Protein 1UFW (pdb70)

CATH classification: 3.30.70.330

Foldseek 3Di:
DDDVCVVDVPDFDQQAKKKKAWDDDDDCLLQWDDPVVCVVVQCVLCVLFHFPDWDTDRGIIITGGRDRVSSVVCQVVLCDADPNTGMHIGDPDDD

Sequence (95 aa):
GSSGSSGSSFQGPLDATVVVNLQSPTLEEKNEFPEDLRTELMQTLGSYGTIVLVRINQGQMLVTFADSHSALSVLDVDGMKVKGRAVKISGPSSGGSSGSSGSSFQGPLDATVVVNLQSPTLEEKNEFPEDLRTELMQTLGSYGTIVLVRINQGQMLVTFADSHSALSVLDVDGMKVKGRAVKISGPSSGGSSGSSGSSFQGPLDATVVVNLQSPTLEEKNEFPEDLRTELMQTLGSYGTIVLVRINQGQMLVTFADSHSALSVLDVDGMKVKGRAVKISGPSSGGSSGSSGSSFQGPLDATVVVNLQSPTLEEKNEFPEDLRTELMQTLGSYGTIVLVRINQGQMLVTFADSHSALSVLDVDGMKVKGRAVKISGPSSGGSSGSSGSSFQGPLDATVVVNLQSPTLEEKNEFPEDLRTELMQTLGSYGTIVLVRINQGQMLVTFADSHSALSVLDVDGMKVKGRAVKISGPSSGGSSGSSGSSFQGPLDATVVVNLQSPTLEEKNEFPEDLRTELMQTLGSYGTIVLVRINQGQMLVTFADSHSALSVLDVDGMKVKGRAVKISGPSSGGSSGSSGSSFQGPLDATVVVNLQSPTLEEKNEFPEDLRTELMQTLGSYGTIVLVRINQGQMLVTFADSHSALSVLDVDGMKVKGRAVKISGPSSGGSSGSSGSSFQGPLDATVVVNLQSPTLEEKNEFPEDLRTELMQTLGSYGTIVLVRINQGQMLVTFADSHSALSVLDVDGMKVKGRAVKISGPSSGGSSGSSGSSFQGPLDATVVVNLQSPTLEEKNEFPEDLRTELMQTLGSYGTIVLVRINQGQMLVTFADSHSALSVLDVDGMKVKGRAVKISGPSSGGSSGSSGSSFQGPLDATVVVNLQSPTLEEKNEFPEDLRTELMQTLGSYGTIVLVRINQGQMLVTFADSHSALSVLDVDGMKVKGRAVKISGPSSGGSSGSSGSSFQGPLDATVVVNLQSPTLEEKNEFPEDLRTELMQTLGSYGTIVLVRINQGQMLVTFADSHSALSVLDVDGMKVKGRAVKISGPSSGGSSGSSGSSFQGPLDATVVVNLQSPTLEEKNEFPEDLRTELMQTLGSYGTIVLVRINQGQMLVTFADSHSALSVLDVDGMKVKGRAVKISGPSSGGSSGSSGSSFQGPLDATVVVNLQSPTLEEKNEFPEDLRTELMQTLGSYGTIVLVRINQGQMLVTFADSHSALSVLDVDGMKVKGRAVKISGPSSGGSSGSSGSSFQGPLDATVVVNLQSPTLEEKNEFPEDLRTELMQTLGSYGTIVLVRINQGQMLVTFADSHSALSVLDVDGMKVKGRAVKISGPSSGGSSGSSGSSFQGPLDATVVVNLQSPTLEEKNEFPEDLRTELMQTLGSYGTIVLVRINQGQMLVTFADSHSALSVLDVDGMKVKGRAVKISGPSSGGSSGSSGSSFQGPLDATVVVNLQSPTLEEKNEFPEDLRTELMQTLGSYGTIVLVRINQGQMLVTFADSHSALSVLDVDGMKVKGRAVKISGPSSGGSSGSSGSSFQGPLDATVVVNLQSPTLEEKNEFPEDLRTELMQTLGSYGTIVLVRINQGQMLVTFADSHSALSVLDVDGMKVKGRAVKISGPSSGGSSGSSGSSFQGPLDATVVVNLQSPTLEEKNEFPEDLRTELMQTLGSYGTIVLVRINQGQMLVTFADSHSALSVLDVDGMKVKGRAVKISGPSSGGSSGSSGSSFQGPLDATVVVNLQSPTLEEKNEFPEDLRTELMQTLGSYGTIVLVRINQGQMLVTFADSHSALSVLDVDGMKVKGRAVKISGPSSGGSSGSSGSSFQGPLDATVVVNLQSPTLEEKNEFPEDLRTELMQTLGSYGTIVLVRINQGQMLVTFADSHSALSVLDVDGMKVKGRAVKISGPSSG

GO terms:
  GO:0032587 ruffle membrane (C, IDA)
  GO:0034485 phosphatidylinositol-3,4,5-trisphosphate 5-phosphatase activity (F, IDA)
  GO:0004439 phosphatidylinositol-4,5-bisphosphate 5-phosphatase activity (F, IDA)
  GO:0046488 phosphatidylinositol metabolic process (P, IDA)
  GO:0048268 clathrin coat assembly (P, IDA)
  GO:0045121 membrane raft (C, EXP)
  GO:0005737 cytoplasm (C, EXP)
  GO:0005886 plasma membrane (C, EXP)
  GO:0005515 protein binding (F, IPI)
  GO:0052629 phosphatidylinositol-3,5-bisphosphate 3-phosphatase activity (F, TAS)
  GO:0005829 cytosol (C, TAS)
  GO:0034596 phosphatidylinositol phosphate 4-phosphatase activity (F, TAS)
  GO:0043813 phosphatidylinositol-3,5-bisphosphate 5-phosphatase activity (F, TAS)
  GO:0004438 phosphatidylinositol-3-phosphate phosphatase activity (F, TAS)
  GO:0004439 phosphatidylinositol-4,5-bisphosphate 5-phosphatase activity (F, TAS)
  GO:0061024 membrane organization (P, TAS)
  GO:0006661 phosphatidylinositol biosynthetic process (P, TAS)
  GO:0048488 synaptic vesicle endocytosis (P, IDA)
  GO:0048488 synaptic vesicle endocytosis (P, IMP)

Radius of gyration: 14.05 Å; Cα contacts (8 Å, |Δi|>4): 144; chains: 1; bounding box: 30×34×41 Å

Solvent-accessible surface area: 6296 Å² total; per-residue (Å²): 137,76,101,54,91,64,66,95,82,203,172,48,76,179,85,2,33,4,13,0,53,24,104,71,34,66,153,109,14,145,120,98,19,20,130,108,12,61,75,44,0,30,108,49,0,7,92,89,25,73,57,68,118,55,171,37,57,151,44,82,0,31,0,16,2,55,73,35,108,1,9,106,41,0,67,116,57,15,46,39,134,13,131,70,98,19,1,127,16,64,51,64,81,123,132

Structure (mmCIF, N/CA/C/O backbone):
data_1UFW
#
_entry.id   1UFW
#
_cell.length_a   1.000
_cell.length_b   1.000
_cell.length_c   1.000
_cell.angle_alpha   90.00
_cell.angle_beta   90.00
_cell.angle_gamma   90.00
#
_symmetry.space_group_name_H-M   'P 1'
#
loop_
_atom_site.group_PDB
_atom_site.id
_atom_site.type_symbol
_atom_site.label_atom_id
_atom_site.label_alt_id
_atom_site.label_comp_id
_atom_site.label_asym_id
_atom_site.label_entity_id
_atom_site.label_seq_id
_atom_site.pdbx_PDB_ins_code
_atom_site.Cartn_x
_atom_site.Cartn_y
_atom_site.Cartn_z
_atom_site.occupancy
_atom_site.B_iso_or_equiv
_atom_site.auth_seq_id
_atom_site.auth_comp_id
_atom_site.auth_asym_id
_atom_site.auth_atom_id
_atom_site.pdbx_PDB_model_num
ATOM 1 N N . GLY A 1 1 ? -12.441 11.544 -28.494 1.00 0.00 1 GLY A N 1
ATOM 2 C CA . GLY A 1 1 ? -11.836 11.139 -27.237 1.00 0.00 1 GLY A CA 1
ATOM 3 C C . GLY A 1 1 ? -12.140 12.152 -26.131 1.00 0.00 1 GLY A C 1
ATOM 4 O O . GLY A 1 1 ? -12.969 13.043 -26.311 1.00 0.00 1 GLY A O 1
ATOM 8 N N . SER A 1 2 ? -11.452 11.981 -25.011 1.00 0.00 2 SER A N 1
ATOM 9 C CA . SER A 1 2 ? -11.638 12.869 -23.876 1.00 0.00 2 SER A CA 1
ATOM 10 C C . SER A 1 2 ? -10.282 13.235 -23.270 1.00 0.00 2 SER A C 1
ATOM 11 O O . SER A 1 2 ? -9.868 12.652 -22.269 1.00 0.00 2 SER A O 1
ATOM 19 N N . SER A 1 3 ? -9.628 14.198 -23.902 1.00 0.00 3 SER A N 1
ATOM 20 C CA . SER A 1 3 ? -8.327 14.648 -23.437 1.00 0.00 3 SER A CA 1
ATOM 21 C C . SER A 1 3 ? -8.493 15.826 -22.475 1.00 0.00 3 SER A C 1
ATOM 22 O O . SER A 1 3 ? -8.068 15.756 -21.323 1.00 0.00 3 SER A O 1
ATOM 30 N N . GLY A 1 4 ? -9.114 16.880 -22.983 1.00 0.00 4 GLY A N 1
ATOM 31 C CA . GLY A 1 4 ? -9.342 18.072 -22.183 1.00 0.00 4 GLY A CA 1
ATOM 32 C C . GLY A 1 4 ? -10.059 17.726 -20.876 1.00 0.00 4 GLY A C 1
ATOM 33 O O . GLY A 1 4 ? -9.483 17.847 -19.797 1.00 0.00 4 GLY A O 1
ATOM 37 N N . SER A 1 5 ? -11.306 17.301 -21.017 1.00 0.00 5 SER A N 1
ATOM 38 C CA . SER A 1 5 ? -12.108 16.937 -19.862 1.00 0.00 5 SER A CA 1
ATOM 39 C C . SER A 1 5 ? -11.259 16.146 -18.864 1.00 0.00 5 SER A C 1
ATOM 40 O O . SER A 1 5 ? -11.128 16.540 -17.706 1.00 0.00 5 SER A O 1
ATOM 48 N N . SER A 1 6 ? -10.704 15.046 -19.349 1.00 0.00 6 SER A N 1
ATOM 49 C CA . SER A 1 6 ? -9.871 14.197 -18.515 1.00 0.00 6 SER A CA 1
ATOM 50 C C . SER A 1 6 ? -8.829 15.044 -17.781 1.00 0.00 6 SER A C 1
ATOM 51 O O . SER A 1 6 ? -8.800 15.071 -16.552 1.00 0.00 6 SER A O 1
ATOM 59 N N . GLY A 1 7 ? -8.000 15.715 -18.567 1.00 0.00 7 GLY A N 1
ATOM 60 C CA . GLY A 1 7 ? -6.960 16.561 -18.008 1.00 0.00 7 GLY A CA 1
ATOM 61 C C . GLY A 1 7 ? -7.461 17.297 -16.763 1.00 0.00 7 GLY A C 1
ATOM 62 O O . GLY A 1 7 ? -6.949 17.085 -15.665 1.00 0.00 7 GLY A O 1
ATOM 66 N N . SER A 1 8 ? -8.455 18.146 -16.977 1.00 0.00 8 SER A N 1
ATOM 67 C CA . SER A 1 8 ? -9.031 18.914 -15.886 1.00 0.00 8 SER A CA 1
ATOM 68 C C . SER A 1 8 ? -10.037 18.056 -15.116 1.00 0.00 8 SER A C 1
ATOM 69 O O . SER A 1 8 ? -11.246 18.211 -15.283 1.00 0.00 8 SER A O 1
ATOM 77 N N . SER A 1 9 ? -9.502 17.169 -14.290 1.00 0.00 9 SER A N 1
ATOM 78 C CA . SER A 1 9 ? -10.338 16.287 -13.494 1.00 0.00 9 SER A CA 1
ATOM 79 C C . SER A 1 9 ? -10.533 16.872 -12.094 1.00 0.00 9 SER A C 1
ATOM 80 O O . SER A 1 9 ? -11.663 17.085 -11.658 1.00 0.00 9 SER A O 1
ATOM 88 N N . PHE A 1 10 ? -9.413 17.115 -11.428 1.00 0.00 10 PHE A N 1
ATOM 89 C CA . PHE A 1 10 ? -9.447 17.671 -10.087 1.00 0.00 10 PHE A CA 1
ATOM 90 C C . PHE A 1 10 ? -10.480 16.950 -9.219 1.00 0.00 10 PHE A C 1
ATOM 91 O O . PHE A 1 10 ? -11.661 17.294 -9.239 1.00 0.00 10 PHE A O 1
ATOM 108 N N . GLN A 1 11 ? -9.998 15.962 -8.479 1.00 0.00 11 GLN A N 1
ATOM 109 C CA . GLN A 1 11 ? -10.866 15.189 -7.606 1.00 0.00 11 GLN A CA 1
ATOM 110 C C . G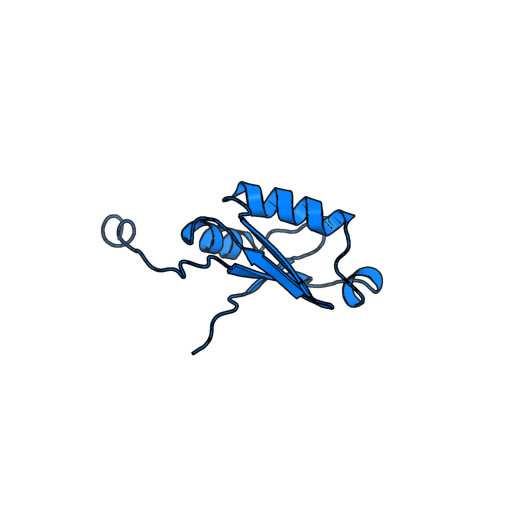LN A 1 11 ? -10.035 14.257 -6.722 1.00 0.00 11 GLN A C 1
ATOM 111 O O . GLN A 1 11 ? -9.487 13.265 -7.202 1.00 0.00 11 GLN A O 1
ATOM 125 N N . GLY A 1 12 ? -9.967 14.608 -5.447 1.00 0.00 12 GLY A N 1
ATOM 126 C CA . GLY A 1 12 ? -9.212 13.815 -4.492 1.00 0.00 12 GLY A CA 1
ATOM 127 C C . GLY A 1 12 ? -9.114 14.529 -3.142 1.00 0.00 12 GLY A C 1
ATOM 128 O O . GLY A 1 12 ? -9.120 15.758 -3.083 1.00 0.00 12 GLY A O 1
ATOM 132 N N . PRO A 1 13 ? -9.025 13.707 -2.062 1.00 0.00 13 PRO A N 1
ATOM 133 C CA . PRO A 1 13 ? -8.926 14.247 -0.717 1.00 0.00 13 PRO A CA 1
ATOM 134 C C . PRO A 1 13 ? -7.527 14.805 -0.451 1.00 0.00 13 PRO A C 1
ATOM 135 O O . PRO A 1 13 ? -6.527 14.149 -0.740 1.00 0.00 13 PRO A O 1
ATOM 146 N N . LEU A 1 14 ? -7.500 16.011 0.097 1.00 0.00 14 LEU A N 1
ATOM 147 C CA . LEU A 1 14 ? -6.239 16.665 0.404 1.00 0.00 14 LEU A CA 1
ATOM 148 C C . LEU A 1 14 ? -5.378 15.729 1.254 1.00 0.00 14 LEU A C 1
ATOM 149 O O . LEU A 1 14 ? -4.153 15.847 1.267 1.00 0.00 14 LEU A O 1
ATOM 165 N N . ASP A 1 15 ? -6.051 14.818 1.941 1.00 0.00 15 ASP A N 1
ATOM 166 C CA . ASP A 1 15 ? -5.362 13.862 2.791 1.00 0.00 15 ASP A CA 1
ATOM 167 C C . ASP A 1 15 ? -4.436 12.998 1.933 1.00 0.00 15 ASP A C 1
ATOM 168 O O . ASP A 1 15 ? -3.236 12.920 2.194 1.00 0.00 15 ASP A O 1
ATOM 177 N N . ALA A 1 16 ? -5.027 12.372 0.926 1.00 0.00 16 ALA A N 1
ATOM 178 C CA . ALA A 1 16 ? -4.270 11.517 0.028 1.00 0.00 16 ALA A CA 1
ATOM 179 C C . ALA A 1 16 ? -3.866 10.239 0.766 1.00 0.00 16 ALA A C 1
ATOM 180 O O . ALA A 1 16 ? -2.729 9.783 0.649 1.00 0.00 16 ALA A O 1
ATOM 187 N N . THR A 1 17 ? -4.819 9.698 1.510 1.00 0.00 17 THR A N 1
ATOM 188 C CA . THR A 1 17 ? -4.577 8.482 2.268 1.00 0.00 17 THR A CA 1
ATOM 189 C C . THR A 1 17 ? -5.286 7.295 1.612 1.00 0.00 17 THR A C 1
ATOM 190 O O . THR A 1 17 ? -6.342 7.458 1.002 1.00 0.00 17 THR A O 1
ATOM 201 N N . VAL A 1 18 ? -4.676 6.128 1.759 1.00 0.00 18 VAL A N 1
ATOM 202 C CA . VAL A 1 18 ? -5.236 4.914 1.188 1.00 0.00 18 VAL A CA 1
ATOM 203 C C . VAL A 1 18 ? -4.902 3.728 2.095 1.00 0.00 18 VAL A C 1
ATOM 204 O O . VAL A 1 18 ? -3.864 3.720 2.755 1.00 0.00 18 VAL A O 1
ATOM 217 N N . VAL A 1 19 ? -5.801 2.755 2.099 1.00 0.00 19 VAL A N 1
ATOM 218 C CA . VAL A 1 19 ? -5.615 1.567 2.914 1.00 0.00 19 VAL A CA 1
ATOM 219 C C . VAL A 1 19 ? -5.039 0.445 2.048 1.00 0.00 19 VAL A C 1
ATOM 220 O O . VAL A 1 19 ? -5.552 0.167 0.965 1.00 0.00 19 VAL A O 1
ATOM 233 N N . VAL A 1 20 ? -3.981 -0.169 2.558 1.00 0.00 20 VAL A N 1
ATOM 234 C CA . VAL A 1 20 ? -3.331 -1.255 1.844 1.00 0.00 20 VAL A CA 1
ATOM 235 C C . VAL A 1 20 ? -3.536 -2.561 2.615 1.00 0.00 20 VAL A C 1
ATOM 236 O O . VAL A 1 20 ? -3.397 -2.593 3.837 1.00 0.00 20 VAL A O 1
ATOM 249 N N . ASN A 1 21 ? -3.862 -3.606 1.869 1.00 0.00 21 ASN A N 1
ATOM 250 C CA . ASN A 1 21 ? -4.087 -4.911 2.467 1.00 0.00 21 ASN A CA 1
ATOM 251 C C . ASN A 1 21 ? -3.463 -5.989 1.578 1.00 0.00 21 ASN A C 1
ATOM 252 O O . ASN A 1 21 ? -3.229 -5.761 0.392 1.00 0.00 21 ASN A O 1
ATOM 263 N N . LEU A 1 22 ? -3.212 -7.139 2.185 1.00 0.00 22 LEU A N 1
ATOM 264 C CA . LEU A 1 22 ? -2.620 -8.253 1.464 1.00 0.00 22 LEU A CA 1
ATOM 265 C C . LEU A 1 22 ? -3.725 -9.213 1.020 1.00 0.00 22 LEU A C 1
ATOM 266 O O . LEU A 1 22 ? -4.727 -9.375 1.715 1.00 0.00 22 LEU A O 1
ATOM 282 N N . GLN A 1 23 ? -3.504 -9.826 -0.134 1.00 0.00 23 GLN A N 1
ATOM 283 C CA . GLN A 1 23 ? -4.469 -10.766 -0.678 1.00 0.00 23 GLN A CA 1
ATOM 284 C C . GLN A 1 23 ? -4.362 -12.113 0.041 1.00 0.00 23 GLN A C 1
ATOM 285 O O . GLN A 1 23 ? -5.364 -12.653 0.506 1.00 0.00 23 GLN A O 1
ATOM 299 N N . SER A 1 24 ? -3.138 -12.615 0.110 1.00 0.00 24 SER A N 1
ATOM 300 C CA . SER A 1 24 ? -2.887 -13.888 0.764 1.00 0.00 24 SER A CA 1
ATOM 301 C C . SER A 1 24 ? -1.755 -13.738 1.783 1.00 0.00 24 SER A C 1
ATOM 302 O O . SER A 1 24 ? -0.659 -14.257 1.579 1.00 0.00 24 SER A O 1
ATOM 310 N N . PRO A 1 25 ? -2.068 -13.008 2.887 1.00 0.00 25 PRO A N 1
ATOM 311 C CA . PRO A 1 25 ? -1.090 -12.783 3.937 1.00 0.00 25 PRO A CA 1
ATOM 312 C C . PRO A 1 25 ? -0.896 -14.043 4.784 1.00 0.00 25 PRO A C 1
ATOM 313 O O . PRO A 1 25 ? -1.764 -14.913 4.816 1.00 0.00 25 PRO A O 1
ATOM 324 N N . THR A 1 26 ? 0.249 -14.100 5.449 1.00 0.00 26 THR A N 1
ATOM 325 C CA . THR A 1 26 ? 0.568 -15.239 6.293 1.00 0.00 26 THR A CA 1
ATOM 326 C C . THR A 1 26 ? 0.289 -14.909 7.761 1.00 0.00 26 THR A C 1
ATOM 327 O O . THR A 1 26 ? -0.301 -13.874 8.067 1.00 0.00 26 THR A O 1
ATOM 338 N N . LEU A 1 27 ? 0.728 -15.808 8.630 1.00 0.00 27 LEU A N 1
ATOM 339 C CA . LEU A 1 27 ? 0.533 -15.625 10.058 1.00 0.00 27 LEU A CA 1
ATOM 340 C C . LEU A 1 27 ? 1.249 -14.350 10.507 1.00 0.00 27 LEU A C 1
ATOM 341 O O . LEU A 1 27 ? 0.708 -13.573 11.292 1.00 0.00 27 LEU A O 1
ATOM 357 N N . GLU A 1 28 ? 2.456 -14.174 9.990 1.00 0.00 28 GLU A N 1
ATOM 358 C CA . GLU A 1 28 ? 3.253 -13.007 10.328 1.00 0.00 28 GLU A CA 1
ATOM 359 C C . GLU A 1 28 ? 2.502 -11.726 9.955 1.00 0.00 28 GLU A C 1
ATOM 360 O O . GLU A 1 28 ? 2.485 -10.767 10.724 1.00 0.00 28 GLU A O 1
ATOM 372 N N . GLU A 1 29 ? 1.900 -11.754 8.775 1.00 0.00 29 GLU A N 1
ATOM 373 C CA . GLU A 1 29 ? 1.150 -10.607 8.290 1.00 0.00 29 GLU A CA 1
ATOM 374 C C . GLU A 1 29 ? -0.184 -10.495 9.030 1.00 0.00 29 GLU A C 1
ATOM 375 O O . GLU A 1 29 ? -0.524 -9.433 9.548 1.00 0.00 29 GLU A O 1
ATOM 387 N N . LYS A 1 30 ? -0.905 -11.607 9.056 1.00 0.00 30 LYS A N 1
ATOM 388 C CA . LYS A 1 30 ? -2.195 -11.647 9.724 1.00 0.00 30 LYS A CA 1
ATOM 389 C C . LYS A 1 30 ? -2.058 -11.045 11.124 1.00 0.00 30 LYS A C 1
ATOM 390 O O . LYS A 1 30 ? -3.021 -10.507 11.669 1.00 0.00 30 LYS A O 1
ATOM 409 N N . ASN A 1 31 ? -0.855 -11.156 11.666 1.00 0.00 31 ASN A N 1
ATOM 410 C CA . ASN A 1 31 ? -0.580 -10.630 12.992 1.00 0.00 31 ASN A CA 1
ATOM 411 C C . ASN A 1 31 ? -0.304 -9.128 12.893 1.00 0.00 31 ASN A C 1
ATOM 412 O O . ASN A 1 31 ? -0.893 -8.336 13.628 1.00 0.00 31 ASN A O 1
ATOM 423 N N . GLU A 1 32 ? 0.590 -8.782 11.980 1.00 0.00 32 GLU A N 1
ATOM 424 C CA . GLU A 1 32 ? 0.951 -7.389 11.775 1.00 0.00 32 GLU A CA 1
ATOM 425 C C . GLU A 1 32 ? 1.891 -7.255 10.576 1.00 0.00 32 GLU A C 1
ATOM 426 O O . GLU A 1 32 ? 2.868 -7.994 10.462 1.00 0.00 32 GLU A O 1
ATOM 438 N N . PHE A 1 33 ? 1.563 -6.306 9.711 1.00 0.00 33 PHE A N 1
ATOM 439 C CA . PHE A 1 33 ? 2.365 -6.066 8.524 1.00 0.00 33 PHE A CA 1
ATOM 440 C C . PHE A 1 33 ? 3.858 -6.202 8.834 1.00 0.00 33 PHE A C 1
ATOM 441 O O . PHE A 1 33 ? 4.343 -5.648 9.819 1.00 0.00 33 PHE A O 1
ATOM 458 N N . PRO A 1 34 ? 4.561 -6.962 7.952 1.00 0.00 34 PRO A N 1
ATOM 459 C CA . PRO A 1 34 ? 5.988 -7.178 8.122 1.00 0.00 34 PRO A CA 1
ATOM 460 C C . PRO A 1 34 ? 6.782 -5.929 7.733 1.00 0.00 34 PRO A C 1
ATOM 461 O O . PRO A 1 34 ? 6.309 -5.109 6.948 1.00 0.00 34 PRO A O 1
ATOM 472 N N . GLU A 1 35 ? 7.975 -5.825 8.299 1.00 0.00 35 GLU A N 1
ATOM 473 C CA . GLU A 1 35 ? 8.839 -4.691 8.021 1.00 0.00 35 GLU A CA 1
ATOM 474 C C . GLU A 1 35 ? 9.510 -4.857 6.656 1.00 0.00 35 GLU A C 1
ATOM 475 O O . GLU A 1 35 ? 9.710 -3.880 5.936 1.00 0.00 35 GLU A O 1
ATOM 487 N N . ASP A 1 36 ? 9.838 -6.101 6.341 1.00 0.00 36 ASP A N 1
ATOM 488 C CA . ASP A 1 36 ? 10.483 -6.408 5.075 1.00 0.00 36 ASP A CA 1
ATOM 489 C C . ASP A 1 36 ? 9.557 -6.005 3.926 1.00 0.00 36 ASP A C 1
ATOM 490 O O . ASP A 1 36 ? 10.017 -5.747 2.815 1.00 0.00 36 ASP A O 1
ATOM 499 N N . LEU A 1 37 ? 8.268 -5.963 4.233 1.00 0.00 37 LEU A N 1
ATOM 500 C CA . LEU A 1 37 ? 7.274 -5.596 3.240 1.00 0.00 37 LEU A CA 1
ATOM 501 C C . LEU A 1 37 ? 6.984 -4.097 3.345 1.00 0.00 37 LEU A C 1
ATOM 502 O O . LEU A 1 37 ? 7.057 -3.376 2.351 1.00 0.00 37 LEU A O 1
ATOM 518 N N . ARG A 1 38 ? 6.661 -3.673 4.558 1.00 0.00 38 ARG A N 1
ATOM 519 C CA . ARG A 1 38 ? 6.359 -2.273 4.805 1.00 0.00 38 ARG A CA 1
ATOM 520 C C . ARG A 1 38 ? 7.288 -1.377 3.984 1.00 0.00 38 ARG A C 1
ATOM 521 O O . ARG A 1 38 ? 6.873 -0.800 2.980 1.00 0.00 38 ARG A O 1
ATOM 542 N N . THR A 1 39 ? 8.528 -1.287 4.442 1.00 0.00 39 THR A N 1
ATOM 543 C CA . THR A 1 39 ? 9.520 -0.471 3.762 1.00 0.00 39 THR A CA 1
ATOM 544 C C . THR A 1 39 ? 9.372 -0.605 2.245 1.00 0.00 39 THR A C 1
ATOM 545 O O . THR A 1 39 ? 9.148 0.385 1.550 1.00 0.00 39 THR A O 1
ATOM 556 N N . GLU A 1 40 ? 9.503 -1.837 1.777 1.00 0.00 40 GLU A N 1
ATOM 557 C CA . GLU A 1 40 ? 9.387 -2.114 0.355 1.00 0.00 40 GLU A CA 1
ATOM 558 C C . GLU A 1 40 ? 8.159 -1.408 -0.224 1.00 0.00 40 GLU A C 1
ATOM 559 O O . GLU A 1 40 ? 8.213 -0.868 -1.329 1.00 0.00 40 GLU A O 1
ATOM 571 N N . LEU A 1 41 ? 7.082 -1.434 0.547 1.00 0.00 41 LEU A N 1
ATOM 572 C CA . LEU A 1 41 ? 5.843 -0.803 0.124 1.00 0.00 41 LEU A CA 1
ATOM 573 C C . LEU A 1 41 ? 5.980 0.716 0.251 1.00 0.00 41 LEU A C 1
ATOM 574 O O . LEU A 1 41 ? 5.768 1.445 -0.717 1.00 0.00 41 LEU A O 1
ATOM 590 N N . MET A 1 42 ? 6.333 1.147 1.453 1.00 0.00 42 MET A N 1
ATOM 591 C CA . MET A 1 42 ? 6.501 2.566 1.719 1.00 0.00 42 MET A CA 1
ATOM 592 C C . MET A 1 42 ? 7.435 3.210 0.693 1.00 0.00 42 MET A C 1
ATOM 593 O O . MET A 1 42 ? 7.191 4.329 0.243 1.00 0.00 42 MET A O 1
ATOM 607 N N . GLN A 1 43 ? 8.483 2.476 0.351 1.00 0.00 43 GLN A N 1
ATOM 608 C CA . GLN A 1 43 ? 9.455 2.962 -0.614 1.00 0.00 43 GLN A CA 1
ATOM 609 C C . GLN A 1 43 ? 8.913 2.805 -2.036 1.00 0.00 43 GLN A C 1
ATOM 610 O O . GLN A 1 43 ? 9.210 3.618 -2.910 1.00 0.00 43 GLN A O 1
ATOM 624 N N . THR A 1 44 ? 8.130 1.753 -2.225 1.00 0.00 44 THR A N 1
ATOM 625 C CA . THR A 1 44 ? 7.545 1.479 -3.526 1.00 0.00 44 THR A CA 1
ATOM 626 C C . THR A 1 44 ? 6.402 2.455 -3.813 1.00 0.00 44 THR A C 1
ATOM 627 O O . THR A 1 44 ? 6.518 3.312 -4.688 1.00 0.00 44 THR A O 1
ATOM 638 N N . LEU A 1 45 ? 5.324 2.292 -3.060 1.00 0.00 45 LEU A N 1
ATOM 639 C CA . LEU A 1 45 ? 4.161 3.148 -3.223 1.00 0.00 45 LEU A CA 1
ATOM 640 C C . LEU A 1 45 ? 4.607 4.612 -3.224 1.00 0.00 45 LEU A C 1
ATOM 641 O O . LEU A 1 45 ? 4.123 5.412 -4.023 1.00 0.00 45 LEU A O 1
ATOM 657 N N . GLY A 1 46 ? 5.526 4.918 -2.319 1.00 0.00 46 GLY A N 1
ATOM 658 C CA . GLY A 1 46 ? 6.042 6.272 -2.206 1.00 0.00 46 GLY A CA 1
ATOM 659 C C . GLY A 1 46 ? 6.537 6.785 -3.560 1.00 0.00 46 GLY A C 1
ATOM 660 O O . GLY A 1 46 ? 6.205 7.897 -3.965 1.00 0.00 46 GLY A O 1
ATOM 664 N N . SER A 1 47 ? 7.324 5.949 -4.222 1.00 0.00 47 SER A N 1
ATOM 665 C CA . SER A 1 47 ? 7.868 6.304 -5.521 1.00 0.00 47 SER A CA 1
ATOM 666 C C . SER A 1 47 ? 6.819 7.059 -6.340 1.00 0.00 47 SER A C 1
ATOM 667 O O . SER A 1 47 ? 7.012 8.226 -6.678 1.00 0.00 47 SER A O 1
ATOM 675 N N . TYR A 1 48 ? 5.730 6.363 -6.633 1.00 0.00 48 TYR A N 1
ATOM 676 C CA . TYR A 1 48 ? 4.650 6.954 -7.405 1.00 0.00 48 TYR A CA 1
ATOM 677 C C . TYR A 1 48 ? 4.439 8.420 -7.021 1.00 0.00 48 TYR A C 1
ATOM 678 O O . TYR A 1 48 ? 4.371 9.289 -7.889 1.00 0.00 48 TYR A O 1
ATOM 696 N N . GLY A 1 49 ? 4.342 8.649 -5.720 1.00 0.00 49 GLY A N 1
ATOM 697 C CA . GLY A 1 49 ? 4.141 9.995 -5.210 1.00 0.00 49 GLY A CA 1
ATOM 698 C C . GLY A 1 49 ? 5.189 10.343 -4.152 1.00 0.00 49 GLY A C 1
ATOM 699 O O . GLY A 1 49 ? 6.388 10.296 -4.421 1.00 0.00 49 GLY A O 1
ATOM 703 N N . THR A 1 50 ? 4.699 10.685 -2.969 1.00 0.00 50 THR A N 1
ATOM 704 C CA . THR A 1 50 ? 5.578 11.041 -1.869 1.00 0.00 50 THR A CA 1
ATOM 705 C C . THR A 1 50 ? 4.914 10.717 -0.529 1.00 0.00 50 THR A C 1
ATOM 706 O O . THR A 1 50 ? 3.827 11.213 -0.235 1.00 0.00 50 THR A O 1
ATOM 717 N N . ILE A 1 51 ? 5.595 9.887 0.247 1.00 0.00 51 ILE A N 1
ATOM 718 C CA . ILE A 1 51 ? 5.084 9.492 1.549 1.00 0.00 51 ILE A CA 1
ATOM 719 C C . ILE A 1 51 ? 5.202 10.670 2.518 1.00 0.00 51 ILE A C 1
ATOM 720 O O . ILE A 1 51 ? 6.303 11.142 2.797 1.00 0.00 51 ILE A O 1
ATOM 736 N N . VAL A 1 52 ? 4.051 11.112 3.005 1.00 0.00 52 VAL A N 1
ATOM 737 C CA . VAL A 1 52 ? 4.011 12.226 3.936 1.00 0.00 52 VAL A CA 1
ATOM 738 C C . VAL A 1 52 ? 3.538 11.726 5.303 1.00 0.00 52 VAL A C 1
ATOM 739 O O . VAL A 1 52 ? 3.619 12.449 6.294 1.00 0.00 52 VAL A O 1
ATOM 752 N N . LEU A 1 53 ? 3.056 10.492 5.311 1.00 0.00 53 LEU A N 1
ATOM 753 C CA . LEU A 1 53 ? 2.570 9.887 6.539 1.00 0.00 53 LEU A CA 1
ATOM 754 C C . LEU A 1 53 ? 2.128 8.450 6.255 1.00 0.00 53 LEU A C 1
ATOM 755 O O . LEU A 1 53 ? 1.699 8.137 5.145 1.00 0.00 53 LEU A O 1
ATOM 771 N N . VAL A 1 54 ? 2.248 7.614 7.276 1.00 0.00 54 VAL A N 1
ATOM 772 C CA . VAL A 1 54 ? 1.866 6.218 7.149 1.00 0.00 54 VAL A CA 1
ATOM 773 C C . VAL A 1 54 ? 1.409 5.693 8.512 1.00 0.00 54 VAL A C 1
ATOM 774 O O . VAL A 1 54 ? 1.954 6.080 9.545 1.00 0.00 54 VAL A O 1
ATOM 787 N N . ARG A 1 55 ? 0.413 4.820 8.471 1.00 0.00 55 ARG A N 1
ATOM 788 C CA . ARG A 1 55 ? -0.123 4.239 9.690 1.00 0.00 55 ARG A CA 1
ATOM 789 C C . ARG A 1 55 ? -0.539 2.787 9.446 1.00 0.00 55 ARG A C 1
ATOM 790 O O . ARG A 1 55 ? -1.513 2.526 8.742 1.00 0.00 55 ARG A O 1
ATOM 811 N N . ILE A 1 56 ? 0.220 1.879 10.043 1.00 0.00 56 ILE A N 1
ATOM 812 C CA . ILE A 1 56 ? -0.058 0.460 9.899 1.00 0.00 56 ILE A CA 1
ATOM 813 C C . ILE A 1 56 ? -0.985 0.010 11.030 1.00 0.00 56 ILE A C 1
ATOM 814 O O . ILE A 1 56 ? -0.717 0.276 12.200 1.00 0.00 56 ILE A O 1
ATOM 830 N N . ASN A 1 57 ? -2.056 -0.666 10.640 1.00 0.00 57 ASN A N 1
ATOM 831 C CA . ASN A 1 57 ? -3.024 -1.156 11.606 1.00 0.00 57 ASN A CA 1
ATOM 832 C C . ASN A 1 57 ? -2.814 -2.657 11.816 1.00 0.00 57 ASN A C 1
ATOM 833 O O . ASN A 1 57 ? -2.325 -3.350 10.925 1.00 0.00 57 ASN A O 1
ATOM 844 N N . GLN A 1 58 ? -3.194 -3.115 13.000 1.00 0.00 58 GLN A N 1
ATOM 845 C CA . GLN A 1 58 ? -3.053 -4.522 13.338 1.00 0.00 58 GLN A CA 1
ATOM 846 C C . GLN A 1 58 ? -3.193 -5.386 12.083 1.00 0.00 58 GLN A C 1
ATOM 847 O O . GLN A 1 58 ? -2.456 -6.355 11.907 1.00 0.00 58 GLN A O 1
ATOM 861 N N . GLY A 1 59 ? -4.145 -5.004 11.244 1.00 0.00 59 GLY A N 1
ATOM 862 C CA . GLY A 1 59 ? -4.391 -5.732 10.011 1.00 0.00 59 GLY A CA 1
ATOM 863 C C . GLY A 1 59 ? -4.752 -4.776 8.872 1.00 0.00 59 GLY A C 1
ATOM 864 O O . GLY A 1 59 ? -5.701 -5.019 8.129 1.00 0.00 59 GLY A O 1
ATOM 868 N N . GLN A 1 60 ? -3.975 -3.707 8.771 1.00 0.00 60 GLN A N 1
ATOM 869 C CA . GLN A 1 60 ? -4.200 -2.713 7.735 1.00 0.00 60 GLN A CA 1
ATOM 870 C C . GLN A 1 60 ? -2.945 -1.863 7.534 1.00 0.00 60 GLN A C 1
ATOM 871 O O . GLN A 1 60 ? -1.981 -1.983 8.289 1.00 0.00 60 GLN A O 1
ATOM 885 N N . MET A 1 61 ? -2.996 -1.022 6.511 1.00 0.00 61 MET A N 1
ATOM 886 C CA . MET A 1 61 ? -1.875 -0.152 6.200 1.00 0.00 61 MET A CA 1
ATOM 887 C C . MET A 1 61 ? -2.350 1.131 5.515 1.00 0.00 61 MET A C 1
ATOM 888 O O . MET A 1 61 ? -2.442 1.188 4.290 1.00 0.00 61 MET A O 1
ATOM 902 N N . LEU A 1 62 ? -2.639 2.130 6.336 1.00 0.00 62 LEU A N 1
ATOM 903 C CA . LEU A 1 62 ? -3.103 3.409 5.825 1.00 0.00 62 LEU A CA 1
ATOM 904 C C . LEU A 1 62 ? -1.896 4.271 5.450 1.00 0.00 62 LEU A C 1
ATOM 905 O O . LEU A 1 62 ? -1.227 4.822 6.323 1.00 0.00 62 LEU A O 1
ATOM 921 N N . VAL A 1 63 ? -1.654 4.361 4.150 1.00 0.00 63 VAL A N 1
ATOM 922 C CA . VAL A 1 63 ? -0.539 5.147 3.649 1.00 0.00 63 VAL A CA 1
ATOM 923 C C . VAL A 1 63 ? -1.057 6.495 3.145 1.00 0.00 63 VAL A C 1
ATOM 924 O O . VAL A 1 63 ? -2.133 6.569 2.553 1.00 0.00 63 VAL A O 1
ATOM 937 N N . THR A 1 64 ? -0.267 7.529 3.399 1.00 0.00 64 THR A N 1
ATOM 938 C CA . THR A 1 64 ? -0.633 8.870 2.978 1.00 0.00 64 THR A CA 1
ATOM 939 C C . THR A 1 64 ? 0.401 9.421 1.994 1.00 0.00 64 THR A C 1
ATOM 940 O O . THR A 1 64 ? 1.593 9.142 2.119 1.00 0.00 64 THR A O 1
ATOM 951 N N . PHE A 1 65 ? -0.092 10.193 1.037 1.00 0.00 65 PHE A N 1
ATOM 952 C CA . PHE A 1 65 ? 0.774 10.785 0.032 1.00 0.00 65 PHE A CA 1
ATOM 953 C C . PHE A 1 65 ? 0.640 12.309 0.021 1.00 0.00 65 PHE A C 1
ATOM 954 O O . PHE A 1 65 ? -0.087 12.877 0.834 1.00 0.00 65 PHE A O 1
ATOM 971 N N . ALA A 1 66 ? 1.351 12.927 -0.910 1.00 0.00 66 ALA A N 1
ATOM 972 C CA . ALA A 1 66 ? 1.320 14.374 -1.038 1.00 0.00 66 ALA A CA 1
ATOM 973 C C . ALA A 1 66 ? 0.185 14.774 -1.983 1.00 0.00 66 ALA A C 1
ATOM 974 O O . ALA A 1 66 ? -0.622 15.643 -1.656 1.00 0.00 66 ALA A O 1
ATOM 981 N N . ASP A 1 67 ? 0.160 14.121 -3.136 1.00 0.00 67 ASP A N 1
ATOM 982 C CA . ASP A 1 67 ? -0.863 14.398 -4.130 1.00 0.00 67 ASP A CA 1
ATOM 983 C C . ASP A 1 67 ? -1.941 13.314 -4.062 1.00 0.00 67 ASP A C 1
ATOM 984 O O . ASP A 1 67 ? -1.747 12.281 -3.424 1.00 0.00 67 ASP A O 1
ATOM 993 N N . SER A 1 68 ? -3.053 13.587 -4.729 1.00 0.00 68 SER A N 1
ATOM 994 C CA . SER A 1 68 ? -4.161 12.649 -4.752 1.00 0.00 68 SER A CA 1
ATOM 995 C C . SER A 1 68 ? -4.041 11.727 -5.967 1.00 0.00 68 SER A C 1
ATOM 996 O O . SER A 1 68 ? -4.156 10.509 -5.840 1.00 0.00 68 SER A O 1
ATOM 1004 N N . HIS A 1 69 ? -3.811 12.343 -7.117 1.00 0.00 69 HIS A N 1
ATOM 1005 C CA . HIS A 1 69 ? -3.674 11.593 -8.354 1.00 0.00 69 HIS A CA 1
ATOM 1006 C C . HIS A 1 69 ? -2.839 10.337 -8.102 1.00 0.00 69 HIS A C 1
ATOM 1007 O O . HIS A 1 69 ? -3.236 9.236 -8.482 1.00 0.00 69 HIS A O 1
ATOM 1021 N N . SER A 1 70 ? -1.697 10.542 -7.463 1.00 0.00 70 SER A N 1
ATOM 1022 C CA . SER A 1 70 ? -0.802 9.440 -7.156 1.00 0.00 70 SER A CA 1
ATOM 1023 C C . SER A 1 70 ? -1.604 8.243 -6.639 1.00 0.00 70 SER A C 1
ATOM 1024 O O . SER A 1 70 ? -1.458 7.130 -7.142 1.00 0.00 70 SER A O 1
ATOM 1032 N N . ALA A 1 71 ? -2.432 8.514 -5.641 1.00 0.00 71 ALA A N 1
ATOM 1033 C CA . ALA A 1 71 ? -3.257 7.473 -5.051 1.00 0.00 71 ALA A CA 1
ATOM 1034 C C . ALA A 1 71 ? -3.951 6.686 -6.164 1.00 0.00 71 ALA A C 1
ATOM 1035 O O . ALA A 1 71 ? -3.886 5.458 -6.193 1.00 0.00 71 ALA A O 1
ATOM 1042 N N . LEU A 1 72 ? -4.599 7.424 -7.052 1.00 0.00 72 LEU A N 1
ATOM 1043 C CA . LEU A 1 72 ? -5.304 6.810 -8.165 1.00 0.00 72 LEU A CA 1
ATOM 1044 C C . LEU A 1 72 ? -4.399 5.767 -8.823 1.00 0.00 72 LEU A C 1
ATOM 1045 O O . LEU A 1 72 ? -4.753 4.591 -8.896 1.00 0.00 72 LEU A O 1
ATOM 1061 N N . SER A 1 73 ? -3.250 6.235 -9.286 1.00 0.00 73 SER A N 1
ATOM 1062 C CA . SER A 1 73 ? -2.291 5.357 -9.936 1.00 0.00 73 SER A CA 1
ATOM 1063 C C . SER A 1 73 ? -2.003 4.146 -9.046 1.00 0.00 73 SER A C 1
ATOM 1064 O O . SER A 1 73 ? -2.139 3.005 -9.482 1.00 0.00 73 SER A O 1
ATOM 1072 N N . VAL A 1 74 ? -1.611 4.438 -7.814 1.00 0.00 74 VAL A N 1
ATOM 1073 C CA . VAL A 1 74 ? -1.303 3.387 -6.859 1.00 0.00 74 VAL A CA 1
ATOM 1074 C C . VAL A 1 74 ? -2.523 2.479 -6.695 1.00 0.00 74 VAL A C 1
ATOM 1075 O O . VAL A 1 74 ? -2.387 1.306 -6.350 1.00 0.00 74 VAL A O 1
ATOM 1088 N N . LEU A 1 75 ? -3.689 3.056 -6.949 1.00 0.00 75 LEU A N 1
ATOM 1089 C CA . LEU A 1 75 ? -4.932 2.313 -6.834 1.00 0.00 75 LEU A CA 1
ATOM 1090 C C . LEU A 1 75 ? -5.150 1.490 -8.105 1.00 0.00 75 LEU A C 1
ATOM 1091 O O . LEU A 1 75 ? -5.829 0.465 -8.077 1.00 0.00 75 LEU A O 1
ATOM 1107 N N . ASP A 1 76 ? -4.560 1.970 -9.190 1.00 0.00 76 ASP A N 1
ATOM 1108 C CA . ASP A 1 76 ? -4.681 1.291 -10.469 1.00 0.00 76 ASP A CA 1
ATOM 1109 C C . ASP A 1 76 ? -3.601 0.212 -10.573 1.00 0.00 76 ASP A C 1
ATOM 1110 O O . ASP A 1 76 ? -3.900 -0.942 -10.876 1.00 0.00 76 ASP A O 1
ATOM 1119 N N . VAL A 1 77 ? -2.369 0.626 -10.317 1.00 0.00 77 VAL A N 1
ATOM 1120 C CA . VAL A 1 77 ? -1.244 -0.291 -10.378 1.00 0.00 77 VAL A CA 1
ATOM 1121 C C . VAL A 1 77 ? -1.299 -1.239 -9.179 1.00 0.00 77 VAL A C 1
ATOM 1122 O O . VAL A 1 77 ? -0.551 -2.214 -9.119 1.00 0.00 77 VAL A O 1
ATOM 1135 N N . ASP A 1 78 ? -2.192 -0.921 -8.254 1.00 0.00 78 ASP A N 1
ATOM 1136 C CA . ASP A 1 78 ? -2.355 -1.733 -7.060 1.00 0.00 78 ASP A CA 1
ATOM 1137 C C . ASP A 1 78 ? -2.238 -3.212 -7.434 1.00 0.00 78 ASP A C 1
ATOM 1138 O O . ASP A 1 78 ? -1.563 -3.978 -6.749 1.00 0.00 78 ASP A O 1
ATOM 1147 N N . GLY A 1 79 ? -2.907 -3.568 -8.521 1.00 0.00 79 GLY A N 1
ATOM 1148 C CA . GLY A 1 79 ? -2.888 -4.942 -8.995 1.00 0.00 79 GLY A CA 1
ATOM 1149 C C . GLY A 1 79 ? -1.498 -5.560 -8.826 1.00 0.00 79 GLY A C 1
ATOM 1150 O O . GLY A 1 79 ? -1.371 -6.770 -8.644 1.00 0.00 79 GLY A O 1
ATOM 1154 N N . MET A 1 80 ? -0.492 -4.701 -8.892 1.00 0.00 80 MET A N 1
ATOM 1155 C CA . MET A 1 80 ? 0.884 -5.148 -8.749 1.00 0.00 80 MET A CA 1
ATOM 1156 C C . MET A 1 80 ? 1.025 -6.122 -7.578 1.00 0.00 80 MET A C 1
ATOM 1157 O O . MET A 1 80 ? 0.096 -6.289 -6.789 1.00 0.00 80 MET A O 1
ATOM 1171 N N . LYS A 1 81 ? 2.194 -6.740 -7.501 1.00 0.00 81 LYS A N 1
ATOM 1172 C CA . LYS A 1 81 ? 2.469 -7.693 -6.439 1.00 0.00 81 LYS A CA 1
ATOM 1173 C C . LYS A 1 81 ? 3.787 -7.323 -5.756 1.00 0.00 81 LYS A C 1
ATOM 1174 O O . LYS A 1 81 ? 4.744 -6.926 -6.420 1.00 0.00 81 LYS A O 1
ATOM 1193 N N . VAL A 1 82 ? 3.795 -7.467 -4.439 1.00 0.00 82 VAL A N 1
ATOM 1194 C CA . VAL A 1 82 ? 4.980 -7.153 -3.659 1.00 0.00 82 VAL A CA 1
ATOM 1195 C C . VAL A 1 82 ? 5.482 -8.422 -2.969 1.00 0.00 82 VAL A C 1
ATOM 1196 O O . VAL A 1 82 ? 4.732 -9.080 -2.249 1.00 0.00 82 VAL A O 1
ATOM 1209 N N . LYS A 1 83 ? 6.748 -8.729 -3.213 1.00 0.00 83 LYS A N 1
ATOM 1210 C CA . LYS A 1 83 ? 7.359 -9.908 -2.624 1.00 0.00 83 LYS A CA 1
ATOM 1211 C C . LYS A 1 83 ? 6.586 -11.153 -3.066 1.00 0.00 83 LYS A C 1
ATOM 1212 O O . LYS A 1 83 ? 6.490 -12.126 -2.319 1.00 0.00 83 LYS A O 1
ATOM 1231 N N . GLY A 1 84 ? 6.054 -11.081 -4.277 1.00 0.00 84 GLY A N 1
ATOM 1232 C CA . GLY A 1 84 ? 5.292 -12.189 -4.827 1.00 0.00 84 GLY A CA 1
ATOM 1233 C C . GLY A 1 84 ? 3.916 -12.290 -4.166 1.00 0.00 84 GLY A C 1
ATOM 1234 O O . GLY A 1 84 ? 3.189 -13.258 -4.383 1.00 0.00 84 GLY A O 1
ATOM 1238 N N . ARG A 1 85 ? 3.600 -11.277 -3.373 1.00 0.00 85 ARG A N 1
ATOM 1239 C CA . ARG A 1 85 ? 2.324 -11.239 -2.679 1.00 0.00 85 ARG A CA 1
ATOM 1240 C C . ARG A 1 85 ? 1.395 -10.213 -3.332 1.00 0.00 85 ARG A C 1
ATOM 1241 O O . ARG A 1 85 ? 1.804 -9.085 -3.602 1.00 0.00 85 ARG A O 1
ATOM 1262 N N . ALA A 1 86 ? 0.164 -10.642 -3.565 1.00 0.00 86 ALA A N 1
ATOM 1263 C CA . ALA A 1 86 ? -0.826 -9.774 -4.180 1.00 0.00 86 ALA A CA 1
ATOM 1264 C C . ALA A 1 86 ? -1.293 -8.735 -3.159 1.00 0.00 86 ALA A C 1
ATOM 1265 O O . ALA A 1 86 ? -1.733 -9.088 -2.066 1.00 0.00 86 ALA A O 1
ATOM 1272 N N . VAL A 1 87 ? -1.182 -7.475 -3.552 1.00 0.00 87 VAL A N 1
ATOM 1273 C CA . VAL A 1 87 ? -1.587 -6.382 -2.684 1.00 0.00 87 VAL A CA 1
ATOM 1274 C C . VAL A 1 87 ? -2.945 -5.847 -3.145 1.00 0.00 87 VAL A C 1
ATOM 1275 O O . VAL A 1 87 ? -3.323 -6.019 -4.302 1.00 0.00 87 VAL A O 1
ATOM 1288 N N . LYS A 1 88 ? -3.640 -5.210 -2.214 1.00 0.00 88 LYS A N 1
ATOM 1289 C CA . LYS A 1 88 ? -4.948 -4.649 -2.510 1.00 0.00 88 LYS A CA 1
ATOM 1290 C C . LYS A 1 88 ? -5.120 -3.336 -1.743 1.00 0.00 88 LYS A C 1
ATOM 1291 O O . LYS A 1 88 ? -5.094 -3.324 -0.514 1.00 0.00 88 LYS A O 1
ATOM 1310 N N . ILE A 1 89 ? -5.292 -2.263 -2.502 1.00 0.00 89 ILE A N 1
ATOM 1311 C CA . ILE A 1 89 ? -5.469 -0.949 -1.908 1.00 0.00 89 ILE A CA 1
ATOM 1312 C C . ILE A 1 89 ? -6.932 -0.523 -2.050 1.00 0.00 89 ILE A C 1
ATOM 1313 O O . ILE A 1 89 ? -7.554 -0.759 -3.084 1.00 0.00 89 ILE A O 1
ATOM 1329 N N . SER A 1 90 ? -7.439 0.098 -0.995 1.00 0.00 90 SER A N 1
ATOM 1330 C CA . SER A 1 90 ? -8.816 0.559 -0.988 1.00 0.00 90 SER A CA 1
ATOM 1331 C C . SER A 1 90 ? -8.866 2.054 -0.668 1.00 0.00 90 SER A C 1
ATOM 1332 O O . SER A 1 90 ? -7.833 2.676 -0.425 1.00 0.00 90 SER A O 1
ATOM 1340 N N . GLY A 1 91 ? -10.079 2.589 -0.679 1.00 0.00 91 GLY A N 1
ATOM 1341 C CA . GLY A 1 91 ? -10.277 4.000 -0.394 1.00 0.00 91 GLY A CA 1
ATOM 1342 C C . GLY A 1 91 ? -10.941 4.195 0.971 1.00 0.00 91 GLY A C 1
ATOM 1343 O O . GLY A 1 91 ? -12.139 3.961 1.121 1.00 0.00 91 GLY A O 1
ATOM 1347 N N . PRO A 1 92 ? -10.112 4.633 1.956 1.00 0.00 92 PRO A N 1
ATOM 1348 C CA . PRO A 1 92 ? -10.606 4.863 3.303 1.00 0.00 92 PRO A CA 1
ATOM 1349 C C . PRO A 1 92 ? -11.427 6.151 3.374 1.00 0.00 92 PRO A C 1
ATOM 1350 O O . PRO A 1 92 ? -11.089 7.067 4.122 1.00 0.00 92 PRO A O 1
ATOM 1361 N N . SER A 1 93 ? -12.491 6.182 2.584 1.00 0.00 93 SER A N 1
ATOM 1362 C CA . SER A 1 93 ? -13.363 7.343 2.548 1.00 0.00 93 SER A CA 1
ATOM 1363 C C . SER A 1 93 ? -14.821 6.898 2.419 1.00 0.00 93 SER A C 1
ATOM 1364 O O . SER A 1 93 ? -15.153 6.088 1.555 1.00 0.00 93 SER A O 1
ATOM 1372 N N . SER A 1 94 ? -15.654 7.449 3.291 1.00 0.00 94 SER A N 1
ATOM 1373 C CA . SER A 1 94 ? -17.069 7.119 3.285 1.00 0.00 94 SER A CA 1
ATOM 1374 C C . SER A 1 94 ? -17.837 8.093 4.181 1.00 0.00 94 SER A C 1
ATOM 1375 O O . SER A 1 94 ? -17.616 8.136 5.390 1.00 0.00 94 SER A O 1
ATOM 1383 N N . GLY A 1 95 ? -18.723 8.851 3.552 1.00 0.00 95 GLY A N 1
ATOM 1384 C CA . GLY A 1 95 ? -19.525 9.822 4.277 1.00 0.00 95 GLY A CA 1
ATOM 1385 C C . GLY A 1 95 ? -20.903 9.251 4.618 1.00 0.00 95 GLY A C 1
ATOM 1386 O O . GLY A 1 95 ? -21.367 8.312 3.971 1.00 0.00 95 GLY A O 1
ATOM 1390 N N . GLY A 1 1 ? -16.995 34.422 -16.717 1.00 0.00 1 GLY A N 2
ATOM 1391 C CA . GLY A 1 1 ? -17.192 34.087 -15.317 1.00 0.00 1 GLY A CA 2
ATOM 1392 C C . GLY A 1 1 ? -16.362 32.864 -14.923 1.00 0.00 1 GLY A C 2
ATOM 1393 O O . GLY A 1 1 ? -15.221 32.717 -15.359 1.00 0.00 1 GLY A O 2
ATOM 1397 N N . SER A 1 2 ? -16.967 32.016 -14.104 1.00 0.00 2 SER A N 2
ATOM 1398 C CA . SER A 1 2 ? -16.299 30.810 -13.647 1.00 0.00 2 SER A CA 2
ATOM 1399 C C . SER A 1 2 ? -17.229 29.606 -13.801 1.00 0.00 2 SER A C 2
ATOM 1400 O O . SER A 1 2 ? -18.102 29.380 -12.963 1.00 0.00 2 SER A O 2
ATOM 1408 N N . SER A 1 3 ? -17.012 28.863 -14.876 1.00 0.00 3 SER A N 2
ATOM 1409 C CA . SER A 1 3 ? -17.821 27.688 -15.150 1.00 0.00 3 SER A CA 2
ATOM 1410 C C . SER A 1 3 ? -17.619 26.646 -14.048 1.00 0.00 3 SER A C 2
ATOM 1411 O O . SER A 1 3 ? -18.576 26.241 -13.389 1.00 0.00 3 SER A O 2
ATOM 1419 N N . GLY A 1 4 ? -16.369 26.241 -13.881 1.00 0.00 4 GLY A N 2
ATOM 1420 C CA . GLY A 1 4 ? -16.030 25.254 -12.870 1.00 0.00 4 GLY A CA 2
ATOM 1421 C C . GLY A 1 4 ? -16.718 25.573 -11.541 1.00 0.00 4 GLY A C 2
ATOM 1422 O O . GLY A 1 4 ? -17.492 24.765 -11.030 1.00 0.00 4 GLY A O 2
ATOM 1426 N N . SER A 1 5 ? -16.410 26.751 -11.019 1.00 0.00 5 SER A N 2
ATOM 1427 C CA . SER A 1 5 ? -16.989 27.186 -9.760 1.00 0.00 5 SER A CA 2
ATOM 1428 C C . SER A 1 5 ? -18.499 26.939 -9.765 1.00 0.00 5 SER A C 2
ATOM 1429 O O . SER A 1 5 ? -19.017 26.220 -8.913 1.00 0.00 5 SER A O 2
ATOM 1437 N N . SER A 1 6 ? -19.163 27.550 -10.736 1.00 0.00 6 SER A N 2
ATOM 1438 C CA . SER A 1 6 ? -20.603 27.406 -10.863 1.00 0.00 6 SER A CA 2
ATOM 1439 C C . SER A 1 6 ? -20.994 25.931 -10.748 1.00 0.00 6 SER A C 2
ATOM 1440 O O . SER A 1 6 ? -21.795 25.563 -9.891 1.00 0.00 6 SER A O 2
ATOM 1448 N N . GLY A 1 7 ? -20.409 25.127 -11.624 1.00 0.00 7 GLY A N 2
ATOM 1449 C CA . GLY A 1 7 ? -20.685 23.700 -11.631 1.00 0.00 7 GLY A CA 2
ATOM 1450 C C . GLY A 1 7 ? -20.433 23.086 -10.253 1.00 0.00 7 GLY A C 2
ATOM 1451 O O . GLY A 1 7 ? -21.318 22.452 -9.680 1.00 0.00 7 GLY A O 2
ATOM 1455 N N . SER A 1 8 ? -19.221 23.295 -9.760 1.00 0.00 8 SER A N 2
ATOM 1456 C CA . SER A 1 8 ? -18.841 22.769 -8.460 1.00 0.00 8 SER A CA 2
ATOM 1457 C C . SER A 1 8 ? -18.900 21.240 -8.475 1.00 0.00 8 SER A C 2
ATOM 1458 O O . SER A 1 8 ? -19.920 20.651 -8.120 1.00 0.00 8 SER A O 2
ATOM 1466 N N . SER A 1 9 ? -17.794 20.642 -8.891 1.00 0.00 9 SER A N 2
ATOM 1467 C CA . SER A 1 9 ? -17.707 19.193 -8.958 1.00 0.00 9 SER A CA 2
ATOM 1468 C C . SER A 1 9 ? -17.209 18.636 -7.623 1.00 0.00 9 SER A C 2
ATOM 1469 O O . SER A 1 9 ? -17.905 17.859 -6.972 1.00 0.00 9 SER A O 2
ATOM 1477 N N . PHE A 1 10 ? -16.008 19.056 -7.254 1.00 0.00 10 PHE A N 2
ATOM 1478 C CA . PHE A 1 10 ? -15.409 18.609 -6.008 1.00 0.00 10 PHE A CA 2
ATOM 1479 C C . PHE A 1 10 ? -15.467 17.085 -5.887 1.00 0.00 10 PHE A C 2
ATOM 1480 O O . PHE A 1 10 ? -16.506 16.526 -5.539 1.00 0.00 10 PHE A O 2
ATOM 1497 N N . GLN A 1 11 ? -14.339 16.456 -6.181 1.00 0.00 11 GLN A N 2
ATOM 1498 C CA . GLN A 1 11 ? -14.249 15.008 -6.109 1.00 0.00 11 GLN A CA 2
ATOM 1499 C C . GLN A 1 11 ? -12.897 14.588 -5.528 1.00 0.00 11 GLN A C 2
ATOM 1500 O O . GLN A 1 11 ? -12.841 13.821 -4.569 1.00 0.00 11 GLN A O 2
ATOM 1514 N N . GLY A 1 12 ? -11.840 15.110 -6.134 1.00 0.00 12 GLY A N 2
ATOM 1515 C CA . GLY A 1 12 ? -10.493 14.799 -5.689 1.00 0.00 12 GLY A CA 2
ATOM 1516 C C . GLY A 1 12 ? -10.301 15.174 -4.218 1.00 0.00 12 GLY A C 2
ATOM 1517 O O . GLY A 1 12 ? -10.483 16.330 -3.840 1.00 0.00 12 GLY A O 2
ATOM 1521 N N . PRO A 1 13 ? -9.926 14.149 -3.408 1.00 0.00 13 PRO A N 2
ATOM 1522 C CA . PRO A 1 13 ? -9.708 14.359 -1.987 1.00 0.00 13 PRO A CA 2
ATOM 1523 C C . PRO A 1 13 ? -8.384 15.085 -1.737 1.00 0.00 13 PRO A C 2
ATOM 1524 O O . PRO A 1 13 ? -7.458 14.990 -2.541 1.00 0.00 13 PRO A O 2
ATOM 1535 N N . LEU A 1 14 ? -8.338 15.795 -0.619 1.00 0.00 14 LEU A N 2
ATOM 1536 C CA . LEU A 1 14 ? -7.143 16.538 -0.254 1.00 0.00 14 LEU A CA 2
ATOM 1537 C C . LEU A 1 14 ? -6.244 15.654 0.613 1.00 0.00 14 LEU A C 2
ATOM 1538 O O . LEU A 1 14 ? -5.030 15.615 0.416 1.00 0.00 14 LEU A O 2
ATOM 1554 N N . ASP A 1 15 ? -6.874 14.966 1.554 1.00 0.00 15 ASP A N 2
ATOM 1555 C CA . ASP A 1 15 ? -6.146 14.085 2.451 1.00 0.00 15 ASP A CA 2
ATOM 1556 C C . ASP A 1 15 ? -5.085 13.320 1.658 1.00 0.00 15 ASP A C 2
ATOM 1557 O O . ASP A 1 15 ? -3.890 13.476 1.902 1.00 0.00 15 ASP A O 2
ATOM 1566 N N . ALA A 1 16 ? -5.561 12.509 0.724 1.00 0.00 16 ALA A N 2
ATOM 1567 C CA . ALA A 1 16 ? -4.668 11.719 -0.107 1.00 0.00 16 ALA A CA 2
ATOM 1568 C C . ALA A 1 16 ? -4.248 10.461 0.656 1.00 0.00 16 ALA A C 2
ATOM 1569 O O . ALA A 1 16 ? -3.109 10.011 0.540 1.00 0.00 16 ALA A O 2
ATOM 1576 N N . THR A 1 17 ? -5.191 9.929 1.421 1.00 0.00 17 THR A N 2
ATOM 1577 C CA . THR A 1 17 ? -4.933 8.732 2.203 1.00 0.00 17 THR A CA 2
ATOM 1578 C C . THR A 1 17 ? -5.540 7.506 1.517 1.00 0.00 17 THR A C 2
ATOM 1579 O O . THR A 1 17 ? -6.591 7.601 0.886 1.00 0.00 17 THR A O 2
ATOM 1590 N N . VAL A 1 18 ? -4.852 6.384 1.665 1.00 0.00 18 VAL A N 2
ATOM 1591 C CA . VAL A 1 18 ? -5.311 5.141 1.069 1.00 0.00 18 VAL A CA 2
ATOM 1592 C C . VAL A 1 18 ? -4.990 3.979 2.011 1.00 0.00 18 VAL A C 2
ATOM 1593 O O . VAL A 1 18 ? -3.981 4.006 2.715 1.00 0.00 18 VAL A O 2
ATOM 1606 N N . VAL A 1 19 ? -5.867 2.986 1.994 1.00 0.00 19 VAL A N 2
ATOM 1607 C CA . VAL A 1 19 ? -5.689 1.817 2.838 1.00 0.00 19 VAL A CA 2
ATOM 1608 C C . VAL A 1 19 ? -5.119 0.670 2.001 1.00 0.00 19 VAL A C 2
ATOM 1609 O O . VAL A 1 19 ? -5.604 0.397 0.904 1.00 0.00 19 VAL A O 2
ATOM 1622 N N . VAL A 1 20 ? -4.098 0.029 2.550 1.00 0.00 20 VAL A N 2
ATOM 1623 C CA . VAL A 1 20 ? -3.457 -1.082 1.868 1.00 0.00 20 VAL A CA 2
ATOM 1624 C C . VAL A 1 20 ? -3.688 -2.367 2.666 1.00 0.00 20 VAL A C 2
ATOM 1625 O O . VAL A 1 20 ? -3.774 -2.333 3.892 1.00 0.00 20 VAL A O 2
ATOM 1638 N N . ASN A 1 21 ? -3.781 -3.470 1.937 1.00 0.00 21 ASN A N 2
ATOM 1639 C CA . ASN A 1 21 ? -3.999 -4.763 2.562 1.00 0.00 21 ASN A CA 2
ATOM 1640 C C . ASN A 1 21 ? -3.430 -5.862 1.662 1.00 0.00 21 ASN A C 2
ATOM 1641 O O . ASN A 1 21 ? -3.148 -5.624 0.489 1.00 0.00 21 ASN A O 2
ATOM 1652 N N . LEU A 1 22 ? -3.278 -7.041 2.247 1.00 0.00 22 LEU A N 2
ATOM 1653 C CA . LEU A 1 22 ? -2.747 -8.177 1.513 1.00 0.00 22 LEU A CA 2
ATOM 1654 C C . LEU A 1 22 ? -3.891 -9.133 1.164 1.00 0.00 22 LEU A C 2
ATOM 1655 O O . LEU A 1 22 ? -4.649 -9.545 2.041 1.00 0.00 22 LEU A O 2
ATOM 1671 N N . GLN A 1 23 ? -3.978 -9.458 -0.117 1.00 0.00 23 GLN A N 2
ATOM 1672 C CA . GLN A 1 23 ? -5.016 -10.357 -0.592 1.00 0.00 23 GLN A CA 2
ATOM 1673 C C . GLN A 1 23 ? -4.878 -11.727 0.077 1.00 0.00 23 GLN A C 2
ATOM 1674 O O . GLN A 1 23 ? -5.799 -12.188 0.749 1.00 0.00 23 GLN A O 2
ATOM 1688 N N . SER A 1 24 ? -3.721 -12.337 -0.131 1.00 0.00 24 SER A N 2
ATOM 1689 C CA . SER A 1 24 ? -3.451 -13.645 0.443 1.00 0.00 24 SER A CA 2
ATOM 1690 C C . SER A 1 24 ? -2.126 -13.617 1.208 1.00 0.00 24 SER A C 2
ATOM 1691 O O . SER A 1 24 ? -1.137 -14.198 0.765 1.00 0.00 24 SER A O 2
ATOM 1699 N N . PRO A 1 25 ? -2.150 -12.917 2.374 1.00 0.00 25 PRO A N 2
ATOM 1700 C CA . PRO A 1 25 ? -0.963 -12.806 3.205 1.00 0.00 25 PRO A CA 2
ATOM 1701 C C . PRO A 1 25 ? -0.694 -14.112 3.954 1.00 0.00 25 PRO A C 2
ATOM 1702 O O . PRO A 1 25 ? -1.513 -15.030 3.924 1.00 0.00 25 PRO A O 2
ATOM 1713 N N . THR A 1 26 ? 0.457 -14.155 4.609 1.00 0.00 26 THR A N 2
ATOM 1714 C CA . THR A 1 26 ? 0.844 -15.334 5.365 1.00 0.00 26 THR A CA 2
ATOM 1715 C C . THR A 1 26 ? 0.576 -15.123 6.857 1.00 0.00 26 THR A C 2
ATOM 1716 O O . THR A 1 26 ? 0.301 -14.005 7.290 1.00 0.00 26 THR A O 2
ATOM 1727 N N . LEU A 1 27 ? 0.667 -16.215 7.602 1.00 0.00 27 LEU A N 2
ATOM 1728 C CA . LEU A 1 27 ? 0.439 -16.163 9.036 1.00 0.00 27 LEU A CA 2
ATOM 1729 C C . LEU A 1 27 ? 1.235 -15.001 9.634 1.00 0.00 27 LEU A C 2
ATOM 1730 O O . LEU A 1 27 ? 0.706 -14.226 10.429 1.00 0.00 27 LEU A O 2
ATOM 1746 N N . GLU A 1 28 ? 2.493 -14.918 9.228 1.00 0.00 28 GLU A N 2
ATOM 1747 C CA . GLU A 1 28 ? 3.367 -13.864 9.714 1.00 0.00 28 GLU A CA 2
ATOM 1748 C C . GLU A 1 28 ? 2.759 -12.491 9.417 1.00 0.00 28 GLU A C 2
ATOM 1749 O O . GLU A 1 28 ? 3.024 -11.524 10.130 1.00 0.00 28 GLU A O 2
ATOM 1761 N N . GLU A 1 29 ? 1.956 -12.450 8.365 1.00 0.00 29 GLU A N 2
ATOM 1762 C CA . GLU A 1 29 ? 1.308 -11.212 7.965 1.00 0.00 29 GLU A CA 2
ATOM 1763 C C . GLU A 1 29 ? -0.068 -11.097 8.624 1.00 0.00 29 GLU A C 2
ATOM 1764 O O . GLU A 1 29 ? -0.457 -10.020 9.073 1.00 0.00 29 GLU A O 2
ATOM 1776 N N . LYS A 1 30 ? -0.767 -12.222 8.660 1.00 0.00 30 LYS A N 2
ATOM 1777 C CA . LYS A 1 30 ? -2.092 -12.261 9.256 1.00 0.00 30 LYS A CA 2
ATOM 1778 C C . LYS A 1 30 ? -2.018 -11.727 10.688 1.00 0.00 30 LYS A C 2
ATOM 1779 O O . LYS A 1 30 ? -3.027 -11.303 11.250 1.00 0.00 30 LYS A O 2
ATOM 1798 N N . ASN A 1 31 ? -0.813 -11.766 11.239 1.00 0.00 31 ASN A N 2
ATOM 1799 C CA . ASN A 1 31 ? -0.594 -11.291 12.594 1.00 0.00 31 ASN A CA 2
ATOM 1800 C C . ASN A 1 31 ? -0.337 -9.783 12.567 1.00 0.00 31 ASN A C 2
ATOM 1801 O O . ASN A 1 31 ? -1.001 -9.024 13.272 1.00 0.00 31 ASN A O 2
ATOM 1812 N N . GLU A 1 32 ? 0.627 -9.394 11.747 1.00 0.00 32 GLU A N 2
ATOM 1813 C CA . GLU A 1 32 ? 0.980 -7.990 11.619 1.00 0.00 32 GLU A CA 2
ATOM 1814 C C . GLU A 1 32 ? 1.878 -7.778 10.398 1.00 0.00 32 GLU A C 2
ATOM 1815 O O . GLU A 1 32 ? 2.760 -8.590 10.123 1.00 0.00 32 GLU A O 2
ATOM 1827 N N . PHE A 1 33 ? 1.623 -6.682 9.699 1.00 0.00 33 PHE A N 2
ATOM 1828 C CA . PHE A 1 33 ? 2.397 -6.352 8.515 1.00 0.00 33 PHE A CA 2
ATOM 1829 C C . PHE A 1 33 ? 3.898 -6.443 8.798 1.00 0.00 33 PHE A C 2
ATOM 1830 O O . PHE A 1 33 ? 4.377 -5.913 9.799 1.00 0.00 33 PHE A O 2
ATOM 1847 N N . PRO A 1 34 ? 4.616 -7.136 7.874 1.00 0.00 34 PRO A N 2
ATOM 1848 C CA . PRO A 1 34 ? 6.053 -7.302 8.015 1.00 0.00 34 PRO A CA 2
ATOM 1849 C C . PRO A 1 34 ? 6.791 -6.008 7.669 1.00 0.00 34 PRO A C 2
ATOM 1850 O O . PRO A 1 34 ? 6.310 -5.210 6.865 1.00 0.00 34 PRO A O 2
ATOM 1861 N N . GLU A 1 35 ? 7.948 -5.839 8.292 1.00 0.00 35 GLU A N 2
ATOM 1862 C CA . GLU A 1 35 ? 8.758 -4.655 8.060 1.00 0.00 35 GLU A CA 2
ATOM 1863 C C . GLU A 1 35 ? 9.493 -4.769 6.724 1.00 0.00 35 GLU A C 2
ATOM 1864 O O . GLU A 1 35 ? 9.786 -3.760 6.084 1.00 0.00 35 GLU A O 2
ATOM 1876 N N . ASP A 1 36 ? 9.771 -6.006 6.341 1.00 0.00 36 ASP A N 2
ATOM 1877 C CA . ASP A 1 36 ? 10.467 -6.265 5.091 1.00 0.00 36 ASP A CA 2
ATOM 1878 C C . ASP A 1 36 ? 9.560 -5.884 3.919 1.00 0.00 36 ASP A C 2
ATOM 1879 O O . ASP A 1 36 ? 10.040 -5.636 2.814 1.00 0.00 36 ASP A O 2
ATOM 1888 N N . LEU A 1 37 ? 8.266 -5.849 4.201 1.00 0.00 37 LEU A N 2
ATOM 1889 C CA . LEU A 1 37 ? 7.288 -5.502 3.183 1.00 0.00 37 LEU A CA 2
ATOM 1890 C C . LEU A 1 37 ? 6.981 -4.006 3.267 1.00 0.00 37 LEU A C 2
ATOM 1891 O O . LEU A 1 37 ? 6.985 -3.310 2.252 1.00 0.00 37 LEU A O 2
ATOM 1907 N N . ARG A 1 38 ? 6.722 -3.554 4.485 1.00 0.00 38 ARG A N 2
ATOM 1908 C CA . ARG A 1 38 ? 6.413 -2.153 4.714 1.00 0.00 38 ARG A CA 2
ATOM 1909 C C . ARG A 1 38 ? 7.293 -1.265 3.833 1.00 0.00 38 ARG A C 2
ATOM 1910 O O . ARG A 1 38 ? 6.827 -0.716 2.836 1.00 0.00 38 ARG A O 2
ATOM 1931 N N . THR A 1 39 ? 8.551 -1.150 4.233 1.00 0.00 39 THR A N 2
ATOM 1932 C CA . THR A 1 39 ? 9.501 -0.338 3.492 1.00 0.00 39 THR A CA 2
ATOM 1933 C C . THR A 1 39 ? 9.314 -0.538 1.987 1.00 0.00 39 THR A C 2
ATOM 1934 O O . THR A 1 39 ? 9.149 0.428 1.244 1.00 0.00 39 THR A O 2
ATOM 1945 N N . GLU A 1 40 ? 9.347 -1.799 1.581 1.00 0.00 40 GLU A N 2
ATOM 1946 C CA . GLU A 1 40 ? 9.183 -2.139 0.178 1.00 0.00 40 GLU A CA 2
ATOM 1947 C C . GLU A 1 40 ? 7.966 -1.417 -0.404 1.00 0.00 40 GLU A C 2
ATOM 1948 O O . GLU A 1 40 ? 8.028 -0.880 -1.509 1.00 0.00 40 GLU A O 2
ATOM 1960 N N . LEU A 1 41 ? 6.887 -1.429 0.365 1.00 0.00 41 LEU A N 2
ATOM 1961 C CA . LEU A 1 41 ? 5.658 -0.783 -0.060 1.00 0.00 41 LEU A CA 2
ATOM 1962 C C . LEU A 1 41 ? 5.798 0.732 0.108 1.00 0.00 41 LEU A C 2
ATOM 1963 O O . LEU A 1 41 ? 5.645 1.484 -0.853 1.00 0.00 41 LEU A O 2
ATOM 1979 N N . MET A 1 42 ? 6.087 1.134 1.337 1.00 0.00 42 MET A N 2
ATOM 1980 C CA . MET A 1 42 ? 6.249 2.545 1.644 1.00 0.00 42 MET A CA 2
ATOM 1981 C C . MET A 1 42 ? 7.094 3.244 0.578 1.00 0.00 42 MET A C 2
ATOM 1982 O O . MET A 1 42 ? 6.796 4.371 0.184 1.00 0.00 42 MET A O 2
ATOM 1996 N N . GLN A 1 43 ? 8.132 2.547 0.140 1.00 0.00 43 GLN A N 2
ATOM 1997 C CA . GLN A 1 43 ? 9.022 3.087 -0.874 1.00 0.00 43 GLN A CA 2
ATOM 1998 C C . GLN A 1 43 ? 8.389 2.957 -2.260 1.00 0.00 43 GLN A C 2
ATOM 1999 O O . GLN A 1 43 ? 8.314 3.932 -3.006 1.00 0.00 43 GLN A O 2
ATOM 2013 N N . THR A 1 44 ? 7.949 1.744 -2.564 1.00 0.00 44 THR A N 2
ATOM 2014 C CA . THR A 1 44 ? 7.325 1.474 -3.847 1.00 0.00 44 THR A CA 2
ATOM 2015 C C . THR A 1 44 ? 6.207 2.483 -4.120 1.00 0.00 44 THR A C 2
ATOM 2016 O O . THR A 1 44 ? 6.292 3.270 -5.062 1.00 0.00 44 THR A O 2
ATOM 2027 N N . LEU A 1 45 ? 5.186 2.428 -3.278 1.00 0.00 45 LEU A N 2
ATOM 2028 C CA . LEU A 1 45 ? 4.053 3.327 -3.416 1.00 0.00 45 LEU A CA 2
ATOM 2029 C C . LEU A 1 45 ? 4.538 4.774 -3.302 1.00 0.00 45 LEU A C 2
ATOM 2030 O O . LEU A 1 45 ? 4.195 5.615 -4.131 1.00 0.00 45 LEU A O 2
ATOM 2046 N N . GLY A 1 46 ? 5.328 5.019 -2.267 1.00 0.00 46 GLY A N 2
ATOM 2047 C CA . GLY A 1 46 ? 5.864 6.349 -2.033 1.00 0.00 46 GLY A CA 2
ATOM 2048 C C . GLY A 1 46 ? 6.543 6.895 -3.291 1.00 0.00 46 GLY A C 2
ATOM 2049 O O . GLY A 1 46 ? 6.402 8.073 -3.615 1.00 0.00 46 GLY A O 2
ATOM 2053 N N . SER A 1 47 ? 7.266 6.013 -3.966 1.00 0.00 47 SER A N 2
ATOM 2054 C CA . SER A 1 47 ? 7.967 6.391 -5.180 1.00 0.00 47 SER A CA 2
ATOM 2055 C C . SER A 1 47 ? 7.017 7.133 -6.123 1.00 0.00 47 SER A C 2
ATOM 2056 O O . SER A 1 47 ? 7.216 8.313 -6.409 1.00 0.00 47 SER A O 2
ATOM 2064 N N . TYR A 1 48 ? 6.005 6.411 -6.581 1.00 0.00 48 TYR A N 2
ATOM 2065 C CA . TYR A 1 48 ? 5.024 6.985 -7.485 1.00 0.00 48 TYR A CA 2
ATOM 2066 C C . TYR A 1 48 ? 4.724 8.440 -7.117 1.00 0.00 48 TYR A C 2
ATOM 2067 O O . TYR A 1 48 ? 4.794 9.326 -7.966 1.00 0.00 48 TYR A O 2
ATOM 2085 N N . GLY A 1 49 ? 4.396 8.640 -5.849 1.00 0.00 49 GLY A N 2
ATOM 2086 C CA . GLY A 1 49 ? 4.085 9.971 -5.357 1.00 0.00 49 GLY A CA 2
ATOM 2087 C C . GLY A 1 49 ? 5.073 10.399 -4.270 1.00 0.00 49 GLY A C 2
ATOM 2088 O O . GLY A 1 49 ? 6.286 10.316 -4.461 1.00 0.00 49 GLY A O 2
ATOM 2092 N N . THR A 1 50 ? 4.519 10.848 -3.154 1.00 0.00 50 THR A N 2
ATOM 2093 C CA . THR A 1 50 ? 5.336 11.290 -2.037 1.00 0.00 50 THR A CA 2
ATOM 2094 C C . THR A 1 50 ? 4.677 10.907 -0.710 1.00 0.00 50 THR A C 2
ATOM 2095 O O . THR A 1 50 ? 3.483 11.131 -0.519 1.00 0.00 50 THR A O 2
ATOM 2106 N N . ILE A 1 51 ? 5.485 10.336 0.172 1.00 0.00 51 ILE A N 2
ATOM 2107 C CA . ILE A 1 51 ? 4.995 9.920 1.475 1.00 0.00 51 ILE A CA 2
ATOM 2108 C C . ILE A 1 51 ? 4.948 11.132 2.408 1.00 0.00 51 ILE A C 2
ATOM 2109 O O . ILE A 1 51 ? 5.986 11.620 2.852 1.00 0.00 51 ILE A O 2
ATOM 2125 N N . VAL A 1 52 ? 3.732 11.584 2.677 1.00 0.00 52 VAL A N 2
ATOM 2126 C CA . VAL A 1 52 ? 3.535 12.730 3.549 1.00 0.00 52 VAL A CA 2
ATOM 2127 C C . VAL A 1 52 ? 3.203 12.241 4.960 1.00 0.00 52 VAL A C 2
ATOM 2128 O O . VAL A 1 52 ? 3.292 13.002 5.922 1.00 0.00 52 VAL A O 2
ATOM 2141 N N . LEU A 1 53 ? 2.827 10.973 5.039 1.00 0.00 53 LEU A N 2
ATOM 2142 C CA . LEU A 1 53 ? 2.480 10.373 6.316 1.00 0.00 53 LEU A CA 2
ATOM 2143 C C . LEU A 1 53 ? 1.952 8.956 6.083 1.00 0.00 53 LEU A C 2
ATOM 2144 O O . LEU A 1 53 ? 1.351 8.677 5.047 1.00 0.00 53 LEU A O 2
ATOM 2160 N N . VAL A 1 54 ? 2.196 8.099 7.063 1.00 0.00 54 VAL A N 2
ATOM 2161 C CA . VAL A 1 54 ? 1.752 6.718 6.978 1.00 0.00 54 VAL A CA 2
ATOM 2162 C C . VAL A 1 54 ? 1.364 6.224 8.373 1.00 0.00 54 VAL A C 2
ATOM 2163 O O . VAL A 1 54 ? 1.893 6.703 9.375 1.00 0.00 54 VAL A O 2
ATOM 2176 N N . ARG A 1 55 ? 0.442 5.273 8.394 1.00 0.00 55 ARG A N 2
ATOM 2177 C CA . ARG A 1 55 ? -0.024 4.709 9.649 1.00 0.00 55 ARG A CA 2
ATOM 2178 C C . ARG A 1 55 ? -0.592 3.306 9.423 1.00 0.00 55 ARG A C 2
ATOM 2179 O O . ARG A 1 55 ? -1.614 3.147 8.758 1.00 0.00 55 ARG A O 2
ATOM 2200 N N . ILE A 1 56 ? 0.096 2.326 9.990 1.00 0.00 56 ILE A N 2
ATOM 2201 C CA . ILE A 1 56 ? -0.327 0.942 9.859 1.00 0.00 56 ILE A CA 2
ATOM 2202 C C . ILE A 1 56 ? -1.123 0.537 11.101 1.00 0.00 56 ILE A C 2
ATOM 2203 O O . ILE A 1 56 ? -0.817 0.974 12.209 1.00 0.00 56 ILE A O 2
ATOM 2219 N N . ASN A 1 57 ? -2.130 -0.295 10.874 1.00 0.00 57 ASN A N 2
ATOM 2220 C CA . ASN A 1 57 ? -2.972 -0.764 11.961 1.00 0.00 57 ASN A CA 2
ATOM 2221 C C . ASN A 1 57 ? -2.766 -2.269 12.147 1.00 0.00 57 ASN A C 2
ATOM 2222 O O . ASN A 1 57 ? -2.290 -2.951 11.241 1.00 0.00 57 ASN A O 2
ATOM 2233 N N . GLN A 1 58 ? -3.134 -2.742 13.329 1.00 0.00 58 GLN A N 2
ATOM 2234 C CA . GLN A 1 58 ? -2.995 -4.154 13.645 1.00 0.00 58 GLN A CA 2
ATOM 2235 C C . GLN A 1 58 ? -3.033 -4.991 12.365 1.00 0.00 58 GLN A C 2
ATOM 2236 O O . GLN A 1 58 ? -2.197 -5.872 12.171 1.00 0.00 58 GLN A O 2
ATOM 2250 N N . GLY A 1 59 ? -4.012 -4.687 11.526 1.00 0.00 59 GLY A N 2
ATOM 2251 C CA . GLY A 1 59 ? -4.170 -5.400 10.270 1.00 0.00 59 GLY A CA 2
ATOM 2252 C C . GLY A 1 59 ? -4.605 -4.452 9.151 1.00 0.00 59 GLY A C 2
ATOM 2253 O O . GLY A 1 59 ? -5.546 -4.745 8.415 1.00 0.00 59 GLY A O 2
ATOM 2257 N N . GLN A 1 60 ? -3.900 -3.334 9.059 1.00 0.00 60 GLN A N 2
ATOM 2258 C CA . GLN A 1 60 ? -4.202 -2.341 8.042 1.00 0.00 60 GLN A CA 2
ATOM 2259 C C . GLN A 1 60 ? -2.961 -1.501 7.735 1.00 0.00 60 GLN A C 2
ATOM 2260 O O . GLN A 1 60 ? -1.979 -1.544 8.475 1.00 0.00 60 GLN A O 2
ATOM 2274 N N . MET A 1 61 ? -3.045 -0.755 6.643 1.00 0.00 61 MET A N 2
ATOM 2275 C CA . MET A 1 61 ? -1.940 0.093 6.230 1.00 0.00 61 MET A CA 2
ATOM 2276 C C . MET A 1 61 ? -2.451 1.373 5.564 1.00 0.00 61 MET A C 2
ATOM 2277 O O . MET A 1 61 ? -2.657 1.407 4.352 1.00 0.00 61 MET A O 2
ATOM 2291 N N . LEU A 1 62 ? -2.642 2.394 6.387 1.00 0.00 62 LEU A N 2
ATOM 2292 C CA . LEU A 1 62 ? -3.125 3.672 5.893 1.00 0.00 62 LEU A CA 2
ATOM 2293 C C . LEU A 1 62 ? -1.935 4.525 5.448 1.00 0.00 62 LEU A C 2
ATOM 2294 O O . LEU A 1 62 ? -1.216 5.076 6.279 1.00 0.00 62 LEU A O 2
ATOM 2310 N N . VAL A 1 63 ? -1.765 4.607 4.136 1.00 0.00 63 VAL A N 2
ATOM 2311 C CA . VAL A 1 63 ? -0.675 5.383 3.570 1.00 0.00 63 VAL A CA 2
ATOM 2312 C C . VAL A 1 63 ? -1.226 6.696 3.011 1.00 0.00 63 VAL A C 2
ATOM 2313 O O . VAL A 1 63 ? -2.246 6.703 2.324 1.00 0.00 63 VAL A O 2
ATOM 2326 N N . THR A 1 64 ? -0.526 7.776 3.326 1.00 0.00 64 THR A N 2
ATOM 2327 C CA . THR A 1 64 ? -0.933 9.092 2.864 1.00 0.00 64 THR A CA 2
ATOM 2328 C C . THR A 1 64 ? 0.063 9.626 1.833 1.00 0.00 64 THR A C 2
ATOM 2329 O O . THR A 1 64 ? 1.257 9.342 1.912 1.00 0.00 64 THR A O 2
ATOM 2340 N N . PHE A 1 65 ? -0.464 10.392 0.889 1.00 0.00 65 PHE A N 2
ATOM 2341 C CA . PHE A 1 65 ? 0.364 10.968 -0.157 1.00 0.00 65 PHE A CA 2
ATOM 2342 C C . PHE A 1 65 ? 0.224 12.492 -0.189 1.00 0.00 65 PHE A C 2
ATOM 2343 O O . PHE A 1 65 ? -0.575 13.061 0.553 1.00 0.00 65 PHE A O 2
ATOM 2360 N N . ALA A 1 66 ? 1.014 13.108 -1.056 1.00 0.00 66 ALA A N 2
ATOM 2361 C CA . ALA A 1 66 ? 0.989 14.554 -1.195 1.00 0.00 66 ALA A CA 2
ATOM 2362 C C . ALA A 1 66 ? -0.018 14.941 -2.280 1.00 0.00 66 ALA A C 2
ATOM 2363 O O . ALA A 1 66 ? -0.636 16.002 -2.208 1.00 0.00 66 ALA A O 2
ATOM 2370 N N . ASP A 1 67 ? -0.152 14.059 -3.260 1.00 0.00 67 ASP A N 2
ATOM 2371 C CA . ASP A 1 67 ? -1.073 14.295 -4.358 1.00 0.00 67 ASP A CA 2
ATOM 2372 C C . ASP A 1 67 ? -2.102 13.164 -4.406 1.00 0.00 67 ASP A C 2
ATOM 2373 O O . ASP A 1 67 ? -1.933 12.137 -3.751 1.00 0.00 67 ASP A O 2
ATOM 2382 N N . SER A 1 68 ? -3.147 13.391 -5.189 1.00 0.00 68 SER A N 2
ATOM 2383 C CA . SER A 1 68 ? -4.204 12.404 -5.331 1.00 0.00 68 SER A CA 2
ATOM 2384 C C . SER A 1 68 ? -3.923 11.507 -6.538 1.00 0.00 68 SER A C 2
ATOM 2385 O O . SER A 1 68 ? -4.047 10.286 -6.451 1.00 0.00 68 SER A O 2
ATOM 2393 N N . HIS A 1 69 ? -3.549 12.146 -7.637 1.00 0.00 69 HIS A N 2
ATOM 2394 C CA . HIS A 1 69 ? -3.249 11.421 -8.860 1.00 0.00 69 HIS A CA 2
ATOM 2395 C C . HIS A 1 69 ? -2.367 10.214 -8.537 1.00 0.00 69 HIS A C 2
ATOM 2396 O O . HIS A 1 69 ? -2.466 9.176 -9.190 1.00 0.00 69 HIS A O 2
ATOM 2410 N N . SER A 1 70 ? -1.523 10.390 -7.531 1.00 0.00 70 SER A N 2
ATOM 2411 C CA . SER A 1 70 ? -0.623 9.327 -7.114 1.00 0.00 70 SER A CA 2
ATOM 2412 C C . SER A 1 70 ? -1.428 8.130 -6.606 1.00 0.00 70 SER A C 2
ATOM 2413 O O . SER A 1 70 ? -1.301 7.024 -7.130 1.00 0.00 70 SER A O 2
ATOM 2421 N N . ALA A 1 71 ? -2.239 8.391 -5.591 1.00 0.00 71 ALA A N 2
ATOM 2422 C CA . ALA A 1 71 ? -3.064 7.348 -5.006 1.00 0.00 71 ALA A CA 2
ATOM 2423 C C . ALA A 1 71 ? -3.924 6.710 -6.099 1.00 0.00 71 ALA A C 2
ATOM 2424 O O . ALA A 1 71 ? -4.202 5.513 -6.056 1.00 0.00 71 ALA A O 2
ATOM 2431 N N . LEU A 1 72 ? -4.322 7.539 -7.053 1.00 0.00 72 LEU A N 2
ATOM 2432 C CA . LEU A 1 72 ? -5.145 7.071 -8.156 1.00 0.00 72 LEU A CA 2
ATOM 2433 C C . LEU A 1 72 ? -4.466 5.871 -8.819 1.00 0.00 72 LEU A C 2
ATOM 2434 O O . LEU A 1 72 ? -5.031 4.779 -8.863 1.00 0.00 72 LEU A O 2
ATOM 2450 N N . SER A 1 73 ? -3.263 6.113 -9.319 1.00 0.00 73 SER A N 2
ATOM 2451 C CA . SER A 1 73 ? -2.501 5.066 -9.978 1.00 0.00 73 SER A CA 2
ATOM 2452 C C . SER A 1 73 ? -2.072 4.010 -8.957 1.00 0.00 73 SER A C 2
ATOM 2453 O O . SER A 1 73 ? -2.272 2.816 -9.172 1.00 0.00 73 SER A O 2
ATOM 2461 N N . VAL A 1 74 ? -1.489 4.489 -7.868 1.00 0.00 74 VAL A N 2
ATOM 2462 C CA . VAL A 1 74 ? -1.029 3.602 -6.813 1.00 0.00 74 VAL A CA 2
ATOM 2463 C C . VAL A 1 74 ? -2.172 2.673 -6.399 1.00 0.00 74 VAL A C 2
ATOM 2464 O O . VAL A 1 74 ? -1.937 1.539 -5.987 1.00 0.00 74 VAL A O 2
ATOM 2477 N N . LEU A 1 75 ? -3.386 3.190 -6.524 1.00 0.00 75 LEU A N 2
ATOM 2478 C CA . LEU A 1 75 ? -4.567 2.422 -6.168 1.00 0.00 75 LEU A CA 2
ATOM 2479 C C . LEU A 1 75 ? -4.708 1.238 -7.127 1.00 0.00 75 LEU A C 2
ATOM 2480 O O . LEU A 1 75 ? -4.928 0.107 -6.695 1.00 0.00 75 LEU A O 2
ATOM 2496 N N . ASP A 1 76 ? -4.575 1.538 -8.411 1.00 0.00 76 ASP A N 2
ATOM 2497 C CA . ASP A 1 76 ? -4.685 0.513 -9.434 1.00 0.00 76 ASP A CA 2
ATOM 2498 C C . ASP A 1 76 ? -3.431 -0.363 -9.410 1.00 0.00 76 ASP A C 2
ATOM 2499 O O . ASP A 1 76 ? -3.521 -1.585 -9.515 1.00 0.00 76 ASP A O 2
ATOM 2508 N N . VAL A 1 77 ? -2.290 0.297 -9.272 1.00 0.00 77 VAL A N 2
ATOM 2509 C CA . VAL A 1 77 ? -1.019 -0.406 -9.232 1.00 0.00 77 VAL A CA 2
ATOM 2510 C C . VAL A 1 77 ? -1.069 -1.479 -8.143 1.00 0.00 77 VAL A C 2
ATOM 2511 O O . VAL A 1 77 ? -0.305 -2.443 -8.182 1.00 0.00 77 VAL A O 2
ATOM 2524 N N . ASP A 1 78 ? -1.974 -1.277 -7.198 1.00 0.00 78 ASP A N 2
ATOM 2525 C CA . ASP A 1 78 ? -2.133 -2.215 -6.100 1.00 0.00 78 ASP A CA 2
ATOM 2526 C C . ASP A 1 78 ? -2.098 -3.644 -6.647 1.00 0.00 78 ASP A C 2
ATOM 2527 O O . ASP A 1 78 ? -1.656 -4.564 -5.961 1.00 0.00 78 ASP A O 2
ATOM 2536 N N . GLY A 1 79 ? -2.569 -3.784 -7.877 1.00 0.00 79 GLY A N 2
ATOM 2537 C CA . GLY A 1 79 ? -2.597 -5.085 -8.524 1.00 0.00 79 GLY A CA 2
ATOM 2538 C C . GLY A 1 79 ? -1.225 -5.759 -8.460 1.00 0.00 79 GLY A C 2
ATOM 2539 O O . GLY A 1 79 ? -1.120 -6.976 -8.606 1.00 0.00 79 GLY A O 2
ATOM 2543 N N . MET A 1 80 ? -0.208 -4.938 -8.242 1.00 0.00 80 MET A N 2
ATOM 2544 C CA . MET A 1 80 ? 1.153 -5.439 -8.157 1.00 0.00 80 MET A CA 2
ATOM 2545 C C . MET A 1 80 ? 1.251 -6.593 -7.157 1.00 0.00 80 MET A C 2
ATOM 2546 O O . MET A 1 80 ? 0.307 -6.858 -6.415 1.00 0.00 80 MET A O 2
ATOM 2560 N N . LYS A 1 81 ? 2.402 -7.249 -7.170 1.00 0.00 81 LYS A N 2
ATOM 2561 C CA . LYS A 1 81 ? 2.635 -8.369 -6.274 1.00 0.00 81 LYS A CA 2
ATOM 2562 C C . LYS A 1 81 ? 3.947 -8.146 -5.518 1.00 0.00 81 LYS A C 2
ATOM 2563 O O . LYS A 1 81 ? 4.978 -7.863 -6.126 1.00 0.00 81 LYS A O 2
ATOM 2582 N N . VAL A 1 82 ? 3.865 -8.283 -4.203 1.00 0.00 82 VAL A N 2
ATOM 2583 C CA . VAL A 1 82 ? 5.033 -8.100 -3.358 1.00 0.00 82 VAL A CA 2
ATOM 2584 C C . VAL A 1 82 ? 5.373 -9.425 -2.671 1.00 0.00 82 VAL A C 2
ATOM 2585 O O . VAL A 1 82 ? 4.537 -9.998 -1.974 1.00 0.00 82 VAL A O 2
ATOM 2598 N N . LYS A 1 83 ? 6.600 -9.872 -2.892 1.00 0.00 83 LYS A N 2
ATOM 2599 C CA . LYS A 1 83 ? 7.060 -11.118 -2.304 1.00 0.00 83 LYS A CA 2
ATOM 2600 C C . LYS A 1 83 ? 6.148 -12.259 -2.758 1.00 0.00 83 LYS A C 2
ATOM 2601 O O . LYS A 1 83 ? 5.867 -13.177 -1.990 1.00 0.00 83 LYS A O 2
ATOM 2620 N N . GLY A 1 84 ? 5.711 -12.164 -4.005 1.00 0.00 84 GLY A N 2
ATOM 2621 C CA . GLY A 1 84 ? 4.837 -13.177 -4.572 1.00 0.00 84 GLY A CA 2
ATOM 2622 C C . GLY A 1 84 ? 3.442 -13.108 -3.947 1.00 0.00 84 GLY A C 2
ATOM 2623 O O . GLY A 1 84 ? 2.592 -13.953 -4.223 1.00 0.00 84 GLY A O 2
ATOM 2627 N N . ARG A 1 85 ? 3.250 -12.094 -3.116 1.00 0.00 85 ARG A N 2
ATOM 2628 C CA . ARG A 1 85 ? 1.972 -11.904 -2.450 1.00 0.00 85 ARG A CA 2
ATOM 2629 C C . ARG A 1 85 ? 1.177 -10.791 -3.135 1.00 0.00 85 ARG A C 2
ATOM 2630 O O . ARG A 1 85 ? 1.719 -9.727 -3.429 1.00 0.00 85 ARG A O 2
ATOM 2651 N N . ALA A 1 86 ? -0.096 -11.075 -3.369 1.00 0.00 86 ALA A N 2
ATOM 2652 C CA . ALA A 1 86 ? -0.972 -10.111 -4.013 1.00 0.00 86 ALA A CA 2
ATOM 2653 C C . ALA A 1 86 ? -1.436 -9.081 -2.982 1.00 0.00 86 ALA A C 2
ATOM 2654 O O . ALA A 1 86 ? -1.984 -9.442 -1.942 1.00 0.00 86 ALA A O 2
ATOM 2661 N N . VAL A 1 87 ? -1.199 -7.818 -3.306 1.00 0.00 87 VAL A N 2
ATOM 2662 C CA . VAL A 1 87 ? -1.585 -6.733 -2.421 1.00 0.00 87 VAL A CA 2
ATOM 2663 C C . VAL A 1 87 ? -2.836 -6.049 -2.976 1.00 0.00 87 VAL A C 2
ATOM 2664 O O . VAL A 1 87 ? -3.230 -6.297 -4.115 1.00 0.00 87 VAL A O 2
ATOM 2677 N N . LYS A 1 88 ? -3.426 -5.202 -2.146 1.00 0.00 88 LYS A N 2
ATOM 2678 C CA . LYS A 1 88 ? -4.624 -4.480 -2.540 1.00 0.00 88 LYS A CA 2
ATOM 2679 C C . LYS A 1 88 ? -4.643 -3.115 -1.848 1.00 0.00 88 LYS A C 2
ATOM 2680 O O . LYS A 1 88 ? -4.250 -2.997 -0.689 1.00 0.00 88 LYS A O 2
ATOM 2699 N N . ILE A 1 89 ? -5.104 -2.118 -2.590 1.00 0.00 89 ILE A N 2
ATOM 2700 C CA . ILE A 1 89 ? -5.178 -0.766 -2.063 1.00 0.00 89 ILE A CA 2
ATOM 2701 C C . ILE A 1 89 ? -6.575 -0.199 -2.323 1.00 0.00 89 ILE A C 2
ATOM 2702 O O . ILE A 1 89 ? -7.005 -0.101 -3.471 1.00 0.00 89 ILE A O 2
ATOM 2718 N N . SER A 1 90 ? -7.244 0.162 -1.238 1.00 0.00 90 SER A N 2
ATOM 2719 C CA . SER A 1 90 ? -8.583 0.717 -1.334 1.00 0.00 90 SER A CA 2
ATOM 2720 C C . SER A 1 90 ? -8.555 2.211 -1.008 1.00 0.00 90 SER A C 2
ATOM 2721 O O . SER A 1 90 ? -7.541 2.730 -0.543 1.00 0.00 90 SER A O 2
ATOM 2729 N N . GLY A 1 91 ? -9.680 2.862 -1.264 1.00 0.00 91 GLY A N 2
ATOM 2730 C CA . GLY A 1 91 ? -9.797 4.287 -1.003 1.00 0.00 91 GLY A CA 2
ATOM 2731 C C . GLY A 1 91 ? -10.896 4.568 0.024 1.00 0.00 91 GLY A C 2
ATOM 2732 O O . GLY A 1 91 ? -12.076 4.358 -0.252 1.00 0.00 91 GLY A O 2
ATOM 2736 N N . PRO A 1 92 ? -10.458 5.052 1.217 1.00 0.00 92 PRO A N 2
ATOM 2737 C CA . PRO A 1 92 ? -11.391 5.364 2.286 1.00 0.00 92 PRO A CA 2
ATOM 2738 C C . PRO A 1 92 ? -12.143 6.665 1.995 1.00 0.00 92 PRO A C 2
ATOM 2739 O O . PRO A 1 92 ? -13.371 6.702 2.052 1.00 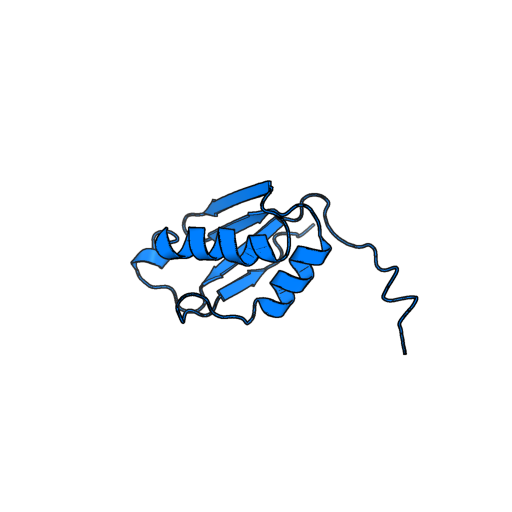0.00 92 PRO A O 2
ATOM 2750 N N . SER A 1 93 ? -11.374 7.699 1.690 1.00 0.00 93 SER A N 2
ATOM 2751 C CA . SER A 1 93 ? -11.951 8.999 1.391 1.00 0.00 93 SER A CA 2
ATOM 2752 C C . SER A 1 93 ? -12.481 9.644 2.672 1.00 0.00 93 SER A C 2
ATOM 2753 O O . SER A 1 93 ? -12.807 8.948 3.633 1.00 0.00 93 SER A O 2
ATOM 2761 N N . SER A 1 94 ? -12.552 10.967 2.646 1.00 0.00 94 SER A N 2
ATOM 2762 C CA . SER A 1 94 ? -13.037 11.714 3.794 1.00 0.00 94 SER A CA 2
ATOM 2763 C C . SER A 1 94 ? -14.459 12.213 3.531 1.00 0.00 94 SER A C 2
ATOM 2764 O O . SER A 1 94 ? -15.384 11.880 4.270 1.00 0.00 94 SER A O 2
ATOM 2772 N N . GLY A 1 95 ? -14.589 13.003 2.475 1.00 0.00 95 GLY A N 2
ATOM 2773 C CA . GLY A 1 95 ? -15.883 13.551 2.105 1.00 0.00 95 GLY A CA 2
ATOM 2774 C C . GLY A 1 95 ? -15.829 15.077 2.024 1.00 0.00 95 GLY A C 2
ATOM 2775 O O . GLY A 1 95 ? -16.349 15.671 1.080 1.00 0.00 95 GLY A O 2
ATOM 2779 N N . GLY A 1 1 ? -9.645 7.467 -29.726 1.00 0.00 1 GLY A N 3
ATOM 2780 C CA . GLY A 1 1 ? -8.935 7.624 -28.469 1.00 0.00 1 GLY A CA 3
ATOM 2781 C C . GLY A 1 1 ? -9.913 7.768 -27.301 1.00 0.00 1 GLY A C 3
ATOM 2782 O O . GLY A 1 1 ? -11.088 8.071 -27.504 1.00 0.00 1 GLY A O 3
ATOM 2786 N N . SER A 1 2 ? -9.393 7.542 -26.104 1.00 0.00 2 SER A N 3
ATOM 2787 C CA . SER A 1 2 ? -10.205 7.642 -24.903 1.00 0.00 2 SER A CA 3
ATOM 2788 C C . SER A 1 2 ? -9.641 8.722 -23.977 1.00 0.00 2 SER A C 3
ATOM 2789 O O . SER A 1 2 ? -9.015 8.411 -22.965 1.00 0.00 2 SER A O 3
ATOM 2797 N N . SER A 1 3 ? -9.881 9.968 -24.358 1.00 0.00 3 SER A N 3
ATOM 2798 C CA . SER A 1 3 ? -9.405 11.095 -23.574 1.00 0.00 3 SER A CA 3
ATOM 2799 C C . SER A 1 3 ? -10.515 11.597 -22.650 1.00 0.00 3 SER A C 3
ATOM 2800 O O . SER A 1 3 ? -10.369 11.576 -21.429 1.00 0.00 3 SER A O 3
ATOM 2808 N N . GLY A 1 4 ? -11.602 12.036 -23.267 1.00 0.00 4 GLY A N 3
ATOM 2809 C CA . GLY A 1 4 ? -12.737 12.543 -22.515 1.00 0.00 4 GLY A CA 3
ATOM 2810 C C . GLY A 1 4 ? -12.973 11.711 -21.253 1.00 0.00 4 GLY A C 3
ATOM 2811 O O . GLY A 1 4 ? -13.355 12.248 -20.214 1.00 0.00 4 GLY A O 3
ATOM 2815 N N . SER A 1 5 ? -12.737 10.414 -21.384 1.00 0.00 5 SER A N 3
ATOM 2816 C CA . SER A 1 5 ? -12.919 9.503 -20.267 1.00 0.00 5 SER A CA 3
ATOM 2817 C C . SER A 1 5 ? -12.033 9.930 -19.094 1.00 0.00 5 SER A C 3
ATOM 2818 O O . SER A 1 5 ? -12.535 10.255 -18.019 1.00 0.00 5 SER A O 3
ATOM 2826 N N . SER A 1 6 ? -10.732 9.915 -19.341 1.00 0.00 6 SER A N 3
ATOM 2827 C CA . SER A 1 6 ? -9.772 10.296 -18.319 1.00 0.00 6 SER A CA 3
ATOM 2828 C C . SER A 1 6 ? -9.886 11.794 -18.026 1.00 0.00 6 SER A C 3
ATOM 2829 O O . SER A 1 6 ? -9.633 12.231 -16.905 1.00 0.00 6 SER A O 3
ATOM 2837 N N . GLY A 1 7 ? -10.267 12.538 -19.054 1.00 0.00 7 GLY A N 3
ATOM 2838 C CA . GLY A 1 7 ? -10.418 13.977 -18.921 1.00 0.00 7 GLY A CA 3
ATOM 2839 C C . GLY A 1 7 ? -11.461 14.322 -17.856 1.00 0.00 7 GLY A C 3
ATOM 2840 O O . GLY A 1 7 ? -11.135 14.926 -16.835 1.00 0.00 7 GLY A O 3
ATOM 2844 N N . SER A 1 8 ? -12.695 13.924 -18.130 1.00 0.00 8 SER A N 3
ATOM 2845 C CA . SER A 1 8 ? -13.787 14.184 -17.208 1.00 0.00 8 SER A CA 3
ATOM 2846 C C . SER A 1 8 ? -13.665 13.278 -15.982 1.00 0.00 8 SER A C 3
ATOM 2847 O O . SER A 1 8 ? -14.438 12.335 -15.823 1.00 0.00 8 SER A O 3
ATOM 2855 N N . SER A 1 9 ? -12.687 13.595 -15.147 1.00 0.00 9 SER A N 3
ATOM 2856 C CA . SER A 1 9 ? -12.453 12.821 -13.939 1.00 0.00 9 SER A CA 3
ATOM 2857 C C . SER A 1 9 ? -13.157 13.478 -12.751 1.00 0.00 9 SER A C 3
ATOM 2858 O O . SER A 1 9 ? -14.007 12.862 -12.110 1.00 0.00 9 SER A O 3
ATOM 2866 N N . PHE A 1 10 ? -12.778 14.721 -12.493 1.00 0.00 10 PHE A N 3
ATOM 2867 C CA . PHE A 1 10 ? -13.363 15.469 -11.393 1.00 0.00 10 PHE A CA 3
ATOM 2868 C C . PHE A 1 10 ? -13.290 14.673 -10.089 1.00 0.00 10 PHE A C 3
ATOM 2869 O O . PHE A 1 10 ? -12.865 13.519 -10.085 1.00 0.00 10 PHE A O 3
ATOM 2886 N N . GLN A 1 11 ? -13.711 15.321 -9.013 1.00 0.00 11 GLN A N 3
ATOM 2887 C CA . GLN A 1 11 ? -13.699 14.688 -7.705 1.00 0.00 11 GLN A CA 3
ATOM 2888 C C . GLN A 1 11 ? -12.275 14.273 -7.330 1.00 0.00 11 GLN A C 3
ATOM 2889 O O . GLN A 1 11 ? -11.870 13.137 -7.575 1.00 0.00 11 GLN A O 3
ATOM 2903 N N . GLY A 1 12 ? -11.554 15.216 -6.741 1.00 0.00 12 GLY A N 3
ATOM 2904 C CA . GLY A 1 12 ? -10.183 14.962 -6.330 1.00 0.00 12 GLY A CA 3
ATOM 2905 C C . GLY A 1 12 ? -10.029 15.111 -4.815 1.00 0.00 12 GLY A C 3
ATOM 2906 O O . GLY A 1 12 ? -10.305 16.174 -4.260 1.00 0.00 12 GLY A O 3
ATOM 2910 N N . PRO A 1 13 ? -9.579 14.001 -4.171 1.00 0.00 13 PRO A N 3
ATOM 2911 C CA . PRO A 1 13 ? -9.385 13.997 -2.731 1.00 0.00 13 PRO A CA 3
ATOM 2912 C C . PRO A 1 13 ? -8.125 14.775 -2.346 1.00 0.00 13 PRO A C 3
ATOM 2913 O O . PRO A 1 13 ? -7.091 14.653 -3.001 1.00 0.00 13 PRO A O 3
ATOM 2924 N N . LEU A 1 14 ? -8.252 15.556 -1.284 1.00 0.00 14 LEU A N 3
ATOM 2925 C CA . LEU A 1 14 ? -7.137 16.354 -0.803 1.00 0.00 14 LEU A CA 3
ATOM 2926 C C . LEU A 1 14 ? -6.302 15.520 0.171 1.00 0.00 14 LEU A C 3
ATOM 2927 O O . LEU A 1 14 ? -5.073 15.541 0.117 1.00 0.00 14 LEU A O 3
ATOM 2943 N N . ASP A 1 15 ? -7.003 14.806 1.040 1.00 0.00 15 ASP A N 3
ATOM 2944 C CA . ASP A 1 15 ? -6.342 13.967 2.025 1.00 0.00 15 ASP A CA 3
ATOM 2945 C C . ASP A 1 15 ? -5.224 13.174 1.345 1.00 0.00 15 ASP A C 3
ATOM 2946 O O . ASP A 1 15 ? -4.050 13.349 1.666 1.00 0.00 15 ASP A O 3
ATOM 2955 N N . ALA A 1 16 ? -5.629 12.318 0.418 1.00 0.00 16 ALA A N 3
ATOM 2956 C CA . ALA A 1 16 ? -4.676 11.497 -0.310 1.00 0.00 16 ALA A CA 3
ATOM 2957 C C . ALA A 1 16 ? -4.291 10.289 0.546 1.00 0.00 16 ALA A C 3
ATOM 2958 O O . ALA A 1 16 ? -3.132 9.877 0.559 1.00 0.00 16 ALA A O 3
ATOM 2965 N N . THR A 1 17 ? -5.284 9.756 1.241 1.00 0.00 17 THR A N 3
ATOM 2966 C CA . THR A 1 17 ? -5.064 8.604 2.098 1.00 0.00 17 THR A CA 3
ATOM 2967 C C . THR A 1 17 ? -5.620 7.338 1.443 1.00 0.00 17 THR A C 3
ATOM 2968 O O . THR A 1 17 ? -6.710 7.357 0.873 1.00 0.00 17 THR A O 3
ATOM 2979 N N . VAL A 1 18 ? -4.846 6.267 1.547 1.00 0.00 18 VAL A N 3
ATOM 2980 C CA . VAL A 1 18 ? -5.248 4.995 0.971 1.00 0.00 18 VAL A CA 3
ATOM 2981 C C . VAL A 1 18 ? -5.000 3.879 1.989 1.00 0.00 18 VAL A C 3
ATOM 2982 O O . VAL A 1 18 ? -4.142 4.009 2.860 1.00 0.00 18 VAL A O 3
ATOM 2995 N N . VAL A 1 19 ? -5.768 2.809 1.844 1.00 0.00 19 VAL A N 3
ATOM 2996 C CA . VAL A 1 19 ? -5.643 1.672 2.740 1.00 0.00 19 VAL A CA 3
ATOM 2997 C C . VAL A 1 19 ? -4.869 0.556 2.035 1.00 0.00 19 VAL A C 3
ATOM 2998 O O . VAL A 1 19 ? -5.169 0.214 0.892 1.00 0.00 19 VAL A O 3
ATOM 3011 N N . VAL A 1 20 ? -3.888 0.019 2.746 1.00 0.00 20 VAL A N 3
ATOM 3012 C CA . VAL A 1 20 ? -3.070 -1.051 2.202 1.00 0.00 20 VAL A CA 3
ATOM 3013 C C . VAL A 1 20 ? -3.379 -2.352 2.947 1.00 0.00 20 VAL A C 3
ATOM 3014 O O . VAL A 1 20 ? -3.408 -2.376 4.176 1.00 0.00 20 VAL A O 3
ATOM 3027 N N . ASN A 1 21 ? -3.601 -3.402 2.170 1.00 0.00 21 ASN A N 3
ATOM 3028 C CA . ASN A 1 21 ? -3.906 -4.703 2.741 1.00 0.00 21 ASN A CA 3
ATOM 3029 C C . ASN A 1 21 ? -3.277 -5.796 1.874 1.00 0.00 21 ASN A C 3
ATOM 3030 O O . ASN A 1 21 ? -2.816 -5.526 0.766 1.00 0.00 21 ASN A O 3
ATOM 3041 N N . LEU A 1 22 ? -3.277 -7.007 2.412 1.00 0.00 22 LEU A N 3
ATOM 3042 C CA . LEU A 1 22 ? -2.712 -8.141 1.701 1.00 0.00 22 LEU A CA 3
ATOM 3043 C C . LEU A 1 22 ? -3.834 -9.107 1.316 1.00 0.00 22 LEU A C 3
ATOM 3044 O O . LEU A 1 22 ? -4.649 -9.485 2.157 1.00 0.00 22 LEU A O 3
ATOM 3060 N N . GLN A 1 23 ? -3.841 -9.479 0.044 1.00 0.00 23 GLN A N 3
ATOM 3061 C CA . GLN A 1 23 ? -4.850 -10.394 -0.462 1.00 0.00 23 GLN A CA 3
ATOM 3062 C C . GLN A 1 23 ? -4.786 -11.725 0.290 1.00 0.00 23 GLN A C 3
ATOM 3063 O O . GLN A 1 23 ? -5.754 -12.125 0.935 1.00 0.00 23 GLN A O 3
ATOM 3077 N N . SER A 1 24 ? -3.636 -12.374 0.182 1.00 0.00 24 SER A N 3
ATOM 3078 C CA . SER A 1 24 ? -3.433 -13.651 0.843 1.00 0.00 24 SER A CA 3
ATOM 3079 C C . SER A 1 24 ? -2.180 -13.593 1.720 1.00 0.00 24 SER A C 3
ATOM 3080 O O . SER A 1 24 ? -1.132 -14.118 1.348 1.00 0.00 24 SER A O 3
ATOM 3088 N N . PRO A 1 25 ? -2.335 -12.934 2.900 1.00 0.00 25 PRO A N 3
ATOM 3089 C CA . PRO A 1 25 ? -1.229 -12.800 3.833 1.00 0.00 25 PRO A CA 3
ATOM 3090 C C . PRO A 1 25 ? -0.966 -14.118 4.565 1.00 0.00 25 PRO A C 3
ATOM 3091 O O . PRO A 1 25 ? -1.856 -14.960 4.672 1.00 0.00 25 PRO A O 3
ATOM 3102 N N . THR A 1 26 ? 0.259 -14.255 5.049 1.00 0.00 26 THR A N 3
ATOM 3103 C CA . THR A 1 26 ? 0.650 -15.456 5.767 1.00 0.00 26 THR A CA 3
ATOM 3104 C C . THR A 1 26 ? 0.414 -15.280 7.268 1.00 0.00 26 THR A C 3
ATOM 3105 O O . THR A 1 26 ? -0.274 -14.351 7.687 1.00 0.00 26 THR A O 3
ATOM 3116 N N . LEU A 1 27 ? 0.999 -16.187 8.037 1.00 0.00 27 LEU A N 3
ATOM 3117 C CA . LEU A 1 27 ? 0.861 -16.144 9.483 1.00 0.00 27 LEU A CA 3
ATOM 3118 C C . LEU A 1 27 ? 1.576 -14.903 10.022 1.00 0.00 27 LEU A C 3
ATOM 3119 O O . LEU A 1 27 ? 1.103 -14.270 10.965 1.00 0.00 27 LEU A O 3
ATOM 3135 N N . GLU A 1 28 ? 2.704 -14.592 9.400 1.00 0.00 28 GLU A N 3
ATOM 3136 C CA . GLU A 1 28 ? 3.488 -13.439 9.806 1.00 0.00 28 GLU A CA 3
ATOM 3137 C C . GLU A 1 28 ? 2.740 -12.145 9.477 1.00 0.00 28 GLU A C 3
ATOM 3138 O O . GLU A 1 28 ? 2.979 -11.110 10.097 1.00 0.00 28 GLU A O 3
ATOM 3150 N N . GLU A 1 29 ? 1.848 -12.247 8.503 1.00 0.00 29 GLU A N 3
ATOM 3151 C CA . GLU A 1 29 ? 1.063 -11.098 8.084 1.00 0.00 29 GLU A CA 3
ATOM 3152 C C . GLU A 1 29 ? -0.281 -11.079 8.814 1.00 0.00 29 GLU A C 3
ATOM 3153 O O . GLU A 1 29 ? -0.741 -10.025 9.249 1.00 0.00 29 GLU A O 3
ATOM 3165 N N . LYS A 1 30 ? -0.874 -12.259 8.926 1.00 0.00 30 LYS A N 3
ATOM 3166 C CA . LYS A 1 30 ? -2.157 -12.392 9.596 1.00 0.00 30 LYS A CA 3
ATOM 3167 C C . LYS A 1 30 ? -2.036 -11.865 11.028 1.00 0.00 30 LYS A C 3
ATOM 3168 O O . LYS A 1 30 ? -3.034 -11.488 11.640 1.00 0.00 30 LYS A O 3
ATOM 3187 N N . ASN A 1 31 ? -0.806 -11.857 11.519 1.00 0.00 31 ASN A N 3
ATOM 3188 C CA . ASN A 1 31 ? -0.542 -11.383 12.867 1.00 0.00 31 ASN A CA 3
ATOM 3189 C C . ASN A 1 31 ? -0.262 -9.879 12.829 1.00 0.00 31 ASN A C 3
ATOM 3190 O O . ASN A 1 31 ? -0.756 -9.131 13.671 1.00 0.00 31 ASN A O 3
ATOM 3201 N N . GLU A 1 32 ? 0.530 -9.482 11.844 1.00 0.00 32 GLU A N 3
ATOM 3202 C CA . GLU A 1 32 ? 0.881 -8.081 11.685 1.00 0.00 32 GLU A CA 3
ATOM 3203 C C . GLU A 1 32 ? 1.688 -7.879 10.401 1.00 0.00 32 GLU A C 3
ATOM 3204 O O . GLU A 1 32 ? 2.379 -8.790 9.948 1.00 0.00 32 GLU A O 3
ATOM 3216 N N . PHE A 1 33 ? 1.573 -6.679 9.850 1.00 0.00 33 PHE A N 3
ATOM 3217 C CA . PHE A 1 33 ? 2.283 -6.346 8.627 1.00 0.00 33 PHE A CA 3
ATOM 3218 C C . PHE A 1 33 ? 3.797 -6.391 8.843 1.00 0.00 33 PHE A C 3
ATOM 3219 O O . PHE A 1 33 ? 4.316 -5.764 9.766 1.00 0.00 33 PHE A O 3
ATOM 3236 N N . PRO A 1 34 ? 4.482 -7.158 7.952 1.00 0.00 34 PRO A N 3
ATOM 3237 C CA . PRO A 1 34 ? 5.926 -7.293 8.036 1.00 0.00 34 PRO A CA 3
ATOM 3238 C C . PRO A 1 34 ? 6.625 -6.027 7.536 1.00 0.00 34 PRO A C 3
ATOM 3239 O O . PRO A 1 34 ? 6.068 -5.283 6.730 1.00 0.00 34 PRO A O 3
ATOM 3250 N N . GLU A 1 35 ? 7.835 -5.821 8.034 1.00 0.00 35 GLU A N 3
ATOM 3251 C CA . GLU A 1 35 ? 8.616 -4.658 7.648 1.00 0.00 35 GLU A CA 3
ATOM 3252 C C . GLU A 1 35 ? 9.181 -4.842 6.238 1.00 0.00 35 GLU A C 3
ATOM 3253 O O . GLU A 1 35 ? 9.077 -3.946 5.402 1.00 0.00 35 GLU A O 3
ATOM 3265 N N . ASP A 1 36 ? 9.766 -6.010 6.017 1.00 0.00 36 ASP A N 3
ATOM 3266 C CA . ASP A 1 36 ? 10.347 -6.323 4.723 1.00 0.00 36 ASP A CA 3
ATOM 3267 C C . ASP A 1 36 ? 9.338 -5.990 3.622 1.00 0.00 36 ASP A C 3
ATOM 3268 O O . ASP A 1 36 ? 9.720 -5.739 2.480 1.00 0.00 36 ASP A O 3
ATOM 3277 N N . LEU A 1 37 ? 8.069 -5.998 4.003 1.00 0.00 37 LEU A N 3
ATOM 3278 C CA . LEU A 1 37 ? 7.003 -5.699 3.063 1.00 0.00 37 LEU A CA 3
ATOM 3279 C C . LEU A 1 37 ? 6.696 -4.201 3.104 1.00 0.00 37 LEU A C 3
ATOM 3280 O O . LEU A 1 37 ? 6.748 -3.524 2.078 1.00 0.00 37 LEU A O 3
ATOM 3296 N N . ARG A 1 38 ? 6.384 -3.726 4.301 1.00 0.00 38 ARG A N 3
ATOM 3297 C CA . ARG A 1 38 ? 6.070 -2.320 4.490 1.00 0.00 38 ARG A CA 3
ATOM 3298 C C . ARG A 1 38 ? 7.024 -1.448 3.671 1.00 0.00 38 ARG A C 3
ATOM 3299 O O . ARG A 1 38 ? 6.630 -0.877 2.655 1.00 0.00 38 ARG A O 3
ATOM 3320 N N . THR A 1 39 ? 8.259 -1.373 4.144 1.00 0.00 39 THR A N 3
ATOM 3321 C CA . THR A 1 39 ? 9.272 -0.581 3.468 1.00 0.00 39 THR A CA 3
ATOM 3322 C C . THR A 1 39 ? 9.139 -0.726 1.950 1.00 0.00 39 THR A C 3
ATOM 3323 O O . THR A 1 39 ? 9.142 0.267 1.225 1.00 0.00 39 THR A O 3
ATOM 3334 N N . GLU A 1 40 ? 9.025 -1.973 1.516 1.00 0.00 40 GLU A N 3
ATOM 3335 C CA . GLU A 1 40 ? 8.891 -2.262 0.098 1.00 0.00 40 GLU A CA 3
ATOM 3336 C C . GLU A 1 40 ? 7.692 -1.511 -0.485 1.00 0.00 40 GLU A C 3
ATOM 3337 O O . GLU A 1 40 ? 7.786 -0.925 -1.562 1.00 0.00 40 GLU A O 3
ATOM 3349 N N . LEU A 1 41 ? 6.591 -1.555 0.252 1.00 0.00 41 LEU A N 3
ATOM 3350 C CA . LEU A 1 41 ? 5.375 -0.886 -0.179 1.00 0.00 41 LEU A CA 3
ATOM 3351 C C . LEU A 1 41 ? 5.534 0.624 0.011 1.00 0.00 41 LEU A C 3
ATOM 3352 O O . LEU A 1 41 ? 5.439 1.387 -0.949 1.00 0.00 41 LEU A O 3
ATOM 3368 N N . MET A 1 42 ? 5.772 1.009 1.256 1.00 0.00 42 MET A N 3
ATOM 3369 C CA . MET A 1 42 ? 5.945 2.414 1.585 1.00 0.00 42 MET A CA 3
ATOM 3370 C C . MET A 1 42 ? 6.770 3.130 0.513 1.00 0.00 42 MET A C 3
ATOM 3371 O O . MET A 1 42 ? 6.348 4.158 -0.016 1.00 0.00 42 MET A O 3
ATOM 3385 N N . GLN A 1 43 ? 7.930 2.560 0.226 1.00 0.00 43 GLN A N 3
ATOM 3386 C CA . GLN A 1 43 ? 8.818 3.131 -0.772 1.00 0.00 43 GLN A CA 3
ATOM 3387 C C . GLN A 1 43 ? 8.206 2.993 -2.168 1.00 0.00 43 GLN A C 3
ATOM 3388 O O . GLN A 1 43 ? 8.225 3.939 -2.954 1.00 0.00 43 GLN A O 3
ATOM 3402 N N . THR A 1 44 ? 7.679 1.807 -2.433 1.00 0.00 44 THR A N 3
ATOM 3403 C CA . THR A 1 44 ? 7.063 1.533 -3.720 1.00 0.00 44 THR A CA 3
ATOM 3404 C C . THR A 1 44 ? 5.923 2.519 -3.987 1.00 0.00 44 THR A C 3
ATOM 3405 O O . THR A 1 44 ? 6.016 3.350 -4.889 1.00 0.00 44 THR A O 3
ATOM 3416 N N . LEU A 1 45 ? 4.876 2.394 -3.185 1.00 0.00 45 LEU A N 3
ATOM 3417 C CA . LEU A 1 45 ? 3.720 3.264 -3.324 1.00 0.00 45 LEU A CA 3
ATOM 3418 C C . LEU A 1 45 ? 4.167 4.722 -3.200 1.00 0.00 45 LEU A C 3
ATOM 3419 O O . LEU A 1 45 ? 3.748 5.571 -3.985 1.00 0.00 45 LEU A O 3
ATOM 3435 N N . GLY A 1 46 ? 5.011 4.966 -2.209 1.00 0.00 46 GLY A N 3
ATOM 3436 C CA . GLY A 1 46 ? 5.519 6.307 -1.973 1.00 0.00 46 GLY A CA 3
ATOM 3437 C C . GLY A 1 46 ? 6.130 6.894 -3.247 1.00 0.00 46 GLY A C 3
ATOM 3438 O O . GLY A 1 46 ? 5.922 8.066 -3.557 1.00 0.00 46 GLY A O 3
ATOM 3442 N N . SER A 1 47 ? 6.873 6.053 -3.951 1.00 0.00 47 SER A N 3
ATOM 3443 C CA . SER A 1 47 ? 7.515 6.474 -5.185 1.00 0.00 47 SER A CA 3
ATOM 3444 C C . SER A 1 47 ? 6.511 7.211 -6.073 1.00 0.00 47 SER A C 3
ATOM 3445 O O . SER A 1 47 ? 6.676 8.398 -6.348 1.00 0.00 47 SER A O 3
ATOM 3453 N N . TYR A 1 48 ? 5.493 6.477 -6.496 1.00 0.00 48 TYR A N 3
ATOM 3454 C CA . TYR A 1 48 ? 4.462 7.046 -7.347 1.00 0.00 48 TYR A CA 3
ATOM 3455 C C . TYR A 1 48 ? 4.145 8.485 -6.936 1.00 0.00 48 TYR A C 3
ATOM 3456 O O . TYR A 1 48 ? 3.920 9.343 -7.789 1.00 0.00 48 TYR A O 3
ATOM 3474 N N . GLY A 1 49 ? 4.139 8.706 -5.630 1.00 0.00 49 GLY A N 3
ATOM 3475 C CA . GLY A 1 49 ? 3.853 10.027 -5.096 1.00 0.00 49 GLY A CA 3
ATOM 3476 C C . GLY A 1 49 ? 4.878 10.421 -4.031 1.00 0.00 49 GLY A C 3
ATOM 3477 O O . GLY A 1 49 ? 6.083 10.348 -4.266 1.00 0.00 49 GLY A O 3
ATOM 3481 N N . THR A 1 50 ? 4.362 10.830 -2.881 1.00 0.00 50 THR A N 3
ATOM 3482 C CA . THR A 1 50 ? 5.218 11.236 -1.779 1.00 0.00 50 THR A CA 3
ATOM 3483 C C . THR A 1 50 ? 4.577 10.861 -0.441 1.00 0.00 50 THR A C 3
ATOM 3484 O O . THR A 1 50 ? 3.460 11.282 -0.143 1.00 0.00 50 THR A O 3
ATOM 3495 N N . ILE A 1 51 ? 5.312 10.073 0.331 1.00 0.00 51 ILE A N 3
ATOM 3496 C CA . ILE A 1 51 ? 4.830 9.637 1.630 1.00 0.00 51 ILE A CA 3
ATOM 3497 C C . ILE A 1 51 ? 4.881 10.811 2.609 1.00 0.00 51 ILE A C 3
ATOM 3498 O O . ILE A 1 51 ? 5.941 11.130 3.146 1.00 0.00 51 ILE A O 3
ATOM 3514 N N . VAL A 1 52 ? 3.723 11.423 2.811 1.00 0.00 52 VAL A N 3
ATOM 3515 C CA . VAL A 1 52 ? 3.623 12.555 3.716 1.00 0.00 52 VAL A CA 3
ATOM 3516 C C . VAL A 1 52 ? 3.295 12.050 5.123 1.00 0.00 52 VAL A C 3
ATOM 3517 O O . VAL A 1 52 ? 3.433 12.787 6.098 1.00 0.00 52 VAL A O 3
ATOM 3530 N N . LEU A 1 53 ? 2.868 10.798 5.183 1.00 0.00 53 LEU A N 3
ATOM 3531 C CA . LEU A 1 53 ? 2.519 10.186 6.454 1.00 0.00 53 LEU A CA 3
ATOM 3532 C C . LEU A 1 53 ? 1.910 8.805 6.201 1.00 0.00 53 LEU A C 3
ATOM 3533 O O . LEU A 1 53 ? 1.259 8.588 5.180 1.00 0.00 53 LEU A O 3
ATOM 3549 N N . VAL A 1 54 ? 2.144 7.908 7.148 1.00 0.00 54 VAL A N 3
ATOM 3550 C CA . VAL A 1 54 ? 1.627 6.555 7.040 1.00 0.00 54 VAL A CA 3
ATOM 3551 C C . VAL A 1 54 ? 1.319 6.018 8.440 1.00 0.00 54 VAL A C 3
ATOM 3552 O O . VAL A 1 54 ? 2.005 6.356 9.403 1.00 0.00 54 VAL A O 3
ATOM 3565 N N . ARG A 1 55 ? 0.286 5.191 8.507 1.00 0.00 55 ARG A N 3
ATOM 3566 C CA . ARG A 1 55 ? -0.122 4.605 9.773 1.00 0.00 55 ARG A CA 3
ATOM 3567 C C . ARG A 1 55 ? -0.480 3.129 9.583 1.00 0.00 55 ARG A C 3
ATOM 3568 O O . ARG A 1 55 ? -1.505 2.808 8.984 1.00 0.00 55 ARG A O 3
ATOM 3589 N N . ILE A 1 56 ? 0.385 2.272 10.104 1.00 0.00 56 ILE A N 3
ATOM 3590 C CA . ILE A 1 56 ? 0.172 0.838 10.000 1.00 0.00 56 ILE A CA 3
ATOM 3591 C C . ILE A 1 56 ? -0.799 0.390 11.093 1.00 0.00 56 ILE A C 3
ATOM 3592 O O . ILE A 1 56 ? -0.594 0.684 12.270 1.00 0.00 56 ILE A O 3
ATOM 3608 N N . ASN A 1 57 ? -1.837 -0.314 10.666 1.00 0.00 57 ASN A N 3
ATOM 3609 C CA . ASN A 1 57 ? -2.842 -0.805 11.594 1.00 0.00 57 ASN A CA 3
ATOM 3610 C C . ASN A 1 57 ? -2.641 -2.307 11.808 1.00 0.00 57 ASN A C 3
ATOM 3611 O O . ASN A 1 57 ? -2.261 -3.024 10.884 1.00 0.00 57 ASN A O 3
ATOM 3622 N N . GLN A 1 58 ? -2.904 -2.738 13.033 1.00 0.00 58 GLN A N 3
ATOM 3623 C CA . GLN A 1 58 ? -2.757 -4.141 13.380 1.00 0.00 58 GLN A CA 3
ATOM 3624 C C . GLN A 1 58 ? -3.138 -5.025 12.190 1.00 0.00 58 GLN A C 3
ATOM 3625 O O . GLN A 1 58 ? -2.483 -6.032 11.926 1.00 0.00 58 GLN A O 3
ATOM 3639 N N . GLY A 1 59 ? -4.195 -4.616 11.505 1.00 0.00 59 GLY A N 3
ATOM 3640 C CA . GLY A 1 59 ? -4.671 -5.358 10.350 1.00 0.00 59 GLY A CA 3
ATOM 3641 C C . GLY A 1 59 ? -5.004 -4.416 9.191 1.00 0.00 59 GLY A C 3
ATOM 3642 O O . GLY A 1 59 ? -6.068 -4.525 8.583 1.00 0.00 59 GLY A O 3
ATOM 3646 N N . GLN A 1 60 ? -4.074 -3.512 8.920 1.00 0.00 60 GLN A N 3
ATOM 3647 C CA . GLN A 1 60 ? -4.254 -2.551 7.846 1.00 0.00 60 GLN A CA 3
ATOM 3648 C C . GLN A 1 60 ? -3.041 -1.624 7.753 1.00 0.00 60 GLN A C 3
ATOM 3649 O O . GLN A 1 60 ? -2.043 -1.830 8.442 1.00 0.00 60 GLN A O 3
ATOM 3663 N N . MET A 1 61 ? -3.166 -0.622 6.894 1.00 0.00 61 MET A N 3
ATOM 3664 C CA . MET A 1 61 ? -2.091 0.337 6.702 1.00 0.00 61 MET A CA 3
ATOM 3665 C C . MET A 1 61 ? -2.576 1.551 5.908 1.00 0.00 61 MET A C 3
ATOM 3666 O O . MET A 1 61 ? -2.735 1.478 4.690 1.00 0.00 61 MET A O 3
ATOM 3680 N N . LEU A 1 62 ? -2.798 2.640 6.629 1.00 0.00 62 LEU A N 3
ATOM 3681 C CA . LEU A 1 62 ? -3.262 3.869 6.006 1.00 0.00 62 LEU A CA 3
ATOM 3682 C C . LEU A 1 62 ? -2.057 4.670 5.509 1.00 0.00 62 LEU A C 3
ATOM 3683 O O . LEU A 1 62 ? -1.320 5.249 6.306 1.00 0.00 62 LEU A O 3
ATOM 3699 N N . VAL A 1 63 ? -1.893 4.677 4.195 1.00 0.00 63 VAL A N 3
ATOM 3700 C CA . VAL A 1 63 ? -0.790 5.397 3.582 1.00 0.00 63 VAL A CA 3
ATOM 3701 C C . VAL A 1 63 ? -1.302 6.726 3.022 1.00 0.00 63 VAL A C 3
ATOM 3702 O O . VAL A 1 63 ? -2.267 6.751 2.261 1.00 0.00 63 VAL A O 3
ATOM 3715 N N . THR A 1 64 ? -0.632 7.797 3.422 1.00 0.00 64 THR A N 3
ATOM 3716 C CA . THR A 1 64 ? -1.008 9.126 2.969 1.00 0.00 64 THR A CA 3
ATOM 3717 C C . THR A 1 64 ? 0.001 9.644 1.942 1.00 0.00 64 THR A C 3
ATOM 3718 O O . THR A 1 64 ? 1.197 9.383 2.055 1.00 0.00 64 THR A O 3
ATOM 3729 N N . PHE A 1 65 ? -0.520 10.371 0.964 1.00 0.00 65 PHE A N 3
ATOM 3730 C CA . PHE A 1 65 ? 0.320 10.928 -0.082 1.00 0.00 65 PHE A CA 3
ATOM 3731 C C . PHE A 1 65 ? 0.165 12.449 -0.157 1.00 0.00 65 PHE A C 3
ATOM 3732 O O . PHE A 1 65 ? -0.656 13.028 0.551 1.00 0.00 65 PHE A O 3
ATOM 3749 N N . ALA A 1 66 ? 0.968 13.051 -1.022 1.00 0.00 66 ALA A N 3
ATOM 3750 C CA . ALA A 1 66 ? 0.931 14.493 -1.199 1.00 0.00 66 ALA A CA 3
ATOM 3751 C C . ALA A 1 66 ? -0.065 14.841 -2.307 1.00 0.00 66 ALA A C 3
ATOM 3752 O O . ALA A 1 66 ? -0.758 15.854 -2.228 1.00 0.00 66 ALA A O 3
ATOM 3759 N N . ASP A 1 67 ? -0.106 13.981 -3.314 1.00 0.00 67 ASP A N 3
ATOM 3760 C CA . ASP A 1 67 ? -1.006 14.184 -4.437 1.00 0.00 67 ASP A CA 3
ATOM 3761 C C . ASP A 1 67 ? -2.013 13.034 -4.493 1.00 0.00 67 ASP A C 3
ATOM 3762 O O . ASP A 1 67 ? -1.840 12.019 -3.819 1.00 0.00 67 ASP A O 3
ATOM 3771 N N . SER A 1 68 ? -3.042 13.230 -5.303 1.00 0.00 68 SER A N 3
ATOM 3772 C CA . SER A 1 68 ? -4.077 12.221 -5.456 1.00 0.00 68 SER A CA 3
ATOM 3773 C C . SER A 1 68 ? -3.758 11.323 -6.653 1.00 0.00 68 SER A C 3
ATOM 3774 O O . SER A 1 68 ? -3.876 10.101 -6.566 1.00 0.00 68 SER A O 3
ATOM 3782 N N . HIS A 1 69 ? -3.361 11.962 -7.743 1.00 0.00 69 HIS A N 3
ATOM 3783 C CA . HIS A 1 69 ? -3.025 11.236 -8.956 1.00 0.00 69 HIS A CA 3
ATOM 3784 C C . HIS A 1 69 ? -2.050 10.105 -8.624 1.00 0.00 69 HIS A C 3
ATOM 3785 O O . HIS A 1 69 ? -2.053 9.065 -9.281 1.00 0.00 69 HIS A O 3
ATOM 3799 N N . SER A 1 70 ? -1.240 10.346 -7.603 1.00 0.00 70 SER A N 3
ATOM 3800 C CA . SER A 1 70 ? -0.262 9.360 -7.175 1.00 0.00 70 SER A CA 3
ATOM 3801 C C . SER A 1 70 ? -0.968 8.179 -6.507 1.00 0.00 70 SER A C 3
ATOM 3802 O O . SER A 1 70 ? -0.739 7.026 -6.872 1.00 0.00 70 SER A O 3
ATOM 3810 N N . ALA A 1 71 ? -1.812 8.505 -5.539 1.00 0.00 71 ALA A N 3
ATOM 3811 C CA . ALA A 1 71 ? -2.552 7.485 -4.816 1.00 0.00 71 ALA A CA 3
ATOM 3812 C C . ALA A 1 71 ? -3.511 6.779 -5.778 1.00 0.00 71 ALA A C 3
ATOM 3813 O O . ALA A 1 71 ? -3.847 5.613 -5.580 1.00 0.00 71 ALA A O 3
ATOM 3820 N N . LEU A 1 72 ? -3.925 7.517 -6.798 1.00 0.00 72 LEU A N 3
ATOM 3821 C CA . LEU A 1 72 ? -4.838 6.976 -7.790 1.00 0.00 72 LEU A CA 3
ATOM 3822 C C . LEU A 1 72 ? -4.096 5.959 -8.659 1.00 0.00 72 LEU A C 3
ATOM 3823 O O . LEU A 1 72 ? -4.605 4.870 -8.919 1.00 0.00 72 LEU A O 3
ATOM 3839 N N . SER A 1 73 ? -2.904 6.351 -9.086 1.00 0.00 73 SER A N 3
ATOM 3840 C CA . SER A 1 73 ? -2.087 5.487 -9.920 1.00 0.00 73 SER A CA 3
ATOM 3841 C C . SER A 1 73 ? -1.773 4.186 -9.178 1.00 0.00 73 SER A C 3
ATOM 3842 O O . SER A 1 73 ? -2.072 3.099 -9.669 1.00 0.00 73 SER A O 3
ATOM 3850 N N . VAL A 1 74 ? -1.174 4.341 -8.006 1.00 0.00 74 VAL A N 3
ATOM 3851 C CA . VAL A 1 74 ? -0.816 3.193 -7.191 1.00 0.00 74 VAL A CA 3
ATOM 3852 C C . VAL A 1 74 ? -2.073 2.374 -6.892 1.00 0.00 74 VAL A C 3
ATOM 3853 O O . VAL A 1 74 ? -2.005 1.153 -6.758 1.00 0.00 74 VAL A O 3
ATOM 3866 N N . LEU A 1 75 ? -3.191 3.078 -6.795 1.00 0.00 75 LEU A N 3
ATOM 3867 C CA . LEU A 1 75 ? -4.461 2.432 -6.514 1.00 0.00 75 LEU A CA 3
ATOM 3868 C C . LEU A 1 75 ? -4.775 1.429 -7.626 1.00 0.00 75 LEU A C 3
ATOM 3869 O O . LEU A 1 75 ? -5.297 0.347 -7.362 1.00 0.00 75 LEU A O 3
ATOM 3885 N N . ASP A 1 76 ? -4.444 1.825 -8.847 1.00 0.00 76 ASP A N 3
ATOM 3886 C CA . ASP A 1 76 ? -4.684 0.974 -10.000 1.00 0.00 76 ASP A CA 3
ATOM 3887 C C . ASP A 1 76 ? -3.613 -0.117 -10.055 1.00 0.00 76 ASP A C 3
ATOM 3888 O O . ASP A 1 76 ? -3.932 -1.303 -10.119 1.00 0.00 76 ASP A O 3
ATOM 3897 N N . VAL A 1 77 ? -2.364 0.323 -10.029 1.00 0.00 77 VAL A N 3
ATOM 3898 C CA . VAL A 1 77 ? -1.243 -0.601 -10.076 1.00 0.00 77 VAL A CA 3
ATOM 3899 C C . VAL A 1 77 ? -1.248 -1.465 -8.813 1.00 0.00 77 VAL A C 3
ATOM 3900 O O . VAL A 1 77 ? -0.520 -2.453 -8.730 1.00 0.00 77 VAL A O 3
ATOM 3913 N N . ASP A 1 78 ? -2.075 -1.060 -7.861 1.00 0.00 78 ASP A N 3
ATOM 3914 C CA . ASP A 1 78 ? -2.184 -1.785 -6.606 1.00 0.00 78 ASP A CA 3
ATOM 3915 C C . ASP A 1 78 ? -2.262 -3.286 -6.894 1.00 0.00 78 ASP A C 3
ATOM 3916 O O . ASP A 1 78 ? -1.699 -4.093 -6.157 1.00 0.00 78 ASP A O 3
ATOM 3925 N N . GLY A 1 79 ? -2.966 -3.614 -7.968 1.00 0.00 79 GLY A N 3
ATOM 3926 C CA . GLY A 1 79 ? -3.125 -5.003 -8.362 1.00 0.00 79 GLY A CA 3
ATOM 3927 C C . GLY A 1 79 ? -1.776 -5.724 -8.390 1.00 0.00 79 GLY A C 3
ATOM 3928 O O . GLY A 1 79 ? -1.720 -6.949 -8.299 1.00 0.00 79 GLY A O 3
ATOM 3932 N N . MET A 1 80 ? -0.721 -4.932 -8.516 1.00 0.00 80 MET A N 3
ATOM 3933 C CA . MET A 1 80 ? 0.624 -5.479 -8.557 1.00 0.00 80 MET A CA 3
ATOM 3934 C C . MET A 1 80 ? 0.867 -6.426 -7.380 1.00 0.00 80 MET A C 3
ATOM 3935 O O . MET A 1 80 ? 0.090 -6.450 -6.427 1.00 0.00 80 MET A O 3
ATOM 3949 N N . LYS A 1 81 ? 1.950 -7.183 -7.484 1.00 0.00 81 LYS A N 3
ATOM 3950 C CA . LYS A 1 81 ? 2.305 -8.129 -6.440 1.00 0.00 81 LYS A CA 3
ATOM 3951 C C . LYS A 1 81 ? 3.646 -7.723 -5.825 1.00 0.00 81 LYS A C 3
ATOM 3952 O O . LYS A 1 81 ? 4.570 -7.338 -6.539 1.00 0.00 81 LYS A O 3
ATOM 3971 N N . VAL A 1 82 ? 3.709 -7.822 -4.505 1.00 0.00 82 VAL A N 3
ATOM 3972 C CA . VAL A 1 82 ? 4.920 -7.470 -3.785 1.00 0.00 82 VAL A CA 3
ATOM 3973 C C . VAL A 1 82 ? 5.439 -8.699 -3.037 1.00 0.00 82 VAL A C 3
ATOM 3974 O O . VAL A 1 82 ? 4.710 -9.309 -2.256 1.00 0.00 82 VAL A O 3
ATOM 3987 N N . LYS A 1 83 ? 6.696 -9.027 -3.301 1.00 0.00 83 LYS A N 3
ATOM 3988 C CA . LYS A 1 83 ? 7.321 -10.172 -2.662 1.00 0.00 83 LYS A CA 3
ATOM 3989 C C . LYS A 1 83 ? 6.509 -11.431 -2.975 1.00 0.00 83 LYS A C 3
ATOM 3990 O O . LYS A 1 83 ? 6.354 -12.302 -2.121 1.00 0.00 83 LYS A O 3
ATOM 4009 N N . GLY A 1 84 ? 6.013 -11.487 -4.203 1.00 0.00 84 GLY A N 3
ATOM 4010 C CA . GLY A 1 84 ? 5.222 -12.624 -4.639 1.00 0.00 84 GLY A CA 3
ATOM 4011 C C . GLY A 1 84 ? 3.887 -12.682 -3.893 1.00 0.00 84 GLY A C 3
ATOM 4012 O O . GLY A 1 84 ? 3.159 -13.668 -3.993 1.00 0.00 84 GLY A O 3
ATOM 4016 N N . ARG A 1 85 ? 3.608 -11.614 -3.161 1.00 0.00 85 ARG A N 3
ATOM 4017 C CA . ARG A 1 85 ? 2.374 -11.531 -2.398 1.00 0.00 85 ARG A CA 3
ATOM 4018 C C . ARG A 1 85 ? 1.415 -10.532 -3.047 1.00 0.00 85 ARG A C 3
ATOM 4019 O O . ARG A 1 85 ? 1.825 -9.444 -3.451 1.00 0.00 85 ARG A O 3
ATOM 4040 N N . ALA A 1 86 ? 0.155 -10.935 -3.127 1.00 0.00 86 ALA A N 3
ATOM 4041 C CA . ALA A 1 86 ? -0.866 -10.089 -3.720 1.00 0.00 86 ALA A CA 3
ATOM 4042 C C . ALA A 1 86 ? -1.233 -8.976 -2.737 1.00 0.00 86 ALA A C 3
ATOM 4043 O O . ALA A 1 86 ? -1.712 -9.247 -1.637 1.00 0.00 86 ALA A O 3
ATOM 4050 N N . VAL A 1 87 ? -0.996 -7.746 -3.169 1.00 0.00 87 VAL A N 3
ATOM 4051 C CA . VAL A 1 87 ? -1.296 -6.590 -2.341 1.00 0.00 87 VAL A CA 3
ATOM 4052 C C . VAL A 1 87 ? -2.623 -5.976 -2.792 1.00 0.00 87 VAL A C 3
ATOM 4053 O O . VAL A 1 87 ? -3.059 -6.193 -3.921 1.00 0.00 87 VAL A O 3
ATOM 4066 N N . LYS A 1 88 ? -3.227 -5.221 -1.886 1.00 0.00 88 LYS A N 3
ATOM 4067 C CA . LYS A 1 88 ? -4.494 -4.573 -2.177 1.00 0.00 88 LYS A CA 3
ATOM 4068 C C . LYS A 1 88 ? -4.495 -3.168 -1.571 1.00 0.00 88 LYS A C 3
ATOM 4069 O O . LYS A 1 88 ? -4.479 -3.014 -0.351 1.00 0.00 88 LYS A O 3
ATOM 4088 N N . ILE A 1 89 ? -4.514 -2.179 -2.452 1.00 0.00 89 ILE A N 3
ATOM 4089 C CA . ILE A 1 89 ? -4.517 -0.791 -2.019 1.00 0.00 89 ILE A CA 3
ATOM 4090 C C . ILE A 1 89 ? -5.850 -0.145 -2.402 1.00 0.00 89 ILE A C 3
ATOM 4091 O O . ILE A 1 89 ? -6.140 0.034 -3.584 1.00 0.00 89 ILE A O 3
ATOM 4107 N N . SER A 1 90 ? -6.625 0.187 -1.380 1.00 0.00 90 SER A N 3
ATOM 4108 C CA . SER A 1 90 ? -7.920 0.809 -1.595 1.00 0.00 90 SER A CA 3
ATOM 4109 C C . SER A 1 90 ? -7.941 2.205 -0.968 1.00 0.00 90 SER A C 3
ATOM 4110 O O . SER A 1 90 ? -6.934 2.661 -0.427 1.00 0.00 90 SER A O 3
ATOM 4118 N N . GLY A 1 91 ? -9.098 2.843 -1.061 1.00 0.00 91 GLY A N 3
ATOM 4119 C CA . GLY A 1 91 ? -9.263 4.177 -0.509 1.00 0.00 91 GLY A CA 3
ATOM 4120 C C . GLY A 1 91 ? -10.296 4.180 0.620 1.00 0.00 91 GLY A C 3
ATOM 4121 O O . GLY A 1 91 ? -11.474 3.914 0.388 1.00 0.00 91 GLY A O 3
ATOM 4125 N N . PRO A 1 92 ? -9.804 4.492 1.848 1.00 0.00 92 PRO A N 3
ATOM 4126 C CA . PRO A 1 92 ? -10.671 4.533 3.013 1.00 0.00 92 PRO A CA 3
ATOM 4127 C C . PRO A 1 92 ? -11.542 5.791 3.005 1.00 0.00 92 PRO A C 3
ATOM 4128 O O . PRO A 1 92 ? -11.328 6.705 3.800 1.00 0.00 92 PRO A O 3
ATOM 4139 N N . SER A 1 93 ? -12.506 5.798 2.096 1.00 0.00 93 SER A N 3
ATOM 4140 C CA . SER A 1 93 ? -13.411 6.929 1.973 1.00 0.00 93 SER A CA 3
ATOM 4141 C C . SER A 1 93 ? -14.527 6.822 3.013 1.00 0.00 93 SER A C 3
ATOM 4142 O O . SER A 1 93 ? -15.399 5.960 2.907 1.00 0.00 93 SER A O 3
ATOM 4150 N N . SER A 1 94 ? -14.465 7.709 3.995 1.00 0.00 94 SER A N 3
ATOM 4151 C CA . SER A 1 94 ? -15.460 7.725 5.054 1.00 0.00 94 SER A CA 3
ATOM 4152 C C . SER A 1 94 ? -15.337 6.461 5.906 1.00 0.00 94 SER A C 3
ATOM 4153 O O . SER A 1 94 ? -16.028 5.473 5.661 1.00 0.00 94 SER A O 3
ATOM 4161 N N . GLY A 1 95 ? -14.453 6.533 6.890 1.00 0.00 95 GLY A N 3
ATOM 4162 C CA . GLY A 1 95 ? -14.231 5.406 7.781 1.00 0.00 95 GLY A CA 3
ATOM 4163 C C . GLY A 1 95 ? -12.744 5.058 7.864 1.00 0.00 95 GLY A C 3
ATOM 4164 O O . GLY A 1 95 ? -12.111 4.772 6.849 1.00 0.00 95 GLY A O 3
ATOM 4168 N N . GLY A 1 1 ? -10.058 -5.234 -8.904 1.00 0.00 1 GLY A N 4
ATOM 4169 C CA . GLY A 1 1 ? -9.781 -4.034 -9.674 1.00 0.00 1 GLY A CA 4
ATOM 4170 C C . GLY A 1 1 ? -10.989 -3.095 -9.679 1.00 0.00 1 GLY A C 4
ATOM 4171 O O . GLY A 1 1 ? -12.128 -3.542 -9.554 1.00 0.00 1 GLY A O 4
ATOM 4175 N N . SER A 1 2 ? -10.699 -1.810 -9.825 1.00 0.00 2 SER A N 4
ATOM 4176 C CA . SER A 1 2 ? -11.747 -0.804 -9.848 1.00 0.00 2 SER A CA 4
ATOM 4177 C C . SER A 1 2 ? -11.830 -0.166 -11.236 1.00 0.00 2 SER A C 4
ATOM 4178 O O . SER A 1 2 ? -11.122 0.797 -11.523 1.00 0.00 2 SER A O 4
ATOM 4186 N N . SER A 1 3 ? -12.701 -0.730 -12.060 1.00 0.00 3 SER A N 4
ATOM 4187 C CA . SER A 1 3 ? -12.886 -0.228 -13.411 1.00 0.00 3 SER A CA 4
ATOM 4188 C C . SER A 1 3 ? -14.099 0.703 -13.463 1.00 0.00 3 SER A C 4
ATOM 4189 O O . SER A 1 3 ? -13.976 1.869 -13.835 1.00 0.00 3 SER A O 4
ATOM 4197 N N . GLY A 1 4 ? -15.243 0.153 -13.083 1.00 0.00 4 GLY A N 4
ATOM 4198 C CA . GLY A 1 4 ? -16.478 0.919 -13.082 1.00 0.00 4 GLY A CA 4
ATOM 4199 C C . GLY A 1 4 ? -16.336 2.185 -12.234 1.00 0.00 4 GLY A C 4
ATOM 4200 O O . GLY A 1 4 ? -16.302 3.293 -12.766 1.00 0.00 4 GLY A O 4
ATOM 4204 N N . SER A 1 5 ? -16.257 1.977 -10.927 1.00 0.00 5 SER A N 4
ATOM 4205 C CA . SER A 1 5 ? -16.120 3.088 -10.000 1.00 0.00 5 SER A CA 4
ATOM 4206 C C . SER A 1 5 ? -15.070 4.074 -10.516 1.00 0.00 5 SER A C 4
ATOM 4207 O O . SER A 1 5 ? -15.369 5.248 -10.731 1.00 0.00 5 SER A O 4
ATOM 4215 N N . SER A 1 6 ? -13.863 3.561 -10.700 1.00 0.00 6 SER A N 4
ATOM 4216 C CA . SER A 1 6 ? -12.767 4.382 -11.187 1.00 0.00 6 SER A CA 4
ATOM 4217 C C . SER A 1 6 ? -13.223 5.199 -12.397 1.00 0.00 6 SER A C 4
ATOM 4218 O O . SER A 1 6 ? -13.133 6.426 -12.392 1.00 0.00 6 SER A O 4
ATOM 4226 N N . GLY A 1 7 ? -13.704 4.486 -13.406 1.00 0.00 7 GLY A N 4
ATOM 4227 C CA . GLY A 1 7 ? -14.174 5.130 -14.620 1.00 0.00 7 GLY A CA 4
ATOM 4228 C C . GLY A 1 7 ? -14.898 6.440 -14.301 1.00 0.00 7 GLY A C 4
ATOM 4229 O O . GLY A 1 7 ? -14.385 7.522 -14.583 1.00 0.00 7 GLY A O 4
ATOM 4233 N N . SER A 1 8 ? -16.079 6.299 -13.717 1.00 0.00 8 SER A N 4
ATOM 4234 C CA . SER A 1 8 ? -16.879 7.457 -13.357 1.00 0.00 8 SER A CA 4
ATOM 4235 C C . SER A 1 8 ? -16.675 7.794 -11.878 1.00 0.00 8 SER A C 4
ATOM 4236 O O . SER A 1 8 ? -17.614 7.727 -11.087 1.00 0.00 8 SER A O 4
ATOM 4244 N N . SER A 1 9 ? -15.442 8.150 -11.550 1.00 0.00 9 SER A N 4
ATOM 4245 C CA . SER A 1 9 ? -15.102 8.498 -10.181 1.00 0.00 9 SER A CA 4
ATOM 4246 C C . SER A 1 9 ? -15.143 10.017 -10.001 1.00 0.00 9 SER A C 4
ATOM 4247 O O . SER A 1 9 ? -15.936 10.531 -9.214 1.00 0.00 9 SER A O 4
ATOM 4255 N N . PHE A 1 10 ? -14.278 10.692 -10.744 1.00 0.00 10 PHE A N 4
ATOM 4256 C CA . PHE A 1 10 ? -14.205 12.141 -10.676 1.00 0.00 10 PHE A CA 4
ATOM 4257 C C . PHE A 1 10 ? -14.343 12.631 -9.233 1.00 0.00 10 PHE A C 4
ATOM 4258 O O . PHE A 1 10 ? -15.388 13.153 -8.848 1.00 0.00 10 PHE A O 4
ATOM 4275 N N . GLN A 1 11 ? -13.273 12.445 -8.474 1.00 0.00 11 GLN A N 4
ATOM 4276 C CA . GLN A 1 11 ? -13.262 12.861 -7.082 1.00 0.00 11 GLN A CA 4
ATOM 4277 C C . GLN A 1 11 ? -11.866 12.673 -6.483 1.00 0.00 11 GLN A C 4
ATOM 4278 O O . GLN A 1 11 ? -11.208 11.667 -6.739 1.00 0.00 11 GLN A O 4
ATOM 4292 N N . GLY A 1 12 ? -11.457 13.658 -5.697 1.00 0.00 12 GLY A N 4
ATOM 4293 C CA . GLY A 1 12 ? -10.152 13.614 -5.060 1.00 0.00 12 GLY A CA 4
ATOM 4294 C C . GLY A 1 12 ? -10.235 14.087 -3.607 1.00 0.00 12 GLY A C 4
ATOM 4295 O O . GLY A 1 12 ? -10.660 15.210 -3.340 1.00 0.00 12 GLY A O 4
ATOM 4299 N N . PRO A 1 13 ? -9.810 13.184 -2.683 1.00 0.00 13 PRO A N 4
ATOM 4300 C CA . PRO A 1 13 ? -9.832 13.498 -1.265 1.00 0.00 13 PRO A CA 4
ATOM 4301 C C . PRO A 1 13 ? -8.699 14.458 -0.898 1.00 0.00 13 PRO A C 4
ATOM 4302 O O . PRO A 1 13 ? -7.664 14.485 -1.563 1.00 0.00 13 PRO A O 4
ATOM 4313 N N . LEU A 1 14 ? -8.932 15.223 0.158 1.00 0.00 14 LEU A N 4
ATOM 4314 C CA . LEU A 1 14 ? -7.944 16.182 0.621 1.00 0.00 14 LEU A CA 4
ATOM 4315 C C . LEU A 1 14 ? -6.985 15.490 1.594 1.00 0.00 14 LEU A C 4
ATOM 4316 O O . LEU A 1 14 ? -5.929 16.031 1.919 1.00 0.00 14 LEU A O 4
ATOM 4332 N N . ASP A 1 15 ? -7.388 14.306 2.030 1.00 0.00 15 ASP A N 4
ATOM 4333 C CA . ASP A 1 15 ? -6.578 13.535 2.958 1.00 0.00 15 ASP A CA 4
ATOM 4334 C C . ASP A 1 15 ? -5.380 12.943 2.213 1.00 0.00 15 ASP A C 4
ATOM 4335 O O . ASP A 1 15 ? -4.234 13.166 2.598 1.00 0.00 15 ASP A O 4
ATOM 4344 N N . ALA A 1 16 ? -5.687 12.200 1.160 1.00 0.00 16 ALA A N 4
ATOM 4345 C CA . ALA A 1 16 ? -4.650 11.574 0.358 1.00 0.00 16 ALA A CA 4
ATOM 4346 C C . ALA A 1 16 ? -4.161 10.307 1.063 1.00 0.00 16 ALA A C 4
ATOM 4347 O O . ALA A 1 16 ? -2.970 9.999 1.037 1.00 0.00 16 ALA A O 4
ATOM 4354 N N . THR A 1 17 ? -5.104 9.608 1.676 1.00 0.00 17 THR A N 4
ATOM 4355 C CA . THR A 1 17 ? -4.784 8.382 2.387 1.00 0.00 17 THR A CA 4
ATOM 4356 C C . THR A 1 17 ? -5.332 7.169 1.632 1.00 0.00 17 THR A C 4
ATOM 4357 O O . THR A 1 17 ? -6.415 7.231 1.053 1.00 0.00 17 THR A O 4
ATOM 4368 N N . VAL A 1 18 ? -4.557 6.094 1.662 1.00 0.00 18 VAL A N 4
ATOM 4369 C CA . VAL A 1 18 ? -4.951 4.869 0.988 1.00 0.00 18 VAL A CA 4
ATOM 4370 C C . VAL A 1 18 ? -4.738 3.682 1.929 1.00 0.00 18 VAL A C 4
ATOM 4371 O O . VAL A 1 18 ? -3.844 3.708 2.774 1.00 0.00 18 VAL A O 4
ATOM 4384 N N . VAL A 1 19 ? -5.574 2.669 1.753 1.00 0.00 19 VAL A N 4
ATOM 4385 C CA . VAL A 1 19 ? -5.488 1.475 2.576 1.00 0.00 19 VAL A CA 4
ATOM 4386 C C . VAL A 1 19 ? -4.784 0.368 1.789 1.00 0.00 19 VAL A C 4
ATOM 4387 O O . VAL A 1 19 ? -5.052 0.177 0.604 1.00 0.00 19 VAL A O 4
ATOM 4400 N N . VAL A 1 20 ? -3.897 -0.333 2.481 1.00 0.00 20 VAL A N 4
ATOM 4401 C CA . VAL A 1 20 ? -3.152 -1.416 1.861 1.00 0.00 20 VAL A CA 4
ATOM 4402 C C . VAL A 1 20 ? -3.469 -2.726 2.586 1.00 0.00 20 VAL A C 4
ATOM 4403 O O . VAL A 1 20 ? -3.535 -2.760 3.814 1.00 0.00 20 VAL A O 4
ATOM 4416 N N . ASN A 1 21 ? -3.656 -3.772 1.795 1.00 0.00 21 ASN A N 4
ATOM 4417 C CA . ASN A 1 21 ? -3.964 -5.081 2.345 1.00 0.00 21 ASN A CA 4
ATOM 4418 C C . ASN A 1 21 ? -3.349 -6.162 1.454 1.00 0.00 21 ASN A C 4
ATOM 4419 O O . ASN A 1 21 ? -3.020 -5.905 0.297 1.00 0.00 21 ASN A O 4
ATOM 4430 N N . LEU A 1 22 ? -3.212 -7.349 2.027 1.00 0.00 22 LEU A N 4
ATOM 4431 C CA . LEU A 1 22 ? -2.642 -8.470 1.299 1.00 0.00 22 LEU A CA 4
ATOM 4432 C C . LEU A 1 22 ? -3.769 -9.385 0.817 1.00 0.00 22 LEU A C 4
ATOM 4433 O O . LEU A 1 22 ? -4.817 -9.475 1.455 1.00 0.00 22 LEU A O 4
ATOM 4449 N N . GLN A 1 23 ? -3.515 -10.042 -0.305 1.00 0.00 23 GLN A N 4
ATOM 4450 C CA . GLN A 1 23 ? -4.495 -10.948 -0.880 1.00 0.00 23 GLN A CA 4
ATOM 4451 C C . GLN A 1 23 ? -4.403 -12.322 -0.214 1.00 0.00 23 GLN A C 4
ATOM 4452 O O . GLN A 1 23 ? -5.399 -12.840 0.289 1.00 0.00 23 GLN A O 4
ATOM 4466 N N . SER A 1 24 ? -3.199 -12.874 -0.232 1.00 0.00 24 SER A N 4
ATOM 4467 C CA . SER A 1 24 ? -2.964 -14.178 0.364 1.00 0.00 24 SER A CA 4
ATOM 4468 C C . SER A 1 24 ? -1.783 -14.105 1.333 1.00 0.00 24 SER A C 4
ATOM 4469 O O . SER A 1 24 ? -0.709 -14.633 1.049 1.00 0.00 24 SER A O 4
ATOM 4477 N N . PRO A 1 25 ? -2.028 -13.429 2.488 1.00 0.00 25 PRO A N 4
ATOM 4478 C CA . PRO A 1 25 ? -0.997 -13.281 3.501 1.00 0.00 25 PRO A CA 4
ATOM 4479 C C . PRO A 1 25 ? -0.790 -14.588 4.269 1.00 0.00 25 PRO A C 4
ATOM 4480 O O . PRO A 1 25 ? -1.461 -15.583 4.000 1.00 0.00 25 PRO A O 4
ATOM 4491 N N . THR A 1 26 ? 0.141 -14.543 5.210 1.00 0.00 26 THR A N 4
ATOM 4492 C CA . THR A 1 26 ? 0.445 -15.712 6.019 1.00 0.00 26 THR A CA 4
ATOM 4493 C C . THR A 1 26 ? 0.185 -15.419 7.498 1.00 0.00 26 THR A C 4
ATOM 4494 O O . THR A 1 26 ? -0.392 -14.387 7.838 1.00 0.00 26 THR A O 4
ATOM 4505 N N . LEU A 1 27 ? 0.624 -16.345 8.338 1.00 0.00 27 LEU A N 4
ATOM 4506 C CA . LEU A 1 27 ? 0.446 -16.199 9.773 1.00 0.00 27 LEU A CA 4
ATOM 4507 C C . LEU A 1 27 ? 1.167 -14.935 10.245 1.00 0.00 27 LEU A C 4
ATOM 4508 O O . LEU A 1 27 ? 0.565 -14.076 10.888 1.00 0.00 27 LEU A O 4
ATOM 4524 N N . GLU A 1 28 ? 2.447 -14.861 9.909 1.00 0.00 28 GLU A N 4
ATOM 4525 C CA . GLU A 1 28 ? 3.256 -13.716 10.291 1.00 0.00 28 GLU A CA 4
ATOM 4526 C C . GLU A 1 28 ? 2.480 -12.417 10.062 1.00 0.00 28 GLU A C 4
ATOM 4527 O O . GLU A 1 28 ? 2.379 -11.584 10.961 1.00 0.00 28 GLU A O 4
ATOM 4539 N N . GLU A 1 29 ? 1.953 -12.286 8.854 1.00 0.00 29 GLU A N 4
ATOM 4540 C CA . GLU A 1 29 ? 1.189 -11.103 8.495 1.00 0.00 29 GLU A CA 4
ATOM 4541 C C . GLU A 1 29 ? -0.112 -11.047 9.298 1.00 0.00 29 GLU A C 4
ATOM 4542 O O . GLU A 1 29 ? -0.409 -10.038 9.936 1.00 0.00 29 GLU A O 4
ATOM 4554 N N . LYS A 1 30 ? -0.853 -12.144 9.240 1.00 0.00 30 LYS A N 4
ATOM 4555 C CA . LYS A 1 30 ? -2.115 -12.232 9.954 1.00 0.00 30 LYS A CA 4
ATOM 4556 C C . LYS A 1 30 ? -1.943 -11.653 11.360 1.00 0.00 30 LYS A C 4
ATOM 4557 O O . LYS A 1 30 ? -2.873 -11.065 11.911 1.00 0.00 30 LYS A O 4
ATOM 4576 N N . ASN A 1 31 ? -0.748 -11.838 11.899 1.00 0.00 31 ASN A N 4
ATOM 4577 C CA . ASN A 1 31 ? -0.442 -11.340 13.230 1.00 0.00 31 ASN A CA 4
ATOM 4578 C C . ASN A 1 31 ? -0.072 -9.858 13.143 1.00 0.00 31 ASN A C 4
ATOM 4579 O O . ASN A 1 31 ? -0.484 -9.062 13.985 1.00 0.00 31 ASN A O 4
ATOM 4590 N N . GLU A 1 32 ? 0.701 -9.533 12.117 1.00 0.00 32 GLU A N 4
ATOM 4591 C CA . GLU A 1 32 ? 1.131 -8.161 11.909 1.00 0.00 32 GLU A CA 4
ATOM 4592 C C . GLU A 1 32 ? 1.915 -8.042 10.601 1.00 0.00 32 GLU A C 4
ATOM 4593 O O . GLU A 1 32 ? 2.715 -8.917 10.272 1.00 0.00 32 GLU A O 4
ATOM 4605 N N . PHE A 1 33 ? 1.659 -6.954 9.891 1.00 0.00 33 PHE A N 4
ATOM 4606 C CA . PHE A 1 33 ? 2.331 -6.710 8.626 1.00 0.00 33 PHE A CA 4
ATOM 4607 C C . PHE A 1 33 ? 3.850 -6.797 8.787 1.00 0.00 33 PHE A C 4
ATOM 4608 O O . PHE A 1 33 ? 4.407 -6.273 9.750 1.00 0.00 33 PHE A O 4
ATOM 4625 N N . PRO A 1 34 ? 4.493 -7.481 7.803 1.00 0.00 34 PRO A N 4
ATOM 4626 C CA . PRO A 1 34 ? 5.937 -7.644 7.826 1.00 0.00 34 PRO A CA 4
ATOM 4627 C C . PRO A 1 34 ? 6.642 -6.345 7.431 1.00 0.00 34 PRO A C 4
ATOM 4628 O O . PRO A 1 34 ? 6.297 -5.729 6.424 1.00 0.00 34 PRO A O 4
ATOM 4639 N N . GLU A 1 35 ? 7.617 -5.967 8.245 1.00 0.00 35 GLU A N 4
ATOM 4640 C CA . GLU A 1 35 ? 8.373 -4.752 7.993 1.00 0.00 35 GLU A CA 4
ATOM 4641 C C . GLU A 1 35 ? 9.182 -4.889 6.701 1.00 0.00 35 GLU A C 4
ATOM 4642 O O . GLU A 1 35 ? 9.689 -3.899 6.175 1.00 0.00 35 GLU A O 4
ATOM 4654 N N . ASP A 1 36 ? 9.277 -6.122 6.228 1.00 0.00 36 ASP A N 4
ATOM 4655 C CA . ASP A 1 36 ? 10.015 -6.401 5.008 1.00 0.00 36 ASP A CA 4
ATOM 4656 C C . ASP A 1 36 ? 9.134 -6.081 3.799 1.00 0.00 36 ASP A C 4
ATOM 4657 O O . ASP A 1 36 ? 9.641 -5.771 2.722 1.00 0.00 36 ASP A O 4
ATOM 4666 N N . LEU A 1 37 ? 7.830 -6.167 4.018 1.00 0.00 37 LEU A N 4
ATOM 4667 C CA . LEU A 1 37 ? 6.874 -5.890 2.960 1.00 0.00 37 LEU A CA 4
ATOM 4668 C C . LEU A 1 37 ? 6.457 -4.420 3.027 1.00 0.00 37 LEU A C 4
ATOM 4669 O O . LEU A 1 37 ? 6.054 -3.839 2.021 1.00 0.00 37 LEU A O 4
ATOM 4685 N N . ARG A 1 38 ? 6.567 -3.861 4.223 1.00 0.00 38 ARG A N 4
ATOM 4686 C CA . ARG A 1 38 ? 6.206 -2.469 4.435 1.00 0.00 38 ARG A CA 4
ATOM 4687 C C . ARG A 1 38 ? 7.168 -1.551 3.678 1.00 0.00 38 ARG A C 4
ATOM 4688 O O . ARG A 1 38 ? 6.814 -0.996 2.639 1.00 0.00 38 ARG A O 4
ATOM 4709 N N . THR A 1 39 ? 8.365 -1.418 4.230 1.00 0.00 39 THR A N 4
ATOM 4710 C CA . THR A 1 39 ? 9.381 -0.576 3.620 1.00 0.00 39 THR A CA 4
ATOM 4711 C C . THR A 1 39 ? 9.332 -0.700 2.096 1.00 0.00 39 THR A C 4
ATOM 4712 O O . THR A 1 39 ? 9.432 0.298 1.385 1.00 0.00 39 THR A O 4
ATOM 4723 N N . GLU A 1 40 ? 9.179 -1.935 1.640 1.00 0.00 40 GLU A N 4
ATOM 4724 C CA . GLU A 1 40 ? 9.116 -2.203 0.213 1.00 0.00 40 GLU A CA 4
ATOM 4725 C C . GLU A 1 40 ? 7.979 -1.404 -0.427 1.00 0.00 40 GLU A C 4
ATOM 4726 O O . GLU A 1 40 ? 8.173 -0.754 -1.453 1.00 0.00 40 GLU A O 4
ATOM 4738 N N . LEU A 1 41 ? 6.817 -1.479 0.205 1.00 0.00 41 LEU A N 4
ATOM 4739 C CA . LEU A 1 41 ? 5.648 -0.772 -0.291 1.00 0.00 41 LEU A CA 4
ATOM 4740 C C . LEU A 1 41 ? 5.830 0.730 -0.059 1.00 0.00 41 LEU A C 4
ATOM 4741 O O . LEU A 1 41 ? 5.585 1.534 -0.956 1.00 0.00 41 LEU A O 4
ATOM 4757 N N . MET A 1 42 ? 6.259 1.061 1.150 1.00 0.00 42 MET A N 4
ATOM 4758 C CA . MET A 1 42 ? 6.477 2.452 1.512 1.00 0.00 42 MET A CA 4
ATOM 4759 C C . MET A 1 42 ? 7.485 3.112 0.569 1.00 0.00 42 MET A C 4
ATOM 4760 O O . MET A 1 42 ? 7.269 4.231 0.108 1.00 0.00 42 MET A O 4
ATOM 4774 N N . GLN A 1 43 ? 8.566 2.390 0.311 1.00 0.00 43 GLN A N 4
ATOM 4775 C CA . GLN A 1 43 ? 9.608 2.891 -0.568 1.00 0.00 43 GLN A CA 4
ATOM 4776 C C . GLN A 1 43 ? 9.145 2.838 -2.025 1.00 0.00 43 GLN A C 4
ATOM 4777 O O . GLN A 1 43 ? 9.498 3.703 -2.825 1.00 0.00 43 GLN A O 4
ATOM 4791 N N . THR A 1 44 ? 8.361 1.813 -2.327 1.00 0.00 44 THR A N 4
ATOM 4792 C CA . THR A 1 44 ? 7.846 1.635 -3.674 1.00 0.00 44 THR A CA 4
ATOM 4793 C C . THR A 1 44 ? 6.859 2.753 -4.018 1.00 0.00 44 THR A C 4
ATOM 4794 O O . THR A 1 44 ? 7.165 3.628 -4.826 1.00 0.00 44 THR A O 4
ATOM 4805 N N . LEU A 1 45 ? 5.695 2.686 -3.389 1.00 0.00 45 LEU A N 4
ATOM 4806 C CA . LEU A 1 45 ? 4.662 3.681 -3.619 1.00 0.00 45 LEU A CA 4
ATOM 4807 C C . LEU A 1 45 ? 5.233 5.074 -3.352 1.00 0.00 45 LEU A C 4
ATOM 4808 O O . LEU A 1 45 ? 4.697 6.072 -3.833 1.00 0.00 45 LEU A O 4
ATOM 4824 N N . GLY A 1 46 ? 6.314 5.099 -2.585 1.00 0.00 46 GLY A N 4
ATOM 4825 C CA . GLY A 1 46 ? 6.964 6.355 -2.249 1.00 0.00 46 GLY A CA 4
ATOM 4826 C C . GLY A 1 46 ? 7.511 7.042 -3.501 1.00 0.00 46 GLY A C 4
ATOM 4827 O O . GLY A 1 46 ? 7.854 8.223 -3.466 1.00 0.00 46 GLY A O 4
ATOM 4831 N N . SER A 1 47 ? 7.575 6.273 -4.579 1.00 0.00 47 SER A N 4
ATOM 4832 C CA . SER A 1 47 ? 8.075 6.793 -5.840 1.00 0.00 47 SER A CA 4
ATOM 4833 C C . SER A 1 47 ? 6.946 7.487 -6.605 1.00 0.00 47 SER A C 4
ATOM 4834 O O . SER A 1 47 ? 7.096 8.627 -7.041 1.00 0.00 47 SER A O 4
ATOM 4842 N N . TYR A 1 48 ? 5.841 6.769 -6.743 1.00 0.00 48 TYR A N 4
ATOM 4843 C CA . TYR A 1 48 ? 4.686 7.301 -7.447 1.00 0.00 48 TYR A CA 4
ATOM 4844 C C . TYR A 1 48 ? 4.400 8.742 -7.021 1.00 0.00 48 TYR A C 4
ATOM 4845 O O . TYR A 1 48 ? 4.206 9.616 -7.865 1.00 0.00 48 TYR A O 4
ATOM 4863 N N . GLY A 1 49 ? 4.384 8.946 -5.712 1.00 0.00 49 GLY A N 4
ATOM 4864 C CA . GLY A 1 49 ? 4.125 10.267 -5.164 1.00 0.00 49 GLY A CA 4
ATOM 4865 C C . GLY A 1 49 ? 5.142 10.618 -4.077 1.00 0.00 49 GLY A C 4
ATOM 4866 O O . GLY A 1 49 ? 6.349 10.540 -4.302 1.00 0.00 49 GLY A O 4
ATOM 4870 N N . THR A 1 50 ? 4.618 10.997 -2.920 1.00 0.00 50 THR A N 4
ATOM 4871 C CA . THR A 1 50 ? 5.465 11.361 -1.798 1.00 0.00 50 THR A CA 4
ATOM 4872 C C . THR A 1 50 ? 4.785 10.998 -0.476 1.00 0.00 50 THR A C 4
ATOM 4873 O O . THR A 1 50 ? 3.732 11.542 -0.146 1.00 0.00 50 THR A O 4
ATOM 4884 N N . ILE A 1 51 ? 5.414 10.082 0.245 1.00 0.00 51 ILE A N 4
ATOM 4885 C CA . ILE A 1 51 ? 4.883 9.640 1.523 1.00 0.00 51 ILE A CA 4
ATOM 4886 C C . ILE A 1 51 ? 4.862 10.820 2.497 1.00 0.00 51 ILE A C 4
ATOM 4887 O O . ILE A 1 51 ? 5.860 11.100 3.159 1.00 0.00 51 ILE A O 4
ATOM 4903 N N . VAL A 1 52 ? 3.714 11.480 2.553 1.00 0.00 52 VAL A N 4
ATOM 4904 C CA . VAL A 1 52 ? 3.550 12.623 3.435 1.00 0.00 52 VAL A CA 4
ATOM 4905 C C . VAL A 1 52 ? 3.444 12.134 4.881 1.00 0.00 52 VAL A C 4
ATOM 4906 O O . VAL A 1 52 ? 3.781 12.864 5.812 1.00 0.00 52 VAL A O 4
ATOM 4919 N N . LEU A 1 53 ? 2.975 10.903 5.023 1.00 0.00 53 LEU A N 4
ATOM 4920 C CA . LEU A 1 53 ? 2.821 10.309 6.340 1.00 0.00 53 LEU A CA 4
ATOM 4921 C C . LEU A 1 53 ? 2.269 8.890 6.193 1.00 0.00 53 LEU A C 4
ATOM 4922 O O . LEU A 1 53 ? 1.667 8.556 5.173 1.00 0.00 53 LEU A O 4
ATOM 4938 N N . VAL A 1 54 ? 2.495 8.091 7.226 1.00 0.00 54 VAL A N 4
ATOM 4939 C CA . VAL A 1 54 ? 2.028 6.715 7.224 1.00 0.00 54 VAL A CA 4
ATOM 4940 C C . VAL A 1 54 ? 1.320 6.420 8.548 1.00 0.00 54 VAL A C 4
ATOM 4941 O O . VAL A 1 54 ? 1.650 7.008 9.577 1.00 0.00 54 VAL A O 4
ATOM 4954 N N . ARG A 1 55 ? 0.360 5.509 8.479 1.00 0.00 55 ARG A N 4
ATOM 4955 C CA . ARG A 1 55 ? -0.396 5.128 9.660 1.00 0.00 55 ARG A CA 4
ATOM 4956 C C . ARG A 1 55 ? -0.892 3.687 9.531 1.00 0.00 55 ARG A C 4
ATOM 4957 O O . ARG A 1 55 ? -1.815 3.410 8.766 1.00 0.00 55 ARG A O 4
ATOM 4978 N N . ILE A 1 56 ? -0.257 2.806 10.290 1.00 0.00 56 ILE A N 4
ATOM 4979 C CA . ILE A 1 56 ? -0.622 1.400 10.270 1.00 0.00 56 ILE A CA 4
ATOM 4980 C C . ILE A 1 56 ? -1.709 1.144 11.316 1.00 0.00 56 ILE A C 4
ATOM 4981 O O . ILE A 1 56 ? -1.627 1.645 12.437 1.00 0.00 56 ILE A O 4
ATOM 4997 N N . ASN A 1 57 ? -2.702 0.366 10.913 1.00 0.00 57 ASN A N 4
ATOM 4998 C CA . ASN A 1 57 ? -3.804 0.038 11.801 1.00 0.00 57 ASN A CA 4
ATOM 4999 C C . ASN A 1 57 ? -3.604 -1.373 12.356 1.00 0.00 57 ASN A C 4
ATOM 5000 O O . ASN A 1 57 ? -3.012 -2.225 11.696 1.00 0.00 57 ASN A O 4
ATOM 5011 N N . GLN A 1 58 ? -4.109 -1.577 13.564 1.00 0.00 58 GLN A N 4
ATOM 5012 C CA . GLN A 1 58 ? -3.993 -2.871 14.215 1.00 0.00 58 GLN A CA 4
ATOM 5013 C C . GLN A 1 58 ? -3.864 -3.981 13.170 1.00 0.00 58 GLN A C 4
ATOM 5014 O O . GLN A 1 58 ? -2.952 -4.804 13.243 1.00 0.00 58 GLN A O 4
ATOM 5028 N N . GLY A 1 59 ? -4.791 -3.969 12.223 1.00 0.00 59 GLY A N 4
ATOM 5029 C CA . GLY A 1 59 ? -4.793 -4.965 11.165 1.00 0.00 59 GLY A CA 4
ATOM 5030 C C . GLY A 1 59 ? -5.024 -4.314 9.800 1.00 0.00 59 GLY A C 4
ATOM 5031 O O . GLY A 1 59 ? -5.912 -4.726 9.055 1.00 0.00 59 GLY A O 4
ATOM 5035 N N . GLN A 1 60 ? -4.210 -3.309 9.514 1.00 0.00 60 GLN A N 4
ATOM 5036 C CA . GLN A 1 60 ? -4.315 -2.597 8.251 1.00 0.00 60 GLN A CA 4
ATOM 5037 C C . GLN A 1 60 ? -3.134 -1.640 8.082 1.00 0.00 60 GLN A C 4
ATOM 5038 O O . GLN A 1 60 ? -2.330 -1.473 8.997 1.00 0.00 60 GLN A O 4
ATOM 5052 N N . MET A 1 61 ? -3.067 -1.036 6.904 1.00 0.00 61 MET A N 4
ATOM 5053 C CA . MET A 1 61 ? -1.997 -0.100 6.603 1.00 0.00 61 MET A CA 4
ATOM 5054 C C . MET A 1 61 ? -2.520 1.087 5.791 1.00 0.00 61 MET A C 4
ATOM 5055 O O . MET A 1 61 ? -2.898 0.932 4.631 1.00 0.00 61 MET A O 4
ATOM 5069 N N . LEU A 1 62 ? -2.525 2.246 6.433 1.00 0.00 62 LEU A N 4
ATOM 5070 C CA . LEU A 1 62 ? -2.995 3.458 5.785 1.00 0.00 62 LEU A CA 4
ATOM 5071 C C . LEU A 1 62 ? -1.794 4.330 5.412 1.00 0.00 62 LEU A C 4
ATOM 5072 O O . LEU A 1 62 ? -1.064 4.796 6.286 1.00 0.00 62 LEU A O 4
ATOM 5088 N N . VAL A 1 63 ? -1.626 4.524 4.112 1.00 0.00 63 VAL A N 4
ATOM 5089 C CA . VAL A 1 63 ? -0.527 5.332 3.612 1.00 0.00 63 VAL A CA 4
ATOM 5090 C C . VAL A 1 63 ? -1.061 6.696 3.171 1.00 0.00 63 VAL A C 4
ATOM 5091 O O . VAL A 1 63 ? -2.068 6.775 2.468 1.00 0.00 63 VAL A O 4
ATOM 5104 N N . THR A 1 64 ? -0.363 7.737 3.601 1.00 0.00 64 THR A N 4
ATOM 5105 C CA . THR A 1 64 ? -0.754 9.094 3.260 1.00 0.00 64 THR A CA 4
ATOM 5106 C C . THR A 1 64 ? 0.217 9.688 2.238 1.00 0.00 64 THR A C 4
ATOM 5107 O O . THR A 1 64 ? 1.417 9.424 2.291 1.00 0.00 64 THR A O 4
ATOM 5118 N N . PHE A 1 65 ? -0.338 10.479 1.332 1.00 0.00 65 PHE A N 4
ATOM 5119 C CA . PHE A 1 65 ? 0.464 11.113 0.300 1.00 0.00 65 PHE A CA 4
ATOM 5120 C C . PHE A 1 65 ? 0.176 12.614 0.225 1.00 0.00 65 PHE A C 4
ATOM 5121 O O . PHE A 1 65 ? -0.636 13.132 0.990 1.00 0.00 65 PHE A O 4
ATOM 5138 N N . ALA A 1 66 ? 0.856 13.269 -0.703 1.00 0.00 66 ALA A N 4
ATOM 5139 C CA . ALA A 1 66 ? 0.683 14.700 -0.888 1.00 0.00 66 ALA A CA 4
ATOM 5140 C C . ALA A 1 66 ? -0.318 14.947 -2.018 1.00 0.00 66 ALA A C 4
ATOM 5141 O O . ALA A 1 66 ? -1.218 15.776 -1.886 1.00 0.00 66 ALA A O 4
ATOM 5148 N N . ASP A 1 67 ? -0.129 14.212 -3.105 1.00 0.00 67 ASP A N 4
ATOM 5149 C CA . ASP A 1 67 ? -1.004 14.341 -4.257 1.00 0.00 67 ASP A CA 4
ATOM 5150 C C . ASP A 1 67 ? -2.093 13.268 -4.188 1.00 0.00 67 ASP A C 4
ATOM 5151 O O . ASP A 1 67 ? -1.916 12.240 -3.535 1.00 0.00 67 ASP A O 4
ATOM 5160 N N . SER A 1 68 ? -3.195 13.544 -4.869 1.00 0.00 68 SER A N 4
ATOM 5161 C CA . SER A 1 68 ? -4.313 12.615 -4.892 1.00 0.00 68 SER A CA 4
ATOM 5162 C C . SER A 1 68 ? -4.199 11.691 -6.106 1.00 0.00 68 SER A C 4
ATOM 5163 O O . SER A 1 68 ? -4.351 10.476 -5.982 1.00 0.00 68 SER A O 4
ATOM 5171 N N . HIS A 1 69 ? -3.933 12.300 -7.252 1.00 0.00 69 HIS A N 4
ATOM 5172 C CA . HIS A 1 69 ? -3.797 11.547 -8.486 1.00 0.00 69 HIS A CA 4
ATOM 5173 C C . HIS A 1 69 ? -2.957 10.293 -8.233 1.00 0.00 69 HIS A C 4
ATOM 5174 O O . HIS A 1 69 ? -3.286 9.212 -8.720 1.00 0.00 69 HIS A O 4
ATOM 5188 N N . SER A 1 70 ? -1.889 10.479 -7.472 1.00 0.00 70 SER A N 4
ATOM 5189 C CA . SER A 1 70 ? -0.999 9.377 -7.147 1.00 0.00 70 SER A CA 4
ATOM 5190 C C . SER A 1 70 ? -1.806 8.197 -6.602 1.00 0.00 70 SER A C 4
ATOM 5191 O O . SER A 1 70 ? -1.835 7.127 -7.208 1.00 0.00 70 SER A O 4
ATOM 5199 N N . ALA A 1 71 ? -2.441 8.431 -5.463 1.00 0.00 71 ALA A N 4
ATOM 5200 C CA . ALA A 1 71 ? -3.245 7.401 -4.829 1.00 0.00 71 ALA A CA 4
ATOM 5201 C C . ALA A 1 71 ? -4.092 6.696 -5.890 1.00 0.00 71 ALA A C 4
ATOM 5202 O O . ALA A 1 71 ? -4.228 5.474 -5.870 1.00 0.00 71 ALA A O 4
ATOM 5209 N N . LEU A 1 72 ? -4.641 7.498 -6.792 1.00 0.00 72 LEU A N 4
ATOM 5210 C CA . LEU A 1 72 ? -5.471 6.966 -7.859 1.00 0.00 72 LEU A CA 4
ATOM 5211 C C . LEU A 1 72 ? -4.680 5.913 -8.638 1.00 0.00 72 LEU A C 4
ATOM 5212 O O . LEU A 1 72 ? -5.129 4.777 -8.785 1.00 0.00 72 LEU A O 4
ATOM 5228 N N . SER A 1 73 ? -3.516 6.328 -9.117 1.00 0.00 73 SER A N 4
ATOM 5229 C CA . SER A 1 73 ? -2.659 5.435 -9.877 1.00 0.00 73 SER A CA 4
ATOM 5230 C C . SER A 1 73 ? -2.190 4.279 -8.991 1.00 0.00 73 SER A C 4
ATOM 5231 O O . SER A 1 73 ? -2.103 3.139 -9.446 1.00 0.00 73 SER A O 4
ATOM 5239 N N . VAL A 1 74 ? -1.901 4.613 -7.742 1.00 0.00 74 VAL A N 4
ATOM 5240 C CA . VAL A 1 74 ? -1.443 3.617 -6.788 1.00 0.00 74 VAL A CA 4
ATOM 5241 C C . VAL A 1 74 ? -2.593 2.661 -6.464 1.00 0.00 74 VAL A C 4
ATOM 5242 O O . VAL A 1 74 ? -2.365 1.536 -6.023 1.00 0.00 74 VAL A O 4
ATOM 5255 N N . LEU A 1 75 ? -3.805 3.144 -6.697 1.00 0.00 75 LEU A N 4
ATOM 5256 C CA . LEU A 1 75 ? -4.991 2.347 -6.435 1.00 0.00 75 LEU A CA 4
ATOM 5257 C C . LEU A 1 75 ? -5.246 1.415 -7.622 1.00 0.00 75 LEU A C 4
ATOM 5258 O O . LEU A 1 75 ? -5.918 0.394 -7.481 1.00 0.00 75 LEU A O 4
ATOM 5274 N N . ASP A 1 76 ? -4.696 1.799 -8.764 1.00 0.00 76 ASP A N 4
ATOM 5275 C CA . ASP A 1 76 ? -4.855 1.011 -9.974 1.00 0.00 76 ASP A CA 4
ATOM 5276 C C . ASP A 1 76 ? -3.712 -0.001 -10.072 1.00 0.00 76 ASP A C 4
ATOM 5277 O O . ASP A 1 76 ? -3.949 -1.196 -10.241 1.00 0.00 76 ASP A O 4
ATOM 5286 N N . VAL A 1 77 ? -2.497 0.515 -9.962 1.00 0.00 77 VAL A N 4
ATOM 5287 C CA . VAL A 1 77 ? -1.316 -0.329 -10.037 1.00 0.00 77 VAL A CA 4
ATOM 5288 C C . VAL A 1 77 ? -1.304 -1.289 -8.845 1.00 0.00 77 VAL A C 4
ATOM 5289 O O . VAL A 1 77 ? -0.578 -2.281 -8.850 1.00 0.00 77 VAL A O 4
ATOM 5302 N N . ASP A 1 78 ? -2.117 -0.958 -7.852 1.00 0.00 78 ASP A N 4
ATOM 5303 C CA . ASP A 1 78 ? -2.210 -1.779 -6.657 1.00 0.00 78 ASP A CA 4
ATOM 5304 C C . ASP A 1 78 ? -2.253 -3.254 -7.058 1.00 0.00 78 ASP A C 4
ATOM 5305 O O . ASP A 1 78 ? -1.677 -4.103 -6.379 1.00 0.00 78 ASP A O 4
ATOM 5314 N N . GLY A 1 79 ? -2.942 -3.516 -8.159 1.00 0.00 79 GLY A N 4
ATOM 5315 C CA . GLY A 1 79 ? -3.068 -4.874 -8.658 1.00 0.00 79 GLY A CA 4
ATOM 5316 C C . GLY A 1 79 ? -1.715 -5.588 -8.652 1.00 0.00 79 GLY A C 4
ATOM 5317 O O . GLY A 1 79 ? -1.656 -6.813 -8.556 1.00 0.00 79 GLY A O 4
ATOM 5321 N N . MET A 1 80 ? -0.661 -4.792 -8.755 1.00 0.00 80 MET A N 4
ATOM 5322 C CA . MET A 1 80 ? 0.688 -5.333 -8.762 1.00 0.00 80 MET A CA 4
ATOM 5323 C C . MET A 1 80 ? 0.897 -6.300 -7.596 1.00 0.00 80 MET A C 4
ATOM 5324 O O . MET A 1 80 ? 0.029 -6.436 -6.734 1.00 0.00 80 MET A O 4
ATOM 5338 N N . LYS A 1 81 ? 2.052 -6.948 -7.606 1.00 0.00 81 LYS A N 4
ATOM 5339 C CA . LYS A 1 81 ? 2.386 -7.899 -6.559 1.00 0.00 81 LYS A CA 4
ATOM 5340 C C . LYS A 1 81 ? 3.718 -7.500 -5.919 1.00 0.00 81 LYS A C 4
ATOM 5341 O O . LYS A 1 81 ? 4.614 -7.005 -6.601 1.00 0.00 81 LYS A O 4
ATOM 5360 N N . VAL A 1 82 ? 3.805 -7.730 -4.617 1.00 0.00 82 VAL A N 4
ATOM 5361 C CA . VAL A 1 82 ? 5.011 -7.401 -3.878 1.00 0.00 82 VAL A CA 4
ATOM 5362 C C . VAL A 1 82 ? 5.643 -8.687 -3.342 1.00 0.00 82 VAL A C 4
ATOM 5363 O O . VAL A 1 82 ? 4.995 -9.450 -2.627 1.00 0.00 82 VAL A O 4
ATOM 5376 N N . LYS A 1 83 ? 6.900 -8.888 -3.708 1.00 0.00 83 LYS A N 4
ATOM 5377 C CA . LYS A 1 83 ? 7.627 -10.069 -3.273 1.00 0.00 83 LYS A CA 4
ATOM 5378 C C . LYS A 1 83 ? 6.913 -11.320 -3.789 1.00 0.00 83 LYS A C 4
ATOM 5379 O O . LYS A 1 83 ? 7.153 -12.422 -3.299 1.00 0.00 83 LYS A O 4
ATOM 5398 N N . GLY A 1 84 ? 6.051 -11.107 -4.772 1.00 0.00 84 GLY A N 4
ATOM 5399 C CA . GLY A 1 84 ? 5.301 -12.204 -5.360 1.00 0.00 84 GLY A CA 4
ATOM 5400 C C . GLY A 1 84 ? 3.905 -12.307 -4.742 1.00 0.00 84 GLY A C 4
ATOM 5401 O O . GLY A 1 84 ? 3.032 -12.987 -5.281 1.00 0.00 84 GLY A O 4
ATOM 5405 N N . ARG A 1 85 ? 3.737 -11.622 -3.621 1.00 0.00 85 ARG A N 4
ATOM 5406 C CA . ARG A 1 85 ? 2.461 -11.628 -2.924 1.00 0.00 85 ARG A CA 4
ATOM 5407 C C . ARG A 1 85 ? 1.511 -10.605 -3.549 1.00 0.00 85 ARG A C 4
ATOM 5408 O O . ARG A 1 85 ? 1.897 -9.464 -3.797 1.00 0.00 85 ARG A O 4
ATOM 5429 N N . ALA A 1 86 ? 0.285 -11.050 -3.785 1.00 0.00 86 ALA A N 4
ATOM 5430 C CA . ALA A 1 86 ? -0.723 -10.187 -4.376 1.00 0.00 86 ALA A CA 4
ATOM 5431 C C . ALA A 1 86 ? -1.190 -9.168 -3.335 1.00 0.00 86 ALA A C 4
ATOM 5432 O O . ALA A 1 86 ? -1.764 -9.539 -2.312 1.00 0.00 86 ALA A O 4
ATOM 5439 N N . VAL A 1 87 ? -0.926 -7.904 -3.631 1.00 0.00 87 VAL A N 4
ATOM 5440 C CA . VAL A 1 87 ? -1.312 -6.829 -2.733 1.00 0.00 87 VAL A CA 4
ATOM 5441 C C . VAL A 1 87 ? -2.604 -6.185 -3.241 1.00 0.00 87 VAL A C 4
ATOM 5442 O O . VAL A 1 87 ? -2.974 -6.359 -4.401 1.00 0.00 87 VAL A O 4
ATOM 5455 N N . LYS A 1 88 ? -3.254 -5.454 -2.347 1.00 0.00 88 LYS A N 4
ATOM 5456 C CA . LYS A 1 88 ? -4.497 -4.783 -2.690 1.00 0.00 88 LYS A CA 4
ATOM 5457 C C . LYS A 1 88 ? -4.558 -3.434 -1.972 1.00 0.00 88 LYS A C 4
ATOM 5458 O O . LYS A 1 88 ? -4.464 -3.374 -0.747 1.00 0.00 88 LYS A O 4
ATOM 5477 N N . ILE A 1 89 ? -4.715 -2.384 -2.765 1.00 0.00 89 ILE A N 4
ATOM 5478 C CA . ILE A 1 89 ? -4.789 -1.039 -2.220 1.00 0.00 89 ILE A CA 4
ATOM 5479 C C . ILE A 1 89 ? -6.184 -0.465 -2.480 1.00 0.00 89 ILE A C 4
ATOM 5480 O O . ILE A 1 89 ? -6.626 -0.396 -3.626 1.00 0.00 89 ILE A O 4
ATOM 5496 N N . SER A 1 90 ? -6.837 -0.068 -1.398 1.00 0.00 90 SER A N 4
ATOM 5497 C CA . SER A 1 90 ? -8.171 0.498 -1.495 1.00 0.00 90 SER A CA 4
ATOM 5498 C C . SER A 1 90 ? -8.260 1.775 -0.657 1.00 0.00 90 SER A C 4
ATOM 5499 O O . SER A 1 90 ? -7.239 2.330 -0.253 1.00 0.00 90 SER A O 4
ATOM 5507 N N . GLY A 1 91 ? -9.491 2.205 -0.419 1.00 0.00 91 GLY A N 4
ATOM 5508 C CA . GLY A 1 91 ? -9.727 3.406 0.364 1.00 0.00 91 GLY A CA 4
ATOM 5509 C C . GLY A 1 91 ? -10.098 3.056 1.806 1.00 0.00 91 GLY A C 4
ATOM 5510 O O . GLY A 1 91 ? -9.779 1.970 2.287 1.00 0.00 91 GLY A O 4
ATOM 5514 N N . PRO A 1 92 ? -10.784 4.022 2.474 1.00 0.00 92 PRO A N 4
ATOM 5515 C CA . PRO A 1 92 ? -11.202 3.827 3.852 1.00 0.00 92 PRO A CA 4
ATOM 5516 C C . PRO A 1 92 ? -12.396 2.874 3.933 1.00 0.00 92 PRO A C 4
ATOM 5517 O O . PRO A 1 92 ? -12.711 2.184 2.964 1.00 0.00 92 PRO A O 4
ATOM 5528 N N . SER A 1 93 ? -13.028 2.867 5.097 1.00 0.00 93 SER A N 4
ATOM 5529 C CA . SER A 1 93 ? -14.181 2.011 5.317 1.00 0.00 93 SER A CA 4
ATOM 5530 C C . SER A 1 93 ? -15.301 2.380 4.342 1.00 0.00 93 SER A C 4
ATOM 5531 O O . SER A 1 93 ? -15.322 3.486 3.806 1.00 0.00 93 SER A O 4
ATOM 5539 N N . SER A 1 94 ? -16.205 1.432 4.143 1.00 0.00 94 SER A N 4
ATOM 5540 C CA . SER A 1 94 ? -17.326 1.643 3.242 1.00 0.00 94 SER A CA 4
ATOM 5541 C C . SER A 1 94 ? -16.814 2.009 1.848 1.00 0.00 94 SER A C 4
ATOM 5542 O O . SER A 1 94 ? -15.657 2.396 1.689 1.00 0.00 94 SER A O 4
ATOM 5550 N N . GLY A 1 95 ? -17.701 1.874 0.873 1.00 0.00 95 GLY A N 4
ATOM 5551 C CA . GLY A 1 95 ? -17.353 2.185 -0.503 1.00 0.00 95 GLY A CA 4
ATOM 5552 C C . GLY A 1 95 ? -17.196 3.694 -0.701 1.00 0.00 95 GLY A C 4
ATOM 5553 O O . GLY A 1 95 ? -16.536 4.362 0.093 1.00 0.00 95 GLY A O 4
ATOM 5557 N N . GLY A 1 1 ? -19.436 21.744 -22.671 1.00 0.00 1 GLY A N 5
ATOM 5558 C CA . GLY A 1 1 ? -18.714 20.716 -21.941 1.00 0.00 1 GLY A CA 5
ATOM 5559 C C . GLY A 1 1 ? -18.422 21.164 -20.507 1.00 0.00 1 GLY A C 5
ATOM 5560 O O . GLY A 1 1 ? -18.452 22.357 -20.207 1.00 0.00 1 GLY A O 5
ATOM 5564 N N . SER A 1 2 ? -18.146 20.184 -19.660 1.00 0.00 2 SER A N 5
ATOM 5565 C CA . SER A 1 2 ? -17.849 20.462 -18.265 1.00 0.00 2 SER A CA 5
ATOM 5566 C C . SER A 1 2 ? -16.469 19.909 -17.903 1.00 0.00 2 SER A C 5
ATOM 5567 O O . SER A 1 2 ? -16.337 18.734 -17.564 1.00 0.00 2 SER A O 5
ATOM 5575 N N . SER A 1 3 ? -15.476 20.782 -17.988 1.00 0.00 3 SER A N 5
ATOM 5576 C CA . SER A 1 3 ? -14.111 20.395 -17.673 1.00 0.00 3 SER A CA 5
ATOM 5577 C C . SER A 1 3 ? -13.797 20.725 -16.213 1.00 0.00 3 SER A C 5
ATOM 5578 O O . SER A 1 3 ? -13.457 19.838 -15.432 1.00 0.00 3 SER A O 5
ATOM 5586 N N . GLY A 1 4 ? -13.922 22.003 -15.888 1.00 0.00 4 GLY A N 5
ATOM 5587 C CA . GLY A 1 4 ? -13.655 22.461 -14.535 1.00 0.00 4 GLY A CA 5
ATOM 5588 C C . GLY A 1 4 ? -14.267 21.511 -13.504 1.00 0.00 4 GLY A C 5
ATOM 5589 O O . GLY A 1 4 ? -13.547 20.796 -12.809 1.00 0.00 4 GLY A O 5
ATOM 5593 N N . SER A 1 5 ? -15.590 21.534 -13.437 1.00 0.00 5 SER A N 5
ATOM 5594 C CA . SER A 1 5 ? -16.307 20.684 -12.503 1.00 0.00 5 SER A CA 5
ATOM 5595 C C . SER A 1 5 ? -15.784 19.249 -12.593 1.00 0.00 5 SER A C 5
ATOM 5596 O O . SER A 1 5 ? -15.314 18.692 -11.603 1.00 0.00 5 SER A O 5
ATOM 5604 N N . SER A 1 6 ? -15.883 18.691 -13.791 1.00 0.00 6 SER A N 5
ATOM 5605 C CA . SER A 1 6 ? -15.426 17.332 -14.024 1.00 0.00 6 SER A CA 5
ATOM 5606 C C . SER A 1 6 ? -14.089 17.101 -13.318 1.00 0.00 6 SER A C 5
ATOM 5607 O O . SER A 1 6 ? -13.974 16.216 -12.472 1.00 0.00 6 SER A O 5
ATOM 5615 N N . GLY A 1 7 ? -13.111 17.914 -13.691 1.00 0.00 7 GLY A N 5
ATOM 5616 C CA . GLY A 1 7 ? -11.786 17.810 -13.104 1.00 0.00 7 GLY A CA 5
ATOM 5617 C C . GLY A 1 7 ? -11.866 17.753 -11.577 1.00 0.00 7 GLY A C 5
ATOM 5618 O O . GLY A 1 7 ? -11.457 16.767 -10.966 1.00 0.00 7 GLY A O 5
ATOM 5622 N N . SER A 1 8 ? -12.395 18.825 -11.004 1.00 0.00 8 SER A N 5
ATOM 5623 C CA . SER A 1 8 ? -12.534 18.910 -9.560 1.00 0.00 8 SER A CA 5
ATOM 5624 C C . SER A 1 8 ? -13.393 20.120 -9.188 1.00 0.00 8 SER A C 5
ATOM 5625 O O . SER A 1 8 ? -12.886 21.235 -9.078 1.00 0.00 8 SER A O 5
ATOM 5633 N N . SER A 1 9 ? -14.679 19.859 -9.004 1.00 0.00 9 S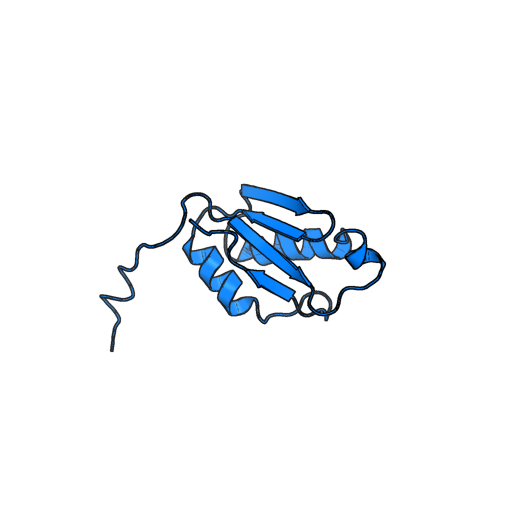ER A N 5
ATOM 5634 C CA . SER A 1 9 ? -15.613 20.913 -8.646 1.00 0.00 9 SER A CA 5
ATOM 5635 C C . SER A 1 9 ? -15.338 21.393 -7.220 1.00 0.00 9 SER A C 5
ATOM 5636 O O . SER A 1 9 ? -15.315 22.595 -6.959 1.00 0.00 9 SER A O 5
ATOM 5644 N N . PHE A 1 10 ? -15.136 20.430 -6.333 1.00 0.00 10 PHE A N 5
ATOM 5645 C CA . PHE A 1 10 ? -14.863 20.739 -4.940 1.00 0.00 10 PHE A CA 5
ATOM 5646 C C . PHE A 1 10 ? -14.382 19.498 -4.186 1.00 0.00 10 PHE A C 5
ATOM 5647 O O . PHE A 1 10 ? -13.445 19.573 -3.392 1.00 0.00 10 PHE A O 5
ATOM 5664 N N . GLN A 1 11 ? -15.045 18.384 -4.461 1.00 0.00 11 GLN A N 5
ATOM 5665 C CA . GLN A 1 11 ? -14.697 17.128 -3.819 1.00 0.00 11 GLN A CA 5
ATOM 5666 C C . GLN A 1 11 ? -13.284 16.700 -4.222 1.00 0.00 11 GLN A C 5
ATOM 5667 O O . GLN A 1 11 ? -13.047 16.332 -5.371 1.00 0.00 11 GLN A O 5
ATOM 5681 N N . GLY A 1 12 ? -12.383 16.762 -3.253 1.00 0.00 12 GLY A N 5
ATOM 5682 C CA . GLY A 1 12 ? -11.000 16.385 -3.492 1.00 0.00 12 GLY A CA 5
ATOM 5683 C C . GLY A 1 12 ? -10.339 15.880 -2.207 1.00 0.00 12 GLY A C 5
ATOM 5684 O O . GLY A 1 12 ? -10.277 16.601 -1.213 1.00 0.00 12 GLY A O 5
ATOM 5688 N N . PRO A 1 13 ? -9.850 14.613 -2.272 1.00 0.00 13 PRO A N 5
ATOM 5689 C CA . PRO A 1 13 ? -9.196 14.004 -1.127 1.00 0.00 13 PRO A CA 5
ATOM 5690 C C . PRO A 1 13 ? -7.790 14.574 -0.931 1.00 0.00 13 PRO A C 5
ATOM 5691 O O . PRO A 1 13 ? -6.799 13.864 -1.097 1.00 0.00 13 PRO A O 5
ATOM 5702 N N . LEU A 1 14 ? -7.747 15.851 -0.579 1.00 0.00 14 LEU A N 5
ATOM 5703 C CA . LEU A 1 14 ? -6.479 16.524 -0.359 1.00 0.00 14 LEU A CA 5
ATOM 5704 C C . LEU A 1 14 ? -5.551 15.606 0.439 1.00 0.00 14 LEU A C 5
ATOM 5705 O O . LEU A 1 14 ? -4.415 15.362 0.035 1.00 0.00 14 LEU A O 5
ATOM 5721 N N . ASP A 1 15 ? -6.069 15.123 1.559 1.00 0.00 15 ASP A N 5
ATOM 5722 C CA . ASP A 1 15 ? -5.301 14.238 2.418 1.00 0.00 15 ASP A CA 5
ATOM 5723 C C . ASP A 1 15 ? -4.511 13.253 1.552 1.00 0.00 15 ASP A C 5
ATOM 5724 O O . ASP A 1 15 ? -3.295 13.135 1.692 1.00 0.00 15 ASP A O 5
ATOM 5733 N N . ALA A 1 16 ? -5.235 12.572 0.676 1.00 0.00 16 ALA A N 5
ATOM 5734 C CA . ALA A 1 16 ? -4.618 11.602 -0.212 1.00 0.00 16 ALA A CA 5
ATOM 5735 C C . ALA A 1 16 ? -4.192 10.375 0.597 1.00 0.00 16 ALA A C 5
ATOM 5736 O O . ALA A 1 16 ? -3.020 10.003 0.596 1.00 0.00 16 ALA A O 5
ATOM 5743 N N . THR A 1 17 ? -5.168 9.781 1.268 1.00 0.00 17 THR A N 5
ATOM 5744 C CA . THR A 1 17 ? -4.909 8.603 2.079 1.00 0.00 17 THR A CA 5
ATOM 5745 C C . THR A 1 17 ? -5.457 7.351 1.392 1.00 0.00 17 THR A C 5
ATOM 5746 O O . THR A 1 17 ? -6.510 7.397 0.759 1.00 0.00 17 THR A O 5
ATOM 5757 N N . VAL A 1 18 ? -4.717 6.262 1.540 1.00 0.00 18 VAL A N 5
ATOM 5758 C CA . VAL A 1 18 ? -5.115 4.999 0.941 1.00 0.00 18 VAL A CA 5
ATOM 5759 C C . VAL A 1 18 ? -4.819 3.861 1.919 1.00 0.00 18 VAL A C 5
ATOM 5760 O O . VAL A 1 18 ? -3.803 3.880 2.612 1.00 0.00 18 VAL A O 5
ATOM 5773 N N . VAL A 1 19 ? -5.726 2.895 1.945 1.00 0.00 19 VAL A N 5
ATOM 5774 C CA . VAL A 1 19 ? -5.575 1.750 2.826 1.00 0.00 19 VAL A CA 5
ATOM 5775 C C . VAL A 1 19 ? -4.833 0.635 2.085 1.00 0.00 19 VAL A C 5
ATOM 5776 O O . VAL A 1 19 ? -5.257 0.210 1.012 1.00 0.00 19 VAL A O 5
ATOM 5789 N N . VAL A 1 20 ? -3.738 0.194 2.688 1.00 0.00 20 VAL A N 5
ATOM 5790 C CA . VAL A 1 20 ? -2.934 -0.862 2.098 1.00 0.00 20 VAL A CA 5
ATOM 5791 C C . VAL A 1 20 ? -3.151 -2.159 2.881 1.00 0.00 20 VAL A C 5
ATOM 5792 O O . VAL A 1 20 ? -3.198 -2.146 4.110 1.00 0.00 20 VAL A O 5
ATOM 5805 N N . ASN A 1 21 ? -3.276 -3.248 2.136 1.00 0.00 21 ASN A N 5
ATOM 5806 C CA . ASN A 1 21 ? -3.487 -4.550 2.745 1.00 0.00 21 ASN A CA 5
ATOM 5807 C C . ASN A 1 21 ? -2.962 -5.638 1.806 1.00 0.00 21 ASN A C 5
ATOM 5808 O O . ASN A 1 21 ? -2.566 -5.351 0.677 1.00 0.00 21 ASN A O 5
ATOM 5819 N N . LEU A 1 22 ? -2.974 -6.865 2.307 1.00 0.00 22 LEU A N 5
ATOM 5820 C CA . LEU A 1 22 ? -2.504 -7.997 1.527 1.00 0.00 22 LEU A CA 5
ATOM 5821 C C . LEU A 1 22 ? -3.706 -8.782 1.001 1.00 0.00 22 LEU A C 5
ATOM 5822 O O . LEU A 1 22 ? -4.621 -9.106 1.757 1.00 0.00 22 LEU A O 5
ATOM 5838 N N . GLN A 1 23 ? -3.666 -9.067 -0.293 1.00 0.00 23 GLN A N 5
ATOM 5839 C CA . GLN A 1 23 ? -4.741 -9.809 -0.930 1.00 0.00 23 GLN A CA 5
ATOM 5840 C C . GLN A 1 23 ? -4.856 -11.207 -0.318 1.00 0.00 23 GLN A C 5
ATOM 5841 O O . GLN A 1 23 ? -5.935 -11.615 0.108 1.00 0.00 23 GLN A O 5
ATOM 5855 N N . SER A 1 24 ? -3.729 -11.902 -0.295 1.00 0.00 24 SER A N 5
ATOM 5856 C CA . SER A 1 24 ? -3.689 -13.246 0.257 1.00 0.00 24 SER A CA 5
ATOM 5857 C C . SER A 1 24 ? -2.511 -13.380 1.223 1.00 0.00 24 SER A C 5
ATOM 5858 O O . SER A 1 24 ? -1.520 -14.038 0.912 1.00 0.00 24 SER A O 5
ATOM 5866 N N . PRO A 1 25 ? -2.662 -12.728 2.407 1.00 0.00 25 PRO A N 5
ATOM 5867 C CA . PRO A 1 25 ? -1.622 -12.768 3.422 1.00 0.00 25 PRO A CA 5
ATOM 5868 C C . PRO A 1 25 ? -1.600 -14.124 4.131 1.00 0.00 25 PRO A C 5
ATOM 5869 O O . PRO A 1 25 ? -2.593 -14.850 4.120 1.00 0.00 25 PRO A O 5
ATOM 5880 N N . THR A 1 26 ? -0.458 -14.424 4.731 1.00 0.00 26 THR A N 5
ATOM 5881 C CA . THR A 1 26 ? -0.293 -15.679 5.444 1.00 0.00 26 THR A CA 5
ATOM 5882 C C . THR A 1 26 ? -0.409 -15.454 6.953 1.00 0.00 26 THR A C 5
ATOM 5883 O O . THR A 1 26 ? -0.552 -14.320 7.406 1.00 0.00 26 THR A O 5
ATOM 5894 N N . LEU A 1 27 ? -0.342 -16.554 7.689 1.00 0.00 27 LEU A N 5
ATOM 5895 C CA . LEU A 1 27 ? -0.437 -16.491 9.138 1.00 0.00 27 LEU A CA 5
ATOM 5896 C C . LEU A 1 27 ? 0.543 -15.441 9.664 1.00 0.00 27 LEU A C 5
ATOM 5897 O O . LEU A 1 27 ? 0.172 -14.588 10.469 1.00 0.00 27 LEU A O 5
ATOM 5913 N N . GLU A 1 28 ? 1.776 -15.538 9.188 1.00 0.00 28 GLU A N 5
ATOM 5914 C CA . GLU A 1 28 ? 2.813 -14.607 9.600 1.00 0.00 28 GLU A CA 5
ATOM 5915 C C . GLU A 1 28 ? 2.328 -13.165 9.435 1.00 0.00 28 GLU A C 5
ATOM 5916 O O . GLU A 1 28 ? 2.512 -12.339 10.327 1.00 0.00 28 GLU A O 5
ATOM 5928 N N . GLU A 1 29 ? 1.717 -12.908 8.288 1.00 0.00 29 GLU A N 5
ATOM 5929 C CA . GLU A 1 29 ? 1.204 -11.580 7.995 1.00 0.00 29 GLU A CA 5
ATOM 5930 C C . GLU A 1 29 ? -0.049 -11.299 8.827 1.00 0.00 29 GLU A C 5
ATOM 5931 O O . GLU A 1 29 ? -0.190 -10.219 9.398 1.00 0.00 29 GLU A O 5
ATOM 5943 N N . LYS A 1 30 ? -0.927 -12.291 8.869 1.00 0.00 30 LYS A N 5
ATOM 5944 C CA . LYS A 1 30 ? -2.163 -12.164 9.622 1.00 0.00 30 LYS A CA 5
ATOM 5945 C C . LYS A 1 30 ? -1.836 -11.819 11.076 1.00 0.00 30 LYS A C 5
ATOM 5946 O O . LYS A 1 30 ? -2.690 -11.316 11.805 1.00 0.00 30 LYS A O 5
ATOM 5965 N N . ASN A 1 31 ? -0.599 -12.103 11.455 1.00 0.00 31 ASN A N 5
ATOM 5966 C CA . ASN A 1 31 ? -0.149 -11.829 12.809 1.00 0.00 31 ASN A CA 5
ATOM 5967 C C . ASN A 1 31 ? 0.305 -10.371 12.905 1.00 0.00 31 ASN A C 5
ATOM 5968 O O . ASN A 1 31 ? -0.101 -9.649 13.815 1.00 0.00 31 ASN A O 5
ATOM 5979 N N . GLU A 1 32 ? 1.143 -9.981 11.955 1.00 0.00 32 GLU A N 5
ATOM 5980 C CA . GLU A 1 32 ? 1.657 -8.623 11.922 1.00 0.00 32 GLU A CA 5
ATOM 5981 C C . GLU A 1 32 ? 2.372 -8.358 10.595 1.00 0.00 32 GLU A C 5
ATOM 5982 O O . GLU A 1 32 ? 3.102 -9.215 10.098 1.00 0.00 32 GLU A O 5
ATOM 5994 N N . PHE A 1 33 ? 2.138 -7.169 10.060 1.00 0.00 33 PHE A N 5
ATOM 5995 C CA . PHE A 1 33 ? 2.751 -6.781 8.801 1.00 0.00 33 PHE A CA 5
ATOM 5996 C C . PHE A 1 33 ? 4.276 -6.871 8.884 1.00 0.00 33 PHE A C 5
ATOM 5997 O O . PHE A 1 33 ? 4.889 -6.282 9.773 1.00 0.00 33 PHE A O 5
ATOM 6014 N N . PRO A 1 34 ? 4.860 -7.631 7.919 1.00 0.00 34 PRO A N 5
ATOM 6015 C CA . PRO A 1 34 ? 6.302 -7.805 7.874 1.00 0.00 34 PRO A CA 5
ATOM 6016 C C . PRO A 1 34 ? 6.990 -6.545 7.346 1.00 0.00 34 PRO A C 5
ATOM 6017 O O . PRO A 1 34 ? 6.567 -5.978 6.339 1.00 0.00 34 PRO A O 5
ATOM 6028 N N . GLU A 1 35 ? 8.040 -6.144 8.047 1.00 0.00 35 GLU A N 5
ATOM 6029 C CA . GLU A 1 35 ? 8.791 -4.962 7.661 1.00 0.00 35 GLU A CA 5
ATOM 6030 C C . GLU A 1 35 ? 9.355 -5.129 6.249 1.00 0.00 35 GLU A C 5
ATOM 6031 O O . GLU A 1 35 ? 9.327 -4.193 5.451 1.00 0.00 35 GLU A O 5
ATOM 6043 N N . ASP A 1 36 ? 9.853 -6.327 5.983 1.00 0.00 36 ASP A N 5
ATOM 6044 C CA . ASP A 1 36 ? 10.423 -6.629 4.681 1.00 0.00 36 ASP A CA 5
ATOM 6045 C C . ASP A 1 36 ? 9.472 -6.137 3.587 1.00 0.00 36 ASP A C 5
ATOM 6046 O O . ASP A 1 36 ? 9.902 -5.846 2.472 1.00 0.00 36 ASP A O 5
ATOM 6055 N N . LEU A 1 37 ? 8.199 -6.060 3.945 1.00 0.00 37 LEU A N 5
ATOM 6056 C CA . LEU A 1 37 ? 7.184 -5.609 3.008 1.00 0.00 37 LEU A CA 5
ATOM 6057 C C . LEU A 1 37 ? 6.988 -4.100 3.163 1.00 0.00 37 LEU A C 5
ATOM 6058 O O . LEU A 1 37 ? 7.116 -3.350 2.196 1.00 0.00 37 LEU A O 5
ATOM 6074 N N . ARG A 1 38 ? 6.680 -3.698 4.388 1.00 0.00 38 ARG A N 5
ATOM 6075 C CA . ARG A 1 38 ? 6.465 -2.292 4.683 1.00 0.00 38 ARG A CA 5
ATOM 6076 C C . ARG A 1 38 ? 7.440 -1.426 3.882 1.00 0.00 38 ARG A C 5
ATOM 6077 O O . ARG A 1 38 ? 7.054 -0.797 2.898 1.00 0.00 38 ARG A O 5
ATOM 6098 N N . THR A 1 39 ? 8.686 -1.423 4.334 1.00 0.00 39 THR A N 5
ATOM 6099 C CA . THR A 1 39 ? 9.719 -0.645 3.672 1.00 0.00 39 THR A CA 5
ATOM 6100 C C . THR A 1 39 ? 9.547 -0.712 2.153 1.00 0.00 39 THR A C 5
ATOM 6101 O O . THR A 1 39 ? 9.441 0.318 1.490 1.00 0.00 39 THR A O 5
ATOM 6112 N N . GLU A 1 40 ? 9.525 -1.936 1.646 1.00 0.00 40 GLU A N 5
ATOM 6113 C CA . GLU A 1 40 ? 9.368 -2.152 0.218 1.00 0.00 40 GLU A CA 5
ATOM 6114 C C . GLU A 1 40 ? 8.151 -1.386 -0.304 1.00 0.00 40 GLU A C 5
ATOM 6115 O O . GLU A 1 40 ? 8.195 -0.806 -1.388 1.00 0.00 40 GLU A O 5
ATOM 6127 N N . LEU A 1 41 ? 7.091 -1.409 0.492 1.00 0.00 41 LEU A N 5
ATOM 6128 C CA . LEU A 1 41 ? 5.864 -0.724 0.124 1.00 0.00 41 LEU A CA 5
ATOM 6129 C C . LEU A 1 41 ? 6.054 0.784 0.302 1.00 0.00 41 LEU A C 5
ATOM 6130 O O . LEU A 1 41 ? 5.904 1.549 -0.650 1.00 0.00 41 LEU A O 5
ATOM 6146 N N . MET A 1 42 ? 6.380 1.166 1.528 1.00 0.00 42 MET A N 5
ATOM 6147 C CA . MET A 1 42 ? 6.592 2.569 1.843 1.00 0.00 42 MET A CA 5
ATOM 6148 C C . MET A 1 42 ? 7.347 3.276 0.716 1.00 0.00 42 MET A C 5
ATOM 6149 O O . MET A 1 42 ? 7.024 4.409 0.362 1.00 0.00 42 MET A O 5
ATOM 6163 N N . GLN A 1 43 ? 8.341 2.579 0.184 1.00 0.00 43 GLN A N 5
ATOM 6164 C CA . GLN A 1 43 ? 9.145 3.125 -0.895 1.00 0.00 43 GLN A CA 5
ATOM 6165 C C . GLN A 1 43 ? 8.427 2.949 -2.234 1.00 0.00 43 GLN A C 5
ATOM 6166 O O . GLN A 1 43 ? 8.218 3.918 -2.963 1.00 0.00 43 GLN A O 5
ATOM 6180 N N . THR A 1 44 ? 8.068 1.706 -2.518 1.00 0.00 44 THR A N 5
ATOM 6181 C CA . THR A 1 44 ? 7.377 1.390 -3.757 1.00 0.00 44 THR A CA 5
ATOM 6182 C C . THR A 1 44 ? 6.247 2.391 -4.007 1.00 0.00 44 THR A C 5
ATOM 6183 O O . THR A 1 44 ? 6.260 3.110 -5.006 1.00 0.00 44 THR A O 5
ATOM 6194 N N . LEU A 1 45 ? 5.297 2.406 -3.084 1.00 0.00 45 LEU A N 5
ATOM 6195 C CA . LEU A 1 45 ? 4.163 3.307 -3.192 1.00 0.00 45 LEU A CA 5
ATOM 6196 C C . LEU A 1 45 ? 4.649 4.752 -3.062 1.00 0.00 45 LEU A C 5
ATOM 6197 O O . LEU A 1 45 ? 4.279 5.610 -3.861 1.00 0.00 45 LEU A O 5
ATOM 6213 N N . GLY A 1 46 ? 5.473 4.975 -2.048 1.00 0.00 46 GLY A N 5
ATOM 6214 C CA . GLY A 1 46 ? 6.015 6.301 -1.802 1.00 0.00 46 GLY A CA 5
ATOM 6215 C C . GLY A 1 46 ? 6.661 6.873 -3.066 1.00 0.00 46 GLY A C 5
ATOM 6216 O O . GLY A 1 46 ? 6.725 8.089 -3.240 1.00 0.00 46 GLY A O 5
ATOM 6220 N N . SER A 1 47 ? 7.122 5.968 -3.917 1.00 0.00 47 SER A N 5
ATOM 6221 C CA . SER A 1 47 ? 7.761 6.366 -5.160 1.00 0.00 47 SER A CA 5
ATOM 6222 C C . SER A 1 47 ? 6.752 7.081 -6.061 1.00 0.00 47 SER A C 5
ATOM 6223 O O . SER A 1 47 ? 6.932 8.250 -6.397 1.00 0.00 47 SER A O 5
ATOM 6231 N N . TYR A 1 48 ? 5.711 6.347 -6.427 1.00 0.00 48 TYR A N 5
ATOM 6232 C CA . TYR A 1 48 ? 4.673 6.896 -7.283 1.00 0.00 48 TYR A CA 5
ATOM 6233 C C . TYR A 1 48 ? 4.380 8.354 -6.924 1.00 0.00 48 TYR A C 5
ATOM 6234 O O . TYR A 1 48 ? 4.239 9.198 -7.807 1.00 0.00 48 TYR A O 5
ATOM 6252 N N . GLY A 1 49 ? 4.297 8.605 -5.626 1.00 0.00 49 GLY A N 5
ATOM 6253 C CA . GLY A 1 49 ? 4.024 9.947 -5.139 1.00 0.00 49 GLY A CA 5
ATOM 6254 C C . GLY A 1 49 ? 5.049 10.366 -4.083 1.00 0.00 49 GLY A C 5
ATOM 6255 O O . GLY A 1 49 ? 6.251 10.197 -4.279 1.00 0.00 49 GLY A O 5
ATOM 6259 N N . THR A 1 50 ? 4.535 10.907 -2.988 1.00 0.00 50 THR A N 5
ATOM 6260 C CA . THR A 1 50 ? 5.391 11.352 -1.901 1.00 0.00 50 THR A CA 5
ATOM 6261 C C . THR A 1 50 ? 4.749 11.029 -0.551 1.00 0.00 50 THR A C 5
ATOM 6262 O O . THR A 1 50 ? 3.663 11.516 -0.243 1.00 0.00 50 THR A O 5
ATOM 6273 N N . ILE A 1 51 ? 5.449 10.209 0.220 1.00 0.00 51 ILE A N 5
ATOM 6274 C CA . ILE A 1 51 ? 4.961 9.815 1.531 1.00 0.00 51 ILE A CA 5
ATOM 6275 C C . ILE A 1 51 ? 4.829 11.056 2.415 1.00 0.00 51 ILE A C 5
ATOM 6276 O O . ILE A 1 51 ? 5.808 11.510 3.005 1.00 0.00 51 ILE A O 5
ATOM 6292 N N . VAL A 1 52 ? 3.610 11.571 2.479 1.00 0.00 52 VAL A N 5
ATOM 6293 C CA . VAL A 1 52 ? 3.337 12.751 3.281 1.00 0.00 52 VAL A CA 5
ATOM 6294 C C . VAL A 1 52 ? 3.055 12.327 4.724 1.00 0.00 52 VAL A C 5
ATOM 6295 O O . VAL A 1 52 ? 3.162 13.136 5.645 1.00 0.00 52 VAL A O 5
ATOM 6308 N N . LEU A 1 53 ? 2.700 11.060 4.877 1.00 0.00 53 LEU A N 5
ATOM 6309 C CA . LEU A 1 53 ? 2.403 10.519 6.192 1.00 0.00 53 LEU A CA 5
ATOM 6310 C C . LEU A 1 53 ? 1.885 9.086 6.044 1.00 0.00 53 LEU A C 5
ATOM 6311 O O . LEU A 1 53 ? 1.314 8.732 5.014 1.00 0.00 53 LEU A O 5
ATOM 6327 N N . VAL A 1 54 ? 2.104 8.302 7.089 1.00 0.00 54 VAL A N 5
ATOM 6328 C CA . VAL A 1 54 ? 1.667 6.916 7.089 1.00 0.00 54 VAL A CA 5
ATOM 6329 C C . VAL A 1 54 ? 1.111 6.561 8.469 1.00 0.00 54 VAL A C 5
ATOM 6330 O O . VAL A 1 54 ? 1.569 7.088 9.482 1.00 0.00 54 VAL A O 5
ATOM 6343 N N . ARG A 1 55 ? 0.130 5.670 8.466 1.00 0.00 55 ARG A N 5
ATOM 6344 C CA . ARG A 1 55 ? -0.494 5.238 9.705 1.00 0.00 55 ARG A CA 5
ATOM 6345 C C . ARG A 1 55 ? -0.932 3.776 9.597 1.00 0.00 55 ARG A C 5
ATOM 6346 O O . ARG A 1 55 ? -1.890 3.461 8.894 1.00 0.00 55 ARG A O 5
ATOM 6367 N N . ILE A 1 56 ? -0.208 2.921 10.306 1.00 0.00 56 ILE A N 5
ATOM 6368 C CA . ILE A 1 56 ? -0.510 1.500 10.299 1.00 0.00 56 ILE A CA 5
ATOM 6369 C C . ILE A 1 56 ? -1.526 1.193 11.400 1.00 0.00 56 ILE A C 5
ATOM 6370 O O . ILE A 1 56 ? -1.416 1.708 12.512 1.00 0.00 56 ILE A O 5
ATOM 6386 N N . ASN A 1 57 ? -2.493 0.356 11.053 1.00 0.00 57 ASN A N 5
ATOM 6387 C CA . ASN A 1 57 ? -3.528 -0.025 11.999 1.00 0.00 57 ASN A CA 5
ATOM 6388 C C . ASN A 1 57 ? -3.320 -1.482 12.417 1.00 0.00 57 ASN A C 5
ATOM 6389 O O . ASN A 1 57 ? -2.639 -2.238 11.726 1.00 0.00 57 ASN A O 5
ATOM 6400 N N . GLN A 1 58 ? -3.919 -1.832 13.546 1.00 0.00 58 GLN A N 5
ATOM 6401 C CA . GLN A 1 58 ? -3.807 -3.185 14.064 1.00 0.00 58 GLN A CA 5
ATOM 6402 C C . GLN A 1 58 ? -3.464 -4.159 12.935 1.00 0.00 58 GLN A C 5
ATOM 6403 O O . GLN A 1 58 ? -2.511 -4.929 13.043 1.00 0.00 58 GLN A O 5
ATOM 6417 N N . GLY A 1 59 ? -4.260 -4.093 11.878 1.00 0.00 59 GLY A N 5
ATOM 6418 C CA . GLY A 1 59 ? -4.052 -4.960 10.730 1.00 0.00 59 GLY A CA 5
ATOM 6419 C C . GLY A 1 59 ? -4.324 -4.213 9.423 1.00 0.00 59 GLY A C 5
ATOM 6420 O O . GLY A 1 59 ? -4.973 -4.745 8.523 1.00 0.00 59 GLY A O 5
ATOM 6424 N N . GLN A 1 60 ? -3.815 -2.992 9.359 1.00 0.00 60 GLN A N 5
ATOM 6425 C CA . GLN A 1 60 ? -3.994 -2.167 8.177 1.00 0.00 60 GLN A CA 5
ATOM 6426 C C . GLN A 1 60 ? -2.792 -1.239 7.989 1.00 0.00 60 GLN A C 5
ATOM 6427 O O . GLN A 1 60 ? -1.937 -1.140 8.868 1.00 0.00 60 GLN A O 5
ATOM 6441 N N . MET A 1 61 ? -2.765 -0.584 6.838 1.00 0.00 61 MET A N 5
ATOM 6442 C CA . MET A 1 61 ? -1.681 0.332 6.523 1.00 0.00 61 MET A CA 5
ATOM 6443 C C . MET A 1 61 ? -2.193 1.535 5.729 1.00 0.00 61 MET A C 5
ATOM 6444 O O . MET A 1 61 ? -2.216 1.507 4.499 1.00 0.00 61 MET A O 5
ATOM 6458 N N . LEU A 1 62 ? -2.591 2.563 6.464 1.00 0.00 62 LEU A N 5
ATOM 6459 C CA . LEU A 1 62 ? -3.102 3.773 5.843 1.00 0.00 62 LEU A CA 5
ATOM 6460 C C . LEU A 1 62 ? -1.927 4.641 5.385 1.00 0.00 62 LEU A C 5
ATOM 6461 O O . LEU A 1 62 ? -1.295 5.314 6.197 1.00 0.00 62 LEU A O 5
ATOM 6477 N N . VAL A 1 63 ? -1.671 4.596 4.085 1.00 0.00 63 VAL A N 5
ATOM 6478 C CA . VAL A 1 63 ? -0.584 5.369 3.510 1.00 0.00 63 VAL A CA 5
ATOM 6479 C C . VAL A 1 63 ? -1.145 6.658 2.907 1.00 0.00 63 VAL A C 5
ATOM 6480 O O . VAL A 1 63 ? -2.109 6.623 2.144 1.00 0.00 63 VAL A O 5
ATOM 6493 N N . THR A 1 64 ? -0.517 7.766 3.271 1.00 0.00 64 THR A N 5
ATOM 6494 C CA . THR A 1 64 ? -0.941 9.065 2.776 1.00 0.00 64 THR A CA 5
ATOM 6495 C C . THR A 1 64 ? 0.106 9.638 1.819 1.00 0.00 64 THR A C 5
ATOM 6496 O O . THR A 1 64 ? 1.296 9.357 1.953 1.00 0.00 64 THR A O 5
ATOM 6507 N N . PHE A 1 65 ? -0.375 10.432 0.873 1.00 0.00 65 PHE A N 5
ATOM 6508 C CA . PHE A 1 65 ? 0.505 11.047 -0.106 1.00 0.00 65 PHE A CA 5
ATOM 6509 C C . PHE A 1 65 ? 0.246 12.552 -0.207 1.00 0.00 65 PHE A C 5
ATOM 6510 O O . PHE A 1 65 ? -0.625 13.083 0.481 1.00 0.00 65 PHE A O 5
ATOM 6527 N N . ALA A 1 66 ? 1.017 13.196 -1.070 1.00 0.00 66 ALA A N 5
ATOM 6528 C CA . ALA A 1 66 ? 0.882 14.629 -1.270 1.00 0.00 66 ALA A CA 5
ATOM 6529 C C . ALA A 1 66 ? -0.213 14.895 -2.305 1.00 0.00 66 ALA A C 5
ATOM 6530 O O . ALA A 1 66 ? -1.049 15.777 -2.117 1.00 0.00 66 ALA A O 5
ATOM 6537 N N . ASP A 1 67 ? -0.171 14.115 -3.376 1.00 0.00 67 ASP A N 5
ATOM 6538 C CA . ASP A 1 67 ? -1.149 14.255 -4.442 1.00 0.00 67 ASP A CA 5
ATOM 6539 C C . ASP A 1 67 ? -2.277 13.244 -4.229 1.00 0.00 67 ASP A C 5
ATOM 6540 O O . ASP A 1 67 ? -2.064 12.187 -3.637 1.00 0.00 67 ASP A O 5
ATOM 6549 N N . SER A 1 68 ? -3.452 13.604 -4.723 1.00 0.00 68 SER A N 5
ATOM 6550 C CA . SER A 1 68 ? -4.614 12.741 -4.594 1.00 0.00 68 SER A CA 5
ATOM 6551 C C . SER A 1 68 ? -4.659 11.747 -5.756 1.00 0.00 68 SER A C 5
ATOM 6552 O O . SER A 1 68 ? -5.242 10.671 -5.634 1.00 0.00 68 SER A O 5
ATOM 6560 N N . HIS A 1 69 ? -4.036 12.143 -6.856 1.00 0.00 69 HIS A N 5
ATOM 6561 C CA . HIS A 1 69 ? -3.998 11.300 -8.039 1.00 0.00 69 HIS A CA 5
ATOM 6562 C C . HIS A 1 69 ? -2.962 10.191 -7.845 1.00 0.00 69 HIS A C 5
ATOM 6563 O O . HIS A 1 69 ? -3.183 9.052 -8.253 1.00 0.00 69 HIS A O 5
ATOM 6577 N N . SER A 1 70 ? -1.853 10.563 -7.222 1.00 0.00 70 SER A N 5
ATOM 6578 C CA . SER A 1 70 ? -0.783 9.614 -6.969 1.00 0.00 70 SER A CA 5
ATOM 6579 C C . SER A 1 70 ? -1.364 8.291 -6.465 1.00 0.00 70 SER A C 5
ATOM 6580 O O . SER A 1 70 ? -0.895 7.219 -6.844 1.00 0.00 70 SER A O 5
ATOM 6588 N N . ALA A 1 71 ? -2.376 8.411 -5.618 1.00 0.00 71 ALA A N 5
ATOM 6589 C CA . ALA A 1 71 ? -3.026 7.238 -5.059 1.00 0.00 71 ALA A CA 5
ATOM 6590 C C . ALA A 1 71 ? -3.785 6.504 -6.166 1.00 0.00 71 ALA A C 5
ATOM 6591 O O . ALA A 1 71 ? -3.586 5.308 -6.372 1.00 0.00 71 ALA A O 5
ATOM 6598 N N . LEU A 1 72 ? -4.639 7.251 -6.850 1.00 0.00 72 LEU A N 5
ATOM 6599 C CA . LEU A 1 72 ? -5.429 6.686 -7.931 1.00 0.00 72 LEU A CA 5
ATOM 6600 C C . LEU A 1 72 ? -4.530 5.820 -8.815 1.00 0.00 72 LEU A C 5
ATOM 6601 O O . LEU A 1 72 ? -4.912 4.718 -9.204 1.00 0.00 72 LEU A O 5
ATOM 6617 N N . SER A 1 73 ? -3.352 6.352 -9.107 1.00 0.00 73 SER A N 5
ATOM 6618 C CA . SER A 1 73 ? -2.395 5.642 -9.938 1.00 0.00 73 SER A CA 5
ATOM 6619 C C . SER A 1 73 ? -2.023 4.309 -9.286 1.00 0.00 73 SER A C 5
ATOM 6620 O O . SER A 1 73 ? -1.829 3.309 -9.976 1.00 0.00 73 SER A O 5
ATOM 6628 N N . VAL A 1 74 ? -1.936 4.337 -7.964 1.00 0.00 74 VAL A N 5
ATOM 6629 C CA . VAL A 1 74 ? -1.591 3.143 -7.211 1.00 0.00 74 VAL A CA 5
ATOM 6630 C C . VAL A 1 74 ? -2.819 2.236 -7.112 1.00 0.00 74 VAL A C 5
ATOM 6631 O O . VAL A 1 74 ? -2.691 1.013 -7.089 1.00 0.00 74 VAL A O 5
ATOM 6644 N N . LEU A 1 75 ? -3.981 2.870 -7.056 1.00 0.00 75 LEU A N 5
ATOM 6645 C CA . LEU A 1 75 ? -5.230 2.135 -6.960 1.00 0.00 75 LEU A CA 5
ATOM 6646 C C . LEU A 1 75 ? -5.276 1.070 -8.058 1.00 0.00 75 LEU A C 5
ATOM 6647 O O . LEU A 1 75 ? -5.836 -0.007 -7.859 1.00 0.00 75 LEU A O 5
ATOM 6663 N N . ASP A 1 76 ? -4.680 1.408 -9.191 1.00 0.00 76 ASP A N 5
ATOM 6664 C CA . ASP A 1 76 ? -4.645 0.494 -10.320 1.00 0.00 76 ASP A CA 5
ATOM 6665 C C . ASP A 1 76 ? -3.434 -0.431 -10.186 1.00 0.00 76 ASP A C 5
ATOM 6666 O O . ASP A 1 76 ? -3.522 -1.621 -10.484 1.00 0.00 76 ASP A O 5
ATOM 6675 N N . VAL A 1 77 ? -2.333 0.151 -9.736 1.00 0.00 77 VAL A N 5
ATOM 6676 C CA . VAL A 1 77 ? -1.105 -0.607 -9.558 1.00 0.00 77 VAL A CA 5
ATOM 6677 C C . VAL A 1 77 ? -1.346 -1.728 -8.545 1.00 0.00 77 VAL A C 5
ATOM 6678 O O . VAL A 1 77 ? -0.550 -2.661 -8.446 1.00 0.00 77 VAL A O 5
ATOM 6691 N N . ASP A 1 78 ? -2.447 -1.601 -7.819 1.00 0.00 78 ASP A N 5
ATOM 6692 C CA . ASP A 1 78 ? -2.802 -2.592 -6.818 1.00 0.00 78 ASP A CA 5
ATOM 6693 C C . ASP A 1 78 ? -2.455 -3.987 -7.343 1.00 0.00 78 ASP A C 5
ATOM 6694 O O . ASP A 1 78 ? -1.753 -4.748 -6.679 1.00 0.00 78 ASP A O 5
ATOM 6703 N N . GLY A 1 79 ? -2.965 -4.281 -8.530 1.00 0.00 79 GLY A N 5
ATOM 6704 C CA . GLY A 1 79 ? -2.718 -5.571 -9.152 1.00 0.00 79 GLY A CA 5
ATOM 6705 C C . GLY A 1 79 ? -1.296 -6.056 -8.864 1.00 0.00 79 GLY A C 5
ATOM 6706 O O . GLY A 1 79 ? -1.083 -7.233 -8.580 1.00 0.00 79 GLY A O 5
ATOM 6710 N N . MET A 1 80 ? -0.359 -5.122 -8.947 1.00 0.00 80 MET A N 5
ATOM 6711 C CA . MET A 1 80 ? 1.037 -5.439 -8.700 1.00 0.00 80 MET A CA 5
ATOM 6712 C C . MET A 1 80 ? 1.180 -6.402 -7.519 1.00 0.00 80 MET A C 5
ATOM 6713 O O . MET A 1 80 ? 0.272 -6.521 -6.697 1.00 0.00 80 MET A O 5
ATOM 6727 N N . LYS A 1 81 ? 2.326 -7.064 -7.472 1.00 0.00 81 LYS A N 5
ATOM 6728 C CA . LYS A 1 81 ? 2.600 -8.012 -6.405 1.00 0.00 81 LYS A CA 5
ATOM 6729 C C . LYS A 1 81 ? 3.917 -7.640 -5.723 1.00 0.00 81 LYS A C 5
ATOM 6730 O O . LYS A 1 81 ? 4.912 -7.368 -6.393 1.00 0.00 81 LYS A O 5
ATOM 6749 N N . VAL A 1 82 ? 3.882 -7.640 -4.398 1.00 0.00 82 VAL A N 5
ATOM 6750 C CA . VAL A 1 82 ? 5.061 -7.306 -3.618 1.00 0.00 82 VAL A CA 5
ATOM 6751 C C . VAL A 1 82 ? 5.594 -8.570 -2.940 1.00 0.00 82 VAL A C 5
ATOM 6752 O O . VAL A 1 82 ? 4.883 -9.212 -2.169 1.00 0.00 82 VAL A O 5
ATOM 6765 N N . LYS A 1 83 ? 6.841 -8.889 -3.253 1.00 0.00 83 LYS A N 5
ATOM 6766 C CA . LYS A 1 83 ? 7.477 -10.065 -2.684 1.00 0.00 83 LYS A CA 5
ATOM 6767 C C . LYS A 1 83 ? 6.657 -11.306 -3.040 1.00 0.00 83 LYS A C 5
ATOM 6768 O O . LYS A 1 83 ? 6.527 -12.222 -2.229 1.00 0.00 83 LYS A O 5
ATOM 6787 N N . GLY A 1 84 ? 6.124 -11.296 -4.253 1.00 0.00 84 GLY A N 5
ATOM 6788 C CA . GLY A 1 84 ? 5.320 -12.410 -4.726 1.00 0.00 84 GLY A CA 5
ATOM 6789 C C . GLY A 1 84 ? 3.977 -12.466 -3.994 1.00 0.00 84 GLY A C 5
ATOM 6790 O O . GLY A 1 84 ? 3.214 -13.417 -4.162 1.00 0.00 84 GLY A O 5
ATOM 6794 N N . ARG A 1 85 ? 3.729 -11.436 -3.199 1.00 0.00 85 ARG A N 5
ATOM 6795 C CA . ARG A 1 85 ? 2.492 -11.356 -2.441 1.00 0.00 85 ARG A CA 5
ATOM 6796 C C . ARG A 1 85 ? 1.567 -10.297 -3.045 1.00 0.00 85 ARG A C 5
ATOM 6797 O O . ARG A 1 85 ? 1.973 -9.153 -3.241 1.00 0.00 85 ARG A O 5
ATOM 6818 N N . ALA A 1 86 ? 0.342 -10.717 -3.323 1.00 0.00 86 ALA A N 5
ATOM 6819 C CA . ALA A 1 86 ? -0.644 -9.819 -3.900 1.00 0.00 86 ALA A CA 5
ATOM 6820 C C . ALA A 1 86 ? -0.990 -8.728 -2.885 1.00 0.00 86 ALA A C 5
ATOM 6821 O O . ALA A 1 86 ? -1.370 -9.025 -1.753 1.00 0.00 86 ALA A O 5
ATOM 6828 N N . VAL A 1 87 ? -0.846 -7.486 -3.326 1.00 0.00 87 VAL A N 5
ATOM 6829 C CA . VAL A 1 87 ? -1.139 -6.349 -2.470 1.00 0.00 87 VAL A CA 5
ATOM 6830 C C . VAL A 1 87 ? -2.483 -5.743 -2.877 1.00 0.00 87 VAL A C 5
ATOM 6831 O O . VAL A 1 87 ? -2.955 -5.962 -3.991 1.00 0.00 87 VAL A O 5
ATOM 6844 N N . LYS A 1 88 ? -3.062 -4.992 -1.951 1.00 0.00 88 LYS A N 5
ATOM 6845 C CA . LYS A 1 88 ? -4.343 -4.352 -2.199 1.00 0.00 88 LYS A CA 5
ATOM 6846 C C . LYS A 1 88 ? -4.335 -2.951 -1.585 1.00 0.00 88 LYS A C 5
ATOM 6847 O O . LYS A 1 88 ? -4.067 -2.792 -0.395 1.00 0.00 88 LYS A O 5
ATOM 6866 N N . ILE A 1 89 ? -4.633 -1.970 -2.425 1.00 0.00 89 ILE A N 5
ATOM 6867 C CA . ILE A 1 89 ? -4.664 -0.588 -1.979 1.00 0.00 89 ILE A CA 5
ATOM 6868 C C . ILE A 1 89 ? -6.036 0.013 -2.291 1.00 0.00 89 ILE A C 5
ATOM 6869 O O . ILE A 1 89 ? -6.386 0.200 -3.456 1.00 0.00 89 ILE A O 5
ATOM 6885 N N . SER A 1 90 ? -6.777 0.300 -1.230 1.00 0.00 90 SER A N 5
ATOM 6886 C CA . SER A 1 90 ? -8.103 0.876 -1.376 1.00 0.00 90 SER A CA 5
ATOM 6887 C C . SER A 1 90 ? -8.140 2.269 -0.747 1.00 0.00 90 SER A C 5
ATOM 6888 O O . SER A 1 90 ? -7.205 2.666 -0.053 1.00 0.00 90 SER A O 5
ATOM 6896 N N . GLY A 1 91 ? -9.230 2.975 -1.011 1.00 0.00 91 GLY A N 5
ATOM 6897 C CA . GLY A 1 91 ? -9.401 4.316 -0.479 1.00 0.00 91 GLY A CA 5
ATOM 6898 C C . GLY A 1 91 ? -10.389 4.320 0.689 1.00 0.00 91 GLY A C 5
ATOM 6899 O O . GLY A 1 91 ? -11.565 4.003 0.513 1.00 0.00 91 GLY A O 5
ATOM 6903 N N . PRO A 1 92 ? -9.863 4.693 1.886 1.00 0.00 92 PRO A N 5
ATOM 6904 C CA . PRO A 1 92 ? -10.685 4.743 3.082 1.00 0.00 92 PRO A CA 5
ATOM 6905 C C . PRO A 1 92 ? -11.603 5.967 3.066 1.00 0.00 92 PRO A C 5
ATOM 6906 O O . PRO A 1 92 ? -11.457 6.868 3.891 1.00 0.00 92 PRO A O 5
ATOM 6917 N N . SER A 1 93 ? -12.529 5.960 2.118 1.00 0.00 93 SER A N 5
ATOM 6918 C CA . SER A 1 93 ? -13.470 7.059 1.984 1.00 0.00 93 SER A CA 5
ATOM 6919 C C . SER A 1 93 ? -14.899 6.551 2.185 1.00 0.00 93 SER A C 5
ATOM 6920 O O . SER A 1 93 ? -15.602 6.265 1.217 1.00 0.00 93 SER A O 5
ATOM 6928 N N . SER A 1 94 ? -15.287 6.454 3.448 1.00 0.00 94 SER A N 5
ATOM 6929 C CA . SER A 1 94 ? -16.619 5.986 3.789 1.00 0.00 94 SER A CA 5
ATOM 6930 C C . SER A 1 94 ? -17.650 7.074 3.484 1.00 0.00 94 SER A C 5
ATOM 6931 O O . SER A 1 94 ? -17.957 7.901 4.341 1.00 0.00 94 SER A O 5
ATOM 6939 N N . GLY A 1 95 ? -18.157 7.039 2.260 1.00 0.00 95 GLY A N 5
ATOM 6940 C CA . GLY A 1 95 ? -19.147 8.012 1.832 1.00 0.00 95 GLY A CA 5
ATOM 6941 C C . GLY A 1 95 ? -20.530 7.369 1.708 1.00 0.00 95 GLY A C 5
ATOM 6942 O O . GLY A 1 95 ? -21.547 8.054 1.798 1.00 0.00 95 GLY A O 5
ATOM 6946 N N . GLY A 1 1 ? -20.953 12.262 -21.366 1.00 0.00 1 GLY A N 6
ATOM 6947 C CA . GLY A 1 1 ? -19.717 11.995 -20.650 1.00 0.00 1 GLY A CA 6
ATOM 6948 C C . GLY A 1 1 ? -18.653 13.042 -20.983 1.00 0.00 1 GLY A C 6
ATOM 6949 O O . GLY A 1 1 ? -17.895 12.880 -21.938 1.00 0.00 1 GLY A O 6
ATOM 6953 N N . SER A 1 2 ? -18.630 14.093 -20.177 1.00 0.00 2 SER A N 6
ATOM 6954 C CA . SER A 1 2 ? -17.672 15.167 -20.374 1.00 0.00 2 SER A CA 6
ATOM 6955 C C . SER A 1 2 ? -17.893 16.264 -19.331 1.00 0.00 2 SER A C 6
ATOM 6956 O O . SER A 1 2 ? -16.984 16.595 -18.571 1.00 0.00 2 SER A O 6
ATOM 6964 N N . SER A 1 3 ? -19.105 16.798 -19.328 1.00 0.00 3 SER A N 6
ATOM 6965 C CA . SER A 1 3 ? -19.457 17.851 -18.390 1.00 0.00 3 SER A CA 6
ATOM 6966 C C . SER A 1 3 ? -18.957 17.493 -16.989 1.00 0.00 3 SER A C 6
ATOM 6967 O O . SER A 1 3 ? -18.176 18.236 -16.396 1.00 0.00 3 SER A O 6
ATOM 6975 N N . GLY A 1 4 ? -19.427 16.355 -16.501 1.00 0.00 4 GLY A N 6
ATOM 6976 C CA . GLY A 1 4 ? -19.037 15.889 -15.181 1.00 0.00 4 GLY A CA 6
ATOM 6977 C C . GLY A 1 4 ? -17.565 16.198 -14.903 1.00 0.00 4 GLY A C 6
ATOM 6978 O O . GLY A 1 4 ? -17.247 16.954 -13.987 1.00 0.00 4 GLY A O 6
ATOM 6982 N N . SER A 1 5 ? -16.705 15.595 -15.711 1.00 0.00 5 SER A N 6
ATOM 6983 C CA . SER A 1 5 ? -15.273 15.796 -15.564 1.00 0.00 5 SER A CA 6
ATOM 6984 C C . SER A 1 5 ? -14.973 17.280 -15.342 1.00 0.00 5 SER A C 6
ATOM 6985 O O . SER A 1 5 ? -14.386 17.653 -14.327 1.00 0.00 5 SER A O 6
ATOM 6993 N N . SER A 1 6 ? -15.389 18.086 -16.307 1.00 0.00 6 SER A N 6
ATOM 6994 C CA . SER A 1 6 ? -15.173 19.521 -16.229 1.00 0.00 6 SER A CA 6
ATOM 6995 C C . SER A 1 6 ? -15.698 20.058 -14.897 1.00 0.00 6 SER A C 6
ATOM 6996 O O . SER A 1 6 ? -14.951 20.663 -14.129 1.00 0.00 6 SER A O 6
ATOM 7004 N N . GLY A 1 7 ? -16.980 19.818 -14.662 1.00 0.00 7 GLY A N 6
ATOM 7005 C CA . GLY A 1 7 ? -17.614 20.270 -13.436 1.00 0.00 7 GLY A CA 6
ATOM 7006 C C . GLY A 1 7 ? -16.715 20.009 -12.225 1.00 0.00 7 GLY A C 6
ATOM 7007 O O . GLY A 1 7 ? -16.249 20.947 -11.580 1.00 0.00 7 GLY A O 6
ATOM 7011 N N . SER A 1 8 ? -16.497 18.731 -11.954 1.00 0.00 8 SER A N 6
ATOM 7012 C CA . SER A 1 8 ? -15.662 18.335 -10.833 1.00 0.00 8 SER A CA 6
ATOM 7013 C C . SER A 1 8 ? -15.554 16.810 -10.773 1.00 0.00 8 SER A C 6
ATOM 7014 O O . SER A 1 8 ? -16.551 16.122 -10.562 1.00 0.00 8 SER A O 6
ATOM 7022 N N . SER A 1 9 ? -14.335 16.327 -10.963 1.00 0.00 9 SER A N 6
ATOM 7023 C CA . SER A 1 9 ? -14.084 14.896 -10.933 1.00 0.00 9 SER A CA 6
ATOM 7024 C C . SER A 1 9 ? -14.193 14.376 -9.498 1.00 0.00 9 SER A C 6
ATOM 7025 O O . SER A 1 9 ? -14.964 13.457 -9.225 1.00 0.00 9 SER A O 6
ATOM 7033 N N . PHE A 1 10 ? -13.411 14.986 -8.620 1.00 0.00 10 PHE A N 6
ATOM 7034 C CA . PHE A 1 10 ? -13.410 14.595 -7.221 1.00 0.00 10 PHE A CA 6
ATOM 7035 C C . PHE A 1 10 ? -12.582 15.570 -6.380 1.00 0.00 10 PHE A C 6
ATOM 7036 O O . PHE A 1 10 ? -11.558 16.074 -6.837 1.00 0.00 10 PHE A O 6
ATOM 7053 N N . GLN A 1 11 ? -13.057 15.805 -5.166 1.00 0.00 11 GLN A N 6
ATOM 7054 C CA . GLN A 1 11 ? -12.374 16.710 -4.257 1.00 0.00 11 GLN A CA 6
ATOM 7055 C C . GLN A 1 11 ? -12.414 16.159 -2.830 1.00 0.00 11 GLN A C 6
ATOM 7056 O O . GLN A 1 11 ? -13.420 15.591 -2.408 1.00 0.00 11 GLN A O 6
ATOM 7070 N N . GLY A 1 12 ? -11.307 16.347 -2.127 1.00 0.00 12 GLY A N 6
ATOM 7071 C CA . GLY A 1 12 ? -11.202 15.876 -0.756 1.00 0.00 12 GLY A CA 6
ATOM 7072 C C . GLY A 1 12 ? -9.938 15.037 -0.560 1.00 0.00 12 GLY A C 6
ATOM 7073 O O . GLY A 1 12 ? -9.536 14.295 -1.455 1.00 0.00 12 GLY A O 6
ATOM 7077 N N . PRO A 1 13 ? -9.331 15.187 0.648 1.00 0.00 13 PRO A N 6
ATOM 7078 C CA . PRO A 1 13 ? -8.121 14.451 0.973 1.00 0.00 13 PRO A CA 6
ATOM 7079 C C . PRO A 1 13 ? -8.435 12.984 1.274 1.00 0.00 13 PRO A C 6
ATOM 7080 O O . PRO A 1 13 ? -8.072 12.472 2.332 1.00 0.00 13 PRO A O 6
ATOM 7091 N N . LEU A 1 14 ? -9.106 12.349 0.324 1.00 0.00 14 LEU A N 6
ATOM 7092 C CA . LEU A 1 14 ? -9.472 10.951 0.474 1.00 0.00 14 LEU A CA 6
ATOM 7093 C C . LEU A 1 14 ? -8.399 10.074 -0.174 1.00 0.00 14 LEU A C 6
ATOM 7094 O O . LEU A 1 14 ? -7.729 9.301 0.508 1.00 0.00 14 LEU A O 6
ATOM 7110 N N . ASP A 1 15 ? -8.270 10.224 -1.484 1.00 0.00 15 ASP A N 6
ATOM 7111 C CA . ASP A 1 15 ? -7.290 9.456 -2.232 1.00 0.00 15 ASP A CA 6
ATOM 7112 C C . ASP A 1 15 ? -5.919 9.604 -1.570 1.00 0.00 15 ASP A C 6
ATOM 7113 O O . ASP A 1 15 ? -5.163 8.638 -1.476 1.00 0.00 15 ASP A O 6
ATOM 7122 N N . ALA A 1 16 ? -5.639 10.821 -1.128 1.00 0.00 16 ALA A N 6
ATOM 7123 C CA . ALA A 1 16 ? -4.372 11.108 -0.477 1.00 0.00 16 ALA A CA 6
ATOM 7124 C C . ALA A 1 16 ? -4.035 9.975 0.494 1.00 0.00 16 ALA A C 6
ATOM 7125 O O . ALA A 1 16 ? -2.898 9.506 0.536 1.00 0.00 16 ALA A O 6
ATOM 7132 N N . THR A 1 17 ? -5.043 9.567 1.251 1.00 0.00 17 THR A N 6
ATOM 7133 C CA . THR A 1 17 ? -4.867 8.498 2.220 1.00 0.00 17 THR A CA 6
ATOM 7134 C C . THR A 1 17 ? -5.504 7.205 1.707 1.00 0.00 17 THR A C 6
ATOM 7135 O O . THR A 1 17 ? -6.708 7.157 1.459 1.00 0.00 17 THR A O 6
ATOM 7146 N N . VAL A 1 18 ? -4.667 6.187 1.564 1.00 0.00 18 VAL A N 6
ATOM 7147 C CA . VAL A 1 18 ? -5.134 4.897 1.085 1.00 0.00 18 VAL A CA 6
ATOM 7148 C C . VAL A 1 18 ? -4.793 3.821 2.119 1.00 0.00 18 VAL A C 6
ATOM 7149 O O . VAL A 1 18 ? -3.932 4.027 2.973 1.00 0.00 18 VAL A O 6
ATOM 7162 N N . VAL A 1 19 ? -5.487 2.698 2.007 1.00 0.00 19 VAL A N 6
ATOM 7163 C CA . VAL A 1 19 ? -5.269 1.590 2.921 1.00 0.00 19 VAL A CA 6
ATOM 7164 C C . VAL A 1 19 ? -4.653 0.417 2.156 1.00 0.00 19 VAL A C 6
ATOM 7165 O O . VAL A 1 19 ? -5.196 -0.023 1.144 1.00 0.00 19 VAL A O 6
ATOM 7178 N N . VAL A 1 20 ? -3.526 -0.056 2.669 1.00 0.00 20 VAL A N 6
ATOM 7179 C CA . VAL A 1 20 ? -2.830 -1.169 2.046 1.00 0.00 20 VAL A CA 6
ATOM 7180 C C . VAL A 1 20 ? -3.353 -2.483 2.631 1.00 0.00 20 VAL A C 6
ATOM 7181 O O . VAL A 1 20 ? -3.702 -2.547 3.809 1.00 0.00 20 VAL A O 6
ATOM 7194 N N . ASN A 1 21 ? -3.391 -3.499 1.780 1.00 0.00 21 ASN A N 6
ATOM 7195 C CA . ASN A 1 21 ? -3.866 -4.807 2.198 1.00 0.00 21 ASN A CA 6
ATOM 7196 C C . ASN A 1 21 ? -3.288 -5.875 1.267 1.00 0.00 21 ASN A C 6
ATOM 7197 O O . ASN A 1 21 ? -3.209 -5.671 0.056 1.00 0.00 21 ASN A O 6
ATOM 7208 N N . LEU A 1 22 ? -2.900 -6.991 1.867 1.00 0.00 22 LEU A N 6
ATOM 7209 C CA . LEU A 1 22 ? -2.333 -8.091 1.107 1.00 0.00 22 LEU A CA 6
ATOM 7210 C C . LEU A 1 22 ? -3.463 -8.975 0.576 1.00 0.00 22 LEU A C 6
ATOM 7211 O O . LEU A 1 22 ? -4.524 -9.069 1.192 1.00 0.00 22 LEU A O 6
ATOM 7227 N N . GLN A 1 23 ? -3.198 -9.601 -0.561 1.00 0.00 23 GLN A N 6
ATOM 7228 C CA . GLN A 1 23 ? -4.180 -10.474 -1.181 1.00 0.00 23 GLN A CA 6
ATOM 7229 C C . GLN A 1 23 ? -4.073 -11.887 -0.604 1.00 0.00 23 GLN A C 6
ATOM 7230 O O . GLN A 1 23 ? -5.087 -12.535 -0.349 1.00 0.00 23 GLN A O 6
ATOM 7244 N N . SER A 1 24 ? -2.836 -12.323 -0.414 1.00 0.00 24 SER A N 6
ATOM 7245 C CA . SER A 1 24 ? -2.585 -13.647 0.128 1.00 0.00 24 SER A CA 6
ATOM 7246 C C . SER A 1 24 ? -1.480 -13.578 1.185 1.00 0.00 24 SER A C 6
ATOM 7247 O O . SER A 1 24 ? -0.388 -14.107 0.983 1.00 0.00 24 SER A O 6
ATOM 7255 N N . PRO A 1 25 ? -1.812 -12.905 2.319 1.00 0.00 25 PRO A N 6
ATOM 7256 C CA . PRO A 1 25 ? -0.861 -12.760 3.408 1.00 0.00 25 PRO A CA 6
ATOM 7257 C C . PRO A 1 25 ? -0.715 -14.069 4.187 1.00 0.00 25 PRO A C 6
ATOM 7258 O O . PRO A 1 25 ? -1.470 -15.015 3.966 1.00 0.00 25 PRO A O 6
ATOM 7269 N N . THR A 1 26 ? 0.262 -14.082 5.082 1.00 0.00 26 THR A N 6
ATOM 7270 C CA . THR A 1 26 ? 0.516 -15.260 5.895 1.00 0.00 26 THR A CA 6
ATOM 7271 C C . THR A 1 26 ? 0.140 -14.992 7.354 1.00 0.00 26 THR A C 6
ATOM 7272 O O . THR A 1 26 ? -0.284 -13.890 7.697 1.00 0.00 26 THR A O 6
ATOM 7283 N N . LEU A 1 27 ? 0.310 -16.020 8.173 1.00 0.00 27 LEU A N 6
ATOM 7284 C CA . LEU A 1 27 ? -0.006 -15.910 9.587 1.00 0.00 27 LEU A CA 6
ATOM 7285 C C . LEU A 1 27 ? 0.852 -14.808 10.213 1.00 0.00 27 LEU A C 6
ATOM 7286 O O . LEU A 1 27 ? 0.365 -14.022 11.024 1.00 0.00 27 LEU A O 6
ATOM 7302 N N . GLU A 1 28 ? 2.115 -14.787 9.812 1.00 0.00 28 GLU A N 6
ATOM 7303 C CA . GLU A 1 28 ? 3.046 -13.795 10.323 1.00 0.00 28 GLU A CA 6
ATOM 7304 C C . GLU A 1 28 ? 2.535 -12.384 10.025 1.00 0.00 28 GLU A C 6
ATOM 7305 O O . GLU A 1 28 ? 2.731 -11.468 10.821 1.00 0.00 28 GLU A O 6
ATOM 7317 N N . GLU A 1 29 ? 1.889 -12.254 8.875 1.00 0.00 29 GLU A N 6
ATOM 7318 C CA . GLU A 1 29 ? 1.349 -10.971 8.461 1.00 0.00 29 GLU A CA 6
ATOM 7319 C C . GLU A 1 29 ? -0.040 -10.759 9.068 1.00 0.00 29 GLU A C 6
ATOM 7320 O O . GLU A 1 29 ? -0.342 -9.679 9.573 1.00 0.00 29 GLU A O 6
ATOM 7332 N N . LYS A 1 30 ? -0.848 -11.807 8.998 1.00 0.00 30 LYS A N 6
ATOM 7333 C CA . LYS A 1 30 ? -2.197 -11.749 9.534 1.00 0.00 30 LYS A CA 6
ATOM 7334 C C . LYS A 1 30 ? -2.155 -11.170 10.949 1.00 0.00 30 LYS A C 6
ATOM 7335 O O . LYS A 1 30 ? -3.135 -10.594 11.417 1.00 0.00 30 LYS A O 6
ATOM 7354 N N . ASN A 1 31 ? -1.008 -11.341 11.590 1.00 0.00 31 ASN A N 6
ATOM 7355 C CA . ASN A 1 31 ? -0.825 -10.842 12.943 1.00 0.00 31 ASN A CA 6
ATOM 7356 C C . ASN A 1 31 ? -0.462 -9.357 12.889 1.00 0.00 31 ASN A C 6
ATOM 7357 O O . ASN A 1 31 ? -0.896 -8.577 13.735 1.00 0.00 31 ASN A O 6
ATOM 7368 N N . GLU A 1 32 ? 0.332 -9.011 11.886 1.00 0.00 32 GLU A N 6
ATOM 7369 C CA . GLU A 1 32 ? 0.759 -7.633 11.710 1.00 0.00 32 GLU A CA 6
ATOM 7370 C C . GLU A 1 32 ? 1.694 -7.517 10.505 1.00 0.00 32 GLU A C 6
ATOM 7371 O O . GLU A 1 32 ? 2.594 -8.338 10.331 1.00 0.00 32 GLU A O 6
ATOM 7383 N N . PHE A 1 33 ? 1.450 -6.490 9.704 1.00 0.00 33 PHE A N 6
ATOM 7384 C CA . PHE A 1 33 ? 2.260 -6.255 8.520 1.00 0.00 33 PHE A CA 6
ATOM 7385 C C . PHE A 1 33 ? 3.745 -6.461 8.823 1.00 0.00 33 PHE A C 6
ATOM 7386 O O . PHE A 1 33 ? 4.250 -5.976 9.835 1.00 0.00 33 PHE A O 6
ATOM 7403 N N . PRO A 1 34 ? 4.423 -7.199 7.902 1.00 0.00 34 PRO A N 6
ATOM 7404 C CA . PRO A 1 34 ? 5.840 -7.474 8.060 1.00 0.00 34 PRO A CA 6
ATOM 7405 C C . PRO A 1 34 ? 6.679 -6.236 7.736 1.00 0.00 34 PRO A C 6
ATOM 7406 O O . PRO A 1 34 ? 6.224 -5.344 7.022 1.00 0.00 34 PRO A O 6
ATOM 7417 N N . GLU A 1 35 ? 7.889 -6.222 8.275 1.00 0.00 35 GLU A N 6
ATOM 7418 C CA . GLU A 1 35 ? 8.795 -5.109 8.052 1.00 0.00 35 GLU A CA 6
ATOM 7419 C C . GLU A 1 35 ? 9.543 -5.291 6.730 1.00 0.00 35 GLU A C 6
ATOM 7420 O O . GLU A 1 35 ? 10.168 -4.355 6.232 1.00 0.00 35 GLU A O 6
ATOM 7432 N N . ASP A 1 36 ? 9.456 -6.501 6.198 1.00 0.00 36 ASP A N 6
ATOM 7433 C CA . ASP A 1 36 ? 10.117 -6.817 4.944 1.00 0.00 36 ASP A CA 6
ATOM 7434 C C . ASP A 1 36 ? 9.227 -6.378 3.779 1.00 0.00 36 ASP A C 6
ATOM 7435 O O . ASP A 1 36 ? 9.716 -6.141 2.675 1.00 0.00 36 ASP A O 6
ATOM 7444 N N . LEU A 1 37 ? 7.937 -6.282 4.065 1.00 0.00 37 LEU A N 6
ATOM 7445 C CA . LEU A 1 37 ? 6.975 -5.875 3.054 1.00 0.00 37 LEU A CA 6
ATOM 7446 C C . LEU A 1 37 ? 6.734 -4.368 3.164 1.00 0.00 37 LEU A C 6
ATOM 7447 O O . LEU A 1 37 ? 6.759 -3.657 2.161 1.00 0.00 37 LEU A O 6
ATOM 7463 N N . ARG A 1 38 ? 6.504 -3.926 4.392 1.00 0.00 38 ARG A N 6
ATOM 7464 C CA . ARG A 1 38 ? 6.258 -2.517 4.645 1.00 0.00 38 ARG A CA 6
ATOM 7465 C C . ARG A 1 38 ? 7.141 -1.653 3.743 1.00 0.00 38 ARG A C 6
ATOM 7466 O O . ARG A 1 38 ? 6.663 -1.080 2.765 1.00 0.00 38 ARG A O 6
ATOM 7487 N N . THR A 1 39 ? 8.414 -1.586 4.103 1.00 0.00 39 THR A N 6
ATOM 7488 C CA . THR A 1 39 ? 9.368 -0.802 3.338 1.00 0.00 39 THR A CA 6
ATOM 7489 C C . THR A 1 39 ? 9.118 -0.972 1.838 1.00 0.00 39 THR A C 6
ATOM 7490 O O . THR A 1 39 ? 8.907 0.007 1.125 1.00 0.00 39 THR A O 6
ATOM 7501 N N . GLU A 1 40 ? 9.150 -2.224 1.404 1.00 0.00 40 GLU A N 6
ATOM 7502 C CA . GLU A 1 40 ? 8.929 -2.535 0.002 1.00 0.00 40 GLU A CA 6
ATOM 7503 C C . GLU A 1 40 ? 7.799 -1.673 -0.562 1.00 0.00 40 GLU A C 6
ATOM 7504 O O . GLU A 1 40 ? 7.870 -1.219 -1.703 1.00 0.00 40 GLU A O 6
ATOM 7516 N N . LEU A 1 41 ? 6.782 -1.472 0.264 1.00 0.00 41 LEU A N 6
ATOM 7517 C CA . LEU A 1 41 ? 5.638 -0.672 -0.138 1.00 0.00 41 LEU A CA 6
ATOM 7518 C C . LEU A 1 41 ? 5.963 0.810 0.061 1.00 0.00 41 LEU A C 6
ATOM 7519 O O . LEU A 1 41 ? 5.840 1.606 -0.869 1.00 0.00 41 LEU A O 6
ATOM 7535 N N . MET A 1 42 ? 6.370 1.136 1.279 1.00 0.00 42 MET A N 6
ATOM 7536 C CA . MET A 1 42 ? 6.713 2.508 1.611 1.00 0.00 42 MET A CA 6
ATOM 7537 C C . MET A 1 42 ? 7.659 3.105 0.568 1.00 0.00 42 MET A C 6
ATOM 7538 O O . MET A 1 42 ? 7.556 4.284 0.234 1.00 0.00 42 MET A O 6
ATOM 7552 N N . GLN A 1 43 ? 8.559 2.263 0.081 1.00 0.00 43 GLN A N 6
ATOM 7553 C CA . GLN A 1 43 ? 9.523 2.693 -0.918 1.00 0.00 43 GLN A CA 6
ATOM 7554 C C . GLN A 1 43 ? 8.903 2.629 -2.315 1.00 0.00 43 GLN A C 6
ATOM 7555 O O . GLN A 1 43 ? 9.232 3.438 -3.181 1.00 0.00 43 GLN A O 6
ATOM 7569 N N . THR A 1 44 ? 8.017 1.660 -2.491 1.00 0.00 44 THR A N 6
ATOM 7570 C CA . THR A 1 44 ? 7.348 1.480 -3.769 1.00 0.00 44 THR A CA 6
ATOM 7571 C C . THR A 1 44 ? 6.259 2.538 -3.954 1.00 0.00 44 THR A C 6
ATOM 7572 O O . THR A 1 44 ? 6.425 3.476 -4.732 1.00 0.00 44 THR A O 6
ATOM 7583 N N . LEU A 1 45 ? 5.167 2.351 -3.226 1.00 0.00 45 LEU A N 6
ATOM 7584 C CA . LEU A 1 45 ? 4.051 3.277 -3.300 1.00 0.00 45 LEU A CA 6
ATOM 7585 C C . LEU A 1 45 ? 4.570 4.708 -3.147 1.00 0.00 45 LEU A C 6
ATOM 7586 O O . LEU A 1 45 ? 4.274 5.571 -3.973 1.00 0.00 45 LEU A O 6
ATOM 7602 N N . GLY A 1 46 ? 5.334 4.916 -2.086 1.00 0.00 46 GLY A N 6
ATOM 7603 C CA . GLY A 1 46 ? 5.897 6.228 -1.814 1.00 0.00 46 GLY A CA 6
ATOM 7604 C C . GLY A 1 46 ? 6.550 6.815 -3.068 1.00 0.00 46 GLY A C 6
ATOM 7605 O O . GLY A 1 46 ? 6.636 8.033 -3.215 1.00 0.00 46 GLY A O 6
ATOM 7609 N N . SER A 1 47 ? 6.992 5.920 -3.940 1.00 0.00 47 SER A N 6
ATOM 7610 C CA . SER A 1 47 ? 7.634 6.334 -5.176 1.00 0.00 47 SER A CA 6
ATOM 7611 C C . SER A 1 47 ? 6.620 7.033 -6.083 1.00 0.00 47 SER A C 6
ATOM 7612 O O . SER A 1 47 ? 6.821 8.181 -6.477 1.00 0.00 47 SER A O 6
ATOM 7620 N N . TYR A 1 48 ? 5.551 6.312 -6.390 1.00 0.00 48 TYR A N 6
ATOM 7621 C CA . TYR A 1 48 ? 4.505 6.848 -7.244 1.00 0.00 48 TYR A CA 6
ATOM 7622 C C . TYR A 1 48 ? 4.151 8.281 -6.842 1.00 0.00 48 TYR A C 6
ATOM 7623 O O . TYR A 1 48 ? 3.843 9.111 -7.696 1.00 0.00 48 TYR A O 6
ATOM 7641 N N . GLY A 1 49 ? 4.207 8.528 -5.541 1.00 0.00 49 GLY A N 6
ATOM 7642 C CA . GLY A 1 49 ? 3.896 9.847 -5.016 1.00 0.00 49 GLY A CA 6
ATOM 7643 C C . GLY A 1 49 ? 4.913 10.268 -3.954 1.00 0.00 49 GLY A C 6
ATOM 7644 O O . GLY A 1 49 ? 6.120 10.172 -4.172 1.00 0.00 49 GLY A O 6
ATOM 7648 N N . THR A 1 50 ? 4.389 10.725 -2.826 1.00 0.00 50 THR A N 6
ATOM 7649 C CA . THR A 1 50 ? 5.237 11.162 -1.730 1.00 0.00 50 THR A CA 6
ATOM 7650 C C . THR A 1 50 ? 4.595 10.809 -0.386 1.00 0.00 50 THR A C 6
ATOM 7651 O O . THR A 1 50 ? 3.502 11.280 -0.073 1.00 0.00 50 THR A O 6
ATOM 7662 N N . ILE A 1 51 ? 5.301 9.983 0.372 1.00 0.00 51 ILE A N 6
ATOM 7663 C CA . ILE A 1 51 ? 4.813 9.561 1.674 1.00 0.00 51 ILE A CA 6
ATOM 7664 C C . ILE A 1 51 ? 4.719 10.778 2.597 1.00 0.00 51 ILE A C 6
ATOM 7665 O O . ILE A 1 51 ? 5.717 11.195 3.183 1.00 0.00 51 ILE A O 6
ATOM 7681 N N . VAL A 1 52 ? 3.511 11.312 2.698 1.00 0.00 52 VAL A N 6
ATOM 7682 C CA . VAL A 1 52 ? 3.274 12.473 3.539 1.00 0.00 52 VAL A CA 6
ATOM 7683 C C . VAL A 1 52 ? 3.129 12.021 4.994 1.00 0.00 52 VAL A C 6
ATOM 7684 O O . VAL A 1 52 ? 3.379 12.796 5.916 1.00 0.00 52 VAL A O 6
ATOM 7697 N N . LEU A 1 53 ? 2.726 10.769 5.154 1.00 0.00 53 LEU A N 6
ATOM 7698 C CA . LEU A 1 53 ? 2.545 10.205 6.481 1.00 0.00 53 LEU A CA 6
ATOM 7699 C C . LEU A 1 53 ? 2.079 8.753 6.354 1.00 0.00 53 LEU A C 6
ATOM 7700 O O . LEU A 1 53 ? 1.533 8.361 5.325 1.00 0.00 53 LEU A O 6
ATOM 7716 N N . VAL A 1 54 ? 2.313 7.996 7.416 1.00 0.00 54 VAL A N 6
ATOM 7717 C CA . VAL A 1 54 ? 1.924 6.596 7.436 1.00 0.00 54 VAL A CA 6
ATOM 7718 C C . VAL A 1 54 ? 1.391 6.239 8.825 1.00 0.00 54 VAL A C 6
ATOM 7719 O O . VAL A 1 54 ? 1.904 6.721 9.834 1.00 0.00 54 VAL A O 6
ATOM 7732 N N . ARG A 1 55 ? 0.367 5.398 8.833 1.00 0.00 55 ARG A N 6
ATOM 7733 C CA . ARG A 1 55 ? -0.241 4.972 10.082 1.00 0.00 55 ARG A CA 6
ATOM 7734 C C . ARG A 1 55 ? -0.782 3.547 9.949 1.00 0.00 55 ARG A C 6
ATOM 7735 O O . ARG A 1 55 ? -1.805 3.325 9.303 1.00 0.00 55 ARG A O 6
ATOM 7756 N N . ILE A 1 56 ? -0.071 2.617 10.572 1.00 0.00 56 ILE A N 6
ATOM 7757 C CA . ILE A 1 56 ? -0.468 1.220 10.531 1.00 0.00 56 ILE A CA 6
ATOM 7758 C C . ILE A 1 56 ? -1.434 0.935 11.682 1.00 0.00 56 ILE A C 6
ATOM 7759 O O . ILE A 1 56 ? -1.243 1.425 12.794 1.00 0.00 56 ILE A O 6
ATOM 7775 N N . ASN A 1 57 ? -2.451 0.143 11.376 1.00 0.00 57 ASN A N 6
ATOM 7776 C CA . ASN A 1 57 ? -3.448 -0.213 12.371 1.00 0.00 57 ASN A CA 6
ATOM 7777 C C . ASN A 1 57 ? -3.241 -1.668 12.796 1.00 0.00 57 ASN A C 6
ATOM 7778 O O . ASN A 1 57 ? -2.605 -2.442 12.083 1.00 0.00 57 ASN A O 6
ATOM 7789 N N . GLN A 1 58 ? -3.791 -1.997 13.956 1.00 0.00 58 GLN A N 6
ATOM 7790 C CA . GLN A 1 58 ? -3.675 -3.345 14.484 1.00 0.00 58 GLN A CA 6
ATOM 7791 C C . GLN A 1 58 ? -3.351 -4.330 13.359 1.00 0.00 58 GLN A C 6
ATOM 7792 O O . GLN A 1 58 ? -2.370 -5.067 13.437 1.00 0.00 58 GLN A O 6
ATOM 7806 N N . GLY A 1 59 ? -4.196 -4.311 12.338 1.00 0.00 59 GLY A N 6
ATOM 7807 C CA . GLY A 1 59 ? -4.012 -5.193 11.198 1.00 0.00 59 GLY A CA 6
ATOM 7808 C C . GLY A 1 59 ? -4.350 -4.475 9.889 1.00 0.00 59 GLY A C 6
ATOM 7809 O O . GLY A 1 59 ? -5.052 -5.022 9.041 1.00 0.00 59 GLY A O 6
ATOM 7813 N N . GLN A 1 60 ? -3.833 -3.261 9.767 1.00 0.00 60 GLN A N 6
ATOM 7814 C CA . GLN A 1 60 ? -4.071 -2.463 8.577 1.00 0.00 60 GLN A CA 6
ATOM 7815 C C . GLN A 1 60 ? -2.905 -1.501 8.341 1.00 0.00 60 GLN A C 6
ATOM 7816 O O . GLN A 1 60 ? -2.024 -1.369 9.189 1.00 0.00 60 GLN A O 6
ATOM 7830 N N . MET A 1 61 ? -2.938 -0.854 7.185 1.00 0.00 61 MET A N 6
ATOM 7831 C CA . MET A 1 61 ? -1.895 0.092 6.828 1.00 0.00 61 MET A CA 6
ATOM 7832 C C . MET A 1 61 ? -2.483 1.317 6.123 1.00 0.00 61 MET A C 6
ATOM 7833 O O . MET A 1 61 ? -2.963 1.217 4.995 1.00 0.00 61 MET A O 6
ATOM 7847 N N . LEU A 1 62 ? -2.426 2.444 6.817 1.00 0.00 62 LEU A N 6
ATOM 7848 C CA . LEU A 1 62 ? -2.947 3.686 6.272 1.00 0.00 62 LEU A CA 6
ATOM 7849 C C . LEU A 1 62 ? -1.788 4.529 5.737 1.00 0.00 62 LEU A C 6
ATOM 7850 O O . LEU A 1 62 ? -1.017 5.093 6.512 1.00 0.00 62 LEU A O 6
ATOM 7866 N N . VAL A 1 63 ? -1.701 4.589 4.417 1.00 0.00 63 VAL A N 6
ATOM 7867 C CA . VAL A 1 63 ? -0.649 5.354 3.769 1.00 0.00 63 VAL A CA 6
ATOM 7868 C C . VAL A 1 63 ? -1.209 6.705 3.320 1.00 0.00 63 VAL A C 6
ATOM 7869 O O . VAL A 1 63 ? -2.295 6.771 2.747 1.00 0.00 63 VAL A O 6
ATOM 7882 N N . THR A 1 64 ? -0.443 7.749 3.598 1.00 0.00 64 THR A N 6
ATOM 7883 C CA . THR A 1 64 ? -0.849 9.095 3.230 1.00 0.00 64 THR A CA 6
ATOM 7884 C C . THR A 1 64 ? 0.123 9.684 2.206 1.00 0.00 64 THR A C 6
ATOM 7885 O O . THR A 1 64 ? 1.337 9.538 2.342 1.00 0.00 64 THR A O 6
ATOM 7896 N N . PHE A 1 65 ? -0.447 10.337 1.204 1.00 0.00 65 PHE A N 6
ATOM 7897 C CA . PHE A 1 65 ? 0.354 10.948 0.158 1.00 0.00 65 PHE A CA 6
ATOM 7898 C C . PHE A 1 65 ? 0.077 12.450 0.062 1.00 0.00 65 PHE A C 6
ATOM 7899 O O . PHE A 1 65 ? -0.808 12.966 0.743 1.00 0.00 65 PHE A O 6
ATOM 7916 N N . ALA A 1 66 ? 0.850 13.109 -0.789 1.00 0.00 66 ALA A N 6
ATOM 7917 C CA . ALA A 1 66 ? 0.699 14.541 -0.982 1.00 0.00 66 ALA A CA 6
ATOM 7918 C C . ALA A 1 66 ? -0.225 14.796 -2.175 1.00 0.00 66 ALA A C 6
ATOM 7919 O O . ALA A 1 66 ? -0.959 15.782 -2.197 1.00 0.00 66 ALA A O 6
ATOM 7926 N N . ASP A 1 67 ? -0.158 13.889 -3.139 1.00 0.00 67 ASP A N 6
ATOM 7927 C CA . ASP A 1 67 ? -0.979 14.002 -4.332 1.00 0.00 67 ASP A CA 6
ATOM 7928 C C . ASP A 1 67 ? -2.106 12.970 -4.271 1.00 0.00 67 ASP A C 6
ATOM 7929 O O . ASP A 1 67 ? -1.914 11.865 -3.765 1.00 0.00 67 ASP A O 6
ATOM 7938 N N . SER A 1 68 ? -3.258 13.366 -4.793 1.00 0.00 68 SER A N 6
ATOM 7939 C CA . SER A 1 68 ? -4.416 12.489 -4.804 1.00 0.00 68 SER A CA 6
ATOM 7940 C C . SER A 1 68 ? -4.398 11.614 -6.059 1.00 0.00 68 SER A C 6
ATOM 7941 O O . SER A 1 68 ? -4.861 10.474 -6.033 1.00 0.00 68 SER A O 6
ATOM 7949 N N . HIS A 1 69 ? -3.858 12.179 -7.129 1.00 0.00 69 HIS A N 6
ATOM 7950 C CA . HIS A 1 69 ? -3.773 11.465 -8.391 1.00 0.00 69 HIS A CA 6
ATOM 7951 C C . HIS A 1 69 ? -2.912 10.213 -8.215 1.00 0.00 69 HIS A C 6
ATOM 7952 O O . HIS A 1 69 ? -3.335 9.110 -8.561 1.00 0.00 69 HIS A O 6
ATOM 7966 N N . SER A 1 70 ? -1.720 10.424 -7.677 1.00 0.00 70 SER A N 6
ATOM 7967 C CA . SER A 1 70 ? -0.795 9.326 -7.452 1.00 0.00 70 SER A CA 6
ATOM 7968 C C . SER A 1 70 ? -1.557 8.094 -6.958 1.00 0.00 70 SER A C 6
ATOM 7969 O O . SER A 1 70 ? -1.427 7.011 -7.527 1.00 0.00 70 SER A O 6
ATOM 7977 N N . ALA A 1 71 ? -2.335 8.301 -5.906 1.00 0.00 71 ALA A N 6
ATOM 7978 C CA . ALA A 1 71 ? -3.117 7.220 -5.330 1.00 0.00 71 ALA A CA 6
ATOM 7979 C C . ALA A 1 71 ? -4.000 6.601 -6.415 1.00 0.00 71 ALA A C 6
ATOM 7980 O O . ALA A 1 71 ? -4.028 5.382 -6.576 1.00 0.00 71 ALA A O 6
ATOM 7987 N N . LEU A 1 72 ? -4.699 7.469 -7.131 1.00 0.00 72 LEU A N 6
ATOM 7988 C CA . LEU A 1 72 ? -5.581 7.023 -8.196 1.00 0.00 72 LEU A CA 6
ATOM 7989 C C . LEU A 1 72 ? -4.844 6.007 -9.070 1.00 0.00 72 LEU A C 6
ATOM 7990 O O . LEU A 1 72 ? -5.434 5.026 -9.521 1.00 0.00 72 LEU A O 6
ATOM 8006 N N . SER A 1 73 ? -3.564 6.275 -9.283 1.00 0.00 73 SER A N 6
ATOM 8007 C CA . SER A 1 73 ? -2.740 5.396 -10.095 1.00 0.00 73 SER A CA 6
ATOM 8008 C C . SER A 1 73 ? -2.337 4.161 -9.287 1.00 0.00 73 SER A C 6
ATOM 8009 O O . SER A 1 73 ? -2.542 3.032 -9.729 1.00 0.00 73 SER A O 6
ATOM 8017 N N . VAL A 1 74 ? -1.772 4.418 -8.116 1.00 0.00 74 VAL A N 6
ATOM 8018 C CA . VAL A 1 74 ? -1.339 3.341 -7.242 1.00 0.00 74 VAL A CA 6
ATOM 8019 C C . VAL A 1 74 ? -2.514 2.395 -6.984 1.00 0.00 74 VAL A C 6
ATOM 8020 O O . VAL A 1 74 ? -2.315 1.216 -6.698 1.00 0.00 74 VAL A O 6
ATOM 8033 N N . LEU A 1 75 ? -3.713 2.949 -7.096 1.00 0.00 75 LEU A N 6
ATOM 8034 C CA . LEU A 1 75 ? -4.920 2.169 -6.879 1.00 0.00 75 LEU A CA 6
ATOM 8035 C C . LEU A 1 75 ? -5.108 1.194 -8.043 1.00 0.00 75 LEU A C 6
ATOM 8036 O O . LEU A 1 75 ? -5.424 0.024 -7.832 1.00 0.00 75 LEU A O 6
ATOM 8052 N N . ASP A 1 76 ? -4.906 1.711 -9.246 1.00 0.00 76 ASP A N 6
ATOM 8053 C CA . ASP A 1 76 ? -5.049 0.900 -10.443 1.00 0.00 76 ASP A CA 6
ATOM 8054 C C . ASP A 1 76 ? -3.814 0.011 -10.602 1.00 0.00 76 ASP A C 6
ATOM 8055 O O . ASP A 1 76 ? -3.861 -1.004 -11.295 1.00 0.00 76 ASP A O 6
ATOM 8064 N N . VAL A 1 77 ? -2.738 0.425 -9.950 1.00 0.00 77 VAL A N 6
ATOM 8065 C CA . VAL A 1 77 ? -1.493 -0.321 -10.010 1.00 0.00 77 VAL A CA 6
ATOM 8066 C C . VAL A 1 77 ? -1.507 -1.416 -8.942 1.00 0.00 77 VAL A C 6
ATOM 8067 O O . VAL A 1 77 ? -0.632 -2.280 -8.922 1.00 0.00 77 VAL A O 6
ATOM 8080 N N . ASP A 1 78 ? -2.510 -1.344 -8.080 1.00 0.00 78 ASP A N 6
ATOM 8081 C CA . ASP A 1 78 ? -2.650 -2.319 -7.011 1.00 0.00 78 ASP A CA 6
ATOM 8082 C C . ASP A 1 78 ? -2.306 -3.710 -7.547 1.00 0.00 78 ASP A C 6
ATOM 8083 O O . ASP A 1 78 ? -1.624 -4.486 -6.879 1.00 0.00 78 ASP A O 6
ATOM 8092 N N . GLY A 1 79 ? -2.793 -3.983 -8.749 1.00 0.00 79 GLY A N 6
ATOM 8093 C CA . GLY A 1 79 ? -2.546 -5.267 -9.382 1.00 0.00 79 GLY A CA 6
ATOM 8094 C C . GLY A 1 79 ? -1.097 -5.712 -9.173 1.00 0.00 79 GLY A C 6
ATOM 8095 O O . GLY A 1 79 ? -0.807 -6.907 -9.153 1.00 0.00 79 GLY A O 6
ATOM 8099 N N . MET A 1 80 ? -0.225 -4.726 -9.022 1.00 0.00 80 MET A N 6
ATOM 8100 C CA . MET A 1 80 ? 1.187 -5.000 -8.815 1.00 0.00 80 MET A CA 6
ATOM 8101 C C . MET A 1 80 ? 1.388 -6.030 -7.701 1.00 0.00 80 MET A C 6
ATOM 8102 O O . MET A 1 80 ? 0.472 -6.296 -6.924 1.00 0.00 80 MET A O 6
ATOM 8116 N N . LYS A 1 81 ? 2.592 -6.582 -7.659 1.00 0.00 81 LYS A N 6
ATOM 8117 C CA . LYS A 1 81 ? 2.924 -7.576 -6.654 1.00 0.00 81 LYS A CA 6
ATOM 8118 C C . LYS A 1 81 ? 4.294 -7.251 -6.054 1.00 0.00 81 LYS A C 6
ATOM 8119 O O . LYS A 1 81 ? 5.203 -6.830 -6.767 1.00 0.00 81 LYS A O 6
ATOM 8138 N N . VAL A 1 82 ? 4.397 -7.459 -4.749 1.00 0.00 82 VAL A N 6
ATOM 8139 C CA . VAL A 1 82 ? 5.640 -7.193 -4.046 1.00 0.00 82 VAL A CA 6
ATOM 8140 C C . VAL A 1 82 ? 6.132 -8.481 -3.383 1.00 0.00 82 VAL A C 6
ATOM 8141 O O . VAL A 1 82 ? 5.381 -9.139 -2.664 1.00 0.00 82 VAL A O 6
ATOM 8154 N N . LYS A 1 83 ? 7.389 -8.803 -3.649 1.00 0.00 83 LYS A N 6
ATOM 8155 C CA . LYS A 1 83 ? 7.990 -10.001 -3.087 1.00 0.00 83 LYS A CA 6
ATOM 8156 C C . LYS A 1 83 ? 7.213 -11.229 -3.566 1.00 0.00 83 LYS A C 6
ATOM 8157 O O . LYS A 1 83 ? 7.318 -12.304 -2.977 1.00 0.00 83 LYS A O 6
ATOM 8176 N N . GLY A 1 84 ? 6.450 -11.028 -4.630 1.00 0.00 84 GLY A N 6
ATOM 8177 C CA . GLY A 1 84 ? 5.655 -12.106 -5.196 1.00 0.00 84 GLY A CA 6
ATOM 8178 C C . GLY A 1 84 ? 4.241 -12.108 -4.613 1.00 0.00 84 GLY A C 6
ATOM 8179 O O . GLY A 1 84 ? 3.359 -12.803 -5.115 1.00 0.00 84 GLY A O 6
ATOM 8183 N N . ARG A 1 85 ? 4.068 -11.321 -3.560 1.00 0.00 85 ARG A N 6
ATOM 8184 C CA . ARG A 1 85 ? 2.775 -11.223 -2.904 1.00 0.00 85 ARG A CA 6
ATOM 8185 C C . ARG A 1 85 ? 1.913 -10.158 -3.584 1.00 0.00 85 ARG A C 6
ATOM 8186 O O . ARG A 1 85 ? 2.404 -9.082 -3.925 1.00 0.00 85 ARG A O 6
ATOM 8207 N N . ALA A 1 86 ? 0.644 -10.494 -3.762 1.00 0.00 86 ALA A N 6
ATOM 8208 C CA . ALA A 1 86 ? -0.291 -9.579 -4.395 1.00 0.00 86 ALA A CA 6
ATOM 8209 C C . ALA A 1 86 ? -0.713 -8.509 -3.387 1.00 0.00 86 ALA A C 6
ATOM 8210 O O . ALA A 1 86 ? -1.368 -8.812 -2.391 1.00 0.00 86 ALA A O 6
ATOM 8217 N N . VAL A 1 87 ? -0.320 -7.278 -3.680 1.00 0.00 87 VAL A N 6
ATOM 8218 C CA . VAL A 1 87 ? -0.649 -6.160 -2.812 1.00 0.00 87 VAL A CA 6
ATOM 8219 C C . VAL A 1 87 ? -1.867 -5.424 -3.374 1.00 0.00 87 VAL A C 6
ATOM 8220 O O . VAL A 1 87 ? -2.039 -5.340 -4.589 1.00 0.00 87 VAL A O 6
ATOM 8233 N N . LYS A 1 88 ? -2.681 -4.911 -2.464 1.00 0.00 88 LYS A N 6
ATOM 8234 C CA . LYS A 1 88 ? -3.878 -4.185 -2.854 1.00 0.00 88 LYS A CA 6
ATOM 8235 C C . LYS A 1 88 ? -4.012 -2.930 -1.989 1.00 0.00 88 LYS A C 6
ATOM 8236 O O . LYS A 1 88 ? -3.559 -2.908 -0.845 1.00 0.00 88 LYS A O 6
ATOM 8255 N N . ILE A 1 89 ? -4.637 -1.915 -2.568 1.00 0.00 89 ILE A N 6
ATOM 8256 C CA . ILE A 1 89 ? -4.836 -0.659 -1.865 1.00 0.00 89 ILE A CA 6
ATOM 8257 C C . ILE A 1 89 ? -6.293 -0.218 -2.021 1.00 0.00 89 ILE A C 6
ATOM 8258 O O . ILE A 1 89 ? -6.764 -0.005 -3.137 1.00 0.00 89 ILE A O 6
ATOM 8274 N N . SER A 1 90 ? -6.966 -0.095 -0.887 1.00 0.00 90 SER A N 6
ATOM 8275 C CA . SER A 1 90 ? -8.359 0.317 -0.884 1.00 0.00 90 SER A CA 6
ATOM 8276 C C . SER A 1 90 ? -8.472 1.778 -0.443 1.00 0.00 90 SER A C 6
ATOM 8277 O O . SER A 1 90 ? -7.464 2.425 -0.161 1.00 0.00 90 SER A O 6
ATOM 8285 N N . GLY A 1 91 ? -9.707 2.256 -0.399 1.00 0.00 91 GLY A N 6
ATOM 8286 C CA . GLY A 1 91 ? -9.965 3.628 0.002 1.00 0.00 91 GLY A CA 6
ATOM 8287 C C . GLY A 1 91 ? -10.622 3.682 1.383 1.00 0.00 91 GLY A C 6
ATOM 8288 O O . GLY A 1 91 ? -11.799 3.357 1.527 1.00 0.00 91 GLY A O 6
ATOM 8292 N N . PRO A 1 92 ? -9.811 4.105 2.389 1.00 0.00 92 PRO A N 6
ATOM 8293 C CA . PRO A 1 92 ? -10.301 4.206 3.753 1.00 0.00 92 PRO A CA 6
ATOM 8294 C C . PRO A 1 92 ? -11.206 5.428 3.922 1.00 0.00 92 PRO A C 6
ATOM 8295 O O . PRO A 1 92 ? -12.428 5.316 3.839 1.00 0.00 92 PRO A O 6
ATOM 8306 N N . SER A 1 93 ? -10.571 6.567 4.157 1.00 0.00 93 SER A N 6
ATOM 8307 C CA . SER A 1 93 ? -11.303 7.808 4.338 1.00 0.00 93 SER A CA 6
ATOM 8308 C C . SER A 1 93 ? -10.356 9.001 4.193 1.00 0.00 93 SER A C 6
ATOM 8309 O O . SER A 1 93 ? -9.198 8.835 3.813 1.00 0.00 93 SER A O 6
ATOM 8317 N N . SER A 1 94 ? -10.884 10.176 4.502 1.00 0.00 94 SER A N 6
ATOM 8318 C CA . SER A 1 94 ? -10.100 11.396 4.410 1.00 0.00 94 SER A CA 6
ATOM 8319 C C . SER A 1 94 ? -9.193 11.529 5.635 1.00 0.00 94 SER A C 6
ATOM 8320 O O . SER A 1 94 ? -9.433 10.893 6.661 1.00 0.00 94 SER A O 6
ATOM 8328 N N . GLY A 1 95 ? -8.171 12.359 5.488 1.00 0.00 95 GLY A N 6
ATOM 8329 C CA . GLY A 1 95 ? -7.228 12.583 6.571 1.00 0.00 95 GLY A CA 6
ATOM 8330 C C . GLY A 1 95 ? -6.567 11.273 7.002 1.00 0.00 95 GLY A C 6
ATOM 8331 O O . GLY A 1 95 ? -7.224 10.397 7.563 1.00 0.00 95 GLY A O 6
ATOM 8335 N N . GLY A 1 1 ? -14.959 16.961 -28.581 1.00 0.00 1 GLY A N 7
ATOM 8336 C CA . GLY A 1 1 ? -14.490 17.763 -27.465 1.00 0.00 1 GLY A CA 7
ATOM 8337 C C . GLY A 1 1 ? -14.980 17.191 -26.134 1.00 0.00 1 GLY A C 7
ATOM 8338 O O . GLY A 1 1 ? -16.183 17.056 -25.917 1.00 0.00 1 GLY A O 7
ATOM 8342 N N . SER A 1 2 ? -14.023 16.869 -25.276 1.00 0.00 2 SER A N 7
ATOM 8343 C CA . SER A 1 2 ? -14.342 16.314 -23.971 1.00 0.00 2 SER A CA 7
ATOM 8344 C C . SER A 1 2 ? -13.057 16.070 -23.178 1.00 0.00 2 SER A C 7
ATOM 8345 O O . SER A 1 2 ? -12.456 15.001 -23.277 1.00 0.00 2 SER A O 7
ATOM 8353 N N . SER A 1 3 ? -12.674 17.078 -22.409 1.00 0.00 3 SER A N 7
ATOM 8354 C CA . SER A 1 3 ? -11.471 16.986 -21.599 1.00 0.00 3 SER A CA 7
ATOM 8355 C C . SER A 1 3 ? -11.835 16.598 -20.164 1.00 0.00 3 SER A C 7
ATOM 8356 O O . SER A 1 3 ? -11.369 15.580 -19.655 1.00 0.00 3 SER A O 7
ATOM 8364 N N . GLY A 1 4 ? -12.663 17.431 -19.552 1.00 0.00 4 GLY A N 7
ATOM 8365 C CA . GLY A 1 4 ? -13.095 17.189 -18.186 1.00 0.00 4 GLY A CA 7
ATOM 8366 C C . GLY A 1 4 ? -13.890 15.886 -18.085 1.00 0.00 4 GLY A C 7
ATOM 8367 O O . GLY A 1 4 ? -13.484 14.958 -17.387 1.00 0.00 4 GLY A O 7
ATOM 8371 N N . SER A 1 5 ? -15.010 15.857 -18.794 1.00 0.00 5 SER A N 7
ATOM 8372 C CA . SER A 1 5 ? -15.866 14.683 -18.793 1.00 0.00 5 SER A CA 7
ATOM 8373 C C . SER A 1 5 ? -15.012 13.413 -18.816 1.00 0.00 5 SER A C 7
ATOM 8374 O O . SER A 1 5 ? -15.111 12.578 -17.919 1.00 0.00 5 SER A O 7
ATOM 8382 N N . SER A 1 6 ? -14.193 13.308 -19.852 1.00 0.00 6 SER A N 7
ATOM 8383 C CA . SER A 1 6 ? -13.323 12.154 -20.004 1.00 0.00 6 SER A CA 7
ATOM 8384 C C . SER A 1 6 ? -12.730 11.764 -18.649 1.00 0.00 6 SER A C 7
ATOM 8385 O O . SER A 1 6 ? -12.901 10.633 -18.195 1.00 0.00 6 SER A O 7
ATOM 8393 N N . GLY A 1 7 ? -12.045 12.721 -18.041 1.00 0.00 7 GLY A N 7
ATOM 8394 C CA . GLY A 1 7 ? -11.426 12.491 -16.747 1.00 0.00 7 GLY A CA 7
ATOM 8395 C C . GLY A 1 7 ? -12.485 12.290 -15.660 1.00 0.00 7 GLY A C 7
ATOM 8396 O O . GLY A 1 7 ? -12.558 11.224 -15.051 1.00 0.00 7 GLY A O 7
ATOM 8400 N N . SER A 1 8 ? -13.278 13.330 -15.451 1.00 0.00 8 SER A N 7
ATOM 8401 C CA . SER A 1 8 ? -14.329 13.280 -14.449 1.00 0.00 8 SER A CA 7
ATOM 8402 C C . SER A 1 8 ? -13.729 12.973 -13.076 1.00 0.00 8 SER A C 7
ATOM 8403 O O . SER A 1 8 ? -13.692 11.818 -12.655 1.00 0.00 8 SER A O 7
ATOM 8411 N N . SER A 1 9 ? -13.273 14.027 -12.415 1.00 0.00 9 SER A N 7
ATOM 8412 C CA . SER A 1 9 ? -12.676 13.884 -11.098 1.00 0.00 9 SER A CA 7
ATOM 8413 C C . SER A 1 9 ? -13.761 13.949 -10.022 1.00 0.00 9 SER A C 7
ATOM 8414 O O . SER A 1 9 ? -13.953 12.995 -9.270 1.00 0.00 9 SER A O 7
ATOM 8422 N N . PHE A 1 10 ? -14.444 15.084 -9.983 1.00 0.00 10 PHE A N 7
ATOM 8423 C CA . PHE A 1 10 ? -15.505 15.286 -9.011 1.00 0.00 10 PHE A CA 7
ATOM 8424 C C . PHE A 1 10 ? -14.976 15.139 -7.583 1.00 0.00 10 PHE A C 7
ATOM 8425 O O . PHE A 1 10 ? -14.650 14.036 -7.148 1.00 0.00 10 PHE A O 7
ATOM 8442 N N . GLN A 1 11 ? -14.907 16.268 -6.893 1.00 0.00 11 GLN A N 7
ATOM 8443 C CA . GLN A 1 11 ? -14.423 16.279 -5.523 1.00 0.00 11 GLN A CA 7
ATOM 8444 C C . GLN A 1 11 ? -12.966 15.813 -5.470 1.00 0.00 11 GLN A C 7
ATOM 8445 O O . GLN A 1 11 ? -12.610 14.809 -6.084 1.00 0.00 11 GLN A O 7
ATOM 8459 N N . GLY A 1 12 ? -12.164 16.565 -4.732 1.00 0.00 12 GLY A N 7
ATOM 8460 C CA . GLY A 1 12 ? -10.755 16.242 -4.591 1.00 0.00 12 GLY A CA 7
ATOM 8461 C C . GLY A 1 12 ? -10.398 15.966 -3.129 1.00 0.00 12 GLY A C 7
ATOM 8462 O O . GLY A 1 12 ? -10.584 16.825 -2.268 1.00 0.00 12 GLY A O 7
ATOM 8466 N N . PRO A 1 13 ? -9.879 14.733 -2.887 1.00 0.00 13 PRO A N 7
ATOM 8467 C CA . PRO A 1 13 ? -9.495 14.333 -1.544 1.00 0.00 13 PRO A CA 7
ATOM 8468 C C . PRO A 1 13 ? -8.186 15.004 -1.125 1.00 0.00 13 PRO A C 7
ATOM 8469 O O . PRO A 1 13 ? -7.210 14.991 -1.874 1.00 0.00 13 PRO A O 7
ATOM 8480 N N . LEU A 1 14 ? -8.206 15.575 0.070 1.00 0.00 14 LEU A N 7
ATOM 8481 C CA . LEU A 1 14 ? -7.033 16.250 0.597 1.00 0.00 14 LEU A CA 7
ATOM 8482 C C . LEU A 1 14 ? -6.181 15.248 1.379 1.00 0.00 14 LEU A C 7
ATOM 8483 O O . LEU A 1 14 ? -4.966 15.184 1.195 1.00 0.00 14 LEU A O 7
ATOM 8499 N N . ASP A 1 15 ? -6.851 14.490 2.234 1.00 0.00 15 ASP A N 7
ATOM 8500 C CA . ASP A 1 15 ? -6.171 13.494 3.044 1.00 0.00 15 ASP A CA 7
ATOM 8501 C C . ASP A 1 15 ? -5.148 12.754 2.181 1.00 0.00 15 ASP A C 7
ATOM 8502 O O . ASP A 1 15 ? -3.949 12.808 2.449 1.00 0.00 15 ASP A O 7
ATOM 8511 N N . ALA A 1 16 ? -5.659 12.078 1.162 1.00 0.00 16 ALA A N 7
ATOM 8512 C CA . ALA A 1 16 ? -4.804 11.327 0.258 1.00 0.00 16 ALA A CA 7
ATOM 8513 C C . ALA A 1 16 ? -4.258 10.096 0.984 1.00 0.00 16 ALA A C 7
ATOM 8514 O O . ALA A 1 16 ? -3.058 9.828 0.942 1.00 0.00 16 ALA A O 7
ATOM 8521 N N . THR A 1 17 ? -5.165 9.380 1.633 1.00 0.00 17 THR A N 7
ATOM 8522 C CA . THR A 1 17 ? -4.788 8.184 2.367 1.00 0.00 17 THR A CA 7
ATOM 8523 C C . THR A 1 17 ? -5.340 6.937 1.673 1.00 0.00 17 THR A C 7
ATOM 8524 O O . THR A 1 17 ? -6.457 6.952 1.157 1.00 0.00 17 THR A O 7
ATOM 8535 N N . VAL A 1 18 ? -4.533 5.887 1.683 1.00 0.00 18 VAL A N 7
ATOM 8536 C CA . VAL A 1 18 ? -4.926 4.634 1.061 1.00 0.00 18 VAL A CA 7
ATOM 8537 C C . VAL A 1 18 ? -4.581 3.474 1.998 1.00 0.00 18 VAL A C 7
ATOM 8538 O O . VAL A 1 18 ? -3.562 3.509 2.686 1.00 0.00 18 VAL A O 7
ATOM 8551 N N . VAL A 1 19 ? -5.451 2.475 1.994 1.00 0.00 19 VAL A N 7
ATOM 8552 C CA . VAL A 1 19 ? -5.251 1.307 2.835 1.00 0.00 19 VAL A CA 7
ATOM 8553 C C . VAL A 1 19 ? -4.633 0.183 2.001 1.00 0.00 19 VAL A C 7
ATOM 8554 O O . VAL A 1 19 ? -5.059 -0.066 0.875 1.00 0.00 19 VAL A O 7
ATOM 8567 N N . VAL A 1 20 ? -3.638 -0.467 2.587 1.00 0.00 20 VAL A N 7
ATOM 8568 C CA . VAL A 1 20 ? -2.957 -1.559 1.912 1.00 0.00 20 VAL A CA 7
ATOM 8569 C C . VAL A 1 20 ? -3.347 -2.883 2.572 1.00 0.00 20 VAL A C 7
ATOM 8570 O O . VAL A 1 20 ? -3.501 -2.952 3.790 1.00 0.00 20 VAL A O 7
ATOM 8583 N N . ASN A 1 21 ? -3.495 -3.902 1.738 1.00 0.00 21 ASN A N 7
ATOM 8584 C CA . ASN A 1 21 ? -3.864 -5.220 2.225 1.00 0.00 21 ASN A CA 7
ATOM 8585 C C . ASN A 1 21 ? -3.300 -6.284 1.281 1.00 0.00 21 ASN A C 7
ATOM 8586 O O . ASN A 1 21 ? -3.143 -6.038 0.086 1.00 0.00 21 ASN A O 7
ATOM 8597 N N . LEU A 1 22 ? -3.011 -7.444 1.853 1.00 0.00 22 LEU A N 7
ATOM 8598 C CA . LEU A 1 22 ? -2.468 -8.546 1.077 1.00 0.00 22 LEU A CA 7
ATOM 8599 C C . LEU A 1 22 ? -3.613 -9.446 0.608 1.00 0.00 22 LEU A C 7
ATOM 8600 O O . LEU A 1 22 ? -4.642 -9.547 1.275 1.00 0.00 22 LEU A O 7
ATOM 8616 N N . GLN A 1 23 ? -3.396 -10.077 -0.537 1.00 0.00 23 GLN A N 7
ATOM 8617 C CA . GLN A 1 23 ? -4.397 -10.966 -1.103 1.00 0.00 23 GLN A CA 7
ATOM 8618 C C . GLN A 1 23 ? -4.210 -12.386 -0.567 1.00 0.00 23 GLN A C 7
ATOM 8619 O O . GLN A 1 23 ? -5.184 -13.105 -0.349 1.00 0.00 23 GLN A O 7
ATOM 8633 N N . SER A 1 24 ? -2.951 -12.749 -0.370 1.00 0.00 24 SER A N 7
ATOM 8634 C CA . SER A 1 24 ? -2.624 -14.071 0.137 1.00 0.00 24 SER A CA 7
ATOM 8635 C C . SER A 1 24 ? -1.557 -13.964 1.229 1.00 0.00 24 SER A C 7
ATOM 8636 O O . SER A 1 24 ? -0.447 -14.469 1.069 1.00 0.00 24 SER A O 7
ATOM 8644 N N . PRO A 1 25 ? -1.941 -13.285 2.343 1.00 0.00 25 PRO A N 7
ATOM 8645 C CA . PRO A 1 25 ? -1.031 -13.105 3.461 1.00 0.00 25 PRO A CA 7
ATOM 8646 C C . PRO A 1 25 ? -0.881 -14.401 4.260 1.00 0.00 25 PRO A C 7
ATOM 8647 O O . PRO A 1 25 ? -1.626 -15.356 4.046 1.00 0.00 25 PRO A O 7
ATOM 8658 N N . THR A 1 26 ? 0.088 -14.393 5.164 1.00 0.00 26 THR A N 7
ATOM 8659 C CA . THR A 1 26 ? 0.345 -15.556 5.996 1.00 0.00 26 THR A CA 7
ATOM 8660 C C . THR A 1 26 ? 0.030 -15.244 7.460 1.00 0.00 26 THR A C 7
ATOM 8661 O O . THR A 1 26 ? -0.692 -14.293 7.755 1.00 0.00 26 THR A O 7
ATOM 8672 N N . LEU A 1 27 ? 0.587 -16.064 8.340 1.00 0.00 27 LEU A N 7
ATOM 8673 C CA . LEU A 1 27 ? 0.374 -15.887 9.766 1.00 0.00 27 LEU A CA 7
ATOM 8674 C C . LEU A 1 27 ? 0.977 -14.552 10.206 1.00 0.00 27 LEU A C 7
ATOM 8675 O O . LEU A 1 27 ? 0.282 -13.709 10.772 1.00 0.00 27 LEU A O 7
ATOM 8691 N N . GLU A 1 28 ? 2.264 -14.400 9.929 1.00 0.00 28 GLU A N 7
ATOM 8692 C CA . GLU A 1 28 ? 2.968 -13.181 10.289 1.00 0.00 28 GLU A CA 7
ATOM 8693 C C . GLU A 1 28 ? 2.088 -11.959 10.015 1.00 0.00 28 GLU A C 7
ATOM 8694 O O . GLU A 1 28 ? 1.784 -11.192 10.927 1.00 0.00 28 GLU A O 7
ATOM 8706 N N . GLU A 1 29 ? 1.705 -11.816 8.755 1.00 0.00 29 GLU A N 7
ATOM 8707 C CA . GLU A 1 29 ? 0.866 -10.701 8.349 1.00 0.00 29 GLU A CA 7
ATOM 8708 C C . GLU A 1 29 ? -0.436 -10.697 9.153 1.00 0.00 29 GLU A C 7
ATOM 8709 O O . GLU A 1 29 ? -0.879 -9.648 9.618 1.00 0.00 29 GLU A O 7
ATOM 8721 N N . LYS A 1 30 ? -1.013 -11.882 9.291 1.00 0.00 30 LYS A N 7
ATOM 8722 C CA . LYS A 1 30 ? -2.255 -12.027 10.030 1.00 0.00 30 LYS A CA 7
ATOM 8723 C C . LYS A 1 30 ? -2.098 -11.396 11.414 1.00 0.00 30 LYS A C 7
ATOM 8724 O O . LYS A 1 30 ? -3.069 -10.915 11.996 1.00 0.00 30 LYS A O 7
ATOM 8743 N N . ASN A 1 31 ? -0.866 -11.417 11.903 1.00 0.00 31 ASN A N 7
ATOM 8744 C CA . ASN A 1 31 ? -0.568 -10.853 13.208 1.00 0.00 31 ASN A CA 7
ATOM 8745 C C . ASN A 1 31 ? -0.376 -9.341 13.073 1.00 0.00 31 ASN A C 7
ATOM 8746 O O . ASN A 1 31 ? -0.890 -8.572 13.884 1.00 0.00 31 ASN A O 7
ATOM 8757 N N . GLU A 1 32 ? 0.365 -8.960 12.043 1.00 0.00 32 GLU A N 7
ATOM 8758 C CA . GLU A 1 32 ? 0.631 -7.554 11.792 1.00 0.00 32 GLU A CA 7
ATOM 8759 C C . GLU A 1 32 ? 1.552 -7.397 10.580 1.00 0.00 32 GLU A C 7
ATOM 8760 O O . GLU A 1 32 ? 2.516 -8.145 10.426 1.00 0.00 32 GLU A O 7
ATOM 8772 N N . PHE A 1 33 ? 1.222 -6.418 9.749 1.00 0.00 33 PHE A N 7
ATOM 8773 C CA . PHE A 1 33 ? 2.007 -6.153 8.556 1.00 0.00 33 PHE A CA 7
ATOM 8774 C C . PHE A 1 33 ? 3.505 -6.243 8.854 1.00 0.00 33 PHE A C 7
ATOM 8775 O O . PHE A 1 33 ? 3.993 -5.618 9.794 1.00 0.00 33 PHE A O 7
ATOM 8792 N N . PRO A 1 34 ? 4.211 -7.046 8.013 1.00 0.00 34 PRO A N 7
ATOM 8793 C CA . PRO A 1 34 ? 5.644 -7.225 8.177 1.00 0.00 34 PRO A CA 7
ATOM 8794 C C . PRO A 1 34 ? 6.409 -5.990 7.697 1.00 0.00 34 PRO A C 7
ATOM 8795 O O . PRO A 1 34 ? 6.091 -5.425 6.652 1.00 0.00 34 PRO A O 7
ATOM 8806 N N . GLU A 1 35 ? 7.405 -5.608 8.484 1.00 0.00 35 GLU A N 7
ATOM 8807 C CA . GLU A 1 35 ? 8.219 -4.451 8.152 1.00 0.00 35 GLU A CA 7
ATOM 8808 C C . GLU A 1 35 ? 9.050 -4.728 6.898 1.00 0.00 35 GLU A C 7
ATOM 8809 O O . GLU A 1 35 ? 9.417 -3.803 6.175 1.00 0.00 35 GLU A O 7
ATOM 8821 N N . ASP A 1 36 ? 9.321 -6.006 6.677 1.00 0.00 36 ASP A N 7
ATOM 8822 C CA . ASP A 1 36 ? 10.102 -6.417 5.523 1.00 0.00 36 ASP A CA 7
ATOM 8823 C C . ASP A 1 36 ? 9.345 -6.053 4.245 1.00 0.00 36 ASP A C 7
ATOM 8824 O O . ASP A 1 36 ? 9.955 -5.822 3.202 1.00 0.00 36 ASP A O 7
ATOM 8833 N N . LEU A 1 37 ? 8.026 -6.014 4.367 1.00 0.00 37 LEU A N 7
ATOM 8834 C CA . LEU A 1 37 ? 7.179 -5.682 3.234 1.00 0.00 37 LEU A CA 7
ATOM 8835 C C . LEU A 1 37 ? 6.962 -4.168 3.191 1.00 0.00 37 LEU A C 7
ATOM 8836 O O . LEU A 1 37 ? 7.134 -3.542 2.146 1.00 0.00 37 LEU A O 7
ATOM 8852 N N . ARG A 1 38 ? 6.588 -3.623 4.339 1.00 0.00 38 ARG A N 7
ATOM 8853 C CA . ARG A 1 38 ? 6.346 -2.194 4.446 1.00 0.00 38 ARG A CA 7
ATOM 8854 C C . ARG A 1 38 ? 7.408 -1.416 3.665 1.00 0.00 38 ARG A C 7
ATOM 8855 O O . ARG A 1 38 ? 7.085 -0.694 2.723 1.00 0.00 38 ARG A O 7
ATOM 8876 N N . THR A 1 39 ? 8.652 -1.591 4.086 1.00 0.00 39 THR A N 7
ATOM 8877 C CA . THR A 1 39 ? 9.763 -0.914 3.437 1.00 0.00 39 THR A CA 7
ATOM 8878 C C . THR A 1 39 ? 9.621 -0.994 1.916 1.00 0.00 39 THR A C 7
ATOM 8879 O O . THR A 1 39 ? 9.913 -0.030 1.210 1.00 0.00 39 THR A O 7
ATOM 8890 N N . GLU A 1 40 ? 9.174 -2.153 1.456 1.00 0.00 40 GLU A N 7
ATOM 8891 C CA . GLU A 1 40 ? 8.990 -2.371 0.031 1.00 0.00 40 GLU A CA 7
ATOM 8892 C C . GLU A 1 40 ? 7.751 -1.623 -0.466 1.00 0.00 40 GLU A C 7
ATOM 8893 O O . GLU A 1 40 ? 7.716 -1.162 -1.605 1.00 0.00 40 GLU A O 7
ATOM 8905 N N . LEU A 1 41 ? 6.766 -1.526 0.415 1.00 0.00 41 LEU A N 7
ATOM 8906 C CA . LEU A 1 41 ? 5.528 -0.841 0.080 1.00 0.00 41 LEU A CA 7
ATOM 8907 C C . LEU A 1 41 ? 5.764 0.670 0.105 1.00 0.00 41 LEU A C 7
ATOM 8908 O O . LEU A 1 41 ? 5.586 1.347 -0.906 1.00 0.00 41 LEU A O 7
ATOM 8924 N N . MET A 1 42 ? 6.160 1.156 1.273 1.00 0.00 42 MET A N 7
ATOM 8925 C CA . MET A 1 42 ? 6.422 2.575 1.443 1.00 0.00 42 MET A CA 7
ATOM 8926 C C . MET A 1 42 ? 7.245 3.124 0.277 1.00 0.00 42 MET A C 7
ATOM 8927 O O . MET A 1 42 ? 6.798 4.022 -0.435 1.00 0.00 42 MET A O 7
ATOM 8941 N N . GLN A 1 43 ? 8.435 2.562 0.117 1.00 0.00 43 GLN A N 7
ATOM 8942 C CA . GLN A 1 43 ? 9.325 2.985 -0.951 1.00 0.00 43 GLN A CA 7
ATOM 8943 C C . GLN A 1 43 ? 8.603 2.926 -2.298 1.00 0.00 43 GLN A C 7
ATOM 8944 O O . GLN A 1 43 ? 8.592 3.904 -3.044 1.00 0.00 43 GLN A O 7
ATOM 8958 N N . THR A 1 44 ? 8.017 1.769 -2.570 1.00 0.00 44 THR A N 7
ATOM 8959 C CA . THR A 1 44 ? 7.294 1.569 -3.814 1.00 0.00 44 THR A CA 7
ATOM 8960 C C . THR A 1 44 ? 6.145 2.573 -3.930 1.00 0.00 44 THR A C 7
ATOM 8961 O O . THR A 1 44 ? 6.208 3.504 -4.731 1.00 0.00 44 THR A O 7
ATOM 8972 N N . LEU A 1 45 ? 5.122 2.348 -3.119 1.00 0.00 45 LEU A N 7
ATOM 8973 C CA . LEU A 1 45 ? 3.961 3.221 -3.121 1.00 0.00 45 LEU A CA 7
ATOM 8974 C C . LEU A 1 45 ? 4.424 4.679 -3.131 1.00 0.00 45 LEU A C 7
ATOM 8975 O O . LEU A 1 45 ? 3.911 5.492 -3.899 1.00 0.00 45 LEU A O 7
ATOM 8991 N N . GLY A 1 46 ? 5.388 4.967 -2.269 1.00 0.00 46 GLY A N 7
ATOM 8992 C CA . GLY A 1 46 ? 5.926 6.313 -2.170 1.00 0.00 46 GLY A CA 7
ATOM 8993 C C . GLY A 1 46 ? 6.546 6.755 -3.497 1.00 0.00 46 GLY A C 7
ATOM 8994 O O . GLY A 1 46 ? 6.306 7.871 -3.956 1.00 0.00 46 GLY A O 7
ATOM 8998 N N . SER A 1 47 ? 7.331 5.858 -4.075 1.00 0.00 47 SER A N 7
ATOM 8999 C CA . SER A 1 47 ? 7.987 6.142 -5.340 1.00 0.00 47 SER A CA 7
ATOM 9000 C C . SER A 1 47 ? 7.024 6.876 -6.275 1.00 0.00 47 SER A C 7
ATOM 9001 O O . SER A 1 47 ? 7.325 7.971 -6.747 1.00 0.00 47 SER A O 7
ATOM 9009 N N . TYR A 1 48 ? 5.886 6.242 -6.516 1.00 0.00 48 TYR A N 7
ATOM 9010 C CA . TYR A 1 48 ? 4.877 6.821 -7.387 1.00 0.00 48 TYR A CA 7
ATOM 9011 C C . TYR A 1 48 ? 4.685 8.310 -7.089 1.00 0.00 48 TYR A C 7
ATOM 9012 O O . TYR A 1 48 ? 4.638 9.129 -8.006 1.00 0.00 48 TYR A O 7
ATOM 9030 N N . GLY A 1 49 ? 4.578 8.614 -5.804 1.00 0.00 49 GLY A N 7
ATOM 9031 C CA . GLY A 1 49 ? 4.391 9.989 -5.374 1.00 0.00 49 GLY A CA 7
ATOM 9032 C C . GLY A 1 49 ? 5.339 10.338 -4.225 1.00 0.00 49 GLY A C 7
ATOM 9033 O O . GLY A 1 49 ? 6.557 10.243 -4.369 1.00 0.00 49 GLY A O 7
ATOM 9037 N N . THR A 1 50 ? 4.744 10.734 -3.109 1.00 0.00 50 THR A N 7
ATOM 9038 C CA . THR A 1 50 ? 5.520 11.097 -1.935 1.00 0.00 50 THR A CA 7
ATOM 9039 C C . THR A 1 50 ? 4.793 10.663 -0.661 1.00 0.00 50 THR A C 7
ATOM 9040 O O . THR A 1 50 ? 3.564 10.649 -0.616 1.00 0.00 50 THR A O 7
ATOM 9051 N N . ILE A 1 51 ? 5.584 10.320 0.345 1.00 0.00 51 ILE A N 7
ATOM 9052 C CA . ILE A 1 51 ? 5.032 9.887 1.618 1.00 0.00 51 ILE A CA 7
ATOM 9053 C C . ILE A 1 51 ? 4.963 11.081 2.571 1.00 0.00 51 ILE A C 7
ATOM 9054 O O . ILE A 1 51 ? 5.984 11.521 3.097 1.00 0.00 51 ILE A O 7
ATOM 9070 N N . VAL A 1 52 ? 3.748 11.572 2.766 1.00 0.00 52 VAL A N 7
ATOM 9071 C CA . VAL A 1 52 ? 3.531 12.707 3.647 1.00 0.00 52 VAL A CA 7
ATOM 9072 C C . VAL A 1 52 ? 3.337 12.206 5.080 1.00 0.00 52 VAL A C 7
ATOM 9073 O O . VAL A 1 52 ? 3.570 12.943 6.036 1.00 0.00 52 VAL A O 7
ATOM 9086 N N . LEU A 1 53 ? 2.913 10.955 5.182 1.00 0.00 53 LEU A N 7
ATOM 9087 C CA . LEU A 1 53 ? 2.685 10.346 6.482 1.00 0.00 53 LEU A CA 7
ATOM 9088 C C . LEU A 1 53 ? 2.156 8.923 6.288 1.00 0.00 53 LEU A C 7
ATOM 9089 O O . LEU A 1 53 ? 1.473 8.640 5.305 1.00 0.00 53 LEU A O 7
ATOM 9105 N N . VAL A 1 54 ? 2.492 8.066 7.241 1.00 0.00 54 VAL A N 7
ATOM 9106 C CA . VAL A 1 54 ? 2.058 6.680 7.187 1.00 0.00 54 VAL A CA 7
ATOM 9107 C C . VAL A 1 54 ? 1.473 6.281 8.543 1.00 0.00 54 VAL A C 7
ATOM 9108 O O . VAL A 1 54 ? 1.974 6.696 9.586 1.00 0.00 54 VAL A O 7
ATOM 9121 N N . ARG A 1 55 ? 0.420 5.479 8.484 1.00 0.00 55 ARG A N 7
ATOM 9122 C CA . ARG A 1 55 ? -0.240 5.019 9.694 1.00 0.00 55 ARG A CA 7
ATOM 9123 C C . ARG A 1 55 ? -0.700 3.569 9.529 1.00 0.00 55 ARG A C 7
ATOM 9124 O O . ARG A 1 55 ? -1.602 3.286 8.743 1.00 0.00 55 ARG A O 7
ATOM 9145 N N . ILE A 1 56 ? -0.058 2.688 10.283 1.00 0.00 56 ILE A N 7
ATOM 9146 C CA . ILE A 1 56 ? -0.390 1.275 10.231 1.00 0.00 56 ILE A CA 7
ATOM 9147 C C . ILE A 1 56 ? -1.528 0.986 11.211 1.00 0.00 56 ILE A C 7
ATOM 9148 O O . ILE A 1 56 ? -1.540 1.507 12.325 1.00 0.00 56 ILE A O 7
ATOM 9164 N N . ASN A 1 57 ? -2.458 0.157 10.761 1.00 0.00 57 ASN A N 7
ATOM 9165 C CA . ASN A 1 57 ? -3.598 -0.208 11.584 1.00 0.00 57 ASN A CA 7
ATOM 9166 C C . ASN A 1 57 ? -3.348 -1.578 12.218 1.00 0.00 57 ASN A C 7
ATOM 9167 O O . ASN A 1 57 ? -2.626 -2.401 11.658 1.00 0.00 57 ASN A O 7
ATOM 9178 N N . GLN A 1 58 ? -3.958 -1.779 13.376 1.00 0.00 58 GLN A N 7
ATOM 9179 C CA . GLN A 1 58 ? -3.810 -3.035 14.092 1.00 0.00 58 GLN A CA 7
ATOM 9180 C C . GLN A 1 58 ? -3.571 -4.182 13.107 1.00 0.00 58 GLN A C 7
ATOM 9181 O O . GLN A 1 58 ? -2.730 -5.047 13.349 1.00 0.00 58 GLN A O 7
ATOM 9195 N N . GLY A 1 59 ? -4.325 -4.151 12.019 1.00 0.00 59 GLY A N 7
ATOM 9196 C CA . GLY A 1 59 ? -4.206 -5.177 10.997 1.00 0.00 59 GLY A CA 7
ATOM 9197 C C . GLY A 1 59 ? -4.387 -4.583 9.599 1.00 0.00 59 GLY A C 7
ATOM 9198 O O . GLY A 1 59 ? -5.110 -5.138 8.773 1.00 0.00 59 GLY A O 7
ATOM 9202 N N . GLN A 1 60 ? -3.718 -3.461 9.377 1.00 0.00 60 GLN A N 7
ATOM 9203 C CA . GLN A 1 60 ? -3.796 -2.785 8.093 1.00 0.00 60 GLN A CA 7
ATOM 9204 C C . GLN A 1 60 ? -2.655 -1.774 7.955 1.00 0.00 60 GLN A C 7
ATOM 9205 O O . GLN A 1 60 ? -1.830 -1.638 8.857 1.00 0.00 60 GLN A O 7
ATOM 9219 N N . MET A 1 61 ? -2.645 -1.093 6.819 1.00 0.00 61 MET A N 7
ATOM 9220 C CA . MET A 1 61 ? -1.619 -0.099 6.552 1.00 0.00 61 MET A CA 7
ATOM 9221 C C . MET A 1 61 ? -2.181 1.063 5.731 1.00 0.00 61 MET A C 7
ATOM 9222 O O . MET A 1 61 ? -2.401 0.928 4.528 1.00 0.00 61 MET A O 7
ATOM 9236 N N . LEU A 1 62 ? -2.398 2.178 6.413 1.00 0.00 62 LEU A N 7
ATOM 9237 C CA . LEU A 1 62 ? -2.931 3.362 5.762 1.00 0.00 62 LEU A CA 7
ATOM 9238 C C . LEU A 1 62 ? -1.784 4.323 5.444 1.00 0.00 62 LEU A C 7
ATOM 9239 O O . LEU A 1 62 ? -1.192 4.911 6.348 1.00 0.00 62 LEU A O 7
ATOM 9255 N N . VAL A 1 63 ? -1.505 4.454 4.155 1.00 0.00 63 VAL A N 7
ATOM 9256 C CA . VAL A 1 63 ? -0.439 5.334 3.706 1.00 0.00 63 VAL A CA 7
ATOM 9257 C C . VAL A 1 63 ? -1.044 6.650 3.213 1.00 0.00 63 VAL A C 7
ATOM 9258 O O . VAL A 1 63 ? -2.065 6.650 2.528 1.00 0.00 63 VAL A O 7
ATOM 9271 N N . THR A 1 64 ? -0.387 7.741 3.581 1.00 0.00 64 THR A N 7
ATOM 9272 C CA . THR A 1 64 ? -0.848 9.061 3.184 1.00 0.00 64 THR A CA 7
ATOM 9273 C C . THR A 1 64 ? 0.126 9.687 2.184 1.00 0.00 64 THR A C 7
ATOM 9274 O O . THR A 1 64 ? 1.338 9.505 2.296 1.00 0.00 64 THR A O 7
ATOM 9285 N N . PHE A 1 65 ? -0.440 10.411 1.230 1.00 0.00 65 PHE A N 7
ATOM 9286 C CA . PHE A 1 65 ? 0.364 11.066 0.211 1.00 0.00 65 PHE A CA 7
ATOM 9287 C C . PHE A 1 65 ? 0.130 12.578 0.217 1.00 0.00 65 PHE A C 7
ATOM 9288 O O . PHE A 1 65 ? -0.644 13.087 1.025 1.00 0.00 65 PHE A O 7
ATOM 9305 N N . ALA A 1 66 ? 0.814 13.253 -0.695 1.00 0.00 66 ALA A N 7
ATOM 9306 C CA . ALA A 1 66 ? 0.692 14.696 -0.806 1.00 0.00 66 ALA A CA 7
ATOM 9307 C C . ALA A 1 66 ? -0.401 15.034 -1.822 1.00 0.00 66 ALA A C 7
ATOM 9308 O O . ALA A 1 66 ? -1.174 15.969 -1.620 1.00 0.00 66 ALA A O 7
ATOM 9315 N N . ASP A 1 67 ? -0.430 14.255 -2.894 1.00 0.00 67 ASP A N 7
ATOM 9316 C CA . ASP A 1 67 ? -1.415 14.460 -3.942 1.00 0.00 67 ASP A CA 7
ATOM 9317 C C . ASP A 1 67 ? -2.402 13.292 -3.944 1.00 0.00 67 ASP A C 7
ATOM 9318 O O . ASP A 1 67 ? -2.140 12.252 -3.341 1.00 0.00 67 ASP A O 7
ATOM 9327 N N . SER A 1 68 ? -3.517 13.501 -4.628 1.00 0.00 68 SER A N 7
ATOM 9328 C CA . SER A 1 68 ? -4.545 12.478 -4.716 1.00 0.00 68 SER A CA 7
ATOM 9329 C C . SER A 1 68 ? -4.302 11.597 -5.943 1.00 0.00 68 SER A C 7
ATOM 9330 O O . SER A 1 68 ? -4.296 10.371 -5.840 1.00 0.00 68 SER A O 7
ATOM 9338 N N . HIS A 1 69 ? -4.109 12.256 -7.076 1.00 0.00 69 HIS A N 7
ATOM 9339 C CA . HIS A 1 69 ? -3.866 11.547 -8.322 1.00 0.00 69 HIS A CA 7
ATOM 9340 C C . HIS A 1 69 ? -2.904 10.384 -8.071 1.00 0.00 69 HIS A C 7
ATOM 9341 O O . HIS A 1 69 ? -3.112 9.282 -8.576 1.00 0.00 69 HIS A O 7
ATOM 9355 N N . SER A 1 70 ? -1.870 10.670 -7.293 1.00 0.00 70 SER A N 7
ATOM 9356 C CA . SER A 1 70 ? -0.875 9.662 -6.969 1.00 0.00 70 SER A CA 7
ATOM 9357 C C . SER A 1 70 ? -1.564 8.382 -6.493 1.00 0.00 70 SER A C 7
ATOM 9358 O O . SER A 1 70 ? -1.423 7.329 -7.113 1.00 0.00 70 SER A O 7
ATOM 9366 N N . ALA A 1 71 ? -2.293 8.513 -5.395 1.00 0.00 71 ALA A N 7
ATOM 9367 C CA . ALA A 1 71 ? -3.004 7.380 -4.827 1.00 0.00 71 ALA A CA 7
ATOM 9368 C C . ALA A 1 71 ? -3.788 6.671 -5.933 1.00 0.00 71 ALA A C 7
ATOM 9369 O O . ALA A 1 71 ? -3.717 5.450 -6.064 1.00 0.00 71 ALA A O 7
ATOM 9376 N N . LEU A 1 72 ? -4.519 7.466 -6.700 1.00 0.00 72 LEU A N 7
ATOM 9377 C CA . LEU A 1 72 ? -5.317 6.930 -7.789 1.00 0.00 72 LEU A CA 7
ATOM 9378 C C . LEU A 1 72 ? -4.508 5.863 -8.530 1.00 0.00 72 LEU A C 7
ATOM 9379 O O . LEU A 1 72 ? -4.930 4.711 -8.622 1.00 0.00 72 LEU A O 7
ATOM 9395 N N . SER A 1 73 ? -3.360 6.284 -9.039 1.00 0.00 73 SER A N 7
ATOM 9396 C CA . SER A 1 73 ? -2.488 5.378 -9.769 1.00 0.00 73 SER A CA 7
ATOM 9397 C C . SER A 1 73 ? -2.170 4.153 -8.910 1.00 0.00 73 SER A C 7
ATOM 9398 O O . SER A 1 73 ? -2.292 3.019 -9.371 1.00 0.00 73 SER A O 7
ATOM 9406 N N . VAL A 1 74 ? -1.768 4.422 -7.677 1.00 0.00 74 VAL A N 7
ATOM 9407 C CA . VAL A 1 74 ? -1.432 3.355 -6.750 1.00 0.00 74 VAL A CA 7
ATOM 9408 C C . VAL A 1 74 ? -2.661 2.471 -6.529 1.00 0.00 74 VAL A C 7
ATOM 9409 O O . VAL A 1 74 ? -2.532 1.304 -6.162 1.00 0.00 74 VAL A O 7
ATOM 9422 N N . LEU A 1 75 ? -3.824 3.060 -6.761 1.00 0.00 75 LEU A N 7
ATOM 9423 C CA . LEU A 1 75 ? -5.075 2.341 -6.593 1.00 0.00 75 LEU A CA 7
ATOM 9424 C C . LEU A 1 75 ? -5.364 1.526 -7.855 1.00 0.00 75 LEU A C 7
ATOM 9425 O O . LEU A 1 75 ? -6.121 0.557 -7.813 1.00 0.00 75 LEU A O 7
ATOM 9441 N N . ASP A 1 76 ? -4.746 1.949 -8.948 1.00 0.00 76 ASP A N 7
ATOM 9442 C CA . ASP A 1 76 ? -4.928 1.271 -10.220 1.00 0.00 76 ASP A CA 7
ATOM 9443 C C . ASP A 1 76 ? -3.840 0.208 -10.387 1.00 0.00 76 ASP A C 7
ATOM 9444 O O . ASP A 1 76 ? -4.137 -0.949 -10.679 1.00 0.00 76 ASP A O 7
ATOM 9453 N N . VAL A 1 77 ? -2.602 0.640 -10.193 1.00 0.00 77 VAL A N 7
ATOM 9454 C CA . VAL A 1 77 ? -1.468 -0.260 -10.318 1.00 0.00 77 VAL A CA 7
ATOM 9455 C C . VAL A 1 77 ? -1.430 -1.197 -9.110 1.00 0.00 77 VAL A C 7
ATOM 9456 O O . VAL A 1 77 ? -0.666 -2.161 -9.091 1.00 0.00 77 VAL A O 7
ATOM 9469 N N . ASP A 1 78 ? -2.264 -0.881 -8.130 1.00 0.00 78 ASP A N 7
ATOM 9470 C CA . ASP A 1 78 ? -2.335 -1.683 -6.920 1.00 0.00 78 ASP A CA 7
ATOM 9471 C C . ASP A 1 78 ? -2.228 -3.164 -7.288 1.00 0.00 78 ASP A C 7
ATOM 9472 O O . ASP A 1 78 ? -1.505 -3.918 -6.638 1.00 0.00 78 ASP A O 7
ATOM 9481 N N . GLY A 1 79 ? -2.958 -3.536 -8.329 1.00 0.00 79 GLY A N 7
ATOM 9482 C CA . GLY A 1 79 ? -2.955 -4.914 -8.791 1.00 0.00 79 GLY A CA 7
ATOM 9483 C C . GLY A 1 79 ? -1.552 -5.519 -8.699 1.00 0.00 79 GLY A C 7
ATOM 9484 O O . GLY A 1 79 ? -1.402 -6.707 -8.419 1.00 0.00 79 GLY A O 7
ATOM 9488 N N . MET A 1 80 ? -0.561 -4.674 -8.942 1.00 0.00 80 MET A N 7
ATOM 9489 C CA . MET A 1 80 ? 0.824 -5.111 -8.890 1.00 0.00 80 MET A CA 7
ATOM 9490 C C . MET A 1 80 ? 1.050 -6.080 -7.728 1.00 0.00 80 MET A C 7
ATOM 9491 O O . MET A 1 80 ? 0.261 -6.120 -6.786 1.00 0.00 80 MET A O 7
ATOM 9505 N N . LYS A 1 81 ? 2.132 -6.837 -7.833 1.00 0.00 81 LYS A N 7
ATOM 9506 C CA . LYS A 1 81 ? 2.473 -7.804 -6.803 1.00 0.00 81 LYS A CA 7
ATOM 9507 C C . LYS A 1 81 ? 3.816 -7.423 -6.177 1.00 0.00 81 LYS A C 7
ATOM 9508 O O . LYS A 1 81 ? 4.705 -6.923 -6.863 1.00 0.00 81 LYS A O 7
ATOM 9527 N N . VAL A 1 82 ? 3.921 -7.675 -4.880 1.00 0.00 82 VAL A N 7
ATOM 9528 C CA . VAL A 1 82 ? 5.141 -7.366 -4.154 1.00 0.00 82 VAL A CA 7
ATOM 9529 C C . VAL A 1 82 ? 5.666 -8.636 -3.483 1.00 0.00 82 VAL A C 7
ATOM 9530 O O . VAL A 1 82 ? 4.925 -9.326 -2.785 1.00 0.00 82 VAL A O 7
ATOM 9543 N N . LYS A 1 83 ? 6.942 -8.907 -3.718 1.00 0.00 83 LYS A N 7
ATOM 9544 C CA . LYS A 1 83 ? 7.575 -10.083 -3.145 1.00 0.00 83 LYS A CA 7
ATOM 9545 C C . LYS A 1 83 ? 6.837 -11.337 -3.620 1.00 0.00 83 LYS A C 7
ATOM 9546 O O . LYS A 1 83 ? 6.817 -12.350 -2.924 1.00 0.00 83 LYS A O 7
ATOM 9565 N N . GLY A 1 84 ? 6.250 -11.226 -4.802 1.00 0.00 84 GLY A N 7
ATOM 9566 C CA . GLY A 1 84 ? 5.513 -12.339 -5.378 1.00 0.00 84 GLY A CA 7
ATOM 9567 C C . GLY A 1 84 ? 4.153 -12.507 -4.697 1.00 0.00 84 GLY A C 7
ATOM 9568 O O . GLY A 1 84 ? 3.498 -13.536 -4.857 1.00 0.00 84 GLY A O 7
ATOM 9572 N N . ARG A 1 85 ? 3.769 -11.481 -3.952 1.00 0.00 85 ARG A N 7
ATOM 9573 C CA . ARG A 1 85 ? 2.500 -11.503 -3.246 1.00 0.00 85 ARG A CA 7
ATOM 9574 C C . ARG A 1 85 ? 1.536 -10.482 -3.854 1.00 0.00 85 ARG A C 7
ATOM 9575 O O . ARG A 1 85 ? 1.935 -9.365 -4.181 1.00 0.00 85 ARG A O 7
ATOM 9596 N N . ALA A 1 86 ? 0.287 -10.901 -3.988 1.00 0.00 86 ALA A N 7
ATOM 9597 C CA . ALA A 1 86 ? -0.736 -10.037 -4.552 1.00 0.00 86 ALA A CA 7
ATOM 9598 C C . ALA A 1 86 ? -1.118 -8.969 -3.525 1.00 0.00 86 ALA A C 7
ATOM 9599 O O . ALA A 1 86 ? -1.721 -9.278 -2.498 1.00 0.00 86 ALA A O 7
ATOM 9606 N N . VAL A 1 87 ? -0.751 -7.735 -3.838 1.00 0.00 87 VAL A N 7
ATOM 9607 C CA . VAL A 1 87 ? -1.048 -6.620 -2.955 1.00 0.00 87 VAL A CA 7
ATOM 9608 C C . VAL A 1 87 ? -2.300 -5.897 -3.456 1.00 0.00 87 VAL A C 7
ATOM 9609 O O . VAL A 1 87 ? -2.573 -5.879 -4.656 1.00 0.00 87 VAL A O 7
ATOM 9622 N N . LYS A 1 88 ? -3.029 -5.319 -2.512 1.00 0.00 88 LYS A N 7
ATOM 9623 C CA . LYS A 1 88 ? -4.246 -4.598 -2.843 1.00 0.00 88 LYS A CA 7
ATOM 9624 C C . LYS A 1 88 ? -4.297 -3.298 -2.037 1.00 0.00 88 LYS A C 7
ATOM 9625 O O . LYS A 1 88 ? -4.003 -3.292 -0.843 1.00 0.00 88 LYS A O 7
ATOM 9644 N N . ILE A 1 89 ? -4.674 -2.229 -2.723 1.00 0.00 89 ILE A N 7
ATOM 9645 C CA . ILE A 1 89 ? -4.769 -0.926 -2.086 1.00 0.00 89 ILE A CA 7
ATOM 9646 C C . ILE A 1 89 ? -6.183 -0.373 -2.272 1.00 0.00 89 ILE A C 7
ATOM 9647 O O . ILE A 1 89 ? -6.637 -0.187 -3.400 1.00 0.00 89 ILE A O 7
ATOM 9663 N N . SER A 1 90 ? -6.840 -0.127 -1.148 1.00 0.00 90 SER A N 7
ATOM 9664 C CA . SER A 1 90 ? -8.194 0.401 -1.174 1.00 0.00 90 SER A CA 7
ATOM 9665 C C . SER A 1 90 ? -8.207 1.834 -0.640 1.00 0.00 90 SER A C 7
ATOM 9666 O O . SER A 1 90 ? -7.162 2.376 -0.281 1.00 0.00 90 SER A O 7
ATOM 9674 N N . GLY A 1 91 ? -9.400 2.408 -0.604 1.00 0.00 91 GLY A N 7
ATOM 9675 C CA . GLY A 1 91 ? -9.563 3.768 -0.120 1.00 0.00 91 GLY A CA 7
ATOM 9676 C C . GLY A 1 91 ? -10.378 3.796 1.174 1.00 0.00 91 GLY A C 7
ATOM 9677 O O . GLY A 1 91 ? -11.548 3.418 1.184 1.00 0.00 91 GLY A O 7
ATOM 9681 N N . PRO A 1 92 ? -9.710 4.261 2.264 1.00 0.00 92 PRO A N 7
ATOM 9682 C CA . PRO A 1 92 ? -10.359 4.343 3.561 1.00 0.00 92 PRO A CA 7
ATOM 9683 C C . PRO A 1 92 ? -11.333 5.522 3.613 1.00 0.00 92 PRO A C 7
ATOM 9684 O O . PRO A 1 92 ? -11.120 6.475 4.361 1.00 0.00 92 PRO A O 7
ATOM 9695 N N . SER A 1 93 ? -12.381 5.418 2.809 1.00 0.00 93 SER A N 7
ATOM 9696 C CA . SER A 1 93 ? -13.388 6.464 2.753 1.00 0.00 93 SER A CA 7
ATOM 9697 C C . SER A 1 93 ? -14.712 5.946 3.319 1.00 0.00 93 SER A C 7
ATOM 9698 O O . SER A 1 93 ? -15.081 4.795 3.090 1.00 0.00 93 SER A O 7
ATOM 9706 N N . SER A 1 94 ? -15.390 6.821 4.046 1.00 0.00 94 SER A N 7
ATOM 9707 C CA . SER A 1 94 ? -16.665 6.466 4.647 1.00 0.00 94 SER A CA 7
ATOM 9708 C C . SER A 1 94 ? -17.776 7.350 4.076 1.00 0.00 94 SER A C 7
ATOM 9709 O O . SER A 1 94 ? -17.703 8.575 4.157 1.00 0.00 94 SER A O 7
ATOM 9717 N N . GLY A 1 95 ? -18.779 6.694 3.511 1.00 0.00 95 GLY A N 7
ATOM 9718 C CA . GLY A 1 95 ? -19.904 7.405 2.927 1.00 0.00 95 GLY A CA 7
ATOM 9719 C C . GLY A 1 95 ? -20.705 6.493 1.995 1.00 0.00 95 GLY A C 7
ATOM 9720 O O . GLY A 1 95 ? -20.689 5.273 2.150 1.00 0.00 95 GLY A O 7
ATOM 9724 N N . GLY A 1 1 ? -16.269 13.233 -27.775 1.00 0.00 1 GLY A N 8
ATOM 9725 C CA . GLY A 1 1 ? -16.565 12.285 -26.714 1.00 0.00 1 GLY A CA 8
ATOM 9726 C C . GLY A 1 1 ? -15.928 12.723 -25.394 1.00 0.00 1 GLY A C 8
ATOM 9727 O O . GLY A 1 1 ? -14.822 13.261 -25.382 1.00 0.00 1 GLY A O 8
ATOM 9731 N N . SER A 1 2 ? -16.654 12.477 -24.313 1.00 0.00 2 SER A N 8
ATOM 9732 C CA . SER A 1 2 ? -16.174 12.840 -22.990 1.00 0.00 2 SER A CA 8
ATOM 9733 C C . SER A 1 2 ? -16.333 11.657 -22.033 1.00 0.00 2 SER A C 8
ATOM 9734 O O . SER A 1 2 ? -17.198 11.673 -21.159 1.00 0.00 2 SER A O 8
ATOM 9742 N N . SER A 1 3 ? -15.484 10.659 -22.231 1.00 0.00 3 SER A N 8
ATOM 9743 C CA . SER A 1 3 ? -15.519 9.470 -21.396 1.00 0.00 3 SER A CA 8
ATOM 9744 C C . SER A 1 3 ? -14.619 9.661 -20.175 1.00 0.00 3 SER A C 8
ATOM 9745 O O . SER A 1 3 ? -15.087 9.602 -19.039 1.00 0.00 3 SER A O 8
ATOM 9753 N N . GLY A 1 4 ? -13.342 9.886 -20.449 1.00 0.00 4 GLY A N 8
ATOM 9754 C CA . GLY A 1 4 ? -12.372 10.086 -19.386 1.00 0.00 4 GLY A CA 8
ATOM 9755 C C . GLY A 1 4 ? -12.911 11.048 -18.326 1.00 0.00 4 GLY A C 8
ATOM 9756 O O . GLY A 1 4 ? -13.189 10.643 -17.198 1.00 0.00 4 GLY A O 8
ATOM 9760 N N . SER A 1 5 ? -13.044 12.305 -18.725 1.00 0.00 5 SER A N 8
ATOM 9761 C CA . SER A 1 5 ? -13.545 13.328 -17.823 1.00 0.00 5 SER A CA 8
ATOM 9762 C C . SER A 1 5 ? -14.708 12.774 -16.998 1.00 0.00 5 SER A C 8
ATOM 9763 O O . SER A 1 5 ? -14.673 12.807 -15.769 1.00 0.00 5 SER A O 8
ATOM 9771 N N . SER A 1 6 ? -15.711 12.277 -17.707 1.00 0.00 6 SER A N 8
ATOM 9772 C CA . SER A 1 6 ? -16.883 11.716 -17.055 1.00 0.00 6 SER A CA 8
ATOM 9773 C C . SER A 1 6 ? -16.460 10.890 -15.839 1.00 0.00 6 SER A C 8
ATOM 9774 O O . SER A 1 6 ? -16.859 11.187 -14.714 1.00 0.00 6 SER A O 8
ATOM 9782 N N . GLY A 1 7 ? -15.657 9.870 -16.106 1.00 0.00 7 GLY A N 8
ATOM 9783 C CA . GLY A 1 7 ? -15.176 8.999 -15.047 1.00 0.00 7 GLY A CA 8
ATOM 9784 C C . GLY A 1 7 ? -14.792 9.807 -13.805 1.00 0.00 7 GLY A C 8
ATOM 9785 O O . GLY A 1 7 ? -15.371 9.622 -12.736 1.00 0.00 7 GLY A O 8
ATOM 9789 N N . SER A 1 8 ? -13.817 10.685 -13.988 1.00 0.00 8 SER A N 8
ATOM 9790 C CA . SER A 1 8 ? -13.349 11.521 -12.896 1.00 0.00 8 SER A CA 8
ATOM 9791 C C . SER A 1 8 ? -12.918 12.888 -13.432 1.00 0.00 8 SER A C 8
ATOM 9792 O O . SER A 1 8 ? -11.847 13.018 -14.024 1.00 0.00 8 SER A O 8
ATOM 9800 N N . SER A 1 9 ? -13.773 13.874 -13.204 1.00 0.00 9 SER A N 8
ATOM 9801 C CA . SER A 1 9 ? -13.494 15.227 -13.656 1.00 0.00 9 SER A CA 8
ATOM 9802 C C . SER A 1 9 ? -12.715 15.988 -12.581 1.00 0.00 9 SER A C 8
ATOM 9803 O O . SER A 1 9 ? -11.607 16.459 -12.829 1.00 0.00 9 SER A O 8
ATOM 9811 N N . PHE A 1 10 ? -13.327 16.084 -11.409 1.00 0.00 10 PHE A N 8
ATOM 9812 C CA . PHE A 1 10 ? -12.704 16.779 -10.296 1.00 0.00 10 PHE A CA 8
ATOM 9813 C C . PHE A 1 10 ? -13.162 16.193 -8.959 1.00 0.00 10 PHE A C 8
ATOM 9814 O O . PHE A 1 10 ? -14.203 16.580 -8.430 1.00 0.00 10 PHE A O 8
ATOM 9831 N N . GLN A 1 11 ? -12.361 15.268 -8.450 1.00 0.00 11 GLN A N 8
ATOM 9832 C CA . GLN A 1 11 ? -12.670 14.624 -7.184 1.00 0.00 11 GLN A CA 8
ATOM 9833 C C . GLN A 1 11 ? -11.427 13.931 -6.624 1.00 0.00 11 GLN A C 8
ATOM 9834 O O . GLN A 1 11 ? -10.918 12.984 -7.221 1.00 0.00 11 GLN A O 8
ATOM 9848 N N . GLY A 1 12 ? -10.975 14.430 -5.483 1.00 0.00 12 GLY A N 8
ATOM 9849 C CA . GLY A 1 12 ? -9.801 13.870 -4.835 1.00 0.00 12 GLY A CA 8
ATOM 9850 C C . GLY A 1 12 ? -9.627 14.442 -3.426 1.00 0.00 12 GLY A C 8
ATOM 9851 O O . GLY A 1 12 ? -9.749 15.649 -3.223 1.00 0.00 12 GLY A O 8
ATOM 9855 N N . PRO A 1 13 ? -9.337 13.524 -2.465 1.00 0.00 13 PRO A N 8
ATOM 9856 C CA . PRO A 1 13 ? -9.145 13.924 -1.082 1.00 0.00 13 PRO A CA 8
ATOM 9857 C C . PRO A 1 13 ? -7.788 14.604 -0.891 1.00 0.00 13 PRO A C 8
ATOM 9858 O O . PRO A 1 13 ? -6.746 13.963 -1.014 1.00 0.00 13 PRO A O 8
ATOM 9869 N N . LEU A 1 14 ? -7.845 15.894 -0.593 1.00 0.00 14 LEU A N 8
ATOM 9870 C CA . LEU A 1 14 ? -6.633 16.668 -0.384 1.00 0.00 14 LEU A CA 8
ATOM 9871 C C . LEU A 1 14 ? -5.701 15.903 0.559 1.00 0.00 14 LEU A C 8
ATOM 9872 O O . LEU A 1 14 ? -4.507 15.780 0.292 1.00 0.00 14 LEU A O 8
ATOM 9888 N N . ASP A 1 15 ? -6.283 15.411 1.643 1.00 0.00 15 ASP A N 8
ATOM 9889 C CA . ASP A 1 15 ? -5.520 14.662 2.627 1.00 0.00 15 ASP A CA 8
ATOM 9890 C C . ASP A 1 15 ? -4.548 13.724 1.907 1.00 0.00 15 ASP A C 8
ATOM 9891 O O . ASP A 1 15 ? -3.351 13.728 2.190 1.00 0.00 15 ASP A O 8
ATOM 9900 N N . ALA A 1 16 ? -5.100 12.943 0.989 1.00 0.00 16 ALA A N 8
ATOM 9901 C CA . ALA A 1 16 ? -4.297 12.003 0.227 1.00 0.00 16 ALA A CA 8
ATOM 9902 C C . ALA A 1 16 ? -3.941 10.807 1.113 1.00 0.00 16 ALA A C 8
ATOM 9903 O O . ALA A 1 16 ? -2.794 10.662 1.534 1.00 0.00 16 ALA A O 8
ATOM 9910 N N . THR A 1 17 ? -4.945 9.981 1.369 1.00 0.00 17 THR A N 8
ATOM 9911 C CA . THR A 1 17 ? -4.752 8.803 2.197 1.00 0.00 17 THR A CA 8
ATOM 9912 C C . THR A 1 17 ? -5.373 7.575 1.530 1.00 0.00 17 THR A C 8
ATOM 9913 O O . THR A 1 17 ? -6.414 7.676 0.882 1.00 0.00 17 THR A O 8
ATOM 9924 N N . VAL A 1 18 ? -4.709 6.443 1.711 1.00 0.00 18 VAL A N 8
ATOM 9925 C CA . VAL A 1 18 ? -5.183 5.196 1.135 1.00 0.00 18 VAL A CA 8
ATOM 9926 C C . VAL A 1 18 ? -4.882 4.047 2.099 1.00 0.00 18 VAL A C 8
ATOM 9927 O O . VAL A 1 18 ? -3.962 4.137 2.910 1.00 0.00 18 VAL A O 8
ATOM 9940 N N . VAL A 1 19 ? -5.676 2.992 1.978 1.00 0.00 19 VAL A N 8
ATOM 9941 C CA . VAL A 1 19 ? -5.506 1.827 2.828 1.00 0.00 19 VAL A CA 8
ATOM 9942 C C . VAL A 1 19 ? -4.941 0.673 1.997 1.00 0.00 19 VAL A C 8
ATOM 9943 O O . VAL A 1 19 ? -5.511 0.305 0.971 1.00 0.00 19 VAL A O 8
ATOM 9956 N N . VAL A 1 20 ? -3.828 0.134 2.472 1.00 0.00 20 VAL A N 8
ATOM 9957 C CA . VAL A 1 20 ? -3.179 -0.971 1.786 1.00 0.00 20 VAL A CA 8
ATOM 9958 C C . VAL A 1 20 ? -3.391 -2.258 2.587 1.00 0.00 20 VAL A C 8
ATOM 9959 O O . VAL A 1 20 ? -3.309 -2.249 3.814 1.00 0.00 20 VAL A O 8
ATOM 9972 N N . ASN A 1 21 ? -3.658 -3.332 1.860 1.00 0.00 21 ASN A N 8
ATOM 9973 C CA . ASN A 1 21 ? -3.882 -4.624 2.487 1.00 0.00 21 ASN A CA 8
ATOM 9974 C C . ASN A 1 21 ? -3.275 -5.723 1.612 1.00 0.00 21 ASN A C 8
ATOM 9975 O O . ASN A 1 21 ? -2.880 -5.469 0.475 1.00 0.00 21 ASN A O 8
ATOM 9986 N N . LEU A 1 22 ? -3.219 -6.920 2.176 1.00 0.00 22 LEU A N 8
ATOM 9987 C CA . LEU A 1 22 ? -2.667 -8.059 1.462 1.00 0.00 22 LEU A CA 8
ATOM 9988 C C . LEU A 1 22 ? -3.799 -9.016 1.084 1.00 0.00 22 LEU A C 8
ATOM 9989 O O . LEU A 1 22 ? -4.590 -9.415 1.937 1.00 0.00 22 LEU A O 8
ATOM 10005 N N . GLN A 1 23 ? -3.840 -9.357 -0.196 1.00 0.00 23 GLN A N 8
ATOM 10006 C CA . GLN A 1 23 ? -4.862 -10.259 -0.698 1.00 0.00 23 GLN A CA 8
ATOM 10007 C C . GLN A 1 23 ? -4.709 -11.642 -0.061 1.00 0.00 23 GLN A C 8
ATOM 10008 O O . GLN A 1 23 ? -5.670 -12.195 0.471 1.00 0.00 23 GLN A O 8
ATOM 10022 N N . SER A 1 24 ? -3.492 -12.160 -0.135 1.00 0.00 24 SER A N 8
ATOM 10023 C CA . SER A 1 24 ? -3.200 -13.468 0.428 1.00 0.00 24 SER A CA 8
ATOM 10024 C C . SER A 1 24 ? -1.992 -13.377 1.363 1.00 0.00 24 SER A C 8
ATOM 10025 O O . SER A 1 24 ? -0.911 -13.865 1.036 1.00 0.00 24 SER A O 8
ATOM 10033 N N . PRO A 1 25 ? -2.222 -12.733 2.539 1.00 0.00 25 PRO A N 8
ATOM 10034 C CA . PRO A 1 25 ? -1.166 -12.572 3.523 1.00 0.00 25 PRO A CA 8
ATOM 10035 C C . PRO A 1 25 ? -0.895 -13.887 4.257 1.00 0.00 25 PRO A C 8
ATOM 10036 O O . PRO A 1 25 ? -1.798 -14.706 4.423 1.00 0.00 25 PRO A O 8
ATOM 10047 N N . THR A 1 26 ? 0.351 -14.047 4.677 1.00 0.00 26 THR A N 8
ATOM 10048 C CA . THR A 1 26 ? 0.751 -15.249 5.389 1.00 0.00 26 THR A CA 8
ATOM 10049 C C . THR A 1 26 ? 0.444 -15.111 6.882 1.00 0.00 26 THR A C 8
ATOM 10050 O O . THR A 1 26 ? 0.007 -14.054 7.334 1.00 0.00 26 THR A O 8
ATOM 10061 N N . LEU A 1 27 ? 0.686 -16.194 7.605 1.00 0.00 27 LEU A N 8
ATOM 10062 C CA . LEU A 1 27 ? 0.440 -16.208 9.038 1.00 0.00 27 LEU A CA 8
ATOM 10063 C C . LEU A 1 27 ? 1.172 -15.031 9.687 1.00 0.00 27 LEU A C 8
ATOM 10064 O O . LEU A 1 27 ? 0.681 -14.445 10.650 1.00 0.00 27 LEU A O 8
ATOM 10080 N N . GLU A 1 28 ? 2.335 -14.721 9.133 1.00 0.00 28 GLU A N 8
ATOM 10081 C CA . GLU A 1 28 ? 3.140 -13.625 9.646 1.00 0.00 28 GLU A CA 8
ATOM 10082 C C . GLU A 1 28 ? 2.453 -12.287 9.367 1.00 0.00 28 GLU A C 8
ATOM 10083 O O . GLU A 1 28 ? 2.670 -11.312 10.085 1.00 0.00 28 GLU A O 8
ATOM 10095 N N . GLU A 1 29 ? 1.639 -12.282 8.321 1.00 0.00 29 GLU A N 8
ATOM 10096 C CA . GLU A 1 29 ? 0.920 -11.080 7.938 1.00 0.00 29 GLU A CA 8
ATOM 10097 C C . GLU A 1 29 ? -0.457 -11.050 8.604 1.00 0.00 29 GLU A C 8
ATOM 10098 O O . GLU A 1 29 ? -0.941 -9.986 8.990 1.00 0.00 29 GLU A O 8
ATOM 10110 N N . LYS A 1 30 ? -1.049 -12.229 8.719 1.00 0.00 30 LYS A N 8
ATOM 10111 C CA . LYS A 1 30 ? -2.361 -12.351 9.332 1.00 0.00 30 LYS A CA 8
ATOM 10112 C C . LYS A 1 30 ? -2.293 -11.850 10.776 1.00 0.00 30 LYS A C 8
ATOM 10113 O O . LYS A 1 30 ? -3.323 -11.579 11.392 1.00 0.00 30 LYS A O 8
ATOM 10132 N N . ASN A 1 31 ? -1.070 -11.741 11.274 1.00 0.00 31 ASN A N 8
ATOM 10133 C CA . ASN A 1 31 ? -0.855 -11.276 12.634 1.00 0.00 31 ASN A CA 8
ATOM 10134 C C . ASN A 1 31 ? -0.596 -9.769 12.618 1.00 0.00 31 ASN A C 8
ATOM 10135 O O . ASN A 1 31 ? -1.238 -9.017 13.350 1.00 0.00 31 ASN A O 8
ATOM 10146 N N . GLU A 1 32 ? 0.346 -9.371 11.776 1.00 0.00 32 GLU A N 8
ATOM 10147 C CA . GLU A 1 32 ? 0.697 -7.966 11.655 1.00 0.00 32 GLU A CA 8
ATOM 10148 C C . GLU A 1 32 ? 1.599 -7.747 10.438 1.00 0.00 32 GLU A C 8
ATOM 10149 O O . GLU A 1 32 ? 2.485 -8.555 10.164 1.00 0.00 32 GLU A O 8
ATOM 10161 N N . PHE A 1 33 ? 1.341 -6.650 9.741 1.00 0.00 33 PHE A N 8
ATOM 10162 C CA . PHE A 1 33 ? 2.118 -6.315 8.560 1.00 0.00 33 PHE A CA 8
ATOM 10163 C C . PHE A 1 33 ? 3.618 -6.371 8.856 1.00 0.00 33 PHE A C 8
ATOM 10164 O O . PHE A 1 33 ? 4.084 -5.791 9.835 1.00 0.00 33 PHE A O 8
ATOM 10181 N N . PRO A 1 34 ? 4.352 -7.095 7.969 1.00 0.00 34 PRO A N 8
ATOM 10182 C CA . PRO A 1 34 ? 5.790 -7.235 8.125 1.00 0.00 34 PRO A CA 8
ATOM 10183 C C . PRO A 1 34 ? 6.513 -5.947 7.726 1.00 0.00 34 PRO A C 8
ATOM 10184 O O . PRO A 1 34 ? 6.179 -5.331 6.715 1.00 0.00 34 PRO A O 8
ATOM 10195 N N . GLU A 1 35 ? 7.490 -5.578 8.541 1.00 0.00 35 GLU A N 8
ATOM 10196 C CA . GLU A 1 35 ? 8.264 -4.375 8.286 1.00 0.00 35 GLU A CA 8
ATOM 10197 C C . GLU A 1 35 ? 9.093 -4.537 7.010 1.00 0.00 35 GLU A C 8
ATOM 10198 O O . GLU A 1 35 ? 9.336 -3.566 6.295 1.00 0.00 35 GLU A O 8
ATOM 10210 N N . ASP A 1 36 ? 9.505 -5.772 6.764 1.00 0.00 36 ASP A N 8
ATOM 10211 C CA . ASP A 1 36 ? 10.302 -6.074 5.587 1.00 0.00 36 ASP A CA 8
ATOM 10212 C C . ASP A 1 36 ? 9.480 -5.778 4.330 1.00 0.00 36 ASP A C 8
ATOM 10213 O O . ASP A 1 36 ? 10.038 -5.576 3.253 1.00 0.00 36 ASP A O 8
ATOM 10222 N N . LEU A 1 37 ? 8.168 -5.763 4.510 1.00 0.00 37 LEU A N 8
ATOM 10223 C CA . LEU A 1 37 ? 7.264 -5.495 3.404 1.00 0.00 37 LEU A CA 8
ATOM 10224 C C . LEU A 1 37 ? 6.926 -4.003 3.377 1.00 0.00 37 LEU A C 8
ATOM 10225 O O . LEU A 1 37 ? 6.979 -3.370 2.324 1.00 0.00 37 LEU A O 8
ATOM 10241 N N . ARG A 1 38 ? 6.586 -3.485 4.548 1.00 0.00 38 ARG A N 8
ATOM 10242 C CA . ARG A 1 38 ? 6.239 -2.079 4.671 1.00 0.00 38 ARG A CA 8
ATOM 10243 C C . ARG A 1 38 ? 7.207 -1.220 3.855 1.00 0.00 38 ARG A C 8
ATOM 10244 O O . ARG A 1 38 ? 6.849 -0.715 2.792 1.00 0.00 38 ARG A O 8
ATOM 10265 N N . THR A 1 39 ? 8.414 -1.081 4.383 1.00 0.00 39 THR A N 8
ATOM 10266 C CA . THR A 1 39 ? 9.435 -0.291 3.716 1.00 0.00 39 THR A CA 8
ATOM 10267 C C . THR A 1 39 ? 9.439 -0.582 2.214 1.00 0.00 39 THR A C 8
ATOM 10268 O O . THR A 1 39 ? 9.604 0.327 1.403 1.00 0.00 39 THR A O 8
ATOM 10279 N N . GLU A 1 40 ? 9.255 -1.854 1.890 1.00 0.00 40 GLU A N 8
ATOM 10280 C CA . GLU A 1 40 ? 9.235 -2.277 0.500 1.00 0.00 40 GLU A CA 8
ATOM 10281 C C . GLU A 1 40 ? 8.127 -1.546 -0.261 1.00 0.00 40 GLU A C 8
ATOM 10282 O O . GLU A 1 40 ? 8.329 -1.111 -1.393 1.00 0.00 40 GLU A O 8
ATOM 10294 N N . LEU A 1 41 ? 6.979 -1.435 0.393 1.00 0.00 41 LEU A N 8
ATOM 10295 C CA . LEU A 1 41 ? 5.838 -0.765 -0.208 1.00 0.00 41 LEU A CA 8
ATOM 10296 C C . LEU A 1 41 ? 6.060 0.749 -0.164 1.00 0.00 41 LEU A C 8
ATOM 10297 O O . LEU A 1 41 ? 6.096 1.405 -1.204 1.00 0.00 41 LEU A O 8
ATOM 10313 N N . MET A 1 42 ? 6.202 1.259 1.051 1.00 0.00 42 MET A N 8
ATOM 10314 C CA . MET A 1 42 ? 6.419 2.682 1.244 1.00 0.00 42 MET A CA 8
ATOM 10315 C C . MET A 1 42 ? 7.310 3.256 0.141 1.00 0.00 42 MET A C 8
ATOM 10316 O O . MET A 1 42 ? 6.897 4.152 -0.593 1.00 0.00 42 MET A O 8
ATOM 10330 N N . GLN A 1 43 ? 8.517 2.715 0.058 1.00 0.00 43 GLN A N 8
ATOM 10331 C CA . GLN A 1 43 ? 9.470 3.162 -0.943 1.00 0.00 43 GLN A CA 8
ATOM 10332 C C . GLN A 1 43 ? 8.895 2.968 -2.348 1.00 0.00 43 GLN A C 8
ATOM 10333 O O . GLN A 1 43 ? 9.033 3.839 -3.205 1.00 0.00 43 GLN A O 8
ATOM 10347 N N . THR A 1 44 ? 8.262 1.820 -2.540 1.00 0.00 44 THR A N 8
ATOM 10348 C CA . THR A 1 44 ? 7.666 1.500 -3.825 1.00 0.00 44 THR A CA 8
ATOM 10349 C C . THR A 1 44 ? 6.550 2.493 -4.157 1.00 0.00 44 THR A C 8
ATOM 10350 O O . THR A 1 44 ? 6.693 3.315 -5.061 1.00 0.00 44 THR A O 8
ATOM 10361 N N . LEU A 1 45 ? 5.462 2.383 -3.408 1.00 0.00 45 LEU A N 8
ATOM 10362 C CA . LEU A 1 45 ? 4.322 3.261 -3.611 1.00 0.00 45 LEU A CA 8
ATOM 10363 C C . LEU A 1 45 ? 4.790 4.717 -3.561 1.00 0.00 45 LEU A C 8
ATOM 10364 O O . LEU A 1 45 ? 4.348 5.542 -4.360 1.00 0.00 45 LEU A O 8
ATOM 10380 N N . GLY A 1 46 ? 5.678 4.988 -2.616 1.00 0.00 46 GLY A N 8
ATOM 10381 C CA . GLY A 1 46 ? 6.210 6.330 -2.452 1.00 0.00 46 GLY A CA 8
ATOM 10382 C C . GLY A 1 46 ? 6.659 6.910 -3.795 1.00 0.00 46 GLY A C 8
ATOM 10383 O O . GLY A 1 46 ? 6.393 8.073 -4.094 1.00 0.00 46 GLY A O 8
ATOM 10387 N N . SER A 1 47 ? 7.334 6.072 -4.569 1.00 0.00 47 SER A N 8
ATOM 10388 C CA . SER A 1 47 ? 7.823 6.486 -5.873 1.00 0.00 47 SER A CA 8
ATOM 10389 C C . SER A 1 47 ? 6.724 7.234 -6.630 1.00 0.00 47 SER A C 8
ATOM 10390 O O . SER A 1 47 ? 6.852 8.427 -6.899 1.00 0.00 47 SER A O 8
ATOM 10398 N N . TYR A 1 48 ? 5.668 6.501 -6.953 1.00 0.00 48 TYR A N 8
ATOM 10399 C CA . TYR A 1 48 ? 4.547 7.080 -7.675 1.00 0.00 48 TYR A CA 8
ATOM 10400 C C . TYR A 1 48 ? 4.266 8.506 -7.198 1.00 0.00 48 TYR A C 8
ATOM 10401 O O . TYR A 1 48 ? 4.196 9.432 -8.005 1.00 0.00 48 TYR A O 8
ATOM 10419 N N . GLY A 1 49 ? 4.113 8.638 -5.888 1.00 0.00 49 GLY A N 8
ATOM 10420 C CA . GLY A 1 49 ? 3.841 9.936 -5.294 1.00 0.00 49 GLY A CA 8
ATOM 10421 C C . GLY A 1 49 ? 4.924 10.314 -4.282 1.00 0.00 49 GLY A C 8
ATOM 10422 O O . GLY A 1 49 ? 6.102 10.395 -4.629 1.00 0.00 49 GLY A O 8
ATOM 10426 N N . THR A 1 50 ? 4.488 10.534 -3.051 1.00 0.00 50 THR A N 8
ATOM 10427 C CA . THR A 1 50 ? 5.406 10.902 -1.986 1.00 0.00 50 THR A CA 8
ATOM 10428 C C . THR A 1 50 ? 4.789 10.596 -0.620 1.00 0.00 50 THR A C 8
ATOM 10429 O O . THR A 1 50 ? 3.746 11.145 -0.270 1.00 0.00 50 THR A O 8
ATOM 10440 N N . ILE A 1 51 ? 5.460 9.720 0.114 1.00 0.00 51 ILE A N 8
ATOM 10441 C CA . ILE A 1 51 ? 4.990 9.335 1.434 1.00 0.00 51 ILE A CA 8
ATOM 10442 C C . ILE A 1 51 ? 5.085 10.537 2.375 1.00 0.00 51 ILE A C 8
ATOM 10443 O O . ILE A 1 51 ? 6.179 10.930 2.777 1.00 0.00 51 ILE A O 8
ATOM 10459 N N . VAL A 1 52 ? 3.924 11.087 2.700 1.00 0.00 52 VAL A N 8
ATOM 10460 C CA . VAL A 1 52 ? 3.862 12.236 3.587 1.00 0.00 52 VAL A CA 8
ATOM 10461 C C . VAL A 1 52 ? 3.646 11.756 5.023 1.00 0.00 52 VAL A C 8
ATOM 10462 O O . VAL A 1 52 ? 3.927 12.483 5.974 1.00 0.00 52 VAL A O 8
ATOM 10475 N N . LEU A 1 53 ? 3.147 10.533 5.136 1.00 0.00 53 LEU A N 8
ATOM 10476 C CA . LEU A 1 53 ? 2.890 9.947 6.440 1.00 0.00 53 LEU A CA 8
ATOM 10477 C C . LEU A 1 53 ? 2.276 8.557 6.258 1.00 0.00 53 LEU A C 8
ATOM 10478 O O . LEU A 1 53 ? 1.581 8.306 5.274 1.00 0.00 53 LEU A O 8
ATOM 10494 N N . VAL A 1 54 ? 2.555 7.691 7.221 1.00 0.00 54 VAL A N 8
ATOM 10495 C CA . VAL A 1 54 ? 2.038 6.334 7.179 1.00 0.00 54 VAL A CA 8
ATOM 10496 C C . VAL A 1 54 ? 1.589 5.920 8.582 1.00 0.00 54 VAL A C 8
ATOM 10497 O O . VAL A 1 54 ? 2.168 6.355 9.576 1.00 0.00 54 VAL A O 8
ATOM 10510 N N . ARG A 1 55 ? 0.562 5.085 8.617 1.00 0.00 55 ARG A N 8
ATOM 10511 C CA . ARG A 1 55 ? 0.028 4.607 9.881 1.00 0.00 55 ARG A CA 8
ATOM 10512 C C . ARG A 1 55 ? -0.429 3.153 9.750 1.00 0.00 55 ARG A C 8
ATOM 10513 O O . ARG A 1 55 ? -1.388 2.862 9.037 1.00 0.00 55 ARG A O 8
ATOM 10534 N N . ILE A 1 56 ? 0.281 2.278 10.447 1.00 0.00 56 ILE A N 8
ATOM 10535 C CA . ILE A 1 56 ? -0.040 0.861 10.417 1.00 0.00 56 ILE A CA 8
ATOM 10536 C C . ILE A 1 56 ? -1.268 0.602 11.292 1.00 0.00 56 ILE A C 8
ATOM 10537 O O . ILE A 1 56 ? -1.263 0.913 12.482 1.00 0.00 56 ILE A O 8
ATOM 10553 N N . ASN A 1 57 ? -2.290 0.035 10.669 1.00 0.00 57 ASN A N 8
ATOM 10554 C CA . ASN A 1 57 ? -3.522 -0.270 11.376 1.00 0.00 57 ASN A CA 8
ATOM 10555 C C . ASN A 1 57 ? -3.482 -1.721 11.861 1.00 0.00 57 ASN A C 8
ATOM 10556 O O . ASN A 1 57 ? -2.980 -2.599 11.161 1.00 0.00 57 ASN A O 8
ATOM 10567 N N . GLN A 1 58 ? -4.017 -1.927 13.055 1.00 0.00 58 GLN A N 8
ATOM 10568 C CA . GLN A 1 58 ? -4.048 -3.256 13.642 1.00 0.00 58 GLN A CA 8
ATOM 10569 C C . GLN A 1 58 ? -4.123 -4.319 12.544 1.00 0.00 58 GLN A C 8
ATOM 10570 O O . GLN A 1 58 ? -3.440 -5.339 12.615 1.00 0.00 58 GLN A O 8
ATOM 10584 N N . GLY A 1 59 ? -4.959 -4.044 11.554 1.00 0.00 59 GLY A N 8
ATOM 10585 C CA . GLY A 1 59 ? -5.132 -4.964 10.442 1.00 0.00 59 GLY A CA 8
ATOM 10586 C C . GLY A 1 59 ? -5.287 -4.206 9.122 1.00 0.00 59 GLY A C 8
ATOM 10587 O O . GLY A 1 59 ? -6.194 -4.491 8.342 1.00 0.00 59 GLY A O 8
ATOM 10591 N N . GLN A 1 60 ? -4.387 -3.256 8.913 1.00 0.00 60 GLN A N 8
ATOM 10592 C CA . GLN A 1 60 ? -4.413 -2.456 7.701 1.00 0.00 60 GLN A CA 8
ATOM 10593 C C . GLN A 1 60 ? -3.175 -1.559 7.631 1.00 0.00 60 GLN A C 8
ATOM 10594 O O . GLN A 1 60 ? -2.335 -1.583 8.530 1.00 0.00 60 GLN A O 8
ATOM 10608 N N . MET A 1 61 ? -3.100 -0.790 6.554 1.00 0.00 61 MET A N 8
ATOM 10609 C CA . MET A 1 61 ? -1.979 0.112 6.355 1.00 0.00 61 MET A CA 8
ATOM 10610 C C . MET A 1 61 ? -2.443 1.439 5.752 1.00 0.00 61 MET A C 8
ATOM 10611 O O . MET A 1 61 ? -2.718 1.519 4.555 1.00 0.00 61 MET A O 8
ATOM 10625 N N . LEU A 1 62 ? -2.517 2.448 6.608 1.00 0.00 62 LEU A N 8
ATOM 10626 C CA . LEU A 1 62 ? -2.944 3.767 6.174 1.00 0.00 62 LEU A CA 8
ATOM 10627 C C . LEU A 1 62 ? -1.743 4.525 5.606 1.00 0.00 62 LEU A C 8
ATOM 10628 O O . LEU A 1 62 ? -0.923 5.051 6.358 1.00 0.00 62 LEU A O 8
ATOM 10644 N N . VAL A 1 63 ? -1.676 4.558 4.283 1.00 0.00 63 VAL A N 8
ATOM 10645 C CA . VAL A 1 63 ? -0.589 5.243 3.605 1.00 0.00 63 VAL A CA 8
ATOM 10646 C C . VAL A 1 63 ? -1.075 6.612 3.125 1.00 0.00 63 VAL A C 8
ATOM 10647 O O . VAL A 1 63 ? -2.112 6.712 2.471 1.00 0.00 63 VAL A O 8
ATOM 10660 N N . THR A 1 64 ? -0.302 7.632 3.467 1.00 0.00 64 THR A N 8
ATOM 10661 C CA . THR A 1 64 ? -0.641 8.991 3.079 1.00 0.00 64 THR A CA 8
ATOM 10662 C C . THR A 1 64 ? 0.360 9.516 2.048 1.00 0.00 64 THR A C 8
ATOM 10663 O O . THR A 1 64 ? 1.566 9.331 2.198 1.00 0.00 64 THR A O 8
ATOM 10674 N N . PHE A 1 65 ? -0.178 10.162 1.024 1.00 0.00 65 PHE A N 8
ATOM 10675 C CA . PHE A 1 65 ? 0.652 10.716 -0.032 1.00 0.00 65 PHE A CA 8
ATOM 10676 C C . PHE A 1 65 ? 0.548 12.241 -0.069 1.00 0.00 65 PHE A C 8
ATOM 10677 O O . PHE A 1 65 ? -0.087 12.845 0.795 1.00 0.00 65 PHE A O 8
ATOM 10694 N N . ALA A 1 66 ? 1.180 12.822 -1.078 1.00 0.00 66 ALA A N 8
ATOM 10695 C CA . ALA A 1 66 ? 1.166 14.266 -1.238 1.00 0.00 66 ALA A CA 8
ATOM 10696 C C . ALA A 1 66 ? -0.026 14.666 -2.109 1.00 0.00 66 ALA A C 8
ATOM 10697 O O . ALA A 1 66 ? -0.802 15.546 -1.739 1.00 0.00 66 ALA A O 8
ATOM 10704 N N . ASP A 1 67 ? -0.135 14.001 -3.250 1.00 0.00 67 ASP A N 8
ATOM 10705 C CA . ASP A 1 67 ? -1.220 14.277 -4.176 1.00 0.00 67 ASP A CA 8
ATOM 10706 C C . ASP A 1 67 ? -2.306 13.212 -4.015 1.00 0.00 67 ASP A C 8
ATOM 10707 O O . ASP A 1 67 ? -2.075 12.173 -3.397 1.00 0.00 67 ASP A O 8
ATOM 10716 N N . SER A 1 68 ? -3.468 13.506 -4.580 1.00 0.00 68 SER A N 8
ATOM 10717 C CA . SER A 1 68 ? -4.590 12.586 -4.506 1.00 0.00 68 SER A CA 8
ATOM 10718 C C . SER A 1 68 ? -4.520 11.581 -5.657 1.00 0.00 68 SER A C 8
ATOM 10719 O O . SER A 1 68 ? -4.664 10.378 -5.445 1.00 0.00 68 SER A O 8
ATOM 10727 N N . HIS A 1 69 ? -4.299 12.111 -6.851 1.00 0.00 69 HIS A N 8
ATOM 10728 C CA . HIS A 1 69 ? -4.208 11.276 -8.036 1.00 0.00 69 HIS A CA 8
ATOM 10729 C C . HIS A 1 69 ? -3.154 10.188 -7.818 1.00 0.00 69 HIS A C 8
ATOM 10730 O O . HIS A 1 69 ? -3.337 9.048 -8.240 1.00 0.00 69 HIS A O 8
ATOM 10744 N N . SER A 1 70 ? -2.073 10.580 -7.158 1.00 0.00 70 SER A N 8
ATOM 10745 C CA . SER A 1 70 ? -0.990 9.654 -6.879 1.00 0.00 70 SER A CA 8
ATOM 10746 C C . SER A 1 70 ? -1.553 8.338 -6.338 1.00 0.00 70 SER A C 8
ATOM 10747 O O . SER A 1 70 ? -1.225 7.265 -6.841 1.00 0.00 70 SER A O 8
ATOM 10755 N N . ALA A 1 71 ? -2.392 8.464 -5.320 1.00 0.00 71 ALA A N 8
ATOM 10756 C CA . ALA A 1 71 ? -3.004 7.299 -4.706 1.00 0.00 71 ALA A CA 8
ATOM 10757 C C . ALA A 1 71 ? -3.839 6.556 -5.751 1.00 0.00 71 ALA A C 8
ATOM 10758 O O . ALA A 1 71 ? -3.629 5.368 -5.989 1.00 0.00 71 ALA A O 8
ATOM 10765 N N . LEU A 1 72 ? -4.770 7.287 -6.346 1.00 0.00 72 LEU A N 8
ATOM 10766 C CA . LEU A 1 72 ? -5.638 6.712 -7.360 1.00 0.00 72 LEU A CA 8
ATOM 10767 C C . LEU A 1 72 ? -4.793 5.920 -8.359 1.00 0.00 72 LEU A C 8
ATOM 10768 O O . LEU A 1 72 ? -5.166 4.817 -8.757 1.00 0.00 72 LEU A O 8
ATOM 10784 N N . SER A 1 73 ? -3.669 6.512 -8.735 1.00 0.00 73 SER A N 8
ATOM 10785 C CA . SER A 1 73 ? -2.767 5.875 -9.680 1.00 0.00 73 SER A CA 8
ATOM 10786 C C . SER A 1 73 ? -2.230 4.568 -9.092 1.00 0.00 73 SER A C 8
ATOM 10787 O O . SER A 1 73 ? -1.953 3.621 -9.826 1.00 0.00 73 SER A O 8
ATOM 10795 N N . VAL A 1 74 ? -2.100 4.560 -7.773 1.00 0.00 74 VAL A N 8
ATOM 10796 C CA . VAL A 1 74 ? -1.602 3.385 -7.078 1.00 0.00 74 VAL A CA 8
ATOM 10797 C C . VAL A 1 74 ? -2.739 2.376 -6.910 1.00 0.00 74 VAL A C 8
ATOM 10798 O O . VAL A 1 74 ? -2.504 1.169 -6.879 1.00 0.00 74 VAL A O 8
ATOM 10811 N N . LEU A 1 75 ? -3.949 2.908 -6.807 1.00 0.00 75 LEU A N 8
ATOM 10812 C CA . LEU A 1 75 ? -5.123 2.069 -6.642 1.00 0.00 75 LEU A CA 8
ATOM 10813 C C . LEU A 1 75 ? -5.162 1.028 -7.763 1.00 0.00 75 LEU A C 8
ATOM 10814 O O . LEU A 1 75 ? -5.786 -0.023 -7.618 1.00 0.00 75 LEU A O 8
ATOM 10830 N N . ASP A 1 76 ? -4.487 1.356 -8.855 1.00 0.00 76 ASP A N 8
ATOM 10831 C CA . ASP A 1 76 ? -4.437 0.462 -10.000 1.00 0.00 76 ASP A CA 8
ATOM 10832 C C . ASP A 1 76 ? -3.205 -0.438 -9.885 1.00 0.00 76 ASP A C 8
ATOM 10833 O O . ASP A 1 76 ? -3.176 -1.531 -10.448 1.00 0.00 76 ASP A O 8
ATOM 10842 N N . VAL A 1 77 ? -2.218 0.055 -9.152 1.00 0.00 77 VAL A N 8
ATOM 10843 C CA . VAL A 1 77 ? -0.986 -0.691 -8.956 1.00 0.00 77 VAL A CA 8
ATOM 10844 C C . VAL A 1 77 ? -1.269 -1.911 -8.077 1.00 0.00 77 VAL A C 8
ATOM 10845 O O . VAL A 1 77 ? -0.405 -2.770 -7.905 1.00 0.00 77 VAL A O 8
ATOM 10858 N N . ASP A 1 78 ? -2.482 -1.949 -7.545 1.00 0.00 78 ASP A N 8
ATOM 10859 C CA . ASP A 1 78 ? -2.889 -3.050 -6.688 1.00 0.00 78 ASP A CA 8
ATOM 10860 C C . ASP A 1 78 ? -2.307 -4.356 -7.233 1.00 0.00 78 ASP A C 8
ATOM 10861 O O . ASP A 1 78 ? -1.621 -5.081 -6.514 1.00 0.00 78 ASP A O 8
ATOM 10870 N N . GLY A 1 79 ? -2.603 -4.617 -8.498 1.00 0.00 79 GLY A N 8
ATOM 10871 C CA . GLY A 1 79 ? -2.117 -5.823 -9.147 1.00 0.00 79 GLY A CA 8
ATOM 10872 C C . GLY A 1 79 ? -0.707 -6.174 -8.667 1.00 0.00 79 GLY A C 8
ATOM 10873 O O . GLY A 1 79 ? -0.358 -7.348 -8.562 1.00 0.00 79 GLY A O 8
ATOM 10877 N N . MET A 1 80 ? 0.065 -5.133 -8.390 1.00 0.00 80 MET A N 8
ATOM 10878 C CA . MET A 1 80 ? 1.429 -5.317 -7.924 1.00 0.00 80 MET A CA 8
ATOM 10879 C C . MET A 1 80 ? 1.524 -6.498 -6.956 1.00 0.00 80 MET A C 8
ATOM 10880 O O . MET A 1 80 ? 0.640 -6.695 -6.123 1.00 0.00 80 MET A O 8
ATOM 10894 N N . LYS A 1 81 ? 2.603 -7.253 -7.098 1.00 0.00 81 LYS A N 8
ATOM 10895 C CA . LYS A 1 81 ? 2.825 -8.409 -6.246 1.00 0.00 81 LYS A CA 8
ATOM 10896 C C . LYS A 1 81 ? 4.169 -8.260 -5.531 1.00 0.00 81 LYS A C 8
ATOM 10897 O O . LYS A 1 81 ? 5.198 -8.055 -6.173 1.00 0.00 81 LYS A O 8
ATOM 10916 N N . VAL A 1 82 ? 4.116 -8.370 -4.212 1.00 0.00 82 VAL A N 8
ATOM 10917 C CA . VAL A 1 82 ? 5.317 -8.250 -3.402 1.00 0.00 82 VAL A CA 8
ATOM 10918 C C . VAL A 1 82 ? 5.672 -9.619 -2.817 1.00 0.00 82 VAL A C 8
ATOM 10919 O O . VAL A 1 82 ? 4.890 -10.197 -2.064 1.00 0.00 82 VAL A O 8
ATOM 10932 N N . LYS A 1 83 ? 6.851 -10.097 -3.187 1.00 0.00 83 LYS A N 8
ATOM 10933 C CA . LYS A 1 83 ? 7.318 -11.387 -2.708 1.00 0.00 83 LYS A CA 8
ATOM 10934 C C . LYS A 1 83 ? 6.324 -12.472 -3.127 1.00 0.00 83 LYS A C 8
ATOM 10935 O O . LYS A 1 83 ? 6.169 -13.477 -2.435 1.00 0.00 83 LYS A O 8
ATOM 10954 N N . GLY A 1 84 ? 5.676 -12.232 -4.257 1.00 0.00 84 GLY A N 8
ATOM 10955 C CA . GLY A 1 84 ? 4.701 -13.177 -4.776 1.00 0.00 84 GLY A CA 8
ATOM 10956 C C . GLY A 1 84 ? 3.330 -12.957 -4.135 1.00 0.00 84 GLY A C 8
ATOM 10957 O O . GLY A 1 84 ? 2.332 -13.514 -4.589 1.00 0.00 84 GLY A O 8
ATOM 10961 N N . ARG A 1 85 ? 3.324 -12.143 -3.089 1.00 0.00 85 ARG A N 8
ATOM 10962 C CA . ARG A 1 85 ? 2.092 -11.842 -2.381 1.00 0.00 85 ARG A CA 8
ATOM 10963 C C . ARG A 1 85 ? 1.342 -10.706 -3.079 1.00 0.00 85 ARG A C 8
ATOM 10964 O O . ARG A 1 85 ? 1.904 -9.636 -3.310 1.00 0.00 85 ARG A O 8
ATOM 10985 N N . ALA A 1 86 ? 0.084 -10.977 -3.396 1.00 0.00 86 ALA A N 8
ATOM 10986 C CA . ALA A 1 86 ? -0.749 -9.991 -4.064 1.00 0.00 86 ALA A CA 8
ATOM 10987 C C . ALA A 1 86 ? -1.233 -8.962 -3.040 1.00 0.00 86 ALA A C 8
ATOM 10988 O O . ALA A 1 86 ? -1.859 -9.320 -2.043 1.00 0.00 86 ALA A O 8
ATOM 10995 N N . VAL A 1 87 ? -0.925 -7.704 -3.322 1.00 0.00 87 VAL A N 8
ATOM 10996 C CA . VAL A 1 87 ? -1.321 -6.621 -2.438 1.00 0.00 87 VAL A CA 8
ATOM 10997 C C . VAL A 1 87 ? -2.590 -5.963 -2.982 1.00 0.00 87 VAL A C 8
ATOM 10998 O O . VAL A 1 87 ? -3.006 -6.243 -4.105 1.00 0.00 87 VAL A O 8
ATOM 11011 N N . LYS A 1 88 ? -3.170 -5.100 -2.160 1.00 0.00 88 LYS A N 8
ATOM 11012 C CA . LYS A 1 88 ? -4.384 -4.400 -2.545 1.00 0.00 88 LYS A CA 8
ATOM 11013 C C . LYS A 1 88 ? -4.354 -2.983 -1.969 1.00 0.00 88 LYS A C 8
ATOM 11014 O O . LYS A 1 88 ? -4.155 -2.801 -0.769 1.00 0.00 88 LYS A O 8
ATOM 11033 N N . ILE A 1 89 ? -4.555 -2.015 -2.852 1.00 0.00 89 ILE A N 8
ATOM 11034 C CA . ILE A 1 89 ? -4.554 -0.620 -2.446 1.00 0.00 89 ILE A CA 8
ATOM 11035 C C . ILE A 1 89 ? -5.957 -0.038 -2.634 1.00 0.00 89 ILE A C 8
ATOM 11036 O O . ILE A 1 89 ? -6.547 -0.165 -3.705 1.00 0.00 89 ILE A O 8
ATOM 11052 N N . SER A 1 90 ? -6.449 0.588 -1.575 1.00 0.00 90 SER A N 8
ATOM 11053 C CA . SER A 1 90 ? -7.771 1.191 -1.610 1.00 0.00 90 SER A CA 8
ATOM 11054 C C . SER A 1 90 ? -7.788 2.465 -0.763 1.00 0.00 90 SER A C 8
ATOM 11055 O O . SER A 1 90 ? -6.752 2.888 -0.251 1.00 0.00 90 SER A O 8
ATOM 11063 N N . GLY A 1 91 ? -8.975 3.041 -0.641 1.00 0.00 91 GLY A N 8
ATOM 11064 C CA . GLY A 1 91 ? -9.140 4.258 0.135 1.00 0.00 91 GLY A CA 8
ATOM 11065 C C . GLY A 1 91 ? -9.564 3.940 1.570 1.00 0.00 91 GLY A C 8
ATOM 11066 O O . GLY A 1 91 ? -9.359 2.825 2.049 1.00 0.00 91 GLY A O 8
ATOM 11070 N N . PRO A 1 92 ? -10.162 4.965 2.233 1.00 0.00 92 PRO A N 8
ATOM 11071 C CA . PRO A 1 92 ? -10.617 4.806 3.604 1.00 0.00 92 PRO A CA 8
ATOM 11072 C C . PRO A 1 92 ? -11.899 3.974 3.664 1.00 0.00 92 PRO A C 8
ATOM 11073 O O . PRO A 1 92 ? -12.971 4.499 3.961 1.00 0.00 92 PRO A O 8
ATOM 11084 N N . SER A 1 93 ? -11.747 2.689 3.376 1.00 0.00 93 SER A N 8
ATOM 11085 C CA . SER A 1 93 ? -12.880 1.779 3.393 1.00 0.00 93 SER A CA 8
ATOM 11086 C C . SER A 1 93 ? -12.713 0.758 4.520 1.00 0.00 93 SER A C 8
ATOM 11087 O O . SER A 1 93 ? -11.665 0.127 4.641 1.00 0.00 93 SER A O 8
ATOM 11095 N N . SER A 1 94 ? -13.764 0.627 5.316 1.00 0.00 94 SER A N 8
ATOM 11096 C CA . SER A 1 94 ? -13.748 -0.307 6.429 1.00 0.00 94 SER A CA 8
ATOM 11097 C C . SER A 1 94 ? -14.678 -1.486 6.136 1.00 0.00 94 SER A C 8
ATOM 11098 O O . SER A 1 94 ? -14.240 -2.635 6.106 1.00 0.00 94 SER A O 8
ATOM 11106 N N . GLY A 1 95 ? -15.946 -1.161 5.928 1.00 0.00 95 GLY A N 8
ATOM 11107 C CA . GLY A 1 95 ? -16.942 -2.178 5.639 1.00 0.00 95 GLY A CA 8
ATOM 11108 C C . GLY A 1 95 ? -18.357 -1.629 5.826 1.00 0.00 95 GLY A C 8
ATOM 11109 O O . GLY A 1 95 ? -19.188 -2.253 6.485 1.00 0.00 95 GLY A O 8
ATOM 11113 N N . GLY A 1 1 ? -5.351 13.895 -27.692 1.00 0.00 1 GLY A N 9
ATOM 11114 C CA . GLY A 1 1 ? -5.702 15.201 -27.161 1.00 0.00 1 GLY A CA 9
ATOM 11115 C C . GLY A 1 1 ? -5.963 15.128 -25.655 1.00 0.00 1 GLY A C 9
ATOM 11116 O O . GLY A 1 1 ? -6.505 14.140 -25.163 1.00 0.00 1 GLY A O 9
ATOM 11120 N N . SER A 1 2 ? -5.566 16.188 -24.966 1.00 0.00 2 SER A N 9
ATOM 11121 C CA . SER A 1 2 ? -5.750 16.256 -23.527 1.00 0.00 2 SER A CA 9
ATOM 11122 C C . SER A 1 2 ? -6.611 17.469 -23.166 1.00 0.00 2 SER A C 9
ATOM 11123 O O . SER A 1 2 ? -6.089 18.557 -22.930 1.00 0.00 2 SER A O 9
ATOM 11131 N N . SER A 1 3 ? -7.916 17.240 -23.136 1.00 0.00 3 SER A N 9
ATOM 11132 C CA . SER A 1 3 ? -8.854 18.300 -22.809 1.00 0.00 3 SER A CA 9
ATOM 11133 C C . SER A 1 3 ? -9.228 18.229 -21.327 1.00 0.00 3 SER A C 9
ATOM 11134 O O . SER A 1 3 ? -9.035 19.192 -20.587 1.00 0.00 3 SER A O 9
ATOM 11142 N N . GLY A 1 4 ? -9.756 17.078 -20.937 1.00 0.00 4 GLY A N 9
ATOM 11143 C CA . GLY A 1 4 ? -10.159 16.868 -19.557 1.00 0.00 4 GLY A CA 9
ATOM 11144 C C . GLY A 1 4 ? -8.957 16.495 -18.686 1.00 0.00 4 GLY A C 9
ATOM 11145 O O . GLY A 1 4 ? -8.643 17.194 -17.724 1.00 0.00 4 GLY A O 9
ATOM 11149 N N . SER A 1 5 ? -8.319 15.394 -19.055 1.00 0.00 5 SER A N 9
ATOM 11150 C CA . SER A 1 5 ? -7.159 14.920 -18.319 1.00 0.00 5 SER A CA 9
ATOM 11151 C C . SER A 1 5 ? -6.278 16.103 -17.911 1.00 0.00 5 SER A C 9
ATOM 11152 O O . SER A 1 5 ? -6.062 16.339 -16.723 1.00 0.00 5 SER A O 9
ATOM 11160 N N . SER A 1 6 ? -5.794 16.814 -18.918 1.00 0.00 6 SER A N 9
ATOM 11161 C CA . SER A 1 6 ? -4.942 17.967 -18.679 1.00 0.00 6 SER A CA 9
ATOM 11162 C C . SER A 1 6 ? -5.666 18.976 -17.786 1.00 0.00 6 SER A C 9
ATOM 11163 O O . SER A 1 6 ? -5.178 19.322 -16.711 1.00 0.00 6 SER A O 9
ATOM 11171 N N . GLY A 1 7 ? -6.818 19.422 -18.265 1.00 0.00 7 GLY A N 9
ATOM 11172 C CA . GLY A 1 7 ? -7.615 20.385 -17.523 1.00 0.00 7 GLY A CA 9
ATOM 11173 C C . GLY A 1 7 ? -7.596 20.074 -16.025 1.00 0.00 7 GLY A C 9
ATOM 11174 O O . GLY A 1 7 ? -7.044 20.839 -15.236 1.00 0.00 7 GLY A O 9
ATOM 11178 N N . SER A 1 8 ? -8.206 18.950 -15.679 1.00 0.00 8 SER A N 9
ATOM 11179 C CA . SER A 1 8 ? -8.266 18.529 -14.290 1.00 0.00 8 SER A CA 9
ATOM 11180 C C . SER A 1 8 ? -8.756 19.684 -13.414 1.00 0.00 8 SER A C 9
ATOM 11181 O O . SER A 1 8 ? -7.961 20.510 -12.968 1.00 0.00 8 SER A O 9
ATOM 11189 N N . SER A 1 9 ? -10.062 19.705 -13.193 1.00 0.00 9 SER A N 9
ATOM 11190 C CA . SER A 1 9 ? -10.667 20.745 -12.378 1.00 0.00 9 SER A CA 9
ATOM 11191 C C . SER A 1 9 ? -10.566 20.374 -10.897 1.00 0.00 9 SER A C 9
ATOM 11192 O O . SER A 1 9 ? -10.026 21.137 -10.097 1.00 0.00 9 SER A O 9
ATOM 11200 N N . PHE A 1 10 ? -11.094 19.202 -10.576 1.00 0.00 10 PHE A N 9
ATOM 11201 C CA . PHE A 1 10 ? -11.071 18.721 -9.205 1.00 0.00 10 PHE A CA 9
ATOM 11202 C C . PHE A 1 10 ? -11.679 17.321 -9.105 1.00 0.00 10 PHE A C 9
ATOM 11203 O O . PHE A 1 10 ? -12.841 17.118 -9.455 1.00 0.00 10 PHE A O 9
ATOM 11220 N N . GLN A 1 11 ? -10.867 16.390 -8.625 1.00 0.00 11 GLN A N 9
ATOM 11221 C CA . GLN A 1 11 ? -11.311 15.015 -8.474 1.00 0.00 11 GLN A CA 9
ATOM 11222 C C . GLN A 1 11 ? -10.295 14.216 -7.655 1.00 0.00 11 GLN A C 9
ATOM 11223 O O . GLN A 1 11 ? -9.097 14.263 -7.928 1.00 0.00 11 GLN A O 9
ATOM 11237 N N . GLY A 1 12 ? -10.812 13.501 -6.666 1.00 0.00 12 GLY A N 9
ATOM 11238 C CA . GLY A 1 12 ? -9.965 12.694 -5.805 1.00 0.00 12 GLY A CA 9
ATOM 11239 C C . GLY A 1 12 ? -10.152 13.077 -4.336 1.00 0.00 12 GLY A C 9
ATOM 11240 O O . GLY A 1 12 ? -10.574 14.191 -4.030 1.00 0.00 12 GLY A O 9
ATOM 11244 N N . PRO A 1 13 ? -9.821 12.107 -3.442 1.00 0.00 13 PRO A N 9
ATOM 11245 C CA . PRO A 1 13 ? -9.948 12.332 -2.012 1.00 0.00 13 PRO A CA 9
ATOM 11246 C C . PRO A 1 13 ? -8.828 13.237 -1.497 1.00 0.00 13 PRO A C 9
ATOM 11247 O O . PRO A 1 13 ? -7.665 12.837 -1.470 1.00 0.00 13 PRO A O 9
ATOM 11258 N N . LEU A 1 14 ? -9.217 14.440 -1.101 1.00 0.00 14 LEU A N 9
ATOM 11259 C CA . LEU A 1 14 ? -8.260 15.406 -0.589 1.00 0.00 14 LEU A CA 9
ATOM 11260 C C . LEU A 1 14 ? -7.342 14.719 0.424 1.00 0.00 14 LEU A C 9
ATOM 11261 O O . LEU A 1 14 ? -6.130 14.925 0.409 1.00 0.00 14 LEU A O 9
ATOM 11277 N N . ASP A 1 15 ? -7.956 13.916 1.282 1.00 0.00 15 ASP A N 9
ATOM 11278 C CA . ASP A 1 15 ? -7.209 13.198 2.300 1.00 0.00 15 ASP A CA 9
ATOM 11279 C C . ASP A 1 15 ? -5.941 12.610 1.678 1.00 0.00 15 ASP A C 9
ATOM 11280 O O . ASP A 1 15 ? -4.859 12.708 2.255 1.00 0.00 15 ASP A O 9
ATOM 11289 N N . ALA A 1 16 ? -6.117 12.013 0.508 1.00 0.00 16 ALA A N 9
ATOM 11290 C CA . ALA A 1 16 ? -5.000 11.409 -0.199 1.00 0.00 16 ALA A CA 9
ATOM 11291 C C . ALA A 1 16 ? -4.481 10.213 0.602 1.00 0.00 16 ALA A C 9
ATOM 11292 O O . ALA A 1 16 ? -3.272 10.029 0.736 1.00 0.00 16 ALA A O 9
ATOM 11299 N N . THR A 1 17 ? -5.421 9.432 1.114 1.00 0.00 17 THR A N 9
ATOM 11300 C CA . THR A 1 17 ? -5.073 8.259 1.898 1.00 0.00 17 THR A CA 9
ATOM 11301 C C . THR A 1 17 ? -5.497 6.983 1.166 1.00 0.00 17 THR A C 9
ATOM 11302 O O . THR A 1 17 ? -6.482 6.984 0.429 1.00 0.00 17 THR A O 9
ATOM 11313 N N . VAL A 1 18 ? -4.732 5.926 1.396 1.00 0.00 18 VAL A N 9
ATOM 11314 C CA . VAL A 1 18 ? -5.016 4.647 0.768 1.00 0.00 18 VAL A CA 9
ATOM 11315 C C . VAL A 1 18 ? -4.846 3.529 1.798 1.00 0.00 18 VAL A C 9
ATOM 11316 O O . VAL A 1 18 ? -3.852 3.492 2.522 1.00 0.00 18 VAL A O 9
ATOM 11329 N N . VAL A 1 19 ? -5.832 2.644 1.832 1.00 0.00 19 VAL A N 9
ATOM 11330 C CA . VAL A 1 19 ? -5.804 1.528 2.762 1.00 0.00 19 VAL A CA 9
ATOM 11331 C C . VAL A 1 19 ? -5.204 0.305 2.066 1.00 0.00 19 VAL A C 9
ATOM 11332 O O . VAL A 1 19 ? -5.849 -0.309 1.217 1.00 0.00 19 VAL A O 9
ATOM 11345 N N . VAL A 1 20 ? -3.977 -0.013 2.451 1.00 0.00 20 VAL A N 9
ATOM 11346 C CA . VAL A 1 20 ? -3.283 -1.152 1.875 1.00 0.00 20 VAL A CA 9
ATOM 11347 C C . VAL A 1 20 ? -3.630 -2.411 2.671 1.00 0.00 20 VAL A C 9
ATOM 11348 O O . VAL A 1 20 ? -3.827 -2.349 3.883 1.00 0.00 20 VAL A O 9
ATOM 11361 N N . ASN A 1 21 ? -3.693 -3.525 1.956 1.00 0.00 21 ASN A N 9
ATOM 11362 C CA . ASN A 1 21 ? -4.013 -4.798 2.581 1.00 0.00 21 ASN A CA 9
ATOM 11363 C C . ASN A 1 21 ? -3.518 -5.938 1.688 1.00 0.00 21 ASN A C 9
ATOM 11364 O O . ASN A 1 21 ? -3.644 -5.873 0.467 1.00 0.00 21 ASN A O 9
ATOM 11375 N N . LEU A 1 22 ? -2.967 -6.955 2.334 1.00 0.00 22 LEU A N 9
ATOM 11376 C CA . LEU A 1 22 ? -2.453 -8.108 1.614 1.00 0.00 22 LEU A CA 9
ATOM 11377 C C . LEU A 1 22 ? -3.613 -9.038 1.255 1.00 0.00 22 LEU A C 9
ATOM 11378 O O . LEU A 1 22 ? -4.450 -9.348 2.101 1.00 0.00 22 LEU A O 9
ATOM 11394 N N . GLN A 1 23 ? -3.626 -9.458 -0.002 1.00 0.00 23 GLN A N 9
ATOM 11395 C CA . GLN A 1 23 ? -4.670 -10.347 -0.483 1.00 0.00 23 GLN A CA 9
ATOM 11396 C C . GLN A 1 23 ? -4.630 -11.673 0.278 1.00 0.00 23 GLN A C 9
ATOM 11397 O O . GLN A 1 23 ? -5.647 -12.120 0.808 1.00 0.00 23 GLN A O 9
ATOM 11411 N N . SER A 1 24 ? -3.446 -12.266 0.308 1.00 0.00 24 SER A N 9
ATOM 11412 C CA . SER A 1 24 ? -3.261 -13.533 0.996 1.00 0.00 24 SER A CA 9
ATOM 11413 C C . SER A 1 24 ? -2.035 -13.458 1.909 1.00 0.00 24 SER A C 9
ATOM 11414 O O . SER A 1 24 ? -0.998 -14.047 1.611 1.00 0.00 24 SER A O 9
ATOM 11422 N N . PRO A 1 25 ? -2.201 -12.709 3.033 1.00 0.00 25 PRO A N 9
ATOM 11423 C CA . PRO A 1 25 ? -1.121 -12.550 3.991 1.00 0.00 25 PRO A CA 9
ATOM 11424 C C . PRO A 1 25 ? -0.934 -13.820 4.824 1.00 0.00 25 PRO A C 9
ATOM 11425 O O . PRO A 1 25 ? -1.905 -14.505 5.143 1.00 0.00 25 PRO A O 9
ATOM 11436 N N . THR A 1 26 ? 0.319 -14.096 5.152 1.00 0.00 26 THR A N 9
ATOM 11437 C CA . THR A 1 26 ? 0.645 -15.271 5.941 1.00 0.00 26 THR A CA 9
ATOM 11438 C C . THR A 1 26 ? 0.311 -15.034 7.415 1.00 0.00 26 THR A C 9
ATOM 11439 O O . THR A 1 26 ? -0.269 -14.007 7.766 1.00 0.00 26 THR A O 9
ATOM 11450 N N . LEU A 1 27 ? 0.691 -16.000 8.238 1.00 0.00 27 LEU A N 9
ATOM 11451 C CA . LEU A 1 27 ? 0.439 -15.909 9.666 1.00 0.00 27 LEU A CA 9
ATOM 11452 C C . LEU A 1 27 ? 1.067 -14.624 10.209 1.00 0.00 27 LEU A C 9
ATOM 11453 O O . LEU A 1 27 ? 0.482 -13.954 11.060 1.00 0.00 27 LEU A O 9
ATOM 11469 N N . GLU A 1 28 ? 2.249 -14.318 9.696 1.00 0.00 28 GLU A N 9
ATOM 11470 C CA . GLU A 1 28 ? 2.963 -13.125 10.119 1.00 0.00 28 GLU A CA 9
ATOM 11471 C C . GLU A 1 28 ? 2.227 -11.870 9.644 1.00 0.00 28 GLU A C 9
ATOM 11472 O O . GLU A 1 28 ? 2.045 -10.925 10.411 1.00 0.00 28 GLU A O 9
ATOM 11484 N N . GLU A 1 29 ? 1.824 -11.901 8.383 1.00 0.00 29 GLU A N 9
ATOM 11485 C CA . GLU A 1 29 ? 1.112 -10.777 7.797 1.00 0.00 29 GLU A CA 9
ATOM 11486 C C . GLU A 1 29 ? -0.336 -10.751 8.290 1.00 0.00 29 GLU A C 9
ATOM 11487 O O . GLU A 1 29 ? -1.047 -9.768 8.088 1.00 0.00 29 GLU A O 9
ATOM 11499 N N . LYS A 1 30 ? -0.731 -11.844 8.927 1.00 0.00 30 LYS A N 9
ATOM 11500 C CA . LYS A 1 30 ? -2.081 -11.959 9.450 1.00 0.00 30 LYS A CA 9
ATOM 11501 C C . LYS A 1 30 ? -2.134 -11.351 10.853 1.00 0.00 30 LYS A C 9
ATOM 11502 O O . LYS A 1 30 ? -3.181 -10.875 11.288 1.00 0.00 30 LYS A O 9
ATOM 11521 N N . ASN A 1 31 ? -0.990 -11.386 11.521 1.00 0.00 31 ASN A N 9
ATOM 11522 C CA . ASN A 1 31 ? -0.893 -10.844 12.866 1.00 0.00 31 ASN A CA 9
ATOM 11523 C C . ASN A 1 31 ? -0.570 -9.350 12.787 1.00 0.00 31 ASN A C 9
ATOM 11524 O O . ASN A 1 31 ? -1.108 -8.554 13.555 1.00 0.00 31 ASN A O 9
ATOM 11535 N N . GLU A 1 32 ? 0.306 -9.015 11.851 1.00 0.00 32 GLU A N 9
ATOM 11536 C CA . GLU A 1 32 ? 0.706 -7.631 11.662 1.00 0.00 32 GLU A CA 9
ATOM 11537 C C . GLU A 1 32 ? 1.596 -7.501 10.425 1.00 0.00 32 GLU A C 9
ATOM 11538 O O . GLU A 1 32 ? 2.392 -8.391 10.131 1.00 0.00 32 GLU A O 9
ATOM 11550 N N . PHE A 1 33 ? 1.432 -6.383 9.732 1.00 0.00 33 PHE A N 9
ATOM 11551 C CA . PHE A 1 33 ? 2.211 -6.124 8.533 1.00 0.00 33 PHE A CA 9
ATOM 11552 C C . PHE A 1 33 ? 3.711 -6.155 8.837 1.00 0.00 33 PHE A C 9
ATOM 11553 O O . PHE A 1 33 ? 4.168 -5.528 9.791 1.00 0.00 33 PHE A O 9
ATOM 11570 N N . PRO A 1 34 ? 4.454 -6.911 7.984 1.00 0.00 34 PRO A N 9
ATOM 11571 C CA . PRO A 1 34 ? 5.893 -7.031 8.152 1.00 0.00 34 PRO A CA 9
ATOM 11572 C C . PRO A 1 34 ? 6.606 -5.756 7.699 1.00 0.00 34 PRO A C 9
ATOM 11573 O O . PRO A 1 34 ? 6.327 -5.233 6.621 1.00 0.00 34 PRO A O 9
ATOM 11584 N N . GLU A 1 35 ? 7.514 -5.291 8.545 1.00 0.00 35 GLU A N 9
ATOM 11585 C CA . GLU A 1 35 ? 8.270 -4.087 8.245 1.00 0.00 35 GLU A CA 9
ATOM 11586 C C . GLU A 1 35 ? 9.187 -4.322 7.043 1.00 0.00 35 GLU A C 9
ATOM 11587 O O . GLU A 1 35 ? 9.697 -3.371 6.452 1.00 0.00 35 GLU A O 9
ATOM 11599 N N . ASP A 1 36 ? 9.369 -5.593 6.718 1.00 0.00 36 ASP A N 9
ATOM 11600 C CA . ASP A 1 36 ? 10.216 -5.965 5.597 1.00 0.00 36 ASP A CA 9
ATOM 11601 C C . ASP A 1 36 ? 9.446 -5.759 4.291 1.00 0.00 36 ASP A C 9
ATOM 11602 O O . ASP A 1 36 ? 10.042 -5.478 3.252 1.00 0.00 36 ASP A O 9
ATOM 11611 N N . LEU A 1 37 ? 8.133 -5.907 4.386 1.00 0.00 37 LEU A N 9
ATOM 11612 C CA . LEU A 1 37 ? 7.275 -5.742 3.225 1.00 0.00 37 LEU A CA 9
ATOM 11613 C C . LEU A 1 37 ? 6.847 -4.277 3.118 1.00 0.00 37 LEU A C 9
ATOM 11614 O O . LEU A 1 37 ? 6.611 -3.774 2.020 1.00 0.00 37 LEU A O 9
ATOM 11630 N N . ARG A 1 38 ? 6.759 -3.633 4.273 1.00 0.00 38 ARG A N 9
ATOM 11631 C CA . ARG A 1 38 ? 6.363 -2.236 4.322 1.00 0.00 38 ARG A CA 9
ATOM 11632 C C . ARG A 1 38 ? 7.323 -1.382 3.491 1.00 0.00 38 ARG A C 9
ATOM 11633 O O . ARG A 1 38 ? 6.983 -0.952 2.390 1.00 0.00 38 ARG A O 9
ATOM 11654 N N . THR A 1 39 ? 8.504 -1.163 4.050 1.00 0.00 39 THR A N 9
ATOM 11655 C CA . THR A 1 39 ? 9.516 -0.368 3.374 1.00 0.00 39 THR A CA 9
ATOM 11656 C C . THR A 1 39 ? 9.501 -0.653 1.871 1.00 0.00 39 THR A C 9
ATOM 11657 O O . THR A 1 39 ? 9.491 0.273 1.061 1.00 0.00 39 THR A O 9
ATOM 11668 N N . GLU A 1 40 ? 9.500 -1.937 1.544 1.00 0.00 40 GLU A N 9
ATOM 11669 C CA . GLU A 1 40 ? 9.487 -2.354 0.152 1.00 0.00 40 GLU A CA 9
ATOM 11670 C C . GLU A 1 40 ? 8.336 -1.676 -0.594 1.00 0.00 40 GLU A C 9
ATOM 11671 O O . GLU A 1 40 ? 8.534 -1.120 -1.673 1.00 0.00 40 GLU A O 9
ATOM 11683 N N . LEU A 1 41 ? 7.159 -1.744 0.010 1.00 0.00 41 LEU A N 9
ATOM 11684 C CA . LEU A 1 41 ? 5.977 -1.144 -0.584 1.00 0.00 41 LEU A CA 9
ATOM 11685 C C . LEU A 1 41 ? 6.030 0.373 -0.393 1.00 0.00 41 LEU A C 9
ATOM 11686 O O . LEU A 1 41 ? 6.058 1.125 -1.366 1.00 0.00 41 LEU A O 9
ATOM 11702 N N . MET A 1 42 ? 6.043 0.779 0.869 1.00 0.00 42 MET A N 9
ATOM 11703 C CA . MET A 1 42 ? 6.092 2.192 1.200 1.00 0.00 42 MET A CA 9
ATOM 11704 C C . MET A 1 42 ? 6.965 2.959 0.204 1.00 0.00 42 MET A C 9
ATOM 11705 O O . MET A 1 42 ? 6.497 3.894 -0.445 1.00 0.00 42 MET A O 9
ATOM 11719 N N . GLN A 1 43 ? 8.217 2.535 0.114 1.00 0.00 43 GLN A N 9
ATOM 11720 C CA . GLN A 1 43 ? 9.159 3.170 -0.792 1.00 0.00 43 GLN A CA 9
ATOM 11721 C C . GLN A 1 43 ? 8.679 3.033 -2.238 1.00 0.00 43 GLN A C 9
ATOM 11722 O O . GLN A 1 43 ? 8.690 4.003 -2.995 1.00 0.00 43 GLN A O 9
ATOM 11736 N N . THR A 1 44 ? 8.268 1.820 -2.580 1.00 0.00 44 THR A N 9
ATOM 11737 C CA . THR A 1 44 ? 7.784 1.544 -3.922 1.00 0.00 44 THR A CA 9
ATOM 11738 C C . THR A 1 44 ? 6.680 2.531 -4.304 1.00 0.00 44 THR A C 9
ATOM 11739 O O . THR A 1 44 ? 6.794 3.239 -5.304 1.00 0.00 44 THR A O 9
ATOM 11750 N N . LEU A 1 45 ? 5.636 2.547 -3.489 1.00 0.00 45 LEU A N 9
ATOM 11751 C CA . LEU A 1 45 ? 4.511 3.435 -3.729 1.00 0.00 45 LEU A CA 9
ATOM 11752 C C . LEU A 1 45 ? 4.975 4.887 -3.590 1.00 0.00 45 LEU A C 9
ATOM 11753 O O . LEU A 1 45 ? 4.313 5.803 -4.076 1.00 0.00 45 LEU A O 9
ATOM 11769 N N . GLY A 1 46 ? 6.108 5.051 -2.924 1.00 0.00 46 GLY A N 9
ATOM 11770 C CA . GLY A 1 46 ? 6.668 6.375 -2.715 1.00 0.00 46 GLY A CA 9
ATOM 11771 C C . GLY A 1 46 ? 7.221 6.950 -4.021 1.00 0.00 46 GLY A C 9
ATOM 11772 O O . GLY A 1 46 ? 7.498 8.145 -4.109 1.00 0.00 46 GLY A O 9
ATOM 11776 N N . SER A 1 47 ? 7.365 6.071 -5.002 1.00 0.00 47 SER A N 9
ATOM 11777 C CA . SER A 1 47 ? 7.879 6.476 -6.299 1.00 0.00 47 SER A CA 9
ATOM 11778 C C . SER A 1 47 ? 6.806 7.247 -7.071 1.00 0.00 47 SER A C 9
ATOM 11779 O O . SER A 1 47 ? 7.058 8.347 -7.560 1.00 0.00 47 SER A O 9
ATOM 11787 N N . TYR A 1 48 ? 5.632 6.639 -7.155 1.00 0.00 48 TYR A N 9
ATOM 11788 C CA . TYR A 1 48 ? 4.519 7.255 -7.858 1.00 0.00 48 TYR A CA 9
ATOM 11789 C C . TYR A 1 48 ? 4.242 8.661 -7.322 1.00 0.00 48 TYR A C 9
ATOM 11790 O O . TYR A 1 48 ? 4.211 9.625 -8.085 1.00 0.00 48 TYR A O 9
ATOM 11808 N N . GLY A 1 49 ? 4.047 8.732 -6.013 1.00 0.00 49 GLY A N 9
ATOM 11809 C CA . GLY A 1 49 ? 3.773 10.004 -5.366 1.00 0.00 49 GLY A CA 9
ATOM 11810 C C . GLY A 1 49 ? 4.827 10.316 -4.301 1.00 0.00 49 GLY A C 9
ATOM 11811 O O . GLY A 1 49 ? 6.026 10.238 -4.568 1.00 0.00 49 GLY A O 9
ATOM 11815 N N . THR A 1 50 ? 4.343 10.662 -3.118 1.00 0.00 50 THR A N 9
ATOM 11816 C CA . THR A 1 50 ? 5.228 10.985 -2.012 1.00 0.00 50 THR A CA 9
ATOM 11817 C C . THR A 1 50 ? 4.575 10.612 -0.680 1.00 0.00 50 THR A C 9
ATOM 11818 O O . THR A 1 50 ? 3.480 11.078 -0.369 1.00 0.00 50 THR A O 9
ATOM 11829 N N . ILE A 1 51 ? 5.276 9.775 0.072 1.00 0.00 51 ILE A N 9
ATOM 11830 C CA . ILE A 1 51 ? 4.778 9.334 1.364 1.00 0.00 51 ILE A CA 9
ATOM 11831 C C . ILE A 1 51 ? 4.928 10.470 2.378 1.00 0.00 51 ILE A C 9
ATOM 11832 O O . ILE A 1 51 ? 6.036 10.766 2.824 1.00 0.00 51 ILE A O 9
ATOM 11848 N N . VAL A 1 52 ? 3.798 11.074 2.713 1.00 0.00 52 VAL A N 9
ATOM 11849 C CA . VAL A 1 52 ? 3.790 12.170 3.667 1.00 0.00 52 VAL A CA 9
ATOM 11850 C C . VAL A 1 52 ? 3.513 11.620 5.067 1.00 0.00 52 VAL A C 9
ATOM 11851 O O . VAL A 1 52 ? 3.786 12.287 6.065 1.00 0.00 52 VAL A O 9
ATOM 11864 N N . LEU A 1 53 ? 2.976 10.410 5.098 1.00 0.00 53 LEU A N 9
ATOM 11865 C CA . LEU A 1 53 ? 2.660 9.763 6.360 1.00 0.00 53 LEU A CA 9
ATOM 11866 C C . LEU A 1 53 ? 2.058 8.383 6.084 1.00 0.00 53 LEU A C 9
ATOM 11867 O O . LEU A 1 53 ? 1.518 8.142 5.005 1.00 0.00 53 LEU A O 9
ATOM 11883 N N . VAL A 1 54 ? 2.172 7.514 7.077 1.00 0.00 54 VAL A N 9
ATOM 11884 C CA . VAL A 1 54 ? 1.646 6.165 6.955 1.00 0.00 54 VAL A CA 9
ATOM 11885 C C . VAL A 1 54 ? 1.247 5.651 8.340 1.00 0.00 54 VAL A C 9
ATOM 11886 O O . VAL A 1 54 ? 2.026 5.738 9.287 1.00 0.00 54 VAL A O 9
ATOM 11899 N N . ARG A 1 55 ? 0.032 5.126 8.413 1.00 0.00 55 ARG A N 9
ATOM 11900 C CA . ARG A 1 55 ? -0.480 4.598 9.666 1.00 0.00 55 ARG A CA 9
ATOM 11901 C C . ARG A 1 55 ? -0.890 3.133 9.497 1.00 0.00 55 ARG A C 9
ATOM 11902 O O . ARG A 1 55 ? -1.632 2.795 8.575 1.00 0.00 55 ARG A O 9
ATOM 11923 N N . ILE A 1 56 ? -0.390 2.304 10.400 1.00 0.00 56 ILE A N 9
ATOM 11924 C CA . ILE A 1 56 ? -0.695 0.884 10.362 1.00 0.00 56 ILE A CA 9
ATOM 11925 C C . ILE A 1 56 ? -1.745 0.563 11.428 1.00 0.00 56 ILE A C 9
ATOM 11926 O O . ILE A 1 56 ? -1.699 1.103 12.532 1.00 0.00 56 ILE A O 9
ATOM 11942 N N . ASN A 1 57 ? -2.668 -0.314 11.060 1.00 0.00 57 ASN A N 9
ATOM 11943 C CA . ASN A 1 57 ? -3.727 -0.713 11.971 1.00 0.00 57 ASN A CA 9
ATOM 11944 C C . ASN A 1 57 ? -3.520 -2.172 12.379 1.00 0.00 57 ASN A C 9
ATOM 11945 O O . ASN A 1 57 ? -2.805 -2.914 11.707 1.00 0.00 57 ASN A O 9
ATOM 11956 N N . GLN A 1 58 ? -4.160 -2.542 13.479 1.00 0.00 58 GLN A N 9
ATOM 11957 C CA . GLN A 1 58 ? -4.055 -3.900 13.985 1.00 0.00 58 GLN A CA 9
ATOM 11958 C C . GLN A 1 58 ? -3.566 -4.841 12.882 1.00 0.00 58 GLN A C 9
ATOM 11959 O O . GLN A 1 58 ? -2.553 -5.520 13.044 1.00 0.00 58 GLN A O 9
ATOM 11973 N N . GLY A 1 59 ? -4.309 -4.852 11.785 1.00 0.00 59 GLY A N 9
ATOM 11974 C CA . GLY A 1 59 ? -3.964 -5.698 10.656 1.00 0.00 59 GLY A CA 9
ATOM 11975 C C . GLY A 1 59 ? -4.216 -4.975 9.331 1.00 0.00 59 GLY A C 9
ATOM 11976 O O . GLY A 1 59 ? -4.865 -5.516 8.438 1.00 0.00 59 GLY A O 9
ATOM 11980 N N . GLN A 1 60 ? -3.689 -3.762 9.247 1.00 0.00 60 GLN A N 9
ATOM 11981 C CA . GLN A 1 60 ? -3.849 -2.959 8.046 1.00 0.00 60 GLN A CA 9
ATOM 11982 C C . GLN A 1 60 ? -2.714 -1.939 7.935 1.00 0.00 60 GLN A C 9
ATOM 11983 O O . GLN A 1 60 ? -1.949 -1.751 8.880 1.00 0.00 60 GLN A O 9
ATOM 11997 N N . MET A 1 61 ? -2.642 -1.306 6.773 1.00 0.00 61 MET A N 9
ATOM 11998 C CA . MET A 1 61 ? -1.613 -0.310 6.527 1.00 0.00 61 MET A CA 9
ATOM 11999 C C . MET A 1 61 ? -2.124 0.785 5.589 1.00 0.00 61 MET A C 9
ATOM 12000 O O . MET A 1 61 ? -2.163 0.599 4.373 1.00 0.00 61 MET A O 9
ATOM 12014 N N . LEU A 1 62 ? -2.504 1.904 6.188 1.00 0.00 62 LEU A N 9
ATOM 12015 C CA . LEU A 1 62 ? -3.012 3.029 5.421 1.00 0.00 62 LEU A CA 9
ATOM 12016 C C . LEU A 1 62 ? -1.868 4.007 5.142 1.00 0.00 62 LEU A C 9
AT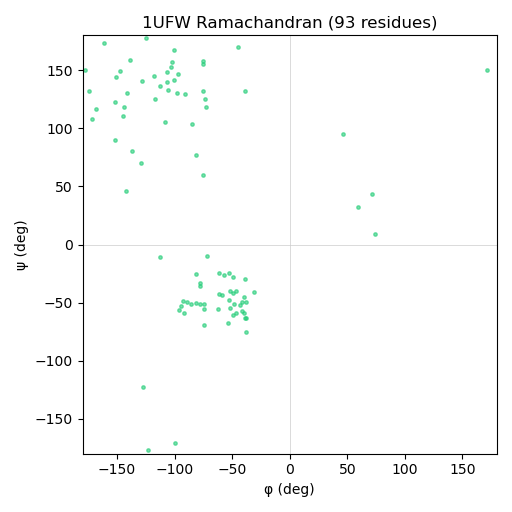OM 12017 O O . LEU A 1 62 ? -1.221 4.492 6.068 1.00 0.00 62 LEU A O 9
ATOM 12033 N N . VAL A 1 63 ? -1.655 4.267 3.860 1.00 0.00 63 VAL A N 9
ATOM 12034 C CA . VAL A 1 63 ? -0.601 5.178 3.447 1.00 0.00 63 VAL A CA 9
ATOM 12035 C C . VAL A 1 63 ? -1.221 6.514 3.034 1.00 0.00 63 VAL A C 9
ATOM 12036 O O . VAL A 1 63 ? -2.339 6.552 2.524 1.00 0.00 63 VAL A O 9
ATOM 12049 N N . THR A 1 64 ? -0.468 7.578 3.272 1.00 0.00 64 THR A N 9
ATOM 12050 C CA . THR A 1 64 ? -0.929 8.913 2.931 1.00 0.00 64 THR A CA 9
ATOM 12051 C C . THR A 1 64 ? -0.016 9.541 1.877 1.00 0.00 64 THR A C 9
ATOM 12052 O O . THR A 1 64 ? 1.183 9.265 1.845 1.00 0.00 64 THR A O 9
ATOM 12063 N N . PHE A 1 65 ? -0.616 10.372 1.038 1.00 0.00 65 PHE A N 9
ATOM 12064 C CA . PHE A 1 65 ? 0.128 11.041 -0.015 1.00 0.00 65 PHE A CA 9
ATOM 12065 C C . PHE A 1 65 ? -0.163 12.543 -0.023 1.00 0.00 65 PHE A C 9
ATOM 12066 O O . PHE A 1 65 ? -1.140 12.993 0.573 1.00 0.00 65 PHE A O 9
ATOM 12083 N N . ALA A 1 66 ? 0.704 13.278 -0.705 1.00 0.00 66 ALA A N 9
ATOM 12084 C CA . ALA A 1 66 ? 0.552 14.720 -0.799 1.00 0.00 66 ALA A CA 9
ATOM 12085 C C . ALA A 1 66 ? -0.457 15.052 -1.900 1.00 0.00 66 ALA A C 9
ATOM 12086 O O . ALA A 1 66 ? -1.272 15.960 -1.748 1.00 0.00 66 ALA A O 9
ATOM 12093 N N . ASP A 1 67 ? -0.369 14.297 -2.986 1.00 0.00 67 ASP A N 9
ATOM 12094 C CA . ASP A 1 67 ? -1.264 14.500 -4.113 1.00 0.00 67 ASP A CA 9
ATOM 12095 C C . ASP A 1 67 ? -2.258 13.339 -4.184 1.00 0.00 67 ASP A C 9
ATOM 12096 O O . ASP A 1 67 ? -1.917 12.204 -3.852 1.00 0.00 67 ASP A O 9
ATOM 12105 N N . SER A 1 68 ? -3.467 13.663 -4.619 1.00 0.00 68 SER A N 9
ATOM 12106 C CA . SER A 1 68 ? -4.512 12.661 -4.739 1.00 0.00 68 SER A CA 9
ATOM 12107 C C . SER A 1 68 ? -4.361 11.901 -6.058 1.00 0.00 68 SER A C 9
ATOM 12108 O O . SER A 1 68 ? -4.988 10.861 -6.255 1.00 0.00 68 SER A O 9
ATOM 12116 N N . HIS A 1 69 ? -3.524 12.449 -6.927 1.00 0.00 69 HIS A N 9
ATOM 12117 C CA . HIS A 1 69 ? -3.283 11.835 -8.222 1.00 0.00 69 HIS A CA 9
ATOM 12118 C C . HIS A 1 69 ? -2.468 10.554 -8.038 1.00 0.00 69 HIS A C 9
ATOM 12119 O O . HIS A 1 69 ? -2.917 9.470 -8.407 1.00 0.00 69 HIS A O 9
ATOM 12133 N N . SER A 1 70 ? -1.283 10.720 -7.468 1.00 0.00 70 SER A N 9
ATOM 12134 C CA . SER A 1 70 ? -0.401 9.590 -7.231 1.00 0.00 70 SER A CA 9
ATOM 12135 C C . SER A 1 70 ? -1.183 8.441 -6.592 1.00 0.00 70 SER A C 9
ATOM 12136 O O . SER A 1 70 ? -1.070 7.294 -7.021 1.00 0.00 70 SER A O 9
ATOM 12144 N N . ALA A 1 71 ? -1.959 8.789 -5.576 1.00 0.00 71 ALA A N 9
ATOM 12145 C CA . ALA A 1 71 ? -2.760 7.801 -4.873 1.00 0.00 71 ALA A CA 9
ATOM 12146 C C . ALA A 1 71 ? -3.656 7.071 -5.875 1.00 0.00 71 ALA A C 9
ATOM 12147 O O . ALA A 1 71 ? -3.661 5.842 -5.928 1.00 0.00 71 ALA A O 9
ATOM 12154 N N . LEU A 1 72 ? -4.393 7.858 -6.644 1.00 0.00 72 LEU A N 9
ATOM 12155 C CA . LEU A 1 72 ? -5.292 7.302 -7.642 1.00 0.00 72 LEU A CA 9
ATOM 12156 C C . LEU A 1 72 ? -4.587 6.159 -8.375 1.00 0.00 72 LEU A C 9
ATOM 12157 O O . LEU A 1 72 ? -5.114 5.050 -8.456 1.00 0.00 72 LEU A O 9
ATOM 12173 N N . SER A 1 73 ? -3.407 6.468 -8.891 1.00 0.00 73 SER A N 9
ATOM 12174 C CA . SER A 1 73 ? -2.625 5.480 -9.615 1.00 0.00 73 SER A CA 9
ATOM 12175 C C . SER A 1 73 ? -2.214 4.346 -8.674 1.00 0.00 73 SER A C 9
ATOM 12176 O O . SER A 1 73 ? -2.368 3.172 -9.008 1.00 0.00 73 SER A O 9
ATOM 12184 N N . VAL A 1 74 ? -1.700 4.736 -7.518 1.00 0.00 74 VAL A N 9
ATOM 12185 C CA . VAL A 1 74 ? -1.266 3.766 -6.526 1.00 0.00 74 VAL A CA 9
ATOM 12186 C C . VAL A 1 74 ? -2.431 2.835 -6.186 1.00 0.00 74 VAL A C 9
ATOM 12187 O O . VAL A 1 74 ? -2.220 1.684 -5.805 1.00 0.00 74 VAL A O 9
ATOM 12200 N N . LEU A 1 75 ? -3.635 3.366 -6.337 1.00 0.00 75 LEU A N 9
ATOM 12201 C CA . LEU A 1 75 ? -4.834 2.597 -6.051 1.00 0.00 75 LEU A CA 9
ATOM 12202 C C . LEU A 1 75 ? -5.027 1.538 -7.138 1.00 0.00 75 LEU A C 9
ATOM 12203 O O . LEU A 1 75 ? -5.599 0.479 -6.884 1.00 0.00 75 LEU A O 9
ATOM 12219 N N . ASP A 1 76 ? -4.538 1.860 -8.327 1.00 0.00 76 ASP A N 9
ATOM 12220 C CA . ASP A 1 76 ? -4.650 0.950 -9.454 1.00 0.00 76 ASP A CA 9
ATOM 12221 C C . ASP A 1 76 ? -3.402 0.067 -9.516 1.00 0.00 76 ASP A C 9
ATOM 12222 O O . ASP A 1 76 ? -3.462 -1.066 -9.990 1.00 0.00 76 ASP A O 9
ATOM 12231 N N . VAL A 1 77 ? -2.300 0.620 -9.030 1.00 0.00 77 VAL A N 9
ATOM 12232 C CA . VAL A 1 77 ? -1.039 -0.102 -9.025 1.00 0.00 77 VAL A CA 9
ATOM 12233 C C . VAL A 1 77 ? -1.129 -1.268 -8.038 1.00 0.00 77 VAL A C 9
ATOM 12234 O O . VAL A 1 77 ? -0.374 -2.234 -8.142 1.00 0.00 77 VAL A O 9
ATOM 12247 N N . ASP A 1 78 ? -2.059 -1.140 -7.103 1.00 0.00 78 ASP A N 9
ATOM 12248 C CA . ASP A 1 78 ? -2.258 -2.171 -6.099 1.00 0.00 78 ASP A CA 9
ATOM 12249 C C . ASP A 1 78 ? -2.144 -3.547 -6.758 1.00 0.00 78 ASP A C 9
ATOM 12250 O O . ASP A 1 78 ? -1.669 -4.498 -6.139 1.00 0.00 78 ASP A O 9
ATOM 12259 N N . GLY A 1 79 ? -2.590 -3.610 -8.004 1.00 0.00 79 GLY A N 9
ATOM 12260 C CA . GLY A 1 79 ? -2.544 -4.854 -8.753 1.00 0.00 79 GLY A CA 9
ATOM 12261 C C . GLY A 1 79 ? -1.181 -5.533 -8.607 1.00 0.00 79 GLY A C 9
ATOM 12262 O O . GLY A 1 79 ? -1.075 -6.753 -8.722 1.00 0.00 79 GLY A O 9
ATOM 12266 N N . MET A 1 80 ? -0.171 -4.713 -8.355 1.00 0.00 80 MET A N 9
ATOM 12267 C CA . MET A 1 80 ? 1.181 -5.218 -8.191 1.00 0.00 80 MET A CA 9
ATOM 12268 C C . MET A 1 80 ? 1.226 -6.336 -7.147 1.00 0.00 80 MET A C 9
ATOM 12269 O O . MET A 1 80 ? 0.228 -6.611 -6.483 1.00 0.00 80 MET A O 9
ATOM 12283 N N . LYS A 1 81 ? 2.395 -6.951 -7.035 1.00 0.00 81 LYS A N 9
ATOM 12284 C CA . LYS A 1 81 ? 2.583 -8.032 -6.084 1.00 0.00 81 LYS A CA 9
ATOM 12285 C C . LYS A 1 81 ? 3.917 -7.842 -5.359 1.00 0.00 81 LYS A C 9
ATOM 12286 O O . LYS A 1 81 ? 4.929 -7.533 -5.985 1.00 0.00 81 LYS A O 9
ATOM 12305 N N . VAL A 1 82 ? 3.874 -8.034 -4.049 1.00 0.00 82 VAL A N 9
ATOM 12306 C CA . VAL A 1 82 ? 5.067 -7.887 -3.232 1.00 0.00 82 VAL A CA 9
ATOM 12307 C C . VAL A 1 82 ? 5.602 -9.272 -2.864 1.00 0.00 82 VAL A C 9
ATOM 12308 O O . VAL A 1 82 ? 4.960 -10.012 -2.120 1.00 0.00 82 VAL A O 9
ATOM 12321 N N . LYS A 1 83 ? 6.773 -9.581 -3.402 1.00 0.00 83 LYS A N 9
ATOM 12322 C CA . LYS A 1 83 ? 7.401 -10.865 -3.139 1.00 0.00 83 LYS A CA 9
ATOM 12323 C C . LYS A 1 83 ? 6.467 -11.988 -3.593 1.00 0.00 83 LYS A C 9
ATOM 12324 O O . LYS A 1 83 ? 6.440 -13.059 -2.990 1.00 0.00 83 LYS A O 9
ATOM 12343 N N . GLY A 1 84 ? 5.723 -11.704 -4.652 1.00 0.00 84 GLY A N 9
ATOM 12344 C CA . GLY A 1 84 ? 4.789 -12.676 -5.193 1.00 0.00 84 GLY A CA 9
ATOM 12345 C C . GLY A 1 84 ? 3.444 -12.607 -4.468 1.00 0.00 84 GLY A C 9
ATOM 12346 O O . GLY A 1 84 ? 2.464 -13.205 -4.912 1.00 0.00 84 GLY A O 9
ATOM 12350 N N . ARG A 1 85 ? 3.439 -11.873 -3.365 1.00 0.00 85 ARG A N 9
ATOM 12351 C CA . ARG A 1 85 ? 2.230 -11.719 -2.574 1.00 0.00 85 ARG A CA 9
ATOM 12352 C C . ARG A 1 85 ? 1.325 -10.650 -3.192 1.00 0.00 85 ARG A C 9
ATOM 12353 O O . ARG A 1 85 ? 1.729 -9.497 -3.334 1.00 0.00 85 ARG A O 9
ATOM 12374 N N . ALA A 1 86 ? 0.119 -11.072 -3.542 1.00 0.00 86 ALA A N 9
ATOM 12375 C CA . ALA A 1 86 ? -0.846 -10.165 -4.140 1.00 0.00 86 ALA A CA 9
ATOM 12376 C C . ALA A 1 86 ? -1.301 -9.147 -3.093 1.00 0.00 86 ALA A C 9
ATOM 12377 O O . ALA A 1 86 ? -1.856 -9.519 -2.060 1.00 0.00 86 ALA A O 9
ATOM 12384 N N . VAL A 1 87 ? -1.049 -7.882 -3.395 1.00 0.00 87 VAL A N 9
ATOM 12385 C CA . VAL A 1 87 ? -1.425 -6.807 -2.493 1.00 0.00 87 VAL A CA 9
ATOM 12386 C C . VAL A 1 87 ? -2.647 -6.079 -3.055 1.00 0.00 87 VAL A C 9
ATOM 12387 O O . VAL A 1 87 ? -2.916 -6.144 -4.254 1.00 0.00 87 VAL A O 9
ATOM 12400 N N . LYS A 1 88 ? -3.356 -5.402 -2.163 1.00 0.00 88 LYS A N 9
ATOM 12401 C CA . LYS A 1 88 ? -4.543 -4.663 -2.556 1.00 0.00 88 LYS A CA 9
ATOM 12402 C C . LYS A 1 88 ? -4.560 -3.313 -1.835 1.00 0.00 88 LYS A C 9
ATOM 12403 O O . LYS A 1 88 ? -4.113 -3.210 -0.693 1.00 0.00 88 LYS A O 9
ATOM 12422 N N . ILE A 1 89 ? -5.080 -2.313 -2.530 1.00 0.00 89 ILE A N 9
ATOM 12423 C CA . ILE A 1 89 ? -5.161 -0.975 -1.971 1.00 0.00 89 ILE A CA 9
ATOM 12424 C C . ILE A 1 89 ? -6.574 -0.425 -2.177 1.00 0.00 89 ILE A C 9
ATOM 12425 O O . ILE A 1 89 ? -6.969 -0.124 -3.302 1.00 0.00 89 ILE A O 9
ATOM 12441 N N . SER A 1 90 ? -7.297 -0.310 -1.072 1.00 0.00 90 SER A N 9
ATOM 12442 C CA . SER A 1 90 ? -8.657 0.198 -1.117 1.00 0.00 90 SER A CA 9
ATOM 12443 C C . SER A 1 90 ? -8.737 1.545 -0.396 1.00 0.00 90 SER A C 9
ATOM 12444 O O . SER A 1 90 ? -7.715 2.100 0.005 1.00 0.00 90 SER A O 9
ATOM 12452 N N . GLY A 1 91 ? -9.961 2.031 -0.252 1.00 0.00 91 GLY A N 9
ATOM 12453 C CA . GLY A 1 91 ? -10.187 3.302 0.415 1.00 0.00 91 GLY A CA 9
ATOM 12454 C C . GLY A 1 91 ? -10.488 3.096 1.901 1.00 0.00 91 GLY A C 9
ATOM 12455 O O . GLY A 1 91 ? -10.147 2.060 2.469 1.00 0.00 91 GLY A O 9
ATOM 12459 N N . PRO A 1 92 ? -11.140 4.127 2.503 1.00 0.00 92 PRO A N 9
ATOM 12460 C CA . PRO A 1 92 ? -11.491 4.069 3.912 1.00 0.00 92 PRO A CA 9
ATOM 12461 C C . PRO A 1 92 ? -12.680 3.135 4.144 1.00 0.00 92 PRO A C 9
ATOM 12462 O O . PRO A 1 92 ? -12.751 2.456 5.167 1.00 0.00 92 PRO A O 9
ATOM 12473 N N . SER A 1 93 ? -13.585 3.130 3.176 1.00 0.00 93 SER A N 9
ATOM 12474 C CA . SER A 1 93 ? -14.768 2.291 3.261 1.00 0.00 93 SER A CA 9
ATOM 12475 C C . SER A 1 93 ? -14.865 1.396 2.024 1.00 0.00 93 SER A C 9
ATOM 12476 O O . SER A 1 93 ? -14.721 0.178 2.121 1.00 0.00 93 SER A O 9
ATOM 12484 N N . SER A 1 94 ? -15.108 2.034 0.888 1.00 0.00 94 SER A N 9
ATOM 12485 C CA . SER A 1 94 ? -15.226 1.311 -0.366 1.00 0.00 94 SER A CA 9
ATOM 12486 C C . SER A 1 94 ? -14.676 2.161 -1.514 1.00 0.00 94 SER A C 9
ATOM 12487 O O . SER A 1 94 ? -14.537 3.376 -1.379 1.00 0.00 94 SER A O 9
ATOM 12495 N N . GLY A 1 95 ? -14.379 1.489 -2.616 1.00 0.00 95 GLY A N 9
ATOM 12496 C CA . GLY A 1 95 ? -13.848 2.168 -3.786 1.00 0.00 95 GLY A CA 9
ATOM 12497 C C . GLY A 1 95 ? -14.976 2.638 -4.706 1.00 0.00 95 GLY A C 9
ATOM 12498 O O . GLY A 1 95 ? -14.723 3.101 -5.817 1.00 0.00 95 GLY A O 9
ATOM 12502 N N . GLY A 1 1 ? -21.211 9.996 -29.807 1.00 0.00 1 GLY A N 10
ATOM 12503 C CA . GLY A 1 1 ? -20.317 10.943 -29.164 1.00 0.00 1 GLY A CA 10
ATOM 12504 C C . GLY A 1 1 ? -20.392 10.821 -27.640 1.00 0.00 1 GLY A C 10
ATOM 12505 O O . GLY A 1 1 ? -21.332 11.316 -27.020 1.00 0.00 1 GLY A O 10
ATOM 12509 N N . SER A 1 2 ? -19.390 10.158 -27.081 1.00 0.00 2 SER A N 10
ATOM 12510 C CA . SER A 1 2 ? -19.332 9.965 -25.642 1.00 0.00 2 SER A CA 10
ATOM 12511 C C . SER A 1 2 ? -19.347 11.319 -24.931 1.00 0.00 2 SER A C 10
ATOM 12512 O O . SER A 1 2 ? -18.402 12.098 -25.050 1.00 0.00 2 SER A O 10
ATOM 12520 N N . SER A 1 3 ? -20.431 11.559 -24.208 1.00 0.00 3 SER A N 10
ATOM 12521 C CA . SER A 1 3 ? -20.582 12.806 -23.477 1.00 0.00 3 SER A CA 10
ATOM 12522 C C . SER A 1 3 ? -20.089 12.634 -22.039 1.00 0.00 3 SER A C 10
ATOM 12523 O O . SER A 1 3 ? -19.183 13.342 -21.601 1.00 0.00 3 SER A O 10
ATOM 12531 N N . GLY A 1 4 ? -20.706 11.689 -21.345 1.00 0.00 4 GLY A N 10
ATOM 12532 C CA . GLY A 1 4 ? -20.341 11.415 -19.966 1.00 0.00 4 GLY A CA 10
ATOM 12533 C C . GLY A 1 4 ? -18.821 11.412 -19.791 1.00 0.00 4 GLY A C 10
ATOM 12534 O O . GLY A 1 4 ? -18.276 12.226 -19.048 1.00 0.00 4 GLY A O 10
ATOM 12538 N N . SER A 1 5 ? -18.179 10.486 -20.489 1.00 0.00 5 SER A N 10
ATOM 12539 C CA . SER A 1 5 ? -16.733 10.366 -20.421 1.00 0.00 5 SER A CA 10
ATOM 12540 C C . SER A 1 5 ? -16.091 11.754 -20.447 1.00 0.00 5 SER A C 10
ATOM 12541 O O . SER A 1 5 ? -15.363 12.123 -19.527 1.00 0.00 5 SER A O 10
ATOM 12549 N N . SER A 1 6 ? -16.382 12.486 -21.513 1.00 0.00 6 SER A N 10
ATOM 12550 C CA . SER A 1 6 ? -15.842 13.825 -21.672 1.00 0.00 6 SER A CA 10
ATOM 12551 C C . SER A 1 6 ? -15.903 14.575 -20.339 1.00 0.00 6 SER A C 10
ATOM 12552 O O . SER A 1 6 ? -14.876 15.013 -19.823 1.00 0.00 6 SER A O 10
ATOM 12560 N N . GLY A 1 7 ? -17.116 14.700 -19.821 1.00 0.00 7 GLY A N 10
ATOM 12561 C CA . GLY A 1 7 ? -17.323 15.389 -18.559 1.00 0.00 7 GLY A CA 10
ATOM 12562 C C . GLY A 1 7 ? -16.313 14.924 -17.508 1.00 0.00 7 GLY A C 10
ATOM 12563 O O . GLY A 1 7 ? -15.475 15.704 -17.059 1.00 0.00 7 GLY A O 10
ATOM 12567 N N . SER A 1 8 ? -16.427 13.655 -17.146 1.00 0.00 8 SER A N 10
ATOM 12568 C CA . SER A 1 8 ? -15.534 13.076 -16.156 1.00 0.00 8 SER A CA 10
ATOM 12569 C C . SER A 1 8 ? -15.435 13.998 -14.939 1.00 0.00 8 SER A C 10
ATOM 12570 O O . SER A 1 8 ? -14.466 14.743 -14.796 1.00 0.00 8 SER A O 10
ATOM 12578 N N . SER A 1 9 ? -16.451 13.918 -14.091 1.00 0.00 9 SER A N 10
ATOM 12579 C CA . SER A 1 9 ? -16.490 14.736 -12.891 1.00 0.00 9 SER A CA 10
ATOM 12580 C C . SER A 1 9 ? -15.259 14.456 -12.026 1.00 0.00 9 SER A C 10
ATOM 12581 O O . SER A 1 9 ? -14.488 15.366 -11.725 1.00 0.00 9 SER A O 10
ATOM 12589 N N . PHE A 1 10 ? -15.114 13.194 -11.651 1.00 0.00 10 PHE A N 10
ATOM 12590 C CA . PHE A 1 10 ? -13.990 12.782 -10.827 1.00 0.00 10 PHE A CA 10
ATOM 12591 C C . PHE A 1 10 ? -13.892 13.642 -9.565 1.00 0.00 10 PHE A C 10
ATOM 12592 O O . PHE A 1 10 ? -14.626 14.618 -9.416 1.00 0.00 10 PHE A O 10
ATOM 12609 N N . GLN A 1 11 ? -12.979 13.248 -8.689 1.00 0.00 11 GLN A N 10
ATOM 12610 C CA . GLN A 1 11 ? -12.776 13.970 -7.445 1.00 0.00 11 GLN A CA 10
ATOM 12611 C C . GLN A 1 11 ? -11.494 13.495 -6.759 1.00 0.00 11 GLN A C 10
ATOM 12612 O O . GLN A 1 11 ? -11.344 12.309 -6.467 1.00 0.00 11 GLN A O 10
ATOM 12626 N N . GLY A 1 12 ? -10.601 14.444 -6.521 1.00 0.00 12 GLY A N 10
ATOM 12627 C CA . GLY A 1 12 ? -9.336 14.137 -5.875 1.00 0.00 12 GLY A CA 10
ATOM 12628 C C . GLY A 1 12 ? -9.268 14.761 -4.479 1.00 0.00 12 GLY A C 10
ATOM 12629 O O . GLY A 1 12 ? -9.401 15.974 -4.330 1.00 0.00 12 GLY A O 10
ATOM 12633 N N . PRO A 1 13 ? -9.056 13.879 -3.466 1.00 0.00 13 PRO A N 10
ATOM 12634 C CA . PRO A 1 13 ? -8.969 14.330 -2.087 1.00 0.00 13 PRO A CA 10
ATOM 12635 C C . PRO A 1 13 ? -7.627 15.015 -1.818 1.00 0.00 13 PRO A C 10
ATOM 12636 O O . PRO A 1 13 ? -6.667 14.820 -2.562 1.00 0.00 13 PRO A O 10
ATOM 12647 N N . LEU A 1 14 ? -7.604 15.803 -0.753 1.00 0.00 14 LEU A N 10
ATOM 12648 C CA . LEU A 1 14 ? -6.397 16.518 -0.377 1.00 0.00 14 LEU A CA 10
ATOM 12649 C C . LEU A 1 14 ? -5.502 15.596 0.454 1.00 0.00 14 LEU A C 10
ATOM 12650 O O . LEU A 1 14 ? -4.320 15.434 0.152 1.00 0.00 14 LEU A O 10
ATOM 12666 N N . ASP A 1 15 ? -6.099 15.016 1.485 1.00 0.00 15 ASP A N 10
ATOM 12667 C CA . ASP A 1 15 ? -5.370 14.116 2.362 1.00 0.00 15 ASP A CA 10
ATOM 12668 C C . ASP A 1 15 ? -4.448 13.229 1.523 1.00 0.00 15 ASP A C 10
ATOM 12669 O O . ASP A 1 15 ? -3.238 13.207 1.738 1.00 0.00 15 ASP A O 10
ATOM 12678 N N . ALA A 1 16 ? -5.057 12.519 0.584 1.00 0.00 16 ALA A N 10
ATOM 12679 C CA . ALA A 1 16 ? -4.306 11.632 -0.288 1.00 0.00 16 ALA A CA 10
ATOM 12680 C C . ALA A 1 16 ? -3.907 10.376 0.489 1.00 0.00 16 ALA A C 10
ATOM 12681 O O . ALA A 1 16 ? -2.771 9.914 0.389 1.00 0.00 16 ALA A O 10
ATOM 12688 N N . THR A 1 17 ? -4.863 9.859 1.246 1.00 0.00 17 THR A N 10
ATOM 12689 C CA . THR A 1 17 ? -4.626 8.665 2.040 1.00 0.00 17 THR A CA 10
ATOM 12690 C C . THR A 1 17 ? -5.333 7.460 1.415 1.00 0.00 17 THR A C 10
ATOM 12691 O O . THR A 1 17 ? -6.397 7.603 0.816 1.00 0.00 17 THR A O 10
ATOM 12702 N N . VAL A 1 18 ? -4.712 6.301 1.578 1.00 0.00 18 VAL A N 10
ATOM 12703 C CA . VAL A 1 18 ? -5.268 5.072 1.037 1.00 0.00 18 VAL A CA 10
ATOM 12704 C C . VAL A 1 18 ? -4.926 3.909 1.971 1.00 0.00 18 VAL A C 10
ATOM 12705 O O . VAL A 1 18 ? -3.926 3.956 2.686 1.00 0.00 18 VAL A O 10
ATOM 12718 N N . VAL A 1 19 ? -5.775 2.893 1.934 1.00 0.00 19 VAL A N 10
ATOM 12719 C CA . VAL A 1 19 ? -5.575 1.720 2.767 1.00 0.00 19 VAL A CA 10
ATOM 12720 C C . VAL A 1 19 ? -4.903 0.621 1.942 1.00 0.00 19 VAL A C 10
ATOM 12721 O O . VAL A 1 19 ? -5.171 0.485 0.749 1.00 0.00 19 VAL A O 10
ATOM 12734 N N . VAL A 1 20 ? -4.042 -0.133 2.609 1.00 0.00 20 VAL A N 10
ATOM 12735 C CA . VAL A 1 20 ? -3.330 -1.216 1.951 1.00 0.00 20 VAL A CA 10
ATOM 12736 C C . VAL A 1 20 ? -3.571 -2.519 2.716 1.00 0.00 20 VAL A C 10
ATOM 12737 O O . VAL A 1 20 ? -3.526 -2.539 3.945 1.00 0.00 20 VAL A O 10
ATOM 12750 N N . ASN A 1 21 ? -3.824 -3.575 1.957 1.00 0.00 21 ASN A N 10
ATOM 12751 C CA . ASN A 1 21 ? -4.073 -4.879 2.548 1.00 0.00 21 ASN A CA 10
ATOM 12752 C C . ASN A 1 21 ? -3.412 -5.958 1.688 1.00 0.00 21 ASN A C 10
ATOM 12753 O O . ASN A 1 21 ? -2.992 -5.690 0.564 1.00 0.00 21 ASN A O 10
ATOM 12764 N N . LEU A 1 22 ? -3.341 -7.156 2.251 1.00 0.00 22 LEU A N 10
ATOM 12765 C CA . LEU A 1 22 ? -2.738 -8.277 1.550 1.00 0.00 22 LEU A CA 10
ATOM 12766 C C . LEU A 1 22 ? -3.818 -9.314 1.232 1.00 0.00 22 LEU A C 10
ATOM 12767 O O . LEU A 1 22 ? -4.511 -9.788 2.130 1.00 0.00 22 LEU A O 10
ATOM 12783 N N . GLN A 1 23 ? -3.926 -9.634 -0.049 1.00 0.00 23 GLN A N 10
ATOM 12784 C CA . GLN A 1 23 ? -4.910 -10.606 -0.496 1.00 0.00 23 GLN A CA 10
ATOM 12785 C C . GLN A 1 23 ? -4.700 -11.942 0.220 1.00 0.00 23 GLN A C 10
ATOM 12786 O O . GLN A 1 23 ? -5.568 -12.394 0.965 1.00 0.00 23 GLN A O 10
ATOM 12800 N N . SER A 1 24 ? -3.542 -12.536 -0.031 1.00 0.00 24 SER A N 10
ATOM 12801 C CA . SER A 1 24 ? -3.208 -13.811 0.581 1.00 0.00 24 SER A CA 10
ATOM 12802 C C . SER A 1 24 ? -1.895 -13.689 1.358 1.00 0.00 24 SER A C 10
ATOM 12803 O O . SER A 1 24 ? -0.856 -14.167 0.907 1.00 0.00 24 SER A O 10
ATOM 12811 N N . PRO A 1 25 ? -1.989 -13.031 2.544 1.00 0.00 25 PRO A N 10
ATOM 12812 C CA . PRO A 1 25 ? -0.822 -12.841 3.389 1.00 0.00 25 PRO A CA 10
ATOM 12813 C C . PRO A 1 25 ? -0.443 -14.141 4.101 1.00 0.00 25 PRO A C 10
ATOM 12814 O O . PRO A 1 25 ? -1.266 -15.046 4.227 1.00 0.00 25 PRO A O 10
ATOM 12825 N N . THR A 1 26 ? 0.803 -14.191 4.548 1.00 0.00 26 THR A N 10
ATOM 12826 C CA . THR A 1 26 ? 1.301 -15.365 5.245 1.00 0.00 26 THR A CA 10
ATOM 12827 C C . THR A 1 26 ? 0.990 -15.271 6.740 1.00 0.00 26 THR A C 10
ATOM 12828 O O . THR A 1 26 ? 0.566 -14.223 7.224 1.00 0.00 26 THR A O 10
ATOM 12839 N N . LEU A 1 27 ? 1.212 -16.380 7.429 1.00 0.00 27 LEU A N 10
ATOM 12840 C CA . LEU A 1 27 ? 0.960 -16.436 8.859 1.00 0.00 27 LEU A CA 10
ATOM 12841 C C . LEU A 1 27 ? 1.575 -15.205 9.529 1.00 0.00 27 LEU A C 10
ATOM 12842 O O . LEU A 1 27 ? 0.936 -14.563 10.361 1.00 0.00 27 LEU A O 10
ATOM 12858 N N . GLU A 1 28 ? 2.807 -14.913 9.141 1.00 0.00 28 GLU A N 10
ATOM 12859 C CA . GLU A 1 28 ? 3.515 -13.771 9.693 1.00 0.00 28 GLU A CA 10
ATOM 12860 C C . GLU A 1 28 ? 2.755 -12.478 9.391 1.00 0.00 28 GLU A C 10
ATOM 12861 O O . GLU A 1 28 ? 2.659 -11.597 10.243 1.00 0.00 28 GLU A O 10
ATOM 12873 N N . GLU A 1 29 ? 2.233 -12.407 8.175 1.00 0.00 29 GLU A N 10
ATOM 12874 C CA . GLU A 1 29 ? 1.483 -11.237 7.751 1.00 0.00 29 GLU A CA 10
ATOM 12875 C C . GLU A 1 29 ? 0.116 -11.204 8.436 1.00 0.00 29 GLU A C 10
ATOM 12876 O O . GLU A 1 29 ? -0.274 -10.184 9.003 1.00 0.00 29 GLU A O 10
ATOM 12888 N N . LYS A 1 30 ? -0.574 -12.333 8.363 1.00 0.00 30 LYS A N 10
ATOM 12889 C CA . LYS A 1 30 ? -1.890 -12.446 8.969 1.00 0.00 30 LYS A CA 10
ATOM 12890 C C . LYS A 1 30 ? -1.816 -11.987 10.427 1.00 0.00 30 LYS A C 10
ATOM 12891 O O . LYS A 1 30 ? -2.741 -11.351 10.929 1.00 0.00 30 LYS A O 10
ATOM 12910 N N . ASN A 1 31 ? -0.706 -12.328 11.066 1.00 0.00 31 ASN A N 10
ATOM 12911 C CA . ASN A 1 31 ? -0.499 -11.959 12.456 1.00 0.00 31 ASN A CA 10
ATOM 12912 C C . ASN A 1 31 ? -0.223 -10.457 12.544 1.00 0.00 31 ASN A C 10
ATOM 12913 O O . ASN A 1 31 ? -0.757 -9.774 13.418 1.00 0.00 31 ASN A O 10
ATOM 12924 N N . GLU A 1 32 ? 0.610 -9.986 11.629 1.00 0.00 32 GLU A N 10
ATOM 12925 C CA . GLU A 1 32 ? 0.964 -8.577 11.592 1.00 0.00 32 GLU A CA 10
ATOM 12926 C C . GLU A 1 32 ? 1.897 -8.294 10.413 1.00 0.00 32 GLU A C 10
ATOM 12927 O O . GLU A 1 32 ? 2.839 -9.046 10.168 1.00 0.00 32 GLU A O 10
ATOM 12939 N N . PHE A 1 33 ? 1.604 -7.207 9.715 1.00 0.00 33 PHE A N 10
ATOM 12940 C CA . PHE A 1 33 ? 2.405 -6.816 8.568 1.00 0.00 33 PHE A CA 10
ATOM 12941 C C . PHE A 1 33 ? 3.899 -6.911 8.884 1.00 0.00 33 PHE A C 10
ATOM 12942 O O . PHE A 1 33 ? 4.340 -6.478 9.948 1.00 0.00 33 PHE A O 10
ATOM 12959 N N . PRO A 1 34 ? 4.655 -7.495 7.917 1.00 0.00 34 PRO A N 10
ATOM 12960 C CA . PRO A 1 34 ? 6.090 -7.652 8.081 1.00 0.00 34 PRO A CA 10
ATOM 12961 C C . PRO A 1 34 ? 6.814 -6.318 7.890 1.00 0.00 34 PRO A C 10
ATOM 12962 O O . PRO A 1 34 ? 6.299 -5.417 7.229 1.00 0.00 34 PRO A O 10
ATOM 12973 N N . GLU A 1 35 ? 7.997 -6.232 8.481 1.00 0.00 35 GLU A N 10
ATOM 12974 C CA . GLU A 1 35 ? 8.796 -5.023 8.384 1.00 0.00 35 GLU A CA 10
ATOM 12975 C C . GLU A 1 35 ? 9.634 -5.042 7.104 1.00 0.00 35 GLU A C 10
ATOM 12976 O O . GLU A 1 35 ? 10.175 -4.015 6.697 1.00 0.00 35 GLU A O 10
ATOM 12988 N N . ASP A 1 36 ? 9.715 -6.221 6.505 1.00 0.00 36 ASP A N 10
ATOM 12989 C CA . ASP A 1 36 ? 10.477 -6.387 5.279 1.00 0.00 36 ASP A CA 10
ATOM 12990 C C . ASP A 1 36 ? 9.629 -5.931 4.090 1.00 0.00 36 ASP A C 10
ATOM 12991 O O . ASP A 1 36 ? 10.165 -5.551 3.051 1.00 0.00 36 ASP A O 10
ATOM 13000 N N . LEU A 1 37 ? 8.319 -5.986 4.283 1.00 0.00 37 LEU A N 10
ATOM 13001 C CA . LEU A 1 37 ? 7.392 -5.584 3.240 1.00 0.00 37 LEU A CA 10
ATOM 13002 C C . LEU A 1 37 ? 6.998 -4.120 3.449 1.00 0.00 37 LEU A C 10
ATOM 13003 O O . LEU A 1 37 ? 6.912 -3.354 2.491 1.00 0.00 37 LEU A O 10
ATOM 13019 N N . ARG A 1 38 ? 6.770 -3.776 4.708 1.00 0.00 38 ARG A N 10
ATOM 13020 C CA . ARG A 1 38 ? 6.388 -2.418 5.056 1.00 0.00 38 ARG A CA 10
ATOM 13021 C C . ARG A 1 38 ? 7.214 -1.412 4.252 1.00 0.00 38 ARG A C 10
ATOM 13022 O O . ARG A 1 38 ? 6.715 -0.812 3.301 1.00 0.00 38 ARG A O 10
ATOM 13043 N N . THR A 1 39 ? 8.464 -1.258 4.664 1.00 0.00 39 THR A N 10
ATOM 13044 C CA . THR A 1 39 ? 9.364 -0.335 3.994 1.00 0.00 39 THR A CA 10
ATOM 13045 C C . THR A 1 39 ? 9.203 -0.440 2.476 1.00 0.00 39 THR A C 10
ATOM 13046 O O . THR A 1 39 ? 9.053 0.572 1.793 1.00 0.00 39 THR A O 10
ATOM 13057 N N . GLU A 1 40 ? 9.239 -1.673 1.993 1.00 0.00 40 GLU A N 10
ATOM 13058 C CA . GLU A 1 40 ? 9.099 -1.923 0.568 1.00 0.00 40 GLU A CA 10
ATOM 13059 C C . GLU A 1 40 ? 7.809 -1.290 0.043 1.00 0.00 40 GLU A C 10
ATOM 13060 O O . GLU A 1 40 ? 7.791 -0.724 -1.049 1.00 0.00 40 GLU A O 10
ATOM 13072 N N . LEU A 1 41 ? 6.761 -1.408 0.845 1.00 0.00 41 LEU A N 10
ATOM 13073 C CA . LEU A 1 41 ? 5.470 -0.854 0.474 1.00 0.00 41 LEU A CA 10
ATOM 13074 C C . LEU A 1 41 ? 5.545 0.674 0.508 1.00 0.00 41 LEU A C 10
ATOM 13075 O O . LEU A 1 41 ? 5.252 1.336 -0.486 1.00 0.00 41 LEU A O 10
ATOM 13091 N N . MET A 1 42 ? 5.941 1.189 1.663 1.00 0.00 42 MET A N 10
ATOM 13092 C CA . MET A 1 42 ? 6.059 2.626 1.840 1.00 0.00 42 MET A CA 10
ATOM 13093 C C . MET A 1 42 ? 6.778 3.268 0.652 1.00 0.00 42 MET A C 10
ATOM 13094 O O . MET A 1 42 ? 6.295 4.247 0.085 1.00 0.00 42 MET A O 10
ATOM 13108 N N . GLN A 1 43 ? 7.920 2.690 0.309 1.00 0.00 43 GLN A N 10
ATOM 13109 C CA . GLN A 1 43 ? 8.710 3.193 -0.802 1.00 0.00 43 GLN A CA 10
ATOM 13110 C C . GLN A 1 43 ? 8.018 2.879 -2.130 1.00 0.00 43 GLN A C 10
ATOM 13111 O O . GLN A 1 43 ? 7.774 3.777 -2.934 1.00 0.00 43 GLN A O 10
ATOM 13125 N N . THR A 1 44 ? 7.722 1.601 -2.319 1.00 0.00 44 THR A N 10
ATOM 13126 C CA . THR A 1 44 ? 7.063 1.158 -3.535 1.00 0.00 44 THR A CA 10
ATOM 13127 C C . THR A 1 44 ? 5.959 2.139 -3.932 1.00 0.00 44 THR A C 10
ATOM 13128 O O . THR A 1 44 ? 5.888 2.567 -5.084 1.00 0.00 44 THR A O 10
ATOM 13139 N N . LEU A 1 45 ? 5.125 2.469 -2.957 1.00 0.00 45 LEU A N 10
ATOM 13140 C CA . LEU A 1 45 ? 4.028 3.392 -3.190 1.00 0.00 45 LEU A CA 10
ATOM 13141 C C . LEU A 1 45 ? 4.580 4.814 -3.311 1.00 0.00 45 LEU A C 10
ATOM 13142 O O . LEU A 1 45 ? 4.034 5.635 -4.046 1.00 0.00 45 LEU A O 10
ATOM 13158 N N . GLY A 1 46 ? 5.657 5.060 -2.578 1.00 0.00 46 GLY A N 10
ATOM 13159 C CA . GLY A 1 46 ? 6.289 6.368 -2.595 1.00 0.00 46 GLY A CA 10
ATOM 13160 C C . GLY A 1 46 ? 6.640 6.790 -4.023 1.00 0.00 46 GLY A C 10
ATOM 13161 O O . GLY A 1 46 ? 6.258 7.871 -4.467 1.00 0.00 46 GLY A O 10
ATOM 13165 N N . SER A 1 47 ? 7.366 5.914 -4.703 1.00 0.00 47 SER A N 10
ATOM 13166 C CA . SER A 1 47 ? 7.773 6.182 -6.071 1.00 0.00 47 SER A CA 10
ATOM 13167 C C . SER A 1 47 ? 6.651 6.905 -6.819 1.00 0.00 47 SER A C 10
ATOM 13168 O O . SER A 1 47 ? 6.820 8.047 -7.245 1.00 0.00 47 SER A O 10
ATOM 13176 N N . TYR A 1 48 ? 5.531 6.211 -6.956 1.00 0.00 48 TYR A N 10
ATOM 13177 C CA . TYR A 1 48 ? 4.382 6.772 -7.646 1.00 0.00 48 TYR A CA 10
ATOM 13178 C C . TYR A 1 48 ? 4.166 8.234 -7.250 1.00 0.00 48 TYR A C 10
ATOM 13179 O O . TYR A 1 48 ? 4.225 9.126 -8.095 1.00 0.00 48 TYR A O 10
ATOM 13197 N N . GLY A 1 49 ? 3.920 8.436 -5.963 1.00 0.00 49 GLY A N 10
ATOM 13198 C CA . GLY A 1 49 ? 3.695 9.774 -5.445 1.00 0.00 49 GLY A CA 10
ATOM 13199 C C . GLY A 1 49 ? 4.814 10.187 -4.487 1.00 0.00 49 GLY A C 10
ATOM 13200 O O . GLY A 1 49 ? 5.984 10.211 -4.867 1.00 0.00 49 GLY A O 10
ATOM 13204 N N . THR A 1 50 ? 4.416 10.501 -3.263 1.00 0.00 50 THR A N 10
ATOM 13205 C CA . THR A 1 50 ? 5.371 10.911 -2.247 1.00 0.00 50 THR A CA 10
ATOM 13206 C C . THR A 1 50 ? 4.787 10.697 -0.849 1.00 0.00 50 THR A C 10
ATOM 13207 O O . THR A 1 50 ? 3.818 11.354 -0.470 1.00 0.00 50 THR A O 10
ATOM 13218 N N . ILE A 1 51 ? 5.401 9.777 -0.121 1.00 0.00 51 ILE A N 10
ATOM 13219 C CA . ILE A 1 51 ? 4.955 9.468 1.227 1.00 0.00 51 ILE A CA 10
ATOM 13220 C C . ILE A 1 51 ? 5.103 10.712 2.106 1.00 0.00 51 ILE A C 10
ATOM 13221 O O . ILE A 1 51 ? 6.218 11.160 2.371 1.00 0.00 51 ILE A O 10
ATOM 13237 N N . VAL A 1 52 ? 3.963 11.234 2.533 1.00 0.00 52 VAL A N 10
ATOM 13238 C CA . VAL A 1 52 ? 3.952 12.418 3.377 1.00 0.00 52 VAL A CA 10
ATOM 13239 C C . VAL A 1 52 ? 3.437 12.042 4.768 1.00 0.00 52 VAL A C 10
ATOM 13240 O O . VAL A 1 52 ? 3.501 12.847 5.695 1.00 0.00 52 VAL A O 10
ATOM 13253 N N . LEU A 1 53 ? 2.938 10.819 4.869 1.00 0.00 53 LEU A N 10
ATOM 13254 C CA . LEU A 1 53 ? 2.412 10.327 6.131 1.00 0.00 53 LEU A CA 10
ATOM 13255 C C . LEU A 1 53 ? 1.998 8.863 5.970 1.00 0.00 53 LEU A C 10
ATOM 13256 O O . LEU A 1 53 ? 1.580 8.448 4.890 1.00 0.00 53 LEU A O 10
ATOM 13272 N N . VAL A 1 54 ? 2.127 8.121 7.060 1.00 0.00 54 VAL A N 10
ATOM 13273 C CA . VAL A 1 54 ? 1.771 6.713 7.053 1.00 0.00 54 VAL A CA 10
ATOM 13274 C C . VAL A 1 54 ? 1.330 6.296 8.458 1.00 0.00 54 VAL A C 10
ATOM 13275 O O . VAL A 1 54 ? 1.904 6.741 9.450 1.00 0.00 54 VAL A O 10
ATOM 13288 N N . ARG A 1 55 ? 0.314 5.446 8.496 1.00 0.00 55 ARG A N 10
ATOM 13289 C CA . ARG A 1 55 ? -0.211 4.964 9.763 1.00 0.00 55 ARG A CA 10
ATOM 13290 C C . ARG A 1 55 ? -0.710 3.526 9.617 1.00 0.00 55 ARG A C 10
ATOM 13291 O O . ARG A 1 55 ? -1.710 3.277 8.945 1.00 0.00 55 ARG A O 10
ATOM 13312 N N . ILE A 1 56 ? 0.008 2.616 10.258 1.00 0.00 56 ILE A N 10
ATOM 13313 C CA . ILE A 1 56 ? -0.350 1.208 10.209 1.00 0.00 56 ILE A CA 10
ATOM 13314 C C . ILE A 1 56 ? -1.466 0.935 11.218 1.00 0.00 56 ILE A C 10
ATOM 13315 O O . ILE A 1 56 ? -1.410 1.404 12.354 1.00 0.00 56 ILE A O 10
ATOM 13331 N N . ASN A 1 57 ? -2.455 0.176 10.768 1.00 0.00 57 ASN A N 10
ATOM 13332 C CA . ASN A 1 57 ? -3.582 -0.166 11.618 1.00 0.00 57 ASN A CA 10
ATOM 13333 C C . ASN A 1 57 ? -3.389 -1.580 12.170 1.00 0.00 57 ASN A C 10
ATOM 13334 O O . ASN A 1 57 ? -2.797 -2.432 11.510 1.00 0.00 57 ASN A O 10
ATOM 13345 N N . GLN A 1 58 ? -3.901 -1.785 13.375 1.00 0.00 58 GLN A N 10
ATOM 13346 C CA . GLN A 1 58 ? -3.793 -3.081 14.023 1.00 0.00 58 GLN A CA 10
ATOM 13347 C C . GLN A 1 58 ? -3.752 -4.196 12.976 1.00 0.00 58 GLN A C 10
ATOM 13348 O O . GLN A 1 58 ? -2.939 -5.114 13.073 1.00 0.00 58 GLN A O 10
ATOM 13362 N N . GLY A 1 59 ? -4.639 -4.080 11.999 1.00 0.00 59 GLY A N 10
ATOM 13363 C CA . GLY A 1 59 ? -4.715 -5.067 10.936 1.00 0.00 59 GLY A CA 10
ATOM 13364 C C . GLY A 1 59 ? -4.934 -4.395 9.579 1.00 0.00 59 GLY A C 10
ATOM 13365 O O . GLY A 1 59 ? -5.807 -4.803 8.814 1.00 0.00 59 GLY A O 10
ATOM 13369 N N . GLN A 1 60 ? -4.126 -3.377 9.321 1.00 0.00 60 GLN A N 10
ATOM 13370 C CA . GLN A 1 60 ? -4.221 -2.645 8.070 1.00 0.00 60 GLN A CA 10
ATOM 13371 C C . GLN A 1 60 ? -3.061 -1.655 7.945 1.00 0.00 60 GLN A C 10
ATOM 13372 O O . GLN A 1 60 ? -2.169 -1.628 8.791 1.00 0.00 60 GLN A O 10
ATOM 13386 N N . MET A 1 61 ? -3.111 -0.865 6.882 1.00 0.00 61 MET A N 10
ATOM 13387 C CA . MET A 1 61 ? -2.076 0.124 6.636 1.00 0.00 61 MET A CA 10
ATOM 13388 C C . MET A 1 61 ? -2.636 1.324 5.869 1.00 0.00 61 MET A C 10
ATOM 13389 O O . MET A 1 61 ? -3.231 1.163 4.805 1.00 0.00 61 MET A O 10
ATOM 13403 N N . LEU A 1 62 ? -2.424 2.501 6.439 1.00 0.00 62 LEU A N 10
ATOM 13404 C CA . LEU A 1 62 ? -2.900 3.728 5.823 1.00 0.00 62 LEU A CA 10
ATOM 13405 C C . LEU A 1 62 ? -1.705 4.528 5.301 1.00 0.00 62 LEU A C 10
ATOM 13406 O O . LEU A 1 62 ? -0.900 5.031 6.084 1.00 0.00 62 LEU A O 10
ATOM 13422 N N . VAL A 1 63 ? -1.626 4.622 3.982 1.00 0.00 63 VAL A N 10
ATOM 13423 C CA . VAL A 1 63 ? -0.543 5.352 3.347 1.00 0.00 63 VAL A CA 10
ATOM 13424 C C . VAL A 1 63 ? -1.069 6.695 2.836 1.00 0.00 63 VAL A C 10
ATOM 13425 O O . VAL A 1 63 ? -2.138 6.756 2.229 1.00 0.00 63 VAL A O 10
ATOM 13438 N N . THR A 1 64 ? -0.295 7.737 3.100 1.00 0.00 64 THR A N 10
ATOM 13439 C CA . THR A 1 64 ? -0.670 9.075 2.674 1.00 0.00 64 THR A CA 10
ATOM 13440 C C . THR A 1 64 ? 0.362 9.631 1.692 1.00 0.00 64 THR A C 10
ATOM 13441 O O . THR A 1 64 ? 1.558 9.378 1.833 1.00 0.00 64 THR A O 10
ATOM 13452 N N . PHE A 1 65 ? -0.137 10.379 0.719 1.00 0.00 65 PHE A N 10
ATOM 13453 C CA . PHE A 1 65 ? 0.727 10.974 -0.287 1.00 0.00 65 PHE A CA 10
ATOM 13454 C C . PHE A 1 65 ? 0.577 12.496 -0.308 1.00 0.00 65 PHE A C 10
ATOM 13455 O O . PHE A 1 65 ? -0.137 13.065 0.517 1.00 0.00 65 PHE A O 10
ATOM 13472 N N . ALA A 1 66 ? 1.262 13.113 -1.259 1.00 0.00 66 ALA A N 10
ATOM 13473 C CA . ALA A 1 66 ? 1.214 14.559 -1.399 1.00 0.00 66 ALA A CA 10
ATOM 13474 C C . ALA A 1 66 ? 0.119 14.934 -2.399 1.00 0.00 66 ALA A C 10
ATOM 13475 O O . ALA A 1 66 ? -0.594 15.918 -2.204 1.00 0.00 66 ALA A O 10
ATOM 13482 N N . ASP A 1 67 ? 0.019 14.131 -3.448 1.00 0.00 67 ASP A N 10
ATOM 13483 C CA . ASP A 1 67 ? -0.977 14.367 -4.479 1.00 0.00 67 ASP A CA 10
ATOM 13484 C C . ASP A 1 67 ? -2.012 13.241 -4.448 1.00 0.00 67 ASP A C 10
ATOM 13485 O O . ASP A 1 67 ? -1.828 12.242 -3.755 1.00 0.00 67 ASP A O 10
ATOM 13494 N N . SER A 1 68 ? -3.079 13.440 -5.209 1.00 0.00 68 SER A N 10
ATOM 13495 C CA . SER A 1 68 ? -4.143 12.454 -5.278 1.00 0.00 68 SER A CA 10
ATOM 13496 C C . SER A 1 68 ? -3.922 11.527 -6.476 1.00 0.00 68 SER A C 10
ATOM 13497 O O . SER A 1 68 ? -3.976 10.306 -6.339 1.00 0.00 68 SER A O 10
ATOM 13505 N N . HIS A 1 69 ? -3.678 12.144 -7.623 1.00 0.00 69 HIS A N 10
ATOM 13506 C CA . HIS A 1 69 ? -3.449 11.390 -8.844 1.00 0.00 69 HIS A CA 10
ATOM 13507 C C . HIS A 1 69 ? -2.581 10.168 -8.536 1.00 0.00 69 HIS A C 10
ATOM 13508 O O . HIS A 1 69 ? -2.903 9.054 -8.948 1.00 0.00 69 HIS A O 10
ATOM 13522 N N . SER A 1 70 ? -1.498 10.417 -7.815 1.00 0.00 70 SER A N 10
ATOM 13523 C CA . SER A 1 70 ? -0.582 9.351 -7.448 1.00 0.00 70 SER A CA 10
ATOM 13524 C C . SER A 1 70 ? -1.349 8.210 -6.776 1.00 0.00 70 SER A C 10
ATOM 13525 O O . SER A 1 70 ? -1.470 7.123 -7.338 1.00 0.00 70 SER A O 10
ATOM 13533 N N . ALA A 1 71 ? -1.847 8.497 -5.582 1.00 0.00 71 ALA A N 10
ATOM 13534 C CA . ALA A 1 71 ? -2.598 7.509 -4.828 1.00 0.00 71 ALA A CA 10
ATOM 13535 C C . ALA A 1 71 ? -3.537 6.757 -5.773 1.00 0.00 71 ALA A C 10
ATOM 13536 O O . ALA A 1 71 ? -3.778 5.564 -5.596 1.00 0.00 71 ALA A O 10
ATOM 13543 N N . LEU A 1 72 ? -4.042 7.486 -6.758 1.00 0.00 72 LEU A N 10
ATOM 13544 C CA . LEU A 1 72 ? -4.949 6.903 -7.732 1.00 0.00 72 LEU A CA 10
ATOM 13545 C C . LEU A 1 72 ? -4.197 5.863 -8.564 1.00 0.00 72 LEU A C 10
ATOM 13546 O O . LEU A 1 72 ? -4.634 4.719 -8.676 1.00 0.00 72 LEU A O 10
ATOM 13562 N N . SER A 1 73 ? -3.078 6.297 -9.126 1.00 0.00 73 SER A N 10
ATOM 13563 C CA . SER A 1 73 ? -2.261 5.417 -9.944 1.00 0.00 73 SER A CA 10
ATOM 13564 C C . SER A 1 73 ? -1.928 4.141 -9.168 1.00 0.00 73 SER A C 10
ATOM 13565 O O . SER A 1 73 ? -2.209 3.037 -9.632 1.00 0.00 73 SER A O 10
ATOM 13573 N N . VAL A 1 74 ? -1.333 4.335 -8.001 1.00 0.00 74 VAL A N 10
ATOM 13574 C CA . VAL A 1 74 ? -0.958 3.214 -7.156 1.00 0.00 74 VAL A CA 10
ATOM 13575 C C . VAL A 1 74 ? -2.216 2.440 -6.755 1.00 0.00 74 VAL A C 10
ATOM 13576 O O . VAL A 1 74 ? -2.181 1.218 -6.622 1.00 0.00 74 VAL A O 10
ATOM 13589 N N . LEU A 1 75 ? -3.297 3.185 -6.574 1.00 0.00 75 LEU A N 10
ATOM 13590 C CA . LEU A 1 75 ? -4.563 2.584 -6.191 1.00 0.00 75 LEU A CA 10
ATOM 13591 C C . LEU A 1 75 ? -4.928 1.489 -7.195 1.00 0.00 75 LEU A C 10
ATOM 13592 O O . LEU A 1 75 ? -5.314 0.388 -6.806 1.00 0.00 75 LEU A O 10
ATOM 13608 N N . ASP A 1 76 ? -4.793 1.830 -8.469 1.00 0.00 76 ASP A N 10
ATOM 13609 C CA . ASP A 1 76 ? -5.104 0.890 -9.532 1.00 0.00 76 ASP A CA 10
ATOM 13610 C C . ASP A 1 76 ? -3.958 -0.115 -9.669 1.00 0.00 76 ASP A C 10
ATOM 13611 O O . ASP A 1 76 ? -4.171 -1.322 -9.568 1.00 0.00 76 ASP A O 10
ATOM 13620 N N . VAL A 1 77 ? -2.768 0.421 -9.898 1.00 0.00 77 VAL A N 10
ATOM 13621 C CA . VAL A 1 77 ? -1.589 -0.414 -10.051 1.00 0.00 77 VAL A CA 10
ATOM 13622 C C . VAL A 1 77 ? -1.500 -1.384 -8.871 1.00 0.00 77 VAL A C 10
ATOM 13623 O O . VAL A 1 77 ? -0.861 -2.431 -8.970 1.00 0.00 77 VAL A O 10
ATOM 13636 N N . ASP A 1 78 ? -2.150 -1.002 -7.781 1.00 0.00 78 ASP A N 10
ATOM 13637 C CA . ASP A 1 78 ? -2.152 -1.825 -6.584 1.00 0.00 78 ASP A CA 10
ATOM 13638 C C . ASP A 1 78 ? -2.202 -3.301 -6.984 1.00 0.00 78 ASP A C 10
ATOM 13639 O O . ASP A 1 78 ? -1.573 -4.143 -6.346 1.00 0.00 78 ASP A O 10
ATOM 13648 N N . GLY A 1 79 ? -2.957 -3.569 -8.040 1.00 0.00 79 GLY A N 10
ATOM 13649 C CA . GLY A 1 79 ? -3.097 -4.928 -8.533 1.00 0.00 79 GLY A CA 10
ATOM 13650 C C . GLY A 1 79 ? -1.773 -5.688 -8.431 1.00 0.00 79 GLY A C 10
ATOM 13651 O O . GLY A 1 79 ? -1.764 -6.906 -8.259 1.00 0.00 79 GLY A O 10
ATOM 13655 N N . MET A 1 80 ? -0.687 -4.938 -8.540 1.00 0.00 80 MET A N 10
ATOM 13656 C CA . MET A 1 80 ? 0.640 -5.526 -8.462 1.00 0.00 80 MET A CA 10
ATOM 13657 C C . MET A 1 80 ? 0.778 -6.404 -7.217 1.00 0.00 80 MET A C 10
ATOM 13658 O O . MET A 1 80 ? -0.073 -6.367 -6.329 1.00 0.00 80 MET A O 10
ATOM 13672 N N . LYS A 1 81 ? 1.856 -7.174 -7.191 1.00 0.00 81 LYS A N 10
ATOM 13673 C CA . LYS A 1 81 ? 2.116 -8.060 -6.069 1.00 0.00 81 LYS A CA 10
ATOM 13674 C C . LYS A 1 81 ? 3.380 -7.597 -5.342 1.00 0.00 81 LYS A C 10
ATOM 13675 O O . LYS A 1 81 ? 4.400 -7.326 -5.974 1.00 0.00 81 LYS A O 10
ATOM 13694 N N . VAL A 1 82 ? 3.272 -7.522 -4.024 1.00 0.00 82 VAL A N 10
ATOM 13695 C CA . VAL A 1 82 ? 4.393 -7.097 -3.204 1.00 0.00 82 VAL A CA 10
ATOM 13696 C C . VAL A 1 82 ? 5.371 -8.262 -3.042 1.00 0.00 82 VAL A C 10
ATOM 13697 O O . VAL A 1 82 ? 5.088 -9.219 -2.323 1.00 0.00 82 VAL A O 10
ATOM 13710 N N . LYS A 1 83 ? 6.502 -8.143 -3.722 1.00 0.00 83 LYS A N 10
ATOM 13711 C CA . LYS A 1 83 ? 7.523 -9.175 -3.663 1.00 0.00 83 LYS A CA 10
ATOM 13712 C C . LYS A 1 83 ? 6.964 -10.474 -4.245 1.00 0.00 83 LYS A C 10
ATOM 13713 O O . LYS A 1 83 ? 7.394 -10.918 -5.308 1.00 0.00 83 LYS A O 10
ATOM 13732 N N . GLY A 1 84 ? 6.014 -11.048 -3.521 1.00 0.00 84 GLY A N 10
ATOM 13733 C CA . GLY A 1 84 ? 5.391 -12.288 -3.953 1.00 0.00 84 GLY A CA 10
ATOM 13734 C C . GLY A 1 84 ? 4.034 -12.486 -3.274 1.00 0.00 84 GLY A C 10
ATOM 13735 O O . GLY A 1 84 ? 3.532 -13.606 -3.196 1.00 0.00 84 GLY A O 10
ATOM 13739 N N . ARG A 1 85 ? 3.479 -11.380 -2.800 1.00 0.00 85 ARG A N 10
ATOM 13740 C CA . ARG A 1 85 ? 2.190 -11.417 -2.131 1.00 0.00 85 ARG A CA 10
ATOM 13741 C C . ARG A 1 85 ? 1.237 -10.397 -2.757 1.00 0.00 85 ARG A C 10
ATOM 13742 O O . ARG A 1 85 ? 1.565 -9.216 -2.858 1.00 0.00 85 ARG A O 10
ATOM 13763 N N . ALA A 1 86 ? 0.076 -10.891 -3.161 1.00 0.00 86 ALA A N 10
ATOM 13764 C CA . ALA A 1 86 ? -0.927 -10.037 -3.775 1.00 0.00 86 ALA A CA 10
ATOM 13765 C C . ALA A 1 86 ? -1.354 -8.959 -2.776 1.00 0.00 86 ALA A C 10
ATOM 13766 O O . ALA A 1 86 ? -1.802 -9.271 -1.674 1.00 0.00 86 ALA A O 10
ATOM 13773 N N . VAL A 1 87 ? -1.199 -7.713 -3.197 1.00 0.00 87 VAL A N 10
ATOM 13774 C CA . VAL A 1 87 ? -1.562 -6.587 -2.354 1.00 0.00 87 VAL A CA 10
ATOM 13775 C C . VAL A 1 87 ? -2.854 -5.958 -2.879 1.00 0.00 87 VAL A C 10
ATOM 13776 O O . VAL A 1 87 ? -3.245 -6.196 -4.020 1.00 0.00 87 VAL A O 10
ATOM 13789 N N . LYS A 1 88 ? -3.480 -5.166 -2.021 1.00 0.00 88 LYS A N 10
ATOM 13790 C CA . LYS A 1 88 ? -4.720 -4.500 -2.384 1.00 0.00 88 LYS A CA 10
ATOM 13791 C C . LYS A 1 88 ? -4.767 -3.123 -1.720 1.00 0.00 88 LYS A C 10
ATOM 13792 O O . LYS A 1 88 ? -4.805 -3.021 -0.495 1.00 0.00 88 LYS A O 10
ATOM 13811 N N . ILE A 1 89 ? -4.765 -2.097 -2.558 1.00 0.00 89 ILE A N 10
ATOM 13812 C CA . ILE A 1 89 ? -4.807 -0.730 -2.068 1.00 0.00 89 ILE A CA 10
ATOM 13813 C C . ILE A 1 89 ? -6.176 -0.122 -2.381 1.00 0.00 89 ILE A C 10
ATOM 13814 O O . ILE A 1 89 ? -6.563 -0.020 -3.544 1.00 0.00 89 ILE A O 10
ATOM 13830 N N . SER A 1 90 ? -6.873 0.264 -1.322 1.00 0.00 90 SER A N 10
ATOM 13831 C CA . SER A 1 90 ? -8.190 0.859 -1.470 1.00 0.00 90 SER A CA 10
ATOM 13832 C C . SER A 1 90 ? -8.171 2.305 -0.970 1.00 0.00 90 SER A C 10
ATOM 13833 O O . SER A 1 90 ? -7.122 2.818 -0.585 1.00 0.00 90 SER A O 10
ATOM 13841 N N . GLY A 1 91 ? -9.344 2.921 -0.992 1.00 0.00 91 GLY A N 10
ATOM 13842 C CA . GLY A 1 91 ? -9.475 4.297 -0.546 1.00 0.00 91 GLY A CA 10
ATOM 13843 C C . GLY A 1 91 ? -10.559 4.425 0.527 1.00 0.00 91 GLY A C 10
ATOM 13844 O O . GLY A 1 91 ? -11.728 4.141 0.270 1.00 0.00 91 GLY A O 10
ATOM 13848 N N . PRO A 1 92 ? -10.120 4.864 1.737 1.00 0.00 92 PRO A N 10
ATOM 13849 C CA . PRO A 1 92 ? -11.040 5.033 2.850 1.00 0.00 92 PRO A CA 10
ATOM 13850 C C . PRO A 1 92 ? -11.897 6.287 2.667 1.00 0.00 92 PRO A C 10
ATOM 13851 O O . PRO A 1 92 ? -13.093 6.272 2.953 1.00 0.00 92 PRO A O 10
ATOM 13862 N N . SER A 1 93 ? -11.252 7.342 2.191 1.00 0.00 93 SER A N 10
ATOM 13863 C CA . SER A 1 93 ? -11.940 8.601 1.967 1.00 0.00 93 SER A CA 10
ATOM 13864 C C . SER A 1 93 ? -12.487 9.142 3.290 1.00 0.00 93 SER A C 10
ATOM 13865 O O . SER A 1 93 ? -13.684 9.051 3.554 1.00 0.00 93 SER A O 10
ATOM 13873 N N . SER A 1 94 ? -11.582 9.693 4.086 1.00 0.00 94 SER A N 10
ATOM 13874 C CA . SER A 1 94 ? -11.959 10.248 5.375 1.00 0.00 94 SER A CA 10
ATOM 13875 C C . SER A 1 94 ? -12.994 11.358 5.184 1.00 0.00 94 SER A C 10
ATOM 13876 O O . SER A 1 94 ? -12.669 12.437 4.691 1.00 0.00 94 SER A O 10
ATOM 13884 N N . GLY A 1 95 ? -14.220 11.055 5.586 1.00 0.00 95 GLY A N 10
ATOM 13885 C CA . GLY A 1 95 ? -15.305 12.013 5.465 1.00 0.00 95 GLY A CA 10
ATOM 13886 C C . GLY A 1 95 ? -16.397 11.491 4.530 1.00 0.00 95 GLY A C 10
ATOM 13887 O O . GLY A 1 95 ? -16.640 10.287 4.465 1.00 0.00 95 GLY A O 10
ATOM 13891 N N . GLY A 1 1 ? -7.198 39.581 -14.424 1.00 0.00 1 GLY A N 11
ATOM 13892 C CA . GLY A 1 1 ? -8.169 39.240 -13.399 1.00 0.00 1 GLY A CA 11
ATOM 13893 C C . GLY A 1 1 ? -7.866 37.868 -12.792 1.00 0.00 1 GLY A C 11
ATOM 13894 O O . GLY A 1 1 ? -6.813 37.289 -13.053 1.00 0.00 1 GLY A O 11
ATOM 13898 N N . SER A 1 2 ? -8.809 37.388 -11.995 1.00 0.00 2 SER A N 11
ATOM 13899 C CA . SER A 1 2 ? -8.657 36.095 -11.350 1.00 0.00 2 SER A CA 11
ATOM 13900 C C . SER A 1 2 ? -9.633 35.087 -11.960 1.00 0.00 2 SER A C 11
ATOM 13901 O O . SER A 1 2 ? -10.845 35.295 -11.932 1.00 0.00 2 SER A O 11
ATOM 13909 N N . SER A 1 3 ? -9.068 34.017 -12.499 1.00 0.00 3 SER A N 11
ATOM 13910 C CA . SER A 1 3 ? -9.872 32.976 -13.116 1.00 0.00 3 SER A CA 11
ATOM 13911 C C . SER A 1 3 ? -10.142 31.856 -12.108 1.00 0.00 3 SER A C 11
ATOM 13912 O O . SER A 1 3 ? -11.295 31.556 -11.802 1.00 0.00 3 SER A O 11
ATOM 13920 N N . GLY A 1 4 ? -9.059 31.269 -11.620 1.00 0.00 4 GLY A N 11
ATOM 13921 C CA . GLY A 1 4 ? -9.164 30.190 -10.653 1.00 0.00 4 GLY A CA 11
ATOM 13922 C C . GLY A 1 4 ? -10.154 30.543 -9.542 1.00 0.00 4 GLY A C 11
ATOM 13923 O O . GLY A 1 4 ? -11.229 29.952 -9.452 1.00 0.00 4 GLY A O 11
ATOM 13927 N N . SER A 1 5 ? -9.756 31.506 -8.723 1.00 0.00 5 SER A N 11
ATOM 13928 C CA . SER A 1 5 ? -10.595 31.945 -7.621 1.00 0.00 5 SER A CA 11
ATOM 13929 C C . SER A 1 5 ? -12.058 32.001 -8.067 1.00 0.00 5 SER A C 11
ATOM 13930 O O . SER A 1 5 ? -12.920 31.369 -7.459 1.00 0.00 5 SER A O 11
ATOM 13938 N N . SER A 1 6 ? -12.292 32.763 -9.125 1.00 0.00 6 SER A N 11
ATOM 13939 C CA . SER A 1 6 ? -13.635 32.909 -9.659 1.00 0.00 6 SER A CA 11
ATOM 13940 C C . SER A 1 6 ? -14.310 31.540 -9.762 1.00 0.00 6 SER A C 11
ATOM 13941 O O . SER A 1 6 ? -15.350 31.308 -9.147 1.00 0.00 6 SER A O 11
ATOM 13949 N N . GLY A 1 7 ? -13.690 30.668 -10.543 1.00 0.00 7 GLY A N 11
ATOM 13950 C CA . GLY A 1 7 ? -14.217 29.327 -10.735 1.00 0.00 7 GLY A CA 11
ATOM 13951 C C . GLY A 1 7 ? -14.615 28.699 -9.398 1.00 0.00 7 GLY A C 11
ATOM 13952 O O . GLY A 1 7 ? -15.766 28.309 -9.209 1.00 0.00 7 GLY A O 11
ATOM 13956 N N . SER A 1 8 ? -13.640 28.620 -8.504 1.00 0.00 8 SER A N 11
ATOM 13957 C CA . SER A 1 8 ? -13.874 28.046 -7.190 1.00 0.00 8 SER A CA 11
ATOM 13958 C C . SER A 1 8 ? -14.398 26.615 -7.330 1.00 0.00 8 SER A C 11
ATOM 13959 O O . SER A 1 8 ? -15.599 26.377 -7.213 1.00 0.00 8 SER A O 11
ATOM 13967 N N . SER A 1 9 ? -13.472 25.701 -7.578 1.00 0.00 9 SER A N 11
ATOM 13968 C CA . SER A 1 9 ? -13.826 24.300 -7.735 1.00 0.00 9 SER A CA 11
ATOM 13969 C C . SER A 1 9 ? -13.731 23.582 -6.388 1.00 0.00 9 SER A C 11
ATOM 13970 O O . SER A 1 9 ? -14.726 23.063 -5.885 1.00 0.00 9 SER A O 11
ATOM 13978 N N . PHE A 1 10 ? -12.524 23.575 -5.841 1.00 0.00 10 PHE A N 11
ATOM 13979 C CA . PHE A 1 10 ? -12.286 22.929 -4.561 1.00 0.00 10 PHE A CA 11
ATOM 13980 C C . PHE A 1 10 ? -12.894 21.526 -4.534 1.00 0.00 10 PHE A C 11
ATOM 13981 O O . PHE A 1 10 ? -14.089 21.368 -4.290 1.00 0.00 10 PHE A O 11
ATOM 13998 N N . GLN A 1 11 ? -12.044 20.542 -4.789 1.00 0.00 11 GLN A N 11
ATOM 13999 C CA . GLN A 1 11 ? -12.482 19.157 -4.796 1.00 0.00 11 GLN A CA 11
ATOM 14000 C C . GLN A 1 11 ? -11.275 18.218 -4.802 1.00 0.00 11 GLN A C 11
ATOM 14001 O O . GLN A 1 11 ? -10.219 18.562 -5.331 1.00 0.00 11 GLN A O 11
ATOM 14015 N N . GLY A 1 12 ? -11.470 17.050 -4.208 1.00 0.00 12 GLY A N 11
ATOM 14016 C CA . GLY A 1 12 ? -10.411 16.058 -4.139 1.00 0.00 12 GLY A CA 11
ATOM 14017 C C . GLY A 1 12 ? -9.929 15.870 -2.698 1.00 0.00 12 GLY A C 11
ATOM 14018 O O . GLY A 1 12 ? -10.010 16.792 -1.888 1.00 0.00 12 GLY A O 11
ATOM 14022 N N . PRO A 1 13 ? -9.427 14.638 -2.417 1.00 0.00 13 PRO A N 11
ATOM 14023 C CA . PRO A 1 13 ? -8.933 14.317 -1.088 1.00 0.00 13 PRO A CA 11
ATOM 14024 C C . PRO A 1 13 ? -7.571 14.968 -0.838 1.00 0.00 13 PRO A C 11
ATOM 14025 O O . PRO A 1 13 ? -6.536 14.407 -1.194 1.00 0.00 13 PRO A O 11
ATOM 14036 N N . LEU A 1 14 ? -7.616 16.143 -0.227 1.00 0.00 14 LEU A N 11
ATOM 14037 C CA . LEU A 1 14 ? -6.398 16.876 0.076 1.00 0.00 14 LEU A CA 11
ATOM 14038 C C . LEU A 1 14 ? -5.488 16.008 0.947 1.00 0.00 14 LEU A C 11
ATOM 14039 O O . LEU A 1 14 ? -4.275 16.207 0.974 1.00 0.00 14 LEU A O 11
ATOM 14055 N N . ASP A 1 15 ? -6.110 15.064 1.638 1.00 0.00 15 ASP A N 11
ATOM 14056 C CA . ASP A 1 15 ? -5.371 14.165 2.509 1.00 0.00 15 ASP A CA 11
ATOM 14057 C C . ASP A 1 15 ? -4.549 13.197 1.655 1.00 0.00 15 ASP A C 11
ATOM 14058 O O . ASP A 1 15 ? -3.351 13.032 1.878 1.00 0.00 15 ASP A O 11
ATOM 14067 N N . ALA A 1 16 ? -5.226 12.583 0.696 1.00 0.00 16 ALA A N 11
ATOM 14068 C CA . ALA A 1 16 ? -4.573 11.636 -0.193 1.00 0.00 16 ALA A CA 11
ATOM 14069 C C . ALA A 1 16 ? -4.149 10.403 0.607 1.00 0.00 16 ALA A C 11
ATOM 14070 O O . ALA A 1 16 ? -2.968 10.061 0.649 1.00 0.00 16 ALA A O 11
ATOM 14077 N N . THR A 1 17 ? -5.136 9.768 1.222 1.00 0.00 17 THR A N 11
ATOM 14078 C CA . THR A 1 17 ? -4.880 8.579 2.018 1.00 0.00 17 THR A CA 11
ATOM 14079 C C . THR A 1 17 ? -5.427 7.337 1.312 1.00 0.00 17 THR A C 11
ATOM 14080 O O . THR A 1 17 ? -6.455 7.402 0.640 1.00 0.00 17 THR A O 11
ATOM 14091 N N . VAL A 1 18 ? -4.715 6.233 1.490 1.00 0.00 18 VAL A N 11
ATOM 14092 C CA . VAL A 1 18 ? -5.116 4.978 0.878 1.00 0.00 18 VAL A CA 11
ATOM 14093 C C . VAL A 1 18 ? -4.851 3.832 1.856 1.00 0.00 18 VAL A C 11
ATOM 14094 O O . VAL A 1 18 ? -3.845 3.834 2.564 1.00 0.00 18 VAL A O 11
ATOM 14107 N N . VAL A 1 19 ? -5.773 2.879 1.865 1.00 0.00 19 VAL A N 11
ATOM 14108 C CA . VAL A 1 19 ? -5.651 1.729 2.745 1.00 0.00 19 VAL A CA 11
ATOM 14109 C C . VAL A 1 19 ? -4.955 0.591 1.997 1.00 0.00 19 VAL A C 11
ATOM 14110 O O . VAL A 1 19 ? -5.443 0.132 0.965 1.00 0.00 19 VAL A O 11
ATOM 14123 N N . VAL A 1 20 ? -3.826 0.168 2.546 1.00 0.00 20 VAL A N 11
ATOM 14124 C CA . VAL A 1 20 ? -3.058 -0.908 1.943 1.00 0.00 20 VAL A CA 11
ATOM 14125 C C . VAL A 1 20 ? -3.308 -2.204 2.718 1.00 0.00 20 VAL A C 11
ATOM 14126 O O . VAL A 1 20 ? -3.249 -2.217 3.946 1.00 0.00 20 VAL A O 11
ATOM 14139 N N . ASN A 1 21 ? -3.581 -3.261 1.967 1.00 0.00 21 ASN A N 11
ATOM 14140 C CA . ASN A 1 21 ? -3.839 -4.558 2.568 1.00 0.00 21 ASN A CA 11
ATOM 14141 C C . ASN A 1 21 ? -3.277 -5.656 1.663 1.00 0.00 21 ASN A C 11
ATOM 14142 O O . ASN A 1 21 ? -2.913 -5.395 0.518 1.00 0.00 21 ASN A O 11
ATOM 14153 N N . LEU A 1 22 ? -3.224 -6.861 2.211 1.00 0.00 22 LEU A N 11
ATOM 14154 C CA . LEU A 1 22 ? -2.713 -8.000 1.468 1.00 0.00 22 LEU A CA 11
ATOM 14155 C C . LEU A 1 22 ? -3.880 -8.895 1.047 1.00 0.00 22 LEU A C 11
ATOM 14156 O O . LEU A 1 22 ? -4.712 -9.266 1.874 1.00 0.00 22 LEU A O 11
ATOM 14172 N N . GLN A 1 23 ? -3.905 -9.216 -0.238 1.00 0.00 23 GLN A N 11
ATOM 14173 C CA . GLN A 1 23 ? -4.957 -10.060 -0.778 1.00 0.00 23 GLN A CA 11
ATOM 14174 C C . GLN A 1 23 ? -4.922 -11.440 -0.118 1.00 0.00 23 GLN A C 11
ATOM 14175 O O . GLN A 1 23 ? -5.919 -11.888 0.446 1.00 0.00 23 GLN A O 11
ATOM 14189 N N . SER A 1 24 ? -3.763 -12.075 -0.211 1.00 0.00 24 SER A N 11
ATOM 14190 C CA . SER A 1 24 ? -3.584 -13.395 0.370 1.00 0.00 24 SER A CA 11
ATOM 14191 C C . SER A 1 24 ? -2.305 -13.429 1.209 1.00 0.00 24 SER A C 11
ATOM 14192 O O . SER A 1 24 ? -1.316 -14.046 0.815 1.00 0.00 24 SER A O 11
ATOM 14200 N N . PRO A 1 25 ? -2.366 -12.739 2.380 1.00 0.00 25 PRO A N 11
ATOM 14201 C CA . PRO A 1 25 ? -1.225 -12.685 3.277 1.00 0.00 25 PRO A CA 11
ATOM 14202 C C . PRO A 1 25 ? -1.052 -14.008 4.025 1.00 0.00 25 PRO A C 11
ATOM 14203 O O . PRO A 1 25 ? -1.957 -14.841 4.038 1.00 0.00 25 PRO A O 11
ATOM 14214 N N . THR A 1 26 ? 0.117 -14.160 4.631 1.00 0.00 26 THR A N 11
ATOM 14215 C CA . THR A 1 26 ? 0.420 -15.368 5.380 1.00 0.00 26 THR A CA 11
ATOM 14216 C C . THR A 1 26 ? 0.116 -15.165 6.865 1.00 0.00 26 THR A C 11
ATOM 14217 O O . THR A 1 26 ? -0.375 -14.110 7.264 1.00 0.00 26 THR A O 11
ATOM 14228 N N . LEU A 1 27 ? 0.420 -16.193 7.644 1.00 0.00 27 LEU A N 11
ATOM 14229 C CA . LEU A 1 27 ? 0.186 -16.140 9.077 1.00 0.00 27 LEU A CA 11
ATOM 14230 C C . LEU A 1 27 ? 0.939 -14.948 9.670 1.00 0.00 27 LEU A C 11
ATOM 14231 O O . LEU A 1 27 ? 0.369 -14.162 10.426 1.00 0.00 27 LEU A O 11
ATOM 14247 N N . GLU A 1 28 ? 2.209 -14.850 9.305 1.00 0.00 28 GLU A N 11
ATOM 14248 C CA . GLU A 1 28 ? 3.046 -13.767 9.791 1.00 0.00 28 GLU A CA 11
ATOM 14249 C C . GLU A 1 28 ? 2.410 -12.415 9.460 1.00 0.00 28 GLU A C 11
ATOM 14250 O O . GLU A 1 28 ? 2.635 -11.431 10.163 1.00 0.00 28 GLU A O 11
ATOM 14262 N N . GLU A 1 29 ? 1.630 -12.411 8.389 1.00 0.00 29 GLU A N 11
ATOM 14263 C CA . GLU A 1 29 ? 0.960 -11.196 7.957 1.00 0.00 29 GLU A CA 11
ATOM 14264 C C . GLU A 1 29 ? -0.427 -11.099 8.595 1.00 0.00 29 GLU A C 11
ATOM 14265 O O . GLU A 1 29 ? -0.938 -10.001 8.815 1.00 0.00 29 GLU A O 11
ATOM 14277 N N . LYS A 1 30 ? -0.998 -12.261 8.874 1.00 0.00 30 LYS A N 11
ATOM 14278 C CA . LYS A 1 30 ? -2.316 -12.321 9.483 1.00 0.00 30 LYS A CA 11
ATOM 14279 C C . LYS A 1 30 ? -2.207 -11.947 10.962 1.00 0.00 30 LYS A C 11
ATOM 14280 O O . LYS A 1 30 ? -3.219 -11.715 11.623 1.00 0.00 30 LYS A O 11
ATOM 14299 N N . ASN A 1 31 ? -0.972 -11.899 11.438 1.00 0.00 31 ASN A N 11
ATOM 14300 C CA . ASN A 1 31 ? -0.718 -11.557 12.828 1.00 0.00 31 ASN A CA 11
ATOM 14301 C C . ASN A 1 31 ? -0.329 -10.080 12.922 1.00 0.00 31 ASN A C 11
ATOM 14302 O O . ASN A 1 31 ? -0.893 -9.336 13.722 1.00 0.00 31 ASN A O 11
ATOM 14313 N N . GLU A 1 32 ? 0.633 -9.701 12.093 1.00 0.00 32 GLU A N 11
ATOM 14314 C CA . GLU A 1 32 ? 1.104 -8.326 12.073 1.00 0.00 32 GLU A CA 11
ATOM 14315 C C . GLU A 1 32 ? 1.949 -8.073 10.823 1.00 0.00 32 GLU A C 11
ATOM 14316 O O . GLU A 1 32 ? 2.887 -8.818 10.542 1.00 0.00 32 GLU A O 11
ATOM 14328 N N . PHE A 1 33 ? 1.587 -7.019 10.106 1.00 0.00 33 PHE A N 11
ATOM 14329 C CA . PHE A 1 33 ? 2.301 -6.659 8.893 1.00 0.00 33 PHE A CA 11
ATOM 14330 C C . PHE A 1 33 ? 3.814 -6.712 9.110 1.00 0.00 33 PHE A C 11
ATOM 14331 O O . PHE A 1 33 ? 4.321 -6.194 10.104 1.00 0.00 33 PHE A O 11
ATOM 14348 N N . PRO A 1 34 ? 4.512 -7.360 8.140 1.00 0.00 34 PRO A N 11
ATOM 14349 C CA . PRO A 1 34 ? 5.957 -7.488 8.215 1.00 0.00 34 PRO A CA 11
ATOM 14350 C C . PRO A 1 34 ? 6.643 -6.164 7.873 1.00 0.00 34 PRO A C 11
ATOM 14351 O O . PRO A 1 34 ? 6.194 -5.439 6.987 1.00 0.00 34 PRO A O 11
ATOM 14362 N N . GLU A 1 35 ? 7.721 -5.889 8.593 1.00 0.00 35 GLU A N 11
ATOM 14363 C CA . GLU A 1 35 ? 8.474 -4.666 8.376 1.00 0.00 35 GLU A CA 11
ATOM 14364 C C . GLU A 1 35 ? 9.373 -4.806 7.146 1.00 0.00 35 GLU A C 11
ATOM 14365 O O . GLU A 1 35 ? 9.899 -3.816 6.641 1.00 0.00 35 GLU A O 11
ATOM 14377 N N . ASP A 1 36 ? 9.523 -6.045 6.701 1.00 0.00 36 ASP A N 11
ATOM 14378 C CA . ASP A 1 36 ? 10.350 -6.328 5.540 1.00 0.00 36 ASP A CA 11
ATOM 14379 C C . ASP A 1 36 ? 9.529 -6.107 4.268 1.00 0.00 36 ASP A C 11
ATOM 14380 O O . ASP A 1 36 ? 10.080 -6.055 3.170 1.00 0.00 36 ASP A O 11
ATOM 14389 N N . LEU A 1 37 ? 8.223 -5.982 4.459 1.00 0.00 37 LEU A N 11
ATOM 14390 C CA . LEU A 1 37 ? 7.321 -5.768 3.341 1.00 0.00 37 LEU A CA 11
ATOM 14391 C C . LEU A 1 37 ? 7.042 -4.270 3.196 1.00 0.00 37 LEU A C 11
ATOM 14392 O O . LEU A 1 37 ? 7.264 -3.694 2.132 1.00 0.00 37 LEU A O 11
ATOM 14408 N N . ARG A 1 38 ? 6.560 -3.683 4.281 1.00 0.00 38 ARG A N 11
ATOM 14409 C CA . ARG A 1 38 ? 6.248 -2.264 4.288 1.00 0.00 38 ARG A CA 11
ATOM 14410 C C . ARG A 1 38 ? 7.452 -1.454 3.803 1.00 0.00 38 ARG A C 11
ATOM 14411 O O . ARG A 1 38 ? 7.325 -0.623 2.905 1.00 0.00 38 ARG A O 11
ATOM 14432 N N . THR A 1 39 ? 8.594 -1.724 4.419 1.00 0.00 39 THR A N 11
ATOM 14433 C CA . THR A 1 39 ? 9.820 -1.030 4.062 1.00 0.00 39 THR A CA 11
ATOM 14434 C C . THR A 1 39 ? 9.978 -0.977 2.541 1.00 0.00 39 THR A C 11
ATOM 14435 O O . THR A 1 39 ? 10.646 -0.089 2.014 1.00 0.00 39 THR A O 11
ATOM 14446 N N . GLU A 1 40 ? 9.352 -1.939 1.879 1.00 0.00 40 GLU A N 11
ATOM 14447 C CA . GLU A 1 40 ? 9.416 -2.013 0.429 1.00 0.00 40 GLU A CA 11
ATOM 14448 C C . GLU A 1 40 ? 8.244 -1.251 -0.193 1.00 0.00 40 GLU A C 11
ATOM 14449 O O . GLU A 1 40 ? 8.381 -0.659 -1.262 1.00 0.00 40 GLU A O 11
ATOM 14461 N N . LEU A 1 41 ? 7.117 -1.291 0.503 1.00 0.00 41 LEU A N 11
ATOM 14462 C CA . LEU A 1 41 ? 5.922 -0.612 0.033 1.00 0.00 41 LEU A CA 11
ATOM 14463 C C . LEU A 1 41 ? 6.065 0.891 0.280 1.00 0.00 41 LEU A C 11
ATOM 14464 O O . LEU A 1 41 ? 5.821 1.697 -0.617 1.00 0.00 41 LEU A O 11
ATOM 14480 N N . MET A 1 42 ? 6.459 1.224 1.500 1.00 0.00 42 MET A N 11
ATOM 14481 C CA . MET A 1 42 ? 6.637 2.616 1.876 1.00 0.00 42 MET A CA 11
ATOM 14482 C C . MET A 1 42 ? 7.449 3.369 0.821 1.00 0.00 42 MET A C 11
ATOM 14483 O O . MET A 1 42 ? 7.177 4.535 0.539 1.00 0.00 42 MET A O 11
ATOM 14497 N N . GLN A 1 43 ? 8.429 2.672 0.265 1.00 0.00 43 GLN A N 11
ATOM 14498 C CA . GLN A 1 43 ? 9.282 3.261 -0.753 1.00 0.00 43 GLN A CA 11
ATOM 14499 C C . GLN A 1 43 ? 8.640 3.113 -2.134 1.00 0.00 43 GLN A C 11
ATOM 14500 O O . GLN A 1 43 ? 8.564 4.077 -2.894 1.00 0.00 43 GLN A O 11
ATOM 14514 N N . THR A 1 44 ? 8.194 1.897 -2.417 1.00 0.00 44 THR A N 11
ATOM 14515 C CA . THR A 1 44 ? 7.561 1.610 -3.692 1.00 0.00 44 THR A CA 11
ATOM 14516 C C . THR A 1 44 ? 6.428 2.603 -3.961 1.00 0.00 44 THR A C 11
ATOM 14517 O O . THR A 1 44 ? 6.461 3.336 -4.948 1.00 0.00 44 THR A O 11
ATOM 14528 N N . LEU A 1 45 ? 5.452 2.594 -3.065 1.00 0.00 45 LEU A N 11
ATOM 14529 C CA . LEU A 1 45 ? 4.311 3.484 -3.192 1.00 0.00 45 LEU A CA 11
ATOM 14530 C C . LEU A 1 45 ? 4.786 4.934 -3.081 1.00 0.00 45 LEU A C 11
ATOM 14531 O O . LEU A 1 45 ? 4.303 5.807 -3.801 1.00 0.00 45 LEU A O 11
ATOM 14547 N N . GLY A 1 46 ? 5.726 5.147 -2.172 1.00 0.00 46 GLY A N 11
ATOM 14548 C CA . GLY A 1 46 ? 6.272 6.477 -1.957 1.00 0.00 46 GLY A CA 11
ATOM 14549 C C . GLY A 1 46 ? 6.950 7.003 -3.223 1.00 0.00 46 GLY A C 11
ATOM 14550 O O . GLY A 1 46 ? 7.241 8.193 -3.327 1.00 0.00 46 GLY A O 11
ATOM 14554 N N . SER A 1 47 ? 7.183 6.089 -4.154 1.00 0.00 47 SER A N 11
ATOM 14555 C CA . SER A 1 47 ? 7.822 6.446 -5.410 1.00 0.00 47 SER A CA 11
ATOM 14556 C C . SER A 1 47 ? 6.824 7.167 -6.318 1.00 0.00 47 SER A C 11
ATOM 14557 O O . SER A 1 47 ? 7.134 8.218 -6.876 1.00 0.00 47 SER A O 11
ATOM 14565 N N . TYR A 1 48 ? 5.646 6.573 -6.439 1.00 0.00 48 TYR A N 11
ATOM 14566 C CA . TYR A 1 48 ? 4.600 7.145 -7.270 1.00 0.00 48 TYR A CA 11
ATOM 14567 C C . TYR A 1 48 ? 4.316 8.595 -6.873 1.00 0.00 48 TYR A C 11
ATOM 14568 O O . TYR A 1 48 ? 4.106 9.448 -7.733 1.00 0.00 48 TYR A O 11
ATOM 14586 N N . GLY A 1 49 ? 4.320 8.829 -5.569 1.00 0.00 49 GLY A N 11
ATOM 14587 C CA . GLY A 1 49 ? 4.065 10.161 -5.047 1.00 0.00 49 GLY A CA 11
ATOM 14588 C C . GLY A 1 49 ? 5.079 10.528 -3.962 1.00 0.00 49 GLY A C 11
ATOM 14589 O O . GLY A 1 49 ? 6.277 10.296 -4.123 1.00 0.00 49 GLY A O 11
ATOM 14593 N N . THR A 1 50 ? 4.564 11.097 -2.882 1.00 0.00 50 THR A N 11
ATOM 14594 C CA . THR A 1 50 ? 5.410 11.499 -1.772 1.00 0.00 50 THR A CA 11
ATOM 14595 C C . THR A 1 50 ? 4.761 11.115 -0.440 1.00 0.00 50 THR A C 11
ATOM 14596 O O . THR A 1 50 ? 3.694 11.623 -0.097 1.00 0.00 50 THR A O 11
ATOM 14607 N N . ILE A 1 51 ? 5.431 10.222 0.273 1.00 0.00 51 ILE A N 11
ATOM 14608 C CA . ILE A 1 51 ? 4.933 9.764 1.558 1.00 0.00 51 ILE A CA 11
ATOM 14609 C C . ILE A 1 51 ? 4.778 10.963 2.496 1.00 0.00 51 ILE A C 11
ATOM 14610 O O . ILE A 1 51 ? 5.751 11.417 3.096 1.00 0.00 51 ILE A O 11
ATOM 14626 N N . VAL A 1 52 ? 3.546 11.442 2.594 1.00 0.00 52 VAL A N 11
ATOM 14627 C CA . VAL A 1 52 ? 3.251 12.579 3.449 1.00 0.00 52 VAL A CA 11
ATOM 14628 C C . VAL A 1 52 ? 2.967 12.084 4.868 1.00 0.00 52 VAL A C 11
ATOM 14629 O O . VAL A 1 52 ? 3.054 12.852 5.826 1.00 0.00 52 VAL A O 11
ATOM 14642 N N . LEU A 1 53 ? 2.634 10.805 4.960 1.00 0.00 53 LEU A N 11
ATOM 14643 C CA . LEU A 1 53 ? 2.337 10.199 6.246 1.00 0.00 53 LEU A CA 11
ATOM 14644 C C . LEU A 1 53 ? 1.929 8.740 6.036 1.00 0.00 53 LEU A C 11
ATOM 14645 O O . LEU A 1 53 ? 1.488 8.365 4.950 1.00 0.00 53 LEU A O 11
ATOM 14661 N N . VAL A 1 54 ? 2.091 7.955 7.091 1.00 0.00 54 VAL A N 11
ATOM 14662 C CA . VAL A 1 54 ? 1.746 6.545 7.036 1.00 0.00 54 VAL A CA 11
ATOM 14663 C C . VAL A 1 54 ? 1.253 6.091 8.411 1.00 0.00 54 VAL A C 11
ATOM 14664 O O . VAL A 1 54 ? 1.748 6.556 9.437 1.00 0.00 54 VAL A O 11
ATOM 14677 N N . ARG A 1 55 ? 0.284 5.187 8.388 1.00 0.00 55 ARG A N 11
ATOM 14678 C CA . ARG A 1 55 ? -0.282 4.665 9.620 1.00 0.00 55 ARG A CA 11
ATOM 14679 C C . ARG A 1 55 ? -0.483 3.152 9.513 1.00 0.00 55 ARG A C 11
ATOM 14680 O O . ARG A 1 55 ? -1.315 2.687 8.735 1.00 0.00 55 ARG A O 11
ATOM 14701 N N . ILE A 1 56 ? 0.293 2.426 10.304 1.00 0.00 56 ILE A N 11
ATOM 14702 C CA . ILE A 1 56 ? 0.210 0.975 10.308 1.00 0.00 56 ILE A CA 11
ATOM 14703 C C . ILE A 1 56 ? -0.818 0.530 11.349 1.00 0.00 56 ILE A C 11
ATOM 14704 O O . ILE A 1 56 ? -0.663 0.807 12.538 1.00 0.00 56 ILE A O 11
ATOM 14720 N N . ASN A 1 57 ? -1.845 -0.153 10.865 1.00 0.00 57 ASN A N 11
ATOM 14721 C CA . ASN A 1 57 ? -2.899 -0.640 11.740 1.00 0.00 57 ASN A CA 11
ATOM 14722 C C . ASN A 1 57 ? -2.657 -2.119 12.048 1.00 0.00 57 ASN A C 11
ATOM 14723 O O . ASN A 1 57 ? -2.084 -2.841 11.234 1.00 0.00 57 ASN A O 11
ATOM 14734 N N . GLN A 1 58 ? -3.106 -2.525 13.227 1.00 0.00 58 GLN A N 11
ATOM 14735 C CA . GLN A 1 58 ? -2.945 -3.905 13.653 1.00 0.00 58 GLN A CA 11
ATOM 14736 C C . GLN A 1 58 ? -2.874 -4.831 12.437 1.00 0.00 58 GLN A C 11
ATOM 14737 O O . GLN A 1 58 ? -2.008 -5.701 12.365 1.00 0.00 58 GLN A O 11
ATOM 14751 N N . GLY A 1 59 ? -3.797 -4.613 11.513 1.00 0.00 59 GLY A N 11
ATOM 14752 C CA . GLY A 1 59 ? -3.851 -5.417 10.304 1.00 0.00 59 GLY A CA 11
ATOM 14753 C C . GLY A 1 59 ? -4.206 -4.558 9.089 1.00 0.00 59 GLY A C 11
ATOM 14754 O O . GLY A 1 59 ? -5.076 -4.923 8.299 1.00 0.00 59 GLY A O 11
ATOM 14758 N N . GLN A 1 60 ? -3.516 -3.433 8.977 1.00 0.00 60 GLN A N 11
ATOM 14759 C CA . GLN A 1 60 ? -3.748 -2.519 7.871 1.00 0.00 60 GLN A CA 11
ATOM 14760 C C . GLN A 1 60 ? -2.555 -1.577 7.703 1.00 0.00 60 GLN A C 11
ATOM 14761 O O . GLN A 1 60 ? -1.667 -1.534 8.554 1.00 0.00 60 GLN A O 11
ATOM 14775 N N . MET A 1 61 ? -2.571 -0.845 6.598 1.00 0.00 61 MET A N 11
ATOM 14776 C CA . MET A 1 61 ? -1.501 0.095 6.307 1.00 0.00 61 MET A CA 11
ATOM 14777 C C . MET A 1 61 ? -2.030 1.306 5.537 1.00 0.00 61 MET A C 11
ATOM 14778 O O . MET A 1 61 ? -2.092 1.287 4.308 1.00 0.00 61 MET A O 11
ATOM 14792 N N . LEU A 1 62 ? -2.398 2.332 6.291 1.00 0.00 62 LEU A N 11
ATOM 14793 C CA . LEU A 1 62 ? -2.919 3.550 5.695 1.00 0.00 62 LEU A CA 11
ATOM 14794 C C . LEU A 1 62 ? -1.754 4.420 5.221 1.00 0.00 62 LEU A C 11
ATOM 14795 O O . LEU A 1 62 ? -1.045 5.011 6.034 1.00 0.00 62 LEU A O 11
ATOM 14811 N N . VAL A 1 63 ? -1.592 4.473 3.907 1.00 0.00 63 VAL A N 11
ATOM 14812 C CA . VAL A 1 63 ? -0.524 5.261 3.315 1.00 0.00 63 VAL A CA 11
ATOM 14813 C C . VAL A 1 63 ? -1.095 6.589 2.814 1.00 0.00 63 VAL A C 11
ATOM 14814 O O . VAL A 1 63 ? -2.138 6.614 2.162 1.00 0.00 63 VAL A O 11
ATOM 14827 N N . THR A 1 64 ? -0.386 7.661 3.136 1.00 0.00 64 THR A N 11
ATOM 14828 C CA . THR A 1 64 ? -0.808 8.989 2.726 1.00 0.00 64 THR A CA 11
ATOM 14829 C C . THR A 1 64 ? 0.214 9.602 1.768 1.00 0.00 64 THR A C 11
ATOM 14830 O O . THR A 1 64 ? 1.410 9.331 1.873 1.00 0.00 64 THR A O 11
ATOM 14841 N N . PHE A 1 65 ? -0.293 10.417 0.854 1.00 0.00 65 PHE A N 11
ATOM 14842 C CA . PHE A 1 65 ? 0.562 11.071 -0.123 1.00 0.00 65 PHE A CA 11
ATOM 14843 C C . PHE A 1 65 ? 0.255 12.567 -0.205 1.00 0.00 65 PHE A C 11
ATOM 14844 O O . PHE A 1 65 ? -0.671 13.051 0.444 1.00 0.00 65 PHE A O 11
ATOM 14861 N N . ALA A 1 66 ? 1.051 13.259 -1.007 1.00 0.00 66 ALA A N 11
ATOM 14862 C CA . ALA A 1 66 ? 0.877 14.691 -1.182 1.00 0.00 66 ALA A CA 11
ATOM 14863 C C . ALA A 1 66 ? -0.178 14.943 -2.261 1.00 0.00 66 ALA A C 11
ATOM 14864 O O . ALA A 1 66 ? -1.008 15.841 -2.125 1.00 0.00 66 ALA A O 11
ATOM 14871 N N . ASP A 1 67 ? -0.111 14.136 -3.309 1.00 0.00 67 ASP A N 11
ATOM 14872 C CA . ASP A 1 67 ? -1.050 14.260 -4.411 1.00 0.00 67 ASP A CA 11
ATOM 14873 C C . ASP A 1 67 ? -2.149 13.206 -4.261 1.00 0.00 67 ASP A C 11
ATOM 14874 O O . ASP A 1 67 ? -1.948 12.183 -3.609 1.00 0.00 67 ASP A O 11
ATOM 14883 N N . SER A 1 68 ? -3.287 13.493 -4.876 1.00 0.00 68 SER A N 11
ATOM 14884 C CA . SER A 1 68 ? -4.418 12.582 -4.818 1.00 0.00 68 SER A CA 11
ATOM 14885 C C . SER A 1 68 ? -4.302 11.534 -5.927 1.00 0.00 68 SER A C 11
ATOM 14886 O O . SER A 1 68 ? -4.153 10.345 -5.648 1.00 0.00 68 SER A O 11
ATOM 14894 N N . HIS A 1 69 ? -4.376 12.012 -7.160 1.00 0.00 69 HIS A N 11
ATOM 14895 C CA . HIS A 1 69 ? -4.281 11.131 -8.311 1.00 0.00 69 HIS A CA 11
ATOM 14896 C C . HIS A 1 69 ? -3.144 10.130 -8.099 1.00 0.00 69 HIS A C 11
ATOM 14897 O O . HIS A 1 69 ? -3.248 8.972 -8.501 1.00 0.00 69 HIS A O 11
ATOM 14911 N N . SER A 1 70 ? -2.084 10.612 -7.467 1.00 0.00 70 SER A N 11
ATOM 14912 C CA . SER A 1 70 ? -0.929 9.774 -7.197 1.00 0.00 70 SER A CA 11
ATOM 14913 C C . SER A 1 70 ? -1.377 8.450 -6.574 1.00 0.00 70 SER A C 11
ATOM 14914 O O . SER A 1 70 ? -0.807 7.399 -6.864 1.00 0.00 70 SER A O 11
ATOM 14922 N N . ALA A 1 71 ? -2.393 8.544 -5.730 1.00 0.00 71 ALA A N 11
ATOM 14923 C CA . ALA A 1 71 ? -2.924 7.367 -5.064 1.00 0.00 71 ALA A CA 11
ATOM 14924 C C . ALA A 1 71 ? -3.721 6.533 -6.070 1.00 0.00 71 ALA A C 11
ATOM 14925 O O . ALA A 1 71 ? -3.490 5.332 -6.206 1.00 0.00 71 ALA A O 11
ATOM 14932 N N . LEU A 1 72 ? -4.641 7.202 -6.748 1.00 0.00 72 LEU A N 11
ATOM 14933 C CA . LEU A 1 72 ? -5.473 6.538 -7.737 1.00 0.00 72 LEU A CA 11
ATOM 14934 C C . LEU A 1 72 ? -4.593 5.661 -8.630 1.00 0.00 72 LEU A C 11
ATOM 14935 O O . LEU A 1 72 ? -4.903 4.492 -8.857 1.00 0.00 72 LEU A O 11
ATOM 14951 N N . SER A 1 73 ? -3.513 6.258 -9.113 1.00 0.00 73 SER A N 11
ATOM 14952 C CA . SER A 1 73 ? -2.587 5.546 -9.976 1.00 0.00 73 SER A CA 11
ATOM 14953 C C . SER A 1 73 ? -2.131 4.251 -9.299 1.00 0.00 73 SER A C 11
ATOM 14954 O O . SER A 1 73 ? -1.868 3.255 -9.971 1.00 0.00 73 SER A O 11
ATOM 14962 N N . VAL A 1 74 ? -2.051 4.308 -7.978 1.00 0.00 74 VAL A N 11
ATOM 14963 C CA . VAL A 1 74 ? -1.632 3.153 -7.203 1.00 0.00 74 VAL A CA 11
ATOM 14964 C C . VAL A 1 74 ? -2.835 2.237 -6.970 1.00 0.00 74 VAL A C 11
ATOM 14965 O O . VAL A 1 74 ? -2.681 1.021 -6.860 1.00 0.00 74 VAL A O 11
ATOM 14978 N N . LEU A 1 75 ? -4.004 2.855 -6.900 1.00 0.00 75 LEU A N 11
ATOM 14979 C CA . LEU A 1 75 ? -5.233 2.110 -6.682 1.00 0.00 75 LEU A CA 11
ATOM 14980 C C . LEU A 1 75 ? -5.385 1.054 -7.778 1.00 0.00 75 LEU A C 11
ATOM 14981 O O . LEU A 1 75 ? -5.998 0.010 -7.558 1.00 0.00 75 LEU A O 11
ATOM 14997 N N . ASP A 1 76 ? -4.817 1.361 -8.935 1.00 0.00 76 ASP A N 11
ATOM 14998 C CA . ASP A 1 76 ? -4.882 0.451 -10.065 1.00 0.00 76 ASP A CA 11
ATOM 14999 C C . ASP A 1 76 ? -3.657 -0.465 -10.048 1.00 0.00 76 ASP A C 11
ATOM 15000 O O . ASP A 1 76 ? -3.789 -1.685 -10.132 1.00 0.00 76 ASP A O 11
ATOM 15009 N N . VAL A 1 77 ? -2.493 0.158 -9.940 1.00 0.00 77 VAL A N 11
ATOM 15010 C CA . VAL A 1 77 ? -1.246 -0.586 -9.910 1.00 0.00 77 VAL A CA 11
ATOM 15011 C C . VAL A 1 77 ? -1.283 -1.591 -8.757 1.00 0.00 77 VAL A C 11
ATOM 15012 O O . VAL A 1 77 ? -0.506 -2.545 -8.734 1.00 0.00 77 VAL A O 11
ATOM 15025 N N . ASP A 1 78 ? -2.194 -1.343 -7.828 1.00 0.00 78 ASP A N 11
ATOM 15026 C CA . ASP A 1 78 ? -2.343 -2.215 -6.675 1.00 0.00 78 ASP A CA 11
ATOM 15027 C C . ASP A 1 78 ? -2.295 -3.673 -7.133 1.00 0.00 78 ASP A C 11
ATOM 15028 O O . ASP A 1 78 ? -1.816 -4.541 -6.405 1.00 0.00 78 ASP A O 11
ATOM 15037 N N . GLY A 1 79 ? -2.797 -3.898 -8.338 1.00 0.00 79 GLY A N 11
ATOM 15038 C CA . GLY A 1 79 ? -2.817 -5.237 -8.903 1.00 0.00 79 GLY A CA 11
ATOM 15039 C C . GLY A 1 79 ? -1.443 -5.901 -8.789 1.00 0.00 79 GLY A C 11
ATOM 15040 O O . GLY A 1 79 ? -1.336 -7.126 -8.830 1.00 0.00 79 GLY A O 11
ATOM 15044 N N . MET A 1 80 ? -0.426 -5.063 -8.647 1.00 0.00 80 MET A N 11
ATOM 15045 C CA . MET A 1 80 ? 0.936 -5.553 -8.526 1.00 0.00 80 MET A CA 11
ATOM 15046 C C . MET A 1 80 ? 1.088 -6.453 -7.299 1.00 0.00 80 MET A C 11
ATOM 15047 O O . MET A 1 80 ? 0.390 -6.274 -6.302 1.00 0.00 80 MET A O 11
ATOM 15061 N N . LYS A 1 81 ? 2.006 -7.402 -7.410 1.00 0.00 81 LYS A N 11
ATOM 15062 C CA . LYS A 1 81 ? 2.259 -8.331 -6.322 1.00 0.00 81 LYS A CA 11
ATOM 15063 C C . LYS A 1 81 ? 3.622 -8.021 -5.700 1.00 0.00 81 LYS A C 11
ATOM 15064 O O . LYS A 1 81 ? 4.607 -7.838 -6.413 1.00 0.00 81 LYS A O 11
ATOM 15083 N N . VAL A 1 82 ? 3.636 -7.973 -4.376 1.00 0.00 82 VAL A N 11
ATOM 15084 C CA . VAL A 1 82 ? 4.862 -7.689 -3.649 1.00 0.00 82 VAL A CA 11
ATOM 15085 C C . VAL A 1 82 ? 5.390 -8.982 -3.025 1.00 0.00 82 VAL A C 11
ATOM 15086 O O . VAL A 1 82 ? 4.724 -9.589 -2.188 1.00 0.00 82 VAL A O 11
ATOM 15099 N N . LYS A 1 83 ? 6.584 -9.365 -3.455 1.00 0.00 83 LYS A N 11
ATOM 15100 C CA . LYS A 1 83 ? 7.209 -10.574 -2.948 1.00 0.00 83 LYS A CA 11
ATOM 15101 C C . LYS A 1 83 ? 6.303 -11.772 -3.238 1.00 0.00 83 LYS A C 11
ATOM 15102 O O . LYS A 1 83 ? 6.278 -12.735 -2.473 1.00 0.00 83 LYS A O 11
ATOM 15121 N N . GLY A 1 84 ? 5.580 -11.673 -4.344 1.00 0.00 84 GLY A N 11
ATOM 15122 C CA . GLY A 1 84 ? 4.674 -12.736 -4.744 1.00 0.00 84 GLY A CA 11
ATOM 15123 C C . GLY A 1 84 ? 3.335 -12.620 -4.012 1.00 0.00 84 GLY A C 11
ATOM 15124 O O . GLY A 1 84 ? 2.378 -13.317 -4.347 1.00 0.00 84 GLY A O 11
ATOM 15128 N N . ARG A 1 85 ? 3.310 -11.734 -3.027 1.00 0.00 85 ARG A N 11
ATOM 15129 C CA . ARG A 1 85 ? 2.105 -11.518 -2.246 1.00 0.00 85 ARG A CA 11
ATOM 15130 C C . ARG A 1 85 ? 1.248 -10.423 -2.884 1.00 0.00 85 ARG A C 11
ATOM 15131 O O . ARG A 1 85 ? 1.695 -9.287 -3.033 1.00 0.00 85 ARG A O 11
ATOM 15152 N N . ALA A 1 86 ? 0.031 -10.804 -3.244 1.00 0.00 86 ALA A N 11
ATOM 15153 C CA . ALA A 1 86 ? -0.893 -9.869 -3.863 1.00 0.00 86 ALA A CA 11
ATOM 15154 C C . ALA A 1 86 ? -1.275 -8.789 -2.849 1.00 0.00 86 ALA A C 11
ATOM 15155 O O . ALA A 1 86 ? -1.641 -9.098 -1.716 1.00 0.00 86 ALA A O 11
ATOM 15162 N N . VAL A 1 87 ? -1.178 -7.544 -3.293 1.00 0.00 87 VAL A N 11
ATOM 15163 C CA . VAL A 1 87 ? -1.509 -6.417 -2.438 1.00 0.00 87 VAL A CA 11
ATOM 15164 C C . VAL A 1 87 ? -2.791 -5.756 -2.946 1.00 0.00 87 VAL A C 11
ATOM 15165 O O . VAL A 1 87 ? -3.212 -5.997 -4.077 1.00 0.00 87 VAL A O 11
ATOM 15178 N N . LYS A 1 88 ? -3.378 -4.936 -2.087 1.00 0.00 88 LYS A N 11
ATOM 15179 C CA . LYS A 1 88 ? -4.604 -4.239 -2.434 1.00 0.00 88 LYS A CA 11
ATOM 15180 C C . LYS A 1 88 ? -4.618 -2.869 -1.752 1.00 0.00 88 LYS A C 11
ATOM 15181 O O . LYS A 1 88 ? -4.502 -2.780 -0.530 1.00 0.00 88 LYS A O 11
ATOM 15200 N N . ILE A 1 89 ? -4.762 -1.837 -2.570 1.00 0.00 89 ILE A N 11
ATOM 15201 C CA . ILE A 1 89 ? -4.793 -0.477 -2.060 1.00 0.00 89 ILE A CA 11
ATOM 15202 C C . ILE A 1 89 ? -6.156 0.147 -2.367 1.00 0.00 89 ILE A C 11
ATOM 15203 O O . ILE A 1 89 ? -6.488 0.380 -3.529 1.00 0.00 89 ILE A O 11
ATOM 15219 N N . SER A 1 90 ? -6.908 0.400 -1.306 1.00 0.00 90 SER A N 11
ATOM 15220 C CA . SER A 1 90 ? -8.227 0.993 -1.449 1.00 0.00 90 SER A CA 11
ATOM 15221 C C . SER A 1 90 ? -8.237 2.398 -0.842 1.00 0.00 90 SER A C 11
ATOM 15222 O O . SER A 1 90 ? -7.330 2.762 -0.096 1.00 0.00 90 SER A O 11
ATOM 15230 N N . GLY A 1 91 ? -9.274 3.148 -1.186 1.00 0.00 91 GLY A N 11
ATOM 15231 C CA . GLY A 1 91 ? -9.414 4.505 -0.685 1.00 0.00 91 GLY A CA 11
ATOM 15232 C C . GLY A 1 91 ? -10.518 4.588 0.372 1.00 0.00 91 GLY A C 11
ATOM 15233 O O . GLY A 1 91 ? -11.701 4.500 0.047 1.00 0.00 91 GLY A O 11
ATOM 15237 N N . PRO A 1 92 ? -10.080 4.760 1.648 1.00 0.00 92 PRO A N 11
ATOM 15238 C CA . PRO A 1 92 ? -11.017 4.855 2.754 1.00 0.00 92 PRO A CA 11
ATOM 15239 C C . PRO A 1 92 ? -11.709 6.220 2.771 1.00 0.00 92 PRO A C 11
ATOM 15240 O O . PRO A 1 92 ? -12.836 6.343 3.249 1.00 0.00 92 PRO A O 11
ATOM 15251 N N . SER A 1 93 ? -11.006 7.211 2.242 1.00 0.00 93 SER A N 11
ATOM 15252 C CA . SER A 1 93 ? -11.538 8.562 2.190 1.00 0.00 93 SER A CA 11
ATOM 15253 C C . SER A 1 93 ? -12.134 8.942 3.547 1.00 0.00 93 SER A C 11
ATOM 15254 O O . SER A 1 93 ? -13.314 8.703 3.799 1.00 0.00 93 SER A O 11
ATOM 15262 N N . SER A 1 94 ? -11.291 9.527 4.385 1.00 0.00 94 SER A N 11
ATOM 15263 C CA . SER A 1 94 ? -11.720 9.943 5.709 1.00 0.00 94 SER A CA 11
ATOM 15264 C C . SER A 1 94 ? -12.814 11.006 5.595 1.00 0.00 94 SER A C 11
ATOM 15265 O O . SER A 1 94 ? -13.927 10.812 6.082 1.00 0.00 94 SER A O 11
ATOM 15273 N N . GLY A 1 95 ? -12.459 12.108 4.950 1.00 0.00 95 GLY A N 11
ATOM 15274 C CA . GLY A 1 95 ? -13.397 13.203 4.766 1.00 0.00 95 GLY A CA 11
ATOM 15275 C C . GLY A 1 95 ? -12.880 14.484 5.423 1.00 0.00 95 GLY A C 11
ATOM 15276 O O . GLY A 1 95 ? -13.413 15.566 5.186 1.00 0.00 95 GLY A O 11
ATOM 15280 N N . GLY A 1 1 ? -13.543 14.802 -24.969 1.00 0.00 1 GLY A N 12
ATOM 15281 C CA . GLY A 1 1 ? -13.140 13.867 -23.932 1.00 0.00 1 GLY A CA 12
ATOM 15282 C C . GLY A 1 1 ? -13.516 14.391 -22.545 1.00 0.00 1 GLY A C 12
ATOM 15283 O O . GLY A 1 1 ? -13.990 15.518 -22.410 1.00 0.00 1 GLY A O 12
ATOM 15287 N N . SER A 1 2 ? -13.291 13.547 -21.548 1.00 0.00 2 SER A N 12
ATOM 15288 C CA . SER A 1 2 ? -13.600 13.911 -20.176 1.00 0.00 2 SER A CA 12
ATOM 15289 C C . SER A 1 2 ? -12.445 13.511 -19.255 1.00 0.00 2 SER A C 12
ATOM 15290 O O . SER A 1 2 ? -12.285 12.335 -18.930 1.00 0.00 2 SER A O 12
ATOM 15298 N N . SER A 1 3 ? -11.671 14.511 -18.861 1.00 0.00 3 SER A N 12
ATOM 15299 C CA . SER A 1 3 ? -10.536 14.278 -17.984 1.00 0.00 3 SER A CA 12
ATOM 15300 C C . SER A 1 3 ? -10.940 14.521 -16.529 1.00 0.00 3 SER A C 12
ATOM 15301 O O . SER A 1 3 ? -10.817 13.631 -15.689 1.00 0.00 3 SER A O 12
ATOM 15309 N N . GLY A 1 4 ? -11.414 15.732 -16.274 1.00 0.00 4 GLY A N 12
ATOM 15310 C CA . GLY A 1 4 ? -11.837 16.104 -14.935 1.00 0.00 4 GLY A CA 12
ATOM 15311 C C . GLY A 1 4 ? -12.563 14.945 -14.248 1.00 0.00 4 GLY A C 12
ATOM 15312 O O . GLY A 1 4 ? -12.288 14.636 -13.089 1.00 0.00 4 GLY A O 12
ATOM 15316 N N . SER A 1 5 ? -13.475 14.337 -14.991 1.00 0.00 5 SER A N 12
ATOM 15317 C CA . SER A 1 5 ? -14.243 13.219 -14.468 1.00 0.00 5 SER A CA 12
ATOM 15318 C C . SER A 1 5 ? -13.304 12.191 -13.834 1.00 0.00 5 SER A C 12
ATOM 15319 O O . SER A 1 5 ? -13.403 11.906 -12.642 1.00 0.00 5 SER A O 12
ATOM 15327 N N . SER A 1 6 ? -12.414 11.661 -14.661 1.00 0.00 6 SER A N 12
ATOM 15328 C CA . SER A 1 6 ? -11.458 10.670 -14.196 1.00 0.00 6 SER A CA 12
ATOM 15329 C C . SER A 1 6 ? -10.940 11.053 -12.809 1.00 0.00 6 SER A C 12
ATOM 15330 O O . SER A 1 6 ? -11.007 10.255 -11.875 1.00 0.00 6 SER A O 12
ATOM 15338 N N . GLY A 1 7 ? -10.435 12.274 -12.717 1.00 0.00 7 GLY A N 12
ATOM 15339 C CA . GLY A 1 7 ? -9.905 12.773 -11.459 1.00 0.00 7 GLY A CA 12
ATOM 15340 C C . GLY A 1 7 ? -10.842 12.434 -10.297 1.00 0.00 7 GLY A C 12
ATOM 15341 O O . GLY A 1 7 ? -10.437 11.779 -9.339 1.00 0.00 7 GLY A O 12
ATOM 15345 N N . SER A 1 8 ? -12.078 12.897 -10.422 1.00 0.00 8 SER A N 12
ATOM 15346 C CA . SER A 1 8 ? -13.075 12.652 -9.394 1.00 0.00 8 SER A CA 12
ATOM 15347 C C . SER A 1 8 ? -14.218 11.810 -9.965 1.00 0.00 8 SER A C 12
ATOM 15348 O O . SER A 1 8 ? -15.291 12.333 -10.263 1.00 0.00 8 SER A O 12
ATOM 15356 N N . SER A 1 9 ? -13.950 10.519 -10.100 1.00 0.00 9 SER A N 12
ATOM 15357 C CA . SER A 1 9 ? -14.942 9.600 -10.629 1.00 0.00 9 SER A CA 12
ATOM 15358 C C . SER A 1 9 ? -16.093 9.441 -9.633 1.00 0.00 9 SER A C 12
ATOM 15359 O O . SER A 1 9 ? -17.242 9.741 -9.954 1.00 0.00 9 SER A O 12
ATOM 15367 N N . PHE A 1 10 ? -15.744 8.970 -8.445 1.00 0.00 10 PHE A N 12
ATOM 15368 C CA . PHE A 1 10 ? -16.733 8.767 -7.400 1.00 0.00 10 PHE A CA 12
ATOM 15369 C C . PHE A 1 10 ? -16.394 9.592 -6.157 1.00 0.00 10 PHE A C 12
ATOM 15370 O O . PHE A 1 10 ? -17.214 10.380 -5.688 1.00 0.00 10 PHE A O 12
ATOM 15387 N N . GLN A 1 11 ? -15.184 9.383 -5.659 1.00 0.00 11 GLN A N 12
ATOM 15388 C CA . GLN A 1 11 ? -14.727 10.097 -4.479 1.00 0.00 11 GLN A CA 12
ATOM 15389 C C . GLN A 1 11 ? -13.283 9.711 -4.151 1.00 0.00 11 GLN A C 12
ATOM 15390 O O . GLN A 1 11 ? -12.403 10.569 -4.102 1.00 0.00 11 GLN A O 12
ATOM 15404 N N . GLY A 1 12 ? -13.085 8.419 -3.935 1.00 0.00 12 GLY A N 12
ATOM 15405 C CA . GLY A 1 12 ? -11.763 7.908 -3.613 1.00 0.00 12 GLY A CA 12
ATOM 15406 C C . GLY A 1 12 ? -11.316 8.380 -2.229 1.00 0.00 12 GLY A C 12
ATOM 15407 O O . GLY A 1 12 ? -12.108 8.396 -1.288 1.00 0.00 12 GLY A O 12
ATOM 15411 N N . PRO A 1 13 ? -10.013 8.763 -2.145 1.00 0.00 13 PRO A N 12
ATOM 15412 C CA . PRO A 1 13 ? -9.450 9.234 -0.891 1.00 0.00 13 PRO A CA 12
ATOM 15413 C C . PRO A 1 13 ? -9.924 10.654 -0.577 1.00 0.00 13 PRO A C 12
ATOM 15414 O O . PRO A 1 13 ? -10.170 11.445 -1.486 1.00 0.00 13 PRO A O 12
ATOM 15425 N N . LEU A 1 14 ? -10.036 10.935 0.713 1.00 0.00 14 LEU A N 12
ATOM 15426 C CA . LEU A 1 14 ? -10.476 12.246 1.158 1.00 0.00 14 LEU A CA 12
ATOM 15427 C C . LEU A 1 14 ? -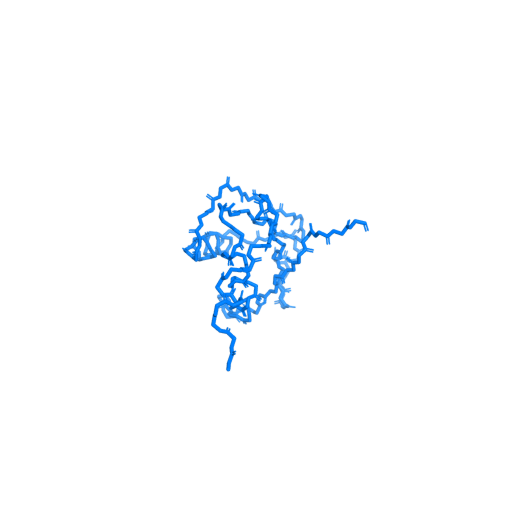9.340 13.253 0.964 1.00 0.00 14 LEU A C 12
ATOM 15428 O O . LEU A 1 14 ? -9.421 14.128 0.104 1.00 0.00 14 LEU A O 12
ATOM 15444 N N . ASP A 1 15 ? -8.306 13.094 1.779 1.00 0.00 15 ASP A N 12
ATOM 15445 C CA . ASP A 1 15 ? -7.155 13.978 1.708 1.00 0.00 15 ASP A CA 12
ATOM 15446 C C . ASP A 1 15 ? -6.133 13.400 0.727 1.00 0.00 15 ASP A C 12
ATOM 15447 O O . ASP A 1 15 ? -5.854 14.001 -0.310 1.00 0.00 15 ASP A O 12
ATOM 15456 N N . ALA A 1 16 ? -5.604 12.241 1.088 1.00 0.00 16 ALA A N 12
ATOM 15457 C CA . ALA A 1 16 ? -4.619 11.575 0.253 1.00 0.00 16 ALA A CA 12
ATOM 15458 C C . ALA A 1 16 ? -4.101 10.331 0.976 1.00 0.00 16 ALA A C 12
ATOM 15459 O O . ALA A 1 16 ? -2.904 10.046 0.949 1.00 0.00 16 ALA A O 12
ATOM 15466 N N . THR A 1 17 ? -5.027 9.623 1.606 1.00 0.00 17 THR A N 12
ATOM 15467 C CA . THR A 1 17 ? -4.678 8.415 2.335 1.00 0.00 17 THR A CA 12
ATOM 15468 C C . THR A 1 17 ? -5.240 7.182 1.625 1.00 0.00 17 THR A C 12
ATOM 15469 O O . THR A 1 17 ? -6.315 7.240 1.030 1.00 0.00 17 THR A O 12
ATOM 15480 N N . VAL A 1 18 ? -4.488 6.095 1.711 1.00 0.00 18 VAL A N 12
ATOM 15481 C CA . VAL A 1 18 ? -4.897 4.850 1.084 1.00 0.00 18 VAL A CA 12
ATOM 15482 C C . VAL A 1 18 ? -4.625 3.688 2.041 1.00 0.00 18 VAL A C 12
ATOM 15483 O O . VAL A 1 18 ? -3.734 3.770 2.885 1.00 0.00 18 VAL A O 12
ATOM 15496 N N . VAL A 1 19 ? -5.410 2.633 1.878 1.00 0.00 19 VAL A N 12
ATOM 15497 C CA . VAL A 1 19 ? -5.264 1.456 2.718 1.00 0.00 19 VAL A CA 12
ATOM 15498 C C . VAL A 1 19 ? -4.563 0.352 1.924 1.00 0.00 19 VAL A C 12
ATOM 15499 O O . VAL A 1 19 ? -4.908 0.096 0.771 1.00 0.00 19 VAL A O 12
ATOM 15512 N N . VAL A 1 20 ? -3.591 -0.273 2.572 1.00 0.00 20 VAL A N 12
ATOM 15513 C CA . VAL A 1 20 ? -2.838 -1.343 1.941 1.00 0.00 20 VAL A CA 12
ATOM 15514 C C . VAL A 1 20 ? -3.252 -2.682 2.554 1.00 0.00 20 VAL A C 12
ATOM 15515 O O . VAL A 1 20 ? -3.573 -2.754 3.740 1.00 0.00 20 VAL A O 12
ATOM 15528 N N . ASN A 1 21 ? -3.231 -3.711 1.719 1.00 0.00 21 ASN A N 12
ATOM 15529 C CA . ASN A 1 21 ? -3.601 -5.044 2.164 1.00 0.00 21 ASN A CA 12
ATOM 15530 C C . ASN A 1 21 ? -2.915 -6.082 1.274 1.00 0.00 21 ASN A C 12
ATOM 15531 O O . ASN A 1 21 ? -2.483 -5.767 0.166 1.00 0.00 21 ASN A O 12
ATOM 15542 N N . LEU A 1 22 ? -2.836 -7.299 1.792 1.00 0.00 22 LEU A N 12
ATOM 15543 C CA . LEU A 1 22 ? -2.210 -8.386 1.058 1.00 0.00 22 LEU A CA 12
ATOM 15544 C C . LEU A 1 22 ? -3.289 -9.357 0.575 1.00 0.00 22 LEU A C 12
ATOM 15545 O O . LEU A 1 22 ? -4.134 -9.790 1.357 1.00 0.00 22 LEU A O 12
ATOM 15561 N N . GLN A 1 23 ? -3.225 -9.672 -0.710 1.00 0.00 23 GLN A N 12
ATOM 15562 C CA . GLN A 1 23 ? -4.186 -10.584 -1.306 1.00 0.00 23 GLN A CA 12
ATOM 15563 C C . GLN A 1 23 ? -4.054 -11.976 -0.684 1.00 0.00 23 GLN A C 12
ATOM 15564 O O . GLN A 1 23 ? -5.048 -12.575 -0.278 1.00 0.00 23 GLN A O 12
ATOM 15578 N N . SER A 1 24 ? -2.817 -12.449 -0.628 1.00 0.00 24 SER A N 12
ATOM 15579 C CA . SER A 1 24 ? -2.542 -13.758 -0.062 1.00 0.00 24 SER A CA 12
ATOM 15580 C C . SER A 1 24 ? -1.453 -13.648 1.007 1.00 0.00 24 SER A C 12
ATOM 15581 O O . SER A 1 24 ? -0.319 -14.070 0.790 1.00 0.00 24 SER A O 12
ATOM 15589 N N . PRO A 1 25 ? -1.847 -13.062 2.170 1.00 0.00 25 PRO A N 12
ATOM 15590 C CA . PRO A 1 25 ? -0.918 -12.890 3.273 1.00 0.00 25 PRO A CA 12
ATOM 15591 C C . PRO A 1 25 ? -0.665 -14.219 3.988 1.00 0.00 25 PRO A C 12
ATOM 15592 O O . PRO A 1 25 ? -1.107 -15.270 3.528 1.00 0.00 25 PRO A O 12
ATOM 15603 N N . THR A 1 26 ? 0.046 -14.128 5.103 1.00 0.00 26 THR A N 12
ATOM 15604 C CA . THR A 1 26 ? 0.364 -15.310 5.886 1.00 0.00 26 THR A CA 12
ATOM 15605 C C . THR A 1 26 ? 0.063 -15.066 7.366 1.00 0.00 26 THR A C 12
ATOM 15606 O O . THR A 1 26 ? -0.562 -14.067 7.719 1.00 0.00 26 THR A O 12
ATOM 15617 N N . LEU A 1 27 ? 0.522 -15.995 8.192 1.00 0.00 27 LEU A N 12
ATOM 15618 C CA . LEU A 1 27 ? 0.309 -15.893 9.625 1.00 0.00 27 LEU A CA 12
ATOM 15619 C C . LEU A 1 27 ? 0.900 -14.575 10.132 1.00 0.00 27 LEU A C 12
ATOM 15620 O O . LEU A 1 27 ? 0.183 -13.740 10.680 1.00 0.00 27 LEU A O 12
ATOM 15636 N N . GLU A 1 28 ? 2.201 -14.431 9.930 1.00 0.00 28 GLU A N 12
ATOM 15637 C CA . GLU A 1 28 ? 2.896 -13.229 10.359 1.00 0.00 28 GLU A CA 12
ATOM 15638 C C . GLU A 1 28 ? 2.034 -11.994 10.094 1.00 0.00 28 GLU A C 12
ATOM 15639 O O . GLU A 1 28 ? 1.750 -11.223 11.009 1.00 0.00 28 GLU A O 12
ATOM 15651 N N . GLU A 1 29 ? 1.640 -11.845 8.838 1.00 0.00 29 GLU A N 12
ATOM 15652 C CA . GLU A 1 29 ? 0.816 -10.716 8.441 1.00 0.00 29 GLU A CA 12
ATOM 15653 C C . GLU A 1 29 ? -0.516 -10.741 9.194 1.00 0.00 29 GLU A C 12
ATOM 15654 O O . GLU A 1 29 ? -0.972 -9.711 9.689 1.00 0.00 29 GLU A O 12
ATOM 15666 N N . LYS A 1 30 ? -1.102 -11.927 9.257 1.00 0.00 30 LYS A N 12
ATOM 15667 C CA . LYS A 1 30 ? -2.372 -12.100 9.941 1.00 0.00 30 LYS A CA 12
ATOM 15668 C C . LYS A 1 30 ? -2.288 -11.464 11.331 1.00 0.00 30 LYS A C 12
ATOM 15669 O O . LYS A 1 30 ? -3.309 -11.110 11.918 1.00 0.00 30 LYS A O 12
ATOM 15688 N N . ASN A 1 31 ? -1.061 -11.338 11.816 1.00 0.00 31 ASN A N 12
ATOM 15689 C CA . ASN A 1 31 ? -0.831 -10.752 13.125 1.00 0.00 31 ASN A CA 12
ATOM 15690 C C . ASN A 1 31 ? -0.585 -9.249 12.970 1.00 0.00 31 ASN A C 12
ATOM 15691 O O . ASN A 1 31 ? -1.211 -8.441 13.653 1.00 0.00 31 ASN A O 12
ATOM 15702 N N . GLU A 1 32 ? 0.327 -8.921 12.066 1.00 0.00 32 GLU A N 12
ATOM 15703 C CA . GLU A 1 32 ? 0.663 -7.531 11.813 1.00 0.00 32 GLU A CA 12
ATOM 15704 C C . GLU A 1 32 ? 1.540 -7.416 10.565 1.00 0.00 32 GLU A C 12
ATOM 15705 O O . GLU A 1 32 ? 2.472 -8.197 10.383 1.00 0.00 32 GLU A O 12
ATOM 15717 N N . PHE A 1 33 ? 1.211 -6.434 9.737 1.00 0.00 33 PHE A N 12
ATOM 15718 C CA . PHE A 1 33 ? 1.958 -6.207 8.512 1.00 0.00 33 PHE A CA 12
ATOM 15719 C C . PHE A 1 33 ? 3.464 -6.328 8.757 1.00 0.00 33 PHE A C 12
ATOM 15720 O O . PHE A 1 33 ? 3.998 -5.713 9.678 1.00 0.00 33 PHE A O 12
ATOM 15737 N N . PRO A 1 34 ? 4.122 -7.147 7.893 1.00 0.00 34 PRO A N 12
ATOM 15738 C CA . PRO A 1 34 ? 5.555 -7.357 8.006 1.00 0.00 34 PRO A CA 12
ATOM 15739 C C . PRO A 1 34 ? 6.330 -6.139 7.497 1.00 0.00 34 PRO A C 12
ATOM 15740 O O . PRO A 1 34 ? 6.059 -5.638 6.407 1.00 0.00 34 PRO A O 12
ATOM 15751 N N . GLU A 1 35 ? 7.278 -5.698 8.311 1.00 0.00 35 GLU A N 12
ATOM 15752 C CA . GLU A 1 35 ? 8.093 -4.549 7.957 1.00 0.00 35 GLU A CA 12
ATOM 15753 C C . GLU A 1 35 ? 8.807 -4.794 6.626 1.00 0.00 35 GLU A C 12
ATOM 15754 O O . GLU A 1 35 ? 8.765 -3.951 5.731 1.00 0.00 35 GLU A O 12
ATOM 15766 N N . ASP A 1 36 ? 9.445 -5.952 6.538 1.00 0.00 36 ASP A N 12
ATOM 15767 C CA . ASP A 1 36 ? 10.167 -6.318 5.331 1.00 0.00 36 ASP A CA 12
ATOM 15768 C C . ASP A 1 36 ? 9.317 -5.970 4.108 1.00 0.00 36 ASP A C 12
ATOM 15769 O O . ASP A 1 36 ? 9.851 -5.676 3.040 1.00 0.00 36 ASP A O 12
ATOM 15778 N N . LEU A 1 37 ? 8.007 -6.013 4.305 1.00 0.00 37 LEU A N 12
ATOM 15779 C CA . LEU A 1 37 ? 7.078 -5.705 3.231 1.00 0.00 37 LEU A CA 12
ATOM 15780 C C . LEU A 1 37 ? 6.818 -4.198 3.204 1.00 0.00 37 LEU A C 12
ATOM 15781 O O . LEU A 1 37 ? 6.931 -3.563 2.156 1.00 0.00 37 LEU A O 12
ATOM 15797 N N . ARG A 1 38 ? 6.474 -3.668 4.369 1.00 0.00 38 ARG A N 12
ATOM 15798 C CA . ARG A 1 38 ? 6.197 -2.247 4.492 1.00 0.00 38 ARG A CA 12
ATOM 15799 C C . ARG A 1 38 ? 7.243 -1.434 3.728 1.00 0.00 38 ARG A C 12
ATOM 15800 O O . ARG A 1 38 ? 6.915 -0.741 2.766 1.00 0.00 38 ARG A O 12
ATOM 15821 N N . THR A 1 39 ? 8.482 -1.545 4.184 1.00 0.00 39 THR A N 12
ATOM 15822 C CA . THR A 1 39 ? 9.578 -0.829 3.555 1.00 0.00 39 THR A CA 12
ATOM 15823 C C . THR A 1 39 ? 9.466 -0.912 2.032 1.00 0.00 39 THR A C 12
ATOM 15824 O O . THR A 1 39 ? 9.602 0.095 1.339 1.00 0.00 39 THR A O 12
ATOM 15835 N N . GLU A 1 40 ? 9.219 -2.123 1.554 1.00 0.00 40 GLU A N 12
ATOM 15836 C CA . GLU A 1 40 ? 9.086 -2.352 0.125 1.00 0.00 40 GLU A CA 12
ATOM 15837 C C . GLU A 1 40 ? 7.851 -1.629 -0.415 1.00 0.00 40 GLU A C 12
ATOM 15838 O O . GLU A 1 40 ? 7.849 -1.160 -1.553 1.00 0.00 40 GLU A O 12
ATOM 15850 N N . LEU A 1 41 ? 6.829 -1.562 0.425 1.00 0.00 41 LEU A N 12
ATOM 15851 C CA . LEU A 1 41 ? 5.589 -0.905 0.046 1.00 0.00 41 LEU A CA 12
ATOM 15852 C C . LEU A 1 41 ? 5.793 0.611 0.070 1.00 0.00 41 LEU A C 12
ATOM 15853 O O . LEU A 1 41 ? 5.641 1.278 -0.952 1.00 0.00 41 LEU A O 12
ATOM 15869 N N . MET A 1 42 ? 6.135 1.112 1.248 1.00 0.00 42 MET A N 12
ATOM 15870 C CA . MET A 1 42 ? 6.362 2.537 1.419 1.00 0.00 42 MET A CA 12
ATOM 15871 C C . MET A 1 42 ? 7.194 3.102 0.266 1.00 0.00 42 MET A C 12
ATOM 15872 O O . MET A 1 42 ? 6.727 3.964 -0.477 1.00 0.00 42 MET A O 12
ATOM 15886 N N . GLN A 1 43 ? 8.412 2.593 0.152 1.00 0.00 43 GLN A N 12
ATOM 15887 C CA . GLN A 1 43 ? 9.313 3.036 -0.898 1.00 0.00 43 GLN A CA 12
ATOM 15888 C C . GLN A 1 43 ? 8.616 2.970 -2.258 1.00 0.00 43 GLN A C 12
ATOM 15889 O O . GLN A 1 43 ? 8.727 3.895 -3.062 1.00 0.00 43 GLN A O 12
ATOM 15903 N N . THR A 1 44 ? 7.913 1.868 -2.475 1.00 0.00 44 THR A N 12
ATOM 15904 C CA . THR A 1 44 ? 7.198 1.670 -3.724 1.00 0.00 44 THR A CA 12
ATOM 15905 C C . THR A 1 44 ? 6.032 2.654 -3.833 1.00 0.00 44 THR A C 12
ATOM 15906 O O . THR A 1 44 ? 6.081 3.595 -4.625 1.00 0.00 44 THR A O 12
ATOM 15917 N N . LEU A 1 45 ? 5.011 2.404 -3.027 1.00 0.00 45 LEU A N 12
ATOM 15918 C CA . LEU A 1 45 ? 3.835 3.257 -3.023 1.00 0.00 45 LEU A CA 12
ATOM 15919 C C . LEU A 1 45 ? 4.272 4.723 -3.029 1.00 0.00 45 LEU A C 12
ATOM 15920 O O . LEU A 1 45 ? 3.598 5.573 -3.607 1.00 0.00 45 LEU A O 12
ATOM 15936 N N . GLY A 1 46 ? 5.399 4.973 -2.379 1.00 0.00 46 GLY A N 12
ATOM 15937 C CA . GLY A 1 46 ? 5.935 6.322 -2.302 1.00 0.00 46 GLY A CA 12
ATOM 15938 C C . GLY A 1 46 ? 6.501 6.764 -3.653 1.00 0.00 46 GLY A C 12
ATOM 15939 O O . GLY A 1 46 ? 6.192 7.854 -4.133 1.00 0.00 46 GLY A O 12
ATOM 15943 N N . SER A 1 47 ? 7.321 5.897 -4.228 1.00 0.00 47 SER A N 12
ATOM 15944 C CA . SER A 1 47 ? 7.933 6.184 -5.514 1.00 0.00 47 SER A CA 12
ATOM 15945 C C . SER A 1 47 ? 6.927 6.889 -6.427 1.00 0.00 47 SER A C 12
ATOM 15946 O O . SER A 1 47 ? 7.217 7.953 -6.971 1.00 0.00 47 SER A O 12
ATOM 15954 N N . TYR A 1 48 ? 5.766 6.267 -6.566 1.00 0.00 48 TYR A N 12
ATOM 15955 C CA . TYR A 1 48 ? 4.715 6.821 -7.403 1.00 0.00 48 TYR A CA 12
ATOM 15956 C C . TYR A 1 48 ? 4.484 8.300 -7.085 1.00 0.00 48 TYR A C 12
ATOM 15957 O O . TYR A 1 48 ? 4.367 9.123 -7.992 1.00 0.00 48 TYR A O 12
ATOM 15975 N N . GLY A 1 49 ? 4.426 8.593 -5.795 1.00 0.00 49 GLY A N 12
ATOM 15976 C CA . GLY A 1 49 ? 4.211 9.958 -5.346 1.00 0.00 49 GLY A CA 12
ATOM 15977 C C . GLY A 1 49 ? 5.212 10.341 -4.255 1.00 0.00 49 GLY A C 12
ATOM 15978 O O . GLY A 1 49 ? 6.422 10.236 -4.453 1.00 0.00 49 GLY A O 12
ATOM 15982 N N . THR A 1 50 ? 4.672 10.778 -3.127 1.00 0.00 50 THR A N 12
ATOM 15983 C CA . THR A 1 50 ? 5.503 11.177 -2.004 1.00 0.00 50 THR A CA 12
ATOM 15984 C C . THR A 1 50 ? 4.825 10.812 -0.682 1.00 0.00 50 THR A C 12
ATOM 15985 O O . THR A 1 50 ? 3.654 11.126 -0.474 1.00 0.00 50 THR A O 12
ATOM 15996 N N . ILE A 1 51 ? 5.589 10.155 0.178 1.00 0.00 51 ILE A N 12
ATOM 15997 C CA . ILE A 1 51 ? 5.077 9.745 1.474 1.00 0.00 51 ILE A CA 12
ATOM 15998 C C . ILE A 1 51 ? 5.230 10.899 2.467 1.00 0.00 51 ILE A C 12
ATOM 15999 O O . ILE A 1 51 ? 6.347 11.313 2.775 1.00 0.00 51 ILE A O 12
ATOM 16015 N N . VAL A 1 52 ? 4.092 11.385 2.940 1.00 0.00 52 VAL A N 12
ATOM 16016 C CA . VAL A 1 52 ? 4.086 12.483 3.892 1.00 0.00 52 VAL A CA 12
ATOM 16017 C C . VAL A 1 52 ? 3.768 11.942 5.287 1.00 0.00 52 VAL A C 12
ATOM 16018 O O . VAL A 1 52 ? 4.032 12.604 6.289 1.00 0.00 52 VAL A O 12
ATOM 16031 N N . LEU A 1 53 ? 3.205 10.742 5.307 1.00 0.00 53 LEU A N 12
ATOM 16032 C CA . LEU A 1 53 ? 2.848 10.104 6.562 1.00 0.00 53 LEU A CA 12
ATOM 16033 C C . LEU A 1 53 ? 2.258 8.721 6.277 1.00 0.00 53 LEU A C 12
ATOM 16034 O O . LEU A 1 53 ? 1.713 8.485 5.200 1.00 0.00 53 LEU A O 12
ATOM 16050 N N . VAL A 1 54 ? 2.388 7.844 7.261 1.00 0.00 54 VAL A N 12
ATOM 16051 C CA . VAL A 1 54 ? 1.875 6.491 7.129 1.00 0.00 54 VAL A CA 12
ATOM 16052 C C . VAL A 1 54 ? 1.481 5.962 8.510 1.00 0.00 54 VAL A C 12
ATOM 16053 O O . VAL A 1 54 ? 2.291 5.972 9.436 1.00 0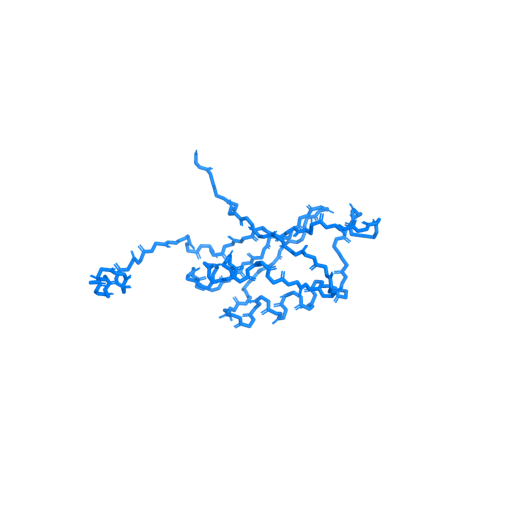.00 54 VAL A O 12
ATOM 16066 N N . ARG A 1 55 ? 0.238 5.514 8.605 1.00 0.00 55 ARG A N 12
ATOM 16067 C CA . ARG A 1 55 ? -0.273 4.983 9.858 1.00 0.00 55 ARG A CA 12
ATOM 16068 C C . ARG A 1 55 ? -0.662 3.513 9.691 1.00 0.00 55 ARG A C 12
ATOM 16069 O O . ARG A 1 55 ? -1.581 3.191 8.940 1.00 0.00 55 ARG A O 12
ATOM 16090 N N . ILE A 1 56 ? 0.057 2.659 10.404 1.00 0.00 56 ILE A N 12
ATOM 16091 C CA . ILE A 1 56 ? -0.201 1.230 10.345 1.00 0.00 56 ILE A CA 12
ATOM 16092 C C . ILE A 1 56 ? -1.300 0.873 11.348 1.00 0.00 56 ILE A C 12
ATOM 16093 O O . ILE A 1 56 ? -1.204 1.213 12.526 1.00 0.00 56 ILE A O 12
ATOM 16109 N N . ASN A 1 57 ? -2.319 0.192 10.844 1.00 0.00 57 ASN A N 12
ATOM 16110 C CA . ASN A 1 57 ? -3.434 -0.215 11.682 1.00 0.00 57 ASN A CA 12
ATOM 16111 C C . ASN A 1 57 ? -3.313 -1.708 11.995 1.00 0.00 57 ASN A C 12
ATOM 16112 O O . ASN A 1 57 ? -2.752 -2.468 11.207 1.00 0.00 57 ASN A O 12
ATOM 16123 N N . GLN A 1 58 ? -3.849 -2.084 13.147 1.00 0.00 58 GLN A N 12
ATOM 16124 C CA . GLN A 1 58 ? -3.808 -3.472 13.574 1.00 0.00 58 GLN A CA 12
ATOM 16125 C C . GLN A 1 58 ? -3.504 -4.384 12.384 1.00 0.00 58 GLN A C 12
ATOM 16126 O O . GLN A 1 58 ? -2.525 -5.129 12.403 1.00 0.00 58 GLN A O 12
ATOM 16140 N N . GLY A 1 59 ? -4.361 -4.296 11.378 1.00 0.00 59 GLY A N 12
ATOM 16141 C CA . GLY A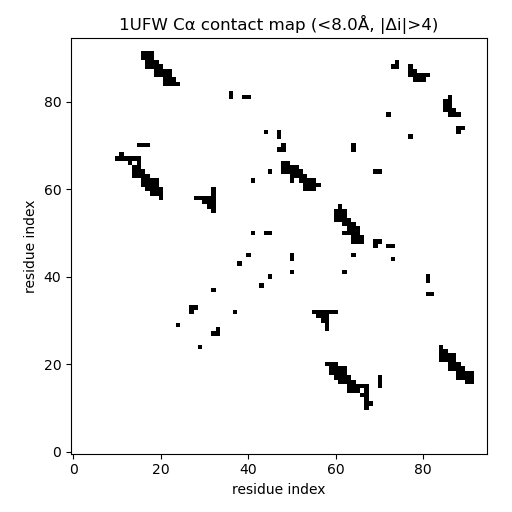 1 59 ? -4.197 -5.105 10.182 1.00 0.00 59 GLY A CA 12
ATOM 16142 C C . GLY A 1 59 ? -4.586 -4.317 8.930 1.00 0.00 59 GLY A C 12
ATOM 16143 O O . GLY A 1 59 ? -5.251 -4.847 8.040 1.00 0.00 59 GLY A O 12
ATOM 16147 N N . GLN A 1 60 ? -4.156 -3.064 8.900 1.00 0.00 60 GLN A N 12
ATOM 16148 C CA . GLN A 1 60 ? -4.452 -2.198 7.771 1.00 0.00 60 GLN A CA 12
ATOM 16149 C C . GLN A 1 60 ? -3.468 -1.027 7.729 1.00 0.00 60 GLN A C 12
ATOM 16150 O O . GLN A 1 60 ? -3.580 -0.089 8.516 1.00 0.00 60 GLN A O 12
ATOM 16164 N N . MET A 1 61 ? -2.526 -1.121 6.802 1.00 0.00 61 MET A N 12
ATOM 16165 C CA . MET A 1 61 ? -1.523 -0.081 6.647 1.00 0.00 61 MET A CA 12
ATOM 16166 C C . MET A 1 61 ? -2.064 1.082 5.813 1.00 0.00 61 MET A C 12
ATOM 16167 O O . MET A 1 61 ? -2.299 0.936 4.615 1.00 0.00 61 MET A O 12
ATOM 16181 N N . LEU A 1 62 ? -2.246 2.212 6.480 1.00 0.00 62 LEU A N 12
ATOM 16182 C CA . LEU A 1 62 ? -2.755 3.400 5.816 1.00 0.00 62 LEU A CA 12
ATOM 16183 C C . LEU A 1 62 ? -1.581 4.293 5.407 1.00 0.00 62 LEU A C 12
ATOM 16184 O O . LEU A 1 62 ? -0.857 4.802 6.260 1.00 0.00 62 LEU A O 12
ATOM 16200 N N . VAL A 1 63 ? -1.430 4.455 4.100 1.00 0.00 63 VAL A N 12
ATOM 16201 C CA . VAL A 1 63 ? -0.357 5.277 3.567 1.00 0.00 63 VAL A CA 12
ATOM 16202 C C . VAL A 1 63 ? -0.929 6.620 3.110 1.00 0.00 63 VAL A C 12
ATOM 16203 O O . VAL A 1 63 ? -1.936 6.663 2.406 1.00 0.00 63 VAL A O 12
ATOM 16216 N N . THR A 1 64 ? -0.260 7.685 3.529 1.00 0.00 64 THR A N 12
ATOM 16217 C CA . THR A 1 64 ? -0.689 9.026 3.172 1.00 0.00 64 THR A CA 12
ATOM 16218 C C . THR A 1 64 ? 0.292 9.652 2.179 1.00 0.00 64 THR A C 12
ATOM 16219 O O . THR A 1 64 ? 1.494 9.399 2.244 1.00 0.00 64 THR A O 12
ATOM 16230 N N . PHE A 1 65 ? -0.258 10.459 1.282 1.00 0.00 65 PHE A N 12
ATOM 16231 C CA . PHE A 1 65 ? 0.554 11.123 0.276 1.00 0.00 65 PHE A CA 12
ATOM 16232 C C . PHE A 1 65 ? 0.298 12.632 0.275 1.00 0.00 65 PHE A C 12
ATOM 16233 O O . PHE A 1 65 ? -0.474 13.135 1.090 1.00 0.00 65 PHE A O 12
ATOM 16250 N N . ALA A 1 66 ? 0.961 13.311 -0.650 1.00 0.00 66 ALA A N 12
ATOM 16251 C CA . ALA A 1 66 ? 0.815 14.752 -0.768 1.00 0.00 66 ALA A CA 12
ATOM 16252 C C . ALA A 1 66 ? -0.266 15.067 -1.804 1.00 0.00 66 ALA A C 12
ATOM 16253 O O . ALA A 1 66 ? -0.983 16.058 -1.675 1.00 0.00 66 ALA A O 12
ATOM 16260 N N . ASP A 1 67 ? -0.348 14.207 -2.808 1.00 0.00 67 ASP A N 12
ATOM 16261 C CA . ASP A 1 67 ? -1.329 14.381 -3.865 1.00 0.00 67 ASP A CA 12
ATOM 16262 C C . ASP A 1 67 ? -2.333 13.228 -3.819 1.00 0.00 67 ASP A C 12
ATOM 16263 O O . ASP A 1 67 ? -2.080 12.205 -3.184 1.00 0.00 67 ASP A O 12
ATOM 16272 N N . SER A 1 68 ? -3.451 13.430 -4.500 1.00 0.00 68 SER A N 12
ATOM 16273 C CA . SER A 1 68 ? -4.494 12.420 -4.545 1.00 0.00 68 SER A CA 12
ATOM 16274 C C . SER A 1 68 ? -4.295 11.517 -5.764 1.00 0.00 68 SER A C 12
ATOM 16275 O O . SER A 1 68 ? -4.315 10.293 -5.644 1.00 0.00 68 SER A O 12
ATOM 16283 N N . HIS A 1 69 ? -4.109 12.156 -6.910 1.00 0.00 69 HIS A N 12
ATOM 16284 C CA . HIS A 1 69 ? -3.907 11.425 -8.150 1.00 0.00 69 HIS A CA 12
ATOM 16285 C C . HIS A 1 69 ? -2.974 10.239 -7.900 1.00 0.00 69 HIS A C 12
ATOM 16286 O O . HIS A 1 69 ? -3.282 9.111 -8.284 1.00 0.00 69 HIS A O 12
ATOM 16300 N N . SER A 1 70 ? -1.852 10.533 -7.259 1.00 0.00 70 SER A N 12
ATOM 16301 C CA . SER A 1 70 ? -0.873 9.505 -6.954 1.00 0.00 70 SER A CA 12
ATOM 16302 C C . SER A 1 70 ? -1.575 8.255 -6.418 1.00 0.00 70 SER A C 12
ATOM 16303 O O . SER A 1 70 ? -1.328 7.148 -6.893 1.00 0.00 70 SER A O 12
ATOM 16311 N N . ALA A 1 71 ? -2.436 8.475 -5.435 1.00 0.00 71 ALA A N 12
ATOM 16312 C CA . ALA A 1 71 ? -3.176 7.381 -4.830 1.00 0.00 71 ALA A CA 12
ATOM 16313 C C . ALA A 1 71 ? -3.950 6.632 -5.916 1.00 0.00 71 ALA A C 12
ATOM 16314 O O . ALA A 1 71 ? -3.878 5.407 -6.002 1.00 0.00 71 ALA A O 12
ATOM 16321 N N . LEU A 1 72 ? -4.673 7.399 -6.719 1.00 0.00 72 LEU A N 12
ATOM 16322 C CA . LEU A 1 72 ? -5.459 6.823 -7.796 1.00 0.00 72 LEU A CA 12
ATOM 16323 C C . LEU A 1 72 ? -4.641 5.735 -8.494 1.00 0.00 72 LEU A C 12
ATOM 16324 O O . LEU A 1 72 ? -5.063 4.581 -8.560 1.00 0.00 72 LEU A O 12
ATOM 16340 N N . SER A 1 73 ? -3.485 6.140 -8.998 1.00 0.00 73 SER A N 12
ATOM 16341 C CA . SER A 1 73 ? -2.603 5.214 -9.689 1.00 0.00 73 SER A CA 12
ATOM 16342 C C . SER A 1 73 ? -2.265 4.034 -8.776 1.00 0.00 73 SER A C 12
ATOM 16343 O O . SER A 1 73 ? -2.455 2.879 -9.154 1.00 0.00 73 SER A O 12
ATOM 16351 N N . VAL A 1 74 ? -1.771 4.365 -7.593 1.00 0.00 74 VAL A N 12
ATOM 16352 C CA . VAL A 1 74 ? -1.404 3.347 -6.623 1.00 0.00 74 VAL A CA 12
ATOM 16353 C C . VAL A 1 74 ? -2.614 2.451 -6.350 1.00 0.00 74 VAL A C 12
ATOM 16354 O O . VAL A 1 74 ? -2.462 1.319 -5.891 1.00 0.00 74 VAL A O 12
ATOM 16367 N N . LEU A 1 75 ? -3.788 2.990 -6.643 1.00 0.00 75 LEU A N 12
ATOM 16368 C CA . LEU A 1 75 ? -5.023 2.253 -6.435 1.00 0.00 75 LEU A CA 12
ATOM 16369 C C . LEU A 1 75 ? -5.331 1.420 -7.680 1.00 0.00 75 LEU A C 12
ATOM 16370 O O . LEU A 1 75 ? -6.016 0.402 -7.597 1.00 0.00 75 LEU A O 12
ATOM 16386 N N . ASP A 1 76 ? -4.809 1.882 -8.807 1.00 0.00 76 ASP A N 12
ATOM 16387 C CA . ASP A 1 76 ? -5.019 1.192 -10.068 1.00 0.00 76 ASP A CA 12
ATOM 16388 C C . ASP A 1 76 ? -3.925 0.139 -10.257 1.00 0.00 76 ASP A C 12
ATOM 16389 O O . ASP A 1 76 ? -4.218 -1.021 -10.544 1.00 0.00 76 ASP A O 12
ATOM 16398 N N . VAL A 1 77 ? -2.688 0.581 -10.088 1.00 0.00 77 VAL A N 12
ATOM 16399 C CA . VAL A 1 77 ? -1.549 -0.310 -10.236 1.00 0.00 77 VAL A CA 12
ATOM 16400 C C . VAL A 1 77 ? -1.483 -1.252 -9.032 1.00 0.00 77 VAL A C 12
ATOM 16401 O O . VAL A 1 77 ? -0.713 -2.211 -9.031 1.00 0.00 77 VAL A O 12
ATOM 16414 N N . ASP A 1 78 ? -2.301 -0.945 -8.036 1.00 0.00 78 ASP A N 12
ATOM 16415 C CA . ASP A 1 78 ? -2.346 -1.753 -6.829 1.00 0.00 78 ASP A CA 12
ATOM 16416 C C . ASP A 1 78 ? -2.343 -3.234 -7.211 1.00 0.00 78 ASP A C 12
ATOM 16417 O O . ASP A 1 78 ? -1.807 -4.066 -6.481 1.00 0.00 78 ASP A O 12
ATOM 16426 N N . GLY A 1 79 ? -2.947 -3.519 -8.356 1.00 0.00 79 GLY A N 12
ATOM 16427 C CA . GLY A 1 79 ? -3.020 -4.885 -8.844 1.00 0.00 79 GLY A CA 12
ATOM 16428 C C . GLY A 1 79 ? -1.635 -5.535 -8.865 1.00 0.00 79 GLY A C 12
ATOM 16429 O O . GLY A 1 79 ? -1.520 -6.760 -8.883 1.00 0.00 79 GLY A O 12
ATOM 16433 N N . MET A 1 80 ? -0.618 -4.686 -8.862 1.00 0.00 80 MET A N 12
ATOM 16434 C CA . MET A 1 80 ? 0.755 -5.162 -8.881 1.00 0.00 80 MET A CA 12
ATOM 16435 C C . MET A 1 80 ? 0.986 -6.209 -7.790 1.00 0.00 80 MET A C 12
ATOM 16436 O O . MET A 1 80 ? 0.087 -6.503 -7.004 1.00 0.00 80 MET A O 12
ATOM 16450 N N . LYS A 1 81 ? 2.198 -6.745 -7.777 1.00 0.00 81 LYS A N 12
ATOM 16451 C CA . LYS A 1 81 ? 2.560 -7.754 -6.795 1.00 0.00 81 LYS A CA 12
ATOM 16452 C C . LYS A 1 81 ? 3.862 -7.343 -6.105 1.00 0.00 81 LYS A C 12
ATOM 16453 O O . LYS A 1 81 ? 4.802 -6.895 -6.760 1.00 0.00 81 LYS A O 12
ATOM 16472 N N . VAL A 1 82 ? 3.877 -7.512 -4.791 1.00 0.00 82 VAL A N 12
ATOM 16473 C CA . VAL A 1 82 ? 5.049 -7.165 -4.005 1.00 0.00 82 VAL A CA 12
ATOM 16474 C C . VAL A 1 82 ? 5.686 -8.443 -3.457 1.00 0.00 82 VAL A C 12
ATOM 16475 O O . VAL A 1 82 ? 5.028 -9.225 -2.772 1.00 0.00 82 VAL A O 12
ATOM 16488 N N . LYS A 1 83 ? 6.960 -8.615 -3.778 1.00 0.00 83 LYS A N 12
ATOM 16489 C CA . LYS A 1 83 ? 7.694 -9.785 -3.326 1.00 0.00 83 LYS A CA 12
ATOM 16490 C C . LYS A 1 83 ? 6.978 -11.048 -3.808 1.00 0.00 83 LYS A C 12
ATOM 16491 O O . LYS A 1 83 ? 6.886 -12.032 -3.075 1.00 0.00 83 LYS A O 12
ATOM 16510 N N . GLY A 1 84 ? 6.491 -10.981 -5.038 1.00 0.00 84 GLY A N 12
ATOM 16511 C CA . GLY A 1 84 ? 5.786 -12.107 -5.626 1.00 0.00 84 GLY A CA 12
ATOM 16512 C C . GLY A 1 84 ? 4.462 -12.363 -4.904 1.00 0.00 84 GLY A C 12
ATOM 16513 O O . GLY A 1 84 ? 3.812 -13.382 -5.134 1.00 0.00 84 GLY A O 12
ATOM 16517 N N . ARG A 1 85 ? 4.100 -11.421 -4.046 1.00 0.00 85 ARG A N 12
ATOM 16518 C CA . ARG A 1 85 ? 2.865 -11.531 -3.289 1.00 0.00 85 ARG A CA 12
ATOM 16519 C C . ARG A 1 85 ? 1.849 -10.496 -3.776 1.00 0.00 85 ARG A C 12
ATOM 16520 O O . ARG A 1 85 ? 2.126 -9.298 -3.768 1.00 0.00 85 ARG A O 12
ATOM 16541 N N . ALA A 1 86 ? 0.694 -10.996 -4.190 1.00 0.00 86 ALA A N 12
ATOM 16542 C CA . ALA A 1 86 ? -0.364 -10.130 -4.680 1.00 0.00 86 ALA A CA 12
ATOM 16543 C C . ALA A 1 86 ? -0.774 -9.157 -3.572 1.00 0.00 86 ALA A C 12
ATOM 16544 O O . ALA A 1 86 ? -1.188 -9.578 -2.493 1.00 0.00 86 ALA A O 12
ATOM 16551 N N . VAL A 1 87 ? -0.646 -7.874 -3.878 1.00 0.00 87 VAL A N 12
ATOM 16552 C CA . VAL A 1 87 ? -0.998 -6.838 -2.922 1.00 0.00 87 VAL A CA 12
ATOM 16553 C C . VAL A 1 87 ? -2.315 -6.185 -3.347 1.00 0.00 87 VAL A C 12
ATOM 16554 O O . VAL A 1 87 ? -2.806 -6.429 -4.447 1.00 0.00 87 VAL A O 12
ATOM 16567 N N . LYS A 1 88 ? -2.848 -5.367 -2.451 1.00 0.00 88 LYS A N 12
ATOM 16568 C CA . LYS A 1 88 ? -4.099 -4.676 -2.720 1.00 0.00 88 LYS A CA 12
ATOM 16569 C C . LYS A 1 88 ? -4.092 -3.323 -2.007 1.00 0.00 88 LYS A C 12
ATOM 16570 O O . LYS A 1 88 ? -3.579 -3.205 -0.895 1.00 0.00 88 LYS A O 12
ATOM 16589 N N . ILE A 1 89 ? -4.667 -2.335 -2.676 1.00 0.00 89 ILE A N 12
ATOM 16590 C CA . ILE A 1 89 ? -4.734 -0.994 -2.120 1.00 0.00 89 ILE A CA 12
ATOM 16591 C C . ILE A 1 89 ? -6.147 -0.438 -2.309 1.00 0.00 89 ILE A C 12
ATOM 16592 O O . ILE A 1 89 ? -6.641 -0.358 -3.432 1.00 0.00 89 ILE A O 12
ATOM 16608 N N . SER A 1 90 ? -6.757 -0.068 -1.192 1.00 0.00 90 SER A N 12
ATOM 16609 C CA . SER A 1 90 ? -8.103 0.478 -1.220 1.00 0.00 90 SER A CA 12
ATOM 16610 C C . SER A 1 90 ? -8.083 1.941 -0.775 1.00 0.00 90 SER A C 12
ATOM 16611 O O . SER A 1 90 ? -7.017 2.508 -0.539 1.00 0.00 90 SER A O 12
ATOM 16619 N N . GLY A 1 91 ? -9.275 2.512 -0.673 1.00 0.00 91 GLY A N 12
ATOM 16620 C CA . GLY A 1 91 ? -9.408 3.898 -0.260 1.00 0.00 91 GLY A CA 12
ATOM 16621 C C . GLY A 1 91 ? -10.296 4.018 0.981 1.00 0.00 91 GLY A C 12
ATOM 16622 O O . GLY A 1 91 ? -11.472 3.660 0.943 1.00 0.00 91 GLY A O 12
ATOM 16626 N N . PRO A 1 92 ? -9.683 4.536 2.079 1.00 0.00 92 PRO A N 12
ATOM 16627 C CA . PRO A 1 92 ? -10.405 4.708 3.328 1.00 0.00 92 PRO A CA 12
ATOM 16628 C C . PRO A 1 92 ? -11.356 5.904 3.252 1.00 0.00 92 PRO A C 12
ATOM 16629 O O . PRO A 1 92 ? -11.163 6.900 3.947 1.00 0.00 92 PRO A O 12
ATOM 16640 N N . SER A 1 93 ? -12.363 5.765 2.402 1.00 0.00 93 SER A N 12
ATOM 16641 C CA . SER A 1 93 ? -13.344 6.822 2.226 1.00 0.00 93 SER A CA 12
ATOM 16642 C C . SER A 1 93 ? -14.578 6.539 3.086 1.00 0.00 93 SER A C 12
ATOM 16643 O O . SER A 1 93 ? -15.565 5.990 2.599 1.00 0.00 93 SER A O 12
ATOM 16651 N N . SER A 1 94 ? -14.481 6.927 4.349 1.00 0.00 94 SER A N 12
ATOM 16652 C CA . SER A 1 94 ? -15.577 6.722 5.281 1.00 0.00 94 SER A CA 12
ATOM 16653 C C . SER A 1 94 ? -15.606 7.852 6.311 1.00 0.00 94 SER A C 12
ATOM 16654 O O . SER A 1 94 ? -14.930 7.780 7.336 1.00 0.00 94 SER A O 12
ATOM 16662 N N . GLY A 1 95 ? -16.396 8.870 6.004 1.00 0.00 95 GLY A N 12
ATOM 16663 C CA . GLY A 1 95 ? -16.522 10.014 6.890 1.00 0.00 95 GLY A CA 12
ATOM 16664 C C . GLY A 1 95 ? -17.685 10.912 6.464 1.00 0.00 95 GLY A C 12
ATOM 16665 O O . GLY A 1 95 ? -18.721 10.949 7.126 1.00 0.00 95 GLY A O 12
ATOM 16669 N N . GLY A 1 1 ? -26.337 11.457 -25.881 1.00 0.00 1 GLY A N 13
ATOM 16670 C CA . GLY A 1 1 ? -26.900 11.482 -24.541 1.00 0.00 1 GLY A CA 13
ATOM 16671 C C . GLY A 1 1 ? -25.807 11.316 -23.484 1.00 0.00 1 GLY A C 13
ATOM 16672 O O . GLY A 1 1 ? -25.835 10.369 -22.700 1.00 0.00 1 GLY A O 13
ATOM 16676 N N . SER A 1 2 ? -24.870 12.253 -23.496 1.00 0.00 2 SER A N 13
ATOM 16677 C CA . SER A 1 2 ? -23.769 12.222 -22.548 1.00 0.00 2 SER A CA 13
ATOM 16678 C C . SER A 1 2 ? -24.116 13.063 -21.317 1.00 0.00 2 SER A C 13
ATOM 16679 O O . SER A 1 2 ? -24.006 14.288 -21.346 1.00 0.00 2 SER A O 13
ATOM 16687 N N . SER A 1 3 ? -24.528 12.371 -20.265 1.00 0.00 3 SER A N 13
ATOM 16688 C CA . SER A 1 3 ? -24.891 13.039 -19.026 1.00 0.00 3 SER A CA 13
ATOM 16689 C C . SER A 1 3 ? -23.684 13.094 -18.088 1.00 0.00 3 SER A C 13
ATOM 16690 O O . SER A 1 3 ? -23.256 14.175 -17.685 1.00 0.00 3 SER A O 13
ATOM 16698 N N . GLY A 1 4 ? -23.169 11.916 -17.768 1.00 0.00 4 GLY A N 13
ATOM 16699 C CA . GLY A 1 4 ? -22.019 11.817 -16.884 1.00 0.00 4 GLY A CA 13
ATOM 16700 C C . GLY A 1 4 ? -20.854 12.661 -17.405 1.00 0.00 4 GLY A C 13
ATOM 16701 O O . GLY A 1 4 ? -20.377 13.561 -16.715 1.00 0.00 4 GLY A O 13
ATOM 16705 N N . SER A 1 5 ? -20.428 12.339 -18.618 1.00 0.00 5 SER A N 13
ATOM 16706 C CA . SER A 1 5 ? -19.327 13.056 -19.239 1.00 0.00 5 SER A CA 13
ATOM 16707 C C . SER A 1 5 ? -19.496 14.561 -19.026 1.00 0.00 5 SER A C 13
ATOM 16708 O O . SER A 1 5 ? -18.624 15.213 -18.452 1.00 0.00 5 SER A O 13
ATOM 16716 N N . SER A 1 6 ? -20.624 15.070 -19.499 1.00 0.00 6 SER A N 13
ATOM 16717 C CA . SER A 1 6 ? -20.919 16.487 -19.367 1.00 0.00 6 SER A CA 13
ATOM 16718 C C . SER A 1 6 ? -20.585 16.962 -17.952 1.00 0.00 6 SER A C 13
ATOM 16719 O O . SER A 1 6 ? -19.765 17.860 -17.772 1.00 0.00 6 SER A O 13
ATOM 16727 N N . GLY A 1 7 ? -21.239 16.337 -16.983 1.00 0.00 7 GLY A N 13
ATOM 16728 C CA . GLY A 1 7 ? -21.021 16.685 -15.589 1.00 0.00 7 GLY A CA 13
ATOM 16729 C C . GLY A 1 7 ? -19.528 16.801 -15.279 1.00 0.00 7 GLY A C 13
ATOM 16730 O O . GLY A 1 7 ? -19.033 17.889 -14.990 1.00 0.00 7 GLY A O 13
ATOM 16734 N N . SER A 1 8 ? -18.851 15.664 -15.350 1.00 0.00 8 SER A N 13
ATOM 16735 C CA . SER A 1 8 ? -17.424 15.624 -15.081 1.00 0.00 8 SER A CA 13
ATOM 16736 C C . SER A 1 8 ? -17.130 16.259 -13.720 1.00 0.00 8 SER A C 13
ATOM 16737 O O . SER A 1 8 ? -16.866 17.457 -13.634 1.00 0.00 8 SER A O 13
ATOM 16745 N N . SER A 1 9 ? -17.187 15.427 -12.690 1.00 0.00 9 SER A N 13
ATOM 16746 C CA . SER A 1 9 ? -16.930 15.892 -11.338 1.00 0.00 9 SER A CA 13
ATOM 16747 C C . SER A 1 9 ? -15.446 16.226 -11.172 1.00 0.00 9 SER A C 13
ATOM 16748 O O . SER A 1 9 ? -15.095 17.351 -10.822 1.00 0.00 9 SER A O 13
ATOM 16756 N N . PHE A 1 10 ? -14.615 15.227 -11.431 1.00 0.00 10 PHE A N 13
ATOM 16757 C CA . PHE A 1 10 ? -13.177 15.400 -11.315 1.00 0.00 10 PHE A CA 13
ATOM 16758 C C . PHE A 1 10 ? -12.811 16.068 -9.988 1.00 0.00 10 PHE A C 13
ATOM 16759 O O . PHE A 1 10 ? -12.822 17.293 -9.881 1.00 0.00 10 PHE A O 13
ATOM 16776 N N . GLN A 1 11 ? -12.495 15.232 -9.010 1.00 0.00 11 GLN A N 13
ATOM 16777 C CA . GLN A 1 11 ? -12.126 15.726 -7.694 1.00 0.00 11 GLN A CA 13
ATOM 16778 C C . GLN A 1 11 ? -11.536 14.595 -6.849 1.00 0.00 11 GLN A C 13
ATOM 16779 O O . GLN A 1 11 ? -12.040 13.473 -6.868 1.00 0.00 11 GLN A O 13
ATOM 16793 N N . GLY A 1 12 ? -10.476 14.929 -6.127 1.00 0.00 12 GLY A N 13
ATOM 16794 C CA . GLY A 1 12 ? -9.813 13.956 -5.276 1.00 0.00 12 GLY A CA 13
ATOM 16795 C C . GLY A 1 12 ? -9.710 14.465 -3.837 1.00 0.00 12 GLY A C 13
ATOM 16796 O O . GLY A 1 12 ? -9.810 15.666 -3.591 1.00 0.00 12 GLY A O 13
ATOM 16800 N N . PRO A 1 13 ? -9.505 13.501 -2.900 1.00 0.00 13 PRO A N 13
ATOM 16801 C CA . PRO A 1 13 ? -9.388 13.839 -1.492 1.00 0.00 13 PRO A CA 13
ATOM 16802 C C . PRO A 1 13 ? -8.026 14.469 -1.191 1.00 0.00 13 PRO A C 13
ATOM 16803 O O . PRO A 1 13 ? -6.988 13.852 -1.423 1.00 0.00 13 PRO A O 13
ATOM 16814 N N . LEU A 1 14 ? -8.075 15.690 -0.679 1.00 0.00 14 LEU A N 13
ATOM 16815 C CA . LEU A 1 14 ? -6.858 16.410 -0.345 1.00 0.00 14 LEU A CA 13
ATOM 16816 C C . LEU A 1 14 ? -5.962 15.517 0.515 1.00 0.00 14 LEU A C 13
ATOM 16817 O O . LEU A 1 14 ? -4.782 15.341 0.213 1.00 0.00 14 LEU A O 13
ATOM 16833 N N . ASP A 1 15 ? -6.555 14.976 1.568 1.00 0.00 15 ASP A N 13
ATOM 16834 C CA . ASP A 1 15 ? -5.825 14.104 2.474 1.00 0.00 15 ASP A CA 13
ATOM 16835 C C . ASP A 1 15 ? -4.909 13.186 1.662 1.00 0.00 15 ASP A C 13
ATOM 16836 O O . ASP A 1 15 ? -3.693 13.197 1.846 1.00 0.00 15 ASP A O 13
ATOM 16845 N N . ALA A 1 16 ? -5.528 12.413 0.783 1.00 0.00 16 ALA A N 13
ATOM 16846 C CA . ALA A 1 16 ? -4.784 11.490 -0.057 1.00 0.00 16 ALA A CA 13
ATOM 16847 C C . ALA A 1 16 ? -4.413 10.250 0.759 1.00 0.00 16 ALA A C 13
ATOM 16848 O O . ALA A 1 16 ? -3.282 9.771 0.688 1.00 0.00 16 ALA A O 13
ATOM 16855 N N . THR A 1 17 ? -5.388 9.765 1.514 1.00 0.00 17 THR A N 13
ATOM 16856 C CA . THR A 1 17 ? -5.178 8.590 2.343 1.00 0.00 17 THR A CA 13
ATOM 16857 C C . THR A 1 17 ? -5.731 7.343 1.649 1.00 0.00 17 THR A C 13
ATOM 16858 O O . THR A 1 17 ? -6.813 7.381 1.066 1.00 0.00 17 THR A O 13
ATOM 16869 N N . VAL A 1 18 ? -4.963 6.267 1.736 1.00 0.00 18 VAL A N 13
ATOM 16870 C CA . VAL A 1 18 ? -5.362 5.011 1.125 1.00 0.00 18 VAL A CA 13
ATOM 16871 C C . VAL A 1 18 ? -5.038 3.859 2.078 1.00 0.00 18 VAL A C 13
ATOM 16872 O O . VAL A 1 18 ? -4.006 3.873 2.746 1.00 0.00 18 VAL A O 13
ATOM 16885 N N . VAL A 1 19 ? -5.939 2.888 2.109 1.00 0.00 19 VAL A N 13
ATOM 16886 C CA . VAL A 1 19 ? -5.762 1.730 2.969 1.00 0.00 19 VAL A CA 13
ATOM 16887 C C . VAL A 1 19 ? -5.056 0.622 2.186 1.00 0.00 19 VAL A C 13
ATOM 16888 O O . VAL A 1 19 ? -5.529 0.205 1.129 1.00 0.00 19 VAL A O 13
ATOM 16901 N N . VAL A 1 20 ? -3.935 0.175 2.734 1.00 0.00 20 VAL A N 13
ATOM 16902 C CA . VAL A 1 20 ? -3.159 -0.877 2.100 1.00 0.00 20 VAL A CA 13
ATOM 16903 C C . VAL A 1 20 ? -3.408 -2.198 2.829 1.00 0.00 20 VAL A C 13
ATOM 16904 O O . VAL A 1 20 ? -3.352 -2.254 4.057 1.00 0.00 20 VAL A O 13
ATOM 16917 N N . ASN A 1 21 ? -3.677 -3.230 2.043 1.00 0.00 21 ASN A N 13
ATOM 16918 C CA . ASN A 1 21 ? -3.935 -4.548 2.598 1.00 0.00 21 ASN A CA 13
ATOM 16919 C C . ASN A 1 21 ? -3.342 -5.612 1.672 1.00 0.00 21 ASN A C 13
ATOM 16920 O O . ASN A 1 21 ? -2.988 -5.319 0.531 1.00 0.00 21 ASN A O 13
ATOM 16931 N N . LEU A 1 22 ? -3.252 -6.824 2.198 1.00 0.00 22 LEU A N 13
ATOM 16932 C CA . LEU A 1 22 ? -2.709 -7.933 1.432 1.00 0.00 22 LEU A CA 13
ATOM 16933 C C . LEU A 1 22 ? -3.857 -8.804 0.918 1.00 0.00 22 LEU A C 13
ATOM 16934 O O . LEU A 1 22 ? -4.931 -8.838 1.516 1.00 0.00 22 LEU A O 13
ATOM 16950 N N . GLN A 1 23 ? -3.591 -9.486 -0.186 1.00 0.00 23 GLN A N 13
ATOM 16951 C CA . GLN A 1 23 ? -4.589 -10.354 -0.788 1.00 0.00 23 GLN A CA 13
ATOM 16952 C C . GLN A 1 23 ? -4.602 -11.714 -0.086 1.00 0.00 23 GLN A C 13
ATOM 16953 O O . GLN A 1 23 ? -5.643 -12.155 0.399 1.00 0.00 23 GLN A O 13
ATOM 16967 N N . SER A 1 24 ? -3.435 -12.340 -0.055 1.00 0.00 24 SER A N 13
ATOM 16968 C CA . SER A 1 24 ? -3.299 -13.640 0.579 1.00 0.00 24 SER A CA 13
ATOM 16969 C C . SER A 1 24 ? -2.111 -13.631 1.543 1.00 0.00 24 SER A C 13
ATOM 16970 O O . SER A 1 24 ? -1.070 -14.219 1.256 1.00 0.00 24 SER A O 13
ATOM 16978 N N . PRO A 1 25 ? -2.312 -12.939 2.696 1.00 0.00 25 PRO A N 13
ATOM 16979 C CA . PRO A 1 25 ? -1.269 -12.845 3.704 1.00 0.00 25 PRO A CA 13
ATOM 16980 C C . PRO A 1 25 ? -1.133 -14.159 4.476 1.00 0.00 25 PRO A C 13
ATOM 16981 O O . PRO A 1 25 ? -2.088 -14.928 4.573 1.00 0.00 25 PRO A O 13
ATOM 16992 N N . THR A 1 26 ? 0.062 -14.377 5.004 1.00 0.00 26 THR A N 13
ATOM 16993 C CA . THR A 1 26 ? 0.336 -15.585 5.764 1.00 0.00 26 THR A CA 13
ATOM 16994 C C . THR A 1 26 ? 0.062 -15.352 7.252 1.00 0.00 26 THR A C 13
ATOM 16995 O O . THR A 1 26 ? -0.392 -14.278 7.642 1.00 0.00 26 THR A O 13
ATOM 17006 N N . LEU A 1 27 ? 0.349 -16.378 8.040 1.00 0.00 27 LEU A N 13
ATOM 17007 C CA . LEU A 1 27 ? 0.139 -16.299 9.476 1.00 0.00 27 LEU A CA 13
ATOM 17008 C C . LEU A 1 27 ? 0.941 -15.124 10.041 1.00 0.00 27 LEU A C 13
ATOM 17009 O O . LEU A 1 27 ? 0.430 -14.351 10.849 1.00 0.00 27 LEU A O 13
ATOM 17025 N N . GLU A 1 28 ? 2.184 -15.028 9.592 1.00 0.00 28 GLU A N 13
ATOM 17026 C CA . GLU A 1 28 ? 3.061 -13.961 10.043 1.00 0.00 28 GLU A CA 13
ATOM 17027 C C . GLU A 1 28 ? 2.427 -12.597 9.761 1.00 0.00 28 GLU A C 13
ATOM 17028 O O . GLU A 1 28 ? 2.661 -11.636 10.492 1.00 0.00 28 GLU A O 13
ATOM 17040 N N . GLU A 1 29 ? 1.635 -12.557 8.699 1.00 0.00 29 GLU A N 13
ATOM 17041 C CA . GLU A 1 29 ? 0.966 -11.327 8.311 1.00 0.00 29 GLU A CA 13
ATOM 17042 C C . GLU A 1 29 ? -0.388 -11.215 9.015 1.00 0.00 29 GLU A C 13
ATOM 17043 O O . GLU A 1 29 ? -0.768 -10.137 9.470 1.00 0.00 29 GLU A O 13
ATOM 17055 N N . LYS A 1 30 ? -1.079 -12.344 9.084 1.00 0.00 30 LYS A N 13
ATOM 17056 C CA . LYS A 1 30 ? -2.382 -12.386 9.725 1.00 0.00 30 LYS A CA 13
ATOM 17057 C C . LYS A 1 30 ? -2.255 -11.878 11.163 1.00 0.00 30 LYS A C 13
ATOM 17058 O O . LYS A 1 30 ? -3.242 -11.464 11.768 1.00 0.00 30 LYS A O 13
ATOM 17077 N N . ASN A 1 31 ? -1.031 -11.928 11.668 1.00 0.00 31 ASN A N 13
ATOM 17078 C CA . ASN A 1 31 ? -0.761 -11.478 13.023 1.00 0.00 31 ASN A CA 13
ATOM 17079 C C . ASN A 1 31 ? -0.440 -9.983 13.005 1.00 0.00 31 ASN A C 13
ATOM 17080 O O . ASN A 1 31 ? -1.036 -9.207 13.750 1.00 0.00 31 ASN A O 13
ATOM 17091 N N . GLU A 1 32 ? 0.502 -9.623 12.146 1.00 0.00 32 GLU A N 13
ATOM 17092 C CA . GLU A 1 32 ? 0.910 -8.234 12.021 1.00 0.00 32 GLU A CA 13
ATOM 17093 C C . GLU A 1 32 ? 1.692 -8.025 10.723 1.00 0.00 32 GLU A C 13
ATOM 17094 O O . GLU A 1 32 ? 2.557 -8.829 10.379 1.00 0.00 32 GLU A O 13
ATOM 17106 N N . PHE A 1 33 ? 1.360 -6.941 10.037 1.00 0.00 33 PHE A N 13
ATOM 17107 C CA . PHE A 1 33 ? 2.020 -6.616 8.784 1.00 0.00 33 PHE A CA 13
ATOM 17108 C C . PHE A 1 33 ? 3.539 -6.738 8.917 1.00 0.00 33 PHE A C 13
ATOM 17109 O O . PHE A 1 33 ? 4.119 -6.277 9.900 1.00 0.00 33 PHE A O 13
ATOM 17126 N N . PRO A 1 34 ? 4.157 -7.376 7.888 1.00 0.00 34 PRO A N 13
ATOM 17127 C CA . PRO A 1 34 ? 5.598 -7.564 7.881 1.00 0.00 34 PRO A CA 13
ATOM 17128 C C . PRO A 1 34 ? 6.320 -6.257 7.548 1.00 0.00 34 PRO A C 13
ATOM 17129 O O . PRO A 1 34 ? 5.923 -5.540 6.631 1.00 0.00 34 PRO A O 13
ATOM 17140 N N . GLU A 1 35 ? 7.367 -5.985 8.313 1.00 0.00 35 GLU A N 13
ATOM 17141 C CA . GLU A 1 35 ? 8.148 -4.777 8.111 1.00 0.00 35 GLU A CA 13
ATOM 17142 C C . GLU A 1 35 ? 8.971 -4.885 6.825 1.00 0.00 35 GLU A C 13
ATOM 17143 O O . GLU A 1 35 ? 9.276 -3.875 6.193 1.00 0.00 35 GLU A O 13
ATOM 17155 N N . ASP A 1 36 ? 9.307 -6.118 6.478 1.00 0.00 36 ASP A N 13
ATOM 17156 C CA . ASP A 1 36 ? 10.089 -6.371 5.279 1.00 0.00 36 ASP A CA 13
ATOM 17157 C C . ASP A 1 36 ? 9.232 -6.079 4.046 1.00 0.00 36 ASP A C 13
ATOM 17158 O O . ASP A 1 36 ? 9.746 -6.012 2.930 1.00 0.00 36 ASP A O 13
ATOM 17167 N N . LEU A 1 37 ? 7.940 -5.914 4.288 1.00 0.00 37 LEU A N 13
ATOM 17168 C CA . LEU A 1 37 ? 7.007 -5.630 3.211 1.00 0.00 37 LEU A CA 13
ATOM 17169 C C . LEU A 1 37 ? 6.804 -4.118 3.102 1.00 0.00 37 LEU A C 13
ATOM 17170 O O . LEU A 1 37 ? 7.090 -3.523 2.064 1.00 0.00 37 LEU A O 13
ATOM 17186 N N . ARG A 1 38 ? 6.313 -3.539 4.188 1.00 0.00 38 ARG A N 13
ATOM 17187 C CA . ARG A 1 38 ? 6.069 -2.107 4.227 1.00 0.00 38 ARG A CA 13
ATOM 17188 C C . ARG A 1 38 ? 7.311 -1.344 3.763 1.00 0.00 38 ARG A C 13
ATOM 17189 O O . ARG A 1 38 ? 7.230 -0.508 2.864 1.00 0.00 38 ARG A O 13
ATOM 17210 N N . THR A 1 39 ? 8.431 -1.659 4.396 1.00 0.00 39 THR A N 13
ATOM 17211 C CA . THR A 1 39 ? 9.688 -1.014 4.058 1.00 0.00 39 THR A CA 13
ATOM 17212 C C . THR A 1 39 ? 9.871 -0.962 2.540 1.00 0.00 39 THR A C 13
ATOM 17213 O O . THR A 1 39 ? 10.587 -0.105 2.026 1.00 0.00 39 THR A O 13
ATOM 17224 N N . GLU A 1 40 ? 9.211 -1.892 1.865 1.00 0.00 40 GLU A N 13
ATOM 17225 C CA . GLU A 1 40 ? 9.291 -1.963 0.416 1.00 0.00 40 GLU A CA 13
ATOM 17226 C C . GLU A 1 40 ? 8.134 -1.189 -0.219 1.00 0.00 40 GLU A C 13
ATOM 17227 O O . GLU A 1 40 ? 8.278 -0.630 -1.305 1.00 0.00 40 GLU A O 13
ATOM 17239 N N . LEU A 1 41 ? 7.012 -1.181 0.486 1.00 0.00 41 LEU A N 13
ATOM 17240 C CA . LEU A 1 41 ? 5.831 -0.484 0.005 1.00 0.00 41 LEU A CA 13
ATOM 17241 C C . LEU A 1 41 ? 5.984 1.014 0.273 1.00 0.00 41 LEU A C 13
ATOM 17242 O O . LEU A 1 41 ? 5.750 1.834 -0.614 1.00 0.00 41 LEU A O 13
ATOM 17258 N N . MET A 1 42 ? 6.375 1.327 1.499 1.00 0.00 42 MET A N 13
ATOM 17259 C CA . MET A 1 42 ? 6.561 2.713 1.895 1.00 0.00 42 MET A CA 13
ATOM 17260 C C . MET A 1 42 ? 7.348 3.485 0.834 1.00 0.00 42 MET A C 13
ATOM 17261 O O . MET A 1 42 ? 6.943 4.571 0.423 1.00 0.00 42 MET A O 13
ATOM 17275 N N . GLN A 1 43 ? 8.459 2.893 0.420 1.00 0.00 43 GLN A N 13
ATOM 17276 C CA . GLN A 1 43 ? 9.306 3.511 -0.585 1.00 0.00 43 GLN A CA 13
ATOM 17277 C C . GLN A 1 43 ? 8.678 3.364 -1.973 1.00 0.00 43 GLN A C 13
ATOM 17278 O O . GLN A 1 43 ? 8.589 4.334 -2.724 1.00 0.00 43 GLN A O 13
AT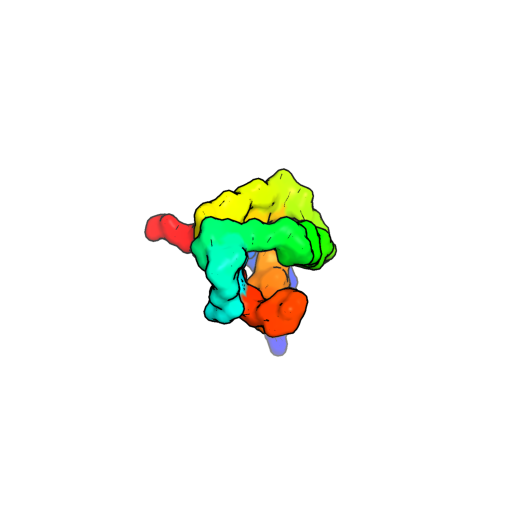OM 17292 N N . THR A 1 44 ? 8.259 2.143 -2.271 1.00 0.00 44 THR A N 13
ATOM 17293 C CA . THR A 1 44 ? 7.641 1.857 -3.554 1.00 0.00 44 THR A CA 13
ATOM 17294 C C . THR A 1 44 ? 6.473 2.811 -3.809 1.00 0.00 44 THR A C 13
ATOM 17295 O O . THR A 1 44 ? 6.523 3.628 -4.728 1.00 0.00 44 THR A O 13
ATOM 17306 N N . LEU A 1 45 ? 5.449 2.676 -2.980 1.00 0.00 45 LEU A N 13
ATOM 17307 C CA . LEU A 1 45 ? 4.270 3.517 -3.104 1.00 0.00 45 LEU A CA 13
ATOM 17308 C C . LEU A 1 45 ? 4.699 4.984 -3.159 1.00 0.00 45 LEU A C 13
ATOM 17309 O O . LEU A 1 45 ? 4.088 5.787 -3.863 1.00 0.00 45 LEU A O 13
ATOM 17325 N N . GLY A 1 46 ? 5.745 5.291 -2.406 1.00 0.00 46 GLY A N 13
ATOM 17326 C CA . GLY A 1 46 ? 6.262 6.648 -2.360 1.00 0.00 46 GLY A CA 13
ATOM 17327 C C . GLY A 1 46 ? 6.647 7.135 -3.758 1.00 0.00 46 GLY A C 13
ATOM 17328 O O . GLY A 1 46 ? 6.206 8.199 -4.191 1.00 0.00 46 GLY A O 13
ATOM 17332 N N . SER A 1 47 ? 7.465 6.335 -4.425 1.00 0.00 47 SER A N 13
ATOM 17333 C CA . SER A 1 47 ? 7.914 6.672 -5.765 1.00 0.00 47 SER A CA 13
ATOM 17334 C C . SER A 1 47 ? 6.772 7.316 -6.553 1.00 0.00 47 SER A C 13
ATOM 17335 O O . SER A 1 47 ? 6.864 8.477 -6.948 1.00 0.00 47 SER A O 13
ATOM 17343 N N . TYR A 1 48 ? 5.722 6.534 -6.758 1.00 0.00 48 TYR A N 13
ATOM 17344 C CA . TYR A 1 48 ? 4.564 7.014 -7.492 1.00 0.00 48 TYR A CA 13
ATOM 17345 C C . TYR A 1 48 ? 4.281 8.483 -7.171 1.00 0.00 48 TYR A C 13
ATOM 17346 O O . TYR A 1 48 ? 4.166 9.309 -8.075 1.00 0.00 48 TYR A O 13
ATOM 17364 N N . GLY A 1 49 ? 4.177 8.764 -5.880 1.00 0.00 49 GLY A N 13
ATOM 17365 C CA . GLY A 1 49 ? 3.910 10.119 -5.428 1.00 0.00 49 GLY A CA 13
ATOM 17366 C C . GLY A 1 49 ? 4.901 10.540 -4.341 1.00 0.00 49 GLY A C 13
ATOM 17367 O O . GLY A 1 49 ? 6.108 10.575 -4.576 1.00 0.00 49 GLY A O 13
ATOM 17371 N N . THR A 1 50 ? 4.354 10.849 -3.175 1.00 0.00 50 THR A N 13
ATOM 17372 C CA . THR A 1 50 ? 5.175 11.266 -2.050 1.00 0.00 50 THR A CA 13
ATOM 17373 C C . THR A 1 50 ? 4.489 10.913 -0.729 1.00 0.00 50 THR A C 13
ATOM 17374 O O . THR A 1 50 ? 3.360 11.331 -0.480 1.00 0.00 50 THR A O 13
ATOM 17385 N N . ILE A 1 51 ? 5.201 10.146 0.083 1.00 0.00 51 ILE A N 13
ATOM 17386 C CA . ILE A 1 51 ? 4.675 9.731 1.373 1.00 0.00 51 ILE A CA 13
ATOM 17387 C C . ILE A 1 51 ? 4.667 10.929 2.325 1.00 0.00 51 ILE A C 13
ATOM 17388 O O . ILE A 1 51 ? 5.721 11.375 2.775 1.00 0.00 51 ILE A O 13
ATOM 17404 N N . VAL A 1 52 ? 3.467 11.415 2.603 1.00 0.00 52 VAL A N 13
ATOM 17405 C CA . VAL A 1 52 ? 3.308 12.553 3.493 1.00 0.00 52 VAL A CA 13
ATOM 17406 C C . VAL A 1 52 ? 3.051 12.050 4.915 1.00 0.00 52 VAL A C 13
ATOM 17407 O O . VAL A 1 52 ? 3.141 12.816 5.873 1.00 0.00 52 VAL A O 13
ATOM 17420 N N . LEU A 1 53 ? 2.736 10.767 5.007 1.00 0.00 53 LEU A N 13
ATOM 17421 C CA . LEU A 1 53 ? 2.465 10.153 6.295 1.00 0.00 53 LEU A CA 13
ATOM 17422 C C . LEU A 1 53 ? 1.917 8.741 6.078 1.00 0.00 53 LEU A C 13
ATOM 17423 O O . LEU A 1 53 ? 1.249 8.477 5.079 1.00 0.00 53 LEU A O 13
ATOM 17439 N N . VAL A 1 54 ? 2.220 7.870 7.030 1.00 0.00 54 VAL A N 13
ATOM 17440 C CA . VAL A 1 54 ? 1.766 6.492 6.955 1.00 0.00 54 VAL A CA 13
ATOM 17441 C C . VAL A 1 54 ? 1.408 6.001 8.359 1.00 0.00 54 VAL A C 13
ATOM 17442 O O . VAL A 1 54 ? 2.011 6.428 9.342 1.00 0.00 54 VAL A O 13
ATOM 17455 N N . ARG A 1 55 ? 0.428 5.110 8.407 1.00 0.00 55 ARG A N 13
ATOM 17456 C CA . ARG A 1 55 ? -0.018 4.556 9.674 1.00 0.00 55 ARG A CA 13
ATOM 17457 C C . ARG A 1 55 ? -0.177 3.038 9.563 1.00 0.00 55 ARG A C 13
ATOM 17458 O O . ARG A 1 55 ? -1.051 2.553 8.847 1.00 0.00 55 ARG A O 13
ATOM 17479 N N . ILE A 1 56 ? 0.682 2.331 10.283 1.00 0.00 56 ILE A N 13
ATOM 17480 C CA . ILE A 1 56 ? 0.648 0.879 10.275 1.00 0.00 56 ILE A CA 13
ATOM 17481 C C . ILE A 1 56 ? -0.293 0.389 11.377 1.00 0.00 56 ILE A C 13
ATOM 17482 O O . ILE A 1 56 ? -0.028 0.593 12.560 1.00 0.00 56 ILE A O 13
ATOM 17498 N N . ASN A 1 57 ? -1.373 -0.249 10.949 1.00 0.00 57 ASN A N 13
ATOM 17499 C CA . ASN A 1 57 ? -2.355 -0.770 11.884 1.00 0.00 57 ASN A CA 13
ATOM 17500 C C . ASN A 1 57 ? -2.137 -2.274 12.061 1.00 0.00 57 ASN A C 13
ATOM 17501 O O . ASN A 1 57 ? -1.701 -2.955 11.134 1.00 0.00 57 ASN A O 13
ATOM 17512 N N . GLN A 1 58 ? -2.450 -2.749 13.257 1.00 0.00 58 GLN A N 13
ATOM 17513 C CA . GLN A 1 58 ? -2.295 -4.160 13.567 1.00 0.00 58 GLN A CA 13
ATOM 17514 C C . GLN A 1 58 ? -2.343 -4.993 12.285 1.00 0.00 58 GLN A C 13
ATOM 17515 O O . GLN A 1 58 ? -1.408 -5.734 11.986 1.00 0.00 58 GLN A O 13
ATOM 17529 N N . GLY A 1 59 ? -3.443 -4.843 11.561 1.00 0.00 59 GLY A N 13
ATOM 17530 C CA . GLY A 1 59 ? -3.626 -5.573 10.318 1.00 0.00 59 GLY A CA 13
ATOM 17531 C C . GLY A 1 59 ? -4.078 -4.638 9.195 1.00 0.00 59 GLY A C 13
ATOM 17532 O O . GLY A 1 59 ? -5.070 -4.907 8.519 1.00 0.00 59 GLY A O 13
ATOM 17536 N N . GLN A 1 60 ? -3.329 -3.558 9.030 1.00 0.00 60 GLN A N 13
ATOM 17537 C CA . GLN A 1 60 ? -3.640 -2.581 8.000 1.00 0.00 60 GLN A CA 13
ATOM 17538 C C . GLN A 1 60 ? -2.471 -1.611 7.818 1.00 0.00 60 GLN A C 13
ATOM 17539 O O . GLN A 1 60 ? -1.541 -1.596 8.623 1.00 0.00 60 GLN A O 13
ATOM 17553 N N . MET A 1 61 ? -2.557 -0.824 6.756 1.00 0.00 61 MET A N 13
ATOM 17554 C CA . MET A 1 61 ? -1.518 0.147 6.458 1.00 0.00 61 MET A CA 13
ATOM 17555 C C . MET A 1 61 ? -2.096 1.364 5.731 1.00 0.00 61 MET A C 13
ATOM 17556 O O . MET A 1 61 ? -2.261 1.342 4.513 1.00 0.00 61 MET A O 13
ATOM 17570 N N . LEU A 1 62 ? -2.387 2.395 6.510 1.00 0.00 62 LEU A N 13
ATOM 17571 C CA . LEU A 1 62 ? -2.943 3.618 5.957 1.00 0.00 62 LEU A CA 13
ATOM 17572 C C . LEU A 1 62 ? -1.811 4.477 5.391 1.00 0.00 62 LEU A C 13
ATOM 17573 O O . LEU A 1 62 ? -1.051 5.083 6.145 1.00 0.00 62 LEU A O 13
ATOM 17589 N N . VAL A 1 63 ? -1.734 4.503 4.069 1.00 0.00 63 VAL A N 13
ATOM 17590 C CA . VAL A 1 63 ? -0.707 5.278 3.394 1.00 0.00 63 VAL A CA 13
ATOM 17591 C C . VAL A 1 63 ? -1.301 6.612 2.934 1.00 0.00 63 VAL A C 13
ATOM 17592 O O . VAL A 1 63 ? -2.337 6.638 2.271 1.00 0.00 63 VAL A O 13
ATOM 17605 N N . THR A 1 64 ? -0.619 7.685 3.304 1.00 0.00 64 THR A N 13
ATOM 17606 C CA . THR A 1 64 ? -1.066 9.019 2.938 1.00 0.00 64 THR A CA 13
ATOM 17607 C C . THR A 1 64 ? -0.102 9.646 1.929 1.00 0.00 64 THR A C 13
ATOM 17608 O O . THR A 1 64 ? 1.110 9.456 2.022 1.00 0.00 64 THR A O 13
ATOM 17619 N N . PHE A 1 65 ? -0.676 10.381 0.989 1.00 0.00 65 PHE A N 13
ATOM 17620 C CA . PHE A 1 65 ? 0.118 11.038 -0.036 1.00 0.00 65 PHE A CA 13
ATOM 17621 C C . PHE A 1 65 ? -0.123 12.549 -0.032 1.00 0.00 65 PHE A C 13
ATOM 17622 O O . PHE A 1 65 ? -0.899 13.055 0.776 1.00 0.00 65 PHE A O 13
ATOM 17639 N N . ALA A 1 66 ? 0.557 13.227 -0.945 1.00 0.00 66 ALA A N 13
ATOM 17640 C CA . ALA A 1 66 ? 0.427 14.670 -1.057 1.00 0.00 66 ALA A CA 13
ATOM 17641 C C . ALA A 1 66 ? -0.632 15.002 -2.110 1.00 0.00 66 ALA A C 13
ATOM 17642 O O . ALA A 1 66 ? -1.365 15.980 -1.971 1.00 0.00 66 ALA A O 13
ATOM 17649 N N . ASP A 1 67 ? -0.678 14.169 -3.139 1.00 0.00 67 ASP A N 13
ATOM 17650 C CA . ASP A 1 67 ? -1.635 14.362 -4.215 1.00 0.00 67 ASP A CA 13
ATOM 17651 C C . ASP A 1 67 ? -2.627 13.197 -4.226 1.00 0.00 67 ASP A C 13
ATOM 17652 O O . ASP A 1 67 ? -2.391 12.171 -3.590 1.00 0.00 67 ASP A O 13
ATOM 17661 N N . SER A 1 68 ? -3.715 13.395 -4.954 1.00 0.00 68 SER A N 13
ATOM 17662 C CA . SER A 1 68 ? -4.744 12.374 -5.055 1.00 0.00 68 SER A CA 13
ATOM 17663 C C . SER A 1 68 ? -4.454 11.455 -6.244 1.00 0.00 68 SER A C 13
ATOM 17664 O O . SER A 1 68 ? -4.492 10.232 -6.112 1.00 0.00 68 SER A O 13
ATOM 17672 N N . HIS A 1 69 ? -4.170 12.079 -7.378 1.00 0.00 69 HIS A N 13
ATOM 17673 C CA . HIS A 1 69 ? -3.873 11.332 -8.589 1.00 0.00 69 HIS A CA 13
ATOM 17674 C C . HIS A 1 69 ? -2.963 10.149 -8.252 1.00 0.00 69 HIS A C 13
ATOM 17675 O O . HIS A 1 69 ? -3.246 9.015 -8.636 1.00 0.00 69 HIS A O 13
ATOM 17689 N N . SER A 1 70 ? -1.889 10.454 -7.540 1.00 0.00 70 SER A N 13
ATOM 17690 C CA . SER A 1 70 ? -0.936 9.430 -7.147 1.00 0.00 70 SER A CA 13
ATOM 17691 C C . SER A 1 70 ? -1.677 8.170 -6.697 1.00 0.00 70 SER A C 13
ATOM 17692 O O . SER A 1 70 ? -1.542 7.113 -7.311 1.00 0.00 70 SER A O 13
ATOM 17700 N N . ALA A 1 71 ? -2.444 8.324 -5.628 1.00 0.00 71 ALA A N 13
ATOM 17701 C CA . ALA A 1 71 ? -3.207 7.211 -5.088 1.00 0.00 71 ALA A CA 13
ATOM 17702 C C . ALA A 1 71 ? -3.836 6.423 -6.240 1.00 0.00 71 ALA A C 13
ATOM 17703 O O . ALA A 1 71 ? -3.651 5.211 -6.341 1.00 0.00 71 ALA A O 13
ATOM 17710 N N . LEU A 1 72 ? -4.565 7.144 -7.079 1.00 0.00 72 LEU A N 13
ATOM 17711 C CA . LEU A 1 72 ? -5.222 6.527 -8.219 1.00 0.00 72 LEU A CA 13
ATOM 17712 C C . LEU A 1 72 ? -4.287 5.487 -8.839 1.00 0.00 72 LEU A C 13
ATOM 17713 O O . LEU A 1 72 ? -4.632 4.309 -8.923 1.00 0.00 72 LEU A O 13
ATOM 17729 N N . SER A 1 73 ? -3.122 5.959 -9.257 1.00 0.00 73 SER A N 13
ATOM 17730 C CA . SER A 1 73 ? -2.135 5.085 -9.867 1.00 0.00 73 SER A CA 13
ATOM 17731 C C . SER A 1 73 ? -1.788 3.941 -8.912 1.00 0.00 73 SER A C 13
ATOM 17732 O O . SER A 1 73 ? -1.670 2.791 -9.331 1.00 0.00 73 SER A O 13
ATOM 17740 N N . VAL A 1 74 ? -1.633 4.297 -7.645 1.00 0.00 74 VAL A N 13
ATOM 17741 C CA . VAL A 1 74 ? -1.302 3.315 -6.627 1.00 0.00 74 VAL A CA 13
ATOM 17742 C C . VAL A 1 74 ? -2.486 2.366 -6.435 1.00 0.00 74 VAL A C 13
ATOM 17743 O O . VAL A 1 74 ? -2.340 1.297 -5.843 1.00 0.00 74 VAL A O 13
ATOM 17756 N N . LEU A 1 75 ? -3.632 2.789 -6.948 1.00 0.00 75 LEU A N 13
ATOM 17757 C CA . LEU A 1 75 ? -4.841 1.990 -6.840 1.00 0.00 75 LEU A CA 13
ATOM 17758 C C . LEU A 1 75 ? -4.962 1.089 -8.071 1.00 0.00 75 LEU A C 13
ATOM 17759 O O . LEU A 1 75 ? -5.435 -0.042 -7.973 1.00 0.00 75 LEU A O 13
ATOM 17775 N N . ASP A 1 76 ? -4.527 1.625 -9.202 1.00 0.00 76 ASP A N 13
ATOM 17776 C CA . ASP A 1 76 ? -4.581 0.883 -10.451 1.00 0.00 76 ASP A CA 13
ATOM 17777 C C . ASP A 1 76 ? -3.435 -0.130 -10.487 1.00 0.00 76 ASP A C 13
ATOM 17778 O O . ASP A 1 76 ? -3.622 -1.268 -10.916 1.00 0.00 76 ASP A O 13
ATOM 17787 N N . VAL A 1 77 ? -2.275 0.319 -10.030 1.00 0.00 77 VAL A N 13
ATOM 17788 C CA . VAL A 1 77 ? -1.100 -0.535 -10.005 1.00 0.00 77 VAL A CA 13
ATOM 17789 C C . VAL A 1 77 ? -1.285 -1.618 -8.941 1.00 0.00 77 VAL A C 13
ATOM 17790 O O . VAL A 1 77 ? -0.475 -2.539 -8.839 1.00 0.00 77 VAL A O 13
ATOM 17803 N N . ASP A 1 78 ? -2.356 -1.473 -8.174 1.00 0.00 78 ASP A N 13
ATOM 17804 C CA . ASP A 1 78 ? -2.657 -2.428 -7.121 1.00 0.00 78 ASP A CA 13
ATOM 17805 C C . ASP A 1 78 ? -2.272 -3.833 -7.587 1.00 0.00 78 ASP A C 13
ATOM 17806 O O . ASP A 1 78 ? -1.574 -4.557 -6.878 1.00 0.00 78 ASP A O 13
ATOM 17815 N N . GLY A 1 79 ? -2.743 -4.178 -8.777 1.00 0.00 79 GLY A N 13
ATOM 17816 C CA . GLY A 1 79 ? -2.456 -5.483 -9.346 1.00 0.00 79 GLY A CA 13
ATOM 17817 C C . GLY A 1 79 ? -1.039 -5.938 -8.990 1.00 0.00 79 GLY A C 13
ATOM 17818 O O . GLY A 1 79 ? -0.792 -7.129 -8.813 1.00 0.00 79 GLY A O 13
ATOM 17822 N N . MET A 1 80 ? -0.146 -4.964 -8.896 1.00 0.00 80 MET A N 13
ATOM 17823 C CA . MET A 1 80 ? 1.240 -5.248 -8.565 1.00 0.00 80 MET A CA 13
ATOM 17824 C C . MET A 1 80 ? 1.336 -6.355 -7.513 1.00 0.00 80 MET A C 13
ATOM 17825 O O . MET A 1 80 ? 0.431 -6.520 -6.695 1.00 0.00 80 MET A O 13
ATOM 17839 N N . LYS A 1 81 ? 2.440 -7.086 -7.568 1.00 0.00 81 LYS A N 13
ATOM 17840 C CA . LYS A 1 81 ? 2.666 -8.172 -6.630 1.00 0.00 81 LYS A CA 13
ATOM 17841 C C . LYS A 1 81 ? 3.945 -7.897 -5.837 1.00 0.00 81 LYS A C 13
ATOM 17842 O O . LYS A 1 81 ? 5.006 -7.679 -6.419 1.00 0.00 81 LYS A O 13
ATOM 17861 N N . VAL A 1 82 ? 3.802 -7.917 -4.520 1.00 0.00 82 VAL A N 13
ATOM 17862 C CA . VAL A 1 82 ? 4.932 -7.673 -3.640 1.00 0.00 82 VAL A CA 13
ATOM 17863 C C . VAL A 1 82 ? 5.337 -8.984 -2.962 1.00 0.00 82 VAL A C 13
ATOM 17864 O O . VAL A 1 82 ? 4.554 -9.567 -2.214 1.00 0.00 82 VAL A O 13
ATOM 17877 N N . LYS A 1 83 ? 6.560 -9.407 -3.247 1.00 0.00 83 LYS A N 13
ATOM 17878 C CA . LYS A 1 83 ? 7.079 -10.637 -2.673 1.00 0.00 83 LYS A CA 13
ATOM 17879 C C . LYS A 1 83 ? 6.172 -11.803 -3.074 1.00 0.00 83 LYS A C 13
ATOM 17880 O O . LYS A 1 83 ? 5.963 -12.729 -2.291 1.00 0.00 83 LYS A O 13
ATOM 17899 N N . GLY A 1 84 ? 5.658 -11.720 -4.292 1.00 0.00 84 GLY A N 13
ATOM 17900 C CA . GLY A 1 84 ? 4.779 -12.757 -4.806 1.00 0.00 84 GLY A CA 13
ATOM 17901 C C . GLY A 1 84 ? 3.394 -12.670 -4.162 1.00 0.00 84 GLY A C 13
ATOM 17902 O O . GLY A 1 84 ? 2.513 -13.473 -4.465 1.00 0.00 84 GLY A O 13
ATOM 17906 N N . ARG A 1 85 ? 3.245 -11.688 -3.285 1.00 0.00 85 ARG A N 13
ATOM 17907 C CA . ARG A 1 85 ? 1.982 -11.485 -2.595 1.00 0.00 85 ARG A CA 13
ATOM 17908 C C . ARG A 1 85 ? 1.213 -10.323 -3.227 1.00 0.00 85 ARG A C 13
ATOM 17909 O O . ARG A 1 85 ? 1.737 -9.216 -3.339 1.00 0.00 85 ARG A O 13
ATOM 17930 N N . ALA A 1 86 ? -0.018 -10.615 -3.622 1.00 0.00 86 ALA A N 13
ATOM 17931 C CA . ALA A 1 86 ? -0.864 -9.608 -4.240 1.00 0.00 86 ALA A CA 13
ATOM 17932 C C . ALA A 1 86 ? -1.292 -8.590 -3.181 1.00 0.00 86 ALA A C 13
ATOM 17933 O O . ALA A 1 86 ? -1.766 -8.965 -2.110 1.00 0.00 86 ALA A O 13
ATOM 17940 N N . VAL A 1 87 ? -1.110 -7.321 -3.519 1.00 0.00 87 VAL A N 13
ATOM 17941 C CA . VAL A 1 87 ? -1.472 -6.246 -2.611 1.00 0.00 87 VAL A CA 13
ATOM 17942 C C . VAL A 1 87 ? -2.831 -5.674 -3.020 1.00 0.00 87 VAL A C 13
ATOM 17943 O O . VAL A 1 87 ? -3.296 -5.907 -4.135 1.00 0.00 87 VAL A O 13
ATOM 17956 N N . LYS A 1 88 ? -3.429 -4.937 -2.096 1.00 0.00 88 LYS A N 13
ATOM 17957 C CA . LYS A 1 88 ? -4.726 -4.330 -2.347 1.00 0.00 88 LYS A CA 13
ATOM 17958 C C . LYS A 1 88 ? -4.806 -2.988 -1.615 1.00 0.00 88 LYS A C 13
ATOM 17959 O O . LYS A 1 88 ? -4.803 -2.947 -0.386 1.00 0.00 88 LYS A O 13
ATOM 17978 N N . ILE A 1 89 ? -4.875 -1.925 -2.402 1.00 0.00 89 ILE A N 13
ATOM 17979 C CA . ILE A 1 89 ? -4.956 -0.585 -1.845 1.00 0.00 89 ILE A CA 13
ATOM 17980 C C . ILE A 1 89 ? -6.335 0.006 -2.147 1.00 0.00 89 ILE A C 13
ATOM 17981 O O . ILE A 1 89 ? -6.684 0.215 -3.308 1.00 0.00 89 ILE A O 13
ATOM 17997 N N . SER A 1 90 ? -7.082 0.257 -1.082 1.00 0.00 90 SER A N 13
ATOM 17998 C CA . SER A 1 90 ? -8.414 0.820 -1.218 1.00 0.00 90 SER A CA 13
ATOM 17999 C C . SER A 1 90 ? -8.433 2.255 -0.687 1.00 0.00 90 SER A C 13
ATOM 18000 O O . SER A 1 90 ? -7.439 2.733 -0.144 1.00 0.00 90 SER A O 13
ATOM 18008 N N . GLY A 1 91 ? -9.577 2.901 -0.862 1.00 0.00 91 GLY A N 13
ATOM 18009 C CA . GLY A 1 91 ? -9.738 4.272 -0.407 1.00 0.00 91 GLY A CA 13
ATOM 18010 C C . GLY A 1 91 ? -10.935 4.398 0.538 1.00 0.00 91 GLY A C 13
ATOM 18011 O O . GLY A 1 91 ? -12.068 4.116 0.151 1.00 0.00 91 GLY A O 13
ATOM 18015 N N . PRO A 1 92 ? -10.635 4.834 1.791 1.00 0.00 92 PRO A N 13
ATOM 18016 C CA . PRO A 1 92 ? -11.674 5.001 2.794 1.00 0.00 92 PRO A CA 13
ATOM 18017 C C . PRO A 1 92 ? -12.504 6.256 2.519 1.00 0.00 92 PRO A C 13
ATOM 18018 O O . PRO A 1 92 ? -13.721 6.176 2.354 1.00 0.00 92 PRO A O 13
ATOM 18029 N N . SER A 1 93 ? -11.814 7.386 2.478 1.00 0.00 93 SER A N 13
ATOM 18030 C CA . SER A 1 93 ? -12.473 8.657 2.226 1.00 0.00 93 SER A CA 13
ATOM 18031 C C . SER A 1 93 ? -11.533 9.812 2.576 1.00 0.00 93 SER A C 13
ATOM 18032 O O . SER A 1 93 ? -11.414 10.772 1.816 1.00 0.00 93 SER A O 13
ATOM 18040 N N . SER A 1 94 ? -10.889 9.681 3.726 1.00 0.00 94 SER A N 13
ATOM 18041 C CA . SER A 1 94 ? -9.963 10.702 4.186 1.00 0.00 94 SER A CA 13
ATOM 18042 C C . SER A 1 94 ? -9.563 10.430 5.638 1.00 0.00 94 SER A C 13
ATOM 18043 O O . SER A 1 94 ? -9.992 11.140 6.547 1.00 0.00 94 SER A O 13
ATOM 18051 N N . GLY A 1 95 ? -8.747 9.402 5.811 1.00 0.00 95 GLY A N 13
ATOM 18052 C CA . GLY A 1 95 ? -8.285 9.028 7.137 1.00 0.00 95 GLY A CA 13
ATOM 18053 C C . GLY A 1 95 ? -9.123 7.881 7.706 1.00 0.00 95 GLY A C 13
ATOM 18054 O O . GLY A 1 95 ? -9.049 6.753 7.222 1.00 0.00 95 GLY A O 13
ATOM 18058 N N . GLY A 1 1 ? -18.231 7.573 -27.671 1.00 0.00 1 GLY A N 14
ATOM 18059 C CA . GLY A 1 1 ? -19.299 7.310 -26.722 1.00 0.00 1 GLY A CA 14
ATOM 18060 C C . GLY A 1 1 ? -18.736 6.835 -25.381 1.00 0.00 1 GLY A C 14
ATOM 18061 O O . GLY A 1 1 ? -17.627 7.208 -25.001 1.00 0.00 1 GLY A O 14
ATOM 18065 N N . SER A 1 2 ? -19.527 6.018 -24.700 1.00 0.00 2 SER A N 14
ATOM 18066 C CA . SER A 1 2 ? -19.121 5.488 -23.409 1.00 0.00 2 SER A CA 14
ATOM 18067 C C . SER A 1 2 ? -18.443 6.582 -22.583 1.00 0.00 2 SER A C 14
ATOM 18068 O O . SER A 1 2 ? -17.216 6.660 -22.537 1.00 0.00 2 SER A O 14
ATOM 18076 N N . SER A 1 3 ? -19.271 7.401 -21.952 1.00 0.00 3 SER A N 14
ATOM 18077 C CA . SER A 1 3 ? -18.767 8.488 -21.130 1.00 0.00 3 SER A CA 14
ATOM 18078 C C . SER A 1 3 ? -18.503 7.990 -19.707 1.00 0.00 3 SER A C 14
ATOM 18079 O O . SER A 1 3 ? -17.380 8.078 -19.213 1.00 0.00 3 SER A O 14
ATOM 18087 N N . GLY A 1 4 ? -19.558 7.478 -19.089 1.00 0.00 4 GLY A N 14
ATOM 18088 C CA . GLY A 1 4 ? -19.454 6.966 -17.734 1.00 0.00 4 GLY A CA 14
ATOM 18089 C C . GLY A 1 4 ? -18.286 5.986 -17.605 1.00 0.00 4 GLY A C 14
ATOM 18090 O O . GLY A 1 4 ? -17.372 6.206 -16.811 1.00 0.00 4 GLY A O 14
ATOM 18094 N N . SER A 1 5 ? -18.353 4.927 -18.398 1.00 0.00 5 SER A N 14
ATOM 18095 C CA . SER A 1 5 ? -17.312 3.914 -18.383 1.00 0.00 5 SER A CA 14
ATOM 18096 C C . SER A 1 5 ? -15.938 4.576 -18.258 1.00 0.00 5 SER A C 14
ATOM 18097 O O . SER A 1 5 ? -15.197 4.304 -17.315 1.00 0.00 5 SER A O 14
ATOM 18105 N N . SER A 1 6 ? -15.640 5.433 -19.224 1.00 0.00 6 SER A N 14
ATOM 18106 C CA . SER A 1 6 ? -14.369 6.137 -19.234 1.00 0.00 6 SER A CA 14
ATOM 18107 C C . SER A 1 6 ? -13.996 6.565 -17.813 1.00 0.00 6 SER A C 14
ATOM 18108 O O . SER A 1 6 ? -12.939 6.194 -17.307 1.00 0.00 6 SER A O 14
ATOM 18116 N N . GLY A 1 7 ? -14.886 7.340 -17.211 1.00 0.00 7 GLY A N 14
ATOM 18117 C CA . GLY A 1 7 ? -14.664 7.822 -15.858 1.00 0.00 7 GLY A CA 14
ATOM 18118 C C . GLY A 1 7 ? -14.059 6.727 -14.978 1.00 0.00 7 GLY A C 14
ATOM 18119 O O . GLY A 1 7 ? -12.896 6.811 -14.586 1.00 0.00 7 GLY A O 14
ATOM 18123 N N . SER A 1 8 ? -14.876 5.724 -14.691 1.00 0.00 8 SER A N 14
ATOM 18124 C CA . SER A 1 8 ? -14.437 4.614 -13.864 1.00 0.00 8 SER A CA 14
ATOM 18125 C C . SER A 1 8 ? -13.815 5.140 -12.569 1.00 0.00 8 SER A C 14
ATOM 18126 O O . SER A 1 8 ? -12.596 5.266 -12.468 1.00 0.00 8 SER A O 14
ATOM 18134 N N . SER A 1 9 ? -14.682 5.433 -11.610 1.00 0.00 9 SER A N 14
ATOM 18135 C CA . SER A 1 9 ? -14.233 5.942 -10.326 1.00 0.00 9 SER A CA 14
ATOM 18136 C C . SER A 1 9 ? -14.119 4.796 -9.319 1.00 0.00 9 SER A C 14
ATOM 18137 O O . SER A 1 9 ? -13.047 4.555 -8.766 1.00 0.00 9 SER A O 14
ATOM 18145 N N . PHE A 1 10 ? -15.239 4.119 -9.112 1.00 0.00 10 PHE A N 14
ATOM 18146 C CA . PHE A 1 10 ? -15.278 3.004 -8.181 1.00 0.00 10 PHE A CA 14
ATOM 18147 C C . PHE A 1 10 ? -14.416 3.287 -6.949 1.00 0.00 10 PHE A C 14
ATOM 18148 O O . PHE A 1 10 ? -13.222 2.993 -6.943 1.00 0.00 10 PHE A O 14
ATOM 18165 N N . GLN A 1 11 ? -15.055 3.854 -5.937 1.00 0.00 11 GLN A N 14
ATOM 18166 C CA . GLN A 1 11 ? -14.362 4.180 -4.702 1.00 0.00 11 GLN A CA 14
ATOM 18167 C C . GLN A 1 11 ? -13.194 5.127 -4.984 1.00 0.00 11 GLN A C 14
ATOM 18168 O O . GLN A 1 11 ? -12.757 5.257 -6.126 1.00 0.00 11 GLN A O 14
ATOM 18182 N N . GLY A 1 12 ? -12.723 5.766 -3.923 1.00 0.00 12 GLY A N 14
ATOM 18183 C CA . GLY A 1 12 ? -11.614 6.698 -4.041 1.00 0.00 12 GLY A CA 14
ATOM 18184 C C . GLY A 1 12 ? -11.290 7.339 -2.690 1.00 0.00 12 GLY A C 14
ATOM 18185 O O . GLY A 1 12 ? -12.139 7.385 -1.801 1.00 0.00 12 GLY A O 14
ATOM 18189 N N . PRO A 1 13 ? -10.027 7.830 -2.576 1.00 0.00 13 PRO A N 14
ATOM 18190 C CA . PRO A 1 13 ? -9.580 8.466 -1.348 1.00 0.00 13 PRO A CA 14
ATOM 18191 C C . PRO A 1 13 ? -10.175 9.869 -1.210 1.00 0.00 13 PRO A C 14
ATOM 18192 O O . PRO A 1 13 ? -10.548 10.490 -2.204 1.00 0.00 13 PRO A O 14
ATOM 18203 N N . LEU A 1 14 ? -10.247 10.326 0.032 1.00 0.00 14 LEU A N 14
ATOM 18204 C CA . LEU A 1 14 ? -10.791 11.644 0.314 1.00 0.00 14 LEU A CA 14
ATOM 18205 C C . LEU A 1 14 ? -9.689 12.692 0.145 1.00 0.00 14 LEU A C 14
ATOM 18206 O O . LEU A 1 14 ? -9.722 13.487 -0.793 1.00 0.00 14 LEU A O 14
ATOM 18222 N N . ASP A 1 15 ? -8.740 12.660 1.069 1.00 0.00 15 ASP A N 14
ATOM 18223 C CA . ASP A 1 15 ? -7.630 13.598 1.035 1.00 0.00 15 ASP A CA 14
ATOM 18224 C C . ASP A 1 15 ? -6.493 13.006 0.200 1.00 0.00 15 ASP A C 14
ATOM 18225 O O . ASP A 1 15 ? -6.143 13.545 -0.849 1.00 0.00 15 ASP A O 14
ATOM 18234 N N . ALA A 1 16 ? -5.949 11.904 0.695 1.00 0.00 16 ALA A N 14
ATOM 18235 C CA . ALA A 1 16 ? -4.860 11.233 0.008 1.00 0.00 16 ALA A CA 14
ATOM 18236 C C . ALA A 1 16 ? -4.382 10.049 0.851 1.00 0.00 16 ALA A C 14
ATOM 18237 O O . ALA A 1 16 ? -3.181 9.823 0.987 1.00 0.00 16 ALA A O 14
ATOM 18244 N N . THR A 1 17 ? -5.348 9.324 1.396 1.00 0.00 17 THR A N 14
ATOM 18245 C CA . THR A 1 17 ? -5.042 8.169 2.223 1.00 0.00 17 THR A CA 14
ATOM 18246 C C . THR A 1 17 ? -5.537 6.886 1.552 1.00 0.00 17 THR A C 14
ATOM 18247 O O . THR A 1 17 ? -6.627 6.861 0.982 1.00 0.00 17 THR A O 14
ATOM 18258 N N . VAL A 1 18 ? -4.713 5.853 1.642 1.00 0.00 18 VAL A N 14
ATOM 18259 C CA . VAL A 1 18 ? -5.054 4.570 1.051 1.00 0.00 18 VAL A CA 14
ATOM 18260 C C . VAL A 1 18 ? -4.670 3.449 2.018 1.00 0.00 18 VAL A C 14
ATOM 18261 O O . VAL A 1 18 ? -3.647 3.533 2.696 1.00 0.00 18 VAL A O 14
ATOM 18274 N N . VAL A 1 19 ? -5.511 2.426 2.052 1.00 0.00 19 VAL A N 14
ATOM 18275 C CA . VAL A 1 19 ? -5.272 1.289 2.926 1.00 0.00 19 VAL A CA 14
ATOM 18276 C C . VAL A 1 19 ? -4.640 0.154 2.117 1.00 0.00 19 VAL A C 14
ATOM 18277 O O . VAL A 1 19 ? -5.156 -0.227 1.068 1.00 0.00 19 VAL A O 14
ATOM 18290 N N . VAL A 1 20 ? -3.531 -0.353 2.637 1.00 0.00 20 VAL A N 14
ATOM 18291 C CA . VAL A 1 20 ? -2.824 -1.437 1.976 1.00 0.00 20 VAL A CA 14
ATOM 18292 C C . VAL A 1 20 ? -3.091 -2.745 2.724 1.00 0.00 20 VAL A C 14
ATOM 18293 O O . VAL A 1 20 ? -2.889 -2.824 3.935 1.00 0.00 20 VAL A O 14
ATOM 18306 N N . ASN A 1 21 ? -3.540 -3.738 1.971 1.00 0.00 21 ASN A N 14
ATOM 18307 C CA . ASN A 1 21 ? -3.836 -5.039 2.548 1.00 0.00 21 ASN A CA 14
ATOM 18308 C C . ASN A 1 21 ? -3.246 -6.134 1.656 1.00 0.00 21 ASN A C 14
ATOM 18309 O O . ASN A 1 21 ? -2.741 -5.850 0.571 1.00 0.00 21 ASN A O 14
ATOM 18320 N N . LEU A 1 22 ? -3.330 -7.361 2.147 1.00 0.00 22 LEU A N 14
ATOM 18321 C CA . LEU A 1 22 ? -2.811 -8.500 1.409 1.00 0.00 22 LEU A CA 14
ATOM 18322 C C . LEU A 1 22 ? -3.952 -9.476 1.116 1.00 0.00 22 LEU A C 14
ATOM 18323 O O . LEU A 1 22 ? -4.733 -9.809 2.006 1.00 0.00 22 LEU A O 14
ATOM 18339 N N . GLN A 1 23 ? -4.013 -9.907 -0.136 1.00 0.00 23 GLN A N 14
ATOM 18340 C CA . GLN A 1 23 ? -5.046 -10.838 -0.557 1.00 0.00 23 GLN A CA 14
ATOM 18341 C C . GLN A 1 23 ? -4.752 -12.238 -0.014 1.00 0.00 23 GLN A C 14
ATOM 18342 O O . GLN A 1 23 ? -5.672 -12.996 0.287 1.00 0.00 23 GLN A O 14
ATOM 18356 N N . SER A 1 24 ? -3.466 -12.538 0.094 1.00 0.00 24 SER A N 14
ATOM 18357 C CA . SER A 1 24 ? -3.040 -13.833 0.595 1.00 0.00 24 SER A CA 14
ATOM 18358 C C . SER A 1 24 ? -1.873 -13.659 1.569 1.00 0.00 24 SER A C 14
ATOM 18359 O O . SER A 1 24 ? -0.762 -14.114 1.301 1.00 0.00 24 SER A O 14
ATOM 18367 N N . PRO A 1 25 ? -2.173 -12.982 2.710 1.00 0.00 25 PRO A N 14
ATOM 18368 C CA . PRO A 1 25 ? -1.162 -12.742 3.726 1.00 0.00 25 PRO A CA 14
ATOM 18369 C C . PRO A 1 25 ? -0.868 -14.017 4.519 1.00 0.00 25 PRO A C 14
ATOM 18370 O O . PRO A 1 25 ? -1.764 -14.827 4.753 1.00 0.00 25 PRO A O 14
ATOM 18381 N N . THR A 1 26 ? 0.390 -14.156 4.910 1.00 0.00 26 THR A N 14
ATOM 18382 C CA . THR A 1 26 ? 0.813 -15.319 5.672 1.00 0.00 26 THR A CA 14
ATOM 18383 C C . THR A 1 26 ? 0.536 -15.110 7.162 1.00 0.00 26 THR A C 14
ATOM 18384 O O . THR A 1 26 ? 0.165 -14.014 7.580 1.00 0.00 26 THR A O 14
ATOM 18395 N N . LEU A 1 27 ? 0.726 -16.178 7.922 1.00 0.00 27 LEU A N 14
ATOM 18396 C CA . LEU A 1 27 ? 0.501 -16.126 9.356 1.00 0.00 27 LEU A CA 14
ATOM 18397 C C . LEU A 1 27 ? 1.043 -14.805 9.905 1.00 0.00 27 LEU A C 14
ATOM 18398 O O . LEU A 1 27 ? 0.338 -14.086 10.612 1.00 0.00 27 LEU A O 14
ATOM 18414 N N . GLU A 1 28 ? 2.291 -14.525 9.559 1.00 0.00 28 GLU A N 14
ATOM 18415 C CA . GLU A 1 28 ? 2.936 -13.303 10.009 1.00 0.00 28 GLU A CA 14
ATOM 18416 C C . GLU A 1 28 ? 2.084 -12.087 9.640 1.00 0.00 28 GLU A C 14
ATOM 18417 O O . GLU A 1 28 ? 1.852 -11.211 10.472 1.00 0.00 28 GLU A O 14
ATOM 18429 N N . GLU A 1 29 ? 1.642 -12.071 8.391 1.00 0.00 29 GLU A N 14
ATOM 18430 C CA . GLU A 1 29 ? 0.821 -10.977 7.901 1.00 0.00 29 GLU A CA 14
ATOM 18431 C C . GLU A 1 29 ? -0.558 -11.011 8.562 1.00 0.00 29 GLU A C 14
ATOM 18432 O O . GLU A 1 29 ? -1.178 -9.969 8.769 1.00 0.00 29 GLU A O 14
ATOM 18444 N N . LYS A 1 30 ? -1.000 -12.221 8.874 1.00 0.00 30 LYS A N 14
ATOM 18445 C CA . LYS A 1 30 ? -2.295 -12.405 9.506 1.00 0.00 30 LYS A CA 14
ATOM 18446 C C . LYS A 1 30 ? -2.250 -11.836 10.926 1.00 0.00 30 LYS A C 14
ATOM 18447 O O . LYS A 1 30 ? -3.290 -11.567 11.524 1.00 0.00 30 LYS A O 14
ATOM 18466 N N . ASN A 1 31 ? -1.033 -11.670 11.424 1.00 0.00 31 ASN A N 14
ATOM 18467 C CA . ASN A 1 31 ? -0.839 -11.138 12.762 1.00 0.00 31 ASN A CA 14
ATOM 18468 C C . ASN A 1 31 ? -0.605 -9.628 12.677 1.00 0.00 31 ASN A C 14
ATOM 18469 O O . ASN A 1 31 ? -1.142 -8.867 13.481 1.00 0.00 31 ASN A O 14
ATOM 18480 N N . GLU A 1 32 ? 0.196 -9.240 11.696 1.00 0.00 32 GLU A N 14
ATOM 18481 C CA . GLU A 1 32 ? 0.507 -7.835 11.495 1.00 0.00 32 GLU A CA 14
ATOM 18482 C C . GLU A 1 32 ? 1.393 -7.659 10.260 1.00 0.00 32 GLU A C 14
ATOM 18483 O O . GLU A 1 32 ? 2.296 -8.458 10.020 1.00 0.00 32 GLU A O 14
ATOM 18495 N N . PHE A 1 33 ? 1.103 -6.606 9.509 1.00 0.00 33 PHE A N 14
ATOM 18496 C CA . PHE A 1 33 ? 1.862 -6.315 8.304 1.00 0.00 33 PHE A CA 14
ATOM 18497 C C . PHE A 1 33 ? 3.365 -6.450 8.557 1.00 0.00 33 PHE A C 14
ATOM 18498 O O . PHE A 1 33 ? 3.871 -5.982 9.576 1.00 0.00 33 PHE A O 14
ATOM 18515 N N . PRO A 1 34 ? 4.054 -7.109 7.587 1.00 0.00 34 PRO A N 14
ATOM 18516 C CA . PRO A 1 34 ? 5.489 -7.312 7.695 1.00 0.00 34 PRO A CA 14
ATOM 18517 C C . PRO A 1 34 ? 6.249 -6.016 7.403 1.00 0.00 34 PRO A C 14
ATOM 18518 O O . PRO A 1 34 ? 5.958 -5.329 6.425 1.00 0.00 34 PRO A O 14
ATOM 18529 N N . GLU A 1 35 ? 7.207 -5.722 8.269 1.00 0.00 35 GLU A N 14
ATOM 18530 C CA . GLU A 1 35 ? 8.011 -4.521 8.116 1.00 0.00 35 GLU A CA 14
ATOM 18531 C C . GLU A 1 35 ? 8.879 -4.620 6.860 1.00 0.00 35 GLU A C 14
ATOM 18532 O O . GLU A 1 35 ? 9.311 -3.604 6.318 1.00 0.00 35 GLU A O 14
ATOM 18544 N N . ASP A 1 36 ? 9.109 -5.853 6.433 1.00 0.00 36 ASP A N 14
ATOM 18545 C CA . ASP A 1 36 ? 9.917 -6.098 5.251 1.00 0.00 36 ASP A CA 14
ATOM 18546 C C . ASP A 1 36 ? 9.137 -5.669 4.007 1.00 0.00 36 ASP A C 14
ATOM 18547 O O . ASP A 1 36 ? 9.728 -5.260 3.009 1.00 0.00 36 ASP A O 14
ATOM 18556 N N . LEU A 1 37 ? 7.820 -5.778 4.107 1.00 0.00 37 LEU A N 14
ATOM 18557 C CA . LEU A 1 37 ? 6.952 -5.407 3.002 1.00 0.00 37 LEU A CA 14
ATOM 18558 C C . LEU A 1 37 ? 6.662 -3.907 3.069 1.00 0.00 37 LEU A C 14
ATOM 18559 O O . LEU A 1 37 ? 6.643 -3.228 2.044 1.00 0.00 37 LEU A O 14
ATOM 18575 N N . ARG A 1 38 ? 6.442 -3.433 4.287 1.00 0.00 38 ARG A N 14
ATOM 18576 C CA . ARG A 1 38 ? 6.153 -2.025 4.501 1.00 0.00 38 ARG A CA 14
ATOM 18577 C C . ARG A 1 38 ? 7.094 -1.157 3.664 1.00 0.00 38 ARG A C 14
ATOM 18578 O O . ARG A 1 38 ? 6.680 -0.573 2.664 1.00 0.00 38 ARG A O 14
ATOM 18599 N N . THR A 1 39 ? 8.343 -1.099 4.104 1.00 0.00 39 THR A N 14
ATOM 18600 C CA . THR A 1 39 ? 9.346 -0.312 3.408 1.00 0.00 39 THR A CA 14
ATOM 18601 C C . THR A 1 39 ? 9.222 -0.507 1.896 1.00 0.00 39 THR A C 14
ATOM 18602 O O . THR A 1 39 ? 9.154 0.464 1.144 1.00 0.00 39 THR A O 14
ATOM 18613 N N . GLU A 1 40 ? 9.198 -1.770 1.495 1.00 0.00 40 GLU A N 14
ATOM 18614 C CA . GLU A 1 40 ? 9.084 -2.106 0.086 1.00 0.00 40 GLU A CA 14
ATOM 18615 C C . GLU A 1 40 ? 7.909 -1.355 -0.546 1.00 0.00 40 GLU A C 14
ATOM 18616 O O . GLU A 1 40 ? 7.980 -0.946 -1.704 1.00 0.00 40 GLU A O 14
ATOM 18628 N N . LEU A 1 41 ? 6.857 -1.197 0.244 1.00 0.00 41 LEU A N 14
ATOM 18629 C CA . LEU A 1 41 ? 5.669 -0.502 -0.223 1.00 0.00 41 LEU A CA 14
ATOM 18630 C C . LEU A 1 41 ? 5.876 1.007 -0.079 1.00 0.00 41 LEU A C 14
ATOM 18631 O O . LEU A 1 41 ? 5.727 1.752 -1.046 1.00 0.00 41 LEU A O 14
ATOM 18647 N N . MET A 1 42 ? 6.216 1.412 1.136 1.00 0.00 42 MET A N 14
ATOM 18648 C CA . MET A 1 42 ? 6.444 2.818 1.419 1.00 0.00 42 MET A CA 14
ATOM 18649 C C . MET A 1 42 ? 7.379 3.442 0.381 1.00 0.00 42 MET A C 14
ATOM 18650 O O . MET A 1 42 ? 7.241 4.616 0.042 1.00 0.00 42 MET A O 14
ATOM 18664 N N . GLN A 1 43 ? 8.310 2.628 -0.095 1.00 0.00 43 GLN A N 14
ATOM 18665 C CA . GLN A 1 43 ? 9.267 3.085 -1.088 1.00 0.00 43 GLN A CA 14
ATOM 18666 C C . GLN A 1 43 ? 8.675 2.960 -2.493 1.00 0.00 43 GLN A C 14
ATOM 18667 O O . GLN A 1 43 ? 8.970 3.772 -3.369 1.00 0.00 43 GLN A O 14
ATOM 18681 N N . THR A 1 44 ? 7.851 1.937 -2.665 1.00 0.00 44 THR A N 14
ATOM 18682 C CA . THR A 1 44 ? 7.215 1.695 -3.949 1.00 0.00 44 THR A CA 14
ATOM 18683 C C . THR A 1 44 ? 6.104 2.718 -4.194 1.00 0.00 44 THR A C 14
ATOM 18684 O O . THR A 1 44 ? 6.180 3.510 -5.132 1.00 0.00 44 THR A O 14
ATOM 18695 N N . LEU A 1 45 ? 5.097 2.668 -3.335 1.00 0.00 45 LEU A N 14
ATOM 18696 C CA . LEU A 1 45 ? 3.971 3.580 -3.447 1.00 0.00 45 LEU A CA 14
ATOM 18697 C C . LEU A 1 45 ? 4.474 5.020 -3.329 1.00 0.00 45 LEU A C 14
ATOM 18698 O O . LEU A 1 45 ? 3.986 5.911 -4.023 1.00 0.00 45 LEU A O 14
ATOM 18714 N N . GLY A 1 46 ? 5.444 5.204 -2.445 1.00 0.00 46 GLY A N 14
ATOM 18715 C CA . GLY A 1 46 ? 6.018 6.521 -2.228 1.00 0.00 46 GLY A CA 14
ATOM 18716 C C . GLY A 1 46 ? 6.543 7.113 -3.537 1.00 0.00 46 GLY A C 14
ATOM 18717 O O . GLY A 1 46 ? 6.392 8.309 -3.787 1.00 0.00 46 GLY A O 14
ATOM 18721 N N . SER A 1 47 ? 7.148 6.250 -4.340 1.00 0.00 47 SER A N 14
ATOM 18722 C CA . SER A 1 47 ? 7.696 6.673 -5.617 1.00 0.00 47 SER A CA 14
ATOM 18723 C C . SER A 1 47 ? 6.687 7.557 -6.353 1.00 0.00 47 SER A C 14
ATOM 18724 O O . SER A 1 47 ? 6.978 8.711 -6.663 1.00 0.00 47 SER A O 14
ATOM 18732 N N . TYR A 1 48 ? 5.522 6.981 -6.610 1.00 0.00 48 TYR A N 14
ATOM 18733 C CA . TYR A 1 48 ? 4.468 7.703 -7.303 1.00 0.00 48 TYR A CA 14
ATOM 18734 C C . TYR A 1 48 ? 4.338 9.131 -6.770 1.00 0.00 48 TYR A C 14
ATOM 18735 O O . TYR A 1 48 ? 4.792 10.079 -7.408 1.00 0.00 48 TYR A O 14
ATOM 18753 N N . GLY A 1 49 ? 3.717 9.239 -5.604 1.00 0.00 49 GLY A N 14
ATOM 18754 C CA . GLY A 1 49 ? 3.522 10.535 -4.978 1.00 0.00 49 GLY A CA 14
ATOM 18755 C C . GLY A 1 49 ? 4.615 10.815 -3.945 1.00 0.00 49 GLY A C 14
ATOM 18756 O O . GLY A 1 49 ? 5.800 10.644 -4.228 1.00 0.00 49 GLY A O 14
ATOM 18760 N N . THR A 1 50 ? 4.179 11.240 -2.768 1.00 0.00 50 THR A N 14
ATOM 18761 C CA . THR A 1 50 ? 5.106 11.544 -1.692 1.00 0.00 50 THR A CA 14
ATOM 18762 C C . THR A 1 50 ? 4.522 11.110 -0.346 1.00 0.00 50 THR A C 14
ATOM 18763 O O . THR A 1 50 ? 3.453 11.573 0.050 1.00 0.00 50 THR A O 14
ATOM 18774 N N . ILE A 1 51 ? 5.249 10.225 0.320 1.00 0.00 51 ILE A N 14
ATOM 18775 C CA . ILE A 1 51 ? 4.817 9.723 1.613 1.00 0.00 51 ILE A CA 14
ATOM 18776 C C . ILE A 1 51 ? 4.675 10.893 2.589 1.00 0.00 51 ILE A C 14
ATOM 18777 O O . ILE A 1 51 ? 5.658 11.334 3.182 1.00 0.00 51 ILE A O 14
ATOM 18793 N N . VAL A 1 52 ? 3.443 11.362 2.725 1.00 0.00 52 VAL A N 14
ATOM 18794 C CA . VAL A 1 52 ? 3.160 12.472 3.618 1.00 0.00 52 VAL A CA 14
ATOM 18795 C C . VAL A 1 52 ? 3.024 11.948 5.050 1.00 0.00 52 VAL A C 14
ATOM 18796 O O . VAL A 1 52 ? 3.202 12.698 6.008 1.00 0.00 52 VAL A O 14
ATOM 18809 N N . LEU A 1 53 ? 2.711 10.664 5.148 1.00 0.00 53 LEU A N 14
ATOM 18810 C CA . LEU A 1 53 ? 2.550 10.031 6.446 1.00 0.00 53 LEU A CA 14
ATOM 18811 C C . LEU A 1 53 ? 1.981 8.624 6.255 1.00 0.00 53 LEU A C 14
ATOM 18812 O O . LEU A 1 53 ? 1.274 8.363 5.283 1.00 0.00 53 LEU A O 14
ATOM 18828 N N . VAL A 1 54 ? 2.311 7.754 7.198 1.00 0.00 54 VAL A N 14
ATOM 18829 C CA . VAL A 1 54 ? 1.841 6.380 7.146 1.00 0.00 54 VAL A CA 14
ATOM 18830 C C . VAL A 1 54 ? 1.528 5.898 8.564 1.00 0.00 54 VAL A C 14
ATOM 18831 O O . VAL A 1 54 ? 2.360 6.020 9.463 1.00 0.00 54 VAL A O 14
ATOM 18844 N N . ARG A 1 55 ? 0.327 5.361 8.721 1.00 0.00 55 ARG A N 14
ATOM 18845 C CA . ARG A 1 55 ? -0.106 4.860 10.015 1.00 0.00 55 ARG A CA 14
ATOM 18846 C C . ARG A 1 55 ? -0.503 3.387 9.907 1.00 0.00 55 ARG A C 14
ATOM 18847 O O . ARG A 1 55 ? -1.421 3.040 9.167 1.00 0.00 55 ARG A O 14
ATOM 18868 N N . ILE A 1 56 ? 0.209 2.559 10.658 1.00 0.00 56 ILE A N 14
ATOM 18869 C CA . ILE A 1 56 ? -0.057 1.131 10.657 1.00 0.00 56 ILE A CA 14
ATOM 18870 C C . ILE A 1 56 ? -1.157 0.821 11.674 1.00 0.00 56 ILE A C 14
ATOM 18871 O O . ILE A 1 56 ? -1.278 1.503 12.691 1.00 0.00 56 ILE A O 14
ATOM 18887 N N . ASN A 1 57 ? -1.932 -0.209 11.365 1.00 0.00 57 ASN A N 14
ATOM 18888 C CA . ASN A 1 57 ? -3.017 -0.618 12.240 1.00 0.00 57 ASN A CA 14
ATOM 18889 C C . ASN A 1 57 ? -2.852 -2.097 12.595 1.00 0.00 57 ASN A C 14
ATOM 18890 O O . ASN A 1 57 ? -2.288 -2.866 11.818 1.00 0.00 57 ASN A O 14
ATOM 18901 N N . GLN A 1 58 ? -3.353 -2.451 13.769 1.00 0.00 58 GLN A N 14
ATOM 18902 C CA . GLN A 1 58 ? -3.268 -3.824 14.237 1.00 0.00 58 GLN A CA 14
ATOM 18903 C C . GLN A 1 58 ? -2.999 -4.768 13.063 1.00 0.00 58 GLN A C 14
ATOM 18904 O O . GLN A 1 58 ? -2.023 -5.516 13.074 1.00 0.00 58 GLN A O 14
ATOM 18918 N N . GLY A 1 59 ? -3.883 -4.703 12.078 1.00 0.00 59 GLY A N 14
ATOM 18919 C CA . GLY A 1 59 ? -3.754 -5.542 10.900 1.00 0.00 59 GLY A CA 14
ATOM 18920 C C . GLY A 1 59 ? -4.132 -4.772 9.633 1.00 0.00 59 GLY A C 14
ATOM 18921 O O . GLY A 1 59 ? -4.949 -5.236 8.840 1.00 0.00 59 GLY A O 14
ATOM 18925 N N . GLN A 1 60 ? -3.519 -3.607 9.483 1.00 0.00 60 GLN A N 14
ATOM 18926 C CA . GLN A 1 60 ? -3.781 -2.767 8.326 1.00 0.00 60 GLN A CA 14
ATOM 18927 C C . GLN A 1 60 ? -2.644 -1.761 8.133 1.00 0.00 60 GLN A C 14
ATOM 18928 O O . GLN A 1 60 ? -1.795 -1.603 9.008 1.00 0.00 60 GLN A O 14
ATOM 18942 N N . MET A 1 61 ? -2.665 -1.107 6.981 1.00 0.00 61 MET A N 14
ATOM 18943 C CA . MET A 1 61 ? -1.647 -0.121 6.661 1.00 0.00 61 MET A CA 14
ATOM 18944 C C . MET A 1 61 ? -2.265 1.106 5.988 1.00 0.00 61 MET A C 14
ATOM 18945 O O . MET A 1 61 ? -2.813 1.007 4.891 1.00 0.00 61 MET A O 14
ATOM 18959 N N . LEU A 1 62 ? -2.155 2.235 6.673 1.00 0.00 62 LEU A N 14
ATOM 18960 C CA . LEU A 1 62 ? -2.695 3.481 6.155 1.00 0.00 62 LEU A CA 14
ATOM 18961 C C . LEU A 1 62 ? -1.560 4.316 5.560 1.00 0.00 62 LEU A C 14
ATOM 18962 O O . LEU A 1 62 ? -0.736 4.861 6.292 1.00 0.00 62 LEU A O 14
ATOM 18978 N N . VAL A 1 63 ? -1.554 4.391 4.237 1.00 0.00 63 VAL A N 14
ATOM 18979 C CA . VAL A 1 63 ? -0.534 5.151 3.535 1.00 0.00 63 VAL A CA 14
ATOM 18980 C C . VAL A 1 63 ? -1.138 6.463 3.030 1.00 0.00 63 VAL A C 14
ATOM 18981 O O . VAL A 1 63 ? -2.149 6.455 2.329 1.00 0.00 63 VAL A O 14
ATOM 18994 N N . THR A 1 64 ? -0.493 7.557 3.406 1.00 0.00 64 THR A N 14
ATOM 18995 C CA . THR A 1 64 ? -0.954 8.874 3.000 1.00 0.00 64 THR A CA 14
ATOM 18996 C C . THR A 1 64 ? 0.024 9.497 2.002 1.00 0.00 64 THR A C 14
ATOM 18997 O O . THR A 1 64 ? 1.226 9.248 2.067 1.00 0.00 64 THR A O 14
ATOM 19008 N N . PHE A 1 65 ? -0.529 10.296 1.101 1.00 0.00 65 PHE A N 14
ATOM 19009 C CA . PHE A 1 65 ? 0.279 10.957 0.091 1.00 0.00 65 PHE A CA 14
ATOM 19010 C C . PHE A 1 65 ? -0.064 12.446 0.001 1.00 0.00 65 PHE A C 14
ATOM 19011 O O . PHE A 1 65 ? -1.028 12.902 0.614 1.00 0.00 65 PHE A O 14
ATOM 19028 N N . ALA A 1 66 ? 0.743 13.161 -0.768 1.00 0.00 66 ALA A N 14
ATOM 19029 C CA . ALA A 1 66 ? 0.537 14.588 -0.946 1.00 0.00 66 ALA A CA 14
ATOM 19030 C C . ALA A 1 66 ? -0.418 14.819 -2.119 1.00 0.00 66 ALA A C 14
ATOM 19031 O O . ALA A 1 66 ? -1.360 15.602 -2.012 1.00 0.00 66 ALA A O 14
ATOM 19038 N N . ASP A 1 67 ? -0.140 14.123 -3.212 1.00 0.00 67 ASP A N 14
ATOM 19039 C CA . ASP A 1 67 ? -0.963 14.242 -4.404 1.00 0.00 67 ASP A CA 14
ATOM 19040 C C . ASP A 1 67 ? -1.974 13.095 -4.437 1.00 0.00 67 ASP A C 14
ATOM 19041 O O . ASP A 1 67 ? -1.702 12.007 -3.930 1.00 0.00 67 ASP A O 14
ATOM 19050 N N . SER A 1 68 ? -3.121 13.376 -5.038 1.00 0.00 68 SER A N 14
ATOM 19051 C CA . SER A 1 68 ? -4.175 12.381 -5.144 1.00 0.00 68 SER A CA 14
ATOM 19052 C C . SER A 1 68 ? -3.996 11.564 -6.425 1.00 0.00 68 SER A C 14
ATOM 19053 O O . SER A 1 68 ? -4.079 10.337 -6.399 1.00 0.00 68 SER A O 14
ATOM 19061 N N . HIS A 1 69 ? -3.753 12.276 -7.515 1.00 0.00 69 HIS A N 14
ATOM 19062 C CA . HIS A 1 69 ? -3.561 11.632 -8.803 1.00 0.00 69 HIS A CA 14
ATOM 19063 C C . HIS A 1 69 ? -2.583 10.465 -8.653 1.00 0.00 69 HIS A C 14
ATOM 19064 O O . HIS A 1 69 ? -2.645 9.498 -9.410 1.00 0.00 69 HIS A O 14
ATOM 19078 N N . SER A 1 70 ? -1.704 10.595 -7.670 1.00 0.00 70 SER A N 14
ATOM 19079 C CA . SER A 1 70 ? -0.714 9.563 -7.411 1.00 0.00 70 SER A CA 14
ATOM 19080 C C . SER A 1 70 ? -1.389 8.331 -6.804 1.00 0.00 70 SER A C 14
ATOM 19081 O O . SER A 1 70 ? -1.352 7.248 -7.388 1.00 0.00 70 SER A O 14
ATOM 19089 N N . ALA A 1 71 ? -1.990 8.537 -5.642 1.00 0.00 71 ALA A N 14
ATOM 19090 C CA . ALA A 1 71 ? -2.672 7.457 -4.950 1.00 0.00 71 ALA A CA 14
ATOM 19091 C C . ALA A 1 71 ? -3.567 6.708 -5.939 1.00 0.00 71 ALA A C 14
ATOM 19092 O O . ALA A 1 71 ? -3.868 5.532 -5.743 1.00 0.00 71 ALA A O 14
ATOM 19099 N N . LEU A 1 72 ? -3.968 7.421 -6.982 1.00 0.00 72 LEU A N 14
ATOM 19100 C CA . LEU A 1 72 ? -4.823 6.839 -8.002 1.00 0.00 72 LEU A CA 14
ATOM 19101 C C . LEU A 1 72 ? -4.033 5.788 -8.784 1.00 0.00 72 LEU A C 14
ATOM 19102 O O . LEU A 1 72 ? -4.418 4.620 -8.824 1.00 0.00 72 LEU A O 14
ATOM 19118 N N . SER A 1 73 ? -2.943 6.240 -9.387 1.00 0.00 73 SER A N 14
ATOM 19119 C CA . SER A 1 73 ? -2.096 5.352 -10.165 1.00 0.00 73 SER A CA 14
ATOM 19120 C C . SER A 1 73 ? -1.792 4.084 -9.366 1.00 0.00 73 SER A C 14
ATOM 19121 O O . SER A 1 73 ? -2.089 2.977 -9.814 1.00 0.00 73 SER A O 14
ATOM 19129 N N . VAL A 1 74 ? -1.204 4.287 -8.196 1.00 0.00 74 VAL A N 14
ATOM 19130 C CA . VAL A 1 74 ? -0.857 3.173 -7.330 1.00 0.00 74 VAL A CA 14
ATOM 19131 C C . VAL A 1 74 ? -2.117 2.364 -7.017 1.00 0.00 74 VAL A C 14
ATOM 19132 O O . VAL A 1 74 ? -2.056 1.143 -6.878 1.00 0.00 74 VAL A O 14
ATOM 19145 N N . LEU A 1 75 ? -3.229 3.076 -6.915 1.00 0.00 75 LEU A N 14
ATOM 19146 C CA . LEU A 1 75 ? -4.502 2.439 -6.622 1.00 0.00 75 LEU A CA 14
ATOM 19147 C C . LEU A 1 75 ? -4.879 1.507 -7.775 1.00 0.00 75 LEU A C 14
ATOM 19148 O O . LEU A 1 75 ? -5.605 0.534 -7.579 1.00 0.00 75 LEU A O 14
ATOM 19164 N N . ASP A 1 76 ? -4.369 1.838 -8.952 1.00 0.00 76 ASP A N 14
ATOM 19165 C CA . ASP A 1 76 ? -4.643 1.043 -10.137 1.00 0.00 76 ASP A CA 14
ATOM 19166 C C . ASP A 1 76 ? -3.575 -0.045 -10.274 1.00 0.00 76 ASP A C 14
ATOM 19167 O O . ASP A 1 76 ? -3.877 -1.169 -10.673 1.00 0.00 76 ASP A O 14
ATOM 19176 N N . VAL A 1 77 ? -2.350 0.327 -9.935 1.00 0.00 77 VAL A N 14
ATOM 19177 C CA . VAL A 1 77 ? -1.236 -0.603 -10.015 1.00 0.00 77 VAL A CA 14
ATOM 19178 C C . VAL A 1 77 ? -1.253 -1.519 -8.790 1.00 0.00 77 VAL A C 14
ATOM 19179 O O . VAL A 1 77 ? -0.508 -2.496 -8.730 1.00 0.00 77 VAL A O 14
ATOM 19192 N N . ASP A 1 78 ? -2.111 -1.171 -7.842 1.00 0.00 78 ASP A N 14
ATOM 19193 C CA . ASP A 1 78 ? -2.235 -1.949 -6.622 1.00 0.00 78 ASP A CA 14
ATOM 19194 C C . ASP A 1 78 ? -2.135 -3.438 -6.960 1.00 0.00 78 ASP A C 14
ATOM 19195 O O . ASP A 1 78 ? -1.426 -4.185 -6.287 1.00 0.00 78 ASP A O 14
ATOM 19204 N N . GLY A 1 79 ? -2.856 -3.826 -8.002 1.00 0.00 79 GLY A N 14
ATOM 19205 C CA . GLY A 1 79 ? -2.857 -5.212 -8.437 1.00 0.00 79 GLY A CA 14
ATOM 19206 C C . GLY A 1 79 ? -1.462 -5.828 -8.310 1.00 0.00 79 GLY A C 14
ATOM 19207 O O . GLY A 1 79 ? -1.329 -7.031 -8.093 1.00 0.00 79 GLY A O 14
ATOM 19211 N N . MET A 1 80 ? -0.458 -4.975 -8.449 1.00 0.00 80 MET A N 14
ATOM 19212 C CA . MET A 1 80 ? 0.921 -5.420 -8.352 1.00 0.00 80 MET A CA 14
ATOM 19213 C C . MET A 1 80 ? 1.087 -6.454 -7.236 1.00 0.00 80 MET A C 14
ATOM 19214 O O . MET A 1 80 ? 0.353 -6.430 -6.249 1.00 0.00 80 MET A O 14
ATOM 19228 N N . LYS A 1 81 ? 2.055 -7.338 -7.431 1.00 0.00 81 LYS A N 14
ATOM 19229 C CA . LYS A 1 81 ? 2.325 -8.378 -6.454 1.00 0.00 81 LYS A CA 14
ATOM 19230 C C . LYS A 1 81 ? 3.690 -8.124 -5.810 1.00 0.00 81 LYS A C 14
ATOM 19231 O O . LYS A 1 81 ? 4.659 -7.816 -6.501 1.00 0.00 81 LYS A O 14
ATOM 19250 N N . VAL A 1 82 ? 3.722 -8.264 -4.492 1.00 0.00 82 VAL A N 14
ATOM 19251 C CA . VAL A 1 82 ? 4.951 -8.053 -3.747 1.00 0.00 82 VAL A CA 14
ATOM 19252 C C . VAL A 1 82 ? 5.328 -9.344 -3.018 1.00 0.00 82 VAL A C 14
ATOM 19253 O O . VAL A 1 82 ? 4.521 -9.899 -2.273 1.00 0.00 82 VAL A O 14
ATOM 19266 N N . LYS A 1 83 ? 6.554 -9.786 -3.257 1.00 0.00 83 LYS A N 14
ATOM 19267 C CA . LYS A 1 83 ? 7.047 -11.001 -2.632 1.00 0.00 83 LYS A CA 14
ATOM 19268 C C . LYS A 1 83 ? 6.146 -12.173 -3.025 1.00 0.00 83 LYS A C 14
ATOM 19269 O O . LYS A 1 83 ? 5.935 -13.092 -2.234 1.00 0.00 83 LYS A O 14
ATOM 19288 N N . GLY A 1 84 ? 5.638 -12.104 -4.246 1.00 0.00 84 GLY A N 14
ATOM 19289 C CA . GLY A 1 84 ? 4.764 -13.148 -4.754 1.00 0.00 84 GLY A CA 14
ATOM 19290 C C . GLY A 1 84 ? 3.391 -13.089 -4.081 1.00 0.00 84 GLY A C 14
ATOM 19291 O O . GLY A 1 84 ? 2.534 -13.935 -4.335 1.00 0.00 84 GLY A O 14
ATOM 19295 N N . ARG A 1 85 ? 3.224 -12.082 -3.237 1.00 0.00 85 ARG A N 14
ATOM 19296 C CA . ARG A 1 85 ? 1.970 -11.902 -2.526 1.00 0.00 85 ARG A CA 14
ATOM 19297 C C . ARG A 1 85 ? 1.143 -10.793 -3.181 1.00 0.00 85 ARG A C 14
ATOM 19298 O O . ARG A 1 85 ? 1.674 -9.736 -3.520 1.00 0.00 85 ARG A O 14
ATOM 19319 N N . ALA A 1 86 ? -0.142 -11.072 -3.339 1.00 0.00 86 ALA A N 14
ATOM 19320 C CA . ALA A 1 86 ? -1.047 -10.111 -3.947 1.00 0.00 86 ALA A CA 14
ATOM 19321 C C . ALA A 1 86 ? -1.450 -9.066 -2.905 1.00 0.00 86 ALA A C 14
ATOM 19322 O O . ALA A 1 86 ? -1.914 -9.413 -1.820 1.00 0.00 86 ALA A O 14
ATOM 19329 N N . VAL A 1 87 ? -1.258 -7.807 -3.271 1.00 0.00 87 VAL A N 14
ATOM 19330 C CA . VAL A 1 87 ? -1.596 -6.709 -2.381 1.00 0.00 87 VAL A CA 14
ATOM 19331 C C . VAL A 1 87 ? -2.913 -6.077 -2.835 1.00 0.00 87 VAL A C 14
ATOM 19332 O O . VAL A 1 87 ? -3.364 -6.310 -3.956 1.00 0.00 87 VAL A O 14
ATOM 19345 N N . LYS A 1 88 ? -3.494 -5.289 -1.942 1.00 0.00 88 LYS A N 14
ATOM 19346 C CA . LYS A 1 88 ? -4.750 -4.622 -2.237 1.00 0.00 88 LYS A CA 14
ATOM 19347 C C . LYS A 1 88 ? -4.743 -3.228 -1.606 1.00 0.00 88 LYS A C 14
ATOM 19348 O O . LYS A 1 88 ? -4.711 -3.097 -0.383 1.00 0.00 88 LYS A O 14
ATOM 19367 N N . ILE A 1 89 ? -4.773 -2.223 -2.468 1.00 0.00 89 ILE A N 14
ATOM 19368 C CA . ILE A 1 89 ? -4.770 -0.844 -2.010 1.00 0.00 89 ILE A CA 14
ATOM 19369 C C . ILE A 1 89 ? -6.163 -0.242 -2.209 1.00 0.00 89 ILE A C 14
ATOM 19370 O O . ILE A 1 89 ? -6.627 -0.103 -3.339 1.00 0.00 89 ILE A O 14
ATOM 19386 N N . SER A 1 90 ? -6.790 0.099 -1.092 1.00 0.00 90 SER A N 14
ATOM 19387 C CA . SER A 1 90 ? -8.120 0.682 -1.130 1.00 0.00 90 SER A CA 14
ATOM 19388 C C . SER A 1 90 ? -8.082 2.109 -0.578 1.00 0.00 90 SER A C 14
ATOM 19389 O O . SER A 1 90 ? -7.009 2.694 -0.436 1.00 0.00 90 SER A O 14
ATOM 19397 N N . GLY A 1 91 ? -9.265 2.627 -0.282 1.00 0.00 91 GLY A N 14
ATOM 19398 C CA . GLY A 1 91 ? -9.379 3.974 0.251 1.00 0.00 91 GLY A CA 14
ATOM 19399 C C . GLY A 1 91 ? -10.249 3.993 1.510 1.00 0.00 91 GLY A C 14
ATOM 19400 O O . GLY A 1 91 ? -11.464 3.816 1.432 1.00 0.00 91 GLY A O 14
ATOM 19404 N N . PRO A 1 92 ? -9.576 4.216 2.670 1.00 0.00 92 PRO A N 14
ATOM 19405 C CA . PRO A 1 92 ? -10.274 4.260 3.944 1.00 0.00 92 PRO A CA 14
ATOM 19406 C C . PRO A 1 92 ? -11.046 5.572 4.100 1.00 0.00 92 PRO A C 14
ATOM 19407 O O . PRO A 1 92 ? -12.038 5.630 4.825 1.00 0.00 92 PRO A O 14
ATOM 19418 N N . SER A 1 93 ? -10.562 6.593 3.408 1.00 0.00 93 SER A N 14
ATOM 19419 C CA . SER A 1 93 ? -11.194 7.900 3.461 1.00 0.00 93 SER A CA 14
ATOM 19420 C C . SER A 1 93 ? -10.991 8.524 4.843 1.00 0.00 93 SER A C 14
ATOM 19421 O O . SER A 1 93 ? -10.218 9.468 4.993 1.00 0.00 93 SER A O 14
ATOM 19429 N N . SER A 1 94 ? -11.699 7.971 5.816 1.00 0.00 94 SER A N 14
ATOM 19430 C CA . SER A 1 94 ? -11.606 8.462 7.181 1.00 0.00 94 SER A CA 14
ATOM 19431 C C . SER A 1 94 ? -12.031 7.367 8.161 1.00 0.00 94 SER A C 14
ATOM 19432 O O . SER A 1 94 ? -12.665 6.388 7.768 1.00 0.00 94 SER A O 14
ATOM 19440 N N . GLY A 1 95 ? -11.666 7.568 9.418 1.00 0.00 95 GLY A N 14
ATOM 19441 C CA . GLY A 1 95 ? -12.001 6.610 10.458 1.00 0.00 95 GLY A CA 14
ATOM 19442 C C . GLY A 1 95 ? -10.792 6.323 11.350 1.00 0.00 95 GLY A C 14
ATOM 19443 O O . GLY A 1 95 ? -10.859 6.494 12.566 1.00 0.00 95 GLY A O 14
ATOM 19447 N N . GLY A 1 1 ? -18.970 15.926 -25.175 1.00 0.00 1 GLY A N 15
ATOM 19448 C CA . GLY A 1 1 ? -19.554 15.124 -24.113 1.00 0.00 1 GLY A CA 15
ATOM 19449 C C . GLY A 1 1 ? -18.499 14.737 -23.075 1.00 0.00 1 GLY A C 15
ATOM 19450 O O . GLY A 1 1 ? -18.573 15.158 -21.922 1.00 0.00 1 GLY A O 15
ATOM 19454 N N . SER A 1 2 ? -17.540 13.939 -23.522 1.00 0.00 2 SER A N 15
ATOM 19455 C CA . SER A 1 2 ? -16.471 13.490 -22.646 1.00 0.00 2 SER A CA 15
ATOM 19456 C C . SER A 1 2 ? -17.054 12.716 -21.462 1.00 0.00 2 SER A C 15
ATOM 19457 O O . SER A 1 2 ? -17.680 13.303 -20.580 1.00 0.00 2 SER A O 15
ATOM 19465 N N . SER A 1 3 ? -16.829 11.411 -21.481 1.00 0.00 3 SER A N 15
ATOM 19466 C CA . SER A 1 3 ? -17.325 10.551 -20.420 1.00 0.00 3 SER A CA 15
ATOM 19467 C C . SER A 1 3 ? -16.362 10.578 -19.232 1.00 0.00 3 SER A C 15
ATOM 19468 O O . SER A 1 3 ? -16.761 10.894 -18.112 1.00 0.00 3 SER A O 15
ATOM 19476 N N . GLY A 1 4 ? -15.112 10.242 -19.516 1.00 0.00 4 GLY A N 15
ATOM 19477 C CA . GLY A 1 4 ? -14.089 10.224 -18.484 1.00 0.00 4 GLY A CA 15
ATOM 19478 C C . GLY A 1 4 ? -14.244 11.417 -17.538 1.00 0.00 4 GLY A C 15
ATOM 19479 O O . GLY A 1 4 ? -14.304 11.244 -16.321 1.00 0.00 4 GLY A O 15
ATOM 19483 N N . SER A 1 5 ? -14.303 12.599 -18.132 1.00 0.00 5 SER A N 15
ATOM 19484 C CA . SER A 1 5 ? -14.450 13.820 -17.357 1.00 0.00 5 SER A CA 15
ATOM 19485 C C . SER A 1 5 ? -15.503 13.623 -16.265 1.00 0.00 5 SER A C 15
ATOM 19486 O O . SER A 1 5 ? -15.285 13.994 -15.113 1.00 0.00 5 SER A O 15
ATOM 19494 N N . SER A 1 6 ? -16.623 13.040 -16.666 1.00 0.00 6 SER A N 15
ATOM 19495 C CA . SER A 1 6 ? -17.711 12.790 -15.736 1.00 0.00 6 SER A CA 15
ATOM 19496 C C . SER A 1 6 ? -17.410 11.544 -14.901 1.00 0.00 6 SER A C 15
ATOM 19497 O O . SER A 1 6 ? -17.369 11.610 -13.673 1.00 0.00 6 SER A O 15
ATOM 19505 N N . GLY A 1 7 ? -17.205 10.437 -15.600 1.00 0.00 7 GLY A N 15
ATOM 19506 C CA . GLY A 1 7 ? -16.908 9.178 -14.938 1.00 0.00 7 GLY A CA 15
ATOM 19507 C C . GLY A 1 7 ? -15.998 9.396 -13.728 1.00 0.00 7 GLY A C 15
ATOM 19508 O O . GLY A 1 7 ? -16.399 9.147 -12.592 1.00 0.00 7 GLY A O 15
ATOM 19512 N N . SER A 1 8 ? -14.790 9.860 -14.012 1.00 0.00 8 SER A N 15
ATOM 19513 C CA . SER A 1 8 ? -13.819 10.114 -12.961 1.00 0.00 8 SER A CA 15
ATOM 19514 C C . SER A 1 8 ? -12.774 11.121 -13.447 1.00 0.00 8 SER A C 15
ATOM 19515 O O . SER A 1 8 ? -11.670 10.738 -13.831 1.00 0.00 8 SER A O 15
ATOM 19523 N N . SER A 1 9 ? -13.159 12.388 -13.414 1.00 0.00 9 SER A N 15
ATOM 19524 C CA . SER A 1 9 ? -12.269 13.452 -13.846 1.00 0.00 9 SER A CA 15
ATOM 19525 C C . SER A 1 9 ? -10.959 13.390 -13.058 1.00 0.00 9 SER A C 15
ATOM 19526 O O . SER A 1 9 ? -9.884 13.264 -13.643 1.00 0.00 9 SER A O 15
ATOM 19534 N N . PHE A 1 10 ? -11.091 13.483 -11.743 1.00 0.00 10 PHE A N 15
ATOM 19535 C CA . PHE A 1 10 ? -9.932 13.439 -10.869 1.00 0.00 10 PHE A CA 15
ATOM 19536 C C . PHE A 1 10 ? -10.314 12.939 -9.475 1.00 0.00 10 PHE A C 15
ATOM 19537 O O . PHE A 1 10 ? -9.742 11.968 -8.981 1.00 0.00 10 PHE A O 15
ATOM 19554 N N . GLN A 1 11 ? -11.280 13.623 -8.879 1.00 0.00 11 GLN A N 15
ATOM 19555 C CA . GLN A 1 11 ? -11.745 13.260 -7.552 1.00 0.00 11 GLN A CA 15
ATOM 19556 C C . GLN A 1 11 ? -10.564 12.854 -6.667 1.00 0.00 11 GLN A C 15
ATOM 19557 O O . GLN A 1 11 ? -10.303 11.667 -6.482 1.00 0.00 11 GLN A O 15
ATOM 19571 N N . GLY A 1 12 ? -9.883 13.863 -6.145 1.00 0.00 12 GLY A N 15
ATOM 19572 C CA . GLY A 1 12 ? -8.736 13.626 -5.285 1.00 0.00 12 GLY A CA 15
ATOM 19573 C C . GLY A 1 12 ? -8.833 14.454 -4.001 1.00 0.00 12 GLY A C 15
ATOM 19574 O O . GLY A 1 12 ? -8.945 15.677 -4.055 1.00 0.00 12 GLY A O 15
ATOM 19578 N N . PRO A 1 13 ? -8.786 13.734 -2.848 1.00 0.00 13 PRO A N 15
ATOM 19579 C CA . PRO A 1 13 ? -8.867 14.389 -1.554 1.00 0.00 13 PRO A CA 15
ATOM 19580 C C . PRO A 1 13 ? -7.551 15.090 -1.211 1.00 0.00 13 PRO A C 15
ATOM 19581 O O . PRO A 1 13 ? -6.619 15.096 -2.013 1.00 0.00 13 PRO A O 15
ATOM 19592 N N . LEU A 1 14 ? -7.517 15.664 -0.017 1.00 0.00 14 LEU A N 15
ATOM 19593 C CA . LEU A 1 14 ? -6.331 16.366 0.442 1.00 0.00 14 LEU A CA 15
ATOM 19594 C C . LEU A 1 14 ? -5.450 15.404 1.241 1.00 0.00 14 LEU A C 15
ATOM 19595 O O . LEU A 1 14 ? -4.259 15.271 0.964 1.00 0.00 14 LEU A O 15
ATOM 19611 N N . ASP A 1 15 ? -6.071 14.756 2.217 1.00 0.00 15 ASP A N 15
ATOM 19612 C CA . ASP A 1 15 ? -5.358 13.810 3.058 1.00 0.00 15 ASP A CA 15
ATOM 19613 C C . ASP A 1 15 ? -4.401 12.986 2.194 1.00 0.00 15 ASP A C 15
ATOM 19614 O O . ASP A 1 15 ? -3.195 12.976 2.433 1.00 0.00 15 ASP A O 15
ATOM 19623 N N . ALA A 1 16 ? -4.976 12.314 1.206 1.00 0.00 16 ALA A N 15
ATOM 19624 C CA . ALA A 1 16 ? -4.189 11.489 0.305 1.00 0.00 16 ALA A CA 15
ATOM 19625 C C . ALA A 1 16 ? -3.813 10.185 1.012 1.00 0.00 16 ALA A C 15
ATOM 19626 O O . ALA A 1 16 ? -2.684 9.712 0.890 1.00 0.00 16 ALA A O 15
ATOM 19633 N N . THR A 1 17 ? -4.781 9.642 1.736 1.00 0.00 17 THR A N 15
ATOM 19634 C CA . THR A 1 17 ? -4.565 8.402 2.462 1.00 0.00 17 THR A CA 15
ATOM 19635 C C . THR A 1 17 ? -5.183 7.225 1.703 1.00 0.00 17 THR A C 15
ATOM 19636 O O . THR A 1 17 ? -6.248 7.359 1.104 1.00 0.00 17 THR A O 15
ATOM 19647 N N . VAL A 1 18 ? -4.486 6.099 1.754 1.00 0.00 18 VAL A N 15
ATOM 19648 C CA . VAL A 1 18 ? -4.952 4.900 1.079 1.00 0.00 18 VAL A CA 15
ATOM 19649 C C . VAL A 1 18 ? -4.679 3.683 1.964 1.00 0.00 18 VAL A C 15
ATOM 19650 O O . VAL A 1 18 ? -3.727 3.679 2.743 1.00 0.00 18 VAL A O 15
ATOM 19663 N N . VAL A 1 19 ? -5.530 2.679 1.814 1.00 0.00 19 VAL A N 15
ATOM 19664 C CA . VAL A 1 19 ? -5.392 1.458 2.590 1.00 0.00 19 VAL A CA 15
ATOM 19665 C C . VAL A 1 19 ? -4.716 0.387 1.732 1.00 0.00 19 VAL A C 15
ATOM 19666 O O . VAL A 1 19 ? -5.081 0.194 0.573 1.00 0.00 19 VAL A O 15
ATOM 19679 N N . VAL A 1 20 ? -3.743 -0.282 2.333 1.00 0.00 20 VAL A N 15
ATOM 19680 C CA . VAL A 1 20 ? -3.013 -1.328 1.638 1.00 0.00 20 VAL A CA 15
ATOM 19681 C C . VAL A 1 20 ? -3.176 -2.647 2.397 1.00 0.00 20 VAL A C 15
ATOM 19682 O O . VAL A 1 20 ? -3.021 -2.690 3.616 1.00 0.00 20 VAL A O 15
ATOM 19695 N N . ASN A 1 21 ? -3.486 -3.692 1.643 1.00 0.00 21 ASN A N 15
ATOM 19696 C CA . ASN A 1 21 ? -3.671 -5.009 2.228 1.00 0.00 21 ASN A CA 15
ATOM 19697 C C . ASN A 1 21 ? -2.966 -6.052 1.360 1.00 0.00 21 ASN A C 15
ATOM 19698 O O . ASN A 1 21 ? -2.583 -5.766 0.227 1.00 0.00 21 ASN A O 15
ATOM 19709 N N . LEU A 1 22 ? -2.815 -7.241 1.925 1.00 0.00 22 LEU A N 15
ATOM 19710 C CA . LEU A 1 22 ? -2.162 -8.329 1.217 1.00 0.00 22 LEU A CA 15
ATOM 19711 C C . LEU A 1 22 ? -3.213 -9.351 0.780 1.00 0.00 22 LEU A C 15
ATOM 19712 O O . LEU A 1 22 ? -4.048 -9.769 1.581 1.00 0.00 22 LEU A O 15
ATOM 19728 N N . GLN A 1 23 ? -3.138 -9.723 -0.490 1.00 0.00 23 GLN A N 15
ATOM 19729 C CA . GLN A 1 23 ? -4.073 -10.688 -1.043 1.00 0.00 23 GLN A CA 15
ATOM 19730 C C . GLN A 1 23 ? -3.879 -12.055 -0.382 1.00 0.00 23 GLN A C 15
ATOM 19731 O O . GLN A 1 23 ? -4.851 -12.737 -0.061 1.00 0.00 23 GLN A O 15
ATOM 19745 N N . SER A 1 24 ? -2.617 -12.413 -0.197 1.00 0.00 24 SER A N 15
ATOM 19746 C CA . SER A 1 24 ? -2.283 -13.685 0.419 1.00 0.00 24 SER A CA 15
ATOM 19747 C C . SER A 1 24 ? -1.174 -13.490 1.455 1.00 0.00 24 SER A C 15
ATOM 19748 O O . SER A 1 24 ? -0.030 -13.880 1.227 1.00 0.00 24 SER A O 15
ATOM 19756 N N . PRO A 1 25 ? -1.561 -12.869 2.601 1.00 0.00 25 PRO A N 15
ATOM 19757 C CA . PRO A 1 25 ? -0.613 -12.616 3.673 1.00 0.00 25 PRO A CA 15
ATOM 19758 C C . PRO A 1 25 ? -0.294 -13.903 4.437 1.00 0.00 25 PRO A C 15
ATOM 19759 O O . PRO A 1 25 ? -0.964 -14.918 4.257 1.00 0.00 25 PRO A O 15
ATOM 19770 N N . THR A 1 26 ? 0.730 -13.817 5.274 1.00 0.00 26 THR A N 15
ATOM 19771 C CA . THR A 1 26 ? 1.146 -14.962 6.066 1.00 0.00 26 THR A CA 15
ATOM 19772 C C . THR A 1 26 ? 0.857 -14.718 7.549 1.00 0.00 26 THR A C 15
ATOM 19773 O O . THR A 1 26 ? 0.430 -13.630 7.931 1.00 0.00 26 THR A O 15
ATOM 19784 N N . LEU A 1 27 ? 1.102 -15.750 8.344 1.00 0.00 27 LEU A N 15
ATOM 19785 C CA . LEU A 1 27 ? 0.873 -15.661 9.776 1.00 0.00 27 LEU A CA 15
ATOM 19786 C C . LEU A 1 27 ? 1.417 -14.328 10.294 1.00 0.00 27 LEU A C 15
ATOM 19787 O O . LEU A 1 27 ? 0.673 -13.528 10.860 1.00 0.00 27 LEU A O 15
ATOM 19803 N N . GLU A 1 28 ? 2.710 -14.129 10.081 1.00 0.00 28 GLU A N 15
ATOM 19804 C CA . GLU A 1 28 ? 3.361 -12.907 10.518 1.00 0.00 28 GLU A CA 15
ATOM 19805 C C . GLU A 1 28 ? 2.458 -11.700 10.255 1.00 0.00 28 GLU A C 15
ATOM 19806 O O . GLU A 1 28 ? 2.144 -10.943 11.172 1.00 0.00 28 GLU A O 15
ATOM 19818 N N . GLU A 1 29 ? 2.066 -11.558 8.997 1.00 0.00 29 GLU A N 15
ATOM 19819 C CA . GLU A 1 29 ? 1.205 -10.457 8.601 1.00 0.00 29 GLU A CA 15
ATOM 19820 C C . GLU A 1 29 ? -0.154 -10.569 9.296 1.00 0.00 29 GLU A C 15
ATOM 19821 O O . GLU A 1 29 ? -0.633 -9.604 9.890 1.00 0.00 29 GLU A O 15
ATOM 19833 N N . LYS A 1 30 ? -0.737 -11.755 9.199 1.00 0.00 30 LYS A N 15
ATOM 19834 C CA . LYS A 1 30 ? -2.030 -12.005 9.811 1.00 0.00 30 LYS A CA 15
ATOM 19835 C C . LYS A 1 30 ? -2.074 -11.344 11.190 1.00 0.00 30 LYS A C 15
ATOM 19836 O O . LYS A 1 30 ? -3.140 -10.946 11.658 1.00 0.00 30 LYS A O 15
ATOM 19855 N N . ASN A 1 31 ? -0.903 -11.248 11.802 1.00 0.00 31 ASN A N 15
ATOM 19856 C CA . ASN A 1 31 ? -0.794 -10.643 13.119 1.00 0.00 31 ASN A CA 15
ATOM 19857 C C . ASN A 1 31 ? -0.569 -9.137 12.965 1.00 0.00 31 ASN A C 15
ATOM 19858 O O . ASN A 1 31 ? -1.231 -8.337 13.624 1.00 0.00 31 ASN A O 15
ATOM 19869 N N . GLU A 1 32 ? 0.367 -8.797 12.092 1.00 0.00 32 GLU A N 15
ATOM 19870 C CA . GLU A 1 32 ? 0.688 -7.402 11.844 1.00 0.00 32 GLU A CA 15
ATOM 19871 C C . GLU A 1 32 ? 1.597 -7.276 10.619 1.00 0.00 32 GLU A C 15
ATOM 19872 O O . GLU A 1 32 ? 2.547 -8.042 10.465 1.00 0.00 32 GLU A O 15
ATOM 19884 N N . PHE A 1 33 ? 1.274 -6.303 9.780 1.00 0.00 33 PHE A N 15
ATOM 19885 C CA . PHE A 1 33 ? 2.049 -6.067 8.574 1.00 0.00 33 PHE A CA 15
ATOM 19886 C C . PHE A 1 33 ? 3.548 -6.205 8.850 1.00 0.00 33 PHE A C 15
ATOM 19887 O O . PHE A 1 33 ? 4.069 -5.599 9.785 1.00 0.00 33 PHE A O 15
ATOM 19904 N N . PRO A 1 34 ? 4.217 -7.026 7.997 1.00 0.00 34 PRO A N 15
ATOM 19905 C CA . PRO A 1 34 ? 5.645 -7.251 8.139 1.00 0.00 34 PRO A CA 15
ATOM 19906 C C . PRO A 1 34 ? 6.442 -6.039 7.653 1.00 0.00 34 PRO A C 15
ATOM 19907 O O . PRO A 1 34 ? 6.138 -5.472 6.604 1.00 0.00 34 PRO A O 15
ATOM 19918 N N . GLU A 1 35 ? 7.447 -5.678 8.437 1.00 0.00 35 GLU A N 15
ATOM 19919 C CA . GLU A 1 35 ? 8.290 -4.544 8.099 1.00 0.00 35 GLU A CA 15
ATOM 19920 C C . GLU A 1 35 ? 8.980 -4.778 6.753 1.00 0.00 35 GLU A C 15
ATOM 19921 O O . GLU A 1 35 ? 9.010 -3.888 5.904 1.00 0.00 35 GLU A O 15
ATOM 19933 N N . ASP A 1 36 ? 9.517 -5.979 6.601 1.00 0.00 36 ASP A N 15
ATOM 19934 C CA . ASP A 1 36 ? 10.205 -6.341 5.373 1.00 0.00 36 ASP A CA 15
ATOM 19935 C C . ASP A 1 36 ? 9.301 -6.034 4.178 1.00 0.00 36 ASP A C 15
ATOM 19936 O O . ASP A 1 36 ? 9.785 -5.819 3.068 1.00 0.00 36 ASP A O 15
ATOM 19945 N N . LEU A 1 37 ? 8.003 -6.022 4.446 1.00 0.00 37 LEU A N 15
ATOM 19946 C CA . LEU A 1 37 ? 7.027 -5.745 3.406 1.00 0.00 37 LEU A CA 15
ATOM 19947 C C . LEU A 1 37 ? 6.720 -4.246 3.387 1.00 0.00 37 LEU A C 15
ATOM 19948 O O . LEU A 1 37 ? 6.806 -3.605 2.340 1.00 0.00 37 LEU A O 15
ATOM 19964 N N . ARG A 1 38 ? 6.370 -3.731 4.556 1.00 0.00 38 ARG A N 15
ATOM 19965 C CA . ARG A 1 38 ? 6.051 -2.320 4.686 1.00 0.00 38 ARG A CA 15
ATOM 19966 C C . ARG A 1 38 ? 6.979 -1.482 3.806 1.00 0.00 38 ARG A C 15
ATOM 19967 O O . ARG A 1 38 ? 6.568 -0.988 2.757 1.00 0.00 38 ARG A O 15
ATOM 19988 N N . THR A 1 39 ? 8.215 -1.347 4.264 1.00 0.00 39 THR A N 15
ATOM 19989 C CA . THR A 1 39 ? 9.206 -0.577 3.531 1.00 0.00 39 THR A CA 15
ATOM 19990 C C . THR A 1 39 ? 9.090 -0.851 2.030 1.00 0.00 39 THR A C 15
ATOM 19991 O O . THR A 1 39 ? 9.022 0.080 1.229 1.00 0.00 39 THR A O 15
ATOM 20002 N N . GLU A 1 40 ? 9.071 -2.133 1.695 1.00 0.00 40 GLU A N 15
ATOM 20003 C CA . GLU A 1 40 ? 8.965 -2.541 0.304 1.00 0.00 40 GLU A CA 15
ATOM 20004 C C . GLU A 1 40 ? 7.818 -1.796 -0.382 1.00 0.00 40 GLU A C 15
ATOM 20005 O O . GLU A 1 40 ? 7.947 -1.372 -1.529 1.00 0.00 40 GLU A O 15
ATOM 20017 N N . LEU A 1 41 ? 6.722 -1.658 0.351 1.00 0.00 41 LEU A N 15
ATOM 20018 C CA . LEU A 1 41 ? 5.554 -0.972 -0.173 1.00 0.00 41 LEU A CA 15
ATOM 20019 C C . LEU A 1 41 ? 5.759 0.540 -0.051 1.00 0.00 41 LEU A C 15
ATOM 20020 O O . LEU A 1 41 ? 5.709 1.259 -1.047 1.00 0.00 41 LEU A O 15
ATOM 20036 N N . MET A 1 42 ? 5.984 0.976 1.180 1.00 0.00 42 MET A N 15
ATOM 20037 C CA . MET A 1 42 ? 6.197 2.389 1.445 1.00 0.00 42 MET A CA 15
ATOM 20038 C C . MET A 1 42 ? 7.053 3.030 0.351 1.00 0.00 42 MET A C 15
ATOM 20039 O O . MET A 1 42 ? 6.749 4.125 -0.120 1.00 0.00 42 MET A O 15
ATOM 20053 N N . GLN A 1 43 ? 8.108 2.320 -0.022 1.00 0.00 43 GLN A N 15
ATOM 20054 C CA . GLN A 1 43 ? 9.011 2.805 -1.052 1.00 0.00 43 GLN A CA 15
ATOM 20055 C C . GLN A 1 43 ? 8.367 2.662 -2.433 1.00 0.00 43 GLN A C 15
ATOM 20056 O O . GLN A 1 43 ? 8.423 3.583 -3.246 1.00 0.00 43 GLN A O 15
ATOM 20070 N N . THR A 1 44 ? 7.771 1.499 -2.655 1.00 0.00 44 THR A N 15
ATOM 20071 C CA . THR A 1 44 ? 7.117 1.223 -3.923 1.00 0.00 44 THR A CA 15
ATOM 20072 C C . THR A 1 44 ? 6.083 2.306 -4.237 1.00 0.00 44 THR A C 15
ATOM 20073 O O . THR A 1 44 ? 6.268 3.097 -5.161 1.00 0.00 44 THR A O 15
ATOM 20084 N N . LEU A 1 45 ? 5.018 2.308 -3.450 1.00 0.00 45 LEU A N 15
ATOM 20085 C CA . LEU A 1 45 ? 3.954 3.281 -3.632 1.00 0.00 45 LEU A CA 15
ATOM 20086 C C . LEU A 1 45 ? 4.535 4.692 -3.524 1.00 0.00 45 LEU A C 15
ATOM 20087 O O . LEU A 1 45 ? 4.234 5.556 -4.346 1.00 0.00 45 LEU A O 15
ATOM 20103 N N . GLY A 1 46 ? 5.358 4.882 -2.503 1.00 0.00 46 GLY A N 15
ATOM 20104 C CA . GLY A 1 46 ? 5.984 6.173 -2.276 1.00 0.00 46 GLY A CA 15
ATOM 20105 C C . GLY A 1 46 ? 6.543 6.748 -3.580 1.00 0.00 46 GLY A C 15
ATOM 20106 O O . GLY A 1 46 ? 6.444 7.949 -3.825 1.00 0.00 46 GLY A O 15
ATOM 20110 N N . SER A 1 47 ? 7.118 5.863 -4.380 1.00 0.00 47 SER A N 15
ATOM 20111 C CA . SER A 1 47 ? 7.693 6.267 -5.652 1.00 0.00 47 SER A CA 15
ATOM 20112 C C . SER A 1 47 ? 6.683 7.103 -6.441 1.00 0.00 47 SER A C 15
ATOM 20113 O O . SER A 1 47 ? 6.929 8.274 -6.726 1.00 0.00 47 SER A O 15
ATOM 20121 N N . TYR A 1 48 ? 5.567 6.468 -6.771 1.00 0.00 48 TYR A N 15
ATOM 20122 C CA . TYR A 1 48 ? 4.519 7.139 -7.521 1.00 0.00 48 TYR A CA 15
ATOM 20123 C C . TYR A 1 48 ? 4.371 8.595 -7.075 1.00 0.00 48 TYR A C 15
ATOM 20124 O O . TYR A 1 48 ? 4.395 9.506 -7.901 1.00 0.00 48 TYR A O 15
ATOM 20142 N N . GLY A 1 49 ? 4.222 8.768 -5.770 1.00 0.00 49 GLY A N 15
ATOM 20143 C CA . GLY A 1 49 ? 4.071 10.098 -5.205 1.00 0.00 49 GLY A CA 15
ATOM 20144 C C . GLY A 1 49 ? 5.147 10.372 -4.153 1.00 0.00 49 GLY A C 15
ATOM 20145 O O . GLY A 1 49 ? 6.339 10.259 -4.435 1.00 0.00 49 GLY A O 15
ATOM 20149 N N . THR A 1 50 ? 4.689 10.728 -2.962 1.00 0.00 50 THR A N 15
ATOM 20150 C CA . THR A 1 50 ? 5.598 11.019 -1.866 1.00 0.00 50 THR A CA 15
ATOM 20151 C C . THR A 1 50 ? 4.948 10.668 -0.526 1.00 0.00 50 THR A C 15
ATOM 20152 O O . THR A 1 50 ? 3.852 11.137 -0.222 1.00 0.00 50 THR A O 15
ATOM 20163 N N . ILE A 1 51 ? 5.651 9.846 0.239 1.00 0.00 51 ILE A N 15
ATOM 20164 C CA . ILE A 1 51 ? 5.156 9.427 1.539 1.00 0.00 51 ILE A CA 15
ATOM 20165 C C . ILE A 1 51 ? 5.259 10.596 2.520 1.00 0.00 51 ILE A C 15
ATOM 20166 O O . ILE A 1 51 ? 6.332 10.870 3.055 1.00 0.00 51 ILE A O 15
ATOM 20182 N N . VAL A 1 52 ? 4.128 11.254 2.727 1.00 0.00 52 VAL A N 15
ATOM 20183 C CA . VAL A 1 52 ? 4.076 12.388 3.634 1.00 0.00 52 VAL A CA 15
ATOM 20184 C C . VAL A 1 52 ? 3.845 11.884 5.060 1.00 0.00 52 VAL A C 15
ATOM 20185 O O . VAL A 1 52 ? 4.135 12.588 6.026 1.00 0.00 52 VAL A O 15
ATOM 20198 N N . LEU A 1 53 ? 3.325 10.669 5.147 1.00 0.00 53 LEU A N 15
ATOM 20199 C CA . LEU A 1 53 ? 3.051 10.063 6.439 1.00 0.00 53 LEU A CA 15
ATOM 20200 C C . LEU A 1 53 ? 2.418 8.686 6.228 1.00 0.00 53 LEU A C 15
ATOM 20201 O O . LEU A 1 53 ? 1.796 8.436 5.196 1.00 0.00 53 LEU A O 15
ATOM 20217 N N . VAL A 1 54 ? 2.598 7.828 7.221 1.00 0.00 54 VAL A N 15
ATOM 20218 C CA . VAL A 1 54 ? 2.053 6.483 7.157 1.00 0.00 54 VAL A CA 15
ATOM 20219 C C . VAL A 1 54 ? 1.510 6.091 8.533 1.00 0.00 54 VAL A C 15
ATOM 20220 O O . VAL A 1 54 ? 1.994 6.573 9.556 1.00 0.00 54 VAL A O 15
ATOM 20233 N N . ARG A 1 55 ? 0.511 5.221 8.513 1.00 0.00 55 ARG A N 15
ATOM 20234 C CA . ARG A 1 55 ? -0.104 4.759 9.746 1.00 0.00 55 ARG A CA 15
ATOM 20235 C C . ARG A 1 55 ? -0.721 3.374 9.545 1.00 0.00 55 ARG A C 15
ATOM 20236 O O . ARG A 1 55 ? -1.610 3.202 8.712 1.00 0.00 55 ARG A O 15
ATOM 20257 N N . ILE A 1 56 ? -0.227 2.422 10.323 1.00 0.00 56 ILE A N 15
ATOM 20258 C CA . ILE A 1 56 ? -0.719 1.058 10.241 1.00 0.00 56 ILE A CA 15
ATOM 20259 C C . ILE A 1 56 ? -1.941 0.905 11.149 1.00 0.00 56 ILE A C 15
ATOM 20260 O O . ILE A 1 56 ? -1.955 1.417 12.267 1.00 0.00 56 ILE A O 15
ATOM 20276 N N . ASN A 1 57 ? -2.937 0.199 10.633 1.00 0.00 57 ASN A N 15
ATOM 20277 C CA . ASN A 1 57 ? -4.160 -0.027 11.384 1.00 0.00 57 ASN A CA 15
ATOM 20278 C C . ASN A 1 57 ? -4.132 -1.434 11.985 1.00 0.00 57 ASN A C 15
ATOM 20279 O O . ASN A 1 57 ? -3.477 -2.327 11.451 1.00 0.00 57 ASN A O 15
ATOM 20290 N N . GLN A 1 58 ? -4.852 -1.586 13.087 1.00 0.00 58 GLN A N 15
ATOM 20291 C CA . GLN A 1 58 ? -4.918 -2.869 13.766 1.00 0.00 58 GLN A CA 15
ATOM 20292 C C . GLN A 1 58 ? -4.551 -3.999 12.802 1.00 0.00 58 GLN A C 15
ATOM 20293 O O . GLN A 1 58 ? -3.676 -4.812 13.097 1.00 0.00 58 GLN A O 15
ATOM 20307 N N . GLY A 1 59 ? -5.238 -4.014 11.670 1.00 0.00 59 GLY A N 15
ATOM 20308 C CA . GLY A 1 59 ? -4.996 -5.031 10.661 1.00 0.00 59 GLY A CA 15
ATOM 20309 C C . GLY A 1 59 ? -5.093 -4.441 9.252 1.00 0.00 59 GLY A C 15
ATOM 20310 O O . GLY A 1 59 ? -5.766 -4.999 8.387 1.00 0.00 59 GLY A O 15
ATOM 20314 N N . GLN A 1 60 ? -4.412 -3.320 9.067 1.00 0.00 60 GLN A N 15
ATOM 20315 C CA . GLN A 1 60 ? -4.414 -2.648 7.779 1.00 0.00 60 GLN A CA 15
ATOM 20316 C C . GLN A 1 60 ? -3.218 -1.699 7.674 1.00 0.00 60 GLN A C 15
ATOM 20317 O O . GLN A 1 60 ? -2.454 -1.550 8.626 1.00 0.00 60 GLN A O 15
ATOM 20331 N N . MET A 1 61 ? -3.093 -1.082 6.508 1.00 0.00 61 MET A N 15
ATOM 20332 C CA . MET A 1 61 ? -2.003 -0.152 6.266 1.00 0.00 61 MET A CA 15
ATOM 20333 C C . MET A 1 61 ? -2.514 1.133 5.613 1.00 0.00 61 MET A C 15
ATOM 20334 O O . MET A 1 61 ? -2.866 1.138 4.435 1.00 0.00 61 MET A O 15
ATOM 20348 N N . LEU A 1 62 ? -2.539 2.193 6.408 1.00 0.00 62 LEU A N 15
ATOM 20349 C CA . LEU A 1 62 ? -3.001 3.482 5.922 1.00 0.00 62 LEU A CA 15
ATOM 20350 C C . LEU A 1 62 ? -1.795 4.335 5.524 1.00 0.00 62 LEU A C 15
ATOM 20351 O O . LEU A 1 62 ? -1.114 4.894 6.383 1.00 0.00 62 LEU A O 15
ATOM 20367 N N . VAL A 1 63 ? -1.566 4.408 4.221 1.00 0.00 63 VAL A N 15
ATOM 20368 C CA . VAL A 1 63 ? -0.454 5.184 3.699 1.00 0.00 63 VAL A CA 15
ATOM 20369 C C . VAL A 1 63 ? -0.962 6.551 3.238 1.00 0.00 63 VAL A C 15
ATOM 20370 O O . VAL A 1 63 ? -1.955 6.637 2.516 1.00 0.00 63 VAL A O 15
ATOM 20383 N N . THR A 1 64 ? -0.259 7.586 3.673 1.00 0.00 64 THR A N 15
ATOM 20384 C CA . THR A 1 64 ? -0.627 8.945 3.314 1.00 0.00 64 THR A CA 15
ATOM 20385 C C . THR A 1 64 ? 0.401 9.538 2.349 1.00 0.00 64 THR A C 15
ATOM 20386 O O . THR A 1 64 ? 1.601 9.309 2.496 1.00 0.00 64 THR A O 15
ATOM 20397 N N . PHE A 1 65 ? -0.107 10.289 1.383 1.00 0.00 65 PHE A N 15
ATOM 20398 C CA . PHE A 1 65 ? 0.753 10.918 0.393 1.00 0.00 65 PHE A CA 15
ATOM 20399 C C . PHE A 1 65 ? 0.551 12.434 0.376 1.00 0.00 65 PHE A C 15
ATOM 20400 O O . PHE A 1 65 ? -0.173 12.977 1.209 1.00 0.00 65 PHE A O 15
ATOM 20417 N N . ALA A 1 66 ? 1.206 13.075 -0.581 1.00 0.00 66 ALA A N 15
ATOM 20418 C CA . ALA A 1 66 ? 1.108 14.518 -0.717 1.00 0.00 66 ALA A CA 15
ATOM 20419 C C . ALA A 1 66 ? 0.043 14.857 -1.762 1.00 0.00 66 ALA A C 15
ATOM 20420 O O . ALA A 1 66 ? -0.709 15.816 -1.599 1.00 0.00 66 ALA A O 15
ATOM 20427 N N . ASP A 1 67 ? 0.012 14.049 -2.812 1.00 0.00 67 ASP A N 15
ATOM 20428 C CA . ASP A 1 67 ? -0.949 14.251 -3.883 1.00 0.00 67 ASP A CA 15
ATOM 20429 C C . ASP A 1 67 ? -1.985 13.126 -3.851 1.00 0.00 67 ASP A C 15
ATOM 20430 O O . ASP A 1 67 ? -1.819 12.144 -3.129 1.00 0.00 67 ASP A O 15
ATOM 20439 N N . SER A 1 68 ? -3.033 13.307 -4.641 1.00 0.00 68 SER A N 15
ATOM 20440 C CA . SER A 1 68 ? -4.097 12.320 -4.713 1.00 0.00 68 SER A CA 15
ATOM 20441 C C . SER A 1 68 ? -3.836 11.352 -5.868 1.00 0.00 68 SER A C 15
ATOM 20442 O O . SER A 1 68 ? -3.906 10.137 -5.693 1.00 0.00 68 SER A O 15
ATOM 20450 N N . HIS A 1 69 ? -3.540 11.927 -7.025 1.00 0.00 69 HIS A N 15
ATOM 20451 C CA . HIS A 1 69 ? -3.268 11.131 -8.209 1.00 0.00 69 HIS A CA 15
ATOM 20452 C C . HIS A 1 69 ? -2.369 9.950 -7.838 1.00 0.00 69 HIS A C 15
ATOM 20453 O O . HIS A 1 69 ? -2.715 8.797 -8.092 1.00 0.00 69 HIS A O 15
ATOM 20467 N N . SER A 1 70 ? -1.231 10.278 -7.243 1.00 0.00 70 SER A N 15
ATOM 20468 C CA . SER A 1 70 ? -0.280 9.259 -6.834 1.00 0.00 70 SER A CA 15
ATOM 20469 C C . SER A 1 70 ? -1.017 8.079 -6.197 1.00 0.00 70 SER A C 15
ATOM 20470 O O . SER A 1 70 ? -0.979 6.965 -6.715 1.00 0.00 70 SER A O 15
ATOM 20478 N N . ALA A 1 71 ? -1.672 8.366 -5.081 1.00 0.00 71 ALA A N 15
ATOM 20479 C CA . ALA A 1 71 ? -2.417 7.343 -4.367 1.00 0.00 71 ALA A CA 15
ATOM 20480 C C . ALA A 1 71 ? -3.516 6.790 -5.277 1.00 0.00 71 ALA A C 15
ATOM 20481 O O . ALA A 1 71 ? -3.963 5.658 -5.098 1.00 0.00 71 ALA A O 15
ATOM 20488 N N . LEU A 1 72 ? -3.919 7.614 -6.233 1.00 0.00 72 LEU A N 15
ATOM 20489 C CA . LEU A 1 72 ? -4.956 7.222 -7.171 1.00 0.00 72 LEU A CA 15
ATOM 20490 C C . LEU A 1 72 ? -4.416 6.129 -8.095 1.00 0.00 72 LEU A C 15
ATOM 20491 O O . LEU A 1 72 ? -5.077 5.116 -8.318 1.00 0.00 72 LEU A O 15
ATOM 20507 N N . SER A 1 73 ? -3.219 6.371 -8.609 1.00 0.00 73 SER A N 15
ATOM 20508 C CA . SER A 1 73 ? -2.581 5.420 -9.504 1.00 0.00 73 SER A CA 15
ATOM 20509 C C . SER A 1 73 ? -2.342 4.096 -8.776 1.00 0.00 73 SER A C 15
ATOM 20510 O O . SER A 1 73 ? -2.926 3.074 -9.132 1.00 0.00 73 SER A O 15
ATOM 20518 N N . VAL A 1 74 ? -1.483 4.158 -7.769 1.00 0.00 74 VAL A N 15
ATOM 20519 C CA . VAL A 1 74 ? -1.159 2.976 -6.988 1.00 0.00 74 VAL A CA 15
ATOM 20520 C C . VAL A 1 74 ? -2.450 2.237 -6.631 1.00 0.00 74 VAL A C 15
ATOM 20521 O O . VAL A 1 74 ? -2.454 1.014 -6.502 1.00 0.00 74 VAL A O 15
ATOM 20534 N N . LEU A 1 75 ? -3.515 3.011 -6.481 1.00 0.00 75 LEU A N 15
ATOM 20535 C CA . LEU A 1 75 ? -4.810 2.445 -6.140 1.00 0.00 75 LEU A CA 15
ATOM 20536 C C . LEU A 1 75 ? -5.317 1.602 -7.312 1.00 0.00 75 LEU A C 15
ATOM 20537 O O . LEU A 1 75 ? -5.824 0.499 -7.114 1.00 0.00 75 LEU A O 15
ATOM 20553 N N . ASP A 1 76 ? -5.162 2.153 -8.507 1.00 0.00 76 ASP A N 15
ATOM 20554 C CA . ASP A 1 76 ? -5.598 1.465 -9.710 1.00 0.00 76 ASP A CA 15
ATOM 20555 C C . ASP A 1 76 ? -4.571 0.393 -10.080 1.00 0.00 76 ASP A C 15
ATOM 20556 O O . ASP A 1 76 ? -4.920 -0.776 -10.242 1.00 0.00 76 ASP A O 15
ATOM 20565 N N . VAL A 1 77 ? -3.326 0.828 -10.203 1.00 0.00 77 VAL A N 15
ATOM 20566 C CA . VAL A 1 77 ? -2.246 -0.080 -10.550 1.00 0.00 77 VAL A CA 15
ATOM 20567 C C . VAL A 1 77 ? -1.990 -1.032 -9.380 1.00 0.00 77 VAL A C 15
ATOM 20568 O O . VAL A 1 77 ? -1.217 -1.980 -9.505 1.00 0.00 77 VAL A O 15
ATOM 20581 N N . ASP A 1 78 ? -2.654 -0.746 -8.270 1.00 0.00 78 ASP A N 15
ATOM 20582 C CA . ASP A 1 78 ? -2.508 -1.565 -7.079 1.00 0.00 78 ASP A CA 15
ATOM 20583 C C . ASP A 1 78 ? -2.320 -3.027 -7.490 1.00 0.00 78 ASP A C 15
ATOM 20584 O O . ASP A 1 78 ? -1.572 -3.764 -6.850 1.00 0.00 78 ASP A O 15
ATOM 20593 N N . GLY A 1 79 ? -3.013 -3.402 -8.555 1.00 0.00 79 GLY A N 15
ATOM 20594 C CA . GLY A 1 79 ? -2.932 -4.762 -9.059 1.00 0.00 79 GLY A CA 15
ATOM 20595 C C . GLY A 1 79 ? -1.504 -5.300 -8.959 1.00 0.00 79 GLY A C 15
ATOM 20596 O O . GLY A 1 79 ? -1.299 -6.505 -8.815 1.00 0.00 79 GLY A O 15
ATOM 20600 N N . MET A 1 80 ? -0.552 -4.382 -9.040 1.00 0.00 80 MET A N 15
ATOM 20601 C CA . MET A 1 80 ? 0.851 -4.749 -8.960 1.00 0.00 80 MET A CA 15
ATOM 20602 C C . MET A 1 80 ? 1.093 -5.748 -7.828 1.00 0.00 80 MET A C 15
ATOM 20603 O O . MET A 1 80 ? 0.203 -6.000 -7.017 1.00 0.00 80 MET A O 15
ATOM 20617 N N . LYS A 1 81 ? 2.302 -6.290 -7.808 1.00 0.00 81 LYS A N 15
ATOM 20618 C CA . LYS A 1 81 ? 2.672 -7.257 -6.788 1.00 0.00 81 LYS A CA 15
ATOM 20619 C C . LYS A 1 81 ? 3.963 -6.801 -6.104 1.00 0.00 81 LYS A C 15
ATOM 20620 O O . LYS A 1 81 ? 4.797 -6.141 -6.722 1.00 0.00 81 LYS A O 15
ATOM 20639 N N . VAL A 1 82 ? 4.087 -7.171 -4.838 1.00 0.00 82 VAL A N 15
ATOM 20640 C CA . VAL A 1 82 ? 5.262 -6.809 -4.064 1.00 0.00 82 VAL A CA 15
ATOM 20641 C C . VAL A 1 82 ? 5.965 -8.081 -3.586 1.00 0.00 82 VAL A C 15
ATOM 20642 O O . VAL A 1 82 ? 5.372 -8.893 -2.877 1.00 0.00 82 VAL A O 15
ATOM 20655 N N . LYS A 1 83 ? 7.219 -8.215 -3.993 1.00 0.00 83 LYS A N 15
ATOM 20656 C CA . LYS A 1 83 ? 8.008 -9.375 -3.614 1.00 0.00 83 LYS A CA 15
ATOM 20657 C C . LYS A 1 83 ? 7.320 -10.643 -4.123 1.00 0.00 83 LYS A C 15
ATOM 20658 O O . LYS A 1 83 ? 7.405 -11.696 -3.492 1.00 0.00 83 LYS A O 15
ATOM 20677 N N . GLY A 1 84 ? 6.653 -10.501 -5.259 1.00 0.00 84 GLY A N 15
ATOM 20678 C CA . GLY A 1 84 ? 5.950 -11.622 -5.860 1.00 0.00 84 GLY A CA 15
ATOM 20679 C C . GLY A 1 84 ? 4.615 -11.874 -5.155 1.00 0.00 84 GLY A C 15
ATOM 20680 O O . GLY A 1 84 ? 3.850 -12.747 -5.561 1.00 0.00 84 GLY A O 15
ATOM 20684 N N . ARG A 1 85 ? 4.377 -11.093 -4.112 1.00 0.00 85 ARG A N 15
ATOM 20685 C CA . ARG A 1 85 ? 3.148 -11.220 -3.347 1.00 0.00 85 ARG A CA 15
ATOM 20686 C C . ARG A 1 85 ? 2.068 -10.301 -3.922 1.00 0.00 85 ARG A C 15
ATOM 20687 O O . ARG A 1 85 ? 2.352 -9.167 -4.304 1.00 0.00 85 ARG A O 15
ATOM 20708 N N . ALA A 1 86 ? 0.852 -10.826 -3.965 1.00 0.00 86 ALA A N 15
ATOM 20709 C CA . ALA A 1 86 ? -0.272 -10.067 -4.487 1.00 0.00 86 ALA A CA 15
ATOM 20710 C C . ALA A 1 86 ? -0.757 -9.084 -3.420 1.00 0.00 86 ALA A C 15
ATOM 20711 O O . ALA A 1 86 ? -1.133 -9.490 -2.321 1.00 0.00 86 ALA A O 15
ATOM 20718 N N . VAL A 1 87 ? -0.734 -7.809 -3.781 1.00 0.00 87 VAL A N 15
ATOM 20719 C CA . VAL A 1 87 ? -1.167 -6.765 -2.868 1.00 0.00 87 VAL A CA 15
ATOM 20720 C C . VAL A 1 87 ? -2.560 -6.281 -3.277 1.00 0.00 87 VAL A C 15
ATOM 20721 O O . VAL A 1 87 ? -3.040 -6.606 -4.362 1.00 0.00 87 VAL A O 15
ATOM 20734 N N . LYS A 1 88 ? -3.169 -5.513 -2.386 1.00 0.00 88 LYS A N 15
ATOM 20735 C CA . LYS A 1 88 ? -4.497 -4.981 -2.641 1.00 0.00 88 LYS A CA 15
ATOM 20736 C C . LYS A 1 88 ? -4.640 -3.624 -1.949 1.00 0.00 88 LYS A C 15
ATOM 20737 O O . LYS A 1 88 ? -4.762 -3.556 -0.727 1.00 0.00 88 LYS A O 15
ATOM 20756 N N . ILE A 1 89 ? -4.620 -2.577 -2.761 1.00 0.00 89 ILE A N 15
ATOM 20757 C CA . ILE A 1 89 ? -4.746 -1.225 -2.242 1.00 0.00 89 ILE A CA 15
ATOM 20758 C C . ILE A 1 89 ? -6.163 -0.713 -2.505 1.00 0.00 89 ILE A C 15
ATOM 20759 O O . ILE A 1 89 ? -6.624 -0.707 -3.645 1.00 0.00 89 ILE A O 15
ATOM 20775 N N . SER A 1 90 ? -6.815 -0.294 -1.430 1.00 0.00 90 SER A N 15
ATOM 20776 C CA . SER A 1 90 ? -8.171 0.220 -1.530 1.00 0.00 90 SER A CA 15
ATOM 20777 C C . SER A 1 90 ? -8.316 1.482 -0.678 1.00 0.00 90 SER A C 15
ATOM 20778 O O . SER A 1 90 ? -7.340 1.966 -0.108 1.00 0.00 90 SER A O 15
ATOM 20786 N N . GLY A 1 91 ? -9.543 1.979 -0.619 1.00 0.00 91 GLY A N 15
ATOM 20787 C CA . GLY A 1 91 ? -9.829 3.176 0.154 1.00 0.00 91 GLY A CA 15
ATOM 20788 C C . GLY A 1 91 ? -10.236 2.820 1.585 1.00 0.00 91 GLY A C 15
ATOM 20789 O O . GLY A 1 91 ? -9.952 1.722 2.060 1.00 0.00 91 GLY A O 15
ATOM 20793 N N . PRO A 1 92 ? -10.913 3.795 2.249 1.00 0.00 92 PRO A N 15
ATOM 20794 C CA . PRO A 1 92 ? -11.362 3.596 3.617 1.00 0.00 92 PRO A CA 15
ATOM 20795 C C . PRO A 1 92 ? -12.579 2.670 3.664 1.00 0.00 92 PRO A C 15
ATOM 20796 O O . PRO A 1 92 ? -13.661 3.081 4.082 1.00 0.00 92 PRO A O 15
ATOM 20807 N N . SER A 1 93 ? -12.362 1.437 3.231 1.00 0.00 93 SER A N 15
ATOM 20808 C CA . SER A 1 93 ? -13.428 0.449 3.219 1.00 0.00 93 SER A CA 15
ATOM 20809 C C . SER A 1 93 ? -13.570 -0.185 4.604 1.00 0.00 93 SER A C 15
ATOM 20810 O O . SER A 1 93 ? -12.590 -0.308 5.337 1.00 0.00 93 SER A O 15
ATOM 20818 N N . SER A 1 94 ? -14.797 -0.571 4.920 1.00 0.00 94 SER A N 15
ATOM 20819 C CA . SER A 1 94 ? -15.079 -1.189 6.204 1.00 0.00 94 SER A CA 15
ATOM 20820 C C . SER A 1 94 ? -16.455 -1.858 6.172 1.00 0.00 94 SER A C 15
ATOM 20821 O O . SER A 1 94 ? -17.452 -1.254 6.565 1.00 0.00 94 SER A O 15
ATOM 20829 N N . GLY A 1 95 ? -16.465 -3.096 5.700 1.00 0.00 95 GLY A N 15
ATOM 20830 C CA . GLY A 1 95 ? -17.703 -3.853 5.612 1.00 0.00 95 GLY A CA 15
ATOM 20831 C C . GLY A 1 95 ? -17.710 -5.010 6.612 1.00 0.00 95 GLY A C 15
ATOM 20832 O O . GLY A 1 95 ? -18.161 -4.853 7.746 1.00 0.00 95 GLY A O 15
ATOM 20836 N N . GLY A 1 1 ? -34.655 24.071 -11.314 1.00 0.00 1 GLY A N 16
ATOM 20837 C CA . GLY A 1 1 ? -33.864 24.373 -10.133 1.00 0.00 1 GLY A CA 16
ATOM 20838 C C . GLY A 1 1 ? -32.532 23.620 -10.157 1.00 0.00 1 GLY A C 16
ATOM 20839 O O . GLY A 1 1 ? -32.480 22.456 -10.551 1.00 0.00 1 GLY A O 16
ATOM 20843 N N . SER A 1 2 ? -31.489 24.316 -9.731 1.00 0.00 2 SER A N 16
ATOM 20844 C CA . SER A 1 2 ? -30.160 23.728 -9.698 1.00 0.00 2 SER A CA 16
ATOM 20845 C C . SER A 1 2 ? -29.580 23.821 -8.286 1.00 0.00 2 SER A C 16
ATOM 20846 O O . SER A 1 2 ? -28.800 24.725 -7.990 1.00 0.00 2 SER A O 16
ATOM 20854 N N . SER A 1 3 ? -29.985 22.876 -7.451 1.00 0.00 3 SER A N 16
ATOM 20855 C CA . SER A 1 3 ? -29.515 22.840 -6.076 1.00 0.00 3 SER A CA 16
ATOM 20856 C C . SER A 1 3 ? -28.137 22.179 -6.011 1.00 0.00 3 SER A C 16
ATOM 20857 O O . SER A 1 3 ? -27.175 22.787 -5.542 1.00 0.00 3 SER A O 16
ATOM 20865 N N . GLY A 1 4 ? -28.085 20.944 -6.488 1.00 0.00 4 GLY A N 16
ATOM 20866 C CA . GLY A 1 4 ? -26.840 20.195 -6.489 1.00 0.00 4 GLY A CA 16
ATOM 20867 C C . GLY A 1 4 ? -25.759 20.929 -7.285 1.00 0.00 4 GLY A C 16
ATOM 20868 O O . GLY A 1 4 ? -24.706 21.265 -6.745 1.00 0.00 4 GLY A O 16
ATOM 20872 N N . SER A 1 5 ? -26.056 21.156 -8.556 1.00 0.00 5 SER A N 16
ATOM 20873 C CA . SER A 1 5 ? -25.123 21.844 -9.432 1.00 0.00 5 SER A CA 16
ATOM 20874 C C . SER A 1 5 ? -24.469 23.010 -8.687 1.00 0.00 5 SER A C 16
ATOM 20875 O O . SER A 1 5 ? -23.247 23.062 -8.559 1.00 0.00 5 SER A O 16
ATOM 20883 N N . SER A 1 6 ? -25.313 23.916 -8.215 1.00 0.00 6 SER A N 16
ATOM 20884 C CA . SER A 1 6 ? -24.832 25.078 -7.486 1.00 0.00 6 SER A CA 16
ATOM 20885 C C . SER A 1 6 ? -23.988 24.633 -6.290 1.00 0.00 6 SER A C 16
ATOM 20886 O O . SER A 1 6 ? -22.814 24.986 -6.188 1.00 0.00 6 SER A O 16
ATOM 20894 N N . GLY A 1 7 ? -24.619 23.864 -5.415 1.00 0.00 7 GLY A N 16
ATOM 20895 C CA . GLY A 1 7 ? -23.941 23.368 -4.230 1.00 0.00 7 GLY A CA 16
ATOM 20896 C C . GLY A 1 7 ? -22.518 22.914 -4.562 1.00 0.00 7 GLY A C 16
ATOM 20897 O O . GLY A 1 7 ? -21.549 23.464 -4.040 1.00 0.00 7 GLY A O 16
ATOM 20901 N N . SER A 1 8 ? -22.437 21.915 -5.428 1.00 0.00 8 SER A N 16
ATOM 20902 C CA . SER A 1 8 ? -21.149 21.381 -5.836 1.00 0.00 8 SER A CA 16
ATOM 20903 C C . SER A 1 8 ? -20.357 20.929 -4.608 1.00 0.00 8 SER A C 16
ATOM 20904 O O . SER A 1 8 ? -19.551 21.687 -4.071 1.00 0.00 8 SER A O 16
ATOM 20912 N N . SER A 1 9 ? -20.614 19.695 -4.199 1.00 0.00 9 SER A N 16
ATOM 20913 C CA . SER A 1 9 ? -19.936 19.133 -3.043 1.00 0.00 9 SER A CA 16
ATOM 20914 C C . SER A 1 9 ? -18.420 19.253 -3.217 1.00 0.00 9 SER A C 16
ATOM 20915 O O . SER A 1 9 ? -17.738 19.821 -2.367 1.00 0.00 9 SER A O 16
ATOM 20923 N N . PHE A 1 10 ? -17.939 18.708 -4.325 1.00 0.00 10 PHE A N 16
ATOM 20924 C CA . PHE A 1 10 ? -16.517 18.747 -4.621 1.00 0.00 10 PHE A CA 16
ATOM 20925 C C . PHE A 1 10 ? -15.688 18.462 -3.367 1.00 0.00 10 PHE A C 16
ATOM 20926 O O . PHE A 1 10 ? -15.379 19.374 -2.601 1.00 0.00 10 PHE A O 16
ATOM 20943 N N . GLN A 1 11 ? -15.350 17.192 -3.195 1.00 0.00 11 GLN A N 16
ATOM 20944 C CA . GLN A 1 11 ? -14.563 16.775 -2.047 1.00 0.00 11 GLN A CA 16
ATOM 20945 C C . GLN A 1 11 ? -13.137 16.425 -2.480 1.00 0.00 11 GLN A C 16
ATOM 20946 O O . GLN A 1 11 ? -12.799 15.252 -2.623 1.00 0.00 11 GLN A O 16
ATOM 20960 N N . GLY A 1 12 ? -12.341 17.465 -2.677 1.00 0.00 12 GLY A N 16
ATOM 20961 C CA . GLY A 1 12 ? -10.960 17.283 -3.090 1.00 0.00 12 GLY A CA 16
ATOM 20962 C C . GLY A 1 12 ? -10.184 16.457 -2.062 1.00 0.00 12 GLY A C 16
ATOM 20963 O O . GLY A 1 12 ? -10.083 16.844 -0.899 1.00 0.00 12 GLY A O 16
ATOM 20967 N N . PRO A 1 13 ? -9.642 15.305 -2.540 1.00 0.00 13 PRO A N 16
ATOM 20968 C CA . PRO A 1 13 ? -8.879 14.422 -1.675 1.00 0.00 13 PRO A CA 16
ATOM 20969 C C . PRO A 1 13 ? -7.490 14.998 -1.392 1.00 0.00 13 PRO A C 16
ATOM 20970 O O . PRO A 1 13 ? -6.484 14.454 -1.844 1.00 0.00 13 PRO A O 16
ATOM 20981 N N . LEU A 1 14 ? -7.480 16.091 -0.644 1.00 0.00 14 LEU A N 16
ATOM 20982 C CA . LEU A 1 14 ? -6.231 16.747 -0.294 1.00 0.00 14 LEU A CA 16
ATOM 20983 C C . LEU A 1 14 ? -5.388 15.804 0.566 1.00 0.00 14 LEU A C 16
ATOM 20984 O O . LEU A 1 14 ? -4.177 15.700 0.375 1.00 0.00 14 LEU A O 16
ATOM 21000 N N . ASP A 1 15 ? -6.061 15.140 1.494 1.00 0.00 15 ASP A N 16
ATOM 21001 C CA . ASP A 1 15 ? -5.388 14.209 2.384 1.00 0.00 15 ASP A CA 16
ATOM 21002 C C . ASP A 1 15 ? -4.430 13.336 1.572 1.00 0.00 15 ASP A C 16
ATOM 21003 O O . ASP A 1 15 ? -3.217 13.387 1.772 1.00 0.00 15 ASP A O 16
ATOM 21012 N N . ALA A 1 16 ? -5.010 12.555 0.672 1.00 0.00 16 ALA A N 16
ATOM 21013 C CA . ALA A 1 16 ? -4.222 11.672 -0.172 1.00 0.00 16 ALA A CA 16
ATOM 21014 C C . ALA A 1 16 ? -3.872 10.405 0.611 1.00 0.00 16 ALA A C 16
ATOM 21015 O O . ALA A 1 16 ? -2.747 9.913 0.532 1.00 0.00 16 ALA A O 16
ATOM 21022 N N . THR A 1 17 ? -4.856 9.912 1.348 1.00 0.00 17 THR A N 16
ATOM 21023 C CA . THR A 1 17 ? -4.666 8.712 2.144 1.00 0.00 17 THR A CA 16
ATOM 21024 C C . THR A 1 17 ? -5.161 7.482 1.380 1.00 0.00 17 THR A C 16
ATOM 21025 O O . THR A 1 17 ? -6.137 7.560 0.636 1.00 0.00 17 THR A O 16
ATOM 21036 N N . VAL A 1 18 ? -4.465 6.374 1.591 1.00 0.00 18 VAL A N 16
ATOM 21037 C CA . VAL A 1 18 ? -4.822 5.129 0.932 1.00 0.00 18 VAL A CA 16
ATOM 21038 C C . VAL A 1 18 ? -4.653 3.970 1.916 1.00 0.00 18 VAL A C 16
ATOM 21039 O O . VAL A 1 18 ? -3.804 4.024 2.805 1.00 0.00 18 VAL A O 16
ATOM 21052 N N . VAL A 1 19 ? -5.475 2.948 1.724 1.00 0.00 19 VAL A N 16
ATOM 21053 C CA . VAL A 1 19 ? -5.427 1.778 2.583 1.00 0.00 19 VAL A CA 16
ATOM 21054 C C . VAL A 1 19 ? -4.713 0.640 1.850 1.00 0.00 19 VAL A C 16
ATOM 21055 O O . VAL A 1 19 ? -4.930 0.434 0.657 1.00 0.00 19 VAL A O 16
ATOM 21068 N N . VAL A 1 20 ? -3.876 -0.068 2.594 1.00 0.00 20 VAL A N 16
ATOM 21069 C CA . VAL A 1 20 ? -3.129 -1.178 2.029 1.00 0.00 20 VAL A CA 16
ATOM 21070 C C . VAL A 1 20 ? -3.551 -2.476 2.721 1.00 0.00 20 VAL A C 16
ATOM 21071 O O . VAL A 1 20 ? -3.807 -2.487 3.924 1.00 0.00 20 VAL A O 16
ATOM 21084 N N . ASN A 1 21 ? -3.612 -3.538 1.931 1.00 0.00 21 ASN A N 16
ATOM 21085 C CA . ASN A 1 21 ? -3.999 -4.837 2.453 1.00 0.00 21 ASN A CA 16
ATOM 21086 C C . ASN A 1 21 ? -3.331 -5.935 1.622 1.00 0.00 21 ASN A C 16
ATOM 21087 O O . ASN A 1 21 ? -2.962 -5.709 0.471 1.00 0.00 21 ASN A O 16
ATOM 21098 N N . LEU A 1 22 ? -3.197 -7.100 2.239 1.00 0.00 22 LEU A N 16
ATOM 21099 C CA . LEU A 1 22 ? -2.580 -8.233 1.571 1.00 0.00 22 LEU A CA 16
ATOM 21100 C C . LEU A 1 22 ? -3.671 -9.189 1.084 1.00 0.00 22 LEU A C 16
ATOM 21101 O O . LEU A 1 22 ? -4.525 -9.609 1.862 1.00 0.00 22 LEU A O 16
ATOM 21117 N N . GLN A 1 23 ? -3.607 -9.504 -0.202 1.00 0.00 23 GLN A N 16
ATOM 21118 C CA . GLN A 1 23 ? -4.579 -10.402 -0.802 1.00 0.00 23 GLN A CA 16
ATOM 21119 C C . GLN A 1 23 ? -4.476 -11.792 -0.172 1.00 0.00 23 GLN A C 16
ATOM 21120 O O . GLN A 1 23 ? -5.442 -12.290 0.405 1.00 0.00 23 GLN A O 16
ATOM 21134 N N . SER A 1 24 ? -3.296 -12.381 -0.304 1.00 0.00 24 SER A N 16
ATOM 21135 C CA . SER A 1 24 ? -3.055 -13.705 0.245 1.00 0.00 24 SER A CA 16
ATOM 21136 C C . SER A 1 24 ? -1.794 -13.690 1.111 1.00 0.00 24 SER A C 16
ATOM 21137 O O . SER A 1 24 ? -0.750 -14.196 0.702 1.00 0.00 24 SER A O 16
ATOM 21145 N N . PRO A 1 25 ? -1.935 -13.089 2.323 1.00 0.00 25 PRO A N 16
ATOM 21146 C CA . PRO A 1 25 ? -0.820 -13.002 3.250 1.00 0.00 25 PRO A CA 16
ATOM 21147 C C . PRO A 1 25 ? -0.551 -14.354 3.913 1.00 0.00 25 PRO A C 16
ATOM 21148 O O . PRO A 1 25 ? -1.385 -15.256 3.852 1.00 0.00 25 PRO A O 16
ATOM 21159 N N . THR A 1 26 ? 0.617 -14.453 4.531 1.00 0.00 26 THR A N 16
ATOM 21160 C CA . THR A 1 26 ? 1.006 -15.680 5.205 1.00 0.00 26 THR A CA 16
ATOM 21161 C C . THR A 1 26 ? 0.760 -15.563 6.710 1.00 0.00 26 THR A C 16
ATOM 21162 O O . THR A 1 26 ? 0.194 -14.575 7.175 1.00 0.00 26 THR A O 16
ATOM 21173 N N . LEU A 1 27 ? 1.198 -16.585 7.430 1.00 0.00 27 LEU A N 16
ATOM 21174 C CA . LEU A 1 27 ? 1.033 -16.609 8.874 1.00 0.00 27 LEU A CA 16
ATOM 21175 C C . LEU A 1 27 ? 1.588 -15.313 9.468 1.00 0.00 27 LEU A C 16
ATOM 21176 O O . LEU A 1 27 ? 0.857 -14.553 10.101 1.00 0.00 27 LEU A O 16
ATOM 21192 N N . GLU A 1 28 ? 2.876 -15.100 9.243 1.00 0.00 28 GLU A N 16
ATOM 21193 C CA . GLU A 1 28 ? 3.538 -13.909 9.748 1.00 0.00 28 GLU A CA 16
ATOM 21194 C C . GLU A 1 28 ? 2.661 -12.677 9.517 1.00 0.00 28 GLU A C 16
ATOM 21195 O O . GLU A 1 28 ? 2.483 -11.859 10.419 1.00 0.00 28 GLU A O 16
ATOM 21207 N N . GLU A 1 29 ? 2.137 -12.582 8.304 1.00 0.00 29 GLU A N 16
ATOM 21208 C CA . GLU A 1 29 ? 1.283 -11.463 7.943 1.00 0.00 29 GLU A CA 16
ATOM 21209 C C . GLU A 1 29 ? -0.051 -11.551 8.687 1.00 0.00 29 GLU A C 16
ATOM 21210 O O . GLU A 1 29 ? -0.506 -10.570 9.272 1.00 0.00 29 GLU A O 16
ATOM 21222 N N . LYS A 1 30 ? -0.640 -12.737 8.641 1.00 0.00 30 LYS A N 16
ATOM 21223 C CA . LYS A 1 30 ? -1.913 -12.967 9.303 1.00 0.00 30 LYS A CA 16
ATOM 21224 C C . LYS A 1 30 ? -1.821 -12.491 10.754 1.00 0.00 30 LYS A C 16
ATOM 21225 O O . LYS A 1 30 ? -2.833 -12.156 11.367 1.00 0.00 30 LYS A O 16
ATOM 21244 N N . ASN A 1 31 ? -0.597 -12.476 11.262 1.00 0.00 31 ASN A N 16
ATOM 21245 C CA . ASN A 1 31 ? -0.359 -12.047 12.630 1.00 0.00 31 ASN A CA 16
ATOM 21246 C C . ASN A 1 31 ? -0.209 -10.525 12.663 1.00 0.00 31 ASN A C 16
ATOM 21247 O O . ASN A 1 31 ? -0.778 -9.861 13.528 1.00 0.00 31 ASN A O 16
ATOM 21258 N N . GLU A 1 32 ? 0.559 -10.017 11.711 1.00 0.00 32 GLU A N 16
ATOM 21259 C CA . GLU A 1 32 ? 0.791 -8.585 11.621 1.00 0.00 32 GLU A CA 16
ATOM 21260 C C . GLU A 1 32 ? 1.677 -8.266 10.415 1.00 0.00 32 GLU A C 16
ATOM 21261 O O . GLU A 1 32 ? 2.567 -9.042 10.071 1.00 0.00 32 GLU A O 16
ATOM 21273 N N . PHE A 1 33 ? 1.402 -7.122 9.805 1.00 0.00 33 PHE A N 16
ATOM 21274 C CA . PHE A 1 33 ? 2.163 -6.691 8.645 1.00 0.00 33 PHE A CA 16
ATOM 21275 C C . PHE A 1 33 ? 3.663 -6.688 8.944 1.00 0.00 33 PHE A C 16
ATOM 21276 O O . PHE A 1 33 ? 4.102 -6.102 9.932 1.00 0.00 33 PHE A O 16
ATOM 21293 N N . PRO A 1 34 ? 4.429 -7.366 8.047 1.00 0.00 34 PRO A N 16
ATOM 21294 C CA . PRO A 1 34 ? 5.871 -7.447 8.205 1.00 0.00 34 PRO A CA 16
ATOM 21295 C C . PRO A 1 34 ? 6.539 -6.124 7.826 1.00 0.00 34 PRO A C 16
ATOM 21296 O O . PRO A 1 34 ? 6.179 -5.506 6.825 1.00 0.00 34 PRO A O 16
ATOM 21307 N N . GLU A 1 35 ? 7.501 -5.727 8.647 1.00 0.00 35 GLU A N 16
ATOM 21308 C CA . GLU A 1 35 ? 8.222 -4.488 8.411 1.00 0.00 35 GLU A CA 16
ATOM 21309 C C . GLU A 1 35 ? 9.086 -4.609 7.154 1.00 0.00 35 GLU A C 16
ATOM 21310 O O . GLU A 1 35 ? 9.534 -3.603 6.605 1.00 0.00 35 GLU A O 16
ATOM 21322 N N . ASP A 1 36 ? 9.295 -5.848 6.735 1.00 0.00 36 ASP A N 16
ATOM 21323 C CA . ASP A 1 36 ? 10.098 -6.113 5.553 1.00 0.00 36 ASP A CA 16
ATOM 21324 C C . ASP A 1 36 ? 9.298 -5.737 4.304 1.00 0.00 36 ASP A C 16
ATOM 21325 O O . ASP A 1 36 ? 9.875 -5.409 3.268 1.00 0.00 36 ASP A O 16
ATOM 21334 N N . LEU A 1 37 ? 7.982 -5.798 4.442 1.00 0.00 37 LEU A N 16
ATOM 21335 C CA . LEU A 1 37 ? 7.097 -5.468 3.338 1.00 0.00 37 LEU A CA 16
ATOM 21336 C C . LEU A 1 37 ? 6.708 -3.991 3.426 1.00 0.00 37 LEU A C 16
ATOM 21337 O O . LEU A 1 37 ? 6.721 -3.281 2.421 1.00 0.00 37 LEU A O 16
ATOM 21353 N N . ARG A 1 38 ? 6.371 -3.572 4.637 1.00 0.00 38 ARG A N 16
ATOM 21354 C CA . ARG A 1 38 ? 5.978 -2.192 4.869 1.00 0.00 38 ARG A CA 16
ATOM 21355 C C . ARG A 1 38 ? 6.922 -1.241 4.130 1.00 0.00 38 ARG A C 16
ATOM 21356 O O . ARG A 1 38 ? 6.524 -0.593 3.164 1.00 0.00 38 ARG A O 16
ATOM 21377 N N . THR A 1 39 ? 8.154 -1.187 4.614 1.00 0.00 39 THR A N 16
ATOM 21378 C CA . THR A 1 39 ? 9.158 -0.326 4.013 1.00 0.00 39 THR A CA 16
ATOM 21379 C C . THR A 1 39 ? 9.202 -0.536 2.498 1.00 0.00 39 THR A C 16
ATOM 21380 O O . THR A 1 39 ? 9.399 0.413 1.741 1.00 0.00 39 THR A O 16
ATOM 21391 N N . GLU A 1 40 ? 9.016 -1.786 2.101 1.00 0.00 40 GLU A N 16
ATOM 21392 C CA . GLU A 1 40 ? 9.032 -2.133 0.690 1.00 0.00 40 GLU A CA 16
ATOM 21393 C C . GLU A 1 40 ? 7.785 -1.585 -0.006 1.00 0.00 40 GLU A C 16
ATOM 21394 O O . GLU A 1 40 ? 7.781 -1.396 -1.222 1.00 0.00 40 GLU A O 16
ATOM 21406 N N . LEU A 1 41 ? 6.757 -1.343 0.794 1.00 0.00 41 LEU A N 16
ATOM 21407 C CA . LEU A 1 41 ? 5.507 -0.820 0.270 1.00 0.00 41 LEU A CA 16
ATOM 21408 C C . LEU A 1 41 ? 5.557 0.709 0.276 1.00 0.00 41 LEU A C 16
ATOM 21409 O O . LEU A 1 41 ? 5.463 1.341 -0.775 1.00 0.00 41 LEU A O 16
ATOM 21425 N N . MET A 1 42 ? 5.706 1.260 1.472 1.00 0.00 42 MET A N 16
ATOM 21426 C CA . MET A 1 42 ? 5.769 2.703 1.628 1.00 0.00 42 MET A CA 16
ATOM 21427 C C . MET A 1 42 ? 6.739 3.322 0.620 1.00 0.00 42 MET A C 16
ATOM 21428 O O . MET A 1 42 ? 6.443 4.354 0.020 1.00 0.00 42 MET A O 16
ATOM 21442 N N . GLN A 1 43 ? 7.879 2.664 0.463 1.00 0.00 43 GLN A N 16
ATOM 21443 C CA . GLN A 1 43 ? 8.894 3.137 -0.463 1.00 0.00 43 GLN A CA 16
ATOM 21444 C C . GLN A 1 43 ? 8.455 2.886 -1.907 1.00 0.00 43 GLN A C 16
ATOM 21445 O O . GLN A 1 43 ? 8.585 3.761 -2.760 1.00 0.00 43 GLN A O 16
ATOM 21459 N N . THR A 1 44 ? 7.942 1.685 -2.135 1.00 0.00 44 THR A N 16
ATOM 21460 C CA . THR A 1 44 ? 7.482 1.308 -3.461 1.00 0.00 44 THR A CA 16
ATOM 21461 C C . THR A 1 44 ? 6.517 2.361 -4.010 1.00 0.00 44 THR A C 16
ATOM 21462 O O . THR A 1 44 ? 6.697 2.851 -5.124 1.00 0.00 44 THR A O 16
ATOM 21473 N N . LEU A 1 45 ? 5.515 2.677 -3.204 1.00 0.00 45 LEU A N 16
ATOM 21474 C CA . LEU A 1 45 ? 4.521 3.662 -3.595 1.00 0.00 45 LEU A CA 16
ATOM 21475 C C . LEU A 1 45 ? 5.161 5.052 -3.596 1.00 0.00 45 LEU A C 16
ATOM 21476 O O . LEU A 1 45 ? 4.686 5.958 -4.280 1.00 0.00 45 LEU A O 16
ATOM 21492 N N . GLY A 1 46 ? 6.230 5.178 -2.823 1.00 0.00 46 GLY A N 16
ATOM 21493 C CA . GLY A 1 46 ? 6.939 6.442 -2.726 1.00 0.00 46 GLY A CA 16
ATOM 21494 C C . GLY A 1 46 ? 7.388 6.926 -4.107 1.00 0.00 46 GLY A C 16
ATOM 21495 O O . GLY A 1 46 ? 7.479 8.128 -4.348 1.00 0.00 46 GLY A O 16
ATOM 21499 N N . SER A 1 47 ? 7.657 5.964 -4.977 1.00 0.00 47 SER A N 16
ATOM 21500 C CA . SER A 1 47 ? 8.094 6.277 -6.327 1.00 0.00 47 SER A CA 16
ATOM 21501 C C . SER A 1 47 ? 6.942 6.900 -7.119 1.00 0.00 47 SER A C 16
ATOM 21502 O O . SER A 1 47 ? 7.135 7.883 -7.832 1.00 0.00 47 SER A O 16
ATOM 21510 N N . TYR A 1 48 ? 5.770 6.302 -6.966 1.00 0.00 48 TYR A N 16
ATOM 21511 C CA . TYR A 1 48 ? 4.587 6.786 -7.657 1.00 0.00 48 TYR A CA 16
ATOM 21512 C C . TYR A 1 48 ? 4.262 8.224 -7.248 1.00 0.00 48 TYR A C 16
ATOM 21513 O O . TYR A 1 48 ? 4.235 9.122 -8.088 1.00 0.00 48 TYR A O 16
ATOM 21531 N N . GLY A 1 49 ? 4.024 8.398 -5.956 1.00 0.00 49 GLY A N 16
ATOM 21532 C CA . GLY A 1 49 ? 3.703 9.712 -5.425 1.00 0.00 49 GLY A CA 16
ATOM 21533 C C . GLY A 1 49 ? 4.798 10.203 -4.476 1.00 0.00 49 GLY A C 16
ATOM 21534 O O . GLY A 1 49 ? 5.945 10.378 -4.884 1.00 0.00 49 GLY A O 16
ATOM 21538 N N . THR A 1 50 ? 4.406 10.410 -3.228 1.00 0.00 50 THR A N 16
ATOM 21539 C CA . THR A 1 50 ? 5.340 10.878 -2.218 1.00 0.00 50 THR A CA 16
ATOM 21540 C C . THR A 1 50 ? 4.787 10.612 -0.816 1.00 0.00 50 THR A C 16
ATOM 21541 O O . THR A 1 50 ? 3.711 11.097 -0.467 1.00 0.00 50 THR A O 16
ATOM 21552 N N . ILE A 1 51 ? 5.547 9.843 -0.051 1.00 0.00 51 ILE A N 16
ATOM 21553 C CA . ILE A 1 51 ? 5.147 9.507 1.305 1.00 0.00 51 ILE A CA 16
ATOM 21554 C C . ILE A 1 51 ? 5.297 10.741 2.197 1.00 0.00 51 ILE A C 16
ATOM 21555 O O . ILE A 1 51 ? 6.412 11.182 2.470 1.00 0.00 51 ILE A O 16
ATOM 21571 N N . VAL A 1 52 ? 4.157 11.263 2.627 1.00 0.00 52 VAL A N 16
ATOM 21572 C CA . VAL A 1 52 ? 4.148 12.438 3.482 1.00 0.00 52 VAL A CA 16
ATOM 21573 C C . VAL A 1 52 ? 3.864 12.011 4.924 1.00 0.00 52 VAL A C 16
ATOM 21574 O O . VAL A 1 52 ? 4.044 12.795 5.854 1.00 0.00 52 VAL A O 16
ATOM 21587 N N . LEU A 1 53 ? 3.424 10.769 5.064 1.00 0.00 53 LEU A N 16
ATOM 21588 C CA . LEU A 1 53 ? 3.113 10.229 6.376 1.00 0.00 53 LEU A CA 16
ATOM 21589 C C . LEU A 1 53 ? 2.477 8.846 6.216 1.00 0.00 53 LEU A C 16
ATOM 21590 O O . LEU A 1 53 ? 1.699 8.620 5.290 1.00 0.00 53 LEU A O 16
ATOM 21606 N N . VAL A 1 54 ? 2.831 7.958 7.133 1.00 0.00 54 VAL A N 16
ATOM 21607 C CA . VAL A 1 54 ? 2.305 6.604 7.105 1.00 0.00 54 VAL A CA 16
ATOM 21608 C C . VAL A 1 54 ? 1.827 6.218 8.507 1.00 0.00 54 VAL A C 16
ATOM 21609 O O . VAL A 1 54 ? 2.352 6.713 9.503 1.00 0.00 54 VAL A O 16
ATOM 21622 N N . ARG A 1 55 ? 0.838 5.337 8.539 1.00 0.00 55 ARG A N 16
ATOM 21623 C CA . ARG A 1 55 ? 0.284 4.879 9.801 1.00 0.00 55 ARG A CA 16
ATOM 21624 C C . ARG A 1 55 ? -0.420 3.534 9.615 1.00 0.00 55 ARG A C 16
ATOM 21625 O O . ARG A 1 55 ? -1.405 3.441 8.884 1.00 0.00 55 ARG A O 16
ATOM 21646 N N . ILE A 1 56 ? 0.111 2.525 10.290 1.00 0.00 56 ILE A N 16
ATOM 21647 C CA . ILE A 1 56 ? -0.454 1.189 10.208 1.00 0.00 56 ILE A CA 16
ATOM 21648 C C . ILE A 1 56 ? -1.649 1.087 11.159 1.00 0.00 56 ILE A C 16
ATOM 21649 O O . ILE A 1 56 ? -1.625 1.647 12.253 1.00 0.00 56 ILE A O 16
ATOM 21665 N N . ASN A 1 57 ? -2.665 0.366 10.706 1.00 0.00 57 ASN A N 16
ATOM 21666 C CA . ASN A 1 57 ? -3.866 0.183 11.503 1.00 0.00 57 ASN A CA 16
ATOM 21667 C C . ASN A 1 57 ? -3.846 -1.210 12.135 1.00 0.00 57 ASN A C 16
ATOM 21668 O O . ASN A 1 57 ? -3.349 -2.161 11.535 1.00 0.00 57 ASN A O 16
ATOM 21679 N N . GLN A 1 58 ? -4.392 -1.285 13.340 1.00 0.00 58 GLN A N 16
ATOM 21680 C CA . GLN A 1 58 ? -4.443 -2.546 14.061 1.00 0.00 58 GLN A CA 16
ATOM 21681 C C . GLN A 1 58 ? -4.535 -3.716 13.079 1.00 0.00 58 GLN A C 16
ATOM 21682 O O . GLN A 1 58 ? -3.775 -4.677 13.180 1.00 0.00 58 GLN A O 16
ATOM 21696 N N . GLY A 1 59 ? -5.473 -3.595 12.151 1.00 0.00 59 GLY A N 16
ATOM 21697 C CA . GLY A 1 59 ? -5.675 -4.630 11.151 1.00 0.00 59 GLY A CA 16
ATOM 21698 C C . GLY A 1 59 ? -5.737 -4.030 9.745 1.00 0.00 59 GLY A C 16
ATOM 21699 O O . GLY A 1 59 ? -6.659 -4.319 8.984 1.00 0.00 59 GLY A O 16
ATOM 21703 N N . GLN A 1 60 ? -4.745 -3.206 9.444 1.00 0.00 60 GLN A N 16
ATOM 21704 C CA . GLN A 1 60 ? -4.676 -2.562 8.143 1.00 0.00 60 GLN A CA 16
ATOM 21705 C C . GLN A 1 60 ? -3.443 -1.659 8.062 1.00 0.00 60 GLN A C 16
ATOM 21706 O O . GLN A 1 60 ? -2.600 -1.672 8.957 1.00 0.00 60 GLN A O 16
ATOM 21720 N N . MET A 1 61 ? -3.378 -0.896 6.981 1.00 0.00 61 MET A N 16
ATOM 21721 C CA . MET A 1 61 ? -2.263 0.012 6.772 1.00 0.00 61 MET A CA 16
ATOM 21722 C C . MET A 1 61 ? -2.711 1.267 6.020 1.00 0.00 61 MET A C 16
ATOM 21723 O O . MET A 1 61 ? -3.143 1.185 4.871 1.00 0.00 61 MET A O 16
ATOM 21737 N N . LEU A 1 62 ? -2.592 2.398 6.699 1.00 0.00 62 LEU A N 16
ATOM 21738 C CA . LEU A 1 62 ? -2.979 3.669 6.109 1.00 0.00 62 LEU A CA 16
ATOM 21739 C C . LEU A 1 62 ? -1.724 4.431 5.682 1.00 0.00 62 LEU A C 16
ATOM 21740 O O . LEU A 1 62 ? -0.864 4.731 6.508 1.00 0.00 62 LEU A O 16
ATOM 21756 N N . VAL A 1 63 ? -1.659 4.723 4.391 1.00 0.00 63 VAL A N 16
ATOM 21757 C CA . VAL A 1 63 ? -0.523 5.445 3.843 1.00 0.00 63 VAL A CA 16
ATOM 21758 C C . VAL A 1 63 ? -1.002 6.779 3.267 1.00 0.00 63 VAL A C 16
ATOM 21759 O O . VAL A 1 63 ? -1.983 6.823 2.527 1.00 0.00 63 VAL A O 16
ATOM 21772 N N . THR A 1 64 ? -0.286 7.834 3.628 1.00 0.00 64 THR A N 16
ATOM 21773 C CA . THR A 1 64 ? -0.626 9.166 3.156 1.00 0.00 64 THR A CA 16
ATOM 21774 C C . THR A 1 64 ? 0.380 9.631 2.101 1.00 0.00 64 THR A C 16
ATOM 21775 O O . THR A 1 64 ? 1.576 9.367 2.220 1.00 0.00 64 THR A O 16
ATOM 21786 N N . PHE A 1 65 ? -0.141 10.314 1.093 1.00 0.00 65 PHE A N 16
ATOM 21787 C CA . PHE A 1 65 ? 0.697 10.818 0.018 1.00 0.00 65 PHE A CA 16
ATOM 21788 C C . PHE A 1 65 ? 0.669 12.347 -0.028 1.00 0.00 65 PHE A C 16
ATOM 21789 O O . PHE A 1 65 ? 0.122 12.989 0.868 1.00 0.00 65 PHE A O 16
ATOM 21806 N N . ALA A 1 66 ? 1.266 12.887 -1.080 1.00 0.00 66 ALA A N 16
ATOM 21807 C CA . ALA A 1 66 ? 1.317 14.328 -1.255 1.00 0.00 66 ALA A CA 16
ATOM 21808 C C . ALA A 1 66 ? 0.244 14.754 -2.259 1.00 0.00 66 ALA A C 16
ATOM 21809 O O . ALA A 1 66 ? -0.349 15.823 -2.123 1.00 0.00 66 ALA A O 16
ATOM 21816 N N . ASP A 1 67 ? 0.028 13.896 -3.245 1.00 0.00 67 ASP A N 16
ATOM 21817 C CA . ASP A 1 67 ? -0.963 14.169 -4.272 1.00 0.00 67 ASP A CA 16
ATOM 21818 C C . ASP A 1 67 ? -1.984 13.030 -4.306 1.00 0.00 67 ASP A C 16
ATOM 21819 O O . ASP A 1 67 ? -1.737 11.954 -3.763 1.00 0.00 67 ASP A O 16
ATOM 21828 N N . SER A 1 68 ? -3.108 13.304 -4.951 1.00 0.00 68 SER A N 16
ATOM 21829 C CA . SER A 1 68 ? -4.167 12.316 -5.063 1.00 0.00 68 SER A CA 16
ATOM 21830 C C . SER A 1 68 ? -4.012 11.530 -6.367 1.00 0.00 68 SER A C 16
ATOM 21831 O O . SER A 1 68 ? -4.095 10.302 -6.370 1.00 0.00 68 SER A O 16
ATOM 21839 N N . HIS A 1 69 ? -3.791 12.269 -7.444 1.00 0.00 69 HIS A N 16
ATOM 21840 C CA . HIS A 1 69 ? -3.624 11.657 -8.751 1.00 0.00 69 HIS A CA 16
ATOM 21841 C C . HIS A 1 69 ? -2.703 10.441 -8.634 1.00 0.00 69 HIS A C 16
ATOM 21842 O O . HIS A 1 69 ? -2.922 9.427 -9.295 1.00 0.00 69 HIS A O 16
ATOM 21856 N N . SER A 1 70 ? -1.692 10.583 -7.789 1.00 0.00 70 SER A N 16
ATOM 21857 C CA . SER A 1 70 ? -0.738 9.508 -7.577 1.00 0.00 70 SER A CA 16
ATOM 21858 C C . SER A 1 70 ? -1.443 8.293 -6.973 1.00 0.00 70 SER A C 16
ATOM 21859 O O . SER A 1 70 ? -1.259 7.169 -7.438 1.00 0.00 70 SER A O 16
ATOM 21867 N N . ALA A 1 71 ? -2.236 8.559 -5.945 1.00 0.00 71 ALA A N 16
ATOM 21868 C CA . ALA A 1 71 ? -2.970 7.501 -5.272 1.00 0.00 71 ALA A CA 16
ATOM 21869 C C . ALA A 1 71 ? -3.872 6.790 -6.283 1.00 0.00 71 ALA A C 16
ATOM 21870 O O . ALA A 1 71 ? -3.860 5.563 -6.375 1.00 0.00 71 ALA A O 16
ATOM 21877 N N . LEU A 1 72 ? -4.632 7.590 -7.015 1.00 0.00 72 LEU A N 16
ATOM 21878 C CA . LEU A 1 72 ? -5.539 7.052 -8.016 1.00 0.00 72 LEU A CA 16
ATOM 21879 C C . LEU A 1 72 ? -4.848 5.908 -8.761 1.00 0.00 72 LEU A C 16
ATOM 21880 O O . LEU A 1 72 ? -5.419 4.830 -8.916 1.00 0.00 72 LEU A O 16
ATOM 21896 N N . SER A 1 73 ? -3.629 6.182 -9.202 1.00 0.00 73 SER A N 16
ATOM 21897 C CA . SER A 1 73 ? -2.855 5.189 -9.927 1.00 0.00 73 SER A CA 16
ATOM 21898 C C . SER A 1 73 ? -2.407 4.078 -8.975 1.00 0.00 73 SER A C 16
ATOM 21899 O O . SER A 1 73 ? -2.512 2.896 -9.301 1.00 0.00 73 SER A O 16
ATOM 21907 N N . VAL A 1 74 ? -1.917 4.496 -7.817 1.00 0.00 74 VAL A N 16
ATOM 21908 C CA . VAL A 1 74 ? -1.453 3.551 -6.816 1.00 0.00 74 VAL A CA 16
ATOM 21909 C C . VAL A 1 74 ? -2.611 2.639 -6.406 1.00 0.00 74 VAL A C 16
ATOM 21910 O O . VAL A 1 74 ? -2.393 1.575 -5.827 1.00 0.00 74 VAL A O 16
ATOM 21923 N N . LEU A 1 75 ? -3.816 3.088 -6.722 1.00 0.00 75 LEU A N 16
ATOM 21924 C CA . LEU A 1 75 ? -5.009 2.326 -6.394 1.00 0.00 75 LEU A CA 16
ATOM 21925 C C . LEU A 1 75 ? -5.353 1.399 -7.561 1.00 0.00 75 LEU A C 16
ATOM 21926 O O . LEU A 1 75 ? -6.114 0.446 -7.398 1.00 0.00 75 LEU A O 16
ATOM 21942 N N . ASP A 1 76 ? -4.777 1.710 -8.713 1.00 0.00 76 ASP A N 16
ATOM 21943 C CA . ASP A 1 76 ? -5.014 0.917 -9.907 1.00 0.00 76 ASP A CA 16
ATOM 21944 C C . ASP A 1 76 ? -3.940 -0.168 -10.014 1.00 0.00 76 ASP A C 16
ATOM 21945 O O . ASP A 1 76 ? -4.257 -1.348 -10.153 1.00 0.00 76 ASP A O 16
ATOM 21954 N N . VAL A 1 77 ? -2.692 0.271 -9.946 1.00 0.00 77 VAL A N 16
ATOM 21955 C CA . VAL A 1 77 ? -1.570 -0.648 -10.033 1.00 0.00 77 VAL A CA 16
ATOM 21956 C C . VAL A 1 77 ? -1.522 -1.510 -8.770 1.00 0.00 77 VAL A C 16
ATOM 21957 O O . VAL A 1 77 ? -0.766 -2.478 -8.703 1.00 0.00 77 VAL A O 16
ATOM 21970 N N . ASP A 1 78 ? -2.338 -1.127 -7.800 1.00 0.00 78 ASP A N 16
ATOM 21971 C CA . ASP A 1 78 ? -2.399 -1.852 -6.542 1.00 0.00 78 ASP A CA 16
ATOM 21972 C C . ASP A 1 78 ? -2.406 -3.356 -6.826 1.00 0.00 78 ASP A C 16
ATOM 21973 O O . ASP A 1 78 ? -1.820 -4.135 -6.076 1.00 0.00 78 ASP A O 16
ATOM 21982 N N . GLY A 1 79 ? -3.077 -3.718 -7.910 1.00 0.00 79 GLY A N 16
ATOM 21983 C CA . GLY A 1 79 ? -3.168 -5.114 -8.301 1.00 0.00 79 GLY A CA 16
ATOM 21984 C C . GLY A 1 79 ? -1.791 -5.780 -8.283 1.00 0.00 79 GLY A C 16
ATOM 21985 O O . GLY A 1 79 ? -1.690 -7.001 -8.181 1.00 0.00 79 GLY A O 16
ATOM 21989 N N . MET A 1 80 ? -0.765 -4.948 -8.384 1.00 0.00 80 MET A N 16
ATOM 21990 C CA . MET A 1 80 ? 0.602 -5.441 -8.380 1.00 0.00 80 MET A CA 16
ATOM 21991 C C . MET A 1 80 ? 0.808 -6.475 -7.272 1.00 0.00 80 MET A C 16
ATOM 21992 O O . MET A 1 80 ? -0.076 -6.688 -6.444 1.00 0.00 80 MET A O 16
ATOM 22006 N N . LYS A 1 81 ? 1.981 -7.091 -7.292 1.00 0.00 81 LYS A N 16
ATOM 22007 C CA . LYS A 1 81 ? 2.315 -8.098 -6.300 1.00 0.00 81 LYS A CA 16
ATOM 22008 C C . LYS A 1 81 ? 3.632 -7.719 -5.618 1.00 0.00 81 LYS A C 16
ATOM 22009 O O . LYS A 1 81 ? 4.611 -7.394 -6.288 1.00 0.00 81 LYS A O 16
ATOM 22028 N N . VAL A 1 82 ? 3.613 -7.774 -4.294 1.00 0.00 82 VAL A N 16
ATOM 22029 C CA . VAL A 1 82 ? 4.793 -7.441 -3.515 1.00 0.00 82 VAL A CA 16
ATOM 22030 C C . VAL A 1 82 ? 5.515 -8.729 -3.114 1.00 0.00 82 VAL A C 16
ATOM 22031 O O . VAL A 1 82 ? 4.994 -9.517 -2.326 1.00 0.00 82 VAL A O 16
ATOM 22044 N N . LYS A 1 83 ? 6.702 -8.903 -3.675 1.00 0.00 83 LYS A N 16
ATOM 22045 C CA . LYS A 1 83 ? 7.501 -10.082 -3.386 1.00 0.00 83 LYS A CA 16
ATOM 22046 C C . LYS A 1 83 ? 6.704 -11.335 -3.754 1.00 0.00 83 LYS A C 16
ATOM 22047 O O . LYS A 1 83 ? 6.839 -12.373 -3.109 1.00 0.00 83 LYS A O 16
ATOM 22066 N N . GLY A 1 84 ? 5.891 -11.197 -4.791 1.00 0.00 84 GLY A N 16
ATOM 22067 C CA . GLY A 1 84 ? 5.072 -12.305 -5.253 1.00 0.00 84 GLY A CA 16
ATOM 22068 C C . GLY A 1 84 ? 3.753 -12.371 -4.481 1.00 0.00 84 GLY A C 16
ATOM 22069 O O . GLY A 1 84 ? 2.820 -13.057 -4.896 1.00 0.00 84 GLY A O 16
ATOM 22073 N N . ARG A 1 85 ? 3.717 -11.649 -3.371 1.00 0.00 85 ARG A N 16
ATOM 22074 C CA . ARG A 1 85 ? 2.527 -11.617 -2.537 1.00 0.00 85 ARG A CA 16
ATOM 22075 C C . ARG A 1 85 ? 1.521 -10.604 -3.087 1.00 0.00 85 ARG A C 16
ATOM 22076 O O . ARG A 1 85 ? 1.807 -9.409 -3.146 1.00 0.00 85 ARG A O 16
ATOM 22097 N N . ALA A 1 86 ? 0.363 -11.119 -3.475 1.00 0.00 86 ALA A N 16
ATOM 22098 C CA . ALA A 1 86 ? -0.687 -10.274 -4.017 1.00 0.00 86 ALA A CA 16
ATOM 22099 C C . ALA A 1 86 ? -1.103 -9.245 -2.964 1.00 0.00 86 ALA A C 16
ATOM 22100 O O . ALA A 1 86 ? -1.483 -9.609 -1.852 1.00 0.00 86 ALA A O 16
ATOM 22107 N N . VAL A 1 87 ? -1.018 -7.981 -3.352 1.00 0.00 87 VAL A N 16
ATOM 22108 C CA . VAL A 1 87 ? -1.381 -6.897 -2.455 1.00 0.00 87 VAL A CA 16
ATOM 22109 C C . VAL A 1 87 ? -2.620 -6.184 -2.999 1.00 0.00 87 VAL A C 16
ATOM 22110 O O . VAL A 1 87 ? -3.035 -6.429 -4.131 1.00 0.00 87 VAL A O 16
ATOM 22123 N N . LYS A 1 88 ? -3.177 -5.315 -2.168 1.00 0.00 88 LYS A N 16
ATOM 22124 C CA . LYS A 1 88 ? -4.360 -4.565 -2.552 1.00 0.00 88 LYS A CA 16
ATOM 22125 C C . LYS A 1 88 ? -4.330 -3.192 -1.877 1.00 0.00 88 LYS A C 16
ATOM 22126 O O . LYS A 1 88 ? -3.995 -3.083 -0.698 1.00 0.00 88 LYS A O 16
ATOM 22145 N N . ILE A 1 89 ? -4.684 -2.178 -2.653 1.00 0.00 89 ILE A N 16
ATOM 22146 C CA . ILE A 1 89 ? -4.701 -0.817 -2.145 1.00 0.00 89 ILE A CA 16
ATOM 22147 C C . ILE A 1 89 ? -6.064 -0.186 -2.435 1.00 0.00 89 ILE A C 16
ATOM 22148 O O . ILE A 1 89 ? -6.496 -0.134 -3.586 1.00 0.00 89 ILE A O 16
ATOM 22164 N N . SER A 1 90 ? -6.704 0.278 -1.372 1.00 0.00 90 SER A N 16
ATOM 22165 C CA . SER A 1 90 ? -8.010 0.904 -1.498 1.00 0.00 90 SER A CA 16
ATOM 22166 C C . SER A 1 90 ? -7.953 2.341 -0.978 1.00 0.00 90 SER A C 16
ATOM 22167 O O . SER A 1 90 ? -6.888 2.829 -0.605 1.00 0.00 90 SER A O 16
ATOM 22175 N N . GLY A 1 91 ? -9.114 2.980 -0.970 1.00 0.00 91 GLY A N 16
ATOM 22176 C CA . GLY A 1 91 ? -9.211 4.352 -0.502 1.00 0.00 91 GLY A CA 16
ATOM 22177 C C . GLY A 1 91 ? -10.435 4.540 0.397 1.00 0.00 91 GLY A C 16
ATOM 22178 O O . GLY A 1 91 ? -11.555 4.218 0.002 1.00 0.00 91 GLY A O 16
ATOM 22182 N N . PRO A 1 92 ? -10.173 5.073 1.620 1.00 0.00 92 PRO A N 16
ATOM 22183 C CA . PRO A 1 92 ? -11.240 5.308 2.578 1.00 0.00 92 PRO A CA 16
ATOM 22184 C C . PRO A 1 92 ? -12.072 6.530 2.184 1.00 0.00 92 PRO A C 16
ATOM 22185 O O . PRO A 1 92 ? -13.235 6.398 1.806 1.00 0.00 92 PRO A O 16
ATOM 22196 N N . SER A 1 93 ? -11.443 7.692 2.287 1.00 0.00 93 SER A N 16
ATOM 22197 C CA . SER A 1 93 ? -12.111 8.937 1.946 1.00 0.00 93 SER A CA 16
ATOM 22198 C C . SER A 1 93 ? -11.134 10.107 2.078 1.00 0.00 93 SER A C 16
ATOM 22199 O O . SER A 1 93 ? -10.834 10.783 1.095 1.00 0.00 93 SER A O 16
ATOM 22207 N N . SER A 1 94 ? -10.665 10.310 3.300 1.00 0.00 94 SER A N 16
ATOM 22208 C CA . SER A 1 94 ? -9.729 11.387 3.573 1.00 0.00 94 SER A CA 16
ATOM 22209 C C . SER A 1 94 ? -9.457 11.476 5.076 1.00 0.00 94 SER A C 16
ATOM 22210 O O . SER A 1 94 ? -10.059 12.292 5.772 1.00 0.00 94 SER A O 16
ATOM 22218 N N . GLY A 1 95 ? -8.549 10.625 5.532 1.00 0.00 95 GLY A N 16
ATOM 22219 C CA . GLY A 1 95 ? -8.190 10.597 6.940 1.00 0.00 95 GLY A CA 16
ATOM 22220 C C . GLY A 1 95 ? -6.777 10.046 7.134 1.00 0.00 95 GLY A C 16
ATOM 22221 O O . GLY A 1 95 ? -5.849 10.797 7.432 1.00 0.00 95 GLY A O 16
ATOM 22225 N N . GLY A 1 1 ? -8.859 16.264 -27.001 1.00 0.00 1 GLY A N 17
ATOM 22226 C CA . GLY A 1 1 ? -9.953 15.605 -26.307 1.00 0.00 1 GLY A CA 17
ATOM 22227 C C . GLY A 1 1 ? -9.626 15.415 -24.824 1.00 0.00 1 GLY A C 17
ATOM 22228 O O . GLY A 1 1 ? -9.122 14.366 -24.426 1.00 0.00 1 GLY A O 17
ATOM 22232 N N . SER A 1 2 ? -9.926 16.446 -24.048 1.00 0.00 2 SER A N 17
ATOM 22233 C CA . SER A 1 2 ? -9.670 16.406 -22.619 1.00 0.00 2 SER A CA 17
ATOM 22234 C C . SER A 1 2 ? -10.400 17.558 -21.924 1.00 0.00 2 SER A C 17
ATOM 22235 O O . SER A 1 2 ? -9.898 18.680 -21.883 1.00 0.00 2 SER A O 17
ATOM 22243 N N . SER A 1 3 ? -11.573 17.241 -21.396 1.00 0.00 3 SER A N 17
ATOM 22244 C CA . SER A 1 3 ? -12.376 18.235 -20.705 1.00 0.00 3 SER A CA 17
ATOM 22245 C C . SER A 1 3 ? -12.148 18.135 -19.196 1.00 0.00 3 SER A C 17
ATOM 22246 O O . SER A 1 3 ? -11.743 19.107 -18.560 1.00 0.00 3 SER A O 17
ATOM 22254 N N . GLY A 1 4 ? -12.419 16.952 -18.666 1.00 0.00 4 GLY A N 17
ATOM 22255 C CA . GLY A 1 4 ? -12.249 16.712 -17.242 1.00 0.00 4 GLY A CA 17
ATOM 22256 C C . GLY A 1 4 ? -10.806 16.319 -16.922 1.00 0.00 4 GLY A C 17
ATOM 22257 O O . GLY A 1 4 ? -10.136 16.988 -16.136 1.00 0.00 4 GLY A O 17
ATOM 22261 N N . SER A 1 5 ? -10.369 15.235 -17.546 1.00 0.00 5 SER A N 17
ATOM 22262 C CA . SER A 1 5 ? -9.018 14.744 -17.336 1.00 0.00 5 SER A CA 17
ATOM 22263 C C . SER A 1 5 ? -8.039 15.918 -17.268 1.00 0.00 5 SER A C 17
ATOM 22264 O O . SER A 1 5 ? -7.146 15.938 -16.422 1.00 0.00 5 SER A O 17
ATOM 22272 N N . SER A 1 6 ? -8.240 16.868 -18.170 1.00 0.00 6 SER A N 17
ATOM 22273 C CA . SER A 1 6 ? -7.387 18.043 -18.222 1.00 0.00 6 SER A CA 17
ATOM 22274 C C . SER A 1 6 ? -7.446 18.793 -16.890 1.00 0.00 6 SER A C 17
ATOM 22275 O O . SER A 1 6 ? -6.412 19.116 -16.309 1.00 0.00 6 SER A O 17
ATOM 22283 N N . GLY A 1 7 ? -8.668 19.048 -16.445 1.00 0.00 7 GLY A N 17
ATOM 22284 C CA . GLY A 1 7 ? -8.876 19.754 -15.192 1.00 0.00 7 GLY A CA 17
ATOM 22285 C C . GLY A 1 7 ? -8.239 18.997 -14.024 1.00 0.00 7 GLY A C 17
ATOM 22286 O O . GLY A 1 7 ? -7.262 19.462 -13.438 1.00 0.00 7 GLY A O 17
ATOM 22290 N N . SER A 1 8 ? -8.817 17.844 -13.722 1.00 0.00 8 SER A N 17
ATOM 22291 C CA . SER A 1 8 ? -8.318 17.019 -12.635 1.00 0.00 8 SER A CA 17
ATOM 22292 C C . SER A 1 8 ? -7.909 17.901 -11.454 1.00 0.00 8 SER A C 17
ATOM 22293 O O . SER A 1 8 ? -6.738 18.248 -11.310 1.00 0.00 8 SER A O 17
ATOM 22301 N N . SER A 1 9 ? -8.897 18.239 -10.638 1.00 0.00 9 SER A N 17
ATOM 22302 C CA . SER A 1 9 ? -8.655 19.074 -9.474 1.00 0.00 9 SER A CA 17
ATOM 22303 C C . SER A 1 9 ? -8.475 18.200 -8.231 1.00 0.00 9 SER A C 17
ATOM 22304 O O . SER A 1 9 ? -7.419 18.220 -7.601 1.00 0.00 9 SER A O 17
ATOM 22312 N N . PHE A 1 10 ? -9.523 17.453 -7.916 1.00 0.00 10 PHE A N 17
ATOM 22313 C CA . PHE A 1 10 ? -9.494 16.573 -6.760 1.00 0.00 10 PHE A CA 17
ATOM 22314 C C . PHE A 1 10 ? -9.034 17.325 -5.510 1.00 0.00 10 PHE A C 17
ATOM 22315 O O . PHE A 1 10 ? -7.840 17.554 -5.324 1.00 0.00 10 PHE A O 17
ATOM 22332 N N . GLN A 1 11 ? -10.005 17.689 -4.686 1.00 0.00 11 GLN A N 17
ATOM 22333 C CA . GLN A 1 11 ? -9.715 18.411 -3.459 1.00 0.00 11 GLN A CA 17
ATOM 22334 C C . GLN A 1 11 ? -10.215 17.622 -2.247 1.00 0.00 11 GLN A C 17
ATOM 22335 O O . GLN A 1 11 ? -11.277 17.003 -2.301 1.00 0.00 11 GLN A O 17
ATOM 22349 N N . GLY A 1 12 ? -9.428 17.670 -1.183 1.00 0.00 12 GLY A N 17
ATOM 22350 C CA . GLY A 1 12 ? -9.778 16.967 0.039 1.00 0.00 12 GLY A CA 17
ATOM 22351 C C . GLY A 1 12 ? -8.925 15.708 0.212 1.00 0.00 12 GLY A C 17
ATOM 22352 O O . GLY A 1 12 ? -8.553 15.067 -0.770 1.00 0.00 12 GLY A O 17
ATOM 22356 N N . PRO A 1 13 ? -8.633 15.384 1.500 1.00 0.00 13 PRO A N 17
ATOM 22357 C CA . PRO A 1 13 ? -7.831 14.213 1.813 1.00 0.00 13 PRO A CA 17
ATOM 22358 C C . PRO A 1 13 ? -8.644 12.929 1.638 1.00 0.00 13 PRO A C 17
ATOM 22359 O O . PRO A 1 13 ? -8.754 12.129 2.565 1.00 0.00 13 PRO A O 17
ATOM 22370 N N . LEU A 1 14 ? -9.192 12.772 0.442 1.00 0.00 14 LEU A N 17
ATOM 22371 C CA . LEU A 1 14 ? -9.991 11.599 0.133 1.00 0.00 14 LEU A CA 17
ATOM 22372 C C . LEU A 1 14 ? -9.099 10.533 -0.508 1.00 0.00 14 LEU A C 17
ATOM 22373 O O . LEU A 1 14 ? -8.890 9.466 0.067 1.00 0.00 14 LEU A O 17
ATOM 22389 N N . ASP A 1 15 ? -8.598 10.860 -1.690 1.00 0.00 15 ASP A N 17
ATOM 22390 C CA . ASP A 1 15 ? -7.733 9.945 -2.415 1.00 0.00 15 ASP A CA 17
ATOM 22391 C C . ASP A 1 15 ? -6.334 9.976 -1.798 1.00 0.00 15 ASP A C 17
ATOM 22392 O O . ASP A 1 15 ? -5.637 8.962 -1.781 1.00 0.00 15 ASP A O 17
ATOM 22401 N N . ALA A 1 16 ? -5.964 11.149 -1.307 1.00 0.00 16 ALA A N 17
ATOM 22402 C CA . ALA A 1 16 ? -4.660 11.325 -0.691 1.00 0.00 16 ALA A CA 17
ATOM 22403 C C . ALA A 1 16 ? -4.340 10.105 0.175 1.00 0.00 16 ALA A C 17
ATOM 22404 O O . ALA A 1 16 ? -3.321 9.446 -0.027 1.00 0.00 16 ALA A O 17
ATOM 22411 N N . THR A 1 17 ? -5.230 9.840 1.120 1.00 0.00 17 THR A N 17
ATOM 22412 C CA . THR A 1 17 ? -5.056 8.710 2.017 1.00 0.00 17 THR A CA 17
ATOM 22413 C C . THR A 1 17 ? -5.711 7.458 1.431 1.00 0.00 17 THR A C 17
ATOM 22414 O O . THR A 1 17 ? -6.811 7.527 0.884 1.00 0.00 17 THR A O 17
ATOM 22425 N N . VAL A 1 18 ? -5.008 6.343 1.565 1.00 0.00 18 VAL A N 17
ATOM 22426 C CA . VAL A 1 18 ? -5.508 5.078 1.055 1.00 0.00 18 VAL A CA 17
ATOM 22427 C C . VAL A 1 18 ? -5.159 3.962 2.043 1.00 0.00 18 VAL A C 17
ATOM 22428 O O . VAL A 1 18 ? -4.266 4.121 2.874 1.00 0.00 18 VAL A O 17
ATOM 22441 N N . VAL A 1 19 ? -5.882 2.859 1.919 1.00 0.00 19 VAL A N 17
ATOM 22442 C CA . VAL A 1 19 ? -5.660 1.717 2.790 1.00 0.00 19 VAL A CA 17
ATOM 22443 C C . VAL A 1 19 ? -4.997 0.593 1.992 1.00 0.00 19 VAL A C 17
ATOM 22444 O O . VAL A 1 19 ? -5.416 0.289 0.875 1.00 0.00 19 VAL A O 17
ATOM 22457 N N . VAL A 1 20 ? -3.974 0.005 2.595 1.00 0.00 20 VAL A N 17
ATOM 22458 C CA . VAL A 1 20 ? -3.250 -1.079 1.954 1.00 0.00 20 VAL A CA 17
ATOM 22459 C C . VAL A 1 20 ? -3.469 -2.371 2.744 1.00 0.00 20 VAL A C 17
ATOM 22460 O O . VAL A 1 20 ? -3.508 -2.351 3.973 1.00 0.00 20 VAL A O 17
ATOM 22473 N N . ASN A 1 21 ? -3.607 -3.462 2.006 1.00 0.00 21 ASN A N 17
ATOM 22474 C CA . ASN A 1 21 ? -3.822 -4.760 2.622 1.00 0.00 21 ASN A CA 17
ATOM 22475 C C . ASN A 1 21 ? -3.243 -5.851 1.719 1.00 0.00 21 ASN A C 17
ATOM 22476 O O . ASN A 1 21 ? -2.925 -5.597 0.558 1.00 0.00 21 ASN A O 17
ATOM 22487 N N . LEU A 1 22 ? -3.123 -7.042 2.286 1.00 0.00 22 LEU A N 17
ATOM 22488 C CA . LEU A 1 22 ? -2.588 -8.173 1.546 1.00 0.00 22 LEU A CA 17
ATOM 22489 C C . LEU A 1 22 ? -3.741 -9.056 1.068 1.00 0.00 22 LEU A C 17
ATOM 22490 O O . LEU A 1 22 ? -4.631 -9.398 1.847 1.00 0.00 22 LEU A O 17
ATOM 22506 N N . GLN A 1 23 ? -3.690 -9.402 -0.210 1.00 0.00 23 GLN A N 17
ATOM 22507 C CA . GLN A 1 23 ? -4.720 -10.239 -0.801 1.00 0.00 23 GLN A CA 17
ATOM 22508 C C . GLN A 1 23 ? -4.686 -11.638 -0.183 1.00 0.00 23 GLN A C 17
ATOM 22509 O O . GLN A 1 23 ? -5.720 -12.169 0.218 1.00 0.00 23 GLN A O 17
ATOM 22523 N N . SER A 1 24 ? -3.485 -12.196 -0.125 1.00 0.00 24 SER A N 17
ATOM 22524 C CA . SER A 1 24 ? -3.303 -13.523 0.438 1.00 0.00 24 SER A CA 17
ATOM 22525 C C . SER A 1 24 ? -2.161 -13.507 1.457 1.00 0.00 24 SER A C 17
ATOM 22526 O O . SER A 1 24 ? -1.086 -14.046 1.198 1.00 0.00 24 SER A O 17
ATOM 22534 N N . PRO A 1 25 ? -2.441 -12.868 2.624 1.00 0.00 25 PRO A N 17
ATOM 22535 C CA . PRO A 1 25 ? -1.450 -12.775 3.682 1.00 0.00 25 PRO A CA 17
ATOM 22536 C C . PRO A 1 25 ? -1.299 -14.112 4.411 1.00 0.00 25 PRO A C 17
ATOM 22537 O O . PRO A 1 25 ? -2.241 -14.901 4.469 1.00 0.00 25 PRO A O 17
ATOM 22548 N N . THR A 1 26 ? -0.107 -14.325 4.948 1.00 0.00 26 THR A N 17
ATOM 22549 C CA . THR A 1 26 ? 0.180 -15.553 5.671 1.00 0.00 26 THR A CA 17
ATOM 22550 C C . THR A 1 26 ? 0.005 -15.339 7.176 1.00 0.00 26 THR A C 17
ATOM 22551 O O . THR A 1 26 ? -0.310 -14.235 7.617 1.00 0.00 26 THR A O 17
ATOM 22562 N N . LEU A 1 27 ? 0.216 -16.413 7.922 1.00 0.00 27 LEU A N 17
ATOM 22563 C CA . LEU A 1 27 ? 0.086 -16.357 9.368 1.00 0.00 27 LEU A CA 17
ATOM 22564 C C . LEU A 1 27 ? 0.947 -15.214 9.910 1.00 0.00 27 LEU A C 17
ATOM 22565 O O . LEU A 1 27 ? 0.491 -14.428 10.739 1.00 0.00 27 LEU A O 17
ATOM 22581 N N . GLU A 1 28 ? 2.176 -15.158 9.419 1.00 0.00 28 GLU A N 17
ATOM 22582 C CA . GLU A 1 28 ? 3.105 -14.124 9.843 1.00 0.00 28 GLU A CA 17
ATOM 22583 C C . GLU A 1 28 ? 2.504 -12.738 9.598 1.00 0.00 28 GLU A C 17
ATOM 22584 O O . GLU A 1 28 ? 2.735 -11.812 10.374 1.00 0.00 28 GLU A O 17
ATOM 22596 N N . GLU A 1 29 ? 1.745 -12.640 8.517 1.00 0.00 29 GLU A N 17
ATOM 22597 C CA . GLU A 1 29 ? 1.110 -11.383 8.160 1.00 0.00 29 GLU A CA 17
ATOM 22598 C C . GLU A 1 29 ? -0.200 -11.212 8.932 1.00 0.00 29 GLU A C 17
ATOM 22599 O O . GLU A 1 29 ? -0.547 -10.103 9.336 1.00 0.00 29 GLU A O 17
ATOM 22611 N N . LYS A 1 30 ? -0.892 -12.327 9.114 1.00 0.00 30 LYS A N 17
ATOM 22612 C CA . LYS A 1 30 ? -2.156 -12.315 9.831 1.00 0.00 30 LYS A CA 17
ATOM 22613 C C . LYS A 1 30 ? -1.925 -11.809 11.256 1.00 0.00 30 LYS A C 17
ATOM 22614 O O . LYS A 1 30 ? -2.849 -11.317 11.901 1.00 0.00 30 LYS A O 17
ATOM 22633 N N . ASN A 1 31 ? -0.686 -11.947 11.705 1.00 0.00 31 ASN A N 17
ATOM 22634 C CA . ASN A 1 31 ? -0.321 -11.510 13.042 1.00 0.00 31 ASN A CA 17
ATOM 22635 C C . ASN A 1 31 ? -0.041 -10.006 13.023 1.00 0.00 31 ASN A C 17
ATOM 22636 O O . ASN A 1 31 ? -0.492 -9.276 13.904 1.00 0.00 31 ASN A O 17
ATOM 22647 N N . GLU A 1 32 ? 0.703 -9.588 12.009 1.00 0.00 32 GLU A N 17
ATOM 22648 C CA . GLU A 1 32 ? 1.049 -8.184 11.864 1.00 0.00 32 GLU A CA 17
ATOM 22649 C C . GLU A 1 32 ? 1.872 -7.969 10.593 1.00 0.00 32 GLU A C 17
ATOM 22650 O O . GLU A 1 32 ? 2.776 -8.748 10.295 1.00 0.00 32 GLU A O 17
ATOM 22662 N N . PHE A 1 33 ? 1.531 -6.907 9.877 1.00 0.00 33 PHE A N 17
ATOM 22663 C CA . PHE A 1 33 ? 2.227 -6.580 8.645 1.00 0.00 33 PHE A CA 17
ATOM 22664 C C . PHE A 1 33 ? 3.743 -6.677 8.829 1.00 0.00 33 PHE A C 17
ATOM 22665 O O . PHE A 1 33 ? 4.290 -6.145 9.794 1.00 0.00 33 PHE A O 17
ATOM 22682 N N . PRO A 1 34 ? 4.395 -7.378 7.864 1.00 0.00 34 PRO A N 17
ATOM 22683 C CA . PRO A 1 34 ? 5.837 -7.552 7.910 1.00 0.00 34 PRO A CA 17
ATOM 22684 C C . PRO A 1 34 ? 6.558 -6.263 7.510 1.00 0.00 34 PRO A C 17
ATOM 22685 O O . PRO A 1 34 ? 6.235 -5.658 6.488 1.00 0.00 34 PRO A O 17
ATOM 22696 N N . GLU A 1 35 ? 7.521 -5.880 8.336 1.00 0.00 35 GLU A N 17
ATOM 22697 C CA . GLU A 1 35 ? 8.290 -4.674 8.081 1.00 0.00 35 GLU A CA 17
ATOM 22698 C C . GLU A 1 35 ? 9.145 -4.846 6.824 1.00 0.00 35 GLU A C 17
ATOM 22699 O O . GLU A 1 35 ? 9.564 -3.863 6.214 1.00 0.00 35 GLU A O 17
ATOM 22711 N N . ASP A 1 36 ? 9.379 -6.102 6.473 1.00 0.00 36 ASP A N 17
ATOM 22712 C CA . ASP A 1 36 ? 10.177 -6.415 5.300 1.00 0.00 36 ASP A CA 17
ATOM 22713 C C . ASP A 1 36 ? 9.337 -6.187 4.041 1.00 0.00 36 ASP A C 17
ATOM 22714 O O . ASP A 1 36 ? 9.871 -6.143 2.934 1.00 0.00 36 ASP A O 17
ATOM 22723 N N . LEU A 1 37 ? 8.037 -6.048 4.254 1.00 0.00 37 LEU A N 17
ATOM 22724 C CA . LEU A 1 37 ? 7.118 -5.826 3.151 1.00 0.00 37 LEU A CA 17
ATOM 22725 C C . LEU A 1 37 ? 6.867 -4.324 2.996 1.00 0.00 37 LEU A C 17
ATOM 22726 O O . LEU A 1 37 ? 7.153 -3.748 1.948 1.00 0.00 37 LEU A O 17
ATOM 22742 N N . ARG A 1 38 ? 6.335 -3.734 4.056 1.00 0.00 38 ARG A N 17
ATOM 22743 C CA . ARG A 1 38 ? 6.042 -2.310 4.051 1.00 0.00 38 ARG A CA 17
ATOM 22744 C C . ARG A 1 38 ? 7.276 -1.516 3.615 1.00 0.00 38 ARG A C 17
ATOM 22745 O O . ARG A 1 38 ? 7.204 -0.712 2.687 1.00 0.00 38 ARG A O 17
ATOM 22766 N N . THR A 1 39 ? 8.378 -1.770 4.305 1.00 0.00 39 THR A N 17
ATOM 22767 C CA . THR A 1 39 ? 9.625 -1.089 4.000 1.00 0.00 39 THR A CA 17
ATOM 22768 C C . THR A 1 39 ? 9.858 -1.054 2.488 1.00 0.00 39 THR A C 17
ATOM 22769 O O . THR A 1 39 ? 10.485 -0.129 1.974 1.00 0.00 39 THR A O 17
ATOM 22780 N N . GLU A 1 40 ? 9.340 -2.073 1.818 1.00 0.00 40 GLU A N 17
ATOM 22781 C CA . GLU A 1 40 ? 9.484 -2.171 0.376 1.00 0.00 40 GLU A CA 17
ATOM 22782 C C . GLU A 1 40 ? 8.331 -1.447 -0.323 1.00 0.00 40 GLU A C 17
ATOM 22783 O O . GLU A 1 40 ? 8.511 -0.882 -1.400 1.00 0.00 40 GLU A O 17
ATOM 22795 N N . LEU A 1 41 ? 7.173 -1.487 0.320 1.00 0.00 41 LEU A N 17
ATOM 22796 C CA . LEU A 1 41 ? 5.991 -0.842 -0.226 1.00 0.00 41 LEU A CA 17
ATOM 22797 C C . LEU A 1 41 ? 6.110 0.672 -0.040 1.00 0.00 41 LEU A C 17
ATOM 22798 O O . LEU A 1 41 ? 5.970 1.432 -0.997 1.00 0.00 41 LEU A O 17
ATOM 22814 N N . MET A 1 42 ? 6.368 1.065 1.198 1.00 0.00 42 MET A N 17
ATOM 22815 C CA . MET A 1 42 ? 6.508 2.475 1.522 1.00 0.00 42 MET A CA 17
ATOM 22816 C C . MET A 1 42 ? 7.356 3.197 0.474 1.00 0.00 42 MET A C 17
ATOM 22817 O O . MET A 1 42 ? 6.923 4.195 -0.100 1.00 0.00 42 MET A O 17
ATOM 22831 N N . GLN A 1 43 ? 8.549 2.664 0.255 1.00 0.00 43 GLN A N 17
ATOM 22832 C CA . GLN A 1 43 ? 9.462 3.245 -0.714 1.00 0.00 43 GLN A CA 17
ATOM 22833 C C . GLN A 1 43 ? 8.883 3.129 -2.125 1.00 0.00 43 GLN A C 17
ATOM 22834 O O . GLN A 1 43 ? 9.052 4.029 -2.946 1.00 0.00 43 GLN A O 17
ATOM 22848 N N . THR A 1 44 ? 8.211 2.012 -2.365 1.00 0.00 44 THR A N 17
ATOM 22849 C CA . THR A 1 44 ? 7.606 1.766 -3.662 1.00 0.00 44 THR A CA 17
ATOM 22850 C C . THR A 1 44 ? 6.470 2.759 -3.918 1.00 0.00 44 THR A C 17
ATOM 22851 O O . THR A 1 44 ? 6.569 3.605 -4.805 1.00 0.00 44 THR A O 17
ATOM 22862 N N . LEU A 1 45 ? 5.418 2.622 -3.124 1.00 0.00 45 LEU A N 17
ATOM 22863 C CA . LEU A 1 45 ? 4.265 3.497 -3.253 1.00 0.00 45 LEU A CA 17
ATOM 22864 C C . LEU A 1 45 ? 4.724 4.954 -3.174 1.00 0.00 45 LEU A C 17
ATOM 22865 O O . LEU A 1 45 ? 4.179 5.818 -3.858 1.00 0.00 45 LEU A O 17
ATOM 22881 N N . GLY A 1 46 ? 5.722 5.182 -2.333 1.00 0.00 46 GLY A N 17
ATOM 22882 C CA . GLY A 1 46 ? 6.261 6.520 -2.155 1.00 0.00 46 GLY A CA 17
ATOM 22883 C C . GLY A 1 46 ? 6.742 7.098 -3.487 1.00 0.00 46 GLY A C 17
ATOM 22884 O O . GLY A 1 46 ? 6.515 8.272 -3.777 1.00 0.00 46 GLY A O 17
ATOM 22888 N N . SER A 1 47 ? 7.398 6.247 -4.263 1.00 0.00 47 SER A N 17
ATOM 22889 C CA . SER A 1 47 ? 7.913 6.660 -5.558 1.00 0.00 47 SER A CA 17
ATOM 22890 C C . SER A 1 47 ? 6.792 7.283 -6.393 1.00 0.00 47 SER A C 17
ATOM 22891 O O . SER A 1 47 ? 6.852 8.462 -6.736 1.00 0.00 47 SER A O 17
ATOM 22899 N N . TYR A 1 48 ? 5.797 6.462 -6.695 1.00 0.00 48 TYR A N 17
ATOM 22900 C CA . TYR A 1 48 ? 4.664 6.918 -7.483 1.00 0.00 48 TYR A CA 17
ATOM 22901 C C . TYR A 1 48 ? 4.249 8.334 -7.078 1.00 0.00 48 TYR A C 17
ATOM 22902 O O . TYR A 1 48 ? 3.955 9.167 -7.934 1.00 0.00 48 TYR A O 17
ATOM 22920 N N . GLY A 1 49 ? 4.238 8.563 -5.773 1.00 0.00 49 GLY A N 17
ATOM 22921 C CA . GLY A 1 49 ? 3.864 9.863 -5.244 1.00 0.00 49 GLY A CA 17
ATOM 22922 C C . GLY A 1 49 ? 4.839 10.314 -4.155 1.00 0.00 49 GLY A C 17
ATOM 22923 O O . GLY A 1 49 ? 6.020 10.529 -4.425 1.00 0.00 49 GLY A O 17
ATOM 22927 N N . THR A 1 50 ? 4.310 10.444 -2.948 1.00 0.00 50 THR A N 17
ATOM 22928 C CA . THR A 1 50 ? 5.119 10.865 -1.817 1.00 0.00 50 THR A CA 17
ATOM 22929 C C . THR A 1 50 ? 4.401 10.555 -0.502 1.00 0.00 50 THR A C 17
ATOM 22930 O O . THR A 1 50 ? 3.249 10.942 -0.314 1.00 0.00 50 THR A O 17
ATOM 22941 N N . ILE A 1 51 ? 5.112 9.859 0.374 1.00 0.00 51 ILE A N 17
ATOM 22942 C CA . ILE A 1 51 ? 4.557 9.493 1.665 1.00 0.00 51 ILE A CA 17
ATOM 22943 C C . ILE A 1 51 ? 4.616 10.701 2.602 1.00 0.00 51 ILE A C 17
ATOM 22944 O O . ILE A 1 51 ? 5.658 10.984 3.191 1.00 0.00 51 ILE A O 17
ATOM 22960 N N . VAL A 1 52 ? 3.484 11.380 2.712 1.00 0.00 52 VAL A N 17
ATOM 22961 C CA . VAL A 1 52 ? 3.393 12.551 3.567 1.00 0.00 52 VAL A CA 17
ATOM 22962 C C . VAL A 1 52 ? 3.109 12.108 5.004 1.00 0.00 52 VAL A C 17
ATOM 22963 O O . VAL A 1 52 ? 3.387 12.842 5.951 1.00 0.00 52 VAL A O 17
ATOM 22976 N N . LEU A 1 53 ? 2.559 10.908 5.121 1.00 0.00 53 LEU A N 17
ATOM 22977 C CA . LEU A 1 53 ? 2.233 10.358 6.425 1.00 0.00 53 LEU A CA 17
ATOM 22978 C C . LEU A 1 53 ? 1.745 8.918 6.260 1.00 0.00 53 LEU A C 17
ATOM 22979 O O . LEU A 1 53 ? 0.869 8.646 5.439 1.00 0.00 53 LEU A O 17
ATOM 22995 N N . VAL A 1 54 ? 2.332 8.032 7.051 1.00 0.00 54 VAL A N 17
ATOM 22996 C CA . VAL A 1 54 ? 1.967 6.627 7.002 1.00 0.00 54 VAL A CA 17
ATOM 22997 C C . VAL A 1 54 ? 1.524 6.170 8.394 1.00 0.00 54 VAL A C 17
ATOM 22998 O O . VAL A 1 54 ? 2.066 6.622 9.401 1.00 0.00 54 VAL A O 17
ATOM 23011 N N . ARG A 1 55 ? 0.542 5.281 8.405 1.00 0.00 55 ARG A N 17
ATOM 23012 C CA . ARG A 1 55 ? 0.020 4.758 9.656 1.00 0.00 55 ARG A CA 17
ATOM 23013 C C . ARG A 1 55 ? -0.457 3.316 9.471 1.00 0.00 55 ARG A C 17
ATOM 23014 O O . ARG A 1 55 ? -1.482 3.074 8.836 1.00 0.00 55 ARG A O 17
ATOM 23035 N N . ILE A 1 56 ? 0.311 2.396 10.038 1.00 0.00 56 ILE A N 17
ATOM 23036 C CA . ILE A 1 56 ? -0.020 0.984 9.944 1.00 0.00 56 ILE A CA 17
ATOM 23037 C C . ILE A 1 56 ? -0.838 0.574 11.170 1.00 0.00 56 ILE A C 17
ATOM 23038 O O . ILE A 1 56 ? -0.492 0.926 12.297 1.00 0.00 56 ILE A O 17
ATOM 23054 N N . ASN A 1 57 ? -1.905 -0.166 10.909 1.00 0.00 57 ASN A N 17
ATOM 23055 C CA . ASN A 1 57 ? -2.775 -0.628 11.978 1.00 0.00 57 ASN A CA 17
ATOM 23056 C C . ASN A 1 57 ? -2.553 -2.126 12.197 1.00 0.00 57 ASN A C 17
ATOM 23057 O O . ASN A 1 57 ? -2.127 -2.834 11.286 1.00 0.00 57 ASN A O 17
ATOM 23068 N N . GLN A 1 58 ? -2.854 -2.565 13.411 1.00 0.00 58 GLN A N 17
ATOM 23069 C CA . GLN A 1 58 ? -2.693 -3.966 13.761 1.00 0.00 58 GLN A CA 17
ATOM 23070 C C . GLN A 1 58 ? -2.854 -4.845 12.520 1.00 0.00 58 GLN A C 17
ATOM 23071 O O . GLN A 1 58 ? -2.074 -5.772 12.306 1.00 0.00 58 GLN A O 17
ATOM 23085 N N . GLY A 1 59 ? -3.872 -4.524 11.734 1.00 0.00 59 GLY A N 17
ATOM 23086 C CA . GLY A 1 59 ? -4.146 -5.274 10.520 1.00 0.00 59 GLY A CA 17
ATOM 23087 C C . GLY A 1 59 ? -4.595 -4.344 9.391 1.00 0.00 59 GLY A C 17
ATOM 23088 O O . GLY A 1 59 ? -5.607 -4.597 8.739 1.00 0.00 59 GLY A O 17
ATOM 23092 N N . GLN A 1 60 ? -3.822 -3.286 9.195 1.00 0.00 60 GLN A N 17
ATOM 23093 C CA . GLN A 1 60 ? -4.128 -2.317 8.157 1.00 0.00 60 GLN A CA 17
ATOM 23094 C C . GLN A 1 60 ? -2.895 -1.466 7.845 1.00 0.00 60 GLN A C 17
ATOM 23095 O O . GLN A 1 60 ? -1.905 -1.511 8.573 1.00 0.00 60 GLN A O 17
ATOM 23109 N N . MET A 1 61 ? -2.996 -0.710 6.762 1.00 0.00 61 MET A N 17
ATOM 23110 C CA . MET A 1 61 ? -1.902 0.150 6.345 1.00 0.00 61 MET A CA 17
ATOM 23111 C C . MET A 1 61 ? -2.427 1.417 5.666 1.00 0.00 61 MET A C 17
ATOM 23112 O O . MET A 1 61 ? -2.648 1.431 4.456 1.00 0.00 61 MET A O 17
ATOM 23126 N N . LEU A 1 62 ? -2.614 2.449 6.475 1.00 0.00 62 LEU A N 17
ATOM 23127 C CA . LEU A 1 62 ? -3.109 3.717 5.968 1.00 0.00 62 LEU A CA 17
ATOM 23128 C C . LEU A 1 62 ? -1.934 4.552 5.455 1.00 0.00 62 LEU A C 17
ATOM 23129 O O . LEU A 1 62 ? -1.068 4.953 6.231 1.00 0.00 62 LEU A O 17
ATOM 23145 N N . VAL A 1 63 ? -1.941 4.787 4.151 1.00 0.00 63 VAL A N 17
ATOM 23146 C CA . VAL A 1 63 ? -0.886 5.566 3.526 1.00 0.00 63 VAL A CA 17
ATOM 23147 C C . VAL A 1 63 ? -1.460 6.900 3.044 1.00 0.00 63 VAL A C 17
ATOM 23148 O O . VAL A 1 63 ? -2.477 6.929 2.353 1.00 0.00 63 VAL A O 17
ATOM 23161 N N . THR A 1 64 ? -0.782 7.972 3.427 1.00 0.00 64 THR A N 17
ATOM 23162 C CA . THR A 1 64 ? -1.212 9.306 3.043 1.00 0.00 64 THR A CA 17
ATOM 23163 C C . THR A 1 64 ? -0.298 9.867 1.952 1.00 0.00 64 THR A C 17
ATOM 23164 O O . THR A 1 64 ? 0.921 9.896 2.112 1.00 0.00 64 THR A O 17
ATOM 23175 N N . PHE A 1 65 ? -0.923 10.300 0.866 1.00 0.00 65 PHE A N 17
ATOM 23176 C CA . PHE A 1 65 ? -0.181 10.859 -0.251 1.00 0.00 65 PHE A CA 17
ATOM 23177 C C . PHE A 1 65 ? -0.434 12.362 -0.380 1.00 0.00 65 PHE A C 17
ATOM 23178 O O . PHE A 1 65 ? -1.447 12.868 0.100 1.00 0.00 65 PHE A O 17
ATOM 23195 N N . ALA A 1 66 ? 0.503 13.034 -1.032 1.00 0.00 66 ALA A N 17
ATOM 23196 C CA . ALA A 1 66 ? 0.394 14.469 -1.231 1.00 0.00 66 ALA A CA 17
ATOM 23197 C C . ALA A 1 66 ? -0.449 14.744 -2.478 1.00 0.00 66 ALA A C 17
ATOM 23198 O O . ALA A 1 66 ? -1.168 15.741 -2.537 1.00 0.00 66 ALA A O 17
ATOM 23205 N N . ASP A 1 67 ? -0.333 13.844 -3.442 1.00 0.00 67 ASP A N 17
ATOM 23206 C CA . ASP A 1 67 ? -1.076 13.977 -4.684 1.00 0.00 67 ASP A CA 17
ATOM 23207 C C . ASP A 1 67 ? -2.226 12.967 -4.696 1.00 0.00 67 ASP A C 17
ATOM 23208 O O . ASP A 1 67 ? -2.006 11.769 -4.529 1.00 0.00 67 ASP A O 17
ATOM 23217 N N . SER A 1 68 ? -3.427 13.489 -4.895 1.00 0.00 68 SER A N 17
ATOM 23218 C CA . SER A 1 68 ? -4.612 12.649 -4.931 1.00 0.00 68 SER A CA 17
ATOM 23219 C C . SER A 1 68 ? -4.542 11.698 -6.128 1.00 0.00 68 SER A C 17
ATOM 23220 O O . SER A 1 68 ? -5.033 10.572 -6.060 1.00 0.00 68 SER A O 17
ATOM 23228 N N . HIS A 1 69 ? -3.929 12.186 -7.196 1.00 0.00 69 HIS A N 17
ATOM 23229 C CA . HIS A 1 69 ? -3.789 11.394 -8.406 1.00 0.00 69 HIS A CA 17
ATOM 23230 C C . HIS A 1 69 ? -2.825 10.234 -8.151 1.00 0.00 69 HIS A C 17
ATOM 23231 O O . HIS A 1 69 ? -3.102 9.096 -8.529 1.00 0.00 69 HIS A O 17
ATOM 23245 N N . SER A 1 70 ? -1.711 10.562 -7.512 1.00 0.00 70 SER A N 17
ATOM 23246 C CA . SER A 1 70 ? -0.704 9.561 -7.202 1.00 0.00 70 SER A CA 17
ATOM 23247 C C . SER A 1 70 ? -1.374 8.284 -6.693 1.00 0.00 70 SER A C 17
ATOM 23248 O O . SER A 1 70 ? -1.030 7.184 -7.123 1.00 0.00 70 SER A O 17
ATOM 23256 N N . ALA A 1 71 ? -2.320 8.472 -5.784 1.00 0.00 71 ALA A N 17
ATOM 23257 C CA . ALA A 1 71 ? -3.042 7.348 -5.212 1.00 0.00 71 ALA A CA 17
ATOM 23258 C C . ALA A 1 71 ? -3.848 6.653 -6.310 1.00 0.00 71 ALA A C 17
ATOM 23259 O O . ALA A 1 71 ? -3.932 5.426 -6.342 1.00 0.00 71 ALA A O 17
ATOM 23266 N N . LEU A 1 72 ? -4.422 7.467 -7.184 1.00 0.00 72 LEU A N 17
ATOM 23267 C CA . LEU A 1 72 ? -5.219 6.945 -8.281 1.00 0.00 72 LEU A CA 17
ATOM 23268 C C . LEU A 1 72 ? -4.456 5.810 -8.966 1.00 0.00 72 LEU A C 17
ATOM 23269 O O . LEU A 1 72 ? -4.994 4.720 -9.156 1.00 0.00 72 LEU A O 17
ATOM 23285 N N . SER A 1 73 ? -3.213 6.104 -9.319 1.00 0.00 73 SER A N 17
ATOM 23286 C CA . SER A 1 73 ? -2.370 5.121 -9.978 1.00 0.00 73 SER A CA 17
ATOM 23287 C C . SER A 1 73 ? -2.033 3.986 -9.009 1.00 0.00 73 SER A C 17
ATOM 23288 O O . SER A 1 73 ? -2.309 2.822 -9.292 1.00 0.00 73 SER A O 17
ATOM 23296 N N . VAL A 1 74 ? -1.440 4.366 -7.887 1.00 0.00 74 VAL A N 17
ATOM 23297 C CA . VAL A 1 74 ? -1.062 3.394 -6.875 1.00 0.00 74 VAL A CA 17
ATOM 23298 C C . VAL A 1 74 ? -2.252 2.479 -6.583 1.00 0.00 74 VAL A C 17
ATOM 23299 O O . VAL A 1 74 ? -2.073 1.331 -6.179 1.00 0.00 74 VAL A O 17
ATOM 23312 N N . LEU A 1 75 ? -3.442 3.021 -6.799 1.00 0.00 75 LEU A N 17
ATOM 23313 C CA . LEU A 1 75 ? -4.662 2.268 -6.564 1.00 0.00 75 LEU A CA 17
ATOM 23314 C C . LEU A 1 75 ? -4.808 1.193 -7.644 1.00 0.00 75 LEU A C 17
ATOM 23315 O O . LEU A 1 75 ? -4.816 0.001 -7.341 1.00 0.00 75 LEU A O 17
ATOM 23331 N N . ASP A 1 76 ? -4.920 1.654 -8.881 1.00 0.00 76 ASP A N 17
ATOM 23332 C CA . ASP A 1 76 ? -5.066 0.747 -10.007 1.00 0.00 76 ASP A CA 17
ATOM 23333 C C . ASP A 1 76 ? -3.825 -0.142 -10.104 1.00 0.00 76 ASP A C 17
ATOM 23334 O O . ASP A 1 76 ? -3.874 -1.221 -10.692 1.00 0.00 76 ASP A O 17
ATOM 23343 N N . VAL A 1 77 ? -2.740 0.345 -9.519 1.00 0.00 77 VAL A N 17
ATOM 23344 C CA . VAL A 1 77 ? -1.488 -0.392 -9.532 1.00 0.00 77 VAL A CA 17
ATOM 23345 C C . VAL A 1 77 ? -1.511 -1.449 -8.426 1.00 0.00 77 VAL A C 17
ATOM 23346 O O . VAL A 1 77 ? -0.639 -2.315 -8.371 1.00 0.00 77 VAL A O 17
ATOM 23359 N N . ASP A 1 78 ? -2.519 -1.344 -7.572 1.00 0.00 78 ASP A N 17
ATOM 23360 C CA . ASP A 1 78 ? -2.667 -2.280 -6.471 1.00 0.00 78 ASP A CA 17
ATOM 23361 C C . ASP A 1 78 ? -2.407 -3.700 -6.976 1.00 0.00 78 ASP A C 17
ATOM 23362 O O . ASP A 1 78 ? -1.852 -4.527 -6.254 1.00 0.00 78 ASP A O 17
ATOM 23371 N N . GLY A 1 79 ? -2.821 -3.940 -8.211 1.00 0.00 79 GLY A N 17
ATOM 23372 C CA . GLY A 1 79 ? -2.640 -5.246 -8.821 1.00 0.00 79 GLY A CA 17
ATOM 23373 C C . GLY A 1 79 ? -1.201 -5.737 -8.648 1.00 0.00 79 GLY A C 17
ATOM 23374 O O . GLY A 1 79 ? -0.939 -6.937 -8.715 1.00 0.00 79 GLY A O 17
ATOM 23378 N N . MET A 1 80 ? -0.307 -4.785 -8.428 1.00 0.00 80 MET A N 17
ATOM 23379 C CA . MET A 1 80 ? 1.098 -5.105 -8.245 1.00 0.00 80 MET A CA 17
ATOM 23380 C C . MET A 1 80 ? 1.271 -6.288 -7.290 1.00 0.00 80 MET A C 17
ATOM 23381 O O . MET A 1 80 ? 0.323 -6.692 -6.618 1.00 0.00 80 MET A O 17
ATOM 23395 N N . LYS A 1 81 ? 2.488 -6.811 -7.260 1.00 0.00 81 LYS A N 17
ATOM 23396 C CA . LYS A 1 81 ? 2.796 -7.940 -6.399 1.00 0.00 81 LYS A CA 17
ATOM 23397 C C . LYS A 1 81 ? 4.130 -7.688 -5.694 1.00 0.00 81 LYS A C 17
ATOM 23398 O O . LYS A 1 81 ? 5.136 -7.403 -6.343 1.00 0.00 81 LYS A O 17
ATOM 23417 N N . VAL A 1 82 ? 4.096 -7.802 -4.374 1.00 0.00 82 VAL A N 17
ATOM 23418 C CA . VAL A 1 82 ? 5.290 -7.590 -3.574 1.00 0.00 82 VAL A CA 17
ATOM 23419 C C . VAL A 1 82 ? 5.743 -8.925 -2.978 1.00 0.00 82 VAL A C 17
ATOM 23420 O O . VAL A 1 82 ? 4.999 -9.561 -2.233 1.00 0.00 82 VAL A O 17
ATOM 23433 N N . LYS A 1 83 ? 6.962 -9.309 -3.328 1.00 0.00 83 LYS A N 17
ATOM 23434 C CA . LYS A 1 83 ? 7.523 -10.556 -2.838 1.00 0.00 83 LYS A CA 17
ATOM 23435 C C . LYS A 1 83 ? 6.607 -11.715 -3.237 1.00 0.00 83 LYS A C 17
ATOM 23436 O O . LYS A 1 83 ? 6.408 -12.649 -2.462 1.00 0.00 83 LYS A O 17
ATOM 23455 N N . GLY A 1 84 ? 6.072 -11.615 -4.445 1.00 0.00 84 GLY A N 17
ATOM 23456 C CA . GLY A 1 84 ? 5.181 -12.643 -4.956 1.00 0.00 84 GLY A CA 17
ATOM 23457 C C . GLY A 1 84 ? 3.843 -12.627 -4.216 1.00 0.00 84 GLY A C 17
ATOM 23458 O O . GLY A 1 84 ? 3.024 -13.529 -4.385 1.00 0.00 84 GLY A O 17
ATOM 23462 N N . ARG A 1 85 ? 3.661 -11.590 -3.410 1.00 0.00 85 ARG A N 17
ATOM 23463 C CA . ARG A 1 85 ? 2.436 -11.444 -2.643 1.00 0.00 85 ARG A CA 17
ATOM 23464 C C . ARG A 1 85 ? 1.544 -10.369 -3.267 1.00 0.00 85 ARG A C 17
ATOM 23465 O O . ARG A 1 85 ? 1.988 -9.245 -3.497 1.00 0.00 85 ARG A O 17
ATOM 23486 N N . ALA A 1 86 ? 0.302 -10.752 -3.524 1.00 0.00 86 ALA A N 17
ATOM 23487 C CA . ALA A 1 86 ? -0.656 -9.834 -4.117 1.00 0.00 86 ALA A CA 17
ATOM 23488 C C . ALA A 1 86 ? -1.134 -8.844 -3.053 1.00 0.00 86 ALA A C 17
ATOM 23489 O O . ALA A 1 86 ? -1.639 -9.247 -2.006 1.00 0.00 86 ALA A O 17
ATOM 23496 N N . VAL A 1 87 ? -0.956 -7.567 -3.357 1.00 0.00 87 VAL A N 17
ATOM 23497 C CA . VAL A 1 87 ? -1.362 -6.516 -2.439 1.00 0.00 87 VAL A CA 17
ATOM 23498 C C . VAL A 1 87 ? -2.646 -5.862 -2.955 1.00 0.00 87 VAL A C 17
ATOM 23499 O O . VAL A 1 87 ? -3.016 -6.042 -4.114 1.00 0.00 87 VAL A O 17
ATOM 23512 N N . LYS A 1 88 ? -3.290 -5.117 -2.069 1.00 0.00 88 LYS A N 17
ATOM 23513 C CA . LYS A 1 88 ? -4.524 -4.436 -2.420 1.00 0.00 88 LYS A CA 17
ATOM 23514 C C . LYS A 1 88 ? -4.549 -3.059 -1.754 1.00 0.00 88 LYS A C 17
ATOM 23515 O O . LYS A 1 88 ? -4.283 -2.939 -0.559 1.00 0.00 88 LYS A O 17
ATOM 23534 N N . ILE A 1 89 ? -4.872 -2.055 -2.555 1.00 0.00 89 ILE A N 17
ATOM 23535 C CA . ILE A 1 89 ? -4.936 -0.691 -2.058 1.00 0.00 89 ILE A CA 17
ATOM 23536 C C . ILE A 1 89 ? -6.317 -0.106 -2.359 1.00 0.00 89 ILE A C 17
ATOM 23537 O O . ILE A 1 89 ? -6.696 0.033 -3.521 1.00 0.00 89 ILE A O 17
ATOM 23553 N N . SER A 1 90 ? -7.032 0.219 -1.292 1.00 0.00 90 SER A N 17
ATOM 23554 C CA . SER A 1 90 ? -8.364 0.785 -1.427 1.00 0.00 90 SER A CA 17
ATOM 23555 C C . SER A 1 90 ? -8.362 2.243 -0.963 1.00 0.00 90 SER A C 17
ATOM 23556 O O . SER A 1 90 ? -7.307 2.804 -0.671 1.00 0.00 90 SER A O 17
ATOM 23564 N N . GLY A 1 91 ? -9.556 2.814 -0.909 1.00 0.00 91 GLY A N 17
ATOM 23565 C CA . GLY A 1 91 ? -9.706 4.196 -0.485 1.00 0.00 91 GLY A CA 17
ATOM 23566 C C . GLY A 1 91 ? -10.842 4.338 0.531 1.00 0.00 91 GLY A C 17
ATOM 23567 O O . GLY A 1 91 ? -11.989 4.009 0.234 1.00 0.00 91 GLY A O 17
ATOM 23571 N N . PRO A 1 92 ? -10.473 4.841 1.739 1.00 0.00 92 PRO A N 17
ATOM 23572 C CA . PRO A 1 92 ? -11.447 5.030 2.800 1.00 0.00 92 PRO A CA 17
ATOM 23573 C C . PRO A 1 92 ? -12.329 6.249 2.523 1.00 0.00 92 PRO A C 17
ATOM 23574 O O . PRO A 1 92 ? -13.549 6.183 2.668 1.00 0.00 92 PRO A O 17
ATOM 23585 N N . SER A 1 93 ? -11.678 7.334 2.131 1.00 0.00 93 SER A N 17
ATOM 23586 C CA . SER A 1 93 ? -12.388 8.566 1.832 1.00 0.00 93 SER A CA 17
ATOM 23587 C C . SER A 1 93 ? -13.137 9.052 3.074 1.00 0.00 93 SER A C 17
ATOM 23588 O O . SER A 1 93 ? -14.366 9.007 3.119 1.00 0.00 93 SER A O 17
ATOM 23596 N N . SER A 1 94 ? -12.367 9.505 4.052 1.00 0.00 94 SER A N 17
ATOM 23597 C CA . SER A 1 94 ? -12.943 9.999 5.291 1.00 0.00 94 SER A CA 17
ATOM 23598 C C . SER A 1 94 ? -11.991 11.000 5.949 1.00 0.00 94 SER A C 17
ATOM 23599 O O . SER A 1 94 ? -12.368 12.142 6.209 1.00 0.00 94 SER A O 17
ATOM 23607 N N . GLY A 1 95 ? -10.775 10.536 6.199 1.00 0.00 95 GLY A N 17
ATOM 23608 C CA . GLY A 1 95 ? -9.766 11.377 6.820 1.00 0.00 95 GLY A CA 17
ATOM 23609 C C . GLY A 1 95 ? -8.414 11.218 6.123 1.00 0.00 95 GLY A C 17
ATOM 23610 O O . GLY A 1 95 ? -7.520 10.548 6.639 1.00 0.00 95 GLY A O 17
ATOM 23614 N N . GLY A 1 1 ? -4.733 20.060 -26.511 1.00 0.00 1 GLY A N 18
ATOM 23615 C CA . GLY A 1 1 ? -4.164 20.426 -25.225 1.00 0.00 1 GLY A CA 18
ATOM 23616 C C . GLY A 1 1 ? -4.572 19.428 -24.140 1.00 0.00 1 GLY A C 18
ATOM 23617 O O . GLY A 1 1 ? -4.551 18.219 -24.365 1.00 0.00 1 GLY A O 18
ATOM 23621 N N . SER A 1 2 ? -4.935 19.971 -22.987 1.00 0.00 2 SER A N 18
ATOM 23622 C CA . SER A 1 2 ? -5.347 19.143 -21.867 1.00 0.00 2 SER A CA 18
ATOM 23623 C C . SER A 1 2 ? -6.702 19.617 -21.337 1.00 0.00 2 SER A C 18
ATOM 23624 O O . SER A 1 2 ? -6.767 20.329 -20.336 1.00 0.00 2 SER A O 18
ATOM 23632 N N . SER A 1 3 ? -7.751 19.202 -22.032 1.00 0.00 3 SER A N 18
ATOM 23633 C CA . SER A 1 3 ? -9.101 19.576 -21.644 1.00 0.00 3 SER A CA 18
ATOM 23634 C C . SER A 1 3 ? -9.602 18.648 -20.536 1.00 0.00 3 SER A C 18
ATOM 23635 O O . SER A 1 3 ? -9.916 19.101 -19.436 1.00 0.00 3 SER A O 18
ATOM 23643 N N . GLY A 1 4 ? -9.662 17.365 -20.864 1.00 0.00 4 GLY A N 18
ATOM 23644 C CA . GLY A 1 4 ? -10.120 16.369 -19.910 1.00 0.00 4 GLY A CA 18
ATOM 23645 C C . GLY A 1 4 ? -9.368 16.494 -18.583 1.00 0.00 4 GLY A C 18
ATOM 23646 O O . GLY A 1 4 ? -9.978 16.723 -17.540 1.00 0.00 4 GLY A O 18
ATOM 23650 N N . SER A 1 5 ? -8.055 16.339 -18.667 1.00 0.00 5 SER A N 18
ATOM 23651 C CA . SER A 1 5 ? -7.214 16.431 -17.486 1.00 0.00 5 SER A CA 18
ATOM 23652 C C . SER A 1 5 ? -7.618 17.647 -16.650 1.00 0.00 5 SER A C 18
ATOM 23653 O O . SER A 1 5 ? -7.965 17.510 -15.477 1.00 0.00 5 SER A O 18
ATOM 23661 N N . SER A 1 6 ? -7.560 18.808 -17.284 1.00 0.00 6 SER A N 18
ATOM 23662 C CA . SER A 1 6 ? -7.916 20.047 -16.613 1.00 0.00 6 SER A CA 18
ATOM 23663 C C . SER A 1 6 ? -9.212 19.859 -15.821 1.00 0.00 6 SER A C 18
ATOM 23664 O O . SER A 1 6 ? -9.234 20.051 -14.607 1.00 0.00 6 SER A O 18
ATOM 23672 N N . GLY A 1 7 ? -10.259 19.487 -16.542 1.00 0.00 7 GLY A N 18
ATOM 23673 C CA . GLY A 1 7 ? -11.556 19.271 -15.922 1.00 0.00 7 GLY A CA 18
ATOM 23674 C C . GLY A 1 7 ? -11.452 18.272 -14.768 1.00 0.00 7 GLY A C 18
ATOM 23675 O O . GLY A 1 7 ? -11.797 18.593 -13.632 1.00 0.00 7 GLY A O 18
ATOM 23679 N N . SER A 1 8 ? -10.975 17.081 -15.100 1.00 0.00 8 SER A N 18
ATOM 23680 C CA . SER A 1 8 ? -10.822 16.033 -14.105 1.00 0.00 8 SER A CA 18
ATOM 23681 C C . SER A 1 8 ? -12.178 15.708 -13.474 1.00 0.00 8 SER A C 18
ATOM 23682 O O . SER A 1 8 ? -12.470 16.148 -12.363 1.00 0.00 8 SER A O 18
ATOM 23690 N N . SER A 1 9 ? -12.968 14.941 -14.210 1.00 0.00 9 SER A N 18
ATOM 23691 C CA . SER A 1 9 ? -14.286 14.552 -13.736 1.00 0.00 9 SER A CA 18
ATOM 23692 C C . SER A 1 9 ? -14.179 13.937 -12.339 1.00 0.00 9 SER A C 18
ATOM 23693 O O . SER A 1 9 ? -14.762 14.449 -11.385 1.00 0.00 9 SER A O 18
ATOM 23701 N N . PHE A 1 10 ? -13.430 12.847 -12.263 1.00 0.00 10 PHE A N 18
ATOM 23702 C CA . PHE A 1 10 ? -13.239 12.156 -10.999 1.00 0.00 10 PHE A CA 18
ATOM 23703 C C . PHE A 1 10 ? -12.544 13.061 -9.980 1.00 0.00 10 PHE A C 18
ATOM 23704 O O . PHE A 1 10 ? -11.460 13.580 -10.243 1.00 0.00 10 PHE A O 18
ATOM 23721 N N . GLN A 1 11 ? -13.196 13.221 -8.838 1.00 0.00 11 GLN A N 18
ATOM 23722 C CA . GLN A 1 11 ? -12.653 14.054 -7.778 1.00 0.00 11 GLN A CA 18
ATOM 23723 C C . GLN A 1 11 ? -11.956 13.188 -6.726 1.00 0.00 11 GLN A C 18
ATOM 23724 O O . GLN A 1 11 ? -12.477 12.146 -6.331 1.00 0.00 11 GLN A O 18
ATOM 23738 N N . GLY A 1 12 ? -10.790 13.651 -6.303 1.00 0.00 12 GLY A N 18
ATOM 23739 C CA . GLY A 1 12 ? -10.016 12.932 -5.305 1.00 0.00 12 GLY A CA 18
ATOM 23740 C C . GLY A 1 12 ? -10.024 13.673 -3.967 1.00 0.00 12 GLY A C 18
ATOM 23741 O O . GLY A 1 12 ? -10.230 14.885 -3.925 1.00 0.00 12 GLY A O 18
ATOM 23745 N N . PRO A 1 13 ? -9.790 12.894 -2.877 1.00 0.00 13 PRO A N 18
ATOM 23746 C CA . PRO A 1 13 ? -9.768 13.463 -1.540 1.00 0.00 13 PRO A CA 18
ATOM 23747 C C . PRO A 1 13 ? -8.477 14.247 -1.299 1.00 0.00 13 PRO A C 18
ATOM 23748 O O . PRO A 1 13 ? -7.464 13.998 -1.953 1.00 0.00 13 PRO A O 18
ATOM 23759 N N . LEU A 1 14 ? -8.554 15.178 -0.359 1.00 0.00 14 LEU A N 18
ATOM 23760 C CA . LEU A 1 14 ? -7.403 15.999 -0.024 1.00 0.00 14 LEU A CA 18
ATOM 23761 C C . LEU A 1 14 ? -6.444 15.193 0.853 1.00 0.00 14 LEU A C 18
ATOM 23762 O O . LEU A 1 14 ? -5.233 15.214 0.637 1.00 0.00 14 LEU A O 18
ATOM 23778 N N . ASP A 1 15 ? -7.021 14.500 1.824 1.00 0.00 15 ASP A N 18
ATOM 23779 C CA . ASP A 1 15 ? -6.232 13.688 2.734 1.00 0.00 15 ASP A CA 18
ATOM 23780 C C . ASP A 1 15 ? -5.148 12.950 1.945 1.00 0.00 15 ASP A C 18
ATOM 23781 O O . ASP A 1 15 ? -3.958 13.146 2.185 1.00 0.00 15 ASP A O 18
ATOM 23790 N N . ALA A 1 16 ? -5.600 12.118 1.018 1.00 0.00 16 ALA A N 18
ATOM 23791 C CA . ALA A 1 16 ? -4.684 11.351 0.191 1.00 0.00 16 ALA A CA 18
ATOM 23792 C C . ALA A 1 16 ? -4.266 10.084 0.941 1.00 0.00 16 ALA A C 18
ATOM 23793 O O . ALA A 1 16 ? -3.153 9.592 0.764 1.00 0.00 16 ALA A O 18
ATOM 23800 N N . THR A 1 17 ? -5.182 9.592 1.763 1.00 0.00 17 THR A N 18
ATOM 23801 C CA . THR A 1 17 ? -4.923 8.392 2.540 1.00 0.00 17 THR A CA 18
ATOM 23802 C C . THR A 1 17 ? -5.453 7.158 1.809 1.00 0.00 17 THR A C 18
ATOM 23803 O O . THR A 1 17 ? -6.490 7.220 1.150 1.00 0.00 17 THR A O 18
ATOM 23814 N N . VAL A 1 18 ? -4.718 6.065 1.949 1.00 0.00 18 VAL A N 18
ATOM 23815 C CA . VAL A 1 18 ? -5.102 4.817 1.310 1.00 0.00 18 VAL A CA 18
ATOM 23816 C C . VAL A 1 18 ? -4.694 3.645 2.203 1.00 0.00 18 VAL A C 18
ATOM 23817 O O . VAL A 1 18 ? -3.684 3.715 2.903 1.00 0.00 18 VAL A O 18
ATOM 23830 N N . VAL A 1 19 ? -5.498 2.594 2.151 1.00 0.00 19 VAL A N 18
ATOM 23831 C CA . VAL A 1 19 ? -5.234 1.407 2.947 1.00 0.00 19 VAL A CA 18
ATOM 23832 C C . VAL A 1 19 ? -4.656 0.313 2.047 1.00 0.00 19 VAL A C 18
ATOM 23833 O O . VAL A 1 19 ? -5.151 0.087 0.943 1.00 0.00 19 VAL A O 18
ATOM 23846 N N . VAL A 1 20 ? -3.618 -0.337 2.551 1.00 0.00 20 VAL A N 18
ATOM 23847 C CA . VAL A 1 20 ? -2.968 -1.403 1.807 1.00 0.00 20 VAL A CA 18
ATOM 23848 C C . VAL A 1 20 ? -3.242 -2.741 2.495 1.00 0.00 20 VAL A C 18
ATOM 23849 O O . VAL A 1 20 ? -3.153 -2.844 3.718 1.00 0.00 20 VAL A O 18
ATOM 23862 N N . ASN A 1 21 ? -3.571 -3.733 1.681 1.00 0.00 21 ASN A N 18
ATOM 23863 C CA . ASN A 1 21 ? -3.859 -5.060 2.196 1.00 0.00 21 ASN A CA 18
ATOM 23864 C C . ASN A 1 21 ? -3.195 -6.106 1.299 1.00 0.00 21 ASN A C 18
ATOM 23865 O O . ASN A 1 21 ? -2.782 -5.799 0.181 1.00 0.00 21 ASN A O 18
ATOM 23876 N N . LEU A 1 22 ? -3.113 -7.322 1.820 1.00 0.00 22 LEU A N 18
ATOM 23877 C CA . LEU A 1 22 ? -2.507 -8.415 1.080 1.00 0.00 22 LEU A CA 18
ATOM 23878 C C . LEU A 1 22 ? -3.606 -9.335 0.546 1.00 0.00 22 LEU A C 18
ATOM 23879 O O . LEU A 1 22 ? -4.678 -9.437 1.140 1.00 0.00 22 LEU A O 18
ATOM 23895 N N . GLN A 1 23 ? -3.302 -9.982 -0.569 1.00 0.00 23 GLN A N 18
ATOM 23896 C CA . GLN A 1 23 ? -4.251 -10.891 -1.190 1.00 0.00 23 GLN A CA 18
ATOM 23897 C C . GLN A 1 23 ? -4.074 -12.305 -0.633 1.00 0.00 23 GLN A C 18
ATOM 23898 O O . GLN A 1 23 ? -5.042 -13.054 -0.514 1.00 0.00 23 GLN A O 18
ATOM 23912 N N . SER A 1 24 ? -2.830 -12.627 -0.307 1.00 0.00 24 SER A N 18
ATOM 23913 C CA . SER A 1 24 ? -2.514 -13.937 0.234 1.00 0.00 24 SER A CA 18
ATOM 23914 C C . SER A 1 24 ? -1.429 -13.813 1.305 1.00 0.00 24 SER A C 18
ATOM 23915 O O . SER A 1 24 ? -0.310 -14.288 1.118 1.00 0.00 24 SER A O 18
ATOM 23923 N N . PRO A 1 25 ? -1.808 -13.156 2.434 1.00 0.00 25 PRO A N 18
ATOM 23924 C CA . PRO A 1 25 ? -0.880 -12.963 3.535 1.00 0.00 25 PRO A CA 18
ATOM 23925 C C . PRO A 1 25 ? -0.680 -14.263 4.318 1.00 0.00 25 PRO A C 18
ATOM 23926 O O . PRO A 1 25 ? -1.103 -15.330 3.875 1.00 0.00 25 PRO A O 18
ATOM 23937 N N . THR A 1 26 ? -0.036 -14.131 5.468 1.00 0.00 26 THR A N 18
ATOM 23938 C CA . THR A 1 26 ? 0.225 -15.281 6.316 1.00 0.00 26 THR A CA 18
ATOM 23939 C C . THR A 1 26 ? -0.170 -14.977 7.763 1.00 0.00 26 THR A C 18
ATOM 23940 O O . THR A 1 26 ? -0.829 -13.974 8.033 1.00 0.00 26 THR A O 18
ATOM 23951 N N . LEU A 1 27 ? 0.250 -15.862 8.655 1.00 0.00 27 LEU A N 18
ATOM 23952 C CA . LEU A 1 27 ? -0.052 -15.702 10.067 1.00 0.00 27 LEU A CA 18
ATOM 23953 C C . LEU A 1 27 ? 0.728 -14.506 10.618 1.00 0.00 27 LEU A C 18
ATOM 23954 O O . LEU A 1 27 ? 0.239 -13.789 11.489 1.00 0.00 27 LEU A O 18
ATOM 23970 N N . GLU A 1 28 ? 1.929 -14.329 10.087 1.00 0.00 28 GLU A N 18
ATOM 23971 C CA . GLU A 1 28 ? 2.782 -13.233 10.515 1.00 0.00 28 GLU A CA 18
ATOM 23972 C C . GLU A 1 28 ? 2.107 -11.891 10.223 1.00 0.00 28 GLU A C 18
ATOM 23973 O O . GLU A 1 28 ? 2.239 -10.944 10.998 1.00 0.00 28 GLU A O 18
ATOM 23985 N N . GLU A 1 29 ? 1.400 -11.851 9.104 1.00 0.00 29 GLU A N 18
ATOM 23986 C CA . GLU A 1 29 ? 0.704 -10.641 8.700 1.00 0.00 29 GLU A CA 18
ATOM 23987 C C . GLU A 1 29 ? -0.673 -10.574 9.363 1.00 0.00 29 GLU A C 18
ATOM 23988 O O . GLU A 1 29 ? -1.066 -9.531 9.884 1.00 0.00 29 GLU A O 18
ATOM 24000 N N . LYS A 1 30 ? -1.370 -11.701 9.321 1.00 0.00 30 LYS A N 18
ATOM 24001 C CA . LYS A 1 30 ? -2.695 -11.784 9.911 1.00 0.00 30 LYS A CA 18
ATOM 24002 C C . LYS A 1 30 ? -2.665 -11.166 11.310 1.00 0.00 30 LYS A C 18
ATOM 24003 O O . LYS A 1 30 ? -3.689 -10.701 11.809 1.00 0.00 30 LYS A O 18
ATOM 24022 N N . ASN A 1 31 ? -1.481 -11.181 11.904 1.00 0.00 31 ASN A N 18
ATOM 24023 C CA . ASN A 1 31 ? -1.305 -10.628 13.236 1.00 0.00 31 ASN A CA 18
ATOM 24024 C C . ASN A 1 31 ? -0.940 -9.146 13.124 1.00 0.00 31 ASN A C 18
ATOM 24025 O O . ASN A 1 31 ? -1.592 -8.296 13.728 1.00 0.00 31 ASN A O 18
ATOM 24036 N N . GLU A 1 32 ? 0.101 -8.883 12.348 1.00 0.00 32 GLU A N 18
ATOM 24037 C CA . GLU A 1 32 ? 0.560 -7.519 12.150 1.00 0.00 32 GLU A CA 18
ATOM 24038 C C . GLU A 1 32 ? 1.348 -7.409 10.843 1.00 0.00 32 GLU A C 18
ATOM 24039 O O . GLU A 1 32 ? 2.293 -8.164 10.618 1.00 0.00 32 GLU A O 18
ATOM 24051 N N . PHE A 1 33 ? 0.930 -6.462 10.015 1.00 0.00 33 PHE A N 18
ATOM 24052 C CA . PHE A 1 33 ? 1.585 -6.244 8.736 1.00 0.00 33 PHE A CA 18
ATOM 24053 C C . PHE A 1 33 ? 3.099 -6.428 8.857 1.00 0.00 33 PHE A C 18
ATOM 24054 O O . PHE A 1 33 ? 3.702 -6.014 9.846 1.00 0.00 33 PHE A O 18
ATOM 24071 N N . PRO A 1 34 ? 3.685 -7.067 7.809 1.00 0.00 34 PRO A N 18
ATOM 24072 C CA . PRO A 1 34 ? 5.117 -7.312 7.788 1.00 0.00 34 PRO A CA 18
ATOM 24073 C C . PRO A 1 34 ? 5.888 -6.027 7.481 1.00 0.00 34 PRO A C 18
ATOM 24074 O O . PRO A 1 34 ? 5.521 -5.280 6.575 1.00 0.00 34 PRO A O 18
ATOM 24085 N N . GLU A 1 35 ? 6.943 -5.809 8.253 1.00 0.00 35 GLU A N 18
ATOM 24086 C CA . GLU A 1 35 ? 7.769 -4.627 8.074 1.00 0.00 35 GLU A CA 18
ATOM 24087 C C . GLU A 1 35 ? 8.643 -4.773 6.826 1.00 0.00 35 GLU A C 18
ATOM 24088 O O . GLU A 1 35 ? 9.003 -3.780 6.196 1.00 0.00 35 GLU A O 18
ATOM 24100 N N . ASP A 1 36 ? 8.958 -6.020 6.507 1.00 0.00 36 ASP A N 18
ATOM 24101 C CA . ASP A 1 36 ? 9.783 -6.309 5.346 1.00 0.00 36 ASP A CA 18
ATOM 24102 C C . ASP A 1 36 ? 8.989 -6.004 4.074 1.00 0.00 36 ASP A C 18
ATOM 24103 O O . ASP A 1 36 ? 9.553 -5.966 2.981 1.00 0.00 36 ASP A O 18
ATOM 24112 N N . LEU A 1 37 ? 7.694 -5.793 4.258 1.00 0.00 37 LEU A N 18
ATOM 24113 C CA . LEU A 1 37 ? 6.818 -5.493 3.139 1.00 0.00 37 LEU A CA 18
ATOM 24114 C C . LEU A 1 37 ? 6.660 -3.976 3.014 1.00 0.00 37 LEU A C 18
ATOM 24115 O O . LEU A 1 37 ? 7.038 -3.390 2.001 1.00 0.00 37 LEU A O 18
ATOM 24131 N N . ARG A 1 38 ? 6.099 -3.384 4.059 1.00 0.00 38 ARG A N 18
ATOM 24132 C CA . ARG A 1 38 ? 5.886 -1.947 4.079 1.00 0.00 38 ARG A CA 18
ATOM 24133 C C . ARG A 1 38 ? 7.150 -1.216 3.622 1.00 0.00 38 ARG A C 18
ATOM 24134 O O . ARG A 1 38 ? 7.099 -0.390 2.712 1.00 0.00 38 ARG A O 18
ATOM 24155 N N . THR A 1 39 ? 8.255 -1.547 4.274 1.00 0.00 39 THR A N 18
ATOM 24156 C CA . THR A 1 39 ? 9.530 -0.932 3.946 1.00 0.00 39 THR A CA 18
ATOM 24157 C C . THR A 1 39 ? 9.742 -0.919 2.431 1.00 0.00 39 THR A C 18
ATOM 24158 O O . THR A 1 39 ? 10.443 -0.056 1.906 1.00 0.00 39 THR A O 18
ATOM 24169 N N . GLU A 1 40 ? 9.122 -1.886 1.770 1.00 0.00 40 GLU A N 18
ATOM 24170 C CA . GLU A 1 40 ? 9.233 -1.996 0.326 1.00 0.00 40 GLU A CA 18
ATOM 24171 C C . GLU A 1 40 ? 8.152 -1.154 -0.356 1.00 0.00 40 GLU A C 18
ATOM 24172 O O . GLU A 1 40 ? 8.376 -0.604 -1.433 1.00 0.00 40 GLU A O 18
ATOM 24184 N N . LEU A 1 41 ? 7.003 -1.081 0.300 1.00 0.00 41 LEU A N 18
ATOM 24185 C CA . LEU A 1 41 ? 5.888 -0.315 -0.229 1.00 0.00 41 LEU A CA 18
ATOM 24186 C C . LEU A 1 41 ? 6.153 1.177 -0.019 1.00 0.00 41 LEU A C 18
ATOM 24187 O O . LEU A 1 41 ? 6.090 1.961 -0.965 1.00 0.00 41 LEU A O 18
ATOM 24203 N N . MET A 1 42 ? 6.445 1.524 1.226 1.00 0.00 42 MET A N 18
ATOM 24204 C CA . MET A 1 42 ? 6.720 2.908 1.572 1.00 0.00 42 MET A CA 18
ATOM 24205 C C . MET A 1 42 ? 7.706 3.535 0.584 1.00 0.00 42 MET A C 18
ATOM 24206 O O . MET A 1 42 ? 7.628 4.728 0.296 1.00 0.00 42 MET A O 18
ATOM 24220 N N . GLN A 1 43 ? 8.610 2.701 0.091 1.00 0.00 43 GLN A N 18
ATOM 24221 C CA . GLN A 1 43 ? 9.610 3.159 -0.859 1.00 0.00 43 GLN A CA 18
ATOM 24222 C C . GLN A 1 43 ? 9.079 3.038 -2.289 1.00 0.00 43 GLN A C 18
ATOM 24223 O O . GLN A 1 43 ? 9.303 3.921 -3.115 1.00 0.00 43 GLN A O 18
ATOM 24237 N N . THR A 1 44 ? 8.386 1.936 -2.537 1.00 0.00 44 THR A N 18
ATOM 24238 C CA . THR A 1 44 ? 7.821 1.688 -3.852 1.00 0.00 44 THR A CA 18
ATOM 24239 C C . THR A 1 44 ? 6.768 2.746 -4.189 1.00 0.00 44 THR A C 18
ATOM 24240 O O . THR A 1 44 ? 6.890 3.452 -5.189 1.00 0.00 44 THR A O 18
ATOM 24251 N N . LEU A 1 45 ? 5.758 2.822 -3.335 1.00 0.00 45 LEU A N 18
ATOM 24252 C CA . LEU A 1 45 ? 4.684 3.782 -3.530 1.00 0.00 45 LEU A CA 18
ATOM 24253 C C . LEU A 1 45 ? 5.258 5.199 -3.478 1.00 0.00 45 LEU A C 18
ATOM 24254 O O . LEU A 1 45 ? 4.848 6.067 -4.248 1.00 0.00 45 LEU A O 18
ATOM 24270 N N . GLY A 1 46 ? 6.198 5.390 -2.564 1.00 0.00 46 GLY A N 18
ATOM 24271 C CA . GLY A 1 46 ? 6.832 6.688 -2.403 1.00 0.00 46 GLY A CA 18
ATOM 24272 C C . GLY A 1 46 ? 7.264 7.259 -3.755 1.00 0.00 46 GLY A C 18
ATOM 24273 O O . GLY A 1 46 ? 7.391 8.473 -3.908 1.00 0.00 46 GLY A O 18
ATOM 24277 N N . SER A 1 47 ? 7.477 6.357 -4.702 1.00 0.00 47 SER A N 18
ATOM 24278 C CA . SER A 1 47 ? 7.891 6.756 -6.036 1.00 0.00 47 SER A CA 18
ATOM 24279 C C . SER A 1 47 ? 6.721 7.409 -6.774 1.00 0.00 47 SER A C 18
ATOM 24280 O O . SER A 1 47 ? 6.779 8.588 -7.119 1.00 0.00 47 SER A O 18
ATOM 24288 N N . TYR A 1 48 ? 5.685 6.613 -6.995 1.00 0.00 48 TYR A N 18
ATOM 24289 C CA . TYR A 1 48 ? 4.502 7.098 -7.686 1.00 0.00 48 TYR A CA 18
ATOM 24290 C C . TYR A 1 48 ? 4.122 8.500 -7.205 1.00 0.00 48 TYR A C 18
ATOM 24291 O O . TYR A 1 48 ? 3.739 9.352 -8.005 1.00 0.00 48 TYR A O 18
ATOM 24309 N N . GLY A 1 49 ? 4.243 8.696 -5.900 1.00 0.00 49 GLY A N 18
ATOM 24310 C CA . GLY A 1 49 ? 3.917 9.980 -5.303 1.00 0.00 49 GLY A CA 18
ATOM 24311 C C . GLY A 1 49 ? 4.928 10.352 -4.217 1.00 0.00 49 GLY A C 18
ATOM 24312 O O . GLY A 1 49 ? 6.113 10.525 -4.500 1.00 0.00 49 GLY A O 18
ATOM 24316 N N . THR A 1 50 ? 4.424 10.463 -2.997 1.00 0.00 50 THR A N 18
ATOM 24317 C CA . THR A 1 50 ? 5.269 10.812 -1.867 1.00 0.00 50 THR A CA 18
ATOM 24318 C C . THR A 1 50 ? 4.566 10.471 -0.551 1.00 0.00 50 THR A C 18
ATOM 24319 O O . THR A 1 50 ? 3.428 10.880 -0.327 1.00 0.00 50 THR A O 18
ATOM 24330 N N . ILE A 1 51 ? 5.274 9.725 0.285 1.00 0.00 51 ILE A N 18
ATOM 24331 C CA . ILE A 1 51 ? 4.733 9.325 1.572 1.00 0.00 51 ILE A CA 18
ATOM 24332 C C . ILE A 1 51 ? 4.833 10.498 2.549 1.00 0.00 51 ILE A C 18
ATOM 24333 O O . ILE A 1 51 ? 5.898 10.757 3.108 1.00 0.00 51 ILE A O 18
ATOM 24349 N N . VAL A 1 52 ? 3.708 11.176 2.726 1.00 0.00 52 VAL A N 18
ATOM 24350 C CA . VAL A 1 52 ? 3.655 12.316 3.626 1.00 0.00 52 VAL A CA 18
ATOM 24351 C C . VAL A 1 52 ? 3.471 11.818 5.062 1.00 0.00 52 VAL A C 18
ATOM 24352 O O . VAL A 1 52 ? 3.855 12.498 6.012 1.00 0.00 52 VAL A O 18
ATOM 24365 N N . LEU A 1 53 ? 2.883 10.636 5.173 1.00 0.00 53 LEU A N 18
ATOM 24366 C CA . LEU A 1 53 ? 2.643 10.040 6.476 1.00 0.00 53 LEU A CA 18
ATOM 24367 C C . LEU A 1 53 ? 2.119 8.615 6.291 1.00 0.00 53 LEU A C 18
ATOM 24368 O O . LEU A 1 53 ? 1.326 8.353 5.388 1.00 0.00 53 LEU A O 18
ATOM 24384 N N . VAL A 1 54 ? 2.583 7.730 7.162 1.00 0.00 54 VAL A N 18
ATOM 24385 C CA . VAL A 1 54 ? 2.171 6.338 7.106 1.00 0.00 54 VAL A CA 18
ATOM 24386 C C . VAL A 1 54 ? 1.828 5.855 8.516 1.00 0.00 54 VAL A C 18
ATOM 24387 O O . VAL A 1 54 ? 2.447 6.282 9.490 1.00 0.00 54 VAL A O 18
ATOM 24400 N N . ARG A 1 55 ? 0.843 4.971 8.582 1.00 0.00 55 ARG A N 18
ATOM 24401 C CA . ARG A 1 55 ? 0.411 4.425 9.857 1.00 0.00 55 ARG A CA 18
ATOM 24402 C C . ARG A 1 55 ? 0.039 2.949 9.704 1.00 0.00 55 ARG A C 18
ATOM 24403 O O . ARG A 1 55 ? -0.652 2.574 8.758 1.00 0.00 55 ARG A O 18
ATOM 24424 N N . ILE A 1 56 ? 0.515 2.151 10.649 1.00 0.00 56 ILE A N 18
ATOM 24425 C CA . ILE A 1 56 ? 0.241 0.724 10.631 1.00 0.00 56 ILE A CA 18
ATOM 24426 C C . ILE A 1 56 ? -1.018 0.440 11.453 1.00 0.00 56 ILE A C 18
ATOM 24427 O O . ILE A 1 56 ? -1.084 0.783 12.632 1.00 0.00 56 ILE A O 18
ATOM 24443 N N . ASN A 1 57 ? -1.986 -0.183 10.797 1.00 0.00 57 ASN A N 18
ATOM 24444 C CA . ASN A 1 57 ? -3.240 -0.517 11.452 1.00 0.00 57 ASN A CA 18
ATOM 24445 C C . ASN A 1 57 ? -3.149 -1.932 12.027 1.00 0.00 57 ASN A C 18
ATOM 24446 O O . ASN A 1 57 ? -2.567 -2.821 11.407 1.00 0.00 57 ASN A O 18
ATOM 24457 N N . GLN A 1 58 ? -3.733 -2.097 13.204 1.00 0.00 58 GLN A N 18
ATOM 24458 C CA . GLN A 1 58 ? -3.726 -3.389 13.869 1.00 0.00 58 GLN A CA 18
ATOM 24459 C C . GLN A 1 58 ? -3.614 -4.515 12.839 1.00 0.00 58 GLN A C 18
ATOM 24460 O O . GLN A 1 58 ? -2.813 -5.434 13.004 1.00 0.00 58 GLN A O 18
ATOM 24474 N N . GLY A 1 59 ? -4.428 -4.406 11.800 1.00 0.00 59 GLY A N 18
ATOM 24475 C CA . GLY A 1 59 ? -4.430 -5.404 10.744 1.00 0.00 59 GLY A CA 18
ATOM 24476 C C . GLY A 1 59 ? -4.611 -4.750 9.372 1.00 0.00 59 GLY A C 18
ATOM 24477 O O . GLY A 1 59 ? -5.430 -5.197 8.570 1.00 0.00 59 GLY A O 18
ATOM 24481 N N . GLN A 1 60 ? -3.833 -3.702 9.145 1.00 0.00 60 GLN A N 18
ATOM 24482 C CA . GLN A 1 60 ? -3.897 -2.982 7.884 1.00 0.00 60 GLN A CA 18
ATOM 24483 C C . GLN A 1 60 ? -2.743 -1.983 7.784 1.00 0.00 60 GLN A C 18
ATOM 24484 O O . GLN A 1 60 ? -1.938 -1.864 8.707 1.00 0.00 60 GLN A O 18
ATOM 24498 N N . MET A 1 61 ? -2.698 -1.290 6.656 1.00 0.00 61 MET A N 18
ATOM 24499 C CA . MET A 1 61 ? -1.655 -0.305 6.424 1.00 0.00 61 MET A CA 18
ATOM 24500 C C . MET A 1 61 ? -2.240 0.987 5.847 1.00 0.00 61 MET A C 18
ATOM 24501 O O . MET A 1 61 ? -2.647 1.024 4.688 1.00 0.00 61 MET A O 18
ATOM 24515 N N . LEU A 1 62 ? -2.262 2.014 6.684 1.00 0.00 62 LEU A N 18
ATOM 24516 C CA . LEU A 1 62 ? -2.789 3.303 6.273 1.00 0.00 62 LEU A CA 18
ATOM 24517 C C . LEU A 1 62 ? -1.645 4.175 5.751 1.00 0.00 62 LEU A C 18
ATOM 24518 O O . LEU A 1 62 ? -0.918 4.785 6.534 1.00 0.00 62 LEU A O 18
ATOM 24534 N N . VAL A 1 63 ? -1.520 4.205 4.433 1.00 0.00 63 VAL A N 18
ATOM 24535 C CA . VAL A 1 63 ? -0.477 4.992 3.798 1.00 0.00 63 VAL A CA 18
ATOM 24536 C C . VAL A 1 63 ? -1.082 6.284 3.245 1.00 0.00 63 VAL A C 18
ATOM 24537 O O . VAL A 1 63 ? -2.085 6.249 2.534 1.00 0.00 63 VAL A O 18
ATOM 24550 N N . THR A 1 64 ? -0.448 7.393 3.595 1.00 0.00 64 THR A N 18
ATOM 24551 C CA . THR A 1 64 ? -0.912 8.694 3.143 1.00 0.00 64 THR A CA 18
ATOM 24552 C C . THR A 1 64 ? 0.044 9.267 2.095 1.00 0.00 64 THR A C 18
ATOM 24553 O O . THR A 1 64 ? 1.247 9.015 2.143 1.00 0.00 64 THR A O 18
ATOM 24564 N N . PHE A 1 65 ? -0.527 10.026 1.171 1.00 0.00 65 PHE A N 18
ATOM 24565 C CA . PHE A 1 65 ? 0.260 10.637 0.113 1.00 0.00 65 PHE A CA 18
ATOM 24566 C C . PHE A 1 65 ? 0.104 12.159 0.122 1.00 0.00 65 PHE A C 18
ATOM 24567 O O . PHE A 1 65 ? -0.598 12.709 0.969 1.00 0.00 65 PHE A O 18
ATOM 24584 N N . ALA A 1 66 ? 0.771 12.796 -0.829 1.00 0.00 66 ALA A N 18
ATOM 24585 C CA . ALA A 1 66 ? 0.716 14.243 -0.941 1.00 0.00 66 ALA A CA 18
ATOM 24586 C C . ALA A 1 66 ? -0.380 14.632 -1.936 1.00 0.00 66 ALA A C 18
ATOM 24587 O O . ALA A 1 66 ? -1.151 15.557 -1.686 1.00 0.00 66 ALA A O 18
ATOM 24594 N N . ASP A 1 67 ? -0.413 13.906 -3.044 1.00 0.00 67 ASP A N 18
ATOM 24595 C CA . ASP A 1 67 ? -1.402 14.163 -4.077 1.00 0.00 67 ASP A CA 18
ATOM 24596 C C . ASP A 1 67 ? -2.473 13.071 -4.036 1.00 0.00 67 ASP A C 18
ATOM 24597 O O . ASP A 1 67 ? -2.260 12.010 -3.451 1.00 0.00 67 ASP A O 18
ATOM 24606 N N . SER A 1 68 ? -3.600 13.369 -4.664 1.00 0.00 68 SER A N 18
ATOM 24607 C CA . SER A 1 68 ? -4.705 12.426 -4.707 1.00 0.00 68 SER A CA 18
ATOM 24608 C C . SER A 1 68 ? -4.528 11.465 -5.884 1.00 0.00 68 SER A C 18
ATOM 24609 O O . SER A 1 68 ? -4.463 10.251 -5.694 1.00 0.00 68 SER A O 18
ATOM 24617 N N . HIS A 1 69 ? -4.454 12.043 -7.073 1.00 0.00 69 HIS A N 18
ATOM 24618 C CA . HIS A 1 69 ? -4.285 11.253 -8.281 1.00 0.00 69 HIS A CA 18
ATOM 24619 C C . HIS A 1 69 ? -3.185 10.212 -8.063 1.00 0.00 69 HIS A C 18
ATOM 24620 O O . HIS A 1 69 ? -3.345 9.049 -8.427 1.00 0.00 69 HIS A O 18
ATOM 24634 N N . SER A 1 70 ? -2.091 10.670 -7.471 1.00 0.00 70 SER A N 18
ATOM 24635 C CA . SER A 1 70 ? -0.964 9.793 -7.201 1.00 0.00 70 SER A CA 18
ATOM 24636 C C . SER A 1 70 ? -1.460 8.469 -6.616 1.00 0.00 70 SER A C 18
ATOM 24637 O O . SER A 1 70 ? -0.976 7.402 -6.990 1.00 0.00 70 SER A O 18
ATOM 24645 N N . ALA A 1 71 ? -2.418 8.581 -5.708 1.00 0.00 71 ALA A N 18
ATOM 24646 C CA . ALA A 1 71 ? -2.984 7.406 -5.068 1.00 0.00 71 ALA A CA 18
ATOM 24647 C C . ALA A 1 71 ? -3.876 6.666 -6.067 1.00 0.00 71 ALA A C 18
ATOM 24648 O O . ALA A 1 71 ? -3.788 5.446 -6.198 1.00 0.00 71 ALA A O 18
ATOM 24655 N N . LEU A 1 72 ? -4.714 7.436 -6.746 1.00 0.00 72 LEU A N 18
ATOM 24656 C CA . LEU A 1 72 ? -5.620 6.868 -7.730 1.00 0.00 72 LEU A CA 18
ATOM 24657 C C . LEU A 1 72 ? -4.879 5.812 -8.551 1.00 0.00 72 LEU A C 18
ATOM 24658 O O . LEU A 1 72 ? -5.382 4.706 -8.745 1.00 0.00 72 LEU A O 18
ATOM 24674 N N . SER A 1 73 ? -3.695 6.189 -9.011 1.00 0.00 73 SER A N 18
ATOM 24675 C CA . SER A 1 73 ? -2.880 5.288 -9.807 1.00 0.00 73 SER A CA 18
ATOM 24676 C C . SER A 1 73 ? -2.396 4.120 -8.944 1.00 0.00 73 SER A C 18
ATOM 24677 O O . SER A 1 73 ? -2.471 2.965 -9.359 1.00 0.00 73 SER A O 18
ATOM 24685 N N . VAL A 1 74 ? -1.910 4.463 -7.760 1.00 0.00 74 VAL A N 18
ATOM 24686 C CA . VAL A 1 74 ? -1.414 3.458 -6.835 1.00 0.00 74 VAL A CA 18
ATOM 24687 C C . VAL A 1 74 ? -2.545 2.488 -6.487 1.00 0.00 74 VAL A C 18
ATOM 24688 O O . VAL A 1 74 ? -2.294 1.341 -6.123 1.00 0.00 74 VAL A O 18
ATOM 24701 N N . LEU A 1 75 ? -3.767 2.986 -6.611 1.00 0.00 75 LEU A N 18
ATOM 24702 C CA . LEU A 1 75 ? -4.938 2.178 -6.314 1.00 0.00 75 LEU A CA 18
ATOM 24703 C C . LEU A 1 75 ? -5.105 1.112 -7.399 1.00 0.00 75 LEU A C 18
ATOM 24704 O O . LEU A 1 75 ? -5.341 -0.056 -7.095 1.00 0.00 75 LEU A O 18
ATOM 24720 N N . ASP A 1 76 ? -4.976 1.553 -8.642 1.00 0.00 76 ASP A N 18
ATOM 24721 C CA . ASP A 1 76 ? -5.110 0.651 -9.773 1.00 0.00 76 ASP A CA 18
ATOM 24722 C C . ASP A 1 76 ? -3.821 -0.158 -9.930 1.00 0.00 76 ASP A C 18
ATOM 24723 O O . ASP A 1 76 ? -3.865 -1.347 -10.244 1.00 0.00 76 ASP A O 18
ATOM 24732 N N . VAL A 1 77 ? -2.704 0.518 -9.704 1.00 0.00 77 VAL A N 18
ATOM 24733 C CA . VAL A 1 77 ? -1.405 -0.123 -9.817 1.00 0.00 77 VAL A CA 18
ATOM 24734 C C . VAL A 1 77 ? -1.342 -1.309 -8.853 1.00 0.00 77 VAL A C 18
ATOM 24735 O O . VAL A 1 77 ? -0.486 -2.182 -8.993 1.00 0.00 77 VAL A O 18
ATOM 24748 N N . ASP A 1 78 ? -2.258 -1.303 -7.896 1.00 0.00 78 ASP A N 18
ATOM 24749 C CA . ASP A 1 78 ? -2.317 -2.367 -6.909 1.00 0.00 78 ASP A CA 18
ATOM 24750 C C . ASP A 1 78 ? -2.070 -3.711 -7.599 1.00 0.00 78 ASP A C 18
ATOM 24751 O O . ASP A 1 78 ? -1.510 -4.627 -6.999 1.00 0.00 78 ASP A O 18
ATOM 24760 N N . GLY A 1 79 ? -2.500 -3.785 -8.849 1.00 0.00 79 GLY A N 18
ATOM 24761 C CA . GLY A 1 79 ? -2.333 -5.001 -9.627 1.00 0.00 79 GLY A CA 18
ATOM 24762 C C . GLY A 1 79 ? -0.930 -5.581 -9.443 1.00 0.00 79 GLY A C 18
ATOM 24763 O O . GLY A 1 79 ? -0.739 -6.793 -9.528 1.00 0.00 79 GLY A O 18
ATOM 24767 N N . MET A 1 80 ? 0.017 -4.688 -9.194 1.00 0.00 80 MET A N 18
ATOM 24768 C CA . MET A 1 80 ? 1.398 -5.096 -8.998 1.00 0.00 80 MET A CA 18
ATOM 24769 C C . MET A 1 80 ? 1.500 -6.190 -7.933 1.00 0.00 80 MET A C 18
ATOM 24770 O O . MET A 1 80 ? 0.582 -6.371 -7.134 1.00 0.00 80 MET A O 18
ATOM 24784 N N . LYS A 1 81 ? 2.624 -6.890 -7.955 1.00 0.00 81 LYS A N 18
ATOM 24785 C CA . LYS A 1 81 ? 2.858 -7.961 -7.002 1.00 0.00 81 LYS A CA 18
ATOM 24786 C C . LYS A 1 81 ? 4.148 -7.678 -6.229 1.00 0.00 81 LYS A C 18
ATOM 24787 O O . LYS A 1 81 ? 5.171 -7.344 -6.824 1.00 0.00 81 LYS A O 18
ATOM 24806 N N . VAL A 1 82 ? 4.057 -7.822 -4.915 1.00 0.00 82 VAL A N 18
ATOM 24807 C CA . VAL A 1 82 ? 5.204 -7.586 -4.055 1.00 0.00 82 VAL A CA 18
ATOM 24808 C C . VAL A 1 82 ? 5.658 -8.912 -3.442 1.00 0.00 82 VAL A C 18
ATOM 24809 O O . VAL A 1 82 ? 4.890 -9.571 -2.742 1.00 0.00 82 VAL A O 18
ATOM 24822 N N . LYS A 1 83 ? 6.903 -9.264 -3.726 1.00 0.00 83 LYS A N 18
ATOM 24823 C CA . LYS A 1 83 ? 7.468 -10.500 -3.211 1.00 0.00 83 LYS A CA 18
ATOM 24824 C C . LYS A 1 83 ? 6.594 -11.677 -3.649 1.00 0.00 83 LYS A C 18
ATOM 24825 O O . LYS A 1 83 ? 6.340 -12.591 -2.867 1.00 0.00 83 LYS A O 18
ATOM 24844 N N . GLY A 1 84 ? 6.158 -11.615 -4.899 1.00 0.00 84 GLY A N 18
ATOM 24845 C CA . GLY A 1 84 ? 5.319 -12.664 -5.451 1.00 0.00 84 GLY A CA 18
ATOM 24846 C C . GLY A 1 84 ? 3.961 -12.707 -4.748 1.00 0.00 84 GLY A C 18
ATOM 24847 O O . GLY A 1 84 ? 3.187 -13.644 -4.940 1.00 0.00 84 GLY A O 18
ATOM 24851 N N . ARG A 1 85 ? 3.712 -11.681 -3.947 1.00 0.00 85 ARG A N 18
ATOM 24852 C CA . ARG A 1 85 ? 2.461 -11.589 -3.214 1.00 0.00 85 ARG A CA 18
ATOM 24853 C C . ARG A 1 85 ? 1.569 -10.504 -3.820 1.00 0.00 85 ARG A C 18
ATOM 24854 O O . ARG A 1 85 ? 2.023 -9.387 -4.064 1.00 0.00 85 ARG A O 18
ATOM 24875 N N . ALA A 1 86 ? 0.316 -10.870 -4.045 1.00 0.00 86 ALA A N 18
ATOM 24876 C CA . ALA A 1 86 ? -0.644 -9.942 -4.617 1.00 0.00 86 ALA A CA 18
ATOM 24877 C C . ALA A 1 86 ? -1.060 -8.924 -3.553 1.00 0.00 86 ALA A C 18
ATOM 24878 O O . ALA A 1 86 ? -1.509 -9.300 -2.471 1.00 0.00 86 ALA A O 18
ATOM 24885 N N . VAL A 1 87 ? -0.896 -7.655 -3.897 1.00 0.00 87 VAL A N 18
ATOM 24886 C CA . VAL A 1 87 ? -1.249 -6.581 -2.985 1.00 0.00 87 VAL A CA 18
ATOM 24887 C C . VAL A 1 87 ? -2.619 -6.019 -3.371 1.00 0.00 87 VAL A C 18
ATOM 24888 O O . VAL A 1 87 ? -3.084 -6.224 -4.491 1.00 0.00 87 VAL A O 18
ATOM 24901 N N . LYS A 1 88 ? -3.226 -5.322 -2.422 1.00 0.00 88 LYS A N 18
ATOM 24902 C CA . LYS A 1 88 ? -4.533 -4.729 -2.649 1.00 0.00 88 LYS A CA 18
ATOM 24903 C C . LYS A 1 88 ? -4.596 -3.364 -1.961 1.00 0.00 88 LYS A C 18
ATOM 24904 O O . LYS A 1 88 ? -4.693 -3.285 -0.738 1.00 0.00 88 LYS A O 18
ATOM 24923 N N . ILE A 1 89 ? -4.537 -2.322 -2.778 1.00 0.00 89 ILE A N 18
ATOM 24924 C CA . ILE A 1 89 ? -4.585 -0.964 -2.263 1.00 0.00 89 ILE A CA 18
ATOM 24925 C C . ILE A 1 89 ? -6.010 -0.423 -2.399 1.00 0.00 89 ILE A C 18
ATOM 24926 O O . ILE A 1 89 ? -6.479 -0.171 -3.507 1.00 0.00 89 ILE A O 18
ATOM 24942 N N . SER A 1 90 ? -6.658 -0.259 -1.255 1.00 0.00 90 SER A N 18
ATOM 24943 C CA . SER A 1 90 ? -8.019 0.248 -1.232 1.00 0.00 90 SER A CA 18
ATOM 24944 C C . SER A 1 90 ? -8.083 1.541 -0.417 1.00 0.00 90 SER A C 18
ATOM 24945 O O . SER A 1 90 ? -7.071 1.991 0.120 1.00 0.00 90 SER A O 18
ATOM 24953 N N . GLY A 1 91 ? -9.281 2.102 -0.349 1.00 0.00 91 GLY A N 18
ATOM 24954 C CA . GLY A 1 91 ? -9.489 3.335 0.391 1.00 0.00 91 GLY A CA 18
ATOM 24955 C C . GLY A 1 91 ? -9.697 3.052 1.880 1.00 0.00 91 GLY A C 18
ATOM 24956 O O . GLY A 1 91 ? -9.321 1.989 2.372 1.00 0.00 91 GLY A O 18
ATOM 24960 N N . PRO A 1 92 ? -10.312 4.047 2.574 1.00 0.00 92 PRO A N 18
ATOM 24961 C CA . PRO A 1 92 ? -10.574 3.915 3.997 1.00 0.00 92 PRO A CA 18
ATOM 24962 C C . PRO A 1 92 ? -11.747 2.966 4.253 1.00 0.00 92 PRO A C 18
ATOM 24963 O O . PRO A 1 92 ? -12.155 2.224 3.360 1.00 0.00 92 PRO A O 18
ATOM 24974 N N . SER A 1 93 ? -12.255 3.020 5.475 1.00 0.00 93 SER A N 18
ATOM 24975 C CA . SER A 1 93 ? -13.372 2.174 5.859 1.00 0.00 93 SER A CA 18
ATOM 24976 C C . SER A 1 93 ? -14.650 3.009 5.963 1.00 0.00 93 SER A C 18
ATOM 24977 O O . SER A 1 93 ? -14.618 4.141 6.443 1.00 0.00 93 SER A O 18
ATOM 24985 N N . SER A 1 94 ? -15.744 2.419 5.506 1.00 0.00 94 SER A N 18
ATOM 24986 C CA . SER A 1 94 ? -17.030 3.095 5.542 1.00 0.00 94 SER A CA 18
ATOM 24987 C C . SER A 1 94 ? -18.001 2.324 6.438 1.00 0.00 94 SER A C 18
ATOM 24988 O O . SER A 1 94 ? -17.879 1.110 6.591 1.00 0.00 94 SER A O 18
ATOM 24996 N N . GLY A 1 95 ? -18.944 3.061 7.006 1.00 0.00 95 GLY A N 18
ATOM 24997 C CA . GLY A 1 95 ? -19.936 2.462 7.882 1.00 0.00 95 GLY A CA 18
ATOM 24998 C C . GLY A 1 95 ? -20.593 3.521 8.771 1.00 0.00 95 GLY A C 18
ATOM 24999 O O . GLY A 1 95 ? -20.806 4.653 8.340 1.00 0.00 95 GLY A O 18
ATOM 25003 N N . GLY A 1 1 ? -14.562 -3.214 -25.374 1.00 0.00 1 GLY A N 19
ATOM 25004 C CA . GLY A 1 1 ? -15.940 -2.802 -25.581 1.00 0.00 1 GLY A CA 19
ATOM 25005 C C . GLY A 1 1 ? -16.460 -2.006 -24.383 1.00 0.00 1 GLY A C 19
ATOM 25006 O O . GLY A 1 1 ? -17.160 -2.548 -23.529 1.00 0.00 1 GLY A O 19
ATOM 25010 N N . SER A 1 2 ? -16.097 -0.731 -24.357 1.00 0.00 2 SER A N 19
ATOM 25011 C CA . SER A 1 2 ? -16.518 0.145 -23.278 1.00 0.00 2 SER A CA 19
ATOM 25012 C C . SER A 1 2 ? -16.436 -0.594 -21.941 1.00 0.00 2 SER A C 19
ATOM 25013 O O . SER A 1 2 ? -17.407 -1.213 -21.509 1.00 0.00 2 SER A O 19
ATOM 25021 N N . SER A 1 3 ? -15.267 -0.506 -21.323 1.00 0.00 3 SER A N 19
ATOM 25022 C CA . SER A 1 3 ? -15.045 -1.159 -20.044 1.00 0.00 3 SER A CA 19
ATOM 25023 C C . SER A 1 3 ? -15.285 -0.169 -18.903 1.00 0.00 3 SER A C 19
ATOM 25024 O O . SER A 1 3 ? -16.095 -0.425 -18.014 1.00 0.00 3 SER A O 19
ATOM 25032 N N . GLY A 1 4 ? -14.566 0.942 -18.965 1.00 0.00 4 GLY A N 19
ATOM 25033 C CA . GLY A 1 4 ? -14.690 1.972 -17.947 1.00 0.00 4 GLY A CA 19
ATOM 25034 C C . GLY A 1 4 ? -16.022 2.714 -18.078 1.00 0.00 4 GLY A C 19
ATOM 25035 O O . GLY A 1 4 ? -16.820 2.733 -17.142 1.00 0.00 4 GLY A O 19
ATOM 25039 N N . SER A 1 5 ? -16.220 3.307 -19.246 1.00 0.00 5 SER A N 19
ATOM 25040 C CA . SER A 1 5 ? -17.441 4.048 -19.511 1.00 0.00 5 SER A CA 19
ATOM 25041 C C . SER A 1 5 ? -18.649 3.276 -18.977 1.00 0.00 5 SER A C 19
ATOM 25042 O O . SER A 1 5 ? -19.414 3.797 -18.167 1.00 0.00 5 SER A O 19
ATOM 25050 N N . SER A 1 6 ? -18.782 2.046 -19.451 1.00 0.00 6 SER A N 19
ATOM 25051 C CA . SER A 1 6 ? -19.883 1.197 -19.031 1.00 0.00 6 SER A CA 19
ATOM 25052 C C . SER A 1 6 ? -19.826 0.976 -17.518 1.00 0.00 6 SER A C 19
ATOM 25053 O O . SER A 1 6 ? -20.778 1.290 -16.805 1.00 0.00 6 SER A O 19
ATOM 25061 N N . GLY A 1 7 ? -18.700 0.439 -17.072 1.00 0.00 7 GLY A N 19
ATOM 25062 C CA . GLY A 1 7 ? -18.507 0.173 -15.657 1.00 0.00 7 GLY A CA 19
ATOM 25063 C C . GLY A 1 7 ? -19.087 1.301 -14.802 1.00 0.00 7 GLY A C 19
ATOM 25064 O O . GLY A 1 7 ? -20.039 1.090 -14.052 1.00 0.00 7 GLY A O 19
ATOM 25068 N N . SER A 1 8 ? -18.490 2.475 -14.945 1.00 0.00 8 SER A N 19
ATOM 25069 C CA . SER A 1 8 ? -18.936 3.637 -14.195 1.00 0.00 8 SER A CA 19
ATOM 25070 C C . SER A 1 8 ? -18.764 3.390 -12.695 1.00 0.00 8 SER A C 19
ATOM 25071 O O . SER A 1 8 ? -19.715 3.018 -12.010 1.00 0.00 8 SER A O 19
ATOM 25079 N N . SER A 1 9 ? -17.543 3.607 -12.228 1.00 0.00 9 SER A N 19
ATOM 25080 C CA . SER A 1 9 ? -17.234 3.413 -10.822 1.00 0.00 9 SER A CA 19
ATOM 25081 C C . SER A 1 9 ? -17.319 4.747 -10.078 1.00 0.00 9 SER A C 19
ATOM 25082 O O . SER A 1 9 ? -18.103 4.891 -9.141 1.00 0.00 9 SER A O 19
ATOM 25090 N N . PHE A 1 10 ? -16.501 5.690 -10.523 1.00 0.00 10 PHE A N 19
ATOM 25091 C CA . PHE A 1 10 ? -16.474 7.007 -9.911 1.00 0.00 10 PHE A CA 19
ATOM 25092 C C . PHE A 1 10 ? -16.236 6.907 -8.403 1.00 0.00 10 PHE A C 19
ATOM 25093 O O . PHE A 1 10 ? -17.177 6.725 -7.633 1.00 0.00 10 PHE A O 19
ATOM 25110 N N . GLN A 1 11 ? -14.971 7.029 -8.026 1.00 0.00 11 GLN A N 19
ATOM 25111 C CA . GLN A 1 11 ? -14.597 6.954 -6.624 1.00 0.00 11 GLN A CA 19
ATOM 25112 C C . GLN A 1 11 ? -13.075 7.005 -6.477 1.00 0.00 11 GLN A C 19
ATOM 25113 O O . GLN A 1 11 ? -12.348 6.844 -7.456 1.00 0.00 11 GLN A O 19
ATOM 25127 N N . GLY A 1 12 ? -12.639 7.230 -5.246 1.00 0.00 12 GLY A N 19
ATOM 25128 C CA . GLY A 1 12 ? -11.217 7.304 -4.959 1.00 0.00 12 GLY A CA 19
ATOM 25129 C C . GLY A 1 12 ? -10.970 7.852 -3.551 1.00 0.00 12 GLY A C 19
ATOM 25130 O O . GLY A 1 12 ? -11.866 7.834 -2.709 1.00 0.00 12 GLY A O 19
ATOM 25134 N N . PRO A 1 13 ? -9.718 8.337 -3.335 1.00 0.00 13 PRO A N 19
ATOM 25135 C CA . PRO A 1 13 ? -9.342 8.889 -2.044 1.00 0.00 13 PRO A CA 19
ATOM 25136 C C . PRO A 1 13 ? -9.953 10.277 -1.842 1.00 0.00 13 PRO A C 19
ATOM 25137 O O . PRO A 1 13 ? -10.393 10.911 -2.800 1.00 0.00 13 PRO A O 19
ATOM 25148 N N . LEU A 1 14 ? -9.961 10.708 -0.590 1.00 0.00 14 LEU A N 19
ATOM 25149 C CA . LEU A 1 14 ? -10.511 12.010 -0.250 1.00 0.00 14 LEU A CA 19
ATOM 25150 C C . LEU A 1 14 ? -9.384 13.045 -0.230 1.00 0.00 14 LEU A C 19
ATOM 25151 O O . LEU A 1 14 ? -9.323 13.917 -1.095 1.00 0.00 14 LEU A O 19
ATOM 25167 N N . ASP A 1 15 ? -8.521 12.915 0.767 1.00 0.00 15 ASP A N 19
ATOM 25168 C CA . ASP A 1 15 ? -7.400 13.828 0.910 1.00 0.00 15 ASP A CA 19
ATOM 25169 C C . ASP A 1 15 ? -6.211 13.299 0.107 1.00 0.00 15 ASP A C 19
ATOM 25170 O O . ASP A 1 15 ? -5.795 13.916 -0.872 1.00 0.00 15 ASP A O 19
ATOM 25179 N N . ALA A 1 16 ? -5.696 12.162 0.552 1.00 0.00 16 ALA A N 19
ATOM 25180 C CA . ALA A 1 16 ? -4.562 11.542 -0.113 1.00 0.00 16 ALA A CA 19
ATOM 25181 C C . ALA A 1 16 ? -4.099 10.332 0.699 1.00 0.00 16 ALA A C 19
ATOM 25182 O O . ALA A 1 16 ? -2.899 10.099 0.844 1.00 0.00 16 ALA A O 19
ATOM 25189 N N . THR A 1 17 ? -5.073 9.593 1.209 1.00 0.00 17 THR A N 19
ATOM 25190 C CA . THR A 1 17 ? -4.780 8.412 2.003 1.00 0.00 17 THR A CA 19
ATOM 25191 C C . THR A 1 17 ? -5.264 7.151 1.284 1.00 0.00 17 THR A C 19
ATOM 25192 O O . THR A 1 17 ? -6.251 7.191 0.551 1.00 0.00 17 THR A O 19
ATOM 25203 N N . VAL A 1 18 ? -4.548 6.062 1.519 1.00 0.00 18 VAL A N 19
ATOM 25204 C CA . VAL A 1 18 ? -4.892 4.792 0.903 1.00 0.00 18 VAL A CA 19
ATOM 25205 C C . VAL A 1 18 ? -4.679 3.665 1.915 1.00 0.00 18 VAL A C 19
ATOM 25206 O O . VAL A 1 18 ? -3.704 3.676 2.665 1.00 0.00 18 VAL A O 19
ATOM 25219 N N . VAL A 1 19 ? -5.606 2.718 1.903 1.00 0.00 19 VAL A N 19
ATOM 25220 C CA . VAL A 1 19 ? -5.532 1.586 2.810 1.00 0.00 19 VAL A CA 19
ATOM 25221 C C . VAL A 1 19 ? -4.866 0.408 2.096 1.00 0.00 19 VAL A C 19
ATOM 25222 O O . VAL A 1 19 ? -5.313 -0.008 1.028 1.00 0.00 19 VAL A O 19
ATOM 25235 N N . VAL A 1 20 ? -3.807 -0.096 2.713 1.00 0.00 20 VAL A N 19
ATOM 25236 C CA . VAL A 1 20 ? -3.076 -1.217 2.150 1.00 0.00 20 VAL A CA 19
ATOM 25237 C C . VAL A 1 20 ? -3.445 -2.494 2.907 1.00 0.00 20 VAL A C 19
ATOM 25238 O O . VAL A 1 20 ? -3.519 -2.493 4.135 1.00 0.00 20 VAL A O 19
ATOM 25251 N N . ASN A 1 21 ? -3.669 -3.554 2.143 1.00 0.00 21 ASN A N 19
ATOM 25252 C CA . ASN A 1 21 ? -4.029 -4.834 2.727 1.00 0.00 21 ASN A CA 19
ATOM 25253 C C . ASN A 1 21 ? -3.592 -5.960 1.786 1.00 0.00 21 ASN A C 19
ATOM 25254 O O . ASN A 1 21 ? -3.860 -5.910 0.587 1.00 0.00 21 ASN A O 19
ATOM 25265 N N . LEU A 1 22 ? -2.926 -6.947 2.366 1.00 0.00 22 LEU A N 19
ATOM 25266 C CA . LEU A 1 22 ? -2.449 -8.083 1.595 1.00 0.00 22 LEU A CA 19
ATOM 25267 C C . LEU A 1 22 ? -3.646 -8.900 1.105 1.00 0.00 22 LEU A C 19
ATOM 25268 O O . LEU A 1 22 ? -4.678 -8.957 1.773 1.00 0.00 22 LEU A O 19
ATOM 25284 N N . GLN A 1 23 ? -3.469 -9.511 -0.057 1.00 0.00 23 GLN A N 19
ATOM 25285 C CA . GLN A 1 23 ? -4.522 -10.323 -0.644 1.00 0.00 23 GLN A CA 19
ATOM 25286 C C . GLN A 1 23 ? -4.590 -11.685 0.048 1.00 0.00 23 GLN A C 19
ATOM 25287 O O . GLN A 1 23 ? -5.630 -12.062 0.585 1.00 0.00 23 GLN A O 19
ATOM 25301 N N . SER A 1 24 ? -3.467 -12.388 0.013 1.00 0.00 24 SER A N 19
ATOM 25302 C CA . SER A 1 24 ? -3.386 -13.701 0.630 1.00 0.00 24 SER A CA 19
ATOM 25303 C C . SER A 1 24 ? -2.178 -13.766 1.566 1.00 0.00 24 SER A C 19
ATOM 25304 O O . SER A 1 24 ? -1.193 -14.441 1.270 1.00 0.00 24 SER A O 19
ATOM 25312 N N . PRO A 1 25 ? -2.295 -13.035 2.708 1.00 0.00 25 PRO A N 19
ATOM 25313 C CA . PRO A 1 25 ? -1.224 -13.003 3.689 1.00 0.00 25 PRO A CA 19
ATOM 25314 C C . PRO A 1 25 ? -1.173 -14.307 4.488 1.00 0.00 25 PRO A C 19
ATOM 25315 O O . PRO A 1 25 ? -2.185 -14.993 4.628 1.00 0.00 25 PRO A O 19
ATOM 25326 N N . THR A 1 26 ? 0.015 -14.610 4.990 1.00 0.00 26 THR A N 19
ATOM 25327 C CA . THR A 1 26 ? 0.210 -15.820 5.771 1.00 0.00 26 THR A CA 19
ATOM 25328 C C . THR A 1 26 ? -0.096 -15.557 7.247 1.00 0.00 26 THR A C 19
ATOM 25329 O O . THR A 1 26 ? -0.831 -14.628 7.576 1.00 0.00 26 THR A O 19
ATOM 25340 N N . LEU A 1 27 ? 0.483 -16.393 8.096 1.00 0.00 27 LEU A N 19
ATOM 25341 C CA . LEU A 1 27 ? 0.281 -16.263 9.529 1.00 0.00 27 LEU A CA 19
ATOM 25342 C C . LEU A 1 27 ? 1.114 -15.091 10.053 1.00 0.00 27 LEU A C 19
ATOM 25343 O O . LEU A 1 27 ? 0.684 -14.373 10.954 1.00 0.00 27 LEU A O 19
ATOM 25359 N N . GLU A 1 28 ? 2.292 -14.935 9.466 1.00 0.00 28 GLU A N 19
ATOM 25360 C CA . GLU A 1 28 ? 3.189 -13.863 9.862 1.00 0.00 28 GLU A CA 19
ATOM 25361 C C . GLU A 1 28 ? 2.590 -12.505 9.489 1.00 0.00 28 GLU A C 19
ATOM 25362 O O . GLU A 1 28 ? 2.949 -11.483 10.072 1.00 0.00 28 GLU A O 19
ATOM 25374 N N . GLU A 1 29 ? 1.688 -12.538 8.519 1.00 0.00 29 GLU A N 19
ATOM 25375 C CA . GLU A 1 29 ? 1.037 -11.322 8.062 1.00 0.00 29 GLU A CA 19
ATOM 25376 C C . GLU A 1 29 ? -0.308 -11.142 8.769 1.00 0.00 29 GLU A C 19
ATOM 25377 O O . GLU A 1 29 ? -0.713 -10.018 9.064 1.00 0.00 29 GLU A O 19
ATOM 25389 N N . LYS A 1 30 ? -0.963 -12.266 9.022 1.00 0.00 30 LYS A N 19
ATOM 25390 C CA . LYS A 1 30 ? -2.253 -12.246 9.689 1.00 0.00 30 LYS A CA 19
ATOM 25391 C C . LYS A 1 30 ? -2.078 -11.714 11.113 1.00 0.00 30 LYS A C 19
ATOM 25392 O O . LYS A 1 30 ? -3.016 -11.175 11.698 1.00 0.00 30 LYS A O 19
ATOM 25411 N N . ASN A 1 31 ? -0.870 -11.885 11.630 1.00 0.00 31 ASN A N 19
ATOM 25412 C CA . ASN A 1 31 ? -0.559 -11.429 12.974 1.00 0.00 31 ASN A CA 19
ATOM 25413 C C . ASN A 1 31 ? -0.283 -9.925 12.947 1.00 0.00 31 ASN A C 19
ATOM 25414 O O . ASN A 1 31 ? -0.817 -9.177 13.764 1.00 0.00 31 ASN A O 19
ATOM 25425 N N . GLU A 1 32 ? 0.552 -9.526 11.998 1.00 0.00 32 GLU A N 19
ATOM 25426 C CA . GLU A 1 32 ? 0.906 -8.124 11.853 1.00 0.00 32 GLU A CA 19
ATOM 25427 C C . GLU A 1 32 ? 1.806 -7.928 10.631 1.00 0.00 32 GLU A C 19
ATOM 25428 O O . GLU A 1 32 ? 2.836 -8.587 10.502 1.00 0.00 32 GLU A O 19
ATOM 25440 N N . PHE A 1 33 ? 1.384 -7.018 9.766 1.00 0.00 33 PHE A N 19
ATOM 25441 C CA . PHE A 1 33 ? 2.139 -6.726 8.559 1.00 0.00 33 PHE A CA 19
ATOM 25442 C C . PHE A 1 33 ? 3.642 -6.712 8.843 1.00 0.00 33 PHE A C 19
ATOM 25443 O O . PHE A 1 33 ? 4.093 -6.070 9.790 1.00 0.00 33 PHE A O 19
ATOM 25460 N N . PRO A 1 34 ? 4.396 -7.447 7.982 1.00 0.00 34 PRO A N 19
ATOM 25461 C CA . PRO A 1 34 ? 5.839 -7.525 8.131 1.00 0.00 34 PRO A CA 19
ATOM 25462 C C . PRO A 1 34 ? 6.509 -6.230 7.666 1.00 0.00 34 PRO A C 19
ATOM 25463 O O . PRO A 1 34 ? 6.203 -5.720 6.589 1.00 0.00 34 PRO A O 19
ATOM 25474 N N . GLU A 1 35 ? 7.411 -5.735 8.502 1.00 0.00 35 GLU A N 19
ATOM 25475 C CA . GLU A 1 35 ? 8.126 -4.510 8.190 1.00 0.00 35 GLU A CA 19
ATOM 25476 C C . GLU A 1 35 ? 8.956 -4.688 6.917 1.00 0.00 35 GLU A C 19
ATOM 25477 O O . GLU A 1 35 ? 9.004 -3.796 6.073 1.00 0.00 35 GLU A O 19
ATOM 25489 N N . ASP A 1 36 ? 9.589 -5.848 6.820 1.00 0.00 36 ASP A N 19
ATOM 25490 C CA . ASP A 1 36 ? 10.415 -6.156 5.665 1.00 0.00 36 ASP A CA 19
ATOM 25491 C C . ASP A 1 36 ? 9.606 -5.919 4.388 1.00 0.00 36 ASP A C 19
ATOM 25492 O O . ASP A 1 36 ? 10.168 -5.591 3.344 1.00 0.00 36 ASP A O 19
ATOM 25501 N N . LEU A 1 37 ? 8.299 -6.095 4.513 1.00 0.00 37 LEU A N 19
ATOM 25502 C CA . LEU A 1 37 ? 7.407 -5.905 3.381 1.00 0.00 37 LEU A CA 19
ATOM 25503 C C . LEU A 1 37 ? 7.000 -4.433 3.300 1.00 0.00 37 LEU A C 19
ATOM 25504 O O . LEU A 1 37 ? 7.150 -3.801 2.255 1.00 0.00 37 LEU A O 19
ATOM 25520 N N . ARG A 1 38 ? 6.495 -3.928 4.416 1.00 0.00 38 ARG A N 19
ATOM 25521 C CA . ARG A 1 38 ? 6.066 -2.541 4.483 1.00 0.00 38 ARG A CA 19
ATOM 25522 C C . ARG A 1 38 ? 7.022 -1.651 3.687 1.00 0.00 38 ARG A C 19
ATOM 25523 O O . ARG A 1 38 ? 6.652 -1.114 2.644 1.00 0.00 38 ARG A O 19
ATOM 25544 N N . THR A 1 39 ? 8.233 -1.522 4.208 1.00 0.00 39 THR A N 19
ATOM 25545 C CA . THR A 1 39 ? 9.244 -0.706 3.559 1.00 0.00 39 THR A CA 19
ATOM 25546 C C . THR A 1 39 ? 9.165 -0.867 2.040 1.00 0.00 39 THR A C 19
ATOM 25547 O O . THR A 1 39 ? 8.977 0.111 1.317 1.00 0.00 39 THR A O 19
ATOM 25558 N N . GLU A 1 40 ? 9.312 -2.108 1.599 1.00 0.00 40 GLU A N 19
ATOM 25559 C CA . GLU A 1 40 ? 9.260 -2.409 0.179 1.00 0.00 40 GLU A CA 19
ATOM 25560 C C . GLU A 1 40 ? 8.130 -1.622 -0.489 1.00 0.00 40 GLU A C 19
ATOM 25561 O O . GLU A 1 40 ? 8.282 -1.145 -1.613 1.00 0.00 40 GLU A O 19
ATOM 25573 N N . LEU A 1 41 ? 7.024 -1.510 0.231 1.00 0.00 41 LEU A N 19
ATOM 25574 C CA . LEU A 1 41 ? 5.870 -0.789 -0.278 1.00 0.00 41 LEU A CA 19
ATOM 25575 C C . LEU A 1 41 ? 6.080 0.712 -0.071 1.00 0.00 41 LEU A C 19
ATOM 25576 O O . LEU A 1 41 ? 6.008 1.489 -1.022 1.00 0.00 41 LEU A O 19
ATOM 25592 N N . MET A 1 42 ? 6.335 1.075 1.177 1.00 0.00 42 MET A N 19
ATOM 25593 C CA . MET A 1 42 ? 6.556 2.469 1.521 1.00 0.00 42 MET A CA 19
ATOM 25594 C C . MET A 1 42 ? 7.415 3.165 0.464 1.00 0.00 42 MET A C 19
ATOM 25595 O O . MET A 1 42 ? 7.071 4.248 -0.006 1.00 0.00 42 MET A O 19
ATOM 25609 N N . GLN A 1 43 ? 8.517 2.514 0.121 1.00 0.00 43 GLN A N 19
ATOM 25610 C CA . GLN A 1 43 ? 9.429 3.057 -0.871 1.00 0.00 43 GLN A CA 19
ATOM 25611 C C . GLN A 1 43 ? 8.814 2.955 -2.269 1.00 0.00 43 GLN A C 19
ATOM 25612 O O . GLN A 1 43 ? 8.839 3.918 -3.033 1.00 0.00 43 GLN A O 19
ATOM 25626 N N . THR A 1 44 ? 8.276 1.779 -2.559 1.00 0.00 44 THR A N 19
ATOM 25627 C CA . THR A 1 44 ? 7.655 1.539 -3.851 1.00 0.00 44 THR A CA 19
ATOM 25628 C C . THR A 1 44 ? 6.540 2.556 -4.104 1.00 0.00 44 THR A C 19
ATOM 25629 O O . THR A 1 44 ? 6.651 3.396 -4.996 1.00 0.00 44 THR A O 19
ATOM 25640 N N . LEU A 1 45 ? 5.490 2.445 -3.304 1.00 0.00 45 LEU A N 19
ATOM 25641 C CA . LEU A 1 45 ? 4.355 3.344 -3.430 1.00 0.00 45 LEU A CA 19
ATOM 25642 C C . LEU A 1 45 ? 4.838 4.790 -3.295 1.00 0.00 45 LEU A C 19
ATOM 25643 O O . LEU A 1 45 ? 4.155 5.718 -3.723 1.00 0.00 45 LEU A O 19
ATOM 25659 N N . GLY A 1 46 ? 6.012 4.935 -2.698 1.00 0.00 46 GLY A N 19
ATOM 25660 C CA . GLY A 1 46 ? 6.594 6.252 -2.501 1.00 0.00 46 GLY A CA 19
ATOM 25661 C C . GLY A 1 46 ? 6.782 6.973 -3.837 1.00 0.00 46 GLY A C 19
ATOM 25662 O O . GLY A 1 46 ? 6.298 8.089 -4.018 1.00 0.00 46 GLY A O 19
ATOM 25666 N N . SER A 1 47 ? 7.487 6.305 -4.739 1.00 0.00 47 SER A N 19
ATOM 25667 C CA . SER A 1 47 ? 7.746 6.869 -6.053 1.00 0.00 47 SER A CA 19
ATOM 25668 C C . SER A 1 47 ? 6.494 7.579 -6.574 1.00 0.00 47 SER A C 19
ATOM 25669 O O . SER A 1 47 ? 6.541 8.762 -6.908 1.00 0.00 47 SER A O 19
ATOM 25677 N N . TYR A 1 48 ? 5.405 6.826 -6.626 1.00 0.00 48 TYR A N 19
ATOM 25678 C CA . TYR A 1 48 ? 4.143 7.369 -7.100 1.00 0.00 48 TYR A CA 19
ATOM 25679 C C . TYR A 1 48 ? 3.811 8.685 -6.394 1.00 0.00 48 TYR A C 19
ATOM 25680 O O . TYR A 1 48 ? 3.465 9.671 -7.042 1.00 0.00 48 TYR A O 19
ATOM 25698 N N . GLY A 1 49 ? 3.929 8.657 -5.074 1.00 0.00 49 GLY A N 19
ATOM 25699 C CA . GLY A 1 49 ? 3.646 9.835 -4.273 1.00 0.00 49 GLY A CA 19
ATOM 25700 C C . GLY A 1 49 ? 4.919 10.366 -3.610 1.00 0.00 49 GLY A C 19
ATOM 25701 O O . GLY A 1 49 ? 5.968 10.446 -4.248 1.00 0.00 49 GLY A O 19
ATOM 25705 N N . THR A 1 50 ? 4.785 10.715 -2.339 1.00 0.00 50 THR A N 19
ATOM 25706 C CA . THR A 1 50 ? 5.911 11.236 -1.583 1.00 0.00 50 THR A CA 19
ATOM 25707 C C . THR A 1 50 ? 5.760 10.897 -0.099 1.00 0.00 50 THR A C 19
ATOM 25708 O O . THR A 1 50 ? 6.390 11.524 0.752 1.00 0.00 50 THR A O 19
ATOM 25719 N N . ILE A 1 51 ? 4.921 9.907 0.167 1.00 0.00 51 ILE A N 19
ATOM 25720 C CA . ILE A 1 51 ? 4.679 9.477 1.533 1.00 0.00 51 ILE A CA 19
ATOM 25721 C C . ILE A 1 51 ? 4.702 10.696 2.458 1.00 0.00 51 ILE A C 19
ATOM 25722 O O . ILE A 1 51 ? 5.751 11.055 2.992 1.00 0.00 51 ILE A O 19
ATOM 25738 N N . VAL A 1 52 ? 3.534 11.299 2.619 1.00 0.00 52 VAL A N 19
ATOM 25739 C CA . VAL A 1 52 ? 3.407 12.470 3.469 1.00 0.00 52 VAL A CA 19
ATOM 25740 C C . VAL A 1 52 ? 3.208 12.023 4.919 1.00 0.00 52 VAL A C 19
ATOM 25741 O O . VAL A 1 52 ? 3.410 12.805 5.847 1.00 0.00 52 VAL A O 19
ATOM 25754 N N . LEU A 1 53 ? 2.816 10.766 5.069 1.00 0.00 53 LEU A N 19
ATOM 25755 C CA . LEU A 1 53 ? 2.588 10.206 6.390 1.00 0.00 53 LEU A CA 19
ATOM 25756 C C . LEU A 1 53 ? 2.086 8.767 6.249 1.00 0.00 53 LEU A C 19
ATOM 25757 O O . LEU A 1 53 ? 1.472 8.416 5.242 1.00 0.00 53 LEU A O 19
ATOM 25773 N N . VAL A 1 54 ? 2.365 7.974 7.272 1.00 0.00 54 VAL A N 19
ATOM 25774 C CA . VAL A 1 54 ? 1.949 6.582 7.275 1.00 0.00 54 VAL A CA 19
ATOM 25775 C C . VAL A 1 54 ? 1.268 6.261 8.607 1.00 0.00 54 VAL A C 19
ATOM 25776 O O . VAL A 1 54 ? 1.630 6.814 9.644 1.00 0.00 54 VAL A O 19
ATOM 25789 N N . ARG A 1 55 ? 0.292 5.367 8.535 1.00 0.00 55 ARG A N 19
ATOM 25790 C CA . ARG A 1 55 ? -0.444 4.965 9.722 1.00 0.00 55 ARG A CA 19
ATOM 25791 C C . ARG A 1 55 ? -0.933 3.522 9.581 1.00 0.00 55 ARG A C 19
ATOM 25792 O O . ARG A 1 55 ? -1.859 3.249 8.819 1.00 0.00 55 ARG A O 19
ATOM 25813 N N . ILE A 1 56 ? -0.288 2.637 10.326 1.00 0.00 56 ILE A N 19
ATOM 25814 C CA . ILE A 1 56 ? -0.645 1.229 10.294 1.00 0.00 56 ILE A CA 19
ATOM 25815 C C . ILE A 1 56 ? -1.655 0.938 11.405 1.00 0.00 56 ILE A C 19
ATOM 25816 O O . ILE A 1 56 ? -1.563 1.500 12.496 1.00 0.00 56 ILE A O 19
ATOM 25832 N N . ASN A 1 57 ? -2.596 0.060 11.090 1.00 0.00 57 ASN A N 19
ATOM 25833 C CA . ASN A 1 57 ? -3.623 -0.312 12.049 1.00 0.00 57 ASN A CA 19
ATOM 25834 C C . ASN A 1 57 ? -3.434 -1.777 12.448 1.00 0.00 57 ASN A C 19
ATOM 25835 O O . ASN A 1 57 ? -2.783 -2.540 11.735 1.00 0.00 57 ASN A O 19
ATOM 25846 N N . GLN A 1 58 ? -4.015 -2.127 13.586 1.00 0.00 58 GLN A N 19
ATOM 25847 C CA . GLN A 1 58 ? -3.919 -3.487 14.089 1.00 0.00 58 GLN A CA 19
ATOM 25848 C C . GLN A 1 58 ? -3.582 -4.451 12.950 1.00 0.00 58 GLN A C 19
ATOM 25849 O O . GLN A 1 58 ? -2.610 -5.200 13.033 1.00 0.00 58 GLN A O 19
ATOM 25863 N N . GLY A 1 59 ? -4.404 -4.401 11.912 1.00 0.00 59 GLY A N 19
ATOM 25864 C CA . GLY A 1 59 ? -4.205 -5.260 10.757 1.00 0.00 59 GLY A CA 19
ATOM 25865 C C . GLY A 1 59 ? -4.473 -4.501 9.456 1.00 0.00 59 GLY A C 19
ATOM 25866 O O . GLY A 1 59 ? -5.222 -4.973 8.601 1.00 0.00 59 GLY A O 19
ATOM 25870 N N . GLN A 1 60 ? -3.847 -3.339 9.347 1.00 0.00 60 GLN A N 19
ATOM 25871 C CA . GLN A 1 60 ? -4.008 -2.510 8.164 1.00 0.00 60 GLN A CA 19
ATOM 25872 C C . GLN A 1 60 ? -2.805 -1.580 8.000 1.00 0.00 60 GLN A C 19
ATOM 25873 O O . GLN A 1 60 ? -1.995 -1.439 8.915 1.00 0.00 60 GLN A O 19
ATOM 25887 N N . MET A 1 61 ? -2.726 -0.968 6.827 1.00 0.00 61 MET A N 19
ATOM 25888 C CA . MET A 1 61 ? -1.635 -0.055 6.531 1.00 0.00 61 MET A CA 19
ATOM 25889 C C . MET A 1 61 ? -2.130 1.146 5.723 1.00 0.00 61 MET A C 19
ATOM 25890 O O . MET A 1 61 ? -2.164 1.101 4.494 1.00 0.00 61 MET A O 19
ATOM 25904 N N . LEU A 1 62 ? -2.501 2.193 6.445 1.00 0.00 62 LEU A N 19
ATOM 25905 C CA . LEU A 1 62 ? -2.992 3.404 5.811 1.00 0.00 62 LEU A CA 19
ATOM 25906 C C . LEU A 1 62 ? -1.806 4.296 5.437 1.00 0.00 62 LEU A C 19
ATOM 25907 O O . LEU A 1 62 ? -1.162 4.876 6.310 1.00 0.00 62 LEU A O 19
ATOM 25923 N N . VAL A 1 63 ? -1.554 4.379 4.139 1.00 0.00 63 VAL A N 19
ATOM 25924 C CA . VAL A 1 63 ? -0.457 5.190 3.640 1.00 0.00 63 VAL A CA 19
ATOM 25925 C C . VAL A 1 63 ? -1.012 6.503 3.083 1.00 0.00 63 VAL A C 19
ATOM 25926 O O . VAL A 1 63 ? -2.028 6.506 2.389 1.00 0.00 63 VAL A O 19
ATOM 25939 N N . THR A 1 64 ? -0.320 7.585 3.406 1.00 0.00 64 THR A N 19
ATOM 25940 C CA . THR A 1 64 ? -0.731 8.901 2.947 1.00 0.00 64 THR A CA 19
ATOM 25941 C C . THR A 1 64 ? 0.282 9.456 1.944 1.00 0.00 64 THR A C 19
ATOM 25942 O O . THR A 1 64 ? 1.462 9.110 1.991 1.00 0.00 64 THR A O 19
ATOM 25953 N N . PHE A 1 65 ? -0.215 10.307 1.058 1.00 0.00 65 PHE A N 19
ATOM 25954 C CA . PHE A 1 65 ? 0.632 10.913 0.045 1.00 0.00 65 PHE A CA 19
ATOM 25955 C C . PHE A 1 65 ? 0.400 12.423 -0.032 1.00 0.00 65 PHE A C 19
ATOM 25956 O O . PHE A 1 65 ? -0.511 12.948 0.607 1.00 0.00 65 PHE A O 19
ATOM 25973 N N . ALA A 1 66 ? 1.239 13.079 -0.820 1.00 0.00 66 ALA A N 19
ATOM 25974 C CA . ALA A 1 66 ? 1.137 14.519 -0.989 1.00 0.00 66 ALA A CA 19
ATOM 25975 C C . ALA A 1 66 ? 0.086 14.829 -2.056 1.00 0.00 66 ALA A C 19
ATOM 25976 O O . ALA A 1 66 ? -0.662 15.798 -1.933 1.00 0.00 66 ALA A O 19
ATOM 25983 N N . ASP A 1 67 ? 0.063 13.989 -3.081 1.00 0.00 67 ASP A N 19
ATOM 25984 C CA . ASP A 1 67 ? -0.884 14.162 -4.169 1.00 0.00 67 ASP A CA 19
ATOM 25985 C C . ASP A 1 67 ? -1.927 13.045 -4.114 1.00 0.00 67 ASP A C 19
ATOM 25986 O O . ASP A 1 67 ? -1.600 11.899 -3.807 1.00 0.00 67 ASP A O 19
ATOM 25995 N N . SER A 1 68 ? -3.163 13.416 -4.416 1.00 0.00 68 SER A N 19
ATOM 25996 C CA . SER A 1 68 ? -4.256 12.459 -4.405 1.00 0.00 68 SER A CA 19
ATOM 25997 C C . SER A 1 68 ? -4.238 11.629 -5.690 1.00 0.00 68 SER A C 19
ATOM 25998 O O . SER A 1 68 ? -4.536 10.436 -5.666 1.00 0.00 68 SER A O 19
ATOM 26006 N N . HIS A 1 69 ? -3.885 12.293 -6.781 1.00 0.00 69 HIS A N 19
ATOM 26007 C CA . HIS A 1 69 ? -3.824 11.631 -8.073 1.00 0.00 69 HIS A CA 19
ATOM 26008 C C . HIS A 1 69 ? -2.911 10.407 -7.980 1.00 0.00 69 HIS A C 19
ATOM 26009 O O . HIS A 1 69 ? -3.322 9.295 -8.307 1.00 0.00 69 HIS A O 19
ATOM 26023 N N . SER A 1 70 ? -1.689 10.653 -7.531 1.00 0.00 70 SER A N 19
ATOM 26024 C CA . SER A 1 70 ? -0.714 9.585 -7.391 1.00 0.00 70 SER A CA 19
ATOM 26025 C C . SER A 1 70 ? -1.379 8.345 -6.789 1.00 0.00 70 SER A C 19
ATOM 26026 O O . SER A 1 70 ? -1.221 7.240 -7.306 1.00 0.00 70 SER A O 19
ATOM 26034 N N . ALA A 1 71 ? -2.108 8.571 -5.707 1.00 0.00 71 ALA A N 19
ATOM 26035 C CA . ALA A 1 71 ? -2.797 7.486 -5.029 1.00 0.00 71 ALA A CA 19
ATOM 26036 C C . ALA A 1 71 ? -3.646 6.715 -6.043 1.00 0.00 71 ALA A C 19
ATOM 26037 O O . ALA A 1 71 ? -3.462 5.513 -6.226 1.00 0.00 71 ALA A O 19
ATOM 26044 N N . LEU A 1 72 ? -4.558 7.440 -6.675 1.00 0.00 72 LEU A N 19
ATOM 26045 C CA . LEU A 1 72 ? -5.436 6.839 -7.665 1.00 0.00 72 LEU A CA 19
ATOM 26046 C C . LEU A 1 72 ? -4.600 6.024 -8.653 1.00 0.00 72 LEU A C 19
ATOM 26047 O O . LEU A 1 72 ? -5.017 4.950 -9.086 1.00 0.00 72 LEU A O 19
ATOM 26063 N N . SER A 1 73 ? -3.436 6.564 -8.982 1.00 0.00 73 SER A N 19
ATOM 26064 C CA . SER A 1 73 ? -2.538 5.900 -9.911 1.00 0.00 73 SER A CA 19
ATOM 26065 C C . SER A 1 73 ? -2.091 4.555 -9.336 1.00 0.00 73 SER A C 19
ATOM 26066 O O . SER A 1 73 ? -1.767 3.633 -10.083 1.00 0.00 73 SER A O 19
ATOM 26074 N N . VAL A 1 74 ? -2.087 4.485 -8.013 1.00 0.00 74 VAL A N 19
ATOM 26075 C CA . VAL A 1 74 ? -1.684 3.268 -7.329 1.00 0.00 74 VAL A CA 19
ATOM 26076 C C . VAL A 1 74 ? -2.902 2.358 -7.158 1.00 0.00 74 VAL A C 19
ATOM 26077 O O . VAL A 1 74 ? -2.764 1.138 -7.083 1.00 0.00 74 VAL A O 19
ATOM 26090 N N . LEU A 1 75 ? -4.067 2.986 -7.101 1.00 0.00 75 LEU A N 19
ATOM 26091 C CA . LEU A 1 75 ? -5.309 2.248 -6.940 1.00 0.00 75 LEU A CA 19
ATOM 26092 C C . LEU A 1 75 ? -5.426 1.207 -8.056 1.00 0.00 75 LEU A C 19
ATOM 26093 O O . LEU A 1 75 ? -5.873 0.086 -7.819 1.00 0.00 75 LEU A O 19
ATOM 26109 N N . ASP A 1 76 ? -5.018 1.616 -9.248 1.00 0.00 76 ASP A N 19
ATOM 26110 C CA . ASP A 1 76 ? -5.072 0.733 -10.401 1.00 0.00 76 ASP A CA 19
ATOM 26111 C C . ASP A 1 76 ? -3.812 -0.135 -10.432 1.00 0.00 76 ASP A C 19
ATOM 26112 O O . ASP A 1 76 ? -3.818 -1.223 -11.007 1.00 0.00 76 ASP A O 19
ATOM 26121 N N . VAL A 1 77 ? -2.763 0.377 -9.806 1.00 0.00 77 VAL A N 19
ATOM 26122 C CA . VAL A 1 77 ? -1.499 -0.338 -9.755 1.00 0.00 77 VAL A CA 19
ATOM 26123 C C . VAL A 1 77 ? -1.573 -1.418 -8.673 1.00 0.00 77 VAL A C 19
ATOM 26124 O O . VAL A 1 77 ? -0.676 -2.252 -8.562 1.00 0.00 77 VAL A O 19
ATOM 26137 N N . ASP A 1 78 ? -2.650 -1.367 -7.903 1.00 0.00 78 ASP A N 19
ATOM 26138 C CA . ASP A 1 78 ? -2.852 -2.330 -6.835 1.00 0.00 78 ASP A CA 19
ATOM 26139 C C . ASP A 1 78 ? -2.361 -3.705 -7.293 1.00 0.00 78 ASP A C 19
ATOM 26140 O O . ASP A 1 78 ? -1.689 -4.410 -6.542 1.00 0.00 78 ASP A O 19
ATOM 26149 N N . GLY A 1 79 ? -2.715 -4.044 -8.524 1.00 0.00 79 GLY A N 19
ATOM 26150 C CA . GLY A 1 79 ? -2.318 -5.321 -9.092 1.00 0.00 79 GLY A CA 19
ATOM 26151 C C . GLY A 1 79 ? -0.898 -5.695 -8.663 1.00 0.00 79 GLY A C 19
ATOM 26152 O O . GLY A 1 79 ? -0.570 -6.875 -8.550 1.00 0.00 79 GLY A O 19
ATOM 26156 N N . MET A 1 80 ? -0.093 -4.667 -8.437 1.00 0.00 80 MET A N 19
ATOM 26157 C CA . MET A 1 80 ? 1.285 -4.872 -8.024 1.00 0.00 80 MET A CA 19
ATOM 26158 C C . MET A 1 80 ? 1.386 -5.998 -6.993 1.00 0.00 80 MET A C 19
ATOM 26159 O O . MET A 1 80 ? 0.482 -6.182 -6.179 1.00 0.00 80 MET A O 19
ATOM 26173 N N . LYS A 1 81 ? 2.493 -6.722 -7.061 1.00 0.00 81 LYS A N 19
ATOM 26174 C CA . LYS A 1 81 ? 2.724 -7.825 -6.144 1.00 0.00 81 LYS A CA 19
ATOM 26175 C C . LYS A 1 81 ? 4.098 -7.660 -5.491 1.00 0.00 81 LYS A C 19
ATOM 26176 O O . LYS A 1 81 ? 5.014 -7.103 -6.095 1.00 0.00 81 LYS A O 19
ATOM 26195 N N . VAL A 1 82 ? 4.199 -8.155 -4.266 1.00 0.00 82 VAL A N 19
ATOM 26196 C CA . VAL A 1 82 ? 5.445 -8.070 -3.525 1.00 0.00 82 VAL A CA 19
ATOM 26197 C C . VAL A 1 82 ? 5.834 -9.463 -3.027 1.00 0.00 82 VAL A C 19
ATOM 26198 O O . VAL A 1 82 ? 5.112 -10.067 -2.235 1.00 0.00 82 VAL A O 19
ATOM 26211 N N . LYS A 1 83 ? 6.974 -9.933 -3.511 1.00 0.00 83 LYS A N 19
ATOM 26212 C CA . LYS A 1 83 ? 7.467 -11.244 -3.125 1.00 0.00 83 LYS A CA 19
ATOM 26213 C C . LYS A 1 83 ? 6.443 -12.308 -3.525 1.00 0.00 83 LYS A C 19
ATOM 26214 O O . LYS A 1 83 ? 6.401 -13.387 -2.937 1.00 0.00 83 LYS A O 19
ATOM 26233 N N . GLY A 1 84 ? 5.641 -11.966 -4.522 1.00 0.00 84 GLY A N 19
ATOM 26234 C CA . GLY A 1 84 ? 4.619 -12.878 -5.008 1.00 0.00 84 GLY A CA 19
ATOM 26235 C C . GLY A 1 84 ? 3.284 -12.631 -4.302 1.00 0.00 84 GLY A C 19
ATOM 26236 O O . GLY A 1 84 ? 2.244 -13.116 -4.746 1.00 0.00 84 GLY A O 19
ATOM 26240 N N . ARG A 1 85 ? 3.356 -11.877 -3.215 1.00 0.00 85 ARG A N 19
ATOM 26241 C CA . ARG A 1 85 ? 2.166 -11.560 -2.444 1.00 0.00 85 ARG A CA 19
ATOM 26242 C C . ARG A 1 85 ? 1.427 -10.375 -3.070 1.00 0.00 85 ARG A C 19
ATOM 26243 O O . ARG A 1 85 ? 1.961 -9.269 -3.132 1.00 0.00 85 ARG A O 19
ATOM 26264 N N . ALA A 1 86 ? 0.211 -10.648 -3.519 1.00 0.00 86 ALA A N 19
ATOM 26265 C CA . ALA A 1 86 ? -0.606 -9.618 -4.139 1.00 0.00 86 ALA A CA 19
ATOM 26266 C C . ALA A 1 86 ? -1.095 -8.646 -3.064 1.00 0.00 86 ALA A C 19
ATOM 26267 O O . ALA A 1 86 ? -1.788 -9.045 -2.129 1.00 0.00 86 ALA A O 19
ATOM 26274 N N . VAL A 1 87 ? -0.714 -7.388 -3.232 1.00 0.00 87 VAL A N 19
ATOM 26275 C CA . VAL A 1 87 ? -1.105 -6.355 -2.288 1.00 0.00 87 VAL A CA 19
ATOM 26276 C C . VAL A 1 87 ? -2.318 -5.601 -2.837 1.00 0.00 87 VAL A C 19
ATOM 26277 O O . VAL A 1 87 ? -2.439 -5.408 -4.045 1.00 0.00 87 VAL A O 19
ATOM 26290 N N . LYS A 1 88 ? -3.186 -5.195 -1.921 1.00 0.00 88 LYS A N 19
ATOM 26291 C CA . LYS A 1 88 ? -4.385 -4.467 -2.298 1.00 0.00 88 LYS A CA 19
ATOM 26292 C C . LYS A 1 88 ? -4.366 -3.086 -1.640 1.00 0.00 88 LYS A C 19
ATOM 26293 O O . LYS A 1 88 ? -4.309 -2.978 -0.416 1.00 0.00 88 LYS A O 19
ATOM 26312 N N . ILE A 1 89 ? -4.415 -2.064 -2.482 1.00 0.00 89 ILE A N 19
ATOM 26313 C CA . ILE A 1 89 ? -4.404 -0.694 -1.997 1.00 0.00 89 ILE A CA 19
ATOM 26314 C C . ILE A 1 89 ? -5.727 -0.018 -2.360 1.00 0.00 89 ILE A C 19
ATOM 26315 O O . ILE A 1 89 ? -5.953 0.332 -3.518 1.00 0.00 89 ILE A O 19
ATOM 26331 N N . SER A 1 90 ? -6.569 0.145 -1.350 1.00 0.00 90 SER A N 19
ATOM 26332 C CA . SER A 1 90 ? -7.864 0.772 -1.548 1.00 0.00 90 SER A CA 19
ATOM 26333 C C . SER A 1 90 ? -7.869 2.171 -0.928 1.00 0.00 90 SER A C 19
ATOM 26334 O O . SER A 1 90 ? -6.873 2.599 -0.346 1.00 0.00 90 SER A O 19
ATOM 26342 N N . GLY A 1 91 ? -9.000 2.845 -1.074 1.00 0.00 91 GLY A N 19
ATOM 26343 C CA . GLY A 1 91 ? -9.147 4.186 -0.536 1.00 0.00 91 GLY A CA 19
ATOM 26344 C C . GLY A 1 91 ? -10.455 4.323 0.246 1.00 0.00 91 GLY A C 19
ATOM 26345 O O . GLY A 1 91 ? -11.526 4.447 -0.345 1.00 0.00 91 GLY A O 19
ATOM 26349 N N . PRO A 1 92 ? -10.321 4.295 1.599 1.00 0.00 92 PRO A N 19
ATOM 26350 C CA . PRO A 1 92 ? -11.479 4.414 2.468 1.00 0.00 92 PRO A CA 19
ATOM 26351 C C . PRO A 1 92 ? -11.984 5.857 2.514 1.00 0.00 92 PRO A C 19
ATOM 26352 O O . PRO A 1 92 ? -13.133 6.128 2.167 1.00 0.00 92 PRO A O 19
ATOM 26363 N N . SER A 1 93 ? -11.101 6.746 2.945 1.00 0.00 93 SER A N 19
ATOM 26364 C CA . SER A 1 93 ? -11.443 8.155 3.041 1.00 0.00 93 SER A CA 19
ATOM 26365 C C . SER A 1 93 ? -10.228 8.957 3.513 1.00 0.00 93 SER A C 19
ATOM 26366 O O . SER A 1 93 ? -9.126 8.420 3.614 1.00 0.00 93 SER A O 19
ATOM 26374 N N . SER A 1 94 ? -10.471 10.230 3.790 1.00 0.00 94 SER A N 19
ATOM 26375 C CA . SER A 1 94 ? -9.411 11.111 4.250 1.00 0.00 94 SER A CA 19
ATOM 26376 C C . SER A 1 94 ? -8.695 10.487 5.449 1.00 0.00 94 SER A C 19
ATOM 26377 O O . SER A 1 94 ? -7.471 10.364 5.451 1.00 0.00 94 SER A O 19
ATOM 26385 N N . GLY A 1 95 ? -9.489 10.110 6.441 1.00 0.00 95 GLY A N 19
ATOM 26386 C CA . GLY A 1 95 ? -8.946 9.502 7.644 1.00 0.00 95 GLY A CA 19
ATOM 26387 C C . GLY A 1 95 ? -9.161 10.406 8.860 1.00 0.00 95 GLY A C 19
ATOM 26388 O O . GLY A 1 95 ? -9.105 11.629 8.746 1.00 0.00 95 GLY A O 19
ATOM 26392 N N . GLY A 1 1 ? -17.896 0.855 -20.847 1.00 0.00 1 GLY A N 20
ATOM 26393 C CA . GLY A 1 1 ? -16.959 1.965 -20.816 1.00 0.00 1 GLY A CA 20
ATOM 26394 C C . GLY A 1 1 ? -17.639 3.242 -20.319 1.00 0.00 1 GLY A C 20
ATOM 26395 O O . GLY A 1 1 ? -18.863 3.354 -20.360 1.00 0.00 1 GLY A O 20
ATOM 26399 N N . SER A 1 2 ? -16.815 4.174 -19.862 1.00 0.00 2 SER A N 20
ATOM 26400 C CA . SER A 1 2 ? -17.322 5.439 -19.358 1.00 0.00 2 SER A CA 20
ATOM 26401 C C . SER A 1 2 ? -16.909 6.578 -20.292 1.00 0.00 2 SER A C 20
ATOM 26402 O O . SER A 1 2 ? -15.743 6.682 -20.672 1.00 0.00 2 SER A O 20
ATOM 26410 N N . SER A 1 3 ? -17.887 7.403 -20.635 1.00 0.00 3 SER A N 20
ATOM 26411 C CA . SER A 1 3 ? -17.639 8.530 -21.518 1.00 0.00 3 SER A CA 20
ATOM 26412 C C . SER A 1 3 ? -17.339 9.784 -20.695 1.00 0.00 3 SER A C 20
ATOM 26413 O O . SER A 1 3 ? -16.279 10.389 -20.842 1.00 0.00 3 SER A O 20
ATOM 26421 N N . GLY A 1 4 ? -18.293 10.137 -19.845 1.00 0.00 4 GLY A N 20
ATOM 26422 C CA . GLY A 1 4 ? -18.144 11.308 -18.998 1.00 0.00 4 GLY A CA 20
ATOM 26423 C C . GLY A 1 4 ? -17.048 11.093 -17.952 1.00 0.00 4 GLY A C 20
ATOM 26424 O O . GLY A 1 4 ? -16.029 11.781 -17.966 1.00 0.00 4 GLY A O 20
ATOM 26428 N N . SER A 1 5 ? -17.294 10.134 -17.071 1.00 0.00 5 SER A N 20
ATOM 26429 C CA . SER A 1 5 ? -16.341 9.820 -16.021 1.00 0.00 5 SER A CA 20
ATOM 26430 C C . SER A 1 5 ? -14.917 9.855 -16.580 1.00 0.00 5 SER A C 20
ATOM 26431 O O . SER A 1 5 ? -14.072 10.603 -16.090 1.00 0.00 5 SER A O 20
ATOM 26439 N N . SER A 1 6 ? -14.694 9.036 -17.597 1.00 0.00 6 SER A N 20
ATOM 26440 C CA . SER A 1 6 ? -13.387 8.964 -18.228 1.00 0.00 6 SER A CA 20
ATOM 26441 C C . SER A 1 6 ? -12.965 10.351 -18.717 1.00 0.00 6 SER A C 20
ATOM 26442 O O . SER A 1 6 ? -11.923 10.866 -18.313 1.00 0.00 6 SER A O 20
ATOM 26450 N N . GLY A 1 7 ? -13.795 10.918 -19.580 1.00 0.00 7 GLY A N 20
ATOM 26451 C CA . GLY A 1 7 ? -13.521 12.235 -20.128 1.00 0.00 7 GLY A CA 20
ATOM 26452 C C . GLY A 1 7 ? -12.944 13.165 -19.059 1.00 0.00 7 GLY A C 20
ATOM 26453 O O . GLY A 1 7 ? -11.822 13.651 -19.194 1.00 0.00 7 GLY A O 20
ATOM 26457 N N . SER A 1 8 ? -13.737 13.384 -18.020 1.00 0.00 8 SER A N 20
ATOM 26458 C CA . SER A 1 8 ? -13.318 14.247 -16.929 1.00 0.00 8 SER A CA 20
ATOM 26459 C C . SER A 1 8 ? -13.951 13.776 -15.618 1.00 0.00 8 SER A C 20
ATOM 26460 O O . SER A 1 8 ? -15.157 13.912 -15.422 1.00 0.00 8 SER A O 20
ATOM 26468 N N . SER A 1 9 ? -13.107 13.231 -14.753 1.00 0.00 9 SER A N 20
ATOM 26469 C CA . SER A 1 9 ? -13.569 12.740 -13.466 1.00 0.00 9 SER A CA 20
ATOM 26470 C C . SER A 1 9 ? -13.532 13.866 -12.432 1.00 0.00 9 SER A C 20
ATOM 26471 O O . SER A 1 9 ? -14.556 14.201 -11.836 1.00 0.00 9 SER A O 20
ATOM 26479 N N . PHE A 1 10 ? -12.343 14.421 -12.249 1.00 0.00 10 PHE A N 20
ATOM 26480 C CA . PHE A 1 10 ? -12.160 15.503 -11.297 1.00 0.00 10 PHE A CA 20
ATOM 26481 C C . PHE A 1 10 ? -12.704 15.119 -9.919 1.00 0.00 10 PHE A C 20
ATOM 26482 O O . PHE A 1 10 ? -13.863 15.388 -9.609 1.00 0.00 10 PHE A O 20
ATOM 26499 N N . GLN A 1 11 ? -11.840 14.497 -9.130 1.00 0.00 11 GLN A N 20
ATOM 26500 C CA . GLN A 1 11 ? -12.220 14.073 -7.793 1.00 0.00 11 GLN A CA 20
ATOM 26501 C C . GLN A 1 11 ? -11.046 13.372 -7.106 1.00 0.00 11 GLN A C 20
ATOM 26502 O O . GLN A 1 11 ? -10.807 12.187 -7.333 1.00 0.00 11 GLN A O 20
ATOM 26516 N N . GLY A 1 12 ? -10.345 14.134 -6.279 1.00 0.00 12 GLY A N 20
ATOM 26517 C CA . GLY A 1 12 ? -9.203 13.601 -5.557 1.00 0.00 12 GLY A CA 20
ATOM 26518 C C . GLY A 1 12 ? -9.313 13.898 -4.060 1.00 0.00 12 GLY A C 20
ATOM 26519 O O . GLY A 1 12 ? -9.642 15.017 -3.668 1.00 0.00 12 GLY A O 20
ATOM 26523 N N . PRO A 1 13 ? -9.023 12.850 -3.243 1.00 0.00 13 PRO A N 20
ATOM 26524 C CA . PRO A 1 13 ? -9.086 12.988 -1.798 1.00 0.00 13 PRO A CA 20
ATOM 26525 C C . PRO A 1 13 ? -7.886 13.776 -1.269 1.00 0.00 13 PRO A C 20
ATOM 26526 O O . PRO A 1 13 ? -6.774 13.253 -1.205 1.00 0.00 13 PRO A O 20
ATOM 26537 N N . LEU A 1 14 ? -8.151 15.022 -0.904 1.00 0.00 14 LEU A N 20
ATOM 26538 C CA . LEU A 1 14 ? -7.106 15.888 -0.384 1.00 0.00 14 LEU A CA 20
ATOM 26539 C C . LEU A 1 14 ? -6.288 15.122 0.659 1.00 0.00 14 LEU A C 20
ATOM 26540 O O . LEU A 1 14 ? -5.059 15.134 0.619 1.00 0.00 14 LEU A O 20
ATOM 26556 N N . ASP A 1 15 ? -7.004 14.475 1.567 1.00 0.00 15 ASP A N 20
ATOM 26557 C CA . ASP A 1 15 ? -6.359 13.706 2.618 1.00 0.00 15 ASP A CA 20
ATOM 26558 C C . ASP A 1 15 ? -5.227 12.873 2.014 1.00 0.00 15 ASP A C 20
ATOM 26559 O O . ASP A 1 15 ? -4.128 12.822 2.563 1.00 0.00 15 ASP A O 20
ATOM 26568 N N . ALA A 1 16 ? -5.535 12.242 0.890 1.00 0.00 16 ALA A N 20
ATOM 26569 C CA . ALA A 1 16 ? -4.557 11.414 0.205 1.00 0.00 16 ALA A CA 20
ATOM 26570 C C . ALA A 1 16 ? -4.197 10.219 1.091 1.00 0.00 16 ALA A C 20
ATOM 26571 O O . ALA A 1 16 ? -3.092 10.150 1.627 1.00 0.00 16 ALA A O 20
ATOM 26578 N N . THR A 1 17 ? -5.151 9.308 1.216 1.00 0.00 17 THR A N 20
ATOM 26579 C CA . THR A 1 17 ? -4.948 8.120 2.027 1.00 0.00 17 THR A CA 20
ATOM 26580 C C . THR A 1 17 ? -5.463 6.879 1.294 1.00 0.00 17 THR A C 20
ATOM 26581 O O . THR A 1 17 ? -6.472 6.943 0.592 1.00 0.00 17 THR A O 20
ATOM 26592 N N . VAL A 1 18 ? -4.748 5.780 1.482 1.00 0.00 18 VAL A N 20
ATOM 26593 C CA . VAL A 1 18 ? -5.120 4.527 0.847 1.00 0.00 18 VAL A CA 20
ATOM 26594 C C . VAL A 1 18 ? -4.949 3.383 1.848 1.00 0.00 18 VAL A C 20
ATOM 26595 O O . VAL A 1 18 ? -4.006 3.381 2.638 1.00 0.00 18 VAL A O 20
ATOM 26608 N N . VAL A 1 19 ? -5.874 2.437 1.781 1.00 0.00 19 VAL A N 20
ATOM 26609 C CA . VAL A 1 19 ? -5.837 1.290 2.672 1.00 0.00 19 VAL A CA 20
ATOM 26610 C C . VAL A 1 19 ? -5.116 0.133 1.976 1.00 0.00 19 VAL A C 20
ATOM 26611 O O . VAL A 1 19 ? -5.726 -0.613 1.212 1.00 0.00 19 VAL A O 20
ATOM 26624 N N . VAL A 1 20 ? -3.828 0.020 2.267 1.00 0.00 20 VAL A N 20
ATOM 26625 C CA . VAL A 1 20 ? -3.018 -1.033 1.679 1.00 0.00 20 VAL A CA 20
ATOM 26626 C C . VAL A 1 20 ? -3.250 -2.337 2.444 1.00 0.00 20 VAL A C 20
ATOM 26627 O O . VAL A 1 20 ? -3.021 -2.402 3.651 1.00 0.00 20 VAL A O 20
ATOM 26640 N N . ASN A 1 21 ? -3.703 -3.343 1.711 1.00 0.00 21 ASN A N 20
ATOM 26641 C CA . ASN A 1 21 ? -3.969 -4.642 2.306 1.00 0.00 21 ASN A CA 20
ATOM 26642 C C . ASN A 1 21 ? -3.155 -5.710 1.573 1.00 0.00 21 ASN A C 20
ATOM 26643 O O . ASN A 1 21 ? -2.481 -5.415 0.588 1.00 0.00 21 ASN A O 20
ATOM 26654 N N . LEU A 1 22 ? -3.246 -6.930 2.082 1.00 0.00 22 LEU A N 20
ATOM 26655 C CA . LEU A 1 22 ? -2.526 -8.044 1.488 1.00 0.00 22 LEU A CA 20
ATOM 26656 C C . LEU A 1 22 ? -3.530 -9.090 0.997 1.00 0.00 22 LEU A C 20
ATOM 26657 O O . LEU A 1 22 ? -4.556 -9.318 1.635 1.00 0.00 22 LEU A O 20
ATOM 26673 N N . GLN A 1 23 ? -3.198 -9.697 -0.133 1.00 0.00 23 GLN A N 20
ATOM 26674 C CA . GLN A 1 23 ? -4.057 -10.713 -0.717 1.00 0.00 23 GLN A CA 20
ATOM 26675 C C . GLN A 1 23 ? -4.031 -11.983 0.135 1.00 0.00 23 GLN A C 20
ATOM 26676 O O . GLN A 1 23 ? -5.049 -12.372 0.707 1.00 0.00 23 GLN A O 20
ATOM 26690 N N . SER A 1 24 ? -2.858 -12.596 0.193 1.00 0.00 24 SER A N 20
ATOM 26691 C CA . SER A 1 24 ? -2.687 -13.814 0.966 1.00 0.00 24 SER A CA 20
ATOM 26692 C C . SER A 1 24 ? -1.564 -13.632 1.989 1.00 0.00 24 SER A C 20
ATOM 26693 O O . SER A 1 24 ? -0.455 -14.126 1.794 1.00 0.00 24 SER A O 20
ATOM 26701 N N . PRO A 1 25 ? -1.900 -12.901 3.086 1.00 0.00 25 PRO A N 20
ATOM 26702 C CA . PRO A 1 25 ? -0.933 -12.647 4.141 1.00 0.00 25 PRO A CA 20
ATOM 26703 C C . PRO A 1 25 ? -0.715 -13.896 4.997 1.00 0.00 25 PRO A C 20
ATOM 26704 O O . PRO A 1 25 ? -1.577 -14.771 5.056 1.00 0.00 25 PRO A O 20
ATOM 26715 N N . THR A 1 26 ? 0.444 -13.940 5.638 1.00 0.00 26 THR A N 20
ATOM 26716 C CA . THR A 1 26 ? 0.787 -15.067 6.488 1.00 0.00 26 THR A CA 20
ATOM 26717 C C . THR A 1 26 ? 0.597 -14.702 7.961 1.00 0.00 26 THR A C 20
ATOM 26718 O O . THR A 1 26 ? 0.010 -13.668 8.277 1.00 0.00 26 THR A O 20
ATOM 26729 N N . LEU A 1 27 ? 1.104 -15.571 8.824 1.00 0.00 27 LEU A N 20
ATOM 26730 C CA . LEU A 1 27 ? 0.997 -15.353 10.256 1.00 0.00 27 LEU A CA 20
ATOM 26731 C C . LEU A 1 27 ? 1.439 -13.926 10.585 1.00 0.00 27 LEU A C 20
ATOM 26732 O O . LEU A 1 27 ? 0.618 -13.087 10.953 1.00 0.00 27 LEU A O 20
ATOM 26748 N N . GLU A 1 28 ? 2.735 -13.693 10.439 1.00 0.00 28 GLU A N 20
ATOM 26749 C CA . GLU A 1 28 ? 3.296 -12.382 10.716 1.00 0.00 28 GLU A CA 20
ATOM 26750 C C . GLU A 1 28 ? 2.325 -11.285 10.274 1.00 0.00 28 GLU A C 20
ATOM 26751 O O . GLU A 1 28 ? 1.952 -10.424 11.068 1.00 0.00 28 GLU A O 20
ATOM 26763 N N . GLU A 1 29 ? 1.943 -11.353 9.006 1.00 0.00 29 GLU A N 20
ATOM 26764 C CA . GLU A 1 29 ? 1.023 -10.376 8.449 1.00 0.00 29 GLU A CA 20
ATOM 26765 C C . GLU A 1 29 ? -0.306 -10.407 9.206 1.00 0.00 29 GLU A C 20
ATOM 26766 O O . GLU A 1 29 ? -0.840 -9.362 9.574 1.00 0.00 29 GLU A O 20
ATOM 26778 N N . LYS A 1 30 ? -0.803 -11.617 9.416 1.00 0.00 30 LYS A N 20
ATOM 26779 C CA . LYS A 1 30 ? -2.060 -11.798 10.122 1.00 0.00 30 LYS A CA 20
ATOM 26780 C C . LYS A 1 30 ? -1.982 -11.097 11.480 1.00 0.00 30 LYS A C 20
ATOM 26781 O O . LYS A 1 30 ? -2.993 -10.625 11.997 1.00 0.00 30 LYS A O 20
ATOM 26800 N N . ASN A 1 31 ? -0.772 -11.051 12.018 1.00 0.00 31 ASN A N 20
ATOM 26801 C CA . ASN A 1 31 ? -0.550 -10.415 13.306 1.00 0.00 31 ASN A CA 20
ATOM 26802 C C . ASN A 1 31 ? -0.306 -8.920 13.096 1.00 0.00 31 ASN A C 20
ATOM 26803 O O . ASN A 1 31 ? -0.885 -8.089 13.794 1.00 0.00 31 ASN A O 20
ATOM 26814 N N . GLU A 1 32 ? 0.551 -8.622 12.131 1.00 0.00 32 GLU A N 20
ATOM 26815 C CA . GLU A 1 32 ? 0.878 -7.241 11.820 1.00 0.00 32 GLU A CA 20
ATOM 26816 C C . GLU A 1 32 ? 1.846 -7.177 10.637 1.00 0.00 32 GLU A C 20
ATOM 26817 O O . GLU A 1 32 ? 2.830 -7.915 10.595 1.00 0.00 32 GLU A O 20
ATOM 26829 N N . PHE A 1 33 ? 1.533 -6.290 9.704 1.00 0.00 33 PHE A N 20
ATOM 26830 C CA . PHE A 1 33 ? 2.363 -6.121 8.523 1.00 0.00 33 PHE A CA 20
ATOM 26831 C C . PHE A 1 33 ? 3.847 -6.255 8.872 1.00 0.00 33 PHE A C 20
ATOM 26832 O O . PHE A 1 33 ? 4.302 -5.718 9.881 1.00 0.00 33 PHE A O 20
ATOM 26849 N N . PRO A 1 34 ? 4.579 -6.993 7.996 1.00 0.00 34 PRO A N 20
ATOM 26850 C CA . PRO A 1 34 ? 6.002 -7.204 8.201 1.00 0.00 34 PRO A CA 20
ATOM 26851 C C . PRO A 1 34 ? 6.798 -5.943 7.858 1.00 0.00 34 PRO A C 20
ATOM 26852 O O . PRO A 1 34 ? 6.313 -5.076 7.133 1.00 0.00 34 PRO A O 20
ATOM 26863 N N . GLU A 1 35 ? 8.007 -5.881 8.396 1.00 0.00 35 GLU A N 20
ATOM 26864 C CA . GLU A 1 35 ? 8.876 -4.741 8.156 1.00 0.00 35 GLU A CA 20
ATOM 26865 C C . GLU A 1 35 ? 9.665 -4.938 6.860 1.00 0.00 35 GLU A C 20
ATOM 26866 O O . GLU A 1 35 ? 10.202 -3.981 6.305 1.00 0.00 35 GLU A O 20
ATOM 26878 N N . ASP A 1 36 ? 9.710 -6.185 6.416 1.00 0.00 36 ASP A N 20
ATOM 26879 C CA . ASP A 1 36 ? 10.425 -6.520 5.196 1.00 0.00 36 ASP A CA 20
ATOM 26880 C C . ASP A 1 36 ? 9.565 -6.145 3.987 1.00 0.00 36 ASP A C 20
ATOM 26881 O O . ASP A 1 36 ? 10.086 -5.914 2.898 1.00 0.00 36 ASP A O 20
ATOM 26890 N N . LEU A 1 37 ? 8.261 -6.096 4.221 1.00 0.00 37 LEU A N 20
ATOM 26891 C CA . LEU A 1 37 ? 7.324 -5.754 3.165 1.00 0.00 37 LEU A CA 20
ATOM 26892 C C . LEU A 1 37 ? 7.015 -4.257 3.230 1.00 0.00 37 LEU A C 20
ATOM 26893 O O . LEU A 1 37 ? 7.021 -3.573 2.207 1.00 0.00 37 LEU A O 20
ATOM 26909 N N . ARG A 1 38 ? 6.752 -3.791 4.442 1.00 0.00 38 ARG A N 20
ATOM 26910 C CA . ARG A 1 38 ? 6.442 -2.387 4.653 1.00 0.00 38 ARG A CA 20
ATOM 26911 C C . ARG A 1 38 ? 7.307 -1.510 3.747 1.00 0.00 38 ARG A C 20
ATOM 26912 O O . ARG A 1 38 ? 6.829 -0.988 2.741 1.00 0.00 38 ARG A O 20
ATOM 26933 N N . THR A 1 39 ? 8.567 -1.374 4.135 1.00 0.00 39 THR A N 20
ATOM 26934 C CA . THR A 1 39 ? 9.504 -0.569 3.370 1.00 0.00 39 THR A CA 20
ATOM 26935 C C . THR A 1 39 ? 9.250 -0.736 1.871 1.00 0.00 39 THR A C 20
ATOM 26936 O O . THR A 1 39 ? 8.832 0.207 1.200 1.00 0.00 39 THR A O 20
ATOM 26947 N N . GLU A 1 40 ? 9.512 -1.942 1.389 1.00 0.00 40 GLU A N 20
ATOM 26948 C CA . GLU A 1 40 ? 9.318 -2.244 -0.018 1.00 0.00 40 GLU A CA 20
ATOM 26949 C C . GLU A 1 40 ? 8.019 -1.612 -0.522 1.00 0.00 40 GLU A C 20
ATOM 26950 O O . GLU A 1 40 ? 7.988 -1.027 -1.604 1.00 0.00 40 GLU A O 20
ATOM 26962 N N . LEU A 1 41 ? 6.978 -1.750 0.286 1.00 0.00 41 LEU A N 20
ATOM 26963 C CA . LEU A 1 41 ? 5.680 -1.199 -0.064 1.00 0.00 41 LEU A CA 20
ATOM 26964 C C . LEU A 1 41 ? 5.741 0.328 0.011 1.00 0.00 41 LEU A C 20
ATOM 26965 O O . LEU A 1 41 ? 5.416 1.014 -0.956 1.00 0.00 41 LEU A O 20
ATOM 26981 N N . MET A 1 42 ? 6.160 0.815 1.170 1.00 0.00 42 MET A N 20
ATOM 26982 C CA . MET A 1 42 ? 6.268 2.248 1.385 1.00 0.00 42 MET A CA 20
ATOM 26983 C C . MET A 1 42 ? 7.033 2.917 0.242 1.00 0.00 42 MET A C 20
ATOM 26984 O O . MET A 1 42 ? 6.654 3.995 -0.216 1.00 0.00 42 MET A O 20
ATOM 26998 N N . GLN A 1 43 ? 8.095 2.251 -0.187 1.00 0.00 43 GLN A N 20
ATOM 26999 C CA . GLN A 1 43 ? 8.916 2.768 -1.269 1.00 0.00 43 GLN A CA 20
ATOM 27000 C C . GLN A 1 43 ? 8.243 2.508 -2.618 1.00 0.00 43 GLN A C 20
ATOM 27001 O O . GLN A 1 43 ? 8.235 3.375 -3.490 1.00 0.00 43 GLN A O 20
ATOM 27015 N N . THR A 1 44 ? 7.694 1.309 -2.747 1.00 0.00 44 THR A N 20
ATOM 27016 C CA . THR A 1 44 ? 7.020 0.923 -3.975 1.00 0.00 44 THR A CA 20
ATOM 27017 C C . THR A 1 44 ? 5.915 1.925 -4.315 1.00 0.00 44 THR A C 20
ATOM 27018 O O . THR A 1 44 ? 5.926 2.527 -5.388 1.00 0.00 44 THR A O 20
ATOM 27029 N N . LEU A 1 45 ? 4.988 2.075 -3.381 1.00 0.00 45 LEU A N 20
ATOM 27030 C CA . LEU A 1 45 ? 3.878 2.994 -3.568 1.00 0.00 45 LEU A CA 20
ATOM 27031 C C . LEU A 1 45 ? 4.399 4.432 -3.513 1.00 0.00 45 LEU A C 20
ATOM 27032 O O . LEU A 1 45 ? 3.988 5.274 -4.310 1.00 0.00 45 LEU A O 20
ATOM 27048 N N . GLY A 1 46 ? 5.294 4.668 -2.566 1.00 0.00 46 GLY A N 20
ATOM 27049 C CA . GLY A 1 46 ? 5.874 5.990 -2.397 1.00 0.00 46 GLY A CA 20
ATOM 27050 C C . GLY A 1 46 ? 6.409 6.527 -3.726 1.00 0.00 46 GLY A C 20
ATOM 27051 O O . GLY A 1 46 ? 6.221 7.700 -4.046 1.00 0.00 46 GLY A O 20
ATOM 27055 N N . SER A 1 47 ? 7.064 5.644 -4.464 1.00 0.00 47 SER A N 20
ATOM 27056 C CA . SER A 1 47 ? 7.627 6.015 -5.751 1.00 0.00 47 SER A CA 20
ATOM 27057 C C . SER A 1 47 ? 6.662 6.938 -6.498 1.00 0.00 47 SER A C 20
ATOM 27058 O O . SER A 1 47 ? 6.988 8.091 -6.774 1.00 0.00 47 SER A O 20
ATOM 27066 N N . TYR A 1 48 ? 5.493 6.395 -6.805 1.00 0.00 48 TYR A N 20
ATOM 27067 C CA . TYR A 1 48 ? 4.478 7.155 -7.515 1.00 0.00 48 TYR A CA 20
ATOM 27068 C C . TYR A 1 48 ? 4.446 8.608 -7.036 1.00 0.00 48 TYR A C 20
ATOM 27069 O O . TYR A 1 48 ? 4.584 9.532 -7.835 1.00 0.00 48 TYR A O 20
ATOM 27087 N N . GLY A 1 49 ? 4.262 8.764 -5.733 1.00 0.00 49 GLY A N 20
ATOM 27088 C CA . GLY A 1 49 ? 4.210 10.088 -5.138 1.00 0.00 49 GLY A CA 20
ATOM 27089 C C . GLY A 1 49 ? 5.213 10.213 -3.989 1.00 0.00 49 GLY A C 20
ATOM 27090 O O . GLY A 1 49 ? 6.419 10.091 -4.197 1.00 0.00 49 GLY A O 20
ATOM 27094 N N . THR A 1 50 ? 4.677 10.454 -2.801 1.00 0.00 50 THR A N 20
ATOM 27095 C CA . THR A 1 50 ? 5.510 10.597 -1.619 1.00 0.00 50 THR A CA 20
ATOM 27096 C C . THR A 1 50 ? 4.739 10.169 -0.369 1.00 0.00 50 THR A C 20
ATOM 27097 O O . THR A 1 50 ? 3.521 10.328 -0.301 1.00 0.00 50 THR A O 20
ATOM 27108 N N . ILE A 1 51 ? 5.480 9.634 0.590 1.00 0.00 51 ILE A N 20
ATOM 27109 C CA . ILE A 1 51 ? 4.881 9.182 1.834 1.00 0.00 51 ILE A CA 20
ATOM 27110 C C . ILE A 1 51 ? 4.849 10.342 2.831 1.00 0.00 51 ILE A C 20
ATOM 27111 O O . ILE A 1 51 ? 5.873 10.692 3.415 1.00 0.00 51 ILE A O 20
ATOM 27127 N N . VAL A 1 52 ? 3.662 10.907 2.995 1.00 0.00 52 VAL A N 20
ATOM 27128 C CA . VAL A 1 52 ? 3.482 12.021 3.910 1.00 0.00 52 VAL A CA 20
ATOM 27129 C C . VAL A 1 52 ? 3.231 11.481 5.320 1.00 0.00 52 VAL A C 20
ATOM 27130 O O . VAL A 1 52 ? 3.493 12.166 6.307 1.00 0.00 52 VAL A O 20
ATOM 27143 N N . LEU A 1 53 ? 2.725 10.257 5.369 1.00 0.00 53 LEU A N 20
ATOM 27144 C CA . LEU A 1 53 ? 2.436 9.618 6.641 1.00 0.00 53 LEU A CA 20
ATOM 27145 C C . LEU A 1 53 ? 1.858 8.224 6.386 1.00 0.00 53 LEU A C 20
ATOM 27146 O O . LEU A 1 53 ? 1.187 8.000 5.380 1.00 0.00 53 LEU A O 20
ATOM 27162 N N . VAL A 1 54 ? 2.141 7.322 7.316 1.00 0.00 54 VAL A N 20
ATOM 27163 C CA . VAL A 1 54 ? 1.659 5.956 7.204 1.00 0.00 54 VAL A CA 20
ATOM 27164 C C . VAL A 1 54 ? 1.120 5.498 8.561 1.00 0.00 54 VAL A C 20
ATOM 27165 O O . VAL A 1 54 ? 1.623 5.912 9.605 1.00 0.00 54 VAL A O 20
ATOM 27178 N N . ARG A 1 55 ? 0.104 4.650 8.503 1.00 0.00 55 ARG A N 20
ATOM 27179 C CA . ARG A 1 55 ? -0.509 4.132 9.714 1.00 0.00 55 ARG A CA 20
ATOM 27180 C C . ARG A 1 55 ? -0.875 2.657 9.534 1.00 0.00 55 ARG A C 20
ATOM 27181 O O . ARG A 1 55 ? -1.821 2.331 8.818 1.00 0.00 55 ARG A O 20
ATOM 27202 N N . ILE A 1 56 ? -0.107 1.804 10.196 1.00 0.00 56 ILE A N 20
ATOM 27203 C CA . ILE A 1 56 ? -0.338 0.372 10.118 1.00 0.00 56 ILE A CA 20
ATOM 27204 C C . ILE A 1 56 ? -1.553 0.009 10.975 1.00 0.00 56 ILE A C 20
ATOM 27205 O O . ILE A 1 56 ? -1.864 0.701 11.943 1.00 0.00 56 ILE A O 20
ATOM 27221 N N . ASN A 1 57 ? -2.208 -1.076 10.587 1.00 0.00 57 ASN A N 20
ATOM 27222 C CA . ASN A 1 57 ? -3.382 -1.539 11.307 1.00 0.00 57 ASN A CA 20
ATOM 27223 C C . ASN A 1 57 ? -3.267 -3.046 11.546 1.00 0.00 57 ASN A C 20
ATOM 27224 O O . ASN A 1 57 ? -2.715 -3.769 10.717 1.00 0.00 57 ASN A O 20
ATOM 27235 N N . GLN A 1 58 ? -3.796 -3.475 12.682 1.00 0.00 58 GLN A N 20
ATOM 27236 C CA . GLN A 1 58 ? -3.760 -4.882 13.040 1.00 0.00 58 GLN A CA 20
ATOM 27237 C C . GLN A 1 58 ? -3.696 -5.749 11.781 1.00 0.00 58 GLN A C 20
ATOM 27238 O O . GLN A 1 58 ? -2.888 -6.673 11.698 1.00 0.00 58 GLN A O 20
ATOM 27252 N N . GLY A 1 59 ? -4.559 -5.420 10.830 1.00 0.00 59 GLY A N 20
ATOM 27253 C CA . GLY A 1 59 ? -4.611 -6.157 9.579 1.00 0.00 59 GLY A CA 20
ATOM 27254 C C . GLY A 1 59 ? -4.852 -5.215 8.398 1.00 0.00 59 GLY A C 20
ATOM 27255 O O . GLY A 1 59 ? -5.710 -5.476 7.556 1.00 0.00 59 GLY A O 20
ATOM 27259 N N . GLN A 1 60 ? -4.080 -4.138 8.374 1.00 0.00 60 GLN A N 20
ATOM 27260 C CA . GLN A 1 60 ? -4.199 -3.156 7.310 1.00 0.00 60 GLN A CA 20
ATOM 27261 C C . GLN A 1 60 ? -2.996 -2.211 7.324 1.00 0.00 60 GLN A C 20
ATOM 27262 O O . GLN A 1 60 ? -2.120 -2.328 8.179 1.00 0.00 60 GLN A O 20
ATOM 27276 N N . MET A 1 61 ? -2.992 -1.295 6.366 1.00 0.00 61 MET A N 20
ATOM 27277 C CA . MET A 1 61 ? -1.911 -0.330 6.257 1.00 0.00 61 MET A CA 20
ATOM 27278 C C . MET A 1 61 ? -2.382 0.945 5.555 1.00 0.00 61 MET A C 20
ATOM 27279 O O . MET A 1 61 ? -2.368 1.023 4.327 1.00 0.00 61 MET A O 20
ATOM 27293 N N . LEU A 1 62 ? -2.789 1.912 6.363 1.00 0.00 62 LEU A N 20
ATOM 27294 C CA . LEU A 1 62 ? -3.264 3.179 5.835 1.00 0.00 62 LEU A CA 20
ATOM 27295 C C . LEU A 1 62 ? -2.066 4.031 5.411 1.00 0.00 62 LEU A C 20
ATOM 27296 O O . LEU A 1 62 ? -1.391 4.621 6.252 1.00 0.00 62 LEU A O 20
ATOM 27312 N N . VAL A 1 63 ? -1.839 4.068 4.106 1.00 0.00 63 VAL A N 20
ATOM 27313 C CA . VAL A 1 63 ? -0.735 4.838 3.560 1.00 0.00 63 VAL A CA 20
ATOM 27314 C C . VAL A 1 63 ? -1.259 6.180 3.045 1.00 0.00 63 VAL A C 20
ATOM 27315 O O . VAL A 1 63 ? -2.207 6.221 2.263 1.00 0.00 63 VAL A O 20
ATOM 27328 N N . THR A 1 64 ? -0.619 7.245 3.506 1.00 0.00 64 THR A N 20
ATOM 27329 C CA . THR A 1 64 ? -1.009 8.585 3.102 1.00 0.00 64 THR A CA 20
ATOM 27330 C C . THR A 1 64 ? 0.051 9.194 2.181 1.00 0.00 64 THR A C 20
ATOM 27331 O O . THR A 1 64 ? 1.246 8.983 2.379 1.00 0.00 64 THR A O 20
ATOM 27342 N N . PHE A 1 65 ? -0.426 9.938 1.194 1.00 0.00 65 PHE A N 20
ATOM 27343 C CA . PHE A 1 65 ? 0.465 10.579 0.242 1.00 0.00 65 PHE A CA 20
ATOM 27344 C C . PHE A 1 65 ? 0.291 12.099 0.267 1.00 0.00 65 PHE A C 20
ATOM 27345 O O . PHE A 1 65 ? -0.518 12.623 1.031 1.00 0.00 65 PHE A O 20
ATOM 27362 N N . ALA A 1 66 ? 1.065 12.765 -0.578 1.00 0.00 66 ALA A N 20
ATOM 27363 C CA . ALA A 1 66 ? 1.008 14.214 -0.662 1.00 0.00 66 ALA A CA 20
ATOM 27364 C C . ALA A 1 66 ? -0.015 14.618 -1.727 1.00 0.00 66 ALA A C 20
ATOM 27365 O O . ALA A 1 66 ? -0.911 15.417 -1.460 1.00 0.00 66 ALA A O 20
ATOM 27372 N N . ASP A 1 67 ? 0.154 14.048 -2.910 1.00 0.00 67 ASP A N 20
ATOM 27373 C CA . ASP A 1 67 ? -0.743 14.339 -4.016 1.00 0.00 67 ASP A CA 20
ATOM 27374 C C . ASP A 1 67 ? -1.824 13.258 -4.088 1.00 0.00 67 ASP A C 20
ATOM 27375 O O . ASP A 1 67 ? -1.630 12.148 -3.595 1.00 0.00 67 ASP A O 20
ATOM 27384 N N . SER A 1 68 ? -2.938 13.620 -4.707 1.00 0.00 68 SER A N 20
ATOM 27385 C CA . SER A 1 68 ? -4.049 12.695 -4.850 1.00 0.00 68 SER A CA 20
ATOM 27386 C C . SER A 1 68 ? -3.872 11.857 -6.117 1.00 0.00 68 SER A C 20
ATOM 27387 O O . SER A 1 68 ? -4.091 10.647 -6.101 1.00 0.00 68 SER A O 20
ATOM 27395 N N . HIS A 1 69 ? -3.478 12.534 -7.186 1.00 0.00 69 HIS A N 20
ATOM 27396 C CA . HIS A 1 69 ? -3.269 11.866 -8.460 1.00 0.00 69 HIS A CA 20
ATOM 27397 C C . HIS A 1 69 ? -2.443 10.597 -8.244 1.00 0.00 69 HIS A C 20
ATOM 27398 O O . HIS A 1 69 ? -2.734 9.556 -8.830 1.00 0.00 69 HIS A O 20
ATOM 27412 N N . SER A 1 70 ? -1.428 10.726 -7.402 1.00 0.00 70 SER A N 20
ATOM 27413 C CA . SER A 1 70 ? -0.557 9.603 -7.102 1.00 0.00 70 SER A CA 20
ATOM 27414 C C . SER A 1 70 ? -1.377 8.440 -6.541 1.00 0.00 70 SER A C 20
ATOM 27415 O O . SER A 1 70 ? -1.572 7.430 -7.216 1.00 0.00 70 SER A O 20
ATOM 27423 N N . ALA A 1 71 ? -1.836 8.620 -5.311 1.00 0.00 71 ALA A N 20
ATOM 27424 C CA . ALA A 1 71 ? -2.631 7.599 -4.651 1.00 0.00 71 ALA A CA 20
ATOM 27425 C C . ALA A 1 71 ? -3.572 6.953 -5.671 1.00 0.00 71 ALA A C 20
ATOM 27426 O O . ALA A 1 71 ? -3.797 5.744 -5.635 1.00 0.00 71 ALA A O 20
ATOM 27433 N N . LEU A 1 72 ? -4.096 7.788 -6.556 1.00 0.00 72 LEU A N 20
ATOM 27434 C CA . LEU A 1 72 ? -5.007 7.314 -7.584 1.00 0.00 72 LEU A CA 20
ATOM 27435 C C . LEU A 1 72 ? -4.267 6.345 -8.508 1.00 0.00 72 LEU A C 20
ATOM 27436 O O . LEU A 1 72 ? -4.700 5.210 -8.698 1.00 0.00 72 LEU A O 20
ATOM 27452 N N . SER A 1 73 ? -3.164 6.830 -9.059 1.00 0.00 73 SER A N 20
ATOM 27453 C CA . SER A 1 73 ? -2.359 6.022 -9.959 1.00 0.00 73 SER A CA 20
ATOM 27454 C C . SER A 1 73 ? -2.033 4.678 -9.305 1.00 0.00 73 SER A C 20
ATOM 27455 O O . SER A 1 73 ? -2.336 3.623 -9.860 1.00 0.00 73 SER A O 20
ATOM 27463 N N . VAL A 1 74 ? -1.418 4.759 -8.134 1.00 0.00 74 VAL A N 20
ATOM 27464 C CA . VAL A 1 74 ? -1.047 3.563 -7.398 1.00 0.00 74 VAL A CA 20
ATOM 27465 C C . VAL A 1 74 ? -2.309 2.765 -7.061 1.00 0.00 74 VAL A C 20
ATOM 27466 O O . VAL A 1 74 ? -2.272 1.537 -6.995 1.00 0.00 74 VAL A O 20
ATOM 27479 N N . LEU A 1 75 ? -3.395 3.496 -6.855 1.00 0.00 75 LEU A N 20
ATOM 27480 C CA . LEU A 1 75 ? -4.665 2.872 -6.526 1.00 0.00 75 LEU A CA 20
ATOM 27481 C C . LEU A 1 75 ? -5.095 1.962 -7.679 1.00 0.00 75 LEU A C 20
ATOM 27482 O O . LEU A 1 75 ? -5.930 1.077 -7.497 1.00 0.00 75 LEU A O 20
ATOM 27498 N N . ASP A 1 76 ? -4.507 2.212 -8.839 1.00 0.00 76 ASP A N 20
ATOM 27499 C CA . ASP A 1 76 ? -4.819 1.427 -10.021 1.00 0.00 76 ASP A CA 20
ATOM 27500 C C . ASP A 1 76 ? -3.831 0.263 -10.131 1.00 0.00 76 ASP A C 20
ATOM 27501 O O . ASP A 1 76 ? -4.235 -0.898 -10.163 1.00 0.00 76 ASP A O 20
ATOM 27510 N N . VAL A 1 77 ? -2.555 0.616 -10.185 1.00 0.00 77 VAL A N 20
ATOM 27511 C CA . VAL A 1 77 ? -1.506 -0.384 -10.290 1.00 0.00 77 VAL A CA 20
ATOM 27512 C C . VAL A 1 77 ? -1.441 -1.188 -8.990 1.00 0.00 77 VAL A C 20
ATOM 27513 O O . VAL A 1 77 ? -0.748 -2.201 -8.916 1.00 0.00 77 VAL A O 20
ATOM 27526 N N . ASP A 1 78 ? -2.174 -0.706 -7.997 1.00 0.00 78 ASP A N 20
ATOM 27527 C CA . ASP A 1 78 ? -2.208 -1.367 -6.703 1.00 0.00 78 ASP A CA 20
ATOM 27528 C C . ASP A 1 78 ? -2.208 -2.883 -6.910 1.00 0.00 78 ASP A C 20
ATOM 27529 O O . ASP A 1 78 ? -1.530 -3.612 -6.187 1.00 0.00 78 ASP A O 20
ATOM 27538 N N . GLY A 1 79 ? -2.976 -3.313 -7.900 1.00 0.00 79 GLY A N 20
ATOM 27539 C CA . GLY A 1 79 ? -3.073 -4.730 -8.211 1.00 0.00 79 GLY A CA 20
ATOM 27540 C C . GLY A 1 79 ? -1.707 -5.409 -8.103 1.00 0.00 79 GLY A C 20
ATOM 27541 O O . GLY A 1 79 ? -1.624 -6.605 -7.825 1.00 0.00 79 GLY A O 20
ATOM 27545 N N . MET A 1 80 ? -0.668 -4.618 -8.329 1.00 0.00 80 MET A N 20
ATOM 27546 C CA . MET A 1 80 ? 0.690 -5.128 -8.260 1.00 0.00 80 MET A CA 20
ATOM 27547 C C . MET A 1 80 ? 0.881 -6.017 -7.030 1.00 0.00 80 MET A C 20
ATOM 27548 O O . MET A 1 80 ? 0.022 -6.058 -6.150 1.00 0.00 80 MET A O 20
ATOM 27562 N N . LYS A 1 81 ? 2.012 -6.707 -7.007 1.00 0.00 81 LYS A N 20
ATOM 27563 C CA . LYS A 1 81 ? 2.326 -7.592 -5.899 1.00 0.00 81 LYS A CA 20
ATOM 27564 C C . LYS A 1 81 ? 3.790 -7.399 -5.496 1.00 0.00 81 LYS A C 20
ATOM 27565 O O . LYS A 1 81 ? 4.596 -6.913 -6.288 1.00 0.00 81 LYS A O 20
ATOM 27584 N N . VAL A 1 82 ? 4.088 -7.789 -4.265 1.00 0.00 82 VAL A N 20
ATOM 27585 C CA . VAL A 1 82 ? 5.440 -7.665 -3.748 1.00 0.00 82 VAL A CA 20
ATOM 27586 C C . VAL A 1 82 ? 5.934 -9.038 -3.288 1.00 0.00 82 VAL A C 20
ATOM 27587 O O . VAL A 1 82 ? 5.376 -9.623 -2.361 1.00 0.00 82 VAL A O 20
ATOM 27600 N N . LYS A 1 83 ? 6.975 -9.511 -3.956 1.00 0.00 83 LYS A N 20
ATOM 27601 C CA . LYS A 1 83 ? 7.550 -10.804 -3.627 1.00 0.00 83 LYS A CA 20
ATOM 27602 C C . LYS A 1 83 ? 6.468 -11.881 -3.734 1.00 0.00 83 LYS A C 20
ATOM 27603 O O . LYS A 1 83 ? 6.491 -12.864 -2.994 1.00 0.00 83 LYS A O 20
ATOM 27622 N N . GLY A 1 84 ? 5.547 -11.659 -4.660 1.00 0.00 84 GLY A N 20
ATOM 27623 C CA . GLY A 1 84 ? 4.458 -12.598 -4.872 1.00 0.00 84 GLY A CA 20
ATOM 27624 C C . GLY A 1 84 ? 3.235 -12.218 -4.035 1.00 0.00 84 GLY A C 20
ATOM 27625 O O . GLY A 1 84 ? 2.118 -12.636 -4.336 1.00 0.00 84 GLY A O 20
ATOM 27629 N N . ARG A 1 85 ? 3.488 -11.430 -3.000 1.00 0.00 85 ARG A N 20
ATOM 27630 C CA . ARG A 1 85 ? 2.422 -10.990 -2.117 1.00 0.00 85 ARG A CA 20
ATOM 27631 C C . ARG A 1 85 ? 1.628 -9.855 -2.768 1.00 0.00 85 ARG A C 20
ATOM 27632 O O . ARG A 1 85 ? 2.024 -8.693 -2.694 1.00 0.00 85 ARG A O 20
ATOM 27653 N N . ALA A 1 86 ? 0.521 -10.232 -3.392 1.00 0.00 86 ALA A N 20
ATOM 27654 C CA . ALA A 1 86 ? -0.332 -9.261 -4.055 1.00 0.00 86 ALA A CA 20
ATOM 27655 C C . ALA A 1 86 ? -0.917 -8.306 -3.013 1.00 0.00 86 ALA A C 20
ATOM 27656 O O . ALA A 1 86 ? -1.539 -8.743 -2.046 1.00 0.00 86 ALA A O 20
ATOM 27663 N N . VAL A 1 87 ? -0.696 -7.020 -3.245 1.00 0.00 87 VAL A N 20
ATOM 27664 C CA . VAL A 1 87 ? -1.194 -6.000 -2.338 1.00 0.00 87 VAL A CA 20
ATOM 27665 C C . VAL A 1 87 ? -2.505 -5.432 -2.886 1.00 0.00 87 VAL A C 20
ATOM 27666 O O . VAL A 1 87 ? -2.666 -5.292 -4.098 1.00 0.00 87 VAL A O 20
ATOM 27679 N N . LYS A 1 88 ? -3.407 -5.120 -1.968 1.00 0.00 88 LYS A N 20
ATOM 27680 C CA . LYS A 1 88 ? -4.698 -4.570 -2.344 1.00 0.00 88 LYS A CA 20
ATOM 27681 C C . LYS A 1 88 ? -4.875 -3.200 -1.687 1.00 0.00 88 LYS A C 20
ATOM 27682 O O . LYS A 1 88 ? -5.205 -3.112 -0.505 1.00 0.00 88 LYS A O 20
ATOM 27701 N N . ILE A 1 89 ? -4.649 -2.164 -2.482 1.00 0.00 89 ILE A N 20
ATOM 27702 C CA . ILE A 1 89 ? -4.780 -0.802 -1.992 1.00 0.00 89 ILE A CA 20
ATOM 27703 C C . ILE A 1 89 ? -6.211 -0.316 -2.227 1.00 0.00 89 ILE A C 20
ATOM 27704 O O . ILE A 1 89 ? -6.710 -0.362 -3.350 1.00 0.00 89 ILE A O 20
ATOM 27720 N N . SER A 1 90 ? -6.832 0.140 -1.149 1.00 0.00 90 SER A N 20
ATOM 27721 C CA . SER A 1 90 ? -8.196 0.635 -1.223 1.00 0.00 90 SER A CA 20
ATOM 27722 C C . SER A 1 90 ? -8.237 2.115 -0.837 1.00 0.00 90 SER A C 20
ATOM 27723 O O . SER A 1 90 ? -7.195 2.743 -0.660 1.00 0.00 90 SER A O 20
ATOM 27731 N N . GLY A 1 91 ? -9.453 2.628 -0.718 1.00 0.00 91 GLY A N 20
ATOM 27732 C CA . GLY A 1 91 ? -9.644 4.023 -0.356 1.00 0.00 91 GLY A CA 20
ATOM 27733 C C . GLY A 1 91 ? -10.636 4.158 0.801 1.00 0.00 91 GLY A C 20
ATOM 27734 O O . GLY A 1 91 ? -11.771 3.695 0.707 1.00 0.00 91 GLY A O 20
ATOM 27738 N N . PRO A 1 92 ? -10.158 4.812 1.894 1.00 0.00 92 PRO A N 20
ATOM 27739 C CA . PRO A 1 92 ? -10.990 5.014 3.068 1.00 0.00 92 PRO A CA 20
ATOM 27740 C C . PRO A 1 92 ? -12.028 6.111 2.822 1.00 0.00 92 PRO A C 20
ATOM 27741 O O . PRO A 1 92 ? -11.887 7.227 3.320 1.00 0.00 92 PRO A O 20
ATOM 27752 N N . SER A 1 93 ? -13.048 5.755 2.055 1.00 0.00 93 SER A N 20
ATOM 27753 C CA . SER A 1 93 ? -14.109 6.696 1.737 1.00 0.00 93 SER A CA 20
ATOM 27754 C C . SER A 1 93 ? -15.310 6.459 2.655 1.00 0.00 93 SER A C 20
ATOM 27755 O O . SER A 1 93 ? -15.645 5.316 2.963 1.00 0.00 93 SER A O 20
ATOM 27763 N N . SER A 1 94 ? -15.926 7.558 3.066 1.00 0.00 94 SER A N 20
ATOM 27764 C CA . SER A 1 94 ? -17.082 7.484 3.942 1.00 0.00 94 SER A CA 20
ATOM 27765 C C . SER A 1 94 ? -17.857 8.803 3.897 1.00 0.00 94 SER A C 20
ATOM 27766 O O . SER A 1 94 ? -19.085 8.803 3.814 1.00 0.00 94 SER A O 20
ATOM 27774 N N . GLY A 1 95 ? -17.109 9.894 3.955 1.00 0.00 95 GLY A N 20
ATOM 27775 C CA . GLY A 1 95 ? -17.710 11.217 3.922 1.00 0.00 95 GLY A CA 20
ATOM 27776 C C . GLY A 1 95 ? -18.062 11.694 5.332 1.00 0.00 95 GLY A C 20
ATOM 27777 O O . GLY A 1 95 ? -17.386 11.341 6.297 1.00 0.00 95 GLY A O 20
#

InterPro domains:
  IPR000300 Inositol polyphosphate-related phosphatase [PF22669] (536-860)
  IPR000300 Inositol polyphosphate-related phosphatase [SM00128] (528-870)
  IPR000504 RNA recognition motif domain [PS50102] (889-968)
  IPR002013 SAC domain [PF02383] (61-340)
  IPR002013 SAC domain [PS50275] (120-444)
  IPR012677 Nucleotide-binding alpha-beta plait domain superfamily [G3DSA:3.30.70.330] (887-972)
  IPR015047 Synaptojanin-1/2, RNA recognition motif [PF08952] (863-1008)
  IPR015047 Synaptojanin-1/2, RNA recognition motif [SM01165] (863-1008)
  IPR034973 Synaptojanin-2, RNA recognition motif [cd12720] (889-966)
  IPR035979 RNA-binding domain superfamily [SSF54928] (877-967)
  IPR036691 Endonuclease/exonuclease/phosphatase superfamily [G3DSA:3.60.10.10] (509-886)
  IPR036691 Endonuclease/exonuclease/phosphatase superfamily [SSF56219] (511-885)
  IPR046985 Inositol 5-phosphatase [PTHR11200] (93-1068)

Organism: Homo sapiens (NCBI:txid9606)

Nearest PDB structures (foldseek):
  1ufw-assembly1_A  TM=9.088E-01  e=3.759E-17  Homo sapiens
  2dnr-assembly1_A  TM=7.932E-01  e=1.337E-06  Homo sapiens
  2d9o-assembly1_A  TM=5.972E-01  e=4.216E-04  Homo sapiens
  3ofe-assembly2_B  TM=5.559E-01  e=1.513E-02  Drosophila melanogaster
  2rqm-assembly1_A  TM=5.352E-01  e=4.776E-01  Mus musculus

Secondary structure (DSSP, 8-state):
--SHHHHS-----TT-EEEEEESS--HHHHHS--HHHHHHHHHHHHHHS--SEEEEETTEEEEE-S-SHHHHHHHHGGGSEETTEEEEEE-----